Protein AF-0000000086079107 (afdb_homodimer)

Structure (mmCIF, N/CA/C/O backbone):
data_AF-0000000086079107-model_v1
#
loop_
_entity.id
_entity.type
_entity.pdbx_description
1 polymer 'Cyclic nucleotide-binding domain-containing protein'
#
loop_
_atom_site.group_PDB
_atom_site.id
_atom_site.type_symbol
_atom_site.label_atom_id
_atom_site.label_alt_id
_atom_site.label_comp_id
_atom_site.label_asym_id
_atom_site.label_entity_id
_atom_site.label_seq_id
_atom_site.pdbx_PDB_ins_code
_atom_site.Cartn_x
_atom_site.Cartn_y
_atom_site.Cartn_z
_atom_site.occupancy
_atom_site.B_iso_or_equiv
_atom_site.auth_seq_id
_atom_site.auth_comp_id
_atom_site.auth_asym_id
_atom_site.auth_atom_id
_atom_site.pdbx_PDB_model_num
ATOM 1 N N . MET A 1 1 ? 65.625 58.688 29.031 1 16.91 1 MET A N 1
ATOM 2 C CA . MET A 1 1 ? 65.25 59.844 29.875 1 16.91 1 MET A CA 1
ATOM 3 C C . MET A 1 1 ? 63.781 60.094 29.875 1 16.91 1 MET A C 1
ATOM 5 O O . MET A 1 1 ? 63.062 59.656 28.969 1 16.91 1 MET A O 1
ATOM 9 N N . ALA A 1 2 ? 63.281 60.969 30.875 1 18.03 2 ALA A N 1
ATOM 10 C CA . ALA A 1 2 ? 62.219 61.25 31.812 1 18.03 2 ALA A CA 1
ATOM 11 C C . ALA A 1 2 ? 61.031 61.938 31.109 1 18.03 2 ALA A C 1
ATOM 13 O O . ALA A 1 2 ? 60.031 62.25 31.719 1 18.03 2 ALA A O 1
ATOM 14 N N . PRO A 1 3 ? 61.062 62.156 29.766 1 20.7 3 PRO A N 1
ATOM 15 C CA . PRO A 1 3 ? 60.344 63.375 29.484 1 20.7 3 PRO A CA 1
ATOM 16 C C . PRO A 1 3 ? 58.875 63.312 29.922 1 20.7 3 PRO A C 1
ATOM 18 O O . PRO A 1 3 ? 58.312 62.219 30 1 20.7 3 PRO A O 1
ATOM 21 N N . GLN A 1 4 ? 58.344 64.375 30.531 1 19.42 4 GLN A N 1
ATOM 22 C CA . GLN A 1 4 ? 57.281 64.938 31.375 1 19.42 4 GLN A CA 1
ATOM 23 C C . GLN A 1 4 ? 55.938 64.812 30.672 1 19.42 4 GLN A C 1
ATOM 25 O O . GLN A 1 4 ? 55.844 64.938 29.453 1 19.42 4 GLN A O 1
ATOM 30 N N . ALA A 1 5 ? 54.812 64.375 31.438 1 21.44 5 ALA A N 1
ATOM 31 C CA . ALA A 1 5 ? 53.5 63.75 31.594 1 21.44 5 ALA A CA 1
ATOM 32 C C . ALA A 1 5 ? 52.375 64.75 31.391 1 21.44 5 ALA A C 1
ATOM 34 O O . ALA A 1 5 ? 51.969 65.438 32.344 1 21.44 5 ALA A O 1
ATOM 35 N N . ALA A 1 6 ? 52.625 65.688 30.359 1 20.59 6 ALA A N 1
ATOM 36 C CA . ALA A 1 6 ? 51.781 66.938 30.359 1 20.59 6 ALA A CA 1
ATOM 37 C C . ALA A 1 6 ? 50.312 66.562 30.391 1 20.59 6 ALA A C 1
ATOM 39 O O . ALA A 1 6 ? 49.906 65.5 29.844 1 20.59 6 ALA A O 1
ATOM 40 N N . THR A 1 7 ? 49.531 67.188 31.281 1 20.58 7 THR A N 1
ATOM 41 C CA . THR A 1 7 ? 48.312 67.25 32.062 1 20.58 7 THR A CA 1
ATOM 42 C C . THR A 1 7 ? 47.125 67.625 31.188 1 20.58 7 THR A C 1
ATOM 44 O O . THR A 1 7 ? 46 67.875 31.688 1 20.58 7 THR A O 1
ATOM 47 N N . SER A 1 8 ? 47.25 67.5 29.797 1 19.86 8 SER A N 1
ATOM 48 C CA . SER A 1 8 ? 46.281 68.25 29.031 1 19.86 8 SER A CA 1
ATOM 49 C C . SER A 1 8 ? 44.844 67.812 29.328 1 19.86 8 SER A C 1
ATOM 51 O O . SER A 1 8 ? 44.5 66.688 29.094 1 19.86 8 SER A O 1
ATOM 53 N N . GLY A 1 9 ? 44.125 68.312 30.469 1 21.33 9 GLY A N 1
ATOM 54 C CA . GLY A 1 9 ? 42.875 68.125 31.203 1 21.33 9 GLY A CA 1
ATOM 55 C C . GLY A 1 9 ? 41.625 68.375 30.375 1 21.33 9 GLY A C 1
ATOM 56 O O . GLY A 1 9 ? 40.531 68.062 30.797 1 21.33 9 GLY A O 1
ATOM 57 N N . GLY A 1 10 ? 41.688 69.438 29.516 1 21.12 10 GLY A N 1
ATOM 58 C CA . GLY A 1 10 ? 40.5 70.25 29.484 1 21.12 10 GLY A CA 1
ATOM 59 C C . GLY A 1 10 ? 39.281 69.562 28.922 1 21.12 10 GLY A C 1
ATOM 60 O O . GLY A 1 10 ? 38.219 69.625 29.531 1 21.12 10 GLY A O 1
ATOM 61 N N . GLN A 1 11 ? 39.156 69.438 27.625 1 21.77 11 GLN A N 1
ATOM 62 C CA . GLN A 1 11 ? 38 69.812 26.812 1 21.77 11 GLN A CA 1
ATOM 63 C C . GLN A 1 11 ? 36.938 68.688 26.812 1 21.77 11 GLN A C 1
ATOM 65 O O . GLN A 1 11 ? 36.781 68 25.812 1 21.77 11 GLN A O 1
ATOM 70 N N . THR A 1 12 ? 36.875 67.75 27.844 1 22.64 12 THR A N 1
ATOM 71 C CA . THR A 1 12 ? 36.125 66.562 27.641 1 22.64 12 THR A CA 1
ATOM 72 C C . THR A 1 12 ? 34.625 66.812 27.719 1 22.64 12 THR A C 1
ATOM 74 O O . THR A 1 12 ? 33.812 65.875 27.656 1 22.64 12 THR A O 1
ATOM 77 N N . LYS A 1 13 ? 34.25 68.125 28.188 1 28.02 13 LYS A N 1
ATOM 78 C CA . LYS A 1 13 ? 32.875 68.188 28.703 1 28.02 13 LYS A CA 1
ATOM 79 C C . LYS A 1 13 ? 31.859 68.062 27.594 1 28.02 13 LYS A C 1
ATOM 81 O O . LYS A 1 13 ? 30.766 67.562 27.797 1 28.02 13 LYS A O 1
ATOM 86 N N . THR A 1 14 ? 32.188 68.812 26.562 1 26.09 14 THR A N 1
ATOM 87 C CA . THR A 1 14 ? 31.031 69.188 25.797 1 26.09 14 THR A CA 1
ATOM 88 C C . THR A 1 14 ? 30.422 68 25.062 1 26.09 14 THR A C 1
ATOM 90 O O . THR A 1 14 ? 29.328 68.125 24.5 1 26.09 14 THR A O 1
ATOM 93 N N . THR A 1 15 ? 31.234 67 24.922 1 24.45 15 THR A N 1
ATOM 94 C CA . THR A 1 15 ? 30.75 66.062 23.922 1 24.45 15 THR A CA 1
ATOM 95 C C . THR A 1 15 ? 29.562 65.25 24.438 1 24.45 15 THR A C 1
ATOM 97 O O . THR A 1 15 ? 29 64.438 23.719 1 24.45 15 THR A O 1
ATOM 100 N N . VAL A 1 16 ? 29.359 65.438 25.844 1 26.11 16 VAL A N 1
ATOM 101 C CA . VAL A 1 16 ? 28.422 64.438 26.375 1 26.11 16 VAL A CA 1
ATOM 102 C C . VAL A 1 16 ? 26.984 64.875 26 1 26.11 16 VAL A C 1
ATOM 104 O O . VAL A 1 16 ? 26.078 64.062 26.016 1 26.11 16 VAL A O 1
ATOM 107 N N . GLN A 1 17 ? 26.797 66.25 25.844 1 27.05 17 GLN A N 1
ATOM 108 C CA . GLN A 1 17 ? 25.406 66.688 25.75 1 27.05 17 GLN A CA 1
ATOM 109 C C . GLN A 1 17 ? 24.766 66.125 24.469 1 27.05 17 GLN A C 1
ATOM 111 O O . GLN A 1 17 ? 23.578 65.812 24.438 1 27.05 17 GLN A O 1
ATOM 116 N N . HIS A 1 18 ? 25.625 66.312 23.391 1 28.19 18 HIS A N 1
ATOM 117 C CA . HIS A 1 18 ? 25 66 22.109 1 28.19 18 HIS A CA 1
ATOM 118 C C . HIS A 1 18 ? 24.516 64.562 22.062 1 28.19 18 HIS A C 1
ATOM 120 O O . HIS A 1 18 ? 23.75 64.188 21.172 1 28.19 18 HIS A O 1
ATOM 126 N N . VAL A 1 19 ? 25.219 63.75 22.953 1 28.98 19 VAL A N 1
ATOM 127 C CA . VAL A 1 19 ? 24.844 62.344 22.828 1 28.98 19 VAL A CA 1
ATOM 128 C C . VAL A 1 19 ? 23.453 62.125 23.391 1 28.98 19 VAL A C 1
ATOM 130 O O . VAL A 1 19 ? 22.734 61.219 22.969 1 28.98 19 VAL A O 1
ATOM 133 N N . HIS A 1 20 ? 23.078 63.094 24.391 1 29.45 20 HIS A N 1
ATOM 134 C CA . HIS A 1 20 ? 21.766 62.812 24.984 1 29.45 20 HIS A CA 1
ATOM 135 C C . HIS A 1 20 ? 20.641 63.125 23.984 1 29.45 20 HIS A C 1
ATOM 137 O O . HIS A 1 20 ? 19.609 62.438 23.984 1 29.45 20 HIS A O 1
ATOM 143 N N . GLU A 1 21 ? 20.828 64.312 23.297 1 31.66 21 GLU A N 1
ATOM 144 C CA . GLU A 1 21 ? 19.75 64.688 22.391 1 31.66 21 GLU A CA 1
ATOM 145 C C . GLU A 1 21 ? 19.562 63.625 21.281 1 31.66 21 GLU A C 1
ATOM 147 O O . GLU A 1 21 ? 18.453 63.375 20.844 1 31.66 21 GLU A O 1
ATOM 152 N N . LEU A 1 22 ? 20.797 63.156 20.828 1 28.53 22 LEU A N 1
ATOM 153 C CA . LEU A 1 22 ? 20.625 62.125 19.812 1 28.53 22 LEU A CA 1
ATOM 154 C C . LEU A 1 22 ? 19.875 60.906 20.375 1 28.53 22 LEU A C 1
ATOM 156 O O . LEU A 1 22 ? 19.109 60.25 19.656 1 28.53 22 LEU A O 1
ATOM 160 N N . HIS A 1 23 ? 20.062 60.719 21.719 1 28.72 23 HIS A N 1
ATOM 161 C CA . HIS A 1 23 ? 19.328 59.562 22.297 1 28.72 23 HIS A CA 1
ATOM 162 C C . HIS A 1 23 ? 17.844 59.875 22.359 1 28.72 23 HIS A C 1
ATOM 164 O O . HIS A 1 23 ? 17.016 58.938 22.234 1 28.72 23 HIS A O 1
ATOM 170 N N . ASP A 1 24 ? 17.484 61.156 22.703 1 29.17 24 ASP A N 1
ATOM 171 C CA . ASP A 1 24 ? 16.062 61.438 22.828 1 29.17 24 ASP A CA 1
ATOM 172 C C . ASP A 1 24 ? 15.367 61.406 21.469 1 29.17 24 ASP A C 1
ATOM 174 O O . ASP A 1 24 ? 14.227 60.938 21.344 1 29.17 24 ASP A O 1
ATOM 178 N N . ARG A 1 25 ? 15.953 62.062 20.438 1 30.88 25 ARG A N 1
ATOM 179 C CA . ARG A 1 25 ? 15.32 62.031 19.125 1 30.88 25 ARG A CA 1
ATOM 180 C C . ARG A 1 25 ? 15.25 60.594 18.594 1 30.88 25 ARG A C 1
ATOM 182 O O . ARG A 1 25 ? 14.383 60.25 17.781 1 30.88 25 ARG A O 1
ATOM 189 N N . ALA A 1 26 ? 16.344 59.844 18.906 1 28.33 26 ALA A N 1
ATOM 190 C CA . ALA A 1 26 ? 16.266 58.469 18.5 1 28.33 26 ALA A CA 1
ATOM 191 C C . ALA A 1 26 ? 15.156 57.719 19.25 1 28.33 26 ALA A C 1
ATOM 193 O O . ALA A 1 26 ? 14.711 56.656 18.812 1 28.33 26 ALA A O 1
ATOM 194 N N . ARG A 1 27 ? 14.781 58.25 20.469 1 29.09 27 ARG A N 1
ATOM 195 C CA . ARG A 1 27 ? 13.672 57.625 21.188 1 29.09 27 ARG A CA 1
ATOM 196 C C . ARG A 1 27 ? 12.344 57.906 20.484 1 29.09 27 ARG A C 1
ATOM 198 O O . ARG A 1 27 ? 11.43 57.062 20.547 1 29.09 27 ARG A O 1
ATOM 205 N N . ARG A 1 28 ? 12.102 59.188 20.141 1 30.47 28 ARG A N 1
ATOM 206 C CA . ARG A 1 28 ? 10.766 59.5 19.656 1 30.47 28 ARG A CA 1
ATOM 207 C C . ARG A 1 28 ? 10.461 58.812 18.344 1 30.47 28 ARG A C 1
ATOM 209 O O . ARG A 1 28 ? 9.297 58.625 17.984 1 30.47 28 ARG A O 1
ATOM 216 N N . ARG A 1 29 ? 11.406 59 17.406 1 28.02 29 ARG A N 1
ATOM 217 C CA . ARG A 1 29 ? 11.039 58.406 16.125 1 28.02 29 ARG A CA 1
ATOM 218 C C . ARG A 1 29 ? 10.953 56.875 16.25 1 28.02 29 ARG A C 1
ATOM 220 O O . ARG A 1 29 ? 11.922 56.156 15.969 1 28.02 29 ARG A O 1
ATOM 227 N N . SER A 1 30 ? 10.609 56.531 17.484 1 23.98 30 SER A N 1
ATOM 228 C CA . SER A 1 30 ? 10.305 55.125 17.688 1 23.98 30 SER A CA 1
ATOM 229 C C . SER A 1 30 ? 9.344 54.625 16.625 1 23.98 30 SER A C 1
ATOM 231 O O . SER A 1 30 ? 8.203 55.062 16.531 1 23.98 30 SER A O 1
ATOM 233 N N . LEU A 1 31 ? 10.031 54.406 15.508 1 24.61 31 LEU A N 1
ATOM 234 C CA . LEU A 1 31 ? 9.453 53.719 14.352 1 24.61 31 LEU A CA 1
ATOM 235 C C . LEU A 1 31 ? 8.523 52.594 14.797 1 24.61 31 LEU A C 1
ATOM 237 O O . LEU A 1 31 ? 8.008 51.844 13.961 1 24.61 31 LEU A O 1
ATOM 241 N N . LEU A 1 32 ? 8.359 52.531 16.109 1 24.52 32 LEU A N 1
ATOM 242 C CA . LEU A 1 32 ? 7.484 51.531 16.672 1 24.52 32 LEU A CA 1
ATOM 243 C C . LEU A 1 32 ? 6.027 51.812 16.312 1 24.52 32 LEU A C 1
ATOM 245 O O . LEU A 1 32 ? 5.133 51.062 16.719 1 24.52 32 LEU A O 1
ATOM 249 N N . PRO A 1 33 ? 5.746 53.125 15.977 1 26.92 33 PRO A N 1
ATOM 250 C CA . PRO A 1 33 ? 4.309 53.25 15.734 1 26.92 33 PRO A CA 1
ATOM 251 C C . PRO A 1 33 ? 3.828 52.406 14.555 1 26.92 33 PRO A C 1
ATOM 253 O O . PRO A 1 33 ? 2.668 51.969 14.523 1 26.92 33 PRO A O 1
ATOM 256 N N . SER A 1 34 ? 4.719 52.469 13.445 1 26.45 34 SER A N 1
ATOM 257 C CA . SER A 1 34 ? 4.203 51.812 12.258 1 26.45 34 SER A CA 1
ATOM 258 C C . S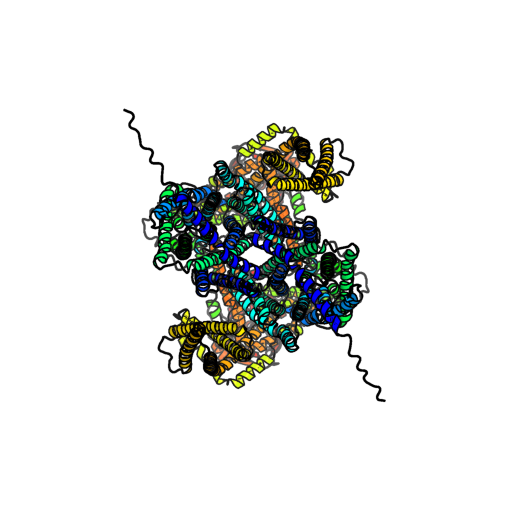ER A 1 34 ? 4.102 50.312 12.469 1 26.45 34 SER A C 1
ATOM 260 O O . SER A 1 34 ? 3.395 49.594 11.734 1 26.45 34 SER A O 1
ATOM 262 N N . LEU A 1 35 ? 4.992 49.844 13.305 1 25.86 35 LEU A N 1
ATOM 263 C CA . LEU A 1 35 ? 4.875 48.438 13.602 1 25.86 35 LEU A CA 1
ATOM 264 C C . LEU A 1 35 ? 3.623 48.156 14.43 1 25.86 35 LEU A C 1
ATOM 266 O O . LEU A 1 35 ? 3.238 47 14.609 1 25.86 35 LEU A O 1
ATOM 270 N N . TRP A 1 36 ? 3.053 49.219 15.117 1 27.94 36 TRP A N 1
ATOM 271 C CA . TRP A 1 36 ? 1.792 49.188 15.852 1 27.94 36 TRP A CA 1
ATOM 272 C C . TRP A 1 36 ? 0.616 49 14.898 1 27.94 36 TRP A C 1
ATOM 274 O O . TRP A 1 36 ? -0.413 48.438 15.289 1 27.94 36 TRP A O 1
ATOM 284 N N . SER A 1 37 ? 0.757 49.688 13.766 1 29.2 37 SER A N 1
ATOM 285 C CA . SER A 1 37 ? -0.314 49.562 12.781 1 29.2 37 SER A CA 1
ATOM 286 C C . SER A 1 37 ? -0.412 48.125 12.273 1 29.2 37 SER A C 1
ATOM 288 O O . SER A 1 37 ? -1.48 47.688 11.844 1 29.2 37 SER A O 1
ATOM 290 N N . SER A 1 38 ? 0.783 47.531 12.203 1 27.25 38 SER A N 1
ATOM 291 C CA . SER A 1 38 ? 0.753 46.188 11.656 1 27.25 38 SER A CA 1
ATOM 292 C C . SER A 1 38 ? 0.208 45.188 12.672 1 27.25 38 SER A C 1
ATOM 294 O O . SER A 1 38 ? -0.118 44.031 12.32 1 27.25 38 SER A O 1
ATOM 296 N N . GLN A 1 39 ? 0.284 45.438 14.008 1 27.5 39 GLN A N 1
ATOM 297 C CA . GLN A 1 39 ? -0.268 44.594 15.07 1 27.5 39 GLN A CA 1
ATOM 298 C C . GLN A 1 39 ? -1.793 44.625 15.039 1 27.5 39 GLN A C 1
ATOM 300 O O . GLN A 1 39 ? -2.434 43.656 15.492 1 27.5 39 GLN A O 1
ATOM 305 N N . SER A 1 40 ? -2.422 45.688 14.773 1 30.62 40 SER A N 1
ATOM 306 C CA . SER A 1 40 ? -3.869 45.812 14.633 1 30.62 40 SER A CA 1
ATOM 307 C C . SER A 1 40 ? -4.41 44.844 13.602 1 30.62 40 SER A C 1
ATOM 309 O O . SER A 1 40 ? -5.609 44.562 13.578 1 30.62 40 SER A O 1
ATOM 311 N N . LYS A 1 41 ? -3.584 44.469 12.758 1 33.44 41 LYS A N 1
ATOM 312 C CA . LYS A 1 41 ? -3.967 43.719 11.555 1 33.44 41 LYS A CA 1
ATOM 313 C C . LYS A 1 41 ? -4.078 42.219 11.844 1 33.44 41 LYS A C 1
ATOM 315 O O . LYS A 1 41 ? -4.801 41.5 11.141 1 33.44 41 LYS A O 1
ATOM 320 N N . MET A 1 42 ? -3.371 41.781 12.719 1 26.86 42 MET A N 1
ATOM 321 C CA . MET A 1 42 ? -3.434 40.375 12.992 1 26.86 42 MET A CA 1
ATOM 322 C C . MET A 1 42 ? -4.691 40 13.781 1 26.86 42 MET A C 1
ATOM 324 O O . MET A 1 42 ? -5.086 38.844 13.844 1 26.86 42 MET A O 1
ATOM 328 N N . ASN A 1 43 ? -5.32 40.938 14.547 1 26.53 43 ASN A N 1
ATOM 329 C CA . ASN A 1 43 ? -6.543 40.688 15.305 1 26.53 43 ASN A CA 1
ATOM 330 C C . ASN A 1 43 ? -7.742 40.469 14.391 1 26.53 43 ASN A C 1
ATOM 332 O O . ASN A 1 43 ? -8.82 40.094 14.852 1 26.53 43 ASN A O 1
ATOM 336 N N . SER A 1 44 ? -7.672 40.938 13.164 1 28.89 44 SER A N 1
ATOM 337 C CA . SER A 1 44 ? -8.781 40.844 12.219 1 28.89 44 SER A CA 1
ATOM 338 C C . SER A 1 44 ? -9.023 39.406 11.766 1 28.89 44 SER A C 1
ATOM 340 O O . SER A 1 44 ? -9.883 39.156 10.93 1 28.89 44 SER A O 1
ATOM 342 N N . LEU A 1 45 ? -8.156 38.562 12.062 1 27.62 45 LEU A N 1
ATOM 343 C CA . LEU A 1 45 ? -8.492 37.25 11.594 1 27.62 45 LEU A CA 1
ATOM 344 C C . LEU A 1 45 ? -9.781 36.75 12.242 1 27.62 45 LEU A C 1
ATOM 346 O O . LEU A 1 45 ? -10.422 35.812 11.742 1 27.62 45 LEU A O 1
ATOM 350 N N . ILE A 1 46 ? -10.125 36.938 13.57 1 27.59 46 ILE A N 1
ATOM 351 C CA . ILE A 1 46 ? -11.297 36.469 14.32 1 27.59 46 ILE A CA 1
ATOM 352 C C . ILE A 1 46 ? -12.398 37.531 14.242 1 27.59 46 ILE A C 1
ATOM 354 O O . ILE A 1 46 ? -12.562 38.344 15.164 1 27.59 46 ILE A O 1
ATOM 358 N N . GLY A 1 47 ? -12.984 37.938 13.031 1 28.98 47 GLY A N 1
ATOM 359 C CA . GLY A 1 47 ? -14.109 38.719 12.516 1 28.98 47 GLY A CA 1
ATOM 360 C C . GLY A 1 47 ? -14.305 40.031 13.227 1 28.98 47 GLY A C 1
ATOM 361 O O . GLY A 1 47 ? -15.352 40.656 13.094 1 28.98 47 GLY A O 1
ATOM 362 N N . GLN A 1 48 ? -13.727 40.312 14.383 1 29.42 48 GLN A N 1
ATOM 363 C CA . GLN A 1 48 ? -14.203 41.562 14.914 1 29.42 48 GLN A CA 1
ATOM 364 C C . GLN A 1 48 ? -13.57 42.75 14.172 1 29.42 48 GLN A C 1
ATOM 366 O O . GLN A 1 48 ? -12.375 42.719 13.867 1 29.42 48 GLN A O 1
ATOM 371 N N . ASP A 1 49 ? -14.445 43.688 13.461 1 30.7 49 ASP A N 1
ATOM 372 C CA . ASP A 1 49 ? -14.242 44.969 12.812 1 30.7 49 ASP A CA 1
ATOM 373 C C . ASP A 1 49 ? -13.406 45.906 13.695 1 30.7 49 ASP A C 1
ATOM 375 O O . ASP A 1 49 ? -13.867 46.375 14.742 1 30.7 49 ASP A O 1
ATOM 379 N N . VAL A 1 50 ? -12.172 45.656 14.039 1 32.44 50 VAL A N 1
ATOM 380 C CA . VAL A 1 50 ? -11.594 46.844 14.664 1 32.44 50 VAL A CA 1
ATOM 381 C C . VAL A 1 50 ? -11.617 48 13.68 1 32.44 50 VAL A C 1
ATOM 383 O O . VAL A 1 50 ? -11.422 47.812 12.477 1 32.44 50 VAL A O 1
ATOM 386 N N . GLU A 1 51 ? -12.172 49.156 13.891 1 32.53 51 GLU A N 1
ATOM 387 C CA . GLU A 1 51 ? -12.352 50.344 13.055 1 32.53 51 GLU A CA 1
ATOM 388 C C . GLU A 1 51 ? -11.211 50.5 12.055 1 32.53 51 GLU A C 1
ATOM 390 O O . GLU A 1 51 ? -11.43 50.844 10.898 1 32.53 51 GLU A O 1
ATOM 395 N N . GLY A 1 52 ? -9.953 50.844 12.422 1 34.31 52 GLY A N 1
ATOM 396 C CA . GLY A 1 52 ? -8.906 51.25 11.508 1 34.31 52 GLY A CA 1
ATOM 397 C C . GLY A 1 52 ? -8.188 50.094 10.852 1 34.31 52 GLY A C 1
ATOM 398 O O . GLY A 1 52 ? -7.355 50.281 9.961 1 34.31 52 GLY A O 1
ATOM 399 N N . GLU A 1 53 ? -7.598 49.062 11.727 1 37.81 53 GLU A N 1
ATOM 400 C CA . GLU A 1 53 ? -6.684 48 11.258 1 37.81 53 GLU A CA 1
ATOM 401 C C . GLU A 1 53 ? -7.406 47 10.359 1 37.81 53 GLU A C 1
ATOM 403 O O . GLU A 1 53 ? -8.562 46.656 10.602 1 37.81 53 GLU A O 1
ATOM 408 N N . VAL A 1 54 ? -7 46.75 9.195 1 36.97 54 VAL A N 1
ATOM 409 C CA . VAL A 1 54 ? -7.508 45.906 8.117 1 36.97 54 VAL A CA 1
ATOM 410 C C . VAL A 1 54 ? -7.863 44.531 8.664 1 36.97 54 VAL A C 1
ATOM 412 O O . VAL A 1 54 ? -6.984 43.781 9.078 1 36.97 54 VAL A O 1
ATOM 415 N N . THR A 1 55 ? -8.75 44.25 9.586 1 39.53 55 THR A N 1
ATOM 416 C CA . THR A 1 55 ? -9.414 43.031 10.031 1 39.53 55 THR A CA 1
ATOM 417 C C . THR A 1 55 ? -9.422 42 8.922 1 39.53 55 THR A C 1
ATOM 419 O O . THR A 1 55 ? -10.008 42.219 7.859 1 39.53 55 THR A O 1
ATOM 422 N N . LEU A 1 56 ? -8.25 41.281 8.82 1 41.53 56 LEU A N 1
ATOM 423 C CA . LEU A 1 56 ? -8.289 40.219 7.812 1 41.53 56 LEU A CA 1
ATOM 424 C C . LEU A 1 56 ? -9.57 39.406 7.945 1 41.53 56 LEU A C 1
ATOM 426 O O . LEU A 1 56 ? -9.867 38.875 9.023 1 41.53 56 LEU A O 1
ATOM 430 N N . THR A 1 57 ? -10.508 39.625 7.316 1 44.69 57 THR A N 1
ATOM 431 C CA . THR A 1 57 ? -11.789 38.938 7.25 1 44.69 57 THR A CA 1
ATOM 432 C C . THR A 1 57 ? -11.594 37.469 6.953 1 44.69 57 THR A C 1
ATOM 434 O O . THR A 1 57 ? -10.531 37.062 6.477 1 44.69 57 THR A O 1
ATOM 437 N N . LEU A 1 58 ? -12.312 36.656 7.652 1 46.56 58 LEU A N 1
ATOM 438 C CA . LEU A 1 58 ? -12.406 35.219 7.34 1 46.56 58 LEU A CA 1
ATOM 439 C C . LEU A 1 58 ? -12.172 34.969 5.852 1 46.56 58 LEU A C 1
ATOM 441 O O . LEU A 1 58 ? -11.594 33.969 5.473 1 46.56 58 LEU A O 1
ATOM 445 N N . ARG A 1 59 ? -12.492 36.125 5.227 1 46.19 59 ARG A N 1
ATOM 446 C CA . ARG A 1 59 ? -12.367 36 3.779 1 46.19 59 ARG A CA 1
ATOM 447 C C . ARG A 1 59 ? -10.906 36.062 3.348 1 46.19 59 ARG A C 1
ATOM 449 O O . ARG A 1 59 ? -10.492 35.344 2.438 1 46.19 59 ARG A O 1
ATOM 456 N N . ASP A 1 60 ? -10.148 36.781 4.141 1 50.72 60 ASP A N 1
ATOM 457 C CA . ASP A 1 60 ? -8.75 36.938 3.744 1 50.72 60 ASP A CA 1
ATOM 458 C C . ASP A 1 60 ? -7.949 35.688 4.07 1 50.72 60 ASP A C 1
ATOM 460 O O . ASP A 1 60 ? -7.086 35.25 3.293 1 50.72 60 ASP A O 1
ATOM 464 N N . ARG A 1 61 ? -8.375 35.156 5.047 1 56.84 61 ARG A N 1
ATOM 465 C CA . ARG A 1 61 ? -7.688 33.906 5.43 1 56.84 61 ARG A CA 1
ATOM 466 C C . ARG A 1 61 ? -8.047 32.781 4.488 1 56.84 61 ARG A C 1
ATOM 468 O O . ARG A 1 61 ? -7.219 31.891 4.219 1 56.84 61 ARG A O 1
ATOM 475 N N . GLN A 1 62 ? -9.211 33 4.031 1 58.12 62 GLN A N 1
ATOM 476 C CA . GLN A 1 62 ? -9.617 31.969 3.086 1 58.12 62 GLN A CA 1
ATOM 477 C C . GLN A 1 62 ? -8.836 32.062 1.78 1 58.12 62 GLN A C 1
ATOM 479 O O . GLN A 1 62 ? -8.477 31.047 1.178 1 58.12 62 GLN A O 1
ATOM 484 N N . TYR A 1 63 ? -8.344 33.344 1.586 1 57.53 63 TYR A N 1
ATOM 485 C CA . TYR A 1 63 ? -7.574 33.5 0.358 1 57.53 63 TYR A CA 1
ATOM 486 C C . TYR A 1 63 ? -6.168 32.938 0.518 1 57.53 63 TYR A C 1
ATOM 488 O O . TYR A 1 63 ? -5.609 32.375 -0.427 1 57.53 63 TYR A O 1
ATOM 496 N N . SER A 1 64 ? -5.691 33.062 1.747 1 64.06 64 SER A N 1
ATOM 497 C CA . SER A 1 64 ? -4.352 32.531 1.963 1 64.06 64 SER A CA 1
ATOM 498 C C . SER A 1 64 ? -4.336 31 1.828 1 64.06 64 SER A C 1
ATOM 500 O O . SER A 1 64 ? -3.406 30.438 1.25 1 64.06 64 SER A O 1
ATOM 502 N N . VAL A 1 65 ? -5.355 30.469 2.213 1 62.94 65 VAL A N 1
ATOM 503 C CA . VAL A 1 65 ? -5.406 29.016 2.148 1 62.94 65 VAL A CA 1
ATOM 504 C C . VAL A 1 65 ? -5.617 28.578 0.704 1 62.94 65 VAL A C 1
ATOM 506 O O . VAL A 1 65 ? -5.016 27.594 0.257 1 62.94 65 VAL A O 1
ATOM 509 N N . ILE A 1 66 ? -6.332 29.422 -0.031 1 59.97 66 ILE A N 1
ATOM 510 C CA . ILE A 1 66 ? -6.574 29.078 -1.428 1 59.97 66 ILE A CA 1
ATOM 511 C C . ILE A 1 66 ? -5.285 29.234 -2.229 1 59.97 66 ILE A C 1
ATOM 513 O O . ILE A 1 66 ? -4.992 28.406 -3.104 1 59.97 66 ILE A O 1
ATOM 517 N N . LEU A 1 67 ? -4.566 30.203 -1.811 1 65.25 67 LEU A N 1
ATOM 518 C CA . LEU A 1 67 ? -3.307 30.406 -2.52 1 65.25 67 LEU A CA 1
ATOM 519 C C . LEU A 1 67 ? -2.346 29.25 -2.24 1 65.25 67 LEU A C 1
ATOM 521 O O . LEU A 1 67 ? -1.678 28.766 -3.154 1 65.25 67 LEU A O 1
ATOM 525 N N . LEU A 1 68 ? -2.371 28.859 -1.021 1 71.56 68 LEU A N 1
ATOM 526 C CA . LEU A 1 68 ? -1.464 27.766 -0.674 1 71.56 68 LEU A CA 1
ATOM 527 C C . LEU A 1 68 ? -1.904 26.453 -1.329 1 71.56 68 LEU A C 1
ATOM 529 O O . LEU A 1 68 ? -1.066 25.656 -1.743 1 71.56 68 LEU A O 1
ATOM 533 N N . LEU A 1 69 ? -3.154 26.359 -1.501 1 65.12 69 LEU A N 1
ATOM 534 C CA . LEU A 1 69 ? -3.65 25.156 -2.156 1 65.12 69 LEU A CA 1
ATOM 535 C C . LEU A 1 69 ? -3.377 25.203 -3.656 1 65.12 69 LEU A C 1
ATOM 537 O O . LEU A 1 69 ? -3.053 24.188 -4.262 1 65.12 69 LEU A O 1
ATOM 541 N N . LEU A 1 70 ? -3.389 26.391 -4.203 1 66.69 70 LEU A N 1
ATOM 542 C CA . LEU A 1 70 ? -3.074 26.531 -5.621 1 66.69 70 LEU A CA 1
ATOM 543 C C . LEU A 1 70 ? -1.601 26.234 -5.883 1 66.69 70 LEU A C 1
ATOM 545 O O . LEU A 1 70 ? -1.258 25.609 -6.891 1 66.69 70 LEU A O 1
ATOM 549 N N . VAL A 1 71 ? -0.836 26.594 -4.922 1 77.75 71 VAL A N 1
ATOM 550 C CA . VAL A 1 71 ? 0.595 26.344 -5.074 1 77.75 71 VAL A CA 1
ATOM 551 C C . VAL A 1 71 ? 0.882 24.859 -4.957 1 77.75 71 VAL A C 1
ATOM 553 O O . VAL A 1 71 ? 1.729 24.328 -5.676 1 77.75 71 VAL A O 1
ATOM 556 N N . ALA A 1 72 ? 0.146 24.25 -4.125 1 71.19 72 ALA A N 1
ATOM 557 C CA . ALA A 1 72 ? 0.338 22.812 -3.975 1 71.19 72 ALA A CA 1
ATOM 558 C C . ALA A 1 72 ? -0.106 22.078 -5.23 1 71.19 72 ALA A C 1
ATOM 560 O O . ALA A 1 72 ? 0.518 21.078 -5.629 1 71.19 72 ALA A O 1
ATOM 561 N N . VAL A 1 73 ? -1.074 22.641 -5.961 1 68.12 73 VAL A N 1
ATOM 562 C CA . VAL A 1 73 ? -1.542 22.016 -7.195 1 68.12 73 VAL A CA 1
ATOM 563 C C . VAL A 1 73 ? -0.516 22.234 -8.305 1 68.12 73 VAL A C 1
ATOM 565 O O . VAL A 1 73 ? -0.221 21.312 -9.078 1 68.12 73 VAL A O 1
ATOM 568 N N . VAL A 1 74 ? 0.026 23.422 -8.273 1 73.81 74 VAL A N 1
ATOM 569 C CA . VAL A 1 74 ? 1.025 23.703 -9.289 1 73.81 74 VAL A CA 1
ATOM 570 C C . VAL A 1 74 ? 2.264 22.844 -9.062 1 73.81 74 VAL A C 1
ATOM 572 O O . VAL A 1 74 ? 2.857 22.328 -10.016 1 73.81 74 VAL A O 1
ATOM 575 N N . GLY A 1 75 ? 2.598 22.719 -7.793 1 74.12 75 GLY A N 1
ATOM 576 C CA . GLY A 1 75 ? 3.715 21.844 -7.492 1 74.12 75 GLY A CA 1
ATOM 577 C C . GLY A 1 75 ? 3.465 20.391 -7.895 1 74.12 75 GLY A C 1
ATOM 578 O O . GLY A 1 75 ? 4.355 19.734 -8.43 1 74.12 75 GLY A O 1
ATOM 579 N N . GLY A 1 76 ? 2.289 19.922 -7.691 1 69.69 76 GLY A N 1
ATOM 580 C CA . GLY A 1 76 ? 1.945 18.562 -8.086 1 69.69 76 GLY A CA 1
ATOM 581 C C . GLY A 1 76 ? 1.925 18.375 -9.594 1 69.69 76 GLY A C 1
ATOM 582 O O . GLY A 1 76 ? 2.402 17.359 -10.102 1 69.69 76 GLY A O 1
ATOM 583 N N . VAL A 1 77 ? 1.511 19.375 -10.352 1 67.56 77 VAL A N 1
ATOM 584 C CA . VAL A 1 77 ? 1.446 19.297 -11.805 1 67.56 77 VAL A CA 1
ATOM 585 C C . VAL A 1 77 ? 2.857 19.328 -12.391 1 67.56 77 VAL A C 1
ATOM 587 O O . VAL A 1 77 ? 3.164 18.609 -13.336 1 67.56 77 VAL A O 1
ATOM 590 N N . CYS A 1 78 ? 3.658 20.125 -11.758 1 73.94 78 CYS A N 1
ATOM 591 C CA . CYS A 1 78 ? 5.035 20.188 -12.227 1 73.94 78 CYS A CA 1
ATOM 592 C C . CYS A 1 78 ? 5.742 18.859 -12.023 1 73.94 78 CYS A C 1
ATOM 594 O O . CYS A 1 78 ? 6.535 18.438 -12.867 1 73.94 78 CYS A O 1
ATOM 596 N N . ARG A 1 79 ? 5.395 18.203 -10.969 1 74.69 79 ARG A N 1
ATOM 597 C CA . ARG A 1 79 ? 6.012 16.906 -10.711 1 74.69 79 ARG A CA 1
ATOM 598 C C . ARG A 1 79 ? 5.512 15.859 -11.695 1 74.69 79 ARG A C 1
ATOM 600 O O . ARG A 1 79 ? 6.277 14.992 -12.133 1 74.69 79 ARG A O 1
ATOM 607 N N . ALA A 1 80 ? 4.266 16.031 -12.102 1 66.75 80 ALA A N 1
ATOM 608 C CA . ALA A 1 80 ? 3.697 15.078 -13.047 1 66.75 80 ALA A CA 1
ATOM 609 C C . ALA A 1 80 ? 4.25 15.305 -14.453 1 66.75 80 ALA A C 1
ATOM 611 O O . ALA A 1 80 ? 4.418 14.359 -15.219 1 66.75 80 ALA A O 1
ATOM 612 N N . LEU A 1 81 ? 4.586 16.594 -14.734 1 63.94 81 LEU A N 1
ATOM 613 C CA . LEU A 1 81 ? 5.074 16.938 -16.062 1 63.94 81 LEU A CA 1
ATOM 614 C C . LEU A 1 81 ? 6.566 16.656 -16.188 1 63.94 81 LEU A C 1
ATOM 616 O O . LEU A 1 81 ? 7.133 16.75 -17.281 1 63.94 81 LEU A O 1
ATOM 620 N N . ARG A 1 82 ? 7.164 16.266 -15.117 1 68.25 82 ARG A N 1
ATOM 621 C CA . ARG A 1 82 ? 8.602 16 -15.141 1 68.25 82 ARG A CA 1
ATOM 622 C C . ARG A 1 82 ? 8.938 14.898 -16.125 1 68.25 82 ARG A C 1
ATOM 624 O O . ARG A 1 82 ? 10.055 14.844 -16.656 1 68.25 82 ARG A O 1
ATOM 631 N N . ARG A 1 83 ? 7.934 14.047 -16.391 1 61.84 83 ARG A N 1
ATOM 632 C CA . ARG A 1 83 ? 8.188 12.953 -17.328 1 61.84 83 ARG A CA 1
ATOM 633 C C . ARG A 1 83 ? 8.375 13.477 -18.75 1 61.84 83 ARG A C 1
ATOM 635 O O . ARG A 1 83 ? 9.094 12.875 -19.547 1 61.84 83 ARG A O 1
ATOM 642 N N . ILE A 1 84 ? 7.746 14.695 -18.984 1 60.44 84 ILE A N 1
ATOM 643 C CA . ILE A 1 84 ? 7.836 15.266 -20.328 1 60.44 84 ILE A CA 1
ATOM 644 C C . ILE A 1 84 ? 8.938 16.328 -20.359 1 60.44 84 ILE A C 1
ATOM 646 O O . ILE A 1 84 ? 9.805 16.297 -21.234 1 60.44 84 ILE A O 1
ATOM 650 N N . VAL A 1 85 ? 8.836 17.297 -19.344 1 65.19 85 VAL A N 1
ATOM 651 C CA . VAL A 1 85 ? 9.852 18.344 -19.234 1 65.19 85 VAL A CA 1
ATOM 652 C C . VAL A 1 85 ? 10.578 18.219 -17.891 1 65.19 85 VAL A C 1
ATOM 654 O O . VAL A 1 85 ? 9.945 18.203 -16.844 1 65.19 85 VAL A O 1
ATOM 657 N N . ASN A 1 86 ? 11.758 17.797 -17.891 1 71.38 86 ASN A N 1
ATOM 658 C CA . ASN A 1 86 ? 12.523 17.594 -16.672 1 71.38 86 ASN A CA 1
ATOM 659 C C . ASN A 1 86 ? 12.805 18.906 -15.953 1 71.38 86 ASN A C 1
ATOM 661 O O . ASN A 1 86 ? 13.961 19.328 -15.867 1 71.38 86 ASN A O 1
ATOM 665 N N . ILE A 1 87 ? 11.82 19.609 -15.523 1 74.44 87 ILE A N 1
ATOM 666 C CA . ILE A 1 87 ? 12.016 20.812 -14.727 1 74.44 87 ILE A CA 1
ATOM 667 C C . ILE A 1 87 ? 11.805 20.5 -13.25 1 74.44 87 ILE A C 1
ATOM 669 O O . ILE A 1 87 ? 10.789 19.906 -12.875 1 74.44 87 ILE A O 1
ATOM 673 N N . PRO A 1 88 ? 12.883 20.828 -12.414 1 80.12 88 PRO A N 1
ATOM 674 C CA . PRO A 1 88 ? 12.727 20.547 -10.984 1 80.12 88 PRO A CA 1
ATOM 675 C C . PRO A 1 88 ? 11.594 21.344 -10.352 1 80.12 88 PRO A C 1
ATOM 677 O O . PRO A 1 88 ? 11.422 22.516 -10.648 1 80.12 88 PRO A O 1
ATOM 680 N N . VAL A 1 89 ? 10.836 20.812 -9.531 1 81.44 89 VAL A N 1
ATOM 681 C CA . VAL A 1 89 ? 9.648 21.391 -8.906 1 81.44 89 VAL A CA 1
ATOM 682 C C . VAL A 1 89 ? 10.055 22.547 -8 1 81.44 89 VAL A C 1
ATOM 684 O O . VAL A 1 89 ? 9.375 23.578 -7.961 1 81.44 89 VAL A O 1
ATOM 687 N N . VAL A 1 90 ? 11.18 22.469 -7.316 1 84.88 90 VAL A N 1
ATOM 688 C CA . VAL A 1 90 ? 11.586 23.484 -6.355 1 84.88 90 VAL A CA 1
ATOM 689 C C . VAL A 1 90 ? 11.945 24.766 -7.086 1 84.88 90 VAL A C 1
ATOM 691 O O . VAL A 1 90 ? 11.656 25.875 -6.602 1 84.88 90 VAL A O 1
ATOM 694 N N . ALA A 1 91 ? 12.531 24.656 -8.289 1 87.19 91 ALA A N 1
ATOM 695 C CA . ALA A 1 91 ? 12.867 25.844 -9.062 1 87.19 91 ALA A CA 1
ATOM 696 C C . ALA A 1 91 ? 11.609 26.578 -9.531 1 87.19 91 ALA A C 1
ATOM 698 O O . ALA A 1 91 ? 11.547 27.812 -9.5 1 87.19 91 ALA A O 1
ATOM 699 N N . VAL A 1 92 ? 10.625 25.859 -9.891 1 87.62 92 VAL A N 1
ATOM 700 C CA . VAL A 1 92 ? 9.383 26.469 -10.352 1 87.62 92 VAL A CA 1
ATOM 701 C C . VAL A 1 92 ? 8.672 27.141 -9.18 1 87.62 92 VAL A C 1
ATOM 703 O O . VAL A 1 92 ? 8.148 28.25 -9.312 1 87.62 92 VAL A O 1
ATOM 706 N N . ILE A 1 93 ? 8.766 26.547 -8.047 1 88.88 93 ILE A N 1
ATOM 707 C CA . ILE A 1 93 ? 8.07 27.094 -6.887 1 88.88 93 ILE A CA 1
ATOM 708 C C . ILE A 1 93 ? 8.805 28.328 -6.383 1 88.88 93 ILE A C 1
ATOM 710 O O . ILE A 1 93 ? 8.172 29.297 -5.93 1 88.88 93 ILE A O 1
ATOM 714 N N . VAL A 1 94 ? 10.125 28.328 -6.473 1 91.31 94 VAL A N 1
ATOM 715 C CA . VAL A 1 94 ? 10.883 29.5 -6.078 1 91.31 94 VAL A CA 1
ATOM 716 C C . VAL A 1 94 ? 10.555 30.672 -7.008 1 91.31 94 VAL A C 1
ATOM 718 O O . VAL A 1 94 ? 10.336 31.797 -6.551 1 91.31 94 VAL A O 1
ATOM 721 N N . ALA A 1 95 ? 10.438 30.359 -8.289 1 89 95 ALA A N 1
ATOM 722 C CA . ALA A 1 95 ? 10.117 31.406 -9.258 1 89 95 ALA A CA 1
ATOM 723 C C . ALA A 1 95 ? 8.688 31.922 -9.062 1 89 95 ALA A C 1
ATOM 725 O O . ALA A 1 95 ? 8.438 33.125 -9.117 1 89 95 ALA A O 1
ATOM 726 N N . LEU A 1 96 ? 7.852 31.016 -8.742 1 87.75 96 LEU A N 1
ATOM 727 C CA . LEU A 1 96 ? 6.461 31.406 -8.516 1 87.75 96 LEU A CA 1
ATOM 728 C C . LEU A 1 96 ? 6.32 32.188 -7.215 1 87.75 96 LEU A C 1
ATOM 730 O O . LEU A 1 96 ? 5.555 33.156 -7.152 1 87.75 96 LEU A O 1
ATOM 734 N N . GLY A 1 97 ? 7.008 31.734 -6.199 1 88.56 97 GLY A N 1
ATOM 735 C CA . GLY A 1 97 ? 6.957 32.469 -4.938 1 88.56 97 GLY A CA 1
ATOM 736 C C . GLY A 1 97 ? 7.535 33.844 -5.031 1 88.56 97 GLY A C 1
ATOM 737 O O . GLY A 1 97 ? 6.934 34.812 -4.551 1 88.56 97 GLY A O 1
ATOM 738 N N . PHE A 1 98 ? 8.672 33.969 -5.719 1 88.88 98 PHE A N 1
ATOM 739 C CA . PHE A 1 98 ? 9.312 35.25 -5.898 1 88.88 98 PHE A CA 1
ATOM 740 C C . PHE A 1 98 ? 8.438 36.188 -6.746 1 88.88 98 PHE A C 1
ATOM 742 O O . PHE A 1 98 ? 8.273 37.344 -6.422 1 88.88 98 PHE A O 1
ATOM 749 N N . GLY A 1 99 ? 7.832 35.625 -7.84 1 84.56 99 GLY A N 1
ATOM 750 C CA . GLY A 1 99 ? 6.953 36.406 -8.688 1 84.56 99 GLY A CA 1
ATOM 751 C C . GLY A 1 99 ? 5.684 36.844 -7.988 1 84.56 99 GLY A C 1
ATOM 752 O O . GLY A 1 99 ? 5.262 38 -8.117 1 84.56 99 GLY A O 1
ATOM 753 N N . ALA A 1 100 ? 5.148 36 -7.152 1 82.81 100 ALA A N 1
ATOM 754 C CA . ALA A 1 100 ? 3.936 36.312 -6.41 1 82.81 100 ALA A CA 1
ATOM 755 C C . ALA A 1 100 ? 4.219 37.375 -5.336 1 82.81 100 ALA A C 1
ATOM 757 O O . ALA A 1 100 ? 3.391 38.25 -5.078 1 82.81 100 ALA A O 1
ATOM 758 N N . GLY A 1 101 ? 5.375 37.281 -4.691 1 84.19 101 GLY A N 1
ATOM 759 C CA . GLY A 1 101 ? 5.746 38.281 -3.701 1 84.19 101 GLY A CA 1
ATOM 760 C C . GLY A 1 101 ? 5.961 39.656 -4.297 1 84.19 101 GLY A C 1
ATOM 761 O O . GLY A 1 101 ? 5.523 40.656 -3.727 1 84.19 101 GLY A O 1
ATOM 762 N N . ARG A 1 102 ? 6.523 39.719 -5.449 1 83.06 102 ARG A N 1
ATOM 763 C CA . ARG A 1 102 ? 6.77 41 -6.125 1 83.06 102 ARG A CA 1
ATOM 764 C C . ARG A 1 102 ? 5.465 41.625 -6.602 1 83.06 102 ARG A C 1
ATOM 766 O O . ARG A 1 102 ? 5.277 42.844 -6.484 1 83.06 102 ARG A O 1
ATOM 773 N N . LEU A 1 103 ? 4.59 40.75 -7.086 1 77.56 103 LEU A N 1
ATOM 774 C CA . LEU A 1 103 ? 3.299 41.25 -7.555 1 77.56 103 LEU A CA 1
ATOM 775 C C . LEU A 1 103 ? 2.455 41.781 -6.391 1 77.56 103 LEU A C 1
ATOM 777 O O . LEU A 1 103 ? 1.739 42.75 -6.531 1 77.56 103 LEU A O 1
ATOM 781 N N . ALA A 1 104 ? 2.594 41.094 -5.258 1 77.88 104 ALA A N 1
ATOM 782 C CA . ALA A 1 104 ? 1.833 41.5 -4.078 1 77.88 104 ALA A CA 1
ATOM 783 C C . ALA A 1 104 ? 2.326 42.844 -3.545 1 77.88 104 ALA A C 1
ATOM 785 O O . ALA A 1 104 ? 1.534 43.625 -3.053 1 77.88 104 ALA A O 1
ATOM 786 N N . SER A 1 105 ? 3.605 43.062 -3.561 1 77.75 105 SER A N 1
ATOM 787 C CA . SER A 1 105 ? 4.168 44.312 -3.062 1 77.75 105 SER A CA 1
ATOM 788 C C . SER A 1 105 ? 3.891 45.469 -4.023 1 77.75 105 SER A C 1
ATOM 790 O O . SER A 1 105 ? 3.576 46.594 -3.594 1 77.75 105 SER A O 1
ATOM 792 N N . THR A 1 106 ? 3.943 45.188 -5.277 1 72 106 THR A N 1
ATOM 793 C CA . THR A 1 106 ? 3.727 46.219 -6.258 1 72 106 THR A CA 1
ATOM 794 C C . THR A 1 106 ? 2.273 46.688 -6.238 1 72 106 THR A C 1
ATOM 796 O O . THR A 1 106 ? 1.999 47.906 -6.375 1 72 106 THR A O 1
ATOM 799 N N . HIS A 1 107 ? 1.339 45.75 -5.992 1 64.44 107 HIS A N 1
ATOM 800 C CA . HIS A 1 107 ? -0.071 46.125 -5.996 1 64.44 107 HIS A CA 1
ATOM 801 C C . HIS A 1 107 ? -0.602 46.281 -4.578 1 64.44 107 HIS A C 1
ATOM 803 O O . HIS A 1 107 ? -1.813 46.375 -4.371 1 64.44 107 HIS A O 1
ATOM 809 N N . ASN A 1 108 ? 0.168 46.531 -3.52 1 58.03 108 ASN A N 1
ATOM 810 C CA . ASN A 1 108 ? -0.149 46.781 -2.117 1 58.03 108 ASN A CA 1
ATOM 811 C C . ASN A 1 108 ? -1.137 45.75 -1.57 1 58.03 108 ASN A C 1
ATOM 813 O O . ASN A 1 108 ? -2.1 46.125 -0.889 1 58.03 108 ASN A O 1
ATOM 817 N N . LEU A 1 109 ? -1.133 44.562 -2.107 1 59.56 109 LEU A N 1
ATOM 818 C CA . LEU A 1 109 ? -1.973 43.469 -1.623 1 59.56 109 LEU A CA 1
ATOM 819 C C . LEU A 1 109 ? -1.265 42.688 -0.524 1 59.56 109 LEU A C 1
ATOM 821 O O . LEU A 1 109 ? -1.631 41.531 -0.237 1 59.56 109 LEU A O 1
ATOM 825 N N . LYS A 1 110 ? -0.254 43.312 0.075 1 57.22 110 LYS A N 1
ATOM 826 C CA . LYS A 1 110 ? 0.657 42.625 0.99 1 57.22 110 LYS A CA 1
ATOM 827 C C . LYS A 1 110 ? -0.111 41.906 2.104 1 57.22 110 LYS A C 1
ATOM 829 O O . LYS A 1 110 ? 0.17 40.75 2.422 1 57.22 110 LYS A O 1
ATOM 834 N N . GLU A 1 111 ? -1.004 42.562 2.73 1 54.72 111 GLU A N 1
ATOM 835 C CA . GLU A 1 111 ? -1.58 42.062 3.975 1 54.72 111 GLU A CA 1
ATOM 836 C C . GLU A 1 111 ? -2.74 41.094 3.701 1 54.72 111 GLU A C 1
ATOM 838 O O . GLU A 1 111 ? -3.041 40.25 4.52 1 54.72 111 GLU A O 1
ATOM 843 N N . ARG A 1 112 ? -3.27 41.219 2.473 1 55.5 112 ARG A N 1
ATOM 844 C CA . ARG A 1 112 ? -4.516 40.5 2.223 1 55.5 112 ARG A CA 1
ATOM 845 C C . ARG A 1 112 ? -4.246 39.094 1.685 1 55.5 112 ARG A C 1
ATOM 847 O O . ARG A 1 112 ? -4.996 38.156 1.972 1 55.5 112 ARG A O 1
ATOM 854 N N . LEU A 1 113 ? -3.123 38.938 0.962 1 61 113 LEU A N 1
ATOM 855 C CA . LEU A 1 113 ? -2.984 37.656 0.306 1 61 113 LEU A CA 1
ATOM 856 C C . LEU A 1 113 ? -2.326 36.656 1.238 1 61 113 LEU A C 1
ATOM 858 O O . LEU A 1 113 ? -2.883 35.562 1.491 1 61 113 LEU A O 1
ATOM 862 N N . LEU A 1 114 ? -1.007 36.844 1.64 1 66.31 114 LEU A N 1
ATOM 863 C CA . LEU A 1 114 ? -0.308 35.906 2.512 1 66.31 114 LEU A CA 1
ATOM 864 C C . LEU A 1 114 ? 0.542 36.656 3.537 1 66.31 114 LEU A C 1
ATOM 866 O O . LEU A 1 114 ? 1.645 37.125 3.223 1 66.31 114 LEU A O 1
ATOM 870 N N . PRO A 1 115 ? -0.173 36.844 4.703 1 63.38 115 PRO A N 1
ATOM 871 C CA . PRO A 1 115 ? 0.656 37.531 5.711 1 63.38 115 PRO A CA 1
ATOM 872 C C . PRO A 1 115 ? 1.756 36.625 6.262 1 63.38 115 PRO A C 1
ATOM 874 O O . PRO A 1 115 ? 1.512 35.844 7.18 1 63.38 115 PRO A O 1
ATOM 877 N N . VAL A 1 116 ? 2.973 36.562 5.516 1 75.12 116 VAL A N 1
ATOM 878 C CA . VAL A 1 116 ? 4.082 35.719 5.961 1 75.12 116 VAL A CA 1
ATOM 879 C C . VAL A 1 116 ? 5.008 36.531 6.867 1 75.12 116 VAL A C 1
ATOM 881 O O . VAL A 1 116 ? 5.414 37.625 6.516 1 75.12 116 VAL A O 1
ATOM 884 N N . THR A 1 117 ? 4.98 36.156 8.203 1 64.38 117 THR A N 1
ATOM 885 C CA . THR A 1 117 ? 5.891 36.781 9.141 1 64.38 117 THR A CA 1
ATOM 886 C C . THR A 1 117 ? 7.133 35.938 9.359 1 64.38 117 THR A C 1
ATOM 888 O O . THR A 1 117 ? 7.152 34.75 9 1 64.38 117 THR A O 1
ATOM 891 N N . ASP A 1 118 ? 8.32 36.5 9.797 1 68.19 118 ASP A N 1
ATOM 892 C CA . ASP A 1 118 ? 9.562 35.812 10.102 1 68.19 118 ASP A CA 1
ATOM 893 C C . ASP A 1 118 ? 9.336 34.719 11.148 1 68.19 118 ASP A C 1
ATOM 895 O O . ASP A 1 118 ? 9.945 33.656 11.078 1 68.19 118 ASP A O 1
ATOM 899 N N . ALA A 1 119 ? 8.367 35.031 12.008 1 65.56 119 ALA A N 1
ATOM 900 C CA . ALA A 1 119 ? 8.102 34.031 13.047 1 65.56 119 ALA A CA 1
ATOM 901 C C . ALA A 1 119 ? 7.465 32.781 12.461 1 65.56 119 ALA A C 1
ATOM 903 O O . ALA A 1 119 ? 7.773 31.656 12.891 1 65.56 119 ALA A O 1
ATOM 904 N N . GLN A 1 120 ? 6.684 33 11.445 1 72.31 120 GLN A N 1
ATOM 905 C CA . GLN A 1 120 ? 6.035 31.859 10.828 1 72.31 120 GLN A CA 1
ATOM 906 C C . GLN A 1 120 ? 7.047 31 10.07 1 72.31 120 GLN A C 1
ATOM 908 O O . GLN A 1 120 ? 6.949 29.766 10.07 1 72.31 120 GLN A O 1
ATOM 913 N N . ILE A 1 121 ? 8.047 31.641 9.539 1 77.44 121 ILE A N 1
ATOM 914 C CA . ILE A 1 121 ? 9.062 30.906 8.797 1 77.44 121 ILE A CA 1
ATOM 915 C C . ILE A 1 121 ? 9.953 30.125 9.758 1 77.44 121 ILE A C 1
ATOM 917 O O . ILE A 1 121 ? 10.352 29 9.477 1 77.44 121 ILE A O 1
ATOM 921 N N . ARG A 1 122 ? 10.164 30.75 10.914 1 75.25 122 ARG A N 1
ATOM 922 C CA . ARG A 1 122 ? 10.977 30.078 11.922 1 75.25 122 ARG A CA 1
ATOM 923 C C . ARG A 1 122 ? 10.266 28.844 12.469 1 75.25 122 ARG A C 1
ATOM 925 O O . ARG A 1 122 ? 10.875 27.781 12.641 1 75.25 122 ARG A O 1
ATOM 932 N N . GLU A 1 123 ? 8.984 29.016 12.617 1 72.81 123 GLU A N 1
ATOM 933 C CA . GLU A 1 123 ? 8.203 27.906 13.133 1 72.81 123 GLU A CA 1
ATOM 934 C C . GLU A 1 123 ? 8.078 26.797 12.094 1 72.81 123 GLU A C 1
ATOM 936 O O . GLU A 1 123 ? 8.156 25.609 12.43 1 72.81 123 GLU A O 1
ATOM 941 N N . LEU A 1 124 ? 7.957 27.172 10.898 1 78.69 124 LEU A N 1
ATOM 942 C CA . LEU A 1 124 ? 7.832 26.188 9.844 1 78.69 124 LEU A CA 1
ATOM 943 C C . LEU A 1 124 ? 9.141 25.438 9.641 1 78.69 124 LEU A C 1
ATOM 945 O O . LEU A 1 124 ? 9.141 24.234 9.336 1 78.69 124 LEU A O 1
ATOM 949 N N . LEU A 1 125 ? 10.219 26.109 9.852 1 82.12 125 LEU A N 1
ATOM 950 C CA . LEU A 1 125 ? 11.516 25.453 9.727 1 82.12 125 LEU A CA 1
ATOM 951 C C . LEU A 1 125 ? 11.727 24.453 10.844 1 82.12 125 LEU A C 1
ATOM 953 O O . LEU A 1 125 ? 12.242 23.359 10.609 1 82.12 125 LEU A O 1
ATOM 957 N N . PHE A 1 126 ? 11.195 24.844 11.984 1 77.12 126 PHE A N 1
ATOM 958 C CA . PHE A 1 126 ? 11.367 23.953 13.133 1 77.12 126 PHE A CA 1
ATOM 959 C C . PHE A 1 126 ? 10.539 22.688 12.961 1 77.12 126 PHE A C 1
ATOM 961 O O . PHE A 1 126 ? 10.93 21.625 13.438 1 77.12 126 PHE A O 1
ATOM 968 N N . MET A 1 127 ? 9.484 22.844 12.25 1 78.25 127 MET A N 1
ATOM 969 C CA . MET A 1 127 ? 8.633 21.672 12.039 1 78.25 127 MET A CA 1
ATOM 970 C C . MET A 1 127 ? 9.086 20.891 10.82 1 78.25 127 MET A C 1
ATOM 972 O O . MET A 1 127 ? 8.844 19.688 10.719 1 78.25 127 MET A O 1
ATOM 976 N N . TYR A 1 128 ? 9.805 21.469 9.984 1 86.81 128 TYR A N 1
ATOM 977 C CA . TYR A 1 128 ? 10.195 20.828 8.734 1 86.81 128 TYR A CA 1
ATOM 978 C C . TYR A 1 128 ? 11.508 20.078 8.891 1 86.81 128 TYR A C 1
ATOM 980 O O . TYR A 1 128 ? 11.727 19.062 8.25 1 86.81 128 TYR A O 1
ATOM 988 N N . LEU A 1 129 ? 12.367 20.531 9.742 1 88.62 129 LEU A N 1
ATOM 989 C CA . LEU A 1 129 ? 13.711 19.969 9.859 1 88.62 129 LEU A CA 1
ATOM 990 C C . LEU A 1 129 ? 13.664 18.516 10.312 1 88.62 129 LEU A C 1
ATOM 992 O O . LEU A 1 129 ? 14.336 17.656 9.734 1 88.62 129 LEU A O 1
ATOM 996 N N . PRO A 1 130 ? 12.82 18.219 11.312 1 89.31 130 PRO A N 1
ATOM 997 C CA . PRO A 1 130 ? 12.781 16.812 11.695 1 89.31 130 PRO A CA 1
ATOM 998 C C . PRO A 1 130 ? 12.242 15.898 10.594 1 89.31 130 PRO A C 1
ATOM 1000 O O . PRO A 1 130 ? 12.695 14.766 10.438 1 89.31 130 PRO A O 1
ATOM 1003 N N . VAL A 1 131 ? 11.344 16.438 9.828 1 89.31 131 VAL A N 1
ATOM 1004 C CA . VAL A 1 131 ? 10.766 15.641 8.758 1 89.31 131 VAL A CA 1
ATOM 1005 C C . VAL A 1 131 ? 11.805 15.422 7.656 1 89.31 131 VAL A C 1
ATOM 1007 O O . VAL A 1 131 ? 11.922 14.32 7.125 1 89.31 131 VAL A O 1
ATOM 1010 N N . LEU A 1 132 ? 12.539 16.375 7.402 1 90.44 132 LEU A N 1
ATOM 1011 C CA . LEU A 1 132 ? 13.539 16.312 6.34 1 90.44 132 LEU A CA 1
ATOM 1012 C C . LEU A 1 132 ? 14.672 15.367 6.723 1 90.44 132 LEU A C 1
ATOM 1014 O O . LEU A 1 132 ? 15.039 14.477 5.945 1 90.44 132 LEU A O 1
ATOM 1018 N N . VAL A 1 133 ? 15.125 15.477 7.941 1 92.31 133 VAL A N 1
ATOM 1019 C CA . VAL A 1 133 ? 16.281 14.711 8.375 1 92.31 133 VAL A CA 1
ATOM 1020 C C . VAL A 1 133 ? 15.891 13.25 8.602 1 92.31 133 VAL A C 1
ATOM 1022 O O . VAL A 1 133 ? 16.609 12.336 8.195 1 92.31 133 VAL A O 1
ATOM 1025 N N . PHE A 1 134 ? 14.734 13.094 9.141 1 91.62 134 PHE A N 1
ATOM 1026 C CA . PHE A 1 134 ? 14.297 11.727 9.383 1 91.62 134 PHE A CA 1
ATOM 1027 C C . PHE A 1 134 ? 14.047 10.992 8.07 1 91.62 134 PHE A C 1
ATOM 1029 O O . PHE A 1 134 ? 14.445 9.844 7.906 1 91.62 134 PHE A O 1
ATOM 1036 N N . THR A 1 135 ? 13.453 11.664 7.133 1 89 135 THR A N 1
ATOM 1037 C CA . THR A 1 135 ? 13.141 11.023 5.859 1 89 135 THR A CA 1
ATOM 1038 C C . THR A 1 135 ? 14.414 10.703 5.09 1 89 135 THR A C 1
ATOM 1040 O O . THR A 1 135 ? 14.523 9.641 4.477 1 89 135 THR A O 1
ATOM 1043 N N . ALA A 1 136 ? 15.359 11.562 5.125 1 89.56 136 ALA A N 1
ATOM 1044 C CA . ALA A 1 136 ? 16.609 11.344 4.406 1 89.56 136 ALA A CA 1
ATOM 1045 C C . ALA A 1 136 ? 17.391 10.172 5.008 1 89.56 136 ALA A C 1
ATOM 1047 O O . ALA A 1 136 ? 17.938 9.336 4.281 1 89.56 136 ALA A O 1
ATOM 1048 N N . ALA A 1 137 ? 17.344 10.094 6.305 1 90.94 137 ALA A N 1
ATOM 1049 C CA . ALA A 1 137 ? 18.078 9.023 6.965 1 90.94 137 ALA A CA 1
ATOM 1050 C C . ALA A 1 137 ? 17.344 7.691 6.863 1 90.94 137 ALA A C 1
ATOM 1052 O O . ALA A 1 137 ? 17.953 6.633 6.734 1 90.94 137 ALA A O 1
ATOM 1053 N N . PHE A 1 138 ? 16.016 7.797 6.863 1 86.69 138 PHE A N 1
ATOM 1054 C CA . PHE A 1 138 ? 15.195 6.594 6.82 1 86.69 138 PHE A CA 1
ATOM 1055 C C . PHE A 1 138 ? 15.305 5.906 5.465 1 86.69 138 PHE A C 1
ATOM 1057 O O . PHE A 1 138 ? 15.148 4.688 5.363 1 86.69 138 PHE A O 1
ATOM 1064 N N . ASN A 1 139 ? 15.664 6.625 4.434 1 80.38 139 ASN A N 1
ATOM 1065 C CA . ASN A 1 139 ? 15.727 6.059 3.09 1 80.38 139 ASN A CA 1
ATOM 1066 C C . ASN A 1 139 ? 17.141 5.625 2.732 1 80.38 139 ASN A C 1
ATOM 1068 O O . ASN A 1 139 ? 17.375 5.055 1.664 1 80.38 139 ASN A O 1
ATOM 1072 N N . LEU A 1 140 ? 18.047 5.836 3.67 1 83.69 140 LEU A N 1
ATOM 1073 C CA . LEU A 1 140 ? 19.422 5.387 3.447 1 83.69 140 LEU A CA 1
ATOM 1074 C C . LEU A 1 140 ? 19.578 3.912 3.805 1 83.69 140 LEU A C 1
ATOM 1076 O O . LEU A 1 140 ? 18.906 3.418 4.719 1 83.69 140 LEU A O 1
ATOM 1080 N N . ARG A 1 141 ? 20.406 3.252 3.078 1 78.12 141 ARG A N 1
ATOM 1081 C CA . ARG A 1 141 ? 20.734 1.869 3.398 1 78.12 141 ARG A CA 1
ATOM 1082 C C . ARG A 1 141 ? 21.734 1.8 4.559 1 78.12 141 ARG A C 1
ATOM 1084 O O . ARG A 1 141 ? 22.891 2.201 4.422 1 78.12 141 ARG A O 1
ATOM 1091 N N . HIS A 1 142 ? 21.281 1.277 5.641 1 79.62 142 HIS A N 1
ATOM 1092 C CA . HIS A 1 142 ? 22.016 1.339 6.898 1 79.62 142 HIS A CA 1
ATOM 1093 C C . HIS A 1 142 ? 23.375 0.646 6.773 1 79.62 142 HIS A C 1
ATOM 1095 O O . HIS A 1 142 ? 24.391 1.186 7.207 1 79.62 142 HIS A O 1
ATOM 1101 N N . GLN A 1 143 ? 23.469 -0.465 6.121 1 76.94 143 GLN A N 1
ATOM 1102 C CA . GLN A 1 143 ? 24.719 -1.223 6.066 1 76.94 143 GLN A CA 1
ATOM 1103 C C . GLN A 1 143 ? 25.719 -0.567 5.121 1 76.94 143 GLN A C 1
ATOM 1105 O O . GLN A 1 143 ? 26.922 -0.515 5.418 1 76.94 143 GLN A O 1
ATOM 1110 N N . LEU A 1 144 ? 25.297 -0.019 4.082 1 81.12 144 LEU A N 1
ATOM 1111 C CA . LEU A 1 144 ? 26.203 0.665 3.16 1 81.12 144 LEU A CA 1
ATOM 1112 C C . LEU A 1 144 ? 26.688 1.979 3.756 1 81.12 144 LEU A C 1
ATOM 1114 O O . LEU A 1 144 ? 27.844 2.36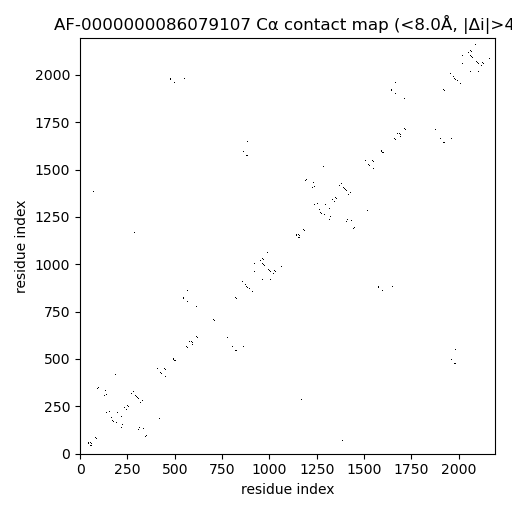5 3.555 1 81.12 144 LEU A O 1
ATOM 1118 N N . PHE A 1 145 ? 25.812 2.58 4.484 1 87 145 PHE A N 1
ATOM 1119 C CA . PHE A 1 145 ? 26.203 3.838 5.113 1 87 145 PHE A CA 1
ATOM 1120 C C . PHE A 1 145 ? 27.281 3.604 6.168 1 87 145 PHE A C 1
ATOM 1122 O O . PHE A 1 145 ? 28.203 4.41 6.309 1 87 145 PHE A O 1
ATOM 1129 N N . ARG A 1 146 ? 27.172 2.492 6.832 1 82 146 ARG A N 1
ATOM 1130 C CA . ARG A 1 146 ? 28.172 2.18 7.844 1 82 146 ARG A CA 1
ATOM 1131 C C . ARG A 1 146 ? 29.531 1.932 7.199 1 82 146 ARG A C 1
ATOM 1133 O O . ARG A 1 146 ? 30.562 2.309 7.758 1 82 146 ARG A O 1
ATOM 1140 N N . GLN A 1 147 ? 29.484 1.464 6.004 1 79.75 147 GLN A N 1
ATOM 1141 C CA . GLN A 1 147 ? 30.734 1.198 5.312 1 79.75 147 GLN A CA 1
ATOM 1142 C C . GLN A 1 147 ? 31.328 2.479 4.719 1 79.75 147 GLN A C 1
ATOM 1144 O O . GLN A 1 147 ? 32.531 2.643 4.664 1 79.75 147 GLN A O 1
ATOM 1149 N N . CYS A 1 148 ? 30.453 3.369 4.328 1 88.12 148 CYS A N 1
ATOM 1150 C CA . CYS A 1 148 ? 30.906 4.625 3.738 1 88.12 148 CYS A CA 1
ATOM 1151 C C . CYS A 1 148 ? 30.891 5.75 4.766 1 88.12 148 CYS A C 1
ATOM 1153 O O . CYS A 1 148 ? 30.891 6.926 4.406 1 88.12 148 CYS A O 1
ATOM 1155 N N . PHE A 1 149 ? 30.906 5.426 6.031 1 89.62 149 PHE A N 1
ATOM 1156 C CA . PHE A 1 149 ? 30.719 6.43 7.074 1 89.62 149 PHE A CA 1
ATOM 1157 C C . PHE A 1 149 ? 31.875 7.426 7.074 1 89.62 149 PHE A C 1
ATOM 1159 O O . PHE A 1 149 ? 31.641 8.641 7.125 1 89.62 149 PHE A O 1
ATOM 1166 N N . TRP A 1 150 ? 33.125 6.992 6.824 1 89.38 150 TRP A N 1
ATOM 1167 C CA . TRP A 1 150 ? 34.281 7.879 6.918 1 89.38 150 TRP A CA 1
ATOM 1168 C C . TRP A 1 150 ? 34.375 8.75 5.676 1 89.38 150 TRP A C 1
ATOM 1170 O O . TRP A 1 150 ? 34.875 9.891 5.75 1 89.38 150 TRP A O 1
ATOM 1180 N N . GLN A 1 151 ? 33.938 8.297 4.59 1 92.44 151 GLN A N 1
ATOM 1181 C CA . GLN A 1 151 ? 33.906 9.141 3.4 1 92.44 151 GLN A CA 1
ATOM 1182 C C . GLN A 1 151 ? 32.875 10.25 3.529 1 92.44 151 GLN A C 1
ATOM 1184 O O . GLN A 1 151 ? 33.094 11.383 3.117 1 92.44 151 GLN A O 1
ATOM 1189 N N . CYS A 1 152 ? 31.766 9.93 4.152 1 91.81 152 CYS A N 1
ATOM 1190 C CA . CYS A 1 152 ? 30.734 10.93 4.355 1 91.81 152 CYS A CA 1
ATOM 1191 C C . CYS A 1 152 ? 31.172 11.969 5.383 1 91.81 152 CYS A C 1
ATOM 1193 O O . CYS A 1 152 ? 30.875 13.156 5.23 1 91.81 152 CYS A O 1
ATOM 1195 N N . VAL A 1 153 ? 31.953 11.492 6.414 1 92.25 153 VAL A N 1
ATOM 1196 C CA . VAL A 1 153 ? 32.438 12.414 7.441 1 92.25 153 VAL A CA 1
ATOM 1197 C C . VAL A 1 153 ? 33.531 13.305 6.863 1 92.25 153 VAL A C 1
ATOM 1199 O O . VAL A 1 153 ? 33.594 14.508 7.156 1 92.25 153 VAL A O 1
ATOM 1202 N N . LEU A 1 154 ? 34.312 12.75 5.996 1 92.88 154 LEU A N 1
ATOM 1203 C CA . LEU A 1 154 ? 35.375 13.539 5.387 1 92.88 154 LEU A CA 1
ATOM 1204 C C . LEU A 1 154 ? 34.781 14.625 4.48 1 92.88 154 LEU A C 1
ATOM 1206 O O . LEU A 1 154 ? 35.25 15.773 4.516 1 92.88 154 LEU A O 1
ATOM 1210 N N . LEU A 1 155 ? 33.812 14.297 3.762 1 93.06 155 LEU A N 1
ATOM 1211 C CA . LEU A 1 155 ? 33.219 15.273 2.865 1 93.06 155 LEU A CA 1
ATOM 1212 C C . LEU A 1 155 ? 32.312 16.234 3.637 1 93.06 155 LEU A C 1
ATOM 1214 O O . LEU A 1 155 ? 32.312 17.438 3.379 1 93.06 155 LEU A O 1
ATOM 1218 N N . GLY A 1 156 ? 31.562 15.734 4.652 1 91.56 156 GLY A N 1
ATOM 1219 C CA . GLY A 1 156 ? 30.562 16.531 5.359 1 91.56 156 GLY A CA 1
ATOM 1220 C C . GLY A 1 156 ? 31.172 17.422 6.422 1 91.56 156 GLY A C 1
ATOM 1221 O O . GLY A 1 156 ? 30.578 18.438 6.797 1 91.56 156 GLY A O 1
ATOM 1222 N N . CYS A 1 157 ? 32.281 17.016 6.934 1 91.12 157 CYS A N 1
ATOM 1223 C CA . CYS A 1 157 ? 32.938 17.844 7.941 1 91.12 157 CYS A CA 1
ATOM 1224 C C . CYS A 1 157 ? 34.219 18.453 7.402 1 91.12 157 CYS A C 1
ATOM 1226 O O . CYS A 1 157 ? 34.312 19.672 7.215 1 91.12 157 CYS A O 1
ATOM 1228 N N . GLY A 1 158 ? 35.219 17.609 7.012 1 89.94 158 GLY A N 1
ATOM 1229 C CA . GLY A 1 158 ? 36.5 18.109 6.496 1 89.94 158 GLY A CA 1
ATOM 1230 C C . GLY A 1 158 ? 36.344 18.844 5.176 1 89.94 158 GLY A C 1
ATOM 1231 O O . GLY A 1 158 ? 36.844 19.969 5.02 1 89.94 158 GLY A O 1
ATOM 1232 N N . GLY A 1 159 ? 35.656 18.312 4.25 1 93 159 GLY A N 1
ATOM 1233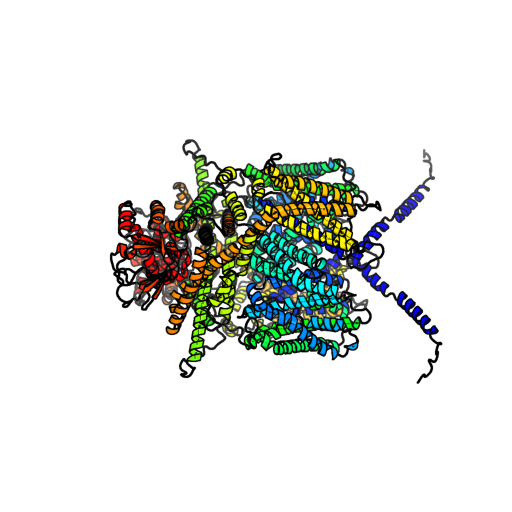 C CA . GLY A 1 159 ? 35.438 18.969 2.971 1 93 159 GLY A CA 1
ATOM 1234 C C . GLY A 1 159 ? 34.594 20.219 3.08 1 93 159 GLY A C 1
ATOM 1235 O O . GLY A 1 159 ? 34.844 21.203 2.393 1 93 159 GLY A O 1
ATOM 1236 N N . LEU A 1 160 ? 33.594 20.219 3.963 1 94.88 160 LEU A N 1
ATOM 1237 C CA . LEU A 1 160 ? 32.75 21.391 4.16 1 94.88 160 LEU A CA 1
ATOM 1238 C C . LEU A 1 160 ? 33.531 22.531 4.789 1 94.88 160 LEU A C 1
ATOM 1240 O O . LEU A 1 160 ? 33.375 23.688 4.391 1 94.88 160 LEU A O 1
ATOM 1244 N N . ALA A 1 161 ? 34.438 22.234 5.762 1 93.31 161 ALA A N 1
ATOM 1245 C CA . ALA A 1 161 ? 35.281 23.266 6.371 1 93.31 161 ALA A CA 1
ATOM 1246 C C . ALA A 1 161 ? 36.219 23.891 5.348 1 93.31 161 ALA A C 1
ATOM 1248 O O . ALA A 1 161 ? 36.375 25.109 5.316 1 93.31 161 ALA A O 1
ATOM 1249 N N . PHE A 1 162 ? 36.719 23.047 4.504 1 93.62 162 PHE A N 1
ATOM 1250 C CA . PHE A 1 162 ? 37.625 23.547 3.473 1 93.62 162 PHE A CA 1
ATOM 1251 C C . PHE A 1 162 ? 36.844 24.375 2.439 1 93.62 162 PHE A C 1
ATOM 1253 O O . PHE A 1 162 ? 37.344 25.438 2.012 1 93.62 162 PHE A O 1
ATOM 1260 N N . SER A 1 163 ? 35.719 23.922 1.986 1 94.88 163 SER A N 1
ATOM 1261 C CA . SER A 1 163 ? 34.906 24.672 1.027 1 94.88 163 SER A CA 1
ATOM 1262 C C . SER A 1 163 ? 34.438 26 1.62 1 94.88 163 SER A C 1
ATOM 1264 O O . SER A 1 163 ? 34.344 27 0.912 1 94.88 163 SER A O 1
ATOM 1266 N N . THR A 1 164 ? 34.125 25.984 2.896 1 94.25 164 THR A N 1
ATOM 1267 C CA . THR A 1 164 ? 33.719 27.219 3.562 1 94.25 164 THR A CA 1
ATOM 1268 C C . THR A 1 164 ? 34.875 28.219 3.613 1 94.25 164 THR A C 1
ATOM 1270 O O . THR A 1 164 ? 34.656 29.406 3.406 1 94.25 164 THR A O 1
ATOM 1273 N N . MET A 1 165 ? 36.125 27.766 3.812 1 92.38 165 MET A N 1
ATOM 1274 C CA . MET A 1 165 ? 37.281 28.641 3.838 1 92.38 165 MET A CA 1
ATOM 1275 C C . MET A 1 165 ? 37.531 29.25 2.465 1 92.38 165 MET A C 1
ATOM 1277 O O . MET A 1 165 ? 37.812 30.453 2.361 1 92.38 165 MET A O 1
ATOM 1281 N N . LEU A 1 166 ? 37.312 28.484 1.442 1 91.94 166 LEU A N 1
ATOM 1282 C CA . LEU A 1 166 ? 37.5 28.984 0.088 1 91.94 166 LEU A CA 1
ATOM 1283 C C . LEU A 1 166 ? 36.438 30 -0.264 1 91.94 166 LEU A C 1
ATOM 1285 O O . LEU A 1 166 ? 36.688 31.016 -0.923 1 91.94 166 LEU A O 1
ATOM 1289 N N . PHE A 1 167 ? 35.25 29.766 0.164 1 93.25 167 PHE A N 1
ATOM 1290 C CA . PHE A 1 167 ? 34.156 30.672 -0.146 1 93.25 167 PHE A CA 1
ATOM 1291 C C . PHE A 1 167 ? 34.281 31.969 0.66 1 93.25 167 PHE A C 1
ATOM 1293 O O . PHE A 1 167 ? 33.875 33.031 0.193 1 93.25 167 PHE A O 1
ATOM 1300 N N . MET A 1 168 ? 34.875 31.828 1.883 1 89.88 168 MET A N 1
ATOM 1301 C CA . MET A 1 168 ? 35.125 33.031 2.676 1 89.88 168 MET A CA 1
ATOM 1302 C C . MET A 1 168 ? 36.125 33.938 1.967 1 89.88 168 MET A C 1
ATOM 1304 O O . MET A 1 168 ? 36 35.156 2.008 1 89.88 168 MET A O 1
ATOM 1308 N N . MET A 1 169 ? 37.062 33.281 1.295 1 87.25 169 MET A N 1
ATOM 1309 C CA . MET A 1 169 ? 38.031 34.062 0.532 1 87.25 169 MET A CA 1
ATOM 1310 C C . MET A 1 169 ? 37.375 34.781 -0.632 1 87.25 169 MET A C 1
ATOM 1312 O O . MET A 1 169 ? 37.719 35.938 -0.946 1 87.25 169 MET A O 1
ATOM 1316 N N . TYR A 1 170 ? 36.375 34.156 -1.194 1 88.5 170 TYR A N 1
ATOM 1317 C CA . TYR A 1 170 ? 35.594 34.781 -2.256 1 88.5 170 TYR A CA 1
ATOM 1318 C C . TYR A 1 170 ? 34.781 35.938 -1.711 1 88.5 170 TYR A C 1
ATOM 1320 O O . TYR A 1 170 ? 34.75 37.031 -2.309 1 88.5 170 TYR A O 1
ATOM 1328 N N . MET A 1 171 ? 34.156 35.75 -0.541 1 86.25 171 MET A N 1
ATOM 1329 C CA . MET A 1 171 ? 33.312 36.812 0.026 1 86.25 171 MET A CA 1
ATOM 1330 C C . MET A 1 171 ? 34.156 38 0.467 1 86.25 171 MET A C 1
ATOM 1332 O O . MET A 1 171 ? 33.656 39.125 0.438 1 86.25 171 MET A O 1
ATOM 1336 N N . SER A 1 172 ? 35.406 37.75 0.854 1 81 172 SER A N 1
ATOM 1337 C CA . SER A 1 172 ? 36.281 38.844 1.267 1 81 172 SER A CA 1
ATOM 1338 C C . SER A 1 172 ? 36.688 39.719 0.079 1 81 172 SER A C 1
ATOM 1340 O O . SER A 1 172 ? 37.031 40.875 0.251 1 81 172 SER A O 1
ATOM 1342 N N . GLY A 1 173 ? 36.438 39.156 -1.123 1 76.44 173 GLY A N 1
ATOM 1343 C CA . GLY A 1 173 ? 36.781 39.906 -2.32 1 76.44 173 GLY A CA 1
ATOM 1344 C C . GLY A 1 173 ? 35.594 40.688 -2.887 1 76.44 173 GLY A C 1
ATOM 1345 O O . GLY A 1 173 ? 35.781 41.469 -3.811 1 76.44 173 GLY A O 1
ATOM 1346 N N . THR A 1 174 ? 34.375 40.5 -2.199 1 76.12 174 THR A N 1
ATOM 1347 C CA . THR A 1 174 ? 33.219 41.219 -2.717 1 76.12 174 THR A CA 1
ATOM 1348 C C . THR A 1 174 ? 33.156 42.625 -2.139 1 76.12 174 THR A C 1
ATOM 1350 O O . THR A 1 174 ? 33.812 42.938 -1.147 1 76.12 174 THR A O 1
ATOM 1353 N N . LYS A 1 175 ? 32.531 43.562 -2.803 1 62.06 175 LYS A N 1
ATOM 1354 C CA . LYS A 1 175 ? 32.469 45 -2.496 1 62.06 175 LYS A CA 1
ATOM 1355 C C . LYS A 1 175 ? 31.875 45.25 -1.108 1 62.06 175 LYS A C 1
ATOM 1357 O O . LYS A 1 175 ? 32.25 46.188 -0.422 1 62.06 175 LYS A O 1
ATOM 1362 N N . ASP A 1 176 ? 30.969 44.375 -0.695 1 66.62 176 ASP A N 1
ATOM 1363 C CA . ASP A 1 176 ? 30.281 44.625 0.568 1 66.62 176 ASP A CA 1
ATOM 1364 C C . ASP A 1 176 ? 30.938 43.844 1.704 1 66.62 176 ASP A C 1
ATOM 1366 O O . ASP A 1 176 ? 30.281 43.5 2.697 1 66.62 176 ASP A O 1
ATOM 1370 N N . ALA A 1 177 ? 32.156 43.469 1.644 1 67.06 177 ALA A N 1
ATOM 1371 C CA . ALA A 1 177 ? 32.875 42.688 2.633 1 67.06 177 ALA A CA 1
ATOM 1372 C C . ALA A 1 177 ? 33 43.438 3.955 1 67.06 177 ALA A C 1
ATOM 1374 O O . ALA A 1 177 ? 32.969 42.812 5.027 1 67.06 177 ALA A O 1
ATOM 1375 N N . ASP A 1 178 ? 33.094 44.781 3.928 1 62.59 178 ASP A N 1
ATOM 1376 C CA . ASP A 1 178 ? 33.344 45.562 5.125 1 62.59 178 ASP A CA 1
ATOM 1377 C C . ASP A 1 178 ? 32.094 45.688 5.992 1 62.59 178 ASP A C 1
ATOM 1379 O O . ASP A 1 178 ? 32.188 45.938 7.195 1 62.59 178 ASP A O 1
ATOM 1383 N N . LYS A 1 179 ? 30.953 45.406 5.559 1 67.69 179 LYS A N 1
ATOM 1384 C CA . LYS A 1 179 ? 29.719 45.594 6.297 1 67.69 179 LYS A CA 1
ATOM 1385 C C . LYS A 1 179 ? 29.328 44.344 7.059 1 67.69 179 LYS A C 1
ATOM 1387 O O . LYS A 1 179 ? 28.359 44.344 7.816 1 67.69 179 LYS A O 1
ATOM 1392 N N . ARG A 1 180 ? 30.297 43.344 6.879 1 72.75 180 ARG A N 1
ATOM 1393 C CA . ARG A 1 180 ? 29.922 42.062 7.48 1 72.75 180 ARG A CA 1
ATOM 1394 C C . ARG A 1 180 ? 30.859 41.719 8.641 1 72.75 180 ARG A C 1
ATOM 1396 O O . ARG A 1 180 ? 32.062 41.938 8.562 1 72.75 180 ARG A O 1
ATOM 1403 N N . GLY A 1 181 ? 30.234 41.281 9.719 1 73.44 181 GLY A N 1
ATOM 1404 C CA . GLY A 1 181 ? 31.031 40.719 10.789 1 73.44 181 GLY A CA 1
ATOM 1405 C C . GLY A 1 181 ? 31.641 39.375 10.43 1 73.44 181 GLY A C 1
ATOM 1406 O O . GLY A 1 181 ? 31.203 38.719 9.469 1 73.44 181 GLY A O 1
ATOM 1407 N N . TRP A 1 182 ? 32.688 39 10.961 1 74.88 182 TRP A N 1
ATOM 1408 C CA . TRP A 1 182 ? 33.375 37.75 10.703 1 74.88 182 TRP A CA 1
ATOM 1409 C C . TRP A 1 182 ? 32.469 36.562 10.984 1 74.88 182 TRP A C 1
ATOM 1411 O O . TRP A 1 182 ? 32.469 35.594 10.227 1 74.88 182 TRP A O 1
ATOM 1421 N N . ALA A 1 183 ? 31.703 36.562 12.016 1 76.19 183 ALA A N 1
ATOM 1422 C CA . ALA A 1 183 ? 30.828 35.438 12.367 1 76.19 183 ALA A CA 1
ATOM 1423 C C . ALA A 1 183 ? 29.719 35.281 11.336 1 76.19 183 ALA A C 1
ATOM 1425 O O . ALA A 1 183 ? 29.344 34.156 10.984 1 76.19 183 ALA A O 1
ATOM 1426 N N . ASP A 1 184 ? 29.359 36.344 10.75 1 78.69 184 ASP A N 1
ATOM 1427 C CA . ASP A 1 184 ? 28.297 36.281 9.75 1 78.69 184 ASP A CA 1
ATOM 1428 C C . ASP A 1 184 ? 28.828 35.75 8.414 1 78.69 184 ASP A C 1
ATOM 1430 O O . ASP A 1 184 ? 28.125 35.062 7.691 1 78.69 184 ASP A O 1
ATOM 1434 N N . THR A 1 185 ? 30.125 36.094 8.195 1 83.38 185 THR A N 1
ATOM 1435 C CA . THR A 1 185 ? 30.703 35.625 6.953 1 83.38 185 THR A CA 1
ATOM 1436 C C . THR A 1 185 ? 30.906 34.125 7 1 83.38 185 THR A C 1
ATOM 1438 O O . THR A 1 185 ? 30.719 33.438 6 1 83.38 185 THR A O 1
ATOM 1441 N N . VAL A 1 186 ? 31.234 33.625 8.164 1 85.12 186 VAL A N 1
ATOM 1442 C CA . VAL A 1 186 ? 31.406 32.188 8.312 1 85.12 186 VAL A CA 1
ATOM 1443 C C . VAL A 1 186 ? 30.062 31.469 8.18 1 85.12 186 VAL A C 1
ATOM 1445 O O . VAL A 1 186 ? 29.953 30.453 7.484 1 85.12 186 VAL A O 1
ATOM 1448 N N . LEU A 1 187 ? 29.062 32.031 8.727 1 84.88 187 LEU A N 1
ATOM 1449 C CA . LEU A 1 187 ? 27.766 31.391 8.711 1 84.88 187 LEU A CA 1
ATOM 1450 C C . LEU A 1 187 ? 27.156 31.422 7.309 1 84.88 187 LEU A C 1
ATOM 1452 O O . LEU A 1 187 ? 26.578 30.438 6.852 1 84.88 187 LEU A O 1
ATOM 1456 N N . ILE A 1 188 ? 27.344 32.469 6.609 1 86.69 188 ILE A N 1
ATOM 1457 C CA . ILE A 1 188 ? 26.781 32.594 5.27 1 86.69 188 ILE A CA 1
ATOM 1458 C C . ILE A 1 188 ? 27.516 31.672 4.309 1 86.69 188 ILE A C 1
ATOM 1460 O O . ILE A 1 188 ? 26.906 31.031 3.453 1 86.69 188 ILE A O 1
ATOM 1464 N N . SER A 1 189 ? 28.812 31.641 4.504 1 89.5 189 SER A N 1
ATOM 1465 C CA . SER A 1 189 ? 29.594 30.75 3.658 1 89.5 189 SER A CA 1
ATOM 1466 C C . SER A 1 189 ? 29.25 29.297 3.936 1 89.5 189 SER A C 1
ATOM 1468 O O . SER A 1 189 ? 29.188 28.484 3.012 1 89.5 189 SER A O 1
ATOM 1470 N N . LEU A 1 190 ? 29.016 29.016 5.156 1 91.5 190 LEU A N 1
ATOM 1471 C CA . LEU A 1 190 ? 28.641 27.656 5.52 1 91.5 190 LEU A CA 1
ATOM 1472 C C . LEU A 1 190 ? 27.25 27.312 4.98 1 91.5 190 LEU A C 1
ATOM 1474 O O . LEU A 1 190 ? 27 26.203 4.531 1 91.5 190 LEU A O 1
ATOM 1478 N N . LEU A 1 191 ? 26.375 28.25 4.969 1 91 191 LEU A N 1
ATOM 1479 C CA . LEU A 1 191 ? 25.016 28.047 4.469 1 91 191 LEU A CA 1
ATOM 1480 C C . LEU A 1 191 ? 25.031 27.781 2.967 1 91 191 LEU A C 1
ATOM 1482 O O . LEU A 1 191 ? 24.266 26.938 2.479 1 91 191 LEU A O 1
ATOM 1486 N N . ILE A 1 192 ? 25.891 28.344 2.324 1 92.38 192 ILE A N 1
ATOM 1487 C CA . ILE A 1 192 ? 25.922 28.219 0.872 1 92.38 192 ILE A CA 1
ATOM 1488 C C . ILE A 1 192 ? 26.656 26.922 0.481 1 92.38 192 ILE A C 1
ATOM 1490 O O . ILE A 1 192 ? 26.25 26.234 -0.459 1 92.38 192 ILE A O 1
ATOM 1494 N N . CYS A 1 193 ? 27.625 26.531 1.229 1 93.31 193 CYS A N 1
ATOM 1495 C CA . CYS A 1 193 ? 28.453 25.406 0.829 1 93.31 193 CYS A CA 1
ATOM 1496 C C . CYS A 1 193 ? 27.891 24.094 1.354 1 93.31 193 CYS A C 1
ATOM 1498 O O . CYS A 1 193 ? 28.203 23.016 0.837 1 93.31 193 CYS A O 1
ATOM 1500 N N . CYS A 1 194 ? 27.109 24.125 2.334 1 92.81 194 CYS A N 1
ATOM 1501 C CA . CYS A 1 194 ? 26.609 22.891 2.914 1 92.81 194 CYS A CA 1
ATOM 1502 C C . CYS A 1 194 ? 25.562 22.25 2.002 1 92.81 194 CYS A C 1
ATOM 1504 O O . CYS A 1 194 ? 24.562 22.875 1.646 1 92.81 194 CYS A O 1
ATOM 1506 N N . PRO A 1 195 ? 25.859 21 1.594 1 90.56 195 PRO A N 1
ATOM 1507 C CA . PRO A 1 195 ? 24.844 20.297 0.793 1 90.56 195 PRO A CA 1
ATOM 1508 C C . PRO A 1 195 ? 23.609 19.922 1.599 1 90.56 195 PRO A C 1
ATOM 1510 O O . PRO A 1 195 ? 23.688 19.703 2.809 1 90.56 195 PRO A O 1
ATOM 1513 N N . GLU A 1 196 ? 22.484 19.953 1.029 1 90.31 196 GLU A N 1
ATOM 1514 C CA . GLU A 1 196 ? 21.219 19.594 1.66 1 90.31 196 GLU A CA 1
ATOM 1515 C C . GLU A 1 196 ? 20.688 18.266 1.121 1 90.31 196 GLU A C 1
ATOM 1517 O O . GLU A 1 196 ? 21 17.891 -0.009 1 90.31 196 GLU A O 1
ATOM 1522 N N . PRO A 1 197 ? 19.953 17.562 1.975 1 86.12 197 PRO A N 1
ATOM 1523 C CA . PRO A 1 197 ? 19.438 16.25 1.568 1 86.12 197 PRO A CA 1
ATOM 1524 C C . PRO A 1 197 ? 18.359 16.344 0.5 1 86.12 197 PRO A C 1
ATOM 1526 O O . PRO A 1 197 ? 17.422 17.156 0.63 1 86.12 197 PRO A O 1
ATOM 1529 N N . MET A 1 198 ? 18.641 15.734 -0.647 1 76.31 198 MET A N 1
ATOM 1530 C CA . MET A 1 198 ? 17.656 15.594 -1.716 1 76.31 198 MET A CA 1
ATOM 1531 C C . MET A 1 198 ? 17.344 14.117 -1.984 1 76.31 198 MET A C 1
ATOM 1533 O O . MET A 1 198 ? 18.172 13.25 -1.688 1 76.31 198 MET A O 1
ATOM 1537 N N . PHE A 1 199 ? 16.141 13.844 -2.346 1 65.38 199 PHE A N 1
ATOM 1538 C CA . PHE A 1 199 ? 15.789 12.438 -2.494 1 65.38 199 PHE A CA 1
ATOM 1539 C C . PHE A 1 199 ? 15.898 12.008 -3.951 1 65.38 199 PHE A C 1
ATOM 1541 O O . PHE A 1 199 ? 15.711 12.812 -4.863 1 65.38 199 PHE A O 1
ATOM 1548 N N . THR A 1 200 ? 16.297 10.75 -3.994 1 57.5 200 THR A N 1
ATOM 1549 C CA . THR A 1 200 ? 16.578 10.117 -5.273 1 57.5 200 THR A CA 1
ATOM 1550 C C . THR A 1 200 ? 15.352 10.156 -6.18 1 57.5 200 THR A C 1
ATOM 1552 O O . THR A 1 200 ? 15.477 10.289 -7.398 1 57.5 200 THR A O 1
ATOM 1555 N N . MET A 1 201 ? 14.25 9.977 -5.527 1 57.69 201 MET A N 1
ATOM 1556 C CA . MET A 1 201 ? 13.047 9.922 -6.359 1 57.69 201 MET A CA 1
ATOM 1557 C C . MET A 1 201 ? 12.805 11.25 -7.059 1 57.69 201 MET A C 1
ATOM 1559 O O . MET A 1 201 ? 12.18 11.297 -8.117 1 57.69 201 MET A O 1
ATOM 1563 N N . ASP A 1 202 ? 13.406 12.258 -6.363 1 59.31 202 ASP A N 1
ATOM 1564 C CA . ASP A 1 202 ? 13.281 13.578 -6.977 1 59.31 202 ASP A CA 1
ATOM 1565 C C . ASP A 1 202 ? 14.281 13.758 -8.117 1 59.31 202 ASP A C 1
ATOM 1567 O O . ASP A 1 202 ? 14.055 14.547 -9.031 1 59.31 202 ASP A O 1
ATOM 1571 N N . LEU A 1 203 ? 15.352 12.758 -7.812 1 57.38 203 LEU A N 1
ATOM 1572 C CA . LEU A 1 203 ? 16.406 12.836 -8.82 1 57.38 203 LEU A CA 1
ATOM 1573 C C . LEU A 1 203 ? 16.344 11.641 -9.766 1 57.38 203 LEU A C 1
ATOM 1575 O O . LEU A 1 203 ? 16.891 10.578 -9.484 1 57.38 203 LEU A O 1
ATOM 1579 N N . SER A 1 204 ? 15.359 11.492 -10.664 1 55.28 204 SER A N 1
ATOM 1580 C CA . SER A 1 204 ? 15.18 10.367 -11.578 1 55.28 204 SER A CA 1
ATOM 1581 C C . SER A 1 204 ? 16.531 9.766 -11.984 1 55.28 204 SER A C 1
ATOM 1583 O O . SER A 1 204 ? 16.641 8.547 -12.148 1 55.28 204 SER A O 1
ATOM 1585 N N . ALA A 1 205 ? 17.578 10.617 -12 1 54.69 205 ALA A N 1
ATOM 1586 C CA . ALA A 1 205 ? 18.844 10.156 -12.555 1 54.69 205 ALA A CA 1
ATOM 1587 C C . ALA A 1 205 ? 19.578 9.242 -11.57 1 54.69 205 ALA A C 1
ATOM 1589 O O . ALA A 1 205 ? 20.156 8.234 -11.977 1 54.69 205 ALA A O 1
ATOM 1590 N N . LEU A 1 206 ? 19.438 9.625 -10.297 1 55.31 206 LEU A N 1
ATOM 1591 C CA . LEU A 1 206 ? 20.203 8.852 -9.32 1 55.31 206 LEU A CA 1
ATOM 1592 C C . LEU A 1 206 ? 19.531 7.508 -9.047 1 55.31 206 LEU A C 1
ATOM 1594 O O . LEU A 1 206 ? 20.203 6.535 -8.695 1 55.31 206 LEU A O 1
ATOM 1598 N N . SER A 1 207 ? 18.234 7.535 -9.273 1 60.59 207 SER A N 1
ATOM 1599 C CA . SER A 1 207 ? 17.562 6.258 -9.055 1 60.59 207 SER A CA 1
ATOM 1600 C C . SER A 1 207 ? 17.906 5.258 -10.156 1 60.59 207 SER A C 1
ATOM 1602 O O . SER A 1 207 ? 17.828 4.043 -9.938 1 60.59 207 SER A O 1
ATOM 1604 N N . CYS A 1 208 ? 18.406 5.879 -11.25 1 59.16 208 CYS A N 1
ATOM 1605 C CA . CYS A 1 208 ? 18.75 5.02 -12.375 1 59.16 208 CYS A CA 1
ATOM 1606 C C . CYS A 1 208 ? 20.25 4.688 -12.359 1 59.16 208 CYS A C 1
ATOM 1608 O O . CYS A 1 208 ? 20.719 3.91 -13.188 1 59.16 208 CYS A O 1
ATOM 1610 N N . ALA A 1 209 ? 20.875 5.312 -11.258 1 60.25 209 ALA A N 1
ATOM 1611 C CA . ALA A 1 209 ? 22.328 5.062 -11.219 1 60.25 209 ALA A CA 1
ATOM 1612 C C . ALA A 1 209 ? 22.609 3.598 -10.906 1 60.25 209 ALA A C 1
ATOM 1614 O O . ALA A 1 209 ? 21.906 2.969 -10.117 1 60.25 209 ALA A O 1
ATOM 1615 N N . ARG A 1 210 ? 23.531 3.197 -11.609 1 64.69 210 ARG A N 1
ATOM 1616 C CA . ARG A 1 210 ? 23.969 1.812 -11.469 1 64.69 210 ARG A CA 1
ATOM 1617 C C . ARG A 1 210 ? 24.531 1.559 -10.078 1 64.69 210 ARG A C 1
ATOM 1619 O O . ARG A 1 210 ? 24.25 0.526 -9.461 1 64.69 210 ARG A O 1
ATOM 1626 N N . SER A 1 211 ? 25.203 2.627 -9.547 1 74.94 211 SER A N 1
ATOM 1627 C CA . SER A 1 211 ? 25.938 2.385 -8.312 1 74.94 211 SER A CA 1
ATOM 1628 C C . SER A 1 211 ? 25.125 2.803 -7.09 1 74.94 211 SER A C 1
ATOM 1630 O O . SER A 1 211 ? 24.766 3.971 -6.953 1 74.94 211 SER A O 1
ATOM 1632 N N . GLN A 1 212 ? 24.922 1.942 -6.223 1 78.75 212 GLN A N 1
ATOM 1633 C CA . GLN A 1 212 ? 24.234 2.234 -4.969 1 78.75 212 GLN A CA 1
ATOM 1634 C C . GLN A 1 212 ? 25.172 2.908 -3.969 1 78.75 212 GLN A C 1
ATOM 1636 O O . GLN A 1 212 ? 24.719 3.609 -3.062 1 78.75 212 GLN A O 1
ATOM 1641 N N . ILE A 1 213 ? 26.469 2.74 -4.137 1 81.62 213 ILE A N 1
ATOM 1642 C CA . ILE A 1 213 ? 27.453 3.361 -3.256 1 81.62 213 ILE A CA 1
ATOM 1643 C C . ILE A 1 213 ? 27.5 4.867 -3.502 1 81.62 213 ILE A C 1
ATOM 1645 O O . ILE A 1 213 ? 27.516 5.66 -2.557 1 81.62 213 ILE A O 1
ATOM 1649 N N . LEU A 1 214 ? 27.453 5.164 -4.805 1 82.56 214 LEU A N 1
ATOM 1650 C CA . LEU A 1 214 ? 27.453 6.582 -5.148 1 82.56 214 LEU A CA 1
ATOM 1651 C C . LEU A 1 214 ? 26.203 7.266 -4.609 1 82.56 214 LEU A C 1
ATOM 1653 O O . LEU A 1 214 ? 26.281 8.383 -4.082 1 82.56 214 LEU A O 1
ATOM 1657 N N . GLU A 1 215 ? 25.125 6.562 -4.676 1 82.5 215 GLU A N 1
ATOM 1658 C CA . GLU A 1 215 ? 23.875 7.113 -4.16 1 82.5 215 GLU A CA 1
ATOM 1659 C C . GLU A 1 215 ? 23.938 7.305 -2.646 1 82.5 215 GLU A C 1
ATOM 1661 O O . GLU A 1 215 ? 23.469 8.312 -2.123 1 82.5 215 GLU A O 1
ATOM 1666 N N . THR A 1 216 ? 24.547 6.41 -1.947 1 85.81 216 THR A N 1
ATOM 1667 C CA . THR A 1 216 ? 24.641 6.477 -0.492 1 85.81 216 THR A CA 1
ATOM 1668 C C . THR A 1 216 ? 25.562 7.602 -0.055 1 85.81 216 THR A C 1
ATOM 1670 O O . THR A 1 216 ? 25.312 8.273 0.949 1 85.81 216 THR A O 1
ATOM 1673 N N . ILE A 1 217 ? 26.578 7.875 -0.81 1 88.19 217 ILE A N 1
ATOM 1674 C CA . ILE A 1 217 ? 27.516 8.938 -0.447 1 88.19 217 ILE A CA 1
ATOM 1675 C C . ILE A 1 217 ? 26.859 10.297 -0.705 1 88.19 217 ILE A C 1
ATOM 1677 O O . ILE A 1 217 ? 26.969 11.211 0.116 1 88.19 217 ILE A O 1
ATOM 1681 N N . ILE A 1 218 ? 26.172 10.375 -1.782 1 87.44 218 ILE A N 1
ATOM 1682 C CA . ILE A 1 218 ? 25.531 11.641 -2.137 1 87.44 218 ILE A CA 1
ATOM 1683 C C . ILE A 1 218 ? 24.406 11.953 -1.143 1 87.44 218 ILE A C 1
ATOM 1685 O O . ILE A 1 218 ? 24.188 13.109 -0.786 1 87.44 218 ILE A O 1
ATOM 1689 N N . MET A 1 219 ? 23.797 10.938 -0.672 1 88 219 MET A N 1
ATOM 1690 C CA . MET A 1 219 ? 22.688 11.148 0.263 1 88 219 MET A CA 1
ATOM 1691 C C . MET A 1 219 ? 23.203 11.234 1.697 1 88 219 MET A C 1
ATOM 1693 O O . MET A 1 219 ? 22.578 11.859 2.553 1 88 219 MET A O 1
ATOM 1697 N N . GLY A 1 220 ? 24.297 10.633 2 1 90.25 220 GLY A N 1
ATOM 1698 C CA . GLY A 1 220 ? 24.828 10.602 3.355 1 90.25 220 GLY A CA 1
ATOM 1699 C C . GLY A 1 220 ? 25.625 11.844 3.711 1 90.25 220 GLY A C 1
ATOM 1700 O O . GLY A 1 220 ? 25.625 12.273 4.867 1 90.25 220 GLY A O 1
ATOM 1701 N N . GLU A 1 221 ? 26.281 12.5 2.773 1 92.44 221 GLU A N 1
ATOM 1702 C CA . GLU A 1 221 ? 27.094 13.688 3.014 1 92.44 221 GLU A CA 1
ATOM 1703 C C . GLU A 1 221 ? 26.25 14.828 3.582 1 92.44 221 GLU A C 1
ATOM 1705 O O . GLU A 1 221 ? 26.625 15.445 4.582 1 92.44 221 GLU A O 1
ATOM 1710 N N . PRO A 1 222 ? 25.109 15.055 3.006 1 92.81 222 PRO A N 1
ATOM 1711 C CA . PRO A 1 222 ? 24.328 16.172 3.516 1 92.81 222 PRO A CA 1
ATOM 1712 C C . PRO A 1 222 ? 23.828 15.961 4.945 1 92.81 222 PRO A C 1
ATOM 1714 O O . PRO A 1 222 ? 23.641 16.922 5.688 1 92.81 222 PRO A O 1
ATOM 1717 N N . LEU A 1 223 ? 23.672 14.742 5.375 1 92.62 223 LEU A N 1
ATOM 1718 C CA . LEU A 1 223 ? 23.219 14.484 6.738 1 92.62 223 LEU A CA 1
ATOM 1719 C C . LEU A 1 223 ? 24.297 14.875 7.75 1 92.62 223 LEU A C 1
ATOM 1721 O O . LEU A 1 223 ? 23.984 15.469 8.789 1 92.62 223 LEU A O 1
ATOM 1725 N N . ILE A 1 224 ? 25.5 14.641 7.402 1 92.75 224 ILE A N 1
ATOM 1726 C CA . ILE A 1 224 ? 26.609 15.031 8.266 1 92.75 224 ILE A CA 1
ATOM 1727 C C . ILE A 1 224 ? 26.828 16.531 8.164 1 92.75 224 ILE A C 1
ATOM 1729 O O . ILE A 1 224 ? 27.094 17.203 9.164 1 92.75 224 ILE A O 1
ATOM 1733 N N . GLY A 1 225 ? 26.719 17.016 7 1 92.69 225 GLY A N 1
ATOM 1734 C CA . GLY A 1 225 ? 26.891 18.453 6.809 1 92.69 225 GLY A CA 1
ATOM 1735 C C . GLY A 1 225 ? 25.859 19.281 7.551 1 92.69 225 GLY A C 1
ATOM 1736 O O . GLY A 1 225 ? 26.188 20.297 8.164 1 92.69 225 GLY A O 1
ATOM 1737 N N . VAL A 1 226 ? 24.641 18.875 7.562 1 92.5 226 VAL A N 1
ATOM 1738 C CA . VAL A 1 226 ? 23.562 19.609 8.234 1 92.5 226 VAL A CA 1
ATOM 1739 C C . VAL A 1 226 ? 23.781 19.562 9.742 1 92.5 226 VAL A C 1
ATOM 1741 O O . VAL A 1 226 ? 23.438 20.5 10.453 1 92.5 226 VAL A O 1
ATOM 1744 N N . THR A 1 227 ? 24.391 18.453 10.211 1 90.81 227 THR A N 1
ATOM 1745 C CA . THR A 1 227 ? 24.719 18.391 11.633 1 90.81 227 THR A CA 1
ATOM 1746 C C . THR A 1 227 ? 25.734 19.469 12 1 90.81 227 THR A C 1
ATOM 1748 O O . THR A 1 227 ? 25.562 20.156 13.008 1 90.81 227 THR A O 1
ATOM 1751 N N . CYS A 1 228 ? 26.688 19.672 11.148 1 90 228 CYS A N 1
ATOM 1752 C CA . CYS A 1 228 ? 27.688 20.703 11.391 1 90 228 CYS A CA 1
ATOM 1753 C C . CYS A 1 228 ? 27.078 22.094 11.234 1 90 228 CYS A C 1
ATOM 1755 O O . CYS A 1 228 ? 27.391 23 12.023 1 90 228 CYS A O 1
ATOM 1757 N N . LEU A 1 229 ? 26.266 22.219 10.258 1 90.44 229 LEU A N 1
ATOM 1758 C CA . LEU A 1 229 ? 25.625 23.5 10.031 1 90.44 229 LEU A CA 1
ATOM 1759 C C . LEU A 1 229 ? 24.703 23.859 11.195 1 90.44 229 LEU A C 1
ATOM 1761 O O . LEU A 1 229 ? 24.719 25 11.672 1 90.44 229 LEU A O 1
ATOM 1765 N N . TRP A 1 230 ? 23.953 22.922 11.648 1 87.56 230 TRP A N 1
ATOM 1766 C CA . TRP A 1 230 ? 23 23.156 12.742 1 87.56 230 TRP A CA 1
ATOM 1767 C C . TRP A 1 230 ? 23.75 23.5 14.031 1 87.56 230 TRP A C 1
ATOM 1769 O O . TRP A 1 230 ? 23.328 24.375 14.789 1 87.56 230 TRP A O 1
ATOM 1779 N N . MET A 1 231 ? 24.875 22.891 14.281 1 85.44 231 MET A N 1
ATOM 1780 C CA . MET A 1 231 ? 25.688 23.188 15.461 1 85.44 231 MET A CA 1
ATOM 1781 C C . MET A 1 231 ? 26.266 24.609 15.383 1 85.44 231 MET A C 1
ATOM 1783 O O . MET A 1 231 ? 26.234 25.344 16.359 1 85.44 231 MET A O 1
ATOM 1787 N N . THR A 1 232 ? 26.719 24.953 14.219 1 83.5 232 THR A N 1
ATOM 1788 C CA . THR A 1 232 ? 27.297 26.281 14.047 1 83.5 232 THR A CA 1
ATOM 1789 C C . THR A 1 232 ? 26.219 27.359 14.172 1 83.5 232 THR A C 1
ATOM 1791 O O . THR A 1 232 ? 26.469 28.438 14.727 1 83.5 232 THR A O 1
ATOM 1794 N N . TYR A 1 233 ? 25.078 27.078 13.602 1 82.19 233 TYR A N 1
ATOM 1795 C CA . TYR A 1 233 ? 23.969 28.016 13.703 1 82.19 233 TYR A CA 1
ATOM 1796 C C . TYR A 1 233 ? 23.562 28.234 15.156 1 82.19 233 TYR A C 1
ATOM 1798 O O . TYR A 1 233 ? 23.312 29.375 15.57 1 82.19 233 TYR A O 1
ATOM 1806 N N . ARG A 1 234 ? 23.578 27.281 15.953 1 77.94 234 ARG A N 1
ATOM 1807 C CA . ARG A 1 234 ? 23.188 27.391 17.359 1 77.94 234 ARG A CA 1
ATOM 1808 C C . ARG A 1 234 ? 24.234 28.172 18.141 1 77.94 234 ARG A C 1
ATOM 1810 O O . ARG A 1 234 ? 23.891 28.906 19.078 1 77.94 234 ARG A O 1
ATOM 1817 N N . PHE A 1 235 ? 25.516 28.062 17.688 1 77.81 235 PHE A N 1
ATOM 1818 C CA . PHE A 1 235 ? 26.578 28.812 18.359 1 77.81 235 PHE A CA 1
ATOM 1819 C C . PHE A 1 235 ? 26.484 30.297 18.016 1 77.81 235 PHE A C 1
ATOM 1821 O O . PHE A 1 235 ? 26.797 31.156 18.844 1 77.81 235 PHE A O 1
ATOM 1828 N N . SER A 1 236 ? 25.969 30.531 16.844 1 73.31 236 SER A N 1
ATOM 1829 C CA . SER A 1 236 ? 25.906 31.922 16.406 1 73.31 236 SER A CA 1
ATOM 1830 C C . SER A 1 236 ? 24.766 32.656 17.094 1 73.31 236 SER A C 1
ATOM 1832 O O . SER A 1 236 ? 24.828 33.875 17.266 1 73.31 236 SER A O 1
ATOM 1834 N N . THR A 1 237 ? 23.703 32 17.5 1 66.56 237 THR A N 1
ATOM 1835 C CA . THR A 1 237 ? 22.547 32.656 18.109 1 66.56 237 THR A CA 1
ATOM 1836 C C . THR A 1 237 ? 22.781 32.906 19.594 1 66.56 237 THR A C 1
ATOM 1838 O O . THR A 1 237 ? 22.078 33.688 20.203 1 66.56 237 THR A O 1
ATOM 1841 N N . ARG A 1 238 ? 23.922 32.312 20.188 1 61.81 238 ARG A N 1
ATOM 1842 C CA . ARG A 1 238 ? 24.203 32.5 21.609 1 61.81 238 ARG A CA 1
ATOM 1843 C C . ARG A 1 238 ? 25.047 33.75 21.844 1 61.81 238 ARG A C 1
ATOM 1845 O O . ARG A 1 238 ? 25.953 34.031 21.047 1 61.81 238 ARG A O 1
ATOM 1852 N N . GLU A 1 239 ? 24.531 34.656 22.531 1 57.28 239 GLU A N 1
ATOM 1853 C CA . GLU A 1 239 ? 25.25 35.906 22.828 1 57.28 239 GLU A CA 1
ATOM 1854 C C . GLU A 1 239 ? 26.594 35.625 23.469 1 57.28 239 GLU A C 1
ATOM 1856 O O . GLU A 1 239 ? 27.594 36.25 23.109 1 57.28 239 GLU A O 1
ATOM 1861 N N . THR A 1 240 ? 26.656 34.688 24.453 1 61.78 240 THR A N 1
ATOM 1862 C CA . THR A 1 240 ? 27.922 34.406 25.109 1 61.78 240 THR A CA 1
ATOM 1863 C C . THR A 1 240 ? 28.328 32.938 24.938 1 61.78 240 THR A C 1
ATOM 1865 O O . THR A 1 240 ? 27.547 32.031 25.234 1 61.78 240 THR A O 1
ATOM 1868 N N . LEU A 1 241 ? 29.328 32.75 24.016 1 68.06 241 LEU A N 1
ATOM 1869 C CA . LEU A 1 241 ? 29.844 31.391 23.812 1 68.06 241 LEU A CA 1
ATOM 1870 C C . LEU A 1 241 ? 30.906 31.047 24.859 1 68.06 241 LEU A C 1
ATOM 1872 O O . LEU A 1 241 ? 31.938 31.719 24.953 1 68.06 241 LEU A O 1
ATOM 1876 N N . THR A 1 242 ? 30.516 30.312 25.938 1 69.31 242 THR A N 1
ATOM 1877 C CA . THR A 1 242 ? 31.484 29.812 26.906 1 69.31 242 THR A CA 1
ATOM 1878 C C . THR A 1 242 ? 32.062 28.484 26.438 1 69.31 242 THR A C 1
ATOM 1880 O O . THR A 1 242 ? 31.484 27.797 25.609 1 69.31 242 THR A O 1
ATOM 1883 N N . ILE A 1 243 ? 33.281 28.203 26.625 1 75.88 243 ILE A N 1
ATOM 1884 C CA . ILE A 1 243 ? 34 26.984 26.25 1 75.88 243 ILE A CA 1
ATOM 1885 C C . ILE A 1 243 ? 33.219 25.781 26.781 1 75.88 243 ILE A C 1
ATOM 1887 O O . ILE A 1 243 ? 33.125 24.75 26.109 1 75.88 243 ILE A O 1
ATOM 1891 N N . ALA A 1 244 ? 32.688 25.984 27.969 1 71.56 244 ALA A N 1
ATOM 1892 C CA . ALA A 1 244 ? 31.922 24.875 28.531 1 71.56 244 ALA A CA 1
ATOM 1893 C C . ALA A 1 244 ? 30.672 24.578 27.703 1 71.56 244 ALA A C 1
ATOM 1895 O O . ALA A 1 244 ? 30.344 23.422 27.469 1 71.56 244 ALA A O 1
ATOM 1896 N N . SER A 1 245 ? 30.078 25.703 27.266 1 75.25 245 SER A N 1
ATOM 1897 C CA . SER A 1 245 ? 28.891 25.5 26.453 1 75.25 245 SER A CA 1
ATOM 1898 C C . SER A 1 245 ? 29.234 24.891 25.094 1 75.25 245 SER A C 1
ATOM 1900 O O . SER A 1 245 ? 28.469 24.094 24.547 1 75.25 245 SER A O 1
ATOM 1902 N N . PHE A 1 246 ? 30.438 25.188 24.672 1 79.94 246 PHE A N 1
ATOM 1903 C CA . PHE A 1 246 ? 30.875 24.625 23.391 1 79.94 246 PHE A CA 1
ATOM 1904 C C . PHE A 1 246 ? 31.141 23.141 23.516 1 79.94 246 PHE A C 1
ATOM 1906 O O . PHE A 1 246 ? 30.656 22.344 22.703 1 79.94 246 PHE A O 1
ATOM 1913 N N . VAL A 1 247 ? 31.828 22.719 24.562 1 79.94 247 VAL A N 1
ATOM 1914 C CA . VAL A 1 247 ? 32.188 21.312 24.734 1 79.94 247 VAL A CA 1
ATOM 1915 C C . VAL A 1 247 ? 30.906 20.5 25.031 1 79.94 247 VAL A C 1
ATOM 1917 O O . VAL A 1 247 ? 30.766 19.375 24.547 1 79.94 247 VAL A O 1
ATOM 1920 N N . GLN A 1 248 ? 30.047 21.125 25.719 1 78.38 248 GLN A N 1
ATOM 1921 C CA . GLN A 1 248 ? 28.812 20.422 26.031 1 78.38 248 GLN A CA 1
ATOM 1922 C C . GLN A 1 248 ? 27.969 20.219 24.766 1 78.38 248 GLN A C 1
ATOM 1924 O O . GLN A 1 248 ? 27.375 19.156 24.594 1 78.38 248 GLN A O 1
ATOM 1929 N N . THR A 1 249 ? 27.938 21.188 23.922 1 80.81 249 THR A N 1
ATOM 1930 C CA . THR A 1 249 ? 27.141 21.062 22.703 1 80.81 249 THR A CA 1
ATOM 1931 C C . THR A 1 249 ? 27.766 20.047 21.75 1 80.81 249 THR A C 1
ATOM 1933 O O . THR A 1 249 ? 27.062 19.25 21.141 1 80.81 249 THR A O 1
ATOM 1936 N N . VAL A 1 250 ? 29.078 20.047 21.75 1 84.31 250 VAL A N 1
ATOM 1937 C CA . VAL A 1 250 ? 29.766 19.141 20.844 1 84.31 250 VAL A CA 1
ATOM 1938 C C . VAL A 1 250 ? 29.672 17.703 21.375 1 84.31 250 VAL A C 1
ATOM 1940 O O . VAL A 1 250 ? 29.406 16.766 20.609 1 84.31 250 VAL A O 1
ATOM 1943 N N . ALA A 1 251 ? 29.797 17.516 22.656 1 83.62 251 ALA A N 1
ATOM 1944 C CA . ALA A 1 251 ? 29.703 16.188 23.25 1 83.62 251 ALA A CA 1
ATOM 1945 C C . ALA A 1 251 ? 28.281 15.641 23.172 1 83.62 251 ALA A C 1
ATOM 1947 O O . ALA A 1 251 ? 28.078 14.445 22.906 1 83.62 251 ALA A O 1
ATOM 1948 N N . SER A 1 252 ? 27.375 16.516 23.328 1 86.06 252 SER A N 1
ATOM 1949 C CA . SER A 1 252 ? 26 16.078 23.25 1 86.06 252 SER A CA 1
ATOM 1950 C C . SER A 1 252 ? 25.609 15.742 21.812 1 86.06 252 SER A C 1
ATOM 1952 O O . SER A 1 252 ? 24.859 14.789 21.578 1 86.06 252 SER A O 1
ATOM 1954 N N . SER A 1 253 ? 26.109 16.453 20.859 1 87.25 253 SER A N 1
ATOM 1955 C CA . SER A 1 253 ? 25.734 16.234 19.469 1 87.25 253 SER A CA 1
ATOM 1956 C C . SER A 1 253 ? 26.453 15.016 18.891 1 87.25 253 SER A C 1
ATOM 1958 O O . SER A 1 253 ? 25.891 14.281 18.078 1 87.25 253 SER A O 1
ATOM 1960 N N . LEU A 1 254 ? 27.656 14.688 19.359 1 87.19 254 LEU A N 1
ATOM 1961 C CA . LEU A 1 254 ? 28.422 13.625 18.703 1 87.19 254 LEU A CA 1
ATOM 1962 C C . LEU A 1 254 ? 28.297 12.312 19.469 1 87.19 254 LEU A C 1
ATOM 1964 O O . LEU A 1 254 ? 28.422 11.234 18.891 1 87.19 254 LEU A O 1
ATOM 1968 N N . LEU A 1 255 ? 28.016 12.414 20.797 1 87.75 255 LEU A N 1
ATOM 1969 C CA . LEU A 1 255 ? 28 11.172 21.547 1 87.75 255 LEU A CA 1
ATOM 1970 C C . LEU A 1 255 ? 26.609 10.898 22.125 1 87.75 255 LEU A C 1
ATOM 1972 O O . LEU A 1 255 ? 25.969 9.914 21.766 1 87.75 255 LEU A O 1
ATOM 1976 N N . VAL A 1 256 ? 26.062 11.875 22.875 1 85.75 256 VAL A N 1
ATOM 1977 C CA . VAL A 1 256 ? 24.812 11.617 23.594 1 85.75 256 VAL A CA 1
ATOM 1978 C C . VAL A 1 256 ? 23.656 11.539 22.594 1 85.75 256 VAL A C 1
ATOM 1980 O O . VAL A 1 256 ? 22.781 10.68 22.719 1 85.75 256 VAL A O 1
ATOM 1983 N N . GLY A 1 257 ? 23.688 12.383 21.656 1 88.19 257 GLY A N 1
ATOM 1984 C CA . GLY A 1 257 ? 22.609 12.391 20.672 1 88.19 257 GLY A CA 1
ATOM 1985 C C . GLY A 1 257 ? 22.5 11.086 19.906 1 88.19 257 GLY A C 1
ATOM 1986 O O . GLY A 1 257 ? 21.438 10.453 19.922 1 88.19 257 GLY A O 1
ATOM 1987 N N . PRO A 1 258 ? 23.547 10.594 19.359 1 90.88 258 PRO A N 1
ATOM 1988 C CA . PRO A 1 258 ? 23.469 9.352 18.594 1 90.88 258 PRO A CA 1
ATOM 1989 C C . PRO A 1 258 ? 23.141 8.141 19.469 1 90.88 258 PRO A C 1
ATOM 1991 O O . PRO A 1 258 ? 22.438 7.227 19.031 1 90.88 258 PRO A O 1
ATOM 1994 N N . LEU A 1 259 ? 23.531 8.117 20.719 1 89.94 259 LEU A N 1
ATOM 1995 C CA . LEU A 1 259 ? 23.203 7.004 21.609 1 89.94 259 LEU A CA 1
ATOM 1996 C C . LEU A 1 259 ? 21.734 7.004 21.984 1 89.94 259 LEU A C 1
ATOM 1998 O O . LEU A 1 259 ? 21.078 5.953 21.984 1 89.94 259 LEU A O 1
ATOM 2002 N N . LEU A 1 260 ? 21.281 8.227 22.25 1 88.5 260 LEU A N 1
ATOM 2003 C CA . LEU A 1 260 ? 19.844 8.32 22.516 1 88.5 260 LEU A CA 1
ATOM 2004 C C . LEU A 1 260 ? 19.047 7.996 21.266 1 88.5 260 LEU A C 1
ATOM 2006 O O . LEU A 1 260 ? 18 7.355 21.344 1 88.5 260 LEU A O 1
ATOM 2010 N N . GLY A 1 261 ? 19.516 8.453 20.172 1 91.81 261 GLY A N 1
ATOM 2011 C CA . GLY A 1 261 ? 18.844 8.133 18.922 1 91.81 261 GLY A CA 1
ATOM 2012 C C . GLY A 1 261 ? 18.797 6.641 18.641 1 91.81 261 GLY A C 1
ATOM 2013 O O . GLY A 1 261 ? 17.781 6.133 18.156 1 91.81 261 GLY A O 1
ATOM 2014 N N . LYS A 1 262 ? 19.812 5.969 18.984 1 91.38 262 LYS A N 1
ATOM 2015 C CA . LYS A 1 262 ? 19.844 4.523 18.781 1 91.38 262 LYS A CA 1
ATOM 2016 C C . LYS A 1 262 ? 18.844 3.82 19.703 1 91.38 262 LYS A C 1
ATOM 2018 O O . LYS A 1 262 ? 18.141 2.916 19.266 1 91.38 262 LYS A O 1
ATOM 2023 N N . LEU A 1 263 ? 18.688 4.273 20.906 1 85.88 263 LEU A N 1
ATOM 2024 C CA . LEU A 1 263 ? 17.766 3.672 21.844 1 85.88 263 LEU A CA 1
ATOM 2025 C C . LEU A 1 263 ? 16.312 3.932 21.422 1 85.88 263 LEU A C 1
ATOM 2027 O O . LEU A 1 263 ? 15.492 3.016 21.422 1 85.88 263 LEU A O 1
ATOM 2031 N N . LEU A 1 264 ? 16.141 5.184 21.078 1 87.69 264 LEU A N 1
ATOM 2032 C CA . LEU A 1 264 ? 14.781 5.52 20.656 1 87.69 264 LEU A CA 1
ATOM 2033 C C . LEU A 1 264 ? 14.469 4.898 19.297 1 87.69 264 LEU A C 1
ATOM 2035 O O . LEU A 1 264 ? 13.297 4.648 18.984 1 87.69 264 LEU A O 1
ATOM 2039 N N . GLY A 1 265 ? 15.477 4.688 18.5 1 88.88 265 GLY A N 1
ATOM 2040 C CA . GLY A 1 265 ? 15.273 4.012 17.219 1 88.88 265 GLY A CA 1
ATOM 2041 C C . GLY A 1 265 ? 14.852 2.562 17.391 1 88.88 265 GLY A C 1
ATOM 2042 O O . GLY A 1 265 ? 13.961 2.09 16.672 1 88.88 265 GLY A O 1
ATOM 2043 N N . HIS A 1 266 ? 15.398 1.865 18.406 1 86.25 266 HIS A N 1
ATOM 2044 C CA . HIS A 1 266 ? 14.992 0.492 18.672 1 86.25 266 HIS A CA 1
ATOM 2045 C C . HIS A 1 266 ? 13.578 0.439 19.234 1 86.25 266 HIS A C 1
ATOM 2047 O O . HIS A 1 266 ? 12.805 -0.462 18.906 1 86.25 266 HIS A O 1
ATOM 2053 N N . ALA A 1 267 ? 13.289 1.433 19.984 1 80.31 267 ALA A N 1
ATOM 2054 C CA . ALA A 1 267 ? 11.945 1.504 20.547 1 80.31 267 ALA A CA 1
ATOM 2055 C C . ALA A 1 267 ? 10.914 1.771 19.453 1 80.31 267 ALA A C 1
ATOM 2057 O O . ALA A 1 267 ? 9.828 1.178 19.469 1 80.31 267 ALA A O 1
ATOM 2058 N N . LEU A 1 268 ? 11.25 2.629 18.594 1 84.19 268 LEU A N 1
ATOM 2059 C CA . LEU A 1 268 ? 10.336 2.93 17.5 1 84.19 268 LEU A CA 1
ATOM 2060 C C . LEU A 1 268 ? 10.156 1.719 16.594 1 84.19 268 LEU A C 1
ATOM 2062 O O . LEU A 1 268 ? 9.047 1.449 16.125 1 84.19 268 LEU A O 1
ATOM 2066 N N . ALA A 1 269 ? 11.258 0.981 16.297 1 81.5 269 ALA A N 1
ATOM 2067 C CA . ALA A 1 269 ? 11.164 -0.218 15.477 1 81.5 269 ALA A CA 1
ATOM 2068 C C . ALA A 1 269 ? 10.289 -1.277 16.141 1 81.5 269 ALA A C 1
ATOM 2070 O O . ALA A 1 269 ? 9.461 -1.906 15.484 1 81.5 269 ALA A O 1
ATOM 2071 N N . ALA A 1 270 ? 10.422 -1.409 17.453 1 75.75 270 ALA A N 1
ATOM 2072 C CA . ALA A 1 270 ? 9.617 -2.377 18.203 1 75.75 270 ALA A CA 1
ATOM 2073 C C . ALA A 1 270 ? 8.148 -1.979 18.188 1 75.75 270 ALA A C 1
ATOM 2075 O O . ALA A 1 270 ? 7.266 -2.832 18.047 1 75.75 270 ALA A O 1
ATOM 2076 N N . ALA A 1 271 ? 7.918 -0.711 18.297 1 75.38 271 ALA A N 1
ATOM 2077 C CA . ALA A 1 271 ? 6.543 -0.219 18.266 1 75.38 271 ALA A CA 1
ATOM 2078 C C . ALA A 1 271 ? 5.918 -0.392 16.891 1 75.38 271 ALA A C 1
ATOM 2080 O O . ALA A 1 271 ? 4.742 -0.748 16.781 1 75.38 271 ALA A O 1
ATOM 2081 N N . THR A 1 272 ? 6.652 -0.128 15.852 1 76.81 272 THR A N 1
ATOM 2082 C CA . THR A 1 272 ? 6.133 -0.247 14.5 1 76.81 272 THR A CA 1
ATOM 2083 C C . THR A 1 272 ? 5.836 -1.705 14.156 1 76.81 272 THR A C 1
ATOM 2085 O O . THR A 1 272 ? 4.867 -2 13.453 1 76.81 272 THR A O 1
ATOM 2088 N N . ILE A 1 273 ? 6.699 -2.65 14.68 1 72 273 ILE A N 1
ATOM 2089 C CA . ILE A 1 273 ? 6.48 -4.07 14.43 1 72 273 ILE A CA 1
ATOM 2090 C C . ILE A 1 273 ? 5.242 -4.543 15.188 1 72 273 ILE A C 1
ATOM 2092 O O . ILE A 1 273 ? 4.422 -5.285 14.641 1 72 273 ILE A O 1
ATOM 2096 N N . ALA A 1 274 ? 5.086 -3.99 16.344 1 69.75 274 ALA A N 1
ATOM 2097 C CA . ALA A 1 274 ? 3.953 -4.391 17.172 1 69.75 274 ALA A CA 1
ATOM 2098 C C . ALA A 1 274 ? 2.643 -3.85 16.609 1 69.75 274 ALA A C 1
ATOM 2100 O O . ALA A 1 274 ? 1.597 -4.492 16.734 1 69.75 274 ALA A O 1
ATOM 2101 N N . LEU A 1 275 ? 2.699 -2.699 15.922 1 69.69 275 LEU A N 1
ATOM 2102 C CA . LEU A 1 275 ? 1.493 -2.045 15.422 1 69.69 275 LEU A CA 1
ATOM 2103 C C . LEU A 1 275 ? 1.342 -2.254 13.922 1 69.69 275 LEU A C 1
ATOM 2105 O O . LEU A 1 275 ? 0.667 -1.473 13.25 1 69.69 275 LEU A O 1
ATOM 2109 N N . SER A 1 276 ? 1.946 -3.213 13.32 1 67.12 276 SER A N 1
ATOM 2110 C CA . SER A 1 276 ? 1.985 -3.406 11.875 1 67.12 276 SER A CA 1
ATOM 2111 C C . SER A 1 276 ? 0.595 -3.697 11.312 1 67.12 276 SER A C 1
ATOM 2113 O O . SER A 1 276 ? 0.323 -3.438 10.141 1 67.12 276 SER A O 1
ATOM 2115 N N . GLN A 1 277 ? -0.385 -4.102 12.172 1 62.91 277 GLN A N 1
ATOM 2116 C CA . GLN A 1 277 ? -1.706 -4.461 11.664 1 62.91 277 GLN A CA 1
ATOM 2117 C C . GLN A 1 277 ? -2.602 -3.23 11.539 1 62.91 277 GLN A C 1
ATOM 2119 O O . GLN A 1 277 ? -3.553 -3.225 10.758 1 62.91 277 GLN A O 1
ATOM 2124 N N . ASP A 1 278 ? -2.301 -2.199 12.289 1 67 278 ASP A N 1
ATOM 2125 C CA . ASP A 1 278 ? -3.061 -0.955 12.219 1 67 278 ASP A CA 1
ATOM 2126 C C . ASP A 1 278 ? -2.207 0.18 11.656 1 67 278 ASP A C 1
ATOM 2128 O O . ASP A 1 278 ? -1.525 0.881 12.406 1 67 278 ASP A O 1
ATOM 2132 N N . LEU A 1 279 ? -2.359 0.422 10.359 1 69.12 279 LEU A N 1
ATOM 2133 C CA . LEU A 1 279 ? -1.49 1.348 9.641 1 69.12 279 LEU A CA 1
ATOM 2134 C C . LEU A 1 279 ? -1.715 2.781 10.109 1 69.12 279 LEU A C 1
ATOM 2136 O O . LEU A 1 279 ? -0.755 3.516 10.352 1 69.12 279 LEU A O 1
ATOM 2140 N N . PRO A 1 280 ? -2.941 3.225 10.406 1 67.81 280 PRO A N 1
ATOM 2141 C CA . PRO A 1 280 ? -3.09 4.625 10.805 1 67.81 280 PRO A CA 1
ATOM 2142 C C . PRO A 1 280 ? -2.461 4.918 12.164 1 67.81 280 PRO A C 1
ATOM 2144 O O . PRO A 1 280 ? -1.86 5.977 12.359 1 67.81 280 PRO A O 1
ATOM 2147 N N . VAL A 1 281 ? -2.547 3.914 13.055 1 70.62 281 VAL A N 1
ATOM 2148 C CA . VAL A 1 281 ? -1.948 4.133 14.367 1 70.62 281 VAL A CA 1
ATOM 2149 C C . VAL A 1 281 ? -0.425 4.105 14.258 1 70.62 281 VAL A C 1
ATOM 2151 O O . VAL A 1 281 ? 0.267 4.875 14.93 1 70.62 281 VAL A O 1
ATOM 2154 N N . SER A 1 282 ? -0.036 3.287 13.391 1 77.5 282 SER A N 1
ATOM 2155 C CA . SER A 1 282 ? 1.41 3.234 13.203 1 77.5 282 SER A CA 1
ATOM 2156 C C . SER A 1 282 ? 1.941 4.547 12.641 1 77.5 282 SER A C 1
ATOM 2158 O O . SER A 1 282 ? 3.018 5.008 13.023 1 77.5 282 SER A O 1
ATOM 2160 N N . PHE A 1 283 ? 1.214 5.281 11.766 1 76.94 283 PHE A N 1
ATOM 2161 C CA . PHE A 1 283 ? 1.643 6.559 11.203 1 76.94 283 PHE A CA 1
ATOM 2162 C C . PHE A 1 283 ? 1.662 7.645 12.273 1 76.94 283 PHE A C 1
ATOM 2164 O O . PHE A 1 283 ? 2.604 8.438 12.344 1 76.94 283 PHE A O 1
ATOM 2171 N N . VAL A 1 284 ? 0.686 7.594 13.133 1 71.81 284 VAL A N 1
ATOM 2172 C CA . VAL A 1 284 ? 0.596 8.625 14.164 1 71.81 284 VAL A CA 1
ATOM 2173 C C . VAL A 1 284 ? 1.711 8.43 15.188 1 71.81 284 VAL A C 1
ATOM 2175 O O . VAL A 1 284 ? 2.355 9.398 15.609 1 71.81 284 VAL A O 1
ATOM 2178 N N . VAL A 1 285 ? 2.021 7.156 15.469 1 75.69 285 VAL A N 1
ATOM 2179 C CA . VAL A 1 285 ? 3.072 6.891 16.438 1 75.69 285 VAL A CA 1
ATOM 2180 C C . VAL A 1 285 ? 4.434 7.262 15.852 1 75.69 285 VAL A C 1
ATOM 2182 O O . VAL A 1 285 ? 5.297 7.793 16.547 1 75.69 285 VAL A O 1
ATOM 2185 N N . ASN A 1 286 ? 4.562 7.105 14.641 1 81.81 286 ASN A N 1
ATOM 2186 C CA . ASN A 1 286 ? 5.824 7.461 14.008 1 81.81 286 ASN A CA 1
ATOM 2187 C C . ASN A 1 286 ? 6.02 8.977 13.953 1 81.81 286 ASN A C 1
ATOM 2189 O O . ASN A 1 286 ? 7.094 9.477 14.289 1 81.81 286 ASN A O 1
ATOM 2193 N N . VAL A 1 287 ? 5.012 9.688 13.609 1 80.19 287 VAL A N 1
ATOM 2194 C CA . VAL A 1 287 ? 5.133 11.133 13.492 1 80.19 287 VAL A CA 1
ATOM 2195 C C . VAL A 1 287 ? 5.332 11.75 14.875 1 80.19 287 VAL A C 1
ATOM 2197 O O . VAL A 1 287 ? 6.184 12.625 15.055 1 80.19 287 VAL A O 1
ATOM 2200 N N . ILE A 1 288 ? 4.691 11.172 15.844 1 76.25 288 ILE A N 1
ATOM 2201 C CA . ILE A 1 288 ? 4.793 11.727 17.188 1 76.25 288 ILE A CA 1
ATOM 2202 C C . ILE A 1 288 ? 6.16 11.391 17.781 1 76.25 288 ILE A C 1
ATOM 2204 O O . ILE A 1 288 ? 6.773 12.227 18.453 1 76.25 288 ILE A O 1
ATOM 2208 N N . SER A 1 289 ? 6.582 10.211 17.5 1 82.81 289 SER A N 1
ATOM 2209 C CA . SER A 1 289 ? 7.891 9.836 18.047 1 82.81 289 SER A CA 1
ATOM 2210 C C . SER A 1 289 ? 9 10.695 17.438 1 82.81 289 SER A C 1
ATOM 2212 O O . SER A 1 289 ? 9.93 11.094 18.141 1 82.81 289 SER A O 1
ATOM 2214 N N . VAL A 1 290 ? 8.883 11.086 16.203 1 87.88 290 VAL A N 1
ATOM 2215 C CA . VAL A 1 290 ? 9.914 11.875 15.547 1 87.88 290 VAL A CA 1
ATOM 2216 C C . VAL A 1 290 ? 9.867 13.32 16.047 1 87.88 290 VAL A C 1
ATOM 2218 O O . VAL A 1 290 ? 10.898 13.898 16.391 1 87.88 290 VAL A O 1
ATOM 2221 N N . VAL A 1 291 ? 8.68 13.875 16.219 1 81.25 291 VAL A N 1
ATOM 2222 C CA . VAL A 1 291 ? 8.555 15.258 16.672 1 81.25 291 VAL A CA 1
ATOM 2223 C C . VAL A 1 291 ? 8.891 15.352 18.156 1 81.25 291 VAL A C 1
ATOM 2225 O O . VAL A 1 291 ? 9.562 16.297 18.594 1 81.25 291 VAL A O 1
ATOM 2228 N N . ALA A 1 292 ? 8.523 14.297 18.922 1 74.88 292 ALA A N 1
ATOM 2229 C CA . ALA A 1 292 ? 8.828 14.297 20.359 1 74.88 292 ALA A CA 1
ATOM 2230 C C . ALA A 1 292 ? 10.328 14.164 20.594 1 74.88 292 ALA A C 1
ATOM 2232 O O . ALA A 1 292 ? 10.883 14.828 21.469 1 74.88 292 ALA A O 1
ATOM 2233 N N . THR A 1 293 ? 10.977 13.359 19.812 1 85.38 293 THR A N 1
ATOM 2234 C CA . THR A 1 293 ? 12.422 13.211 19.969 1 85.38 293 THR A CA 1
ATOM 2235 C C . THR A 1 293 ? 13.141 14.5 19.562 1 85.38 293 THR A C 1
ATOM 2237 O O . THR A 1 293 ? 14.117 14.891 20.203 1 85.38 293 THR A O 1
ATOM 2240 N N . TRP A 1 294 ? 12.641 15.156 18.547 1 87.31 294 TRP A N 1
ATOM 2241 C CA . TRP A 1 294 ? 13.227 16.422 18.094 1 87.31 294 TRP A CA 1
ATOM 2242 C C . TRP A 1 294 ? 13.102 17.484 19.172 1 87.31 294 TRP A C 1
ATOM 2244 O O . TRP A 1 294 ? 14.086 18.141 19.531 1 87.31 294 TRP A O 1
ATOM 2254 N N . VAL A 1 295 ? 11.93 17.641 19.812 1 75.88 295 VAL A N 1
ATOM 2255 C CA . VAL A 1 295 ? 11.703 18.688 20.812 1 75.88 295 VAL A CA 1
ATOM 2256 C C . VAL A 1 295 ? 12.484 18.359 22.078 1 75.88 295 VAL A C 1
ATOM 2258 O O . VAL A 1 295 ? 13.078 19.25 22.688 1 75.88 295 VAL A O 1
ATOM 2261 N N . PHE A 1 296 ? 12.602 17.062 22.328 1 74.62 296 PHE A N 1
ATOM 2262 C CA . PHE A 1 296 ? 13.352 16.656 23.516 1 74.62 296 PHE A CA 1
ATOM 2263 C C . PHE A 1 296 ? 14.844 16.891 23.328 1 74.62 296 PHE A C 1
ATOM 2265 O O . PHE A 1 296 ? 15.508 17.438 24.203 1 74.62 296 PHE A O 1
ATOM 2272 N N . ALA A 1 297 ? 15.336 16.547 22.203 1 85.12 297 ALA A N 1
ATOM 2273 C CA . ALA A 1 297 ? 16.766 16.672 21.953 1 85.12 297 ALA A CA 1
ATOM 2274 C C . ALA A 1 297 ? 17.172 18.141 21.828 1 85.12 297 ALA A C 1
ATOM 2276 O O . ALA A 1 297 ? 18.25 18.547 22.266 1 85.12 297 ALA A O 1
ATOM 2277 N N . GLU A 1 298 ? 16.312 18.969 21.266 1 79.75 298 GLU A N 1
ATOM 2278 C CA . GLU A 1 298 ? 16.641 20.375 21.062 1 79.75 298 GLU A CA 1
ATOM 2279 C C . GLU A 1 298 ? 16.547 21.156 22.375 1 79.75 298 GLU A C 1
ATOM 2281 O O . GLU A 1 298 ? 17.328 22.062 22.609 1 79.75 298 GLU A O 1
ATOM 2286 N N . THR A 1 299 ? 15.586 20.703 23.172 1 70.25 299 THR A N 1
ATOM 2287 C CA . THR A 1 299 ? 15.375 21.484 24.391 1 70.25 299 THR A CA 1
ATOM 2288 C C . THR A 1 299 ? 16.234 20.953 25.531 1 70.25 299 THR A C 1
ATOM 2290 O O . THR A 1 299 ? 16.812 21.719 26.297 1 70.25 299 THR A O 1
ATOM 2293 N N . VAL A 1 300 ? 16.375 19.594 25.578 1 67.31 300 VAL A N 1
ATOM 2294 C CA . VAL A 1 300 ? 17.031 19 26.734 1 67.31 300 VAL A CA 1
ATOM 2295 C C . VAL A 1 300 ? 18.5 18.703 26.422 1 67.31 300 VAL A C 1
ATOM 2297 O O . VAL A 1 300 ? 19.359 18.844 27.297 1 67.31 300 VAL A O 1
ATOM 2300 N N . LEU A 1 301 ? 18.828 18.344 25.156 1 76.25 301 LEU A N 1
ATOM 2301 C CA . LEU A 1 301 ? 20.203 17.984 24.812 1 76.25 301 LEU A CA 1
ATOM 2302 C C . LEU A 1 301 ? 20.906 19.141 24.094 1 76.25 301 LEU A C 1
ATOM 2304 O O . LEU A 1 301 ? 21.734 18.906 23.219 1 76.25 301 LEU A O 1
ATOM 2308 N N . TYR A 1 302 ? 20.641 20.25 24.484 1 67.19 302 TYR A N 1
ATOM 2309 C CA . TYR A 1 302 ? 21.359 21.438 24.047 1 67.19 302 TYR A CA 1
ATOM 2310 C C . TYR A 1 302 ? 21.516 21.438 22.516 1 67.19 302 TYR A C 1
ATOM 2312 O O . TYR A 1 302 ? 22.609 21.672 22 1 67.19 302 TYR A O 1
ATOM 2320 N N . GLY A 1 303 ? 20.562 20.969 21.766 1 71.19 303 GLY A N 1
ATOM 2321 C CA . GLY A 1 303 ? 20.578 21.172 20.328 1 71.19 303 GLY A CA 1
ATOM 2322 C C . GLY A 1 303 ? 21.047 19.953 19.547 1 71.19 303 GLY A C 1
ATOM 2323 O O . GLY A 1 303 ? 21.5 20.062 18.406 1 71.19 303 GLY A O 1
ATOM 2324 N N . ALA A 1 304 ? 21.078 18.812 20.141 1 85.44 304 ALA A N 1
ATOM 2325 C CA . ALA A 1 304 ? 21.5 17.625 19.406 1 85.44 304 ALA A CA 1
ATOM 2326 C C . ALA A 1 304 ? 20.312 16.984 18.688 1 85.44 304 ALA A C 1
ATOM 2328 O O . ALA A 1 304 ? 20.234 15.758 18.578 1 85.44 304 ALA A O 1
ATOM 2329 N N . GLY A 1 305 ? 19.469 17.828 18.141 1 87.19 305 GLY A N 1
ATOM 2330 C CA . GLY A 1 305 ? 18.266 17.297 17.516 1 87.19 305 GLY A CA 1
ATOM 2331 C C . GLY A 1 305 ? 18.547 16.578 16.219 1 87.19 305 GLY A C 1
ATOM 2332 O O . GLY A 1 305 ? 18.016 15.484 15.984 1 87.19 305 GLY A O 1
ATOM 2333 N N . VAL A 1 306 ? 19.516 16.953 15.367 1 91.31 306 VAL A N 1
ATOM 2334 C CA . VAL A 1 306 ? 19.734 16.391 14.039 1 91.31 306 VAL A CA 1
ATOM 2335 C C . VAL A 1 306 ? 20.422 15.039 14.164 1 91.31 306 VAL A C 1
ATOM 2337 O O . VAL A 1 306 ? 19.984 14.055 13.57 1 91.31 306 VAL A O 1
ATOM 2340 N N . THR A 1 307 ? 21.406 14.93 15.008 1 92.31 307 THR A N 1
ATOM 2341 C CA . THR A 1 307 ? 22.141 13.68 15.133 1 92.31 307 THR A CA 1
ATOM 2342 C C . THR A 1 307 ? 21.281 12.609 15.812 1 92.31 307 THR A C 1
ATOM 2344 O O . THR A 1 307 ? 21.359 11.43 15.461 1 92.31 307 THR A O 1
ATOM 2347 N N . THR A 1 308 ? 20.484 13.086 16.734 1 93.31 308 THR A N 1
ATOM 2348 C CA . THR A 1 308 ? 19.609 12.133 17.391 1 93.31 308 THR A CA 1
ATOM 2349 C C . THR A 1 308 ? 18.594 11.547 16.406 1 93.31 308 THR A C 1
ATOM 2351 O O . THR A 1 308 ? 18.359 10.344 16.391 1 93.31 308 THR A O 1
ATOM 2354 N N . LEU A 1 309 ? 18.109 12.375 15.578 1 94.06 309 LEU A N 1
ATOM 2355 C CA . LEU A 1 309 ? 17.109 11.914 14.625 1 94.06 309 LEU A CA 1
ATOM 2356 C C . LEU A 1 309 ? 17.75 11.062 13.531 1 94.06 309 LEU A C 1
ATOM 2358 O O . LEU A 1 309 ? 17.141 10.117 13.039 1 94.06 309 LEU A O 1
ATOM 2362 N N . VAL A 1 310 ? 18.969 11.398 13.125 1 93.44 310 VAL A N 1
ATOM 2363 C CA . VAL A 1 310 ? 19.656 10.609 12.109 1 93.44 310 VAL A CA 1
ATOM 2364 C C . VAL A 1 310 ? 19.938 9.203 12.641 1 93.44 310 VAL A C 1
ATOM 2366 O O . VAL A 1 310 ? 19.672 8.211 11.953 1 93.44 310 VAL A O 1
ATOM 2369 N N . SER A 1 311 ? 20.328 9.172 13.836 1 93 311 SER A N 1
ATOM 2370 C CA . SER A 1 311 ? 20.609 7.867 14.422 1 93 311 SER A CA 1
ATOM 2371 C C . SER A 1 311 ? 19.312 7.086 14.664 1 93 311 SER A C 1
ATOM 2373 O O . SER A 1 311 ? 19.281 5.867 14.477 1 93 311 SER A O 1
ATOM 2375 N N . MET A 1 312 ? 18.344 7.805 15.047 1 93 312 MET A N 1
ATOM 2376 C CA . MET A 1 312 ? 17.047 7.152 15.25 1 93 312 MET A CA 1
ATOM 2377 C C . MET A 1 312 ? 16.516 6.582 13.938 1 93 312 MET A C 1
ATOM 2379 O O . MET A 1 312 ? 16.062 5.438 13.898 1 93 312 MET A O 1
ATOM 2383 N N . ALA A 1 313 ? 16.578 7.336 12.906 1 91.38 313 ALA A N 1
ATOM 2384 C CA . ALA A 1 313 ? 16.062 6.922 11.609 1 91.38 313 ALA A CA 1
ATOM 2385 C C . ALA A 1 313 ? 16.859 5.758 11.031 1 91.38 313 ALA A C 1
ATOM 2387 O O . ALA A 1 313 ? 16.297 4.812 10.484 1 91.38 313 ALA A O 1
ATOM 2388 N N . LEU A 1 314 ? 18.156 5.742 11.172 1 90.31 314 LEU A N 1
ATOM 2389 C CA . LEU A 1 314 ? 19 4.68 10.648 1 90.31 314 LEU A CA 1
ATOM 2390 C C . LEU A 1 314 ? 18.734 3.365 11.383 1 90.31 314 LEU A C 1
ATOM 2392 O O . LEU A 1 314 ? 18.625 2.311 10.75 1 90.31 314 LEU A O 1
ATOM 2396 N N . THR A 1 315 ? 18.5 3.484 12.641 1 88.81 315 THR A N 1
ATOM 2397 C CA . THR A 1 315 ? 18.266 2.277 13.422 1 88.81 315 THR A CA 1
ATOM 2398 C C . THR A 1 315 ? 16.859 1.738 13.164 1 88.81 315 THR A C 1
ATOM 2400 O O . THR A 1 315 ? 16.656 0.526 13.055 1 88.81 315 THR A O 1
ATOM 2403 N N . ALA A 1 316 ? 15.984 2.662 13.094 1 85.56 316 ALA A N 1
ATOM 2404 C CA . ALA A 1 316 ? 14.617 2.236 12.828 1 85.56 316 ALA A CA 1
ATOM 2405 C C . ALA A 1 316 ? 14.5 1.591 11.445 1 85.56 316 ALA A C 1
ATOM 2407 O O . ALA A 1 316 ? 13.75 0.629 11.266 1 85.56 316 ALA A O 1
ATOM 2408 N N . SER A 1 317 ? 15.203 2.104 10.453 1 81 317 SER A N 1
ATOM 2409 C CA . SER A 1 317 ? 15.148 1.549 9.109 1 81 317 SER A CA 1
ATOM 2410 C C . SER A 1 317 ? 15.797 0.171 9.047 1 81 317 SER A C 1
ATOM 2412 O O . SER A 1 317 ? 15.344 -0.704 8.305 1 81 317 SER A O 1
ATOM 2414 N N . ALA A 1 318 ? 16.797 -0.011 9.812 1 76.44 318 ALA A N 1
ATOM 2415 C CA . ALA A 1 318 ? 17.5 -1.289 9.82 1 76.44 318 ALA A CA 1
ATOM 2416 C C . ALA A 1 318 ? 16.656 -2.383 10.461 1 76.44 318 ALA A C 1
ATOM 2418 O O . ALA A 1 318 ? 16.594 -3.508 9.961 1 76.44 318 ALA A O 1
ATOM 2419 N N . ASP A 1 319 ? 15.875 -1.987 11.477 1 69.69 319 ASP A N 1
ATOM 2420 C CA . ASP A 1 319 ? 15.109 -2.988 12.211 1 69.69 319 ASP A CA 1
ATOM 2421 C C . ASP A 1 319 ? 13.719 -3.178 11.602 1 69.69 319 ASP A C 1
ATOM 2423 O O . ASP A 1 319 ? 13.156 -4.27 11.664 1 69.69 319 ASP A O 1
ATOM 2427 N N . SER A 1 320 ? 13.133 -2.066 11.078 1 60.5 320 SER A N 1
ATOM 2428 C CA . SER A 1 320 ? 11.781 -2.176 10.539 1 60.5 320 SER A CA 1
ATOM 2429 C C . SER A 1 320 ? 11.781 -2.943 9.219 1 60.5 320 SER A C 1
ATOM 2431 O O . SER A 1 320 ? 10.742 -3.455 8.797 1 60.5 320 SER A O 1
ATOM 2433 N N . ALA A 1 321 ? 12.883 -2.803 8.391 1 55.03 321 ALA A N 1
ATOM 2434 C CA . ALA A 1 321 ? 12.953 -3.568 7.148 1 55.03 321 ALA A CA 1
ATOM 2435 C C . ALA A 1 321 ? 12.703 -5.051 7.402 1 55.03 321 ALA A C 1
ATOM 2437 O O . ALA A 1 321 ? 12.383 -5.801 6.477 1 55.03 321 ALA A O 1
ATOM 2438 N N . ILE A 1 322 ? 12.758 -5.371 8.711 1 50.41 322 ILE A N 1
ATOM 2439 C CA . ILE A 1 322 ? 12.609 -6.77 9.102 1 50.41 322 ILE A CA 1
ATOM 2440 C C . ILE A 1 322 ? 11.133 -7.172 9.023 1 50.41 322 ILE A C 1
ATOM 2442 O O . ILE A 1 322 ? 10.812 -8.336 8.789 1 50.41 322 ILE A O 1
ATOM 2446 N N . SER A 1 323 ? 10.172 -6.09 9.055 1 50.75 323 SER A N 1
ATOM 2447 C CA . SER A 1 323 ? 8.789 -6.559 9.109 1 50.75 323 SER A CA 1
ATOM 2448 C C . SER A 1 323 ? 8.133 -6.488 7.734 1 50.75 323 SER A C 1
ATOM 2450 O O . SER A 1 323 ? 8.461 -5.621 6.922 1 50.75 323 SER A O 1
ATOM 2452 N N . VAL A 1 324 ? 7.711 -7.512 7.137 1 49.03 324 VAL A N 1
ATOM 2453 C CA . VAL A 1 324 ? 7.246 -7.902 5.809 1 49.03 324 VAL A CA 1
ATOM 2454 C C . VAL A 1 324 ? 6.469 -6.75 5.176 1 49.03 324 VAL A C 1
ATOM 2456 O O . VAL A 1 324 ? 6.715 -6.391 4.02 1 49.03 324 VAL A O 1
ATOM 2459 N N . HIS A 1 325 ? 5.273 -6.391 5.535 1 50.84 325 HIS A N 1
ATOM 2460 C CA . HIS A 1 325 ? 4.289 -5.785 4.648 1 50.84 325 HIS A CA 1
ATOM 2461 C C . HIS A 1 325 ? 4.379 -4.262 4.684 1 50.84 325 HIS A C 1
ATOM 2463 O O . HIS A 1 325 ? 4.117 -3.598 3.678 1 50.84 325 HIS A O 1
ATOM 2469 N N . ASN A 1 326 ? 5.141 -3.592 5.652 1 58 326 ASN A N 1
ATOM 2470 C CA . ASN A 1 326 ? 4.754 -2.219 5.965 1 58 326 ASN A CA 1
ATOM 2471 C C . ASN A 1 326 ? 5.895 -1.241 5.691 1 58 326 ASN A C 1
ATOM 2473 O O . ASN A 1 326 ? 5.73 -0.03 5.852 1 58 326 ASN A O 1
ATOM 2477 N N . PRO A 1 327 ? 7.141 -1.753 5.129 1 62.03 327 PRO A N 1
ATOM 2478 C CA . PRO A 1 327 ? 8.117 -0.662 5.105 1 62.03 327 PRO A CA 1
ATOM 2479 C C . PRO A 1 327 ? 7.953 0.253 3.895 1 62.03 327 PRO A C 1
ATOM 2481 O O . PRO A 1 327 ? 8.25 1.449 3.975 1 62.03 327 PRO A O 1
ATOM 2484 N N . VAL A 1 328 ? 7.402 -0.224 2.863 1 66.31 328 VAL A N 1
ATOM 2485 C CA . VAL A 1 328 ? 7.266 0.604 1.669 1 66.31 328 VAL A CA 1
ATOM 2486 C C . VAL A 1 328 ? 6.195 1.67 1.899 1 66.31 328 VAL A C 1
ATOM 2488 O O . VAL A 1 328 ? 6.352 2.816 1.474 1 66.31 328 VAL A O 1
ATOM 2491 N N . VAL A 1 329 ? 5.312 1.286 2.777 1 68.38 329 VAL A N 1
ATOM 2492 C CA . VAL A 1 329 ? 4.223 2.229 3.021 1 68.38 329 VAL A CA 1
ATOM 2493 C C . VAL A 1 329 ? 4.711 3.355 3.93 1 68.38 329 VAL A C 1
ATOM 2495 O O . VAL A 1 329 ? 4.367 4.52 3.725 1 68.38 329 VAL A O 1
ATOM 2498 N N . MET A 1 330 ? 5.582 3 4.824 1 75.88 330 MET A N 1
ATOM 2499 C CA . MET A 1 330 ? 6.113 4.02 5.727 1 75.88 330 MET A CA 1
ATOM 2500 C C . MET A 1 330 ? 7.051 4.965 4.988 1 75.88 330 MET A C 1
ATOM 2502 O O . MET A 1 330 ? 7.051 6.172 5.242 1 75.88 330 MET A O 1
ATOM 2506 N N . ARG A 1 331 ? 7.801 4.488 4.059 1 77.12 331 ARG A N 1
ATOM 2507 C CA . ARG A 1 331 ? 8.711 5.328 3.283 1 77.12 331 ARG A CA 1
ATOM 2508 C C . ARG A 1 331 ? 7.934 6.293 2.391 1 77.12 331 ARG A C 1
ATOM 2510 O O . ARG A 1 331 ? 8.266 7.477 2.311 1 77.12 331 ARG A O 1
ATOM 2517 N N . LYS A 1 332 ? 6.914 5.824 1.796 1 73.44 332 LYS A N 1
ATOM 2518 C CA . LYS A 1 332 ? 6.109 6.672 0.919 1 73.44 332 LYS A CA 1
ATOM 2519 C C . LYS A 1 332 ? 5.352 7.727 1.72 1 73.44 332 LYS A C 1
ATOM 2521 O O . LYS A 1 332 ? 5.145 8.844 1.244 1 73.44 332 LYS A O 1
ATOM 2526 N N . PHE A 1 333 ? 4.953 7.277 2.977 1 77.56 333 PHE A N 1
ATOM 2527 C CA . PHE A 1 333 ? 4.27 8.219 3.848 1 77.56 333 PHE A CA 1
ATOM 2528 C C . PHE A 1 333 ? 5.184 9.383 4.215 1 77.56 333 PHE A C 1
ATOM 2530 O O . PHE A 1 333 ? 4.777 10.547 4.145 1 77.56 333 PHE A O 1
ATOM 2537 N N . TRP A 1 334 ? 6.398 9.18 4.559 1 81.75 334 TRP A N 1
ATOM 2538 C CA . TRP A 1 334 ? 7.336 10.234 4.926 1 81.75 334 TRP A CA 1
ATOM 2539 C C . TRP A 1 334 ? 7.723 11.07 3.707 1 81.75 334 TRP A C 1
ATOM 2541 O O . TRP A 1 334 ? 7.949 12.273 3.818 1 81.75 334 TRP A O 1
ATOM 2551 N N . MET A 1 335 ? 7.785 10.516 2.539 1 79.75 335 MET A N 1
ATOM 2552 C CA . MET A 1 335 ? 8.086 11.266 1.324 1 79.75 335 MET A CA 1
ATOM 2553 C C . MET A 1 335 ? 6.945 12.219 0.977 1 79.75 335 MET A C 1
ATOM 2555 O O . MET A 1 335 ? 7.184 13.328 0.496 1 79.75 335 MET A O 1
ATOM 2559 N N . LEU A 1 336 ? 5.738 11.781 1.31 1 76.81 336 LEU A N 1
ATOM 2560 C CA . LEU A 1 336 ? 4.578 12.633 1.078 1 76.81 336 LEU A CA 1
ATOM 2561 C C . LEU A 1 336 ? 4.59 13.828 2.025 1 76.81 336 LEU A C 1
ATOM 2563 O O . LEU A 1 336 ? 4.332 14.961 1.606 1 76.81 336 LEU A O 1
ATOM 2567 N N . LEU A 1 337 ? 4.879 13.5 3.244 1 79.12 337 LEU A N 1
ATOM 2568 C CA . LEU A 1 337 ? 4.926 14.57 4.234 1 79.12 337 LEU A CA 1
ATOM 2569 C C . LEU A 1 337 ? 6.027 15.57 3.9 1 79.12 337 LEU A C 1
ATOM 2571 O O . LEU A 1 337 ? 5.832 16.781 4.016 1 79.12 337 LEU A O 1
ATOM 2575 N N . ARG A 1 338 ? 7.113 15.086 3.455 1 84.12 338 ARG A N 1
ATOM 2576 C CA . ARG A 1 338 ? 8.227 15.953 3.096 1 84.12 338 ARG A CA 1
ATOM 2577 C C . ARG A 1 338 ? 7.887 16.812 1.88 1 84.12 338 ARG A C 1
ATOM 2579 O O . ARG A 1 338 ? 8.195 18 1.848 1 84.12 338 ARG A O 1
ATOM 2586 N N . PHE A 1 339 ? 7.316 16.188 0.931 1 80.69 339 PHE A N 1
ATOM 2587 C CA . PHE A 1 339 ? 6.965 16.906 -0.284 1 80.69 339 PHE A CA 1
ATOM 2588 C C . PHE A 1 339 ? 5.996 18.047 0.027 1 80.69 339 PHE A C 1
ATOM 2590 O O . PHE A 1 339 ? 6.191 19.172 -0.43 1 80.69 339 PHE A O 1
ATOM 2597 N N . GLY A 1 340 ? 5.008 17.781 0.8 1 76.81 340 GLY A N 1
ATOM 2598 C CA . GLY A 1 340 ? 4.039 18.812 1.158 1 76.81 340 GLY A CA 1
ATOM 2599 C C . GLY A 1 340 ? 4.645 19.969 1.936 1 76.81 340 GLY A C 1
ATOM 2600 O O . GLY A 1 340 ? 4.422 21.125 1.604 1 76.81 340 GLY A O 1
ATOM 2601 N N . TYR A 1 341 ? 5.492 19.656 2.877 1 80.56 341 TYR A N 1
ATOM 2602 C CA . TYR A 1 341 ? 6.125 20.703 3.686 1 80.56 341 TYR A CA 1
ATOM 2603 C C . TYR A 1 341 ? 7.121 21.5 2.859 1 80.56 341 TYR A C 1
ATOM 2605 O O . TYR A 1 341 ? 7.227 22.719 3.018 1 80.56 341 TYR A O 1
ATOM 2613 N N . ASN A 1 342 ? 7.805 20.828 1.945 1 85.19 342 ASN A N 1
ATOM 2614 C CA . ASN A 1 342 ? 8.828 21.5 1.151 1 85.19 342 ASN A CA 1
ATOM 2615 C C . ASN A 1 342 ? 8.211 22.531 0.208 1 85.19 342 ASN A C 1
ATOM 2617 O O . ASN A 1 342 ? 8.719 23.641 0.08 1 85.19 342 ASN A O 1
ATOM 2621 N N . ILE A 1 343 ? 7.141 22.25 -0.372 1 82.75 343 ILE A N 1
ATOM 2622 C CA . ILE A 1 343 ? 6.504 23.156 -1.32 1 82.75 343 ILE A CA 1
ATOM 2623 C C . ILE A 1 343 ? 5.973 24.391 -0.585 1 82.75 343 ILE A C 1
ATOM 2625 O O . ILE A 1 343 ? 6.176 25.516 -1.027 1 82.75 343 ILE A O 1
ATOM 2629 N N . VAL A 1 344 ? 5.41 24.156 0.589 1 81.81 344 VAL A N 1
ATOM 2630 C CA . VAL A 1 344 ? 4.824 25.281 1.329 1 81.81 344 VAL A CA 1
ATOM 2631 C C . VAL A 1 344 ? 5.934 26.141 1.916 1 81.81 344 VAL A C 1
ATOM 2633 O O . VAL A 1 344 ? 5.859 27.375 1.869 1 81.81 344 VAL A O 1
ATOM 2636 N N . PHE A 1 345 ? 6.957 25.453 2.316 1 86.44 345 PHE A N 1
ATOM 2637 C CA . PHE A 1 345 ? 8.047 26.188 2.945 1 86.44 345 PHE A CA 1
ATOM 2638 C C . PHE A 1 345 ? 8.805 27.016 1.92 1 86.44 345 PHE A C 1
ATOM 2640 O O . PHE A 1 345 ? 9.07 28.203 2.15 1 86.44 345 PHE A O 1
ATOM 2647 N N . VAL A 1 346 ? 9.156 26.484 0.801 1 88.38 346 VAL A N 1
ATOM 2648 C CA . VAL A 1 346 ? 9.938 27.188 -0.213 1 88.38 346 VAL A CA 1
ATOM 2649 C C . VAL A 1 346 ? 9.086 28.297 -0.832 1 88.38 346 VAL A C 1
ATOM 2651 O O . VAL A 1 346 ? 9.594 29.391 -1.127 1 88.38 346 VAL A O 1
ATOM 2654 N N . PHE A 1 347 ? 7.875 28.094 -0.947 1 88.5 347 PHE A N 1
ATOM 2655 C CA . PHE A 1 347 ? 7.004 29.125 -1.489 1 88.5 347 PHE A CA 1
ATOM 2656 C C . PHE A 1 347 ? 6.895 30.312 -0.528 1 88.5 347 PHE A C 1
ATOM 2658 O O . PHE A 1 347 ? 7.039 31.469 -0.935 1 88.5 347 PHE A O 1
ATOM 2665 N N . MET A 1 348 ? 6.68 30.031 0.789 1 87 348 MET A N 1
ATOM 2666 C CA . MET A 1 348 ? 6.512 31.109 1.77 1 87 348 MET A CA 1
ATOM 2667 C C . MET A 1 348 ? 7.809 31.891 1.938 1 87 348 MET A C 1
ATOM 2669 O O . MET A 1 348 ? 7.777 33.125 2.072 1 87 348 MET A O 1
ATOM 2673 N N . ALA A 1 349 ? 8.914 31.203 1.926 1 88.62 349 ALA A N 1
ATOM 2674 C CA . ALA A 1 349 ? 10.195 31.875 2.074 1 88.62 349 ALA A CA 1
ATOM 2675 C C . ALA A 1 349 ? 10.5 32.75 0.858 1 88.62 349 ALA A C 1
ATOM 2677 O O . ALA A 1 349 ? 10.945 33.906 1 1 88.62 349 ALA A O 1
ATOM 2678 N N . SER A 1 350 ? 10.242 32.281 -0.353 1 89.69 350 SER A N 1
ATOM 2679 C CA . SER A 1 350 ? 10.492 33.062 -1.564 1 89.69 350 SER A CA 1
ATOM 2680 C C . SER A 1 350 ? 9.492 34.188 -1.712 1 89.69 350 SER A C 1
ATOM 2682 O O . SER A 1 350 ? 9.836 35.25 -2.225 1 89.69 350 SER A O 1
ATOM 2684 N N . TYR A 1 351 ? 8.344 33.906 -1.254 1 87.94 351 TYR A N 1
ATOM 2685 C CA . TYR A 1 351 ? 7.324 34.938 -1.261 1 87.94 351 TYR A CA 1
ATOM 2686 C C . TYR A 1 351 ? 7.738 36.125 -0.383 1 87.94 351 TYR A C 1
ATOM 2688 O O . TYR A 1 351 ? 7.59 37.281 -0.775 1 87.94 351 TYR A O 1
ATOM 2696 N N . GLN A 1 352 ? 8.289 35.875 0.773 1 85.5 352 GLN A N 1
ATOM 2697 C CA . GLN A 1 352 ? 8.719 36.938 1.69 1 85.5 352 GLN A CA 1
ATOM 2698 C C . GLN A 1 352 ? 9.883 37.719 1.11 1 85.5 352 GLN A C 1
ATOM 2700 O O . GLN A 1 352 ? 9.922 38.938 1.205 1 85.5 352 GLN A O 1
ATOM 2705 N N . ILE A 1 353 ? 10.805 37.031 0.489 1 87.31 353 ILE A N 1
ATOM 2706 C CA . ILE A 1 353 ? 11.969 37.688 -0.078 1 87.31 353 ILE A CA 1
ATOM 2707 C C . ILE A 1 353 ? 11.547 38.562 -1.261 1 87.31 353 ILE A C 1
ATOM 2709 O O . ILE A 1 353 ? 12.039 39.688 -1.427 1 87.31 353 ILE A O 1
ATOM 2713 N N . GLY A 1 354 ? 10.648 38.062 -2.059 1 86.31 354 GLY A N 1
ATOM 2714 C CA . GLY A 1 354 ? 10.156 38.844 -3.184 1 86.31 354 GLY A CA 1
ATOM 2715 C C . GLY A 1 354 ? 9.383 40.094 -2.762 1 86.31 354 GLY A C 1
ATOM 2716 O O . GLY A 1 354 ? 9.516 41.156 -3.375 1 86.31 354 GLY A O 1
ATOM 2717 N N . ARG A 1 355 ? 8.688 39.969 -1.7 1 83.94 355 ARG A N 1
ATOM 2718 C CA . ARG A 1 355 ? 7.887 41.062 -1.188 1 83.94 355 ARG A CA 1
ATOM 2719 C C . ARG A 1 355 ? 8.773 42.156 -0.567 1 83.94 355 ARG A C 1
ATOM 2721 O O . ARG A 1 355 ? 8.578 43.344 -0.823 1 83.94 355 ARG A O 1
ATOM 2728 N N . ASP A 1 356 ? 9.789 41.75 0.166 1 81.38 356 ASP A N 1
ATOM 2729 C CA . ASP A 1 356 ? 10.586 42.688 0.948 1 81.38 356 ASP A CA 1
ATOM 2730 C C . ASP A 1 356 ? 11.68 43.344 0.098 1 81.38 356 ASP A C 1
ATOM 2732 O O . ASP A 1 356 ? 12.188 44.406 0.423 1 81.38 356 ASP A O 1
ATOM 2736 N N . THR A 1 357 ? 12.062 42.719 -0.995 1 83.5 357 THR A N 1
ATOM 2737 C CA . THR A 1 357 ? 13.18 43.219 -1.786 1 83.5 357 THR A CA 1
ATOM 2738 C C . THR A 1 357 ? 12.68 44.062 -2.943 1 83.5 357 THR A C 1
ATOM 2740 O O . THR A 1 357 ? 13.469 44.625 -3.713 1 83.5 357 THR A O 1
ATOM 2743 N N . CYS A 1 358 ? 11.461 44.219 -3.113 1 77.81 358 CYS A N 1
ATOM 2744 C CA . CYS A 1 358 ? 10.914 44.875 -4.285 1 77.81 358 CYS A CA 1
ATOM 2745 C C . CYS A 1 358 ? 11.5 46.281 -4.43 1 77.81 358 CYS A C 1
ATOM 2747 O O . CYS A 1 358 ? 11.828 46.719 -5.539 1 77.81 358 CYS A O 1
ATOM 2749 N N . ASP A 1 359 ? 11.82 47 -3.314 1 74.94 359 ASP A N 1
ATOM 2750 C CA . ASP A 1 359 ? 12.25 48.406 -3.398 1 74.94 359 ASP A CA 1
ATOM 2751 C C . ASP A 1 359 ? 13.766 48.5 -3.488 1 74.94 359 ASP A C 1
ATOM 2753 O O . ASP A 1 359 ? 14.305 49.562 -3.818 1 74.94 359 ASP A O 1
ATOM 2757 N N . TYR A 1 360 ? 14.445 47.375 -3.305 1 76.56 360 TYR A N 1
ATOM 2758 C CA . TYR A 1 360 ? 15.891 47.5 -3.15 1 76.56 360 TYR A CA 1
ATOM 2759 C C . TYR A 1 360 ? 16.625 46.781 -4.285 1 76.56 360 TYR A C 1
ATOM 2761 O O . TYR A 1 360 ? 17.844 46.844 -4.375 1 76.56 360 TYR A O 1
ATOM 2769 N N . LEU A 1 361 ? 15.977 46.094 -5.234 1 79.25 361 LEU A N 1
ATOM 2770 C CA . LEU A 1 361 ? 16.672 45.281 -6.223 1 79.25 361 LEU A CA 1
ATOM 2771 C C . LEU A 1 361 ? 16.906 46.062 -7.508 1 79.25 361 LEU A C 1
ATOM 2773 O O . LEU A 1 361 ? 15.969 46.625 -8.078 1 79.25 361 LEU A O 1
ATOM 2777 N N . THR A 1 362 ? 18.203 46.469 -7.789 1 70.25 362 THR A N 1
ATOM 2778 C CA . THR A 1 362 ? 18.609 47.094 -9.055 1 70.25 362 THR A CA 1
ATOM 2779 C C . THR A 1 362 ? 19.156 46 -10.008 1 70.25 362 THR A C 1
ATOM 2781 O O . THR A 1 362 ? 19.281 44.844 -9.633 1 70.25 362 THR A O 1
ATOM 2784 N N . TRP A 1 363 ? 19.406 46.25 -11.32 1 63.75 363 TRP A N 1
ATOM 2785 C CA . TRP A 1 363 ? 19.891 45.344 -12.352 1 63.75 363 TRP A CA 1
ATOM 2786 C C . TRP A 1 363 ? 21.234 44.75 -11.977 1 63.75 363 TRP A C 1
ATOM 2788 O O . TRP A 1 363 ? 21.547 43.625 -12.32 1 63.75 363 TRP A O 1
ATOM 2798 N N . ARG A 1 364 ? 22.125 45.438 -11.289 1 64.44 364 ARG A N 1
ATOM 2799 C CA . ARG A 1 364 ? 23.438 44.938 -10.914 1 64.44 364 ARG A CA 1
ATOM 2800 C C . ARG A 1 364 ? 23.344 43.812 -9.883 1 64.44 364 ARG A C 1
ATOM 2802 O O . ARG A 1 364 ? 24.141 42.875 -9.891 1 64.44 364 ARG A O 1
ATOM 2809 N N . GLU A 1 365 ? 22.266 43.812 -9.117 1 75.88 365 GLU A N 1
ATOM 2810 C CA . GLU A 1 365 ? 22.109 42.781 -8.086 1 75.88 365 GLU A CA 1
ATOM 2811 C C . GLU A 1 365 ? 21.562 41.5 -8.68 1 75.88 365 GLU A C 1
ATOM 2813 O O . GLU A 1 365 ? 21.75 40.406 -8.109 1 75.88 365 GLU A O 1
ATOM 2818 N N . LEU A 1 366 ? 21.125 41.562 -9.938 1 75.88 366 LEU A N 1
ATOM 2819 C CA . LEU A 1 366 ? 20.594 40.375 -10.57 1 75.88 366 LEU A CA 1
ATOM 2820 C C . LEU A 1 366 ? 21.734 39.438 -11.016 1 75.88 366 LEU A C 1
ATOM 2822 O O . LEU A 1 366 ? 21.547 38.25 -11.156 1 75.88 366 LEU A O 1
ATOM 2826 N N . MET A 1 367 ? 23.047 39.969 -11.125 1 80.81 367 MET A N 1
ATOM 2827 C CA . MET A 1 367 ? 24.172 39.156 -11.547 1 80.81 367 MET A CA 1
ATOM 2828 C C . MET A 1 367 ? 24.891 38.562 -10.344 1 80.81 367 MET A C 1
ATOM 2830 O O . MET A 1 367 ? 25.672 37.594 -10.484 1 80.81 367 MET A O 1
ATOM 2834 N N . SER A 1 368 ? 24.531 39 -9.195 1 84.12 368 SER A N 1
ATOM 2835 C CA . SER A 1 368 ? 25.219 38.531 -7.996 1 84.12 368 SER A CA 1
ATOM 2836 C C . SER A 1 368 ? 24.891 37.062 -7.699 1 84.12 368 SER A C 1
ATOM 2838 O O . SER A 1 368 ? 25.781 36.281 -7.332 1 84.12 368 SER A O 1
ATOM 2840 N N . PRO A 1 369 ? 23.609 36.625 -7.938 1 89.44 369 PRO A N 1
ATOM 2841 C CA . PRO A 1 369 ? 23.344 35.219 -7.691 1 89.44 369 PRO A CA 1
ATOM 2842 C C . PRO A 1 369 ? 24.109 34.312 -8.656 1 89.44 369 PRO A C 1
ATOM 2844 O O . PRO A 1 369 ? 24.5 33.188 -8.273 1 89.44 369 PRO A O 1
ATOM 2847 N N . ILE A 1 370 ? 24.469 34.719 -9.82 1 88.69 370 ILE A N 1
ATOM 2848 C CA . ILE A 1 370 ? 25.203 33.906 -10.789 1 88.69 370 ILE A CA 1
ATOM 2849 C C . ILE A 1 370 ? 26.656 33.781 -10.344 1 88.69 370 ILE A C 1
ATOM 2851 O O . ILE A 1 370 ? 27.234 32.688 -10.422 1 88.69 370 ILE A O 1
ATOM 2855 N N . ASN A 1 371 ? 27.203 34.875 -9.789 1 86.69 371 ASN A N 1
ATOM 2856 C CA . ASN A 1 371 ? 28.578 34.844 -9.305 1 86.69 371 ASN A CA 1
ATOM 2857 C C . ASN A 1 371 ? 28.703 33.938 -8.07 1 86.69 371 ASN A C 1
ATOM 2859 O O . ASN A 1 371 ? 29.688 33.219 -7.918 1 86.69 371 ASN A O 1
ATOM 2863 N N . SER A 1 372 ? 27.719 34.094 -7.242 1 89.69 372 SER A N 1
ATOM 2864 C CA . SER A 1 372 ? 27.75 33.219 -6.066 1 89.69 372 SER A CA 1
ATOM 2865 C C . SER A 1 372 ? 27.609 31.75 -6.453 1 89.69 372 SER A C 1
ATOM 2867 O O . SER A 1 372 ? 28.234 30.875 -5.859 1 89.69 372 SER A O 1
ATOM 2869 N N . TYR A 1 373 ? 26.859 31.484 -7.492 1 92.88 373 TYR A N 1
ATOM 2870 C CA . TYR A 1 373 ? 26.672 30.125 -7.973 1 92.88 373 TYR A CA 1
ATOM 2871 C C . TYR A 1 373 ? 27.969 29.578 -8.547 1 92.88 373 TYR A C 1
ATOM 2873 O O . TYR A 1 373 ? 28.359 28.438 -8.242 1 92.88 373 TYR A O 1
ATOM 2881 N N . VAL A 1 374 ? 28.703 30.375 -9.305 1 91.38 374 VAL A N 1
ATOM 2882 C CA . VAL A 1 374 ? 29.953 29.938 -9.922 1 91.38 374 VAL A CA 1
ATOM 2883 C C . VAL A 1 374 ? 31.016 29.734 -8.844 1 91.38 374 VAL A C 1
ATOM 2885 O O . VAL A 1 374 ? 31.797 28.781 -8.906 1 91.38 374 VAL A O 1
ATOM 2888 N N . ALA A 1 375 ? 30.969 30.547 -7.855 1 90.62 375 ALA A N 1
ATOM 2889 C CA . ALA A 1 375 ? 31.938 30.406 -6.762 1 90.62 375 ALA A CA 1
ATOM 2890 C C . ALA A 1 375 ? 31.656 29.156 -5.941 1 90.62 375 ALA A C 1
ATOM 2892 O O . ALA A 1 375 ? 32.594 28.469 -5.504 1 90.62 375 ALA A O 1
ATOM 2893 N N . LYS A 1 376 ? 30.375 28.828 -5.695 1 93.31 376 LYS A N 1
ATOM 2894 C CA . LYS A 1 376 ? 30.031 27.641 -4.93 1 93.31 376 LYS A CA 1
ATOM 2895 C C . LYS A 1 376 ? 30.469 26.375 -5.652 1 93.31 376 LYS A C 1
ATOM 2897 O O . LYS A 1 376 ? 31.078 25.484 -5.047 1 93.31 376 LYS A O 1
ATOM 2902 N N . ILE A 1 377 ? 30.219 26.328 -6.977 1 93 377 ILE A N 1
ATOM 2903 C CA . ILE A 1 377 ? 30.578 25.156 -7.758 1 93 377 ILE A CA 1
ATOM 2904 C C . ILE A 1 377 ? 32.094 25.062 -7.887 1 93 377 ILE A C 1
ATOM 2906 O O . ILE A 1 377 ? 32.656 23.969 -7.824 1 93 377 ILE A O 1
ATOM 2910 N N . GLY A 1 378 ? 32.75 26.266 -8.031 1 91 378 GLY A N 1
ATOM 2911 C CA . GLY A 1 378 ? 34.188 26.266 -8.094 1 91 378 GLY A CA 1
ATOM 2912 C C . GLY A 1 378 ? 34.844 25.812 -6.801 1 91 378 GLY A C 1
ATOM 2913 O O . GLY A 1 378 ? 35.812 25.047 -6.824 1 91 378 GLY A O 1
ATOM 2914 N N . ALA A 1 379 ? 34.312 26.203 -5.684 1 93.31 379 ALA A N 1
ATOM 2915 C CA . ALA A 1 379 ? 34.844 25.781 -4.387 1 93.31 379 ALA A CA 1
ATOM 2916 C C . ALA A 1 379 ? 34.656 24.281 -4.18 1 93.31 379 ALA A C 1
ATOM 2918 O O . ALA A 1 379 ? 35.531 23.594 -3.641 1 93.31 379 ALA A O 1
ATOM 2919 N N . ARG A 1 380 ? 33.531 23.703 -4.582 1 93.69 380 ARG A N 1
ATOM 2920 C CA . ARG A 1 380 ? 33.25 22.281 -4.422 1 93.69 380 ARG A CA 1
ATOM 2921 C C . ARG A 1 380 ? 34.188 21.438 -5.301 1 93.69 380 ARG A C 1
ATOM 2923 O O . ARG A 1 380 ? 34.656 20.391 -4.875 1 93.69 380 ARG A O 1
ATOM 2930 N N . PHE A 1 381 ? 34.531 21.969 -6.504 1 93.19 381 PHE A N 1
ATOM 2931 C CA . PHE A 1 381 ? 35.438 21.25 -7.398 1 93.19 381 PHE A CA 1
ATOM 2932 C C . PHE A 1 381 ? 36.844 21.234 -6.848 1 93.19 381 PHE A C 1
ATOM 2934 O O . PHE A 1 381 ? 37.5 20.188 -6.855 1 93.19 381 PHE A O 1
ATOM 2941 N N . VAL A 1 382 ? 37.25 22.297 -6.27 1 92.5 382 VAL A N 1
ATOM 2942 C CA . VAL A 1 382 ? 38.594 22.375 -5.711 1 92.5 382 VAL A CA 1
ATOM 2943 C C . VAL A 1 382 ? 38.688 21.484 -4.473 1 92.5 382 VAL A C 1
ATOM 2945 O O . VAL A 1 382 ? 39.656 20.766 -4.285 1 92.5 382 VAL A O 1
ATOM 2948 N N . THR A 1 383 ? 37.656 21.484 -3.691 1 93.56 383 THR A N 1
ATOM 2949 C CA . THR A 1 383 ? 37.656 20.672 -2.482 1 93.56 383 THR A CA 1
ATOM 2950 C C . THR A 1 383 ? 37.656 19.188 -2.83 1 93.56 383 THR A C 1
ATOM 2952 O O . THR A 1 383 ? 38.375 18.406 -2.211 1 93.56 383 THR A O 1
ATOM 2955 N N . THR A 1 384 ? 36.875 18.781 -3.807 1 91.81 384 THR A N 1
ATOM 2956 C CA . THR A 1 384 ? 36.812 17.375 -4.156 1 91.81 384 THR A CA 1
ATOM 2957 C C . THR A 1 384 ? 38.125 16.906 -4.801 1 91.81 384 THR A C 1
ATOM 2959 O O . THR A 1 384 ? 38.562 15.773 -4.582 1 91.81 384 THR A O 1
ATOM 2962 N N . ILE A 1 385 ? 38.875 17.828 -5.531 1 89.62 385 ILE A N 1
ATOM 2963 C CA . ILE A 1 385 ? 40.125 17.469 -6.164 1 89.62 385 ILE A CA 1
ATOM 2964 C C . ILE A 1 385 ? 41.219 17.328 -5.102 1 89.62 385 ILE A C 1
ATOM 2966 O O . ILE A 1 385 ? 42.031 16.391 -5.148 1 89.62 385 ILE A O 1
ATOM 2970 N N . VAL A 1 386 ? 41.156 18.156 -4.086 1 91.31 386 VAL A N 1
ATOM 2971 C CA . VAL A 1 386 ? 42.156 18.125 -3.027 1 91.31 386 VAL A CA 1
ATOM 2972 C C . VAL A 1 386 ? 41.938 16.891 -2.141 1 91.31 386 VAL A C 1
ATOM 2974 O O . VAL A 1 386 ? 42.906 16.25 -1.712 1 91.31 386 VAL A O 1
ATOM 2977 N N . LEU A 1 387 ? 40.75 16.5 -1.938 1 92.56 387 LEU A N 1
ATOM 2978 C CA . LEU A 1 387 ? 40.469 15.398 -1.033 1 92.56 387 LEU A CA 1
ATOM 2979 C C . LEU A 1 387 ? 40.406 14.078 -1.794 1 92.56 387 LEU A C 1
ATOM 2981 O O . LEU A 1 387 ? 40.219 13.016 -1.19 1 92.56 387 LEU A O 1
ATOM 2985 N N . TYR A 1 388 ? 40.594 14.055 -3.111 1 90.94 388 TYR A N 1
ATOM 2986 C CA . TYR A 1 388 ? 40.406 12.867 -3.936 1 90.94 388 TYR A CA 1
ATOM 2987 C C . TYR A 1 388 ? 41.344 11.734 -3.504 1 90.94 388 TYR A C 1
ATOM 2989 O O . TYR A 1 388 ? 40.906 10.594 -3.354 1 90.94 388 TYR A O 1
ATOM 2997 N N . PRO A 1 389 ? 42.531 11.977 -3.117 1 88.12 389 PRO A N 1
ATOM 2998 C CA . PRO A 1 389 ? 43.406 10.859 -2.742 1 88.12 389 PRO A CA 1
ATOM 2999 C C . PRO A 1 389 ? 42.969 10.188 -1.44 1 88.12 389 PRO A C 1
ATOM 3001 O O . PRO A 1 389 ? 43.094 8.969 -1.298 1 88.12 389 PRO A O 1
ATOM 3004 N N . ILE A 1 390 ? 42.344 10.883 -0.586 1 89.38 390 ILE A N 1
ATOM 3005 C CA . ILE A 1 390 ? 41.875 10.305 0.672 1 89.38 390 ILE A CA 1
ATOM 3006 C C . ILE A 1 390 ? 40.531 9.594 0.455 1 89.38 390 ILE A C 1
ATOM 3008 O O . ILE A 1 390 ? 40.312 8.523 1.015 1 89.38 390 ILE A O 1
ATOM 3012 N N . LEU A 1 391 ? 39.781 10.211 -0.406 1 89.19 391 LEU A N 1
ATOM 3013 C CA . LEU A 1 391 ? 38.469 9.633 -0.672 1 89.19 391 LEU A CA 1
ATOM 3014 C C . LEU A 1 391 ? 38.594 8.305 -1.415 1 89.19 391 LEU A C 1
ATOM 3016 O O . LEU A 1 391 ? 37.75 7.414 -1.249 1 89.19 391 LEU A O 1
ATOM 3020 N N . ALA A 1 392 ? 39.562 8.156 -2.201 1 86.25 392 ALA A N 1
ATOM 3021 C CA . ALA A 1 392 ? 39.781 6.926 -2.969 1 86.25 392 ALA A CA 1
ATOM 3022 C C . ALA A 1 392 ? 40.344 5.82 -2.09 1 86.25 392 ALA A C 1
ATOM 3024 O O . ALA A 1 392 ? 40.156 4.633 -2.371 1 86.25 392 ALA A O 1
ATOM 3025 N N . SER A 1 393 ? 40.969 6.215 -0.97 1 82.81 393 SER A N 1
ATOM 3026 C CA . SER A 1 393 ? 41.656 5.211 -0.154 1 82.81 393 SER A CA 1
ATOM 3027 C C . SER A 1 393 ? 40.781 4.77 1.017 1 82.81 393 SER A C 1
ATOM 3029 O O . SER A 1 393 ? 40.906 3.648 1.507 1 82.81 393 SER A O 1
ATOM 3031 N N . VAL A 1 394 ? 39.969 5.637 1.462 1 80.25 394 VAL A N 1
ATOM 3032 C CA . VAL A 1 394 ? 39.156 5.332 2.643 1 80.25 394 VAL A CA 1
ATOM 3033 C C . VAL A 1 394 ? 37.812 4.781 2.219 1 80.25 394 VAL A C 1
ATOM 3035 O O . VAL A 1 394 ? 37.156 5.332 1.327 1 80.25 394 VAL A O 1
ATOM 3038 N N . GLY A 1 395 ? 37.406 3.691 2.832 1 71.25 395 GLY A N 1
ATOM 3039 C CA . GLY A 1 395 ? 36.094 3.109 2.578 1 71.25 395 GLY A CA 1
ATOM 3040 C C . GLY A 1 395 ? 36 2.387 1.248 1 71.25 395 GLY A C 1
ATOM 3041 O O . GLY A 1 395 ? 36.812 1.494 0.968 1 71.25 395 GLY A O 1
ATOM 3042 N N . TYR A 1 396 ? 35.062 2.951 0.385 1 75 396 TYR A N 1
ATOM 3043 C CA . TYR A 1 396 ? 34.875 2.346 -0.927 1 75 396 TYR A CA 1
ATOM 3044 C C . TYR A 1 396 ? 35.656 3.09 -1.996 1 75 396 TYR A C 1
ATOM 3046 O O . TYR A 1 396 ? 35.844 4.309 -1.909 1 75 396 TYR A O 1
ATOM 3054 N N . ASP A 1 397 ? 36.312 2.365 -2.768 1 74.25 397 ASP A N 1
ATOM 3055 C CA . ASP A 1 397 ? 37.094 2.977 -3.828 1 74.25 397 ASP A CA 1
ATOM 3056 C C . ASP A 1 397 ? 36.219 3.744 -4.805 1 74.25 397 ASP A C 1
ATOM 3058 O O . ASP A 1 397 ? 35.312 3.166 -5.426 1 74.25 397 ASP A O 1
ATOM 3062 N N . LEU A 1 398 ? 36.312 5.078 -4.809 1 82.31 398 LEU A N 1
ATOM 3063 C CA . LEU A 1 398 ? 35.562 5.941 -5.715 1 82.31 398 LEU A CA 1
ATOM 3064 C C . LEU A 1 398 ? 36.375 6.238 -6.977 1 82.31 398 LEU A C 1
ATOM 3066 O O . LEU A 1 398 ? 37.562 6.617 -6.891 1 82.31 398 LEU A O 1
ATOM 3070 N N . SER A 1 399 ? 35.875 6 -8.133 1 83.88 399 SER A N 1
ATOM 3071 C CA . SER A 1 399 ? 36.5 6.352 -9.406 1 83.88 399 SER A CA 1
ATOM 3072 C C . SER A 1 399 ? 36.5 7.859 -9.633 1 83.88 399 SER A C 1
ATOM 3074 O O . SER A 1 399 ? 35.781 8.586 -8.93 1 83.88 399 SER A O 1
ATOM 3076 N N . TRP A 1 400 ? 37.344 8.359 -10.508 1 86.75 400 TRP A N 1
ATOM 3077 C CA . TRP A 1 400 ? 37.406 9.789 -10.789 1 86.75 400 TRP A CA 1
ATOM 3078 C C . TRP A 1 400 ? 36.094 10.281 -11.391 1 86.75 400 TRP A C 1
ATOM 3080 O O . TRP A 1 400 ? 35.688 11.422 -11.172 1 86.75 400 TRP A O 1
ATOM 3090 N N . GLN A 1 401 ? 35.375 9.422 -12.094 1 87.75 401 GLN A N 1
ATOM 3091 C CA . GLN A 1 401 ? 34.062 9.789 -12.648 1 87.75 401 GLN A CA 1
ATOM 3092 C C . GLN A 1 401 ? 33.031 9.992 -11.555 1 87.75 401 GLN A C 1
ATOM 3094 O O . GLN A 1 401 ? 32.25 10.938 -11.602 1 87.75 401 GLN A O 1
ATOM 3099 N N . GLN A 1 402 ? 33.156 9.156 -10.547 1 88.06 402 GLN A N 1
ATOM 3100 C CA . GLN A 1 402 ? 32.188 9.266 -9.453 1 88.06 402 GLN A CA 1
ATOM 3101 C C . GLN A 1 402 ? 32.5 10.492 -8.594 1 88.06 402 GLN A C 1
ATOM 3103 O O . GLN A 1 402 ? 31.562 11.117 -8.07 1 88.06 402 GLN A O 1
ATOM 3108 N N . CYS A 1 403 ? 33.688 10.781 -8.562 1 88.81 403 CYS A N 1
ATOM 3109 C CA . CYS A 1 403 ? 34.062 11.953 -7.781 1 88.81 403 CYS A CA 1
ATOM 3110 C C . CYS A 1 403 ? 33.594 13.227 -8.453 1 88.81 403 CYS A C 1
ATOM 3112 O O . CYS A 1 403 ? 33.219 14.195 -7.77 1 88.81 403 CYS A O 1
ATOM 3114 N N . LEU A 1 404 ? 33.562 13.227 -9.742 1 89.25 404 LEU A N 1
ATOM 3115 C CA . LEU A 1 404 ? 33.062 14.383 -10.461 1 89.25 404 LEU A CA 1
ATOM 3116 C C . LEU A 1 404 ? 31.562 14.539 -10.234 1 89.25 404 LEU A C 1
ATOM 3118 O O . LEU A 1 404 ? 31.047 15.664 -10.148 1 89.25 404 LEU A O 1
ATOM 3122 N N . ILE A 1 405 ? 30.906 13.438 -10.07 1 89.06 405 ILE A N 1
ATOM 3123 C CA . ILE A 1 405 ? 29.469 13.492 -9.82 1 89.06 405 ILE A CA 1
ATOM 3124 C C . ILE A 1 405 ? 29.203 13.953 -8.391 1 89.06 405 ILE A C 1
ATOM 3126 O O . ILE A 1 405 ? 28.266 14.703 -8.133 1 89.06 405 ILE A O 1
ATOM 3130 N N . VAL A 1 406 ? 30.078 13.547 -7.516 1 89.38 406 VAL A N 1
ATOM 3131 C CA . VAL A 1 406 ? 29.938 13.984 -6.133 1 89.38 406 VAL A CA 1
ATOM 3132 C C . VAL A 1 406 ? 30.156 15.492 -6.035 1 89.38 406 VAL A C 1
ATOM 3134 O O . VAL A 1 406 ? 29.469 16.172 -5.262 1 89.38 406 VAL A O 1
ATOM 3137 N N . ALA A 1 407 ? 31.031 16 -6.852 1 90.75 407 ALA A N 1
ATOM 3138 C CA . ALA A 1 407 ? 31.297 17.438 -6.863 1 90.75 407 ALA A CA 1
ATOM 3139 C C . ALA A 1 407 ? 30.125 18.203 -7.473 1 90.75 407 ALA A C 1
ATOM 3141 O O . ALA A 1 407 ? 29.766 19.281 -6.996 1 90.75 407 ALA A O 1
ATOM 3142 N N . TRP A 1 408 ? 29.469 17.594 -8.422 1 89.25 408 TRP A N 1
ATOM 3143 C CA . TRP A 1 408 ? 28.375 18.266 -9.117 1 89.25 408 TRP A CA 1
ATOM 3144 C C . TRP A 1 408 ? 27.078 18.156 -8.312 1 89.25 408 TRP A C 1
ATOM 3146 O O . TRP A 1 408 ? 26.219 19.031 -8.414 1 89.25 408 TRP A O 1
ATOM 3156 N N . ALA A 1 409 ? 27 17.094 -7.516 1 87.12 409 ALA A N 1
ATOM 3157 C CA . ALA A 1 409 ? 25.75 16.828 -6.793 1 87.12 409 ALA A CA 1
ATOM 3158 C C . ALA A 1 409 ? 25.719 17.578 -5.461 1 87.12 409 ALA A C 1
ATOM 3160 O O . ALA A 1 409 ? 25.484 16.969 -4.41 1 87.12 409 ALA A O 1
ATOM 3161 N N . ASN A 1 410 ? 26.062 18.812 -5.395 1 86.62 410 ASN A N 1
ATOM 3162 C CA . ASN A 1 410 ? 25.922 19.641 -4.211 1 86.62 410 ASN A CA 1
ATOM 3163 C C . ASN A 1 410 ? 24.625 20.438 -4.234 1 86.62 410 ASN A C 1
ATOM 3165 O O . ASN A 1 410 ? 24.641 21.656 -4.441 1 86.62 410 ASN A O 1
ATOM 3169 N N . PHE A 1 411 ? 23.578 19.781 -3.832 1 86.56 411 PHE A N 1
ATOM 3170 C CA . PHE A 1 411 ? 22.234 20.328 -3.973 1 86.56 411 PHE A CA 1
ATOM 3171 C C . PHE A 1 411 ? 21.891 21.234 -2.793 1 86.56 411 PHE A C 1
ATOM 3173 O O . PHE A 1 411 ? 22.516 21.141 -1.733 1 86.56 411 PHE A O 1
ATOM 3180 N N . LYS A 1 412 ? 20.969 22.125 -3.127 1 88.06 412 LYS A N 1
ATOM 3181 C CA . LYS A 1 412 ? 20.469 23.062 -2.119 1 88.06 412 LYS A CA 1
ATOM 3182 C C . LYS A 1 412 ? 18.938 23 -2.035 1 88.06 412 LYS A C 1
ATOM 3184 O O . LYS A 1 412 ? 18.281 22.625 -3.004 1 88.06 412 LYS A O 1
ATOM 3189 N N . GLY A 1 413 ? 18.484 23.234 -0.816 1 82.94 413 GLY A N 1
ATOM 3190 C CA . GLY A 1 413 ? 17.047 23.172 -0.607 1 82.94 413 GLY A CA 1
ATOM 3191 C C . GLY A 1 413 ? 16.547 24.219 0.374 1 82.94 413 GLY A C 1
ATOM 3192 O O . GLY A 1 413 ? 17.031 25.344 0.395 1 82.94 413 GLY A O 1
ATOM 3193 N N . ALA A 1 414 ? 15.602 23.875 1.205 1 86 414 ALA A N 1
ATOM 3194 C CA . ALA A 1 414 ? 14.82 24.766 2.059 1 86 414 ALA A CA 1
ATOM 3195 C C . ALA A 1 414 ? 15.625 25.203 3.277 1 86 414 ALA A C 1
ATOM 3197 O O . ALA A 1 414 ? 15.375 26.266 3.844 1 86 414 ALA A O 1
ATOM 3198 N N . ILE A 1 415 ? 16.703 24.516 3.664 1 88.31 415 ILE A N 1
ATOM 3199 C CA . ILE A 1 415 ? 17.422 24.812 4.898 1 88.31 415 ILE A CA 1
ATOM 3200 C C . ILE A 1 415 ? 18.203 26.109 4.738 1 88.31 415 ILE A C 1
ATOM 3202 O O . ILE A 1 415 ? 18.234 26.953 5.648 1 88.31 415 ILE A O 1
ATOM 3206 N N . MET A 1 416 ? 18.766 26.344 3.617 1 87.38 416 MET A N 1
ATOM 3207 C CA . MET A 1 416 ? 19.578 27.531 3.395 1 87.38 416 MET A CA 1
ATOM 3208 C C . MET A 1 416 ? 18.734 28.797 3.508 1 87.38 416 MET A C 1
ATOM 3210 O O . MET A 1 416 ? 19.078 29.719 4.242 1 87.38 416 MET A O 1
ATOM 3214 N N . ILE A 1 417 ? 17.594 28.719 2.873 1 85.75 417 ILE A N 1
ATOM 3215 C CA . ILE A 1 417 ? 16.75 29.906 2.865 1 85.75 417 ILE A CA 1
ATOM 3216 C C . ILE A 1 417 ? 16.062 30.078 4.223 1 85.75 417 ILE A C 1
ATOM 3218 O O . ILE A 1 417 ? 15.945 31.188 4.734 1 85.75 417 ILE A O 1
ATOM 3222 N N . GLY A 1 418 ? 15.727 29 4.84 1 85.31 418 GLY A N 1
ATOM 3223 C CA . GLY A 1 418 ? 15.055 29.078 6.129 1 85.31 418 GLY A CA 1
ATOM 3224 C C . GLY A 1 418 ? 15.945 29.594 7.238 1 85.31 418 GLY A C 1
ATOM 3225 O O . GLY A 1 418 ? 15.555 30.484 7.996 1 85.31 418 GLY A O 1
ATOM 3226 N N . LEU A 1 419 ? 17.172 29.094 7.301 1 85.56 419 LEU A N 1
ATOM 3227 C CA . LEU A 1 419 ? 18.078 29.516 8.352 1 85.56 419 LEU A CA 1
ATOM 3228 C C . LEU A 1 419 ? 18.562 30.953 8.117 1 85.56 419 LEU A C 1
ATOM 3230 O O . LEU A 1 419 ? 18.797 31.688 9.07 1 85.56 419 LEU A O 1
ATOM 3234 N N . ASP A 1 420 ? 18.609 31.328 6.891 1 81.56 420 ASP A N 1
ATOM 3235 C CA . ASP A 1 420 ? 19.031 32.688 6.578 1 81.56 420 ASP A CA 1
ATOM 3236 C C . ASP A 1 420 ? 17.969 33.719 7.027 1 81.56 420 ASP A C 1
ATOM 3238 O O . ASP A 1 420 ? 18.312 34.75 7.574 1 81.56 420 ASP A O 1
ATOM 3242 N N . LEU A 1 421 ? 16.734 33.375 6.809 1 79.56 421 LEU A N 1
ATOM 3243 C CA . LEU A 1 421 ? 15.664 34.281 7.148 1 79.56 421 LEU A CA 1
ATOM 3244 C C . LEU A 1 421 ? 15.5 34.406 8.664 1 79.56 421 LEU A C 1
ATOM 3246 O O . LEU A 1 421 ? 14.984 35.406 9.164 1 79.56 421 LEU A O 1
ATOM 3250 N N . THR A 1 422 ? 15.922 33.375 9.422 1 74.5 422 THR A N 1
ATOM 3251 C CA . THR A 1 422 ? 15.742 33.406 10.867 1 74.5 422 THR A CA 1
ATOM 3252 C C . THR A 1 422 ? 16.875 34.188 11.547 1 74.5 422 THR A C 1
ATOM 3254 O O . THR A 1 422 ? 16.766 34.531 12.719 1 74.5 422 THR A O 1
ATOM 3257 N N . ARG A 1 423 ? 17.906 34.5 10.844 1 65.12 423 ARG A N 1
ATOM 3258 C CA . ARG A 1 423 ? 19.016 35.219 11.414 1 65.12 423 ARG A CA 1
ATOM 3259 C C . ARG A 1 423 ? 18.625 36.688 11.68 1 65.12 423 ARG A C 1
ATOM 3261 O O . ARG A 1 423 ? 17.938 37.312 10.867 1 65.12 423 ARG A O 1
ATOM 3268 N N . ALA A 1 424 ? 18.312 37.062 13.086 1 52.09 424 ALA A N 1
ATOM 3269 C CA . ALA A 1 424 ? 18.047 38.438 13.461 1 52.09 424 ALA A CA 1
ATOM 3270 C C . ALA A 1 424 ? 19.109 39.375 12.898 1 52.09 424 ALA A C 1
ATOM 3272 O O . ALA A 1 424 ? 20.297 39.188 13.133 1 52.09 424 ALA A O 1
ATOM 3273 N N . PHE A 1 425 ? 18.969 39.938 11.625 1 46.31 425 PHE A N 1
ATOM 3274 C CA . PHE A 1 425 ? 19.938 40.906 11.109 1 46.31 425 PHE A CA 1
ATOM 3275 C C . PHE A 1 425 ? 19.875 42.188 11.898 1 46.31 425 PHE A C 1
ATOM 3277 O O . PHE A 1 425 ? 18.797 42.625 12.312 1 46.31 425 PHE A O 1
ATOM 3284 N N . PRO A 1 426 ? 21 42.625 12.484 1 44.09 426 PRO A N 1
ATOM 3285 C CA . PRO A 1 426 ? 20.969 43.969 13.078 1 44.09 426 PRO A CA 1
ATOM 3286 C C . PRO A 1 426 ? 20.328 45 12.156 1 44.09 426 PRO A C 1
ATOM 3288 O O . PRO A 1 426 ? 20.422 44.875 10.93 1 44.09 426 PRO A O 1
ATOM 3291 N N . THR A 1 427 ? 19.25 45.75 12.609 1 46.53 427 THR A N 1
ATOM 3292 C CA . THR A 1 427 ? 18.453 46.844 12.031 1 46.53 427 THR A CA 1
ATOM 3293 C C . THR A 1 427 ? 19.328 47.781 11.211 1 46.53 427 THR A C 1
ATOM 3295 O O . THR A 1 427 ? 18.828 48.5 10.352 1 46.53 427 THR A O 1
ATOM 3298 N N . VAL A 1 428 ? 20.594 47.906 11.508 1 48.91 428 VAL A N 1
ATOM 3299 C CA . VAL A 1 428 ? 21.344 49.031 10.914 1 48.91 428 VAL A CA 1
ATOM 3300 C C . VAL A 1 428 ? 21.484 48.781 9.406 1 48.91 428 VAL A C 1
ATOM 3302 O O . VAL A 1 428 ? 21.406 49.75 8.625 1 48.91 428 VAL A O 1
ATOM 3305 N N . ASN A 1 429 ? 21.547 47.594 8.883 1 63.06 429 ASN A N 1
ATOM 3306 C CA . ASN A 1 429 ? 21.797 47.406 7.457 1 63.06 429 ASN A CA 1
ATOM 3307 C C . ASN A 1 429 ? 20.766 46.5 6.812 1 63.06 429 ASN A C 1
ATOM 3309 O O . ASN A 1 429 ? 21.125 45.438 6.266 1 63.06 429 ASN A O 1
ATOM 3313 N N . LEU A 1 430 ? 19.453 46.875 6.949 1 69.56 430 LEU A N 1
ATOM 3314 C CA . LEU A 1 430 ? 18.344 46.062 6.438 1 69.56 430 LEU A CA 1
ATOM 3315 C C . LEU A 1 430 ? 18.438 45.906 4.926 1 69.56 430 LEU A C 1
ATOM 3317 O O . LEU A 1 430 ? 18.156 44.812 4.398 1 69.56 430 LEU A O 1
ATOM 3321 N N . GLU A 1 431 ? 18.938 47.031 4.281 1 75 431 GLU A N 1
ATOM 3322 C CA . GLU A 1 431 ? 19.062 46.938 2.828 1 75 431 GLU A CA 1
ATOM 3323 C C . GLU A 1 431 ? 20.078 45.875 2.416 1 75 431 GLU A C 1
ATOM 3325 O O . GLU A 1 431 ? 19.812 45.094 1.508 1 75 431 GLU A O 1
ATOM 3330 N N . TYR A 1 432 ? 21.109 45.875 3.184 1 74.25 432 TYR A N 1
ATOM 3331 C CA . TYR A 1 432 ? 22.141 44.906 2.869 1 74.25 432 TYR A CA 1
ATOM 3332 C C . TYR A 1 432 ? 21.672 43.469 3.156 1 74.25 432 TYR A C 1
ATOM 3334 O O . TYR A 1 432 ? 21.922 42.562 2.371 1 74.25 432 TYR A O 1
ATOM 3342 N N . ALA A 1 433 ? 20.953 43.312 4.16 1 77.38 433 ALA A N 1
ATOM 3343 C CA . ALA A 1 433 ? 20.484 41.969 4.535 1 77.38 433 ALA A CA 1
ATOM 3344 C C . ALA A 1 433 ? 19.484 41.438 3.502 1 77.38 433 ALA A C 1
ATOM 3346 O O . ALA A 1 433 ? 19.516 40.25 3.166 1 77.38 433 ALA A O 1
ATOM 3347 N N . LEU A 1 434 ? 18.719 42.312 2.949 1 80.81 434 LEU A N 1
ATOM 3348 C CA . LEU A 1 434 ? 17.719 41.906 1.979 1 80.81 434 LEU A CA 1
ATOM 3349 C C . LEU A 1 434 ? 18.359 41.562 0.64 1 80.81 434 LEU A C 1
ATOM 3351 O O . LEU A 1 434 ? 17.953 40.594 -0.029 1 80.81 434 LEU A O 1
ATOM 3355 N N . LYS A 1 435 ? 19.359 42.25 0.314 1 80.56 435 LYS A N 1
ATOM 3356 C CA . LYS A 1 435 ? 20.078 41.938 -0.926 1 80.56 435 LYS A CA 1
ATOM 3357 C C . LYS A 1 435 ? 20.812 40.625 -0.829 1 80.56 435 LYS A C 1
ATOM 3359 O O . LYS A 1 435 ? 20.859 39.844 -1.792 1 80.56 435 LYS A O 1
ATOM 3364 N N . GLU A 1 436 ? 21.297 40.375 0.326 1 80.69 436 GLU A N 1
ATOM 3365 C CA . GLU A 1 436 ? 22.016 39.125 0.534 1 80.69 436 GLU A CA 1
ATOM 3366 C C . GLU A 1 436 ? 21.062 37.938 0.52 1 80.69 436 GLU A C 1
ATOM 3368 O O . GLU A 1 436 ? 21.406 36.844 0.053 1 80.69 436 GLU A O 1
ATOM 3373 N N . GLN A 1 437 ? 19.922 38.188 1.024 1 86.06 437 GLN A N 1
ATOM 3374 C CA . GLN A 1 437 ? 18.922 37.094 0.993 1 86.06 437 GLN A CA 1
ATOM 3375 C C . GLN A 1 437 ? 18.5 36.812 -0.439 1 86.06 437 GLN A C 1
ATOM 3377 O O . GLN A 1 437 ? 18.234 35.656 -0.777 1 86.06 437 GLN A O 1
ATOM 3382 N N . PHE A 1 438 ? 18.469 37.781 -1.212 1 88.75 438 PHE A N 1
ATOM 3383 C CA . PHE A 1 438 ? 18.156 37.594 -2.621 1 88.75 438 PHE A CA 1
ATOM 3384 C C . PHE A 1 438 ? 19.25 36.781 -3.314 1 88.75 438 PHE A C 1
ATOM 3386 O O . PHE A 1 438 ? 18.953 35.938 -4.156 1 88.75 438 PHE A O 1
ATOM 3393 N N . VAL A 1 439 ? 20.453 37 -2.941 1 86.69 439 VAL A N 1
ATOM 3394 C CA . VAL A 1 439 ? 21.578 36.25 -3.543 1 86.69 439 VAL A CA 1
ATOM 3395 C C . VAL A 1 439 ? 21.5 34.781 -3.152 1 86.69 439 VAL A C 1
ATOM 3397 O O . VAL A 1 439 ? 21.719 33.906 -3.984 1 86.69 439 VAL A O 1
ATOM 3400 N N . ARG A 1 440 ? 21.125 34.531 -2 1 89.62 440 ARG A N 1
ATOM 3401 C CA . ARG A 1 440 ? 21.031 33.156 -1.547 1 89.62 440 ARG A CA 1
ATOM 3402 C C . ARG A 1 440 ? 19.859 32.438 -2.209 1 89.62 440 ARG A C 1
ATOM 3404 O O . ARG A 1 440 ? 19.984 31.281 -2.604 1 89.62 440 ARG A O 1
ATOM 3411 N N . MET A 1 441 ? 18.75 33.125 -2.311 1 90.69 441 MET A N 1
ATOM 3412 C CA . MET A 1 441 ? 17.609 32.531 -2.998 1 90.69 441 MET A CA 1
ATOM 3413 C C . MET A 1 441 ? 17.922 32.281 -4.473 1 90.69 441 MET A C 1
ATOM 3415 O O . MET A 1 441 ? 17.547 31.25 -5.035 1 90.69 441 MET A O 1
ATOM 3419 N N . GLY A 1 442 ? 18.609 33.25 -5.062 1 90.06 442 GLY A N 1
ATOM 3420 C CA . GLY A 1 442 ? 19 33.062 -6.449 1 90.06 442 GLY A CA 1
ATOM 3421 C C . GLY A 1 442 ? 19.984 31.938 -6.656 1 90.06 442 GLY A C 1
ATOM 3422 O O . GLY A 1 442 ? 19.891 31.203 -7.648 1 90.06 442 GLY A O 1
ATOM 3423 N N . THR A 1 443 ? 20.891 31.766 -5.691 1 90.62 443 THR A N 1
ATOM 3424 C CA . THR A 1 443 ? 21.828 30.641 -5.777 1 90.62 443 THR A CA 1
ATOM 3425 C C . THR A 1 443 ? 21.078 29.312 -5.703 1 90.62 443 THR A C 1
ATOM 3427 O O . THR A 1 443 ? 21.406 28.375 -6.434 1 90.62 443 THR A O 1
ATOM 3430 N N . LEU A 1 444 ? 20.125 29.266 -4.824 1 91.56 444 LEU A N 1
ATOM 3431 C CA . LEU A 1 444 ? 19.297 28.062 -4.727 1 91.56 444 LEU A CA 1
ATOM 3432 C C . LEU A 1 444 ? 18.562 27.797 -6.035 1 91.56 444 LEU A C 1
ATOM 3434 O O . LEU A 1 444 ? 18.469 26.656 -6.48 1 91.56 444 LEU A O 1
ATOM 3438 N N . PHE A 1 445 ? 18.109 28.844 -6.672 1 91 445 PHE A N 1
ATOM 3439 C CA . PHE A 1 445 ? 17.375 28.719 -7.93 1 91 445 PHE A CA 1
ATOM 3440 C C . PHE A 1 445 ? 18.266 28.172 -9.031 1 91 445 PHE A C 1
ATOM 3442 O O . PHE A 1 445 ? 17.891 27.234 -9.742 1 91 445 PHE A O 1
ATOM 3449 N N . PHE A 1 446 ? 19.484 28.625 -9.094 1 90.25 446 PHE A N 1
ATOM 3450 C CA . PHE A 1 446 ? 20.375 28.188 -10.164 1 90.25 446 PHE A CA 1
ATOM 3451 C C . PHE A 1 446 ? 20.906 26.781 -9.898 1 90.25 446 PHE A C 1
ATOM 3453 O O . PHE A 1 446 ? 21.125 26.016 -10.828 1 90.25 446 PHE A O 1
ATOM 3460 N N . VAL A 1 447 ? 21.094 26.453 -8.672 1 90.56 447 VAL A N 1
ATOM 3461 C CA . VAL A 1 447 ? 21.531 25.109 -8.352 1 90.56 447 VAL A CA 1
ATOM 3462 C C . VAL A 1 447 ? 20.453 24.094 -8.742 1 90.56 447 VAL A C 1
ATOM 3464 O O . VAL A 1 447 ? 20.75 23.062 -9.344 1 90.56 447 VAL A O 1
ATOM 3467 N N . GLN A 1 448 ? 19.219 24.422 -8.414 1 87.94 448 GLN A N 1
ATOM 3468 C CA . GLN A 1 448 ? 18.125 23.5 -8.711 1 87.94 448 GLN A CA 1
ATOM 3469 C C . GLN A 1 448 ? 17.844 23.453 -10.211 1 87.94 448 GLN A C 1
ATOM 3471 O O . GLN A 1 448 ? 17.531 22.391 -10.758 1 87.94 448 GLN A O 1
ATOM 3476 N N . LEU A 1 449 ? 18.047 24.547 -10.922 1 87.44 449 LEU A N 1
ATOM 3477 C CA . LEU A 1 449 ? 17.75 24.594 -12.352 1 87.44 449 LEU A CA 1
ATOM 3478 C C . LEU A 1 449 ? 18.859 23.938 -13.164 1 87.44 449 LEU A C 1
ATOM 3480 O O . LEU A 1 449 ? 18.578 23.141 -14.055 1 87.44 449 LEU A O 1
ATOM 3484 N N . LEU A 1 450 ? 20.109 24.188 -12.758 1 87.81 450 LEU A N 1
ATOM 3485 C CA . LEU A 1 450 ? 21.219 23.734 -13.602 1 87.81 450 LEU A CA 1
ATOM 3486 C C . LEU A 1 450 ? 21.75 22.391 -13.117 1 87.81 450 LEU A C 1
ATOM 3488 O O . LEU A 1 450 ? 21.938 21.469 -13.914 1 87.81 450 LEU A O 1
ATOM 3492 N N . ASN A 1 451 ? 21.969 22.219 -11.875 1 87.25 451 ASN A N 1
ATOM 3493 C CA . ASN A 1 451 ? 22.594 21 -11.391 1 87.25 451 ASN A CA 1
ATOM 3494 C C . ASN A 1 451 ? 21.625 19.812 -11.438 1 87.25 451 ASN A C 1
ATOM 3496 O O . ASN A 1 451 ? 22.016 18.703 -11.789 1 87.25 451 ASN A O 1
ATOM 3500 N N . THR A 1 452 ? 20.391 20 -11.086 1 80 452 THR A N 1
ATOM 3501 C CA . THR A 1 452 ? 19.438 18.891 -11.047 1 80 452 THR A CA 1
ATOM 3502 C C . THR A 1 452 ? 19.062 18.453 -12.461 1 80 452 THR A C 1
ATOM 3504 O O . THR A 1 452 ? 18.859 17.266 -12.727 1 80 452 THR A O 1
ATOM 3507 N N . THR A 1 453 ? 19.031 19.406 -13.438 1 79.62 453 THR A N 1
ATOM 3508 C CA . THR A 1 453 ? 18.609 19.078 -14.797 1 79.62 453 THR A CA 1
ATOM 3509 C C . THR A 1 453 ? 19.766 18.484 -15.586 1 79.62 453 THR A C 1
ATOM 3511 O O . THR A 1 453 ? 19.562 17.609 -16.438 1 79.62 453 THR A O 1
ATOM 3514 N N . THR A 1 454 ? 21.016 18.812 -15.242 1 83.94 454 THR A N 1
ATOM 3515 C CA . THR A 1 454 ? 22.156 18.375 -16.047 1 83.94 454 THR A CA 1
ATOM 3516 C C . THR A 1 454 ? 22.797 17.125 -15.453 1 83.94 454 THR A C 1
ATOM 3518 O O . THR A 1 454 ? 23.609 16.469 -16.109 1 83.94 454 THR A O 1
ATOM 3521 N N . LEU A 1 455 ? 22.391 16.766 -14.297 1 84.06 455 LEU A N 1
ATOM 3522 C CA . LEU A 1 455 ? 23.047 15.641 -13.633 1 84.06 455 LEU A CA 1
ATOM 3523 C C . LEU A 1 455 ? 22.844 14.344 -14.414 1 84.06 455 LEU A C 1
ATOM 3525 O O . LEU A 1 455 ? 23.797 13.609 -14.664 1 84.06 455 LEU A O 1
ATOM 3529 N N . PRO A 1 456 ? 21.625 14.031 -14.883 1 78.12 456 PRO A N 1
ATOM 3530 C CA . PRO A 1 456 ? 21.469 12.773 -15.617 1 78.12 456 PRO A CA 1
ATOM 3531 C C . PRO A 1 456 ? 22.25 12.758 -16.938 1 78.12 456 PRO A C 1
ATOM 3533 O O . PRO A 1 456 ? 22.781 11.711 -17.328 1 78.12 456 PRO A O 1
ATOM 3536 N N . LYS A 1 457 ? 22.406 13.914 -17.609 1 80.12 457 LYS A N 1
ATOM 3537 C CA . LYS A 1 457 ? 23.172 14 -18.844 1 80.12 457 LYS A CA 1
ATOM 3538 C C . LYS A 1 457 ? 24.672 13.875 -18.578 1 80.12 457 LYS A C 1
ATOM 3540 O O . LYS A 1 457 ? 25.391 13.234 -19.344 1 80.12 457 LYS A O 1
ATOM 3545 N N . LEU A 1 458 ? 25.062 14.43 -17.469 1 85.81 458 LEU A N 1
ATOM 3546 C CA . LEU A 1 458 ? 26.469 14.305 -17.094 1 85.81 458 LEU A CA 1
ATOM 3547 C C . LEU A 1 458 ? 26.812 12.867 -16.734 1 85.81 458 LEU A C 1
ATOM 3549 O O . LEU A 1 458 ? 27.891 12.375 -17.078 1 85.81 458 LEU A O 1
ATOM 3553 N N . MET A 1 459 ? 25.938 12.203 -16.109 1 84.69 459 MET A N 1
ATOM 3554 C CA . MET A 1 459 ? 26.172 10.812 -15.742 1 84.69 459 MET A CA 1
ATOM 3555 C C . MET A 1 459 ? 26.203 9.922 -16.984 1 84.69 459 MET A C 1
ATOM 3557 O O . MET A 1 459 ? 26.984 8.984 -17.062 1 84.69 459 MET A O 1
ATOM 3561 N N . SER A 1 460 ? 25.344 10.273 -17.922 1 79.06 460 SER A N 1
ATOM 3562 C CA . SER A 1 460 ? 25.328 9.5 -19.156 1 79.06 460 SER A CA 1
ATOM 3563 C C . SER A 1 460 ? 26.594 9.727 -19.969 1 79.06 460 SER A C 1
ATOM 3565 O O . SER A 1 460 ? 27.125 8.797 -20.562 1 79.06 460 SER A O 1
ATOM 3567 N N . MET A 1 461 ? 27.141 11.031 -19.938 1 82.81 461 MET A N 1
ATOM 3568 C CA . MET A 1 461 ? 28.359 11.375 -20.672 1 82.81 461 MET A CA 1
ATOM 3569 C C . MET A 1 461 ? 29.562 10.688 -20.047 1 82.81 461 MET A C 1
ATOM 3571 O O . MET A 1 461 ? 30.516 10.328 -20.766 1 82.81 461 MET A O 1
ATOM 3575 N N . LEU A 1 462 ? 29.406 10.391 -18.75 1 85.5 462 LEU A N 1
ATOM 3576 C CA . LEU A 1 462 ? 30.531 9.766 -18.047 1 85.5 462 LEU A CA 1
ATOM 3577 C C . LEU A 1 462 ? 30.375 8.25 -18.031 1 85.5 462 LEU A C 1
ATOM 3579 O O . LEU A 1 462 ? 31.234 7.539 -17.484 1 85.5 462 LEU A O 1
ATOM 3583 N N . GLY A 1 463 ? 29.297 7.641 -18.594 1 74.69 463 GLY A N 1
ATOM 3584 C CA . GLY A 1 463 ? 29.109 6.203 -18.719 1 74.69 463 GLY A CA 1
ATOM 3585 C C . GLY A 1 463 ? 28.641 5.547 -17.438 1 74.69 463 GLY A C 1
ATOM 3586 O O . GLY A 1 463 ? 28.875 4.352 -17.219 1 74.69 463 GLY A O 1
ATOM 3587 N N . LEU A 1 464 ? 28.078 6.289 -16.531 1 77.5 464 LEU A N 1
ATOM 3588 C CA . LEU A 1 464 ? 27.672 5.715 -15.242 1 77.5 464 LEU A CA 1
ATOM 3589 C C . LEU A 1 464 ? 26.25 5.172 -15.305 1 77.5 464 LEU A C 1
ATOM 3591 O O . LEU A 1 464 ? 25.812 4.488 -14.375 1 77.5 464 LEU A O 1
ATOM 3595 N N . LEU A 1 465 ? 25.453 5.457 -16.359 1 72.56 465 LEU A N 1
ATOM 3596 C CA . LEU A 1 465 ? 24.094 4.953 -16.5 1 72.56 465 LEU A CA 1
ATOM 3597 C C . LEU A 1 465 ? 24.078 3.701 -17.375 1 72.56 465 LEU A C 1
ATOM 3599 O O . LEU A 1 465 ? 23.062 2.99 -17.422 1 72.56 465 LEU A O 1
ATOM 3603 N N . ASN A 1 466 ? 25.203 3.365 -18.016 1 67.88 466 ASN A N 1
ATOM 3604 C CA . ASN A 1 466 ? 25.219 2.242 -18.938 1 67.88 466 ASN A CA 1
ATOM 3605 C C . ASN A 1 466 ? 25.172 0.905 -18.203 1 67.88 466 ASN A C 1
ATOM 3607 O O . ASN A 1 466 ? 25.734 0.771 -17.125 1 67.88 466 ASN A O 1
ATOM 3611 N N . MET A 1 467 ? 24.359 0.102 -18.734 1 71 467 MET A N 1
ATOM 3612 C CA . MET A 1 467 ? 24.25 -1.249 -18.203 1 71 467 MET A CA 1
ATOM 3613 C C . MET A 1 467 ? 25.5 -2.057 -18.484 1 71 467 MET A C 1
ATOM 3615 O O . MET A 1 467 ? 26.188 -1.818 -19.469 1 71 467 MET A O 1
ATOM 3619 N N . SER A 1 468 ? 25.812 -2.879 -17.594 1 70.62 468 SER A N 1
ATOM 3620 C CA . SER A 1 468 ? 26.906 -3.814 -17.828 1 70.62 468 SER A CA 1
ATOM 3621 C C . SER A 1 468 ? 26.594 -4.766 -18.984 1 70.62 468 SER A C 1
ATOM 3623 O O . SER A 1 468 ? 25.438 -4.871 -19.406 1 70.62 468 SER A O 1
ATOM 3625 N N . ASP A 1 469 ? 27.531 -5.32 -19.562 1 67.19 469 ASP A N 1
ATOM 3626 C CA . ASP A 1 469 ? 27.328 -6.25 -20.672 1 67.19 469 ASP A CA 1
ATOM 3627 C C . ASP A 1 469 ? 26.453 -7.422 -20.25 1 67.19 469 ASP A C 1
ATOM 3629 O O . ASP A 1 469 ? 25.625 -7.891 -21.031 1 67.19 469 ASP A O 1
ATOM 3633 N N . VAL A 1 470 ? 26.609 -7.719 -18.984 1 70.5 470 VAL A N 1
ATOM 3634 C CA . VAL A 1 470 ? 25.797 -8.844 -18.516 1 70.5 470 VAL A CA 1
ATOM 3635 C C . VAL A 1 470 ? 24.344 -8.406 -18.375 1 70.5 470 VAL A C 1
ATOM 3637 O O . VAL A 1 470 ? 23.422 -9.156 -18.719 1 70.5 470 VAL A O 1
ATOM 3640 N N . GLU A 1 471 ? 24.203 -7.258 -17.891 1 75.62 471 GLU A N 1
ATOM 3641 C CA . GLU A 1 471 ? 22.844 -6.758 -17.734 1 75.62 471 GLU A CA 1
ATOM 3642 C C . GLU A 1 471 ? 22.156 -6.566 -19.094 1 75.62 471 GLU A C 1
ATOM 3644 O O . GLU A 1 471 ? 20.969 -6.805 -19.234 1 75.62 471 GLU A O 1
ATOM 3649 N N . ARG A 1 472 ? 22.891 -6.191 -20.109 1 75.69 472 ARG A N 1
ATOM 3650 C CA . ARG A 1 472 ? 22.344 -6.008 -21.453 1 75.69 472 ARG A CA 1
ATOM 3651 C C . ARG A 1 472 ? 21.969 -7.348 -22.078 1 75.69 472 ARG A C 1
ATOM 3653 O O . ARG A 1 472 ? 20.922 -7.465 -22.719 1 75.69 472 ARG A O 1
ATOM 3660 N N . ALA A 1 473 ? 22.812 -8.305 -21.812 1 71.88 473 ALA A N 1
ATOM 3661 C CA . ALA A 1 473 ? 22.516 -9.633 -22.328 1 71.88 473 ALA A CA 1
ATOM 3662 C C . ALA A 1 473 ? 21.281 -10.219 -21.656 1 71.88 473 ALA A C 1
ATOM 3664 O O . ALA A 1 473 ? 20.422 -10.828 -22.312 1 71.88 473 ALA A O 1
ATOM 3665 N N . ASN A 1 474 ? 21.188 -9.953 -20.453 1 73.56 474 ASN A N 1
ATOM 3666 C CA . ASN A 1 474 ? 20.031 -10.445 -19.734 1 73.56 474 ASN A CA 1
ATOM 3667 C C . ASN A 1 474 ? 18.75 -9.727 -20.172 1 73.56 474 ASN A C 1
ATOM 3669 O O . ASN A 1 474 ? 17.688 -10.344 -20.281 1 73.56 474 ASN A O 1
ATOM 3673 N N . MET A 1 475 ? 18.875 -8.508 -20.453 1 80.38 475 MET A N 1
ATOM 3674 C CA . MET A 1 475 ? 17.719 -7.746 -20.906 1 80.38 475 MET A CA 1
ATOM 3675 C C . MET A 1 475 ? 17.25 -8.234 -22.266 1 80.38 475 MET A C 1
ATOM 3677 O O . MET A 1 475 ? 16.047 -8.359 -22.5 1 80.38 475 MET A O 1
ATOM 3681 N N . ASN A 1 476 ? 18.172 -8.562 -23.109 1 78.25 476 ASN A N 1
ATOM 3682 C CA . ASN A 1 476 ? 17.781 -9.078 -24.422 1 78.25 476 ASN A CA 1
ATOM 3683 C C . ASN A 1 476 ? 17.125 -10.453 -24.328 1 78.25 476 ASN A C 1
ATOM 3685 O O . ASN A 1 476 ? 16.172 -10.734 -25.031 1 78.25 476 ASN A O 1
ATOM 3689 N N . LEU A 1 477 ? 17.609 -11.156 -23.375 1 77 477 LEU A N 1
ATOM 3690 C CA . LEU A 1 477 ? 17 -12.469 -23.172 1 77 477 LEU A CA 1
ATOM 3691 C C . LEU A 1 477 ? 15.594 -12.336 -22.594 1 77 477 LEU A C 1
ATOM 3693 O O . LEU A 1 477 ? 14.695 -13.086 -22.984 1 77 477 LEU A O 1
ATOM 3697 N N . VAL A 1 478 ? 15.469 -11.461 -21.766 1 84.19 478 VAL A N 1
ATOM 3698 C CA . VAL A 1 478 ? 14.156 -11.266 -21.156 1 84.19 478 VAL A CA 1
ATOM 3699 C C . VAL A 1 478 ? 13.164 -10.758 -22.203 1 84.19 478 VAL A C 1
ATOM 3701 O O . VAL A 1 478 ? 12.031 -11.227 -22.266 1 84.19 478 VAL A O 1
ATOM 3704 N N . ILE A 1 479 ? 13.602 -9.844 -23.062 1 87.06 479 ILE A N 1
ATOM 3705 C CA . ILE A 1 479 ? 12.719 -9.289 -24.078 1 87.06 479 ILE A CA 1
ATOM 3706 C C . ILE A 1 479 ? 12.359 -10.375 -25.094 1 87.06 479 ILE A C 1
ATOM 3708 O O . ILE A 1 479 ? 11.211 -10.461 -25.531 1 87.06 479 ILE A O 1
ATOM 3712 N N . MET A 1 480 ? 13.305 -11.18 -25.359 1 82.75 480 MET A N 1
ATOM 3713 C CA . MET A 1 480 ? 13.023 -12.281 -26.266 1 82.75 480 MET A CA 1
ATOM 3714 C C . MET A 1 480 ? 12.031 -13.266 -25.641 1 82.75 480 MET A C 1
ATOM 3716 O O . MET A 1 480 ? 11.125 -13.75 -26.328 1 82.75 480 MET A O 1
ATOM 3720 N N . ALA A 1 481 ? 12.203 -13.492 -24.406 1 83.12 481 ALA A N 1
ATOM 3721 C CA . ALA A 1 481 ? 11.273 -14.391 -23.719 1 83.12 481 ALA A CA 1
ATOM 3722 C C . ALA A 1 481 ? 9.875 -13.789 -23.656 1 83.12 481 ALA A C 1
ATOM 3724 O O . ALA A 1 481 ? 8.883 -14.5 -23.828 1 83.12 481 ALA A O 1
ATOM 3725 N N . LEU A 1 482 ? 9.805 -12.555 -23.453 1 88.12 482 LEU A N 1
ATOM 3726 C CA . LEU A 1 482 ? 8.508 -11.898 -23.391 1 88.12 482 LEU A CA 1
ATOM 3727 C C . LEU A 1 482 ? 7.844 -11.859 -24.766 1 88.12 482 LEU A C 1
ATOM 3729 O O . LEU A 1 482 ? 6.629 -12.055 -24.875 1 88.12 482 LEU A O 1
ATOM 3733 N N . ARG A 1 483 ? 8.648 -11.586 -25.75 1 88.12 483 ARG A N 1
ATOM 3734 C CA . ARG A 1 483 ? 8.117 -11.578 -27.109 1 88.12 483 ARG A CA 1
ATOM 3735 C C . ARG A 1 483 ? 7.633 -12.969 -27.516 1 88.12 483 ARG A C 1
ATOM 3737 O O . ARG A 1 483 ? 6.598 -13.102 -28.172 1 88.12 483 ARG A O 1
ATOM 3744 N N . ASN A 1 484 ? 8.328 -13.945 -27.016 1 79.62 484 ASN A N 1
ATOM 3745 C CA . ASN A 1 484 ? 7.906 -15.312 -27.297 1 79.62 484 ASN A CA 1
ATOM 3746 C C . ASN A 1 484 ? 6.629 -15.672 -26.547 1 79.62 484 ASN A C 1
ATOM 3748 O O . ASN A 1 484 ? 5.758 -16.359 -27.094 1 79.62 484 ASN A O 1
ATOM 3752 N N . THR A 1 485 ? 6.559 -15.266 -25.406 1 84.75 485 THR A N 1
ATOM 3753 C CA . THR A 1 485 ? 5.332 -15.508 -24.656 1 84.75 485 THR A CA 1
ATOM 3754 C C . THR A 1 485 ? 4.152 -14.789 -25.297 1 84.75 485 THR A C 1
ATOM 3756 O O . THR A 1 485 ? 3.057 -15.344 -25.391 1 84.75 485 THR A O 1
ATOM 3759 N N . ALA A 1 486 ? 4.391 -13.562 -25.688 1 88.19 486 ALA A N 1
ATOM 3760 C CA . ALA A 1 486 ? 3.326 -12.812 -26.344 1 88.19 486 ALA A CA 1
ATOM 3761 C C . ALA A 1 486 ? 2.939 -13.453 -27.688 1 88.19 486 ALA A C 1
ATOM 3763 O O . ALA A 1 486 ? 1.756 -13.539 -28.016 1 88.19 486 ALA A O 1
ATOM 3764 N N . ARG A 1 487 ? 3.926 -13.984 -28.422 1 83.38 487 ARG A N 1
ATOM 3765 C CA . ARG A 1 487 ? 3.666 -14.617 -29.703 1 83.38 487 ARG A CA 1
ATOM 3766 C C . ARG A 1 487 ? 2.941 -15.945 -29.516 1 83.38 487 ARG A C 1
ATOM 3768 O O . ARG A 1 487 ? 2 -16.25 -30.25 1 83.38 487 ARG A O 1
ATOM 3775 N N . THR A 1 488 ? 3.363 -16.656 -28.5 1 79.25 488 THR A N 1
ATOM 3776 C CA . THR A 1 488 ? 2.695 -17.922 -28.234 1 79.25 488 THR A CA 1
ATOM 3777 C C . THR A 1 488 ? 1.265 -17.688 -27.766 1 79.25 488 THR A C 1
ATOM 3779 O O . THR A 1 488 ? 0.346 -18.406 -28.172 1 79.25 488 THR A O 1
ATOM 3782 N N . SER A 1 489 ? 1.101 -16.734 -26.984 1 85 489 SER A N 1
ATOM 3783 C CA . SER A 1 489 ? -0.25 -16.422 -26.531 1 85 489 SER A CA 1
ATOM 3784 C C . SER A 1 489 ? -1.122 -15.914 -27.656 1 85 489 SER A C 1
ATOM 3786 O O . SER A 1 489 ? -2.312 -16.219 -27.734 1 85 489 SER A O 1
ATOM 3788 N N . THR A 1 490 ? -0.539 -15.133 -28.578 1 84.69 490 THR A N 1
ATOM 3789 C CA . THR A 1 490 ? -1.283 -14.656 -29.734 1 84.69 490 THR A CA 1
ATOM 3790 C C . THR A 1 490 ? -1.699 -15.82 -30.625 1 84.69 490 THR A C 1
ATOM 3792 O O . THR A 1 490 ? -2.838 -15.875 -31.094 1 84.69 490 THR A O 1
ATOM 3795 N N . GLY A 1 491 ? -0.768 -16.75 -30.766 1 73.62 491 GLY A N 1
ATOM 3796 C CA . GLY A 1 491 ? -1.103 -17.906 -31.562 1 73.62 491 GLY A CA 1
ATOM 3797 C C . GLY A 1 491 ? -2.203 -18.766 -30.953 1 73.62 491 GLY A C 1
ATOM 3798 O O . GLY A 1 491 ? -3.092 -19.234 -31.672 1 73.62 491 GLY A O 1
ATOM 3799 N N . TYR A 1 492 ? -2.27 -18.75 -29.688 1 72.75 492 TYR A N 1
ATOM 3800 C CA . TYR A 1 492 ? -3.285 -19.516 -28.969 1 72.75 492 TYR A CA 1
ATOM 3801 C C . TYR A 1 492 ? -4.633 -18.812 -29.016 1 72.75 492 TYR A C 1
ATOM 3803 O O . TYR A 1 492 ? -5.668 -19.438 -29.25 1 72.75 492 TYR A O 1
ATOM 3811 N N . GLN A 1 493 ? -4.688 -17.562 -28.859 1 79.56 493 GLN A N 1
ATOM 3812 C CA . GLN A 1 493 ? -5.938 -16.812 -28.781 1 79.56 493 GLN A CA 1
ATOM 3813 C C . GLN A 1 493 ? -6.582 -16.656 -30.156 1 79.56 493 GLN A C 1
ATOM 3815 O O . GLN A 1 493 ? -7.805 -16.547 -30.266 1 79.56 493 GLN A O 1
ATOM 3820 N N . ARG A 1 494 ? -5.738 -16.625 -31.109 1 74.31 494 ARG A N 1
ATOM 3821 C CA . ARG A 1 494 ? -6.27 -16.547 -32.469 1 74.31 494 ARG A CA 1
ATOM 3822 C C . ARG A 1 494 ? -7.113 -17.766 -32.812 1 74.31 494 ARG A C 1
ATOM 3824 O O . ARG A 1 494 ? -8.047 -17.688 -33.594 1 74.31 494 ARG A O 1
ATOM 3831 N N . ARG A 1 495 ? -6.867 -18.844 -32.031 1 65.38 495 ARG A N 1
ATOM 3832 C CA . ARG A 1 495 ? -7.566 -20.094 -32.312 1 65.38 495 ARG A CA 1
ATOM 3833 C C . ARG A 1 495 ? -8.75 -20.281 -31.391 1 65.38 495 ARG A C 1
ATOM 3835 O O . ARG A 1 495 ? -9.57 -21.172 -31.594 1 65.38 495 ARG A O 1
ATOM 3842 N N . ASP A 1 496 ? -8.883 -19.375 -30.406 1 70.38 496 ASP A N 1
ATOM 3843 C CA . ASP A 1 496 ? -9.977 -19.484 -29.453 1 70.38 496 ASP A CA 1
ATOM 3844 C C . ASP A 1 496 ? -11.266 -18.922 -30.016 1 70.38 496 ASP A C 1
ATOM 3846 O O . ASP A 1 496 ? -11.273 -17.828 -30.594 1 70.38 496 ASP A O 1
ATOM 3850 N N . LYS A 1 497 ? -12.422 -19.625 -29.859 1 68.88 497 LYS A N 1
ATOM 3851 C CA . LYS A 1 497 ? -13.742 -19.281 -30.375 1 68.88 497 LYS A CA 1
ATOM 3852 C C . LYS A 1 497 ? -14.234 -17.953 -29.781 1 68.88 497 LYS A C 1
ATOM 3854 O O . LYS A 1 497 ? -14.953 -17.203 -30.438 1 68.88 497 LYS A O 1
ATOM 3859 N N . LYS A 1 498 ? -13.766 -17.672 -28.656 1 75 498 LYS A N 1
ATOM 3860 C CA . LYS A 1 498 ? -14.273 -16.484 -27.953 1 75 498 LYS A CA 1
ATOM 3861 C C . LYS A 1 498 ? -13.781 -15.203 -28.625 1 75 498 LYS A C 1
ATOM 3863 O O . LYS A 1 498 ? -14.438 -14.164 -28.531 1 75 498 LYS A O 1
ATOM 3868 N N . PHE A 1 499 ? -12.656 -15.375 -29.312 1 81.25 499 PHE A N 1
ATOM 3869 C CA . PHE A 1 499 ? -12.086 -14.172 -29.906 1 81.25 499 PHE A CA 1
ATOM 3870 C C . PHE A 1 499 ? -12.203 -14.211 -31.438 1 81.25 499 PHE A C 1
ATOM 3872 O O . PHE A 1 499 ? -11.453 -13.531 -32.125 1 81.25 499 PHE A O 1
ATOM 3879 N N . SER A 1 500 ? -13.234 -14.898 -31.797 1 75.06 500 SER A N 1
ATOM 3880 C CA . SER A 1 500 ? -13.461 -14.969 -33.25 1 75.06 500 SER A CA 1
ATOM 3881 C C . SER A 1 500 ? -13.938 -13.625 -33.781 1 75.06 500 SER A C 1
ATOM 3883 O O . SER A 1 500 ? -14.828 -12.992 -33.219 1 75.06 500 SER A O 1
ATOM 3885 N N . GLY A 1 501 ? -13.195 -13 -34.688 1 74.62 501 GLY A N 1
ATOM 3886 C CA . GLY A 1 501 ? -13.617 -11.75 -35.312 1 74.62 501 GLY A CA 1
ATOM 3887 C C . GLY A 1 501 ? -12.836 -10.547 -34.812 1 74.62 501 GLY A C 1
ATOM 3888 O O . GLY A 1 501 ? -13.156 -9.406 -35.156 1 74.62 501 GLY A O 1
ATOM 3889 N N . ALA A 1 502 ? -11.875 -10.844 -33.969 1 79.69 502 ALA A N 1
ATOM 3890 C CA . ALA A 1 502 ? -11.07 -9.742 -33.469 1 79.69 502 ALA A CA 1
ATOM 3891 C C . ALA A 1 502 ? -10.125 -9.211 -34.531 1 79.69 502 ALA A C 1
ATOM 3893 O O . ALA A 1 502 ? -9.844 -9.898 -35.531 1 79.69 502 ALA A O 1
ATOM 3894 N N . ASP A 1 503 ? -9.789 -7.91 -34.5 1 78.75 503 ASP A N 1
ATOM 3895 C CA . ASP A 1 503 ? -8.789 -7.301 -35.375 1 78.75 503 ASP A CA 1
ATOM 3896 C C . ASP A 1 503 ? -7.375 -7.629 -34.875 1 78.75 503 ASP A C 1
ATOM 3898 O O . ASP A 1 503 ? -6.84 -6.957 -34 1 78.75 503 ASP A O 1
ATOM 3902 N N . TRP A 1 504 ? -6.75 -8.531 -35.531 1 78.88 504 TRP A N 1
ATOM 3903 C CA . TRP A 1 504 ? -5.469 -9.055 -35.062 1 78.88 504 TRP A CA 1
ATOM 3904 C C . TRP A 1 504 ? -4.32 -8.141 -35.469 1 78.88 504 TRP A C 1
ATOM 3906 O O . TRP A 1 504 ? -3.229 -8.203 -34.906 1 78.88 504 TRP A O 1
ATOM 3916 N N . LYS A 1 505 ? -4.574 -7.266 -36.5 1 76.25 505 LYS A N 1
ATOM 3917 C CA . LYS A 1 505 ? -3.547 -6.285 -36.844 1 76.25 505 LYS A CA 1
ATOM 3918 C C . LYS A 1 505 ? -3.389 -5.242 -35.719 1 76.25 505 LYS A C 1
ATOM 3920 O O . LYS A 1 505 ? -2.268 -4.879 -35.375 1 76.25 505 LYS A O 1
ATOM 3925 N N . TRP A 1 506 ? -4.516 -4.98 -35.25 1 78.44 506 TRP A N 1
ATOM 3926 C CA . TRP A 1 506 ? -4.488 -4.031 -34.156 1 78.44 506 TRP A CA 1
ATOM 3927 C C . TRP A 1 506 ? -3.875 -4.66 -32.906 1 78.44 506 TRP A C 1
ATOM 3929 O O . TRP A 1 506 ? -3.123 -4.008 -32.188 1 78.44 506 TRP A O 1
ATOM 3939 N N . VAL A 1 507 ? -4.176 -5.895 -32.656 1 86.56 507 VAL A N 1
ATOM 3940 C CA . VAL A 1 507 ? -3.658 -6.598 -31.5 1 86.56 507 VAL A CA 1
ATOM 3941 C C . VAL A 1 507 ? -2.137 -6.691 -31.594 1 86.56 507 VAL A C 1
ATOM 3943 O O . VAL A 1 507 ? -1.437 -6.438 -30.609 1 86.56 507 VAL A O 1
ATOM 3946 N N . GLN A 1 508 ? -1.65 -6.934 -32.781 1 83.44 508 GLN A N 1
ATOM 3947 C CA . GLN A 1 508 ? -0.208 -7.09 -32.938 1 83.44 508 GLN A CA 1
ATOM 3948 C C . GLN A 1 508 ? 0.511 -5.754 -32.781 1 83.44 508 GLN A C 1
ATOM 3950 O O . GLN A 1 508 ? 1.597 -5.691 -32.219 1 83.44 508 GLN A O 1
ATOM 3955 N N . MET A 1 509 ? -0.135 -4.758 -33.156 1 80.62 509 MET A N 1
ATOM 3956 C CA . MET A 1 509 ? 0.476 -3.434 -33.062 1 80.62 509 MET A CA 1
ATOM 3957 C C . MET A 1 509 ? 0.542 -2.957 -31.625 1 80.62 509 MET A C 1
ATOM 3959 O O . MET A 1 509 ? 1.508 -2.305 -31.219 1 80.62 509 MET A O 1
ATOM 3963 N N . HIS A 1 510 ? -0.33 -3.404 -30.875 1 81.62 510 HIS A N 1
ATOM 3964 C CA . HIS A 1 510 ? -0.388 -2.867 -29.516 1 81.62 510 HIS A CA 1
ATOM 3965 C C . HIS A 1 510 ? 0.184 -3.855 -28.516 1 81.62 510 HIS A C 1
ATOM 3967 O O . HIS A 1 510 ? 0.214 -3.574 -27.312 1 81.62 510 HIS A O 1
ATOM 3973 N N . THR A 1 511 ? 0.644 -5 -28.906 1 86.94 511 THR A N 1
ATOM 3974 C CA . THR A 1 511 ? 1.231 -5.965 -27.984 1 86.94 511 THR A CA 1
ATOM 3975 C C . THR A 1 511 ? 2.73 -6.105 -28.234 1 86.94 511 THR A C 1
ATOM 3977 O O . THR A 1 511 ? 3.406 -6.891 -27.562 1 86.94 511 THR A O 1
ATOM 3980 N N . TYR A 1 512 ? 3.217 -5.184 -29.078 1 83.38 512 TYR A N 1
ATOM 3981 C CA . TYR A 1 512 ? 4.648 -5.266 -29.344 1 83.38 512 TYR A CA 1
ATOM 3982 C C . TYR A 1 512 ? 5.453 -4.621 -28.234 1 83.38 512 TYR A C 1
ATOM 3984 O O . TYR A 1 512 ? 5.227 -3.459 -27.875 1 83.38 512 TYR A O 1
ATOM 3992 N N . ILE A 1 513 ? 6.355 -5.449 -27.672 1 87.56 513 ILE A N 1
ATOM 3993 C CA . ILE A 1 513 ? 7.18 -4.988 -26.562 1 87.56 513 ILE A CA 1
ATOM 3994 C C . ILE A 1 513 ? 8.531 -4.5 -27.078 1 87.56 513 ILE A C 1
ATOM 3996 O O . ILE A 1 513 ? 9.32 -5.289 -27.609 1 87.56 513 ILE A O 1
ATOM 4000 N N . ALA A 1 514 ? 8.758 -3.273 -26.969 1 80.25 514 ALA A N 1
ATOM 4001 C CA . ALA A 1 514 ? 10.008 -2.674 -27.422 1 80.25 514 ALA A CA 1
ATOM 4002 C C . ALA A 1 514 ? 11.078 -2.75 -26.344 1 80.25 514 ALA A C 1
ATOM 4004 O O . ALA A 1 514 ? 10.766 -2.795 -25.141 1 80.25 514 ALA A O 1
ATOM 4005 N N . ASN A 1 515 ? 12.336 -2.951 -26.75 1 77.81 515 ASN A N 1
ATOM 4006 C CA . ASN A 1 515 ? 13.469 -2.885 -25.828 1 77.81 515 ASN A CA 1
ATOM 4007 C C . ASN A 1 515 ? 13.797 -1.444 -25.438 1 77.81 515 ASN A C 1
ATOM 4009 O O . ASN A 1 515 ? 14.156 -0.635 -26.297 1 77.81 515 ASN A O 1
ATOM 4013 N N . PRO A 1 516 ? 13.625 -1.16 -24.25 1 72.56 516 PRO A N 1
ATOM 4014 C CA . PRO A 1 516 ? 13.883 0.219 -23.828 1 72.56 516 PRO A CA 1
ATOM 4015 C C . PRO A 1 516 ? 15.336 0.629 -24 1 72.56 516 PRO A C 1
ATOM 4017 O O . PRO A 1 516 ? 15.641 1.823 -24.078 1 72.56 516 PRO A O 1
ATOM 4020 N N . TYR A 1 517 ? 16.328 -0.321 -24 1 67.75 517 TYR A N 1
ATOM 4021 C CA . TYR A 1 517 ? 17.75 0.015 -24.094 1 67.75 517 TYR A CA 1
ATOM 4022 C C . TYR A 1 517 ? 18.266 -0.204 -25.5 1 67.75 517 TYR A C 1
ATOM 4024 O O . TYR A 1 517 ? 19.484 -0.181 -25.734 1 67.75 517 TYR A O 1
ATOM 4032 N N . ALA A 1 518 ? 17.484 -0.483 -26.594 1 63.12 518 ALA A N 1
ATOM 4033 C CA . ALA A 1 518 ? 17.953 -0.789 -27.938 1 63.12 518 ALA A CA 1
ATOM 4034 C C . ALA A 1 518 ? 18.797 0.353 -28.5 1 63.12 518 ALA A C 1
ATOM 4036 O O . ALA A 1 518 ? 19.703 0.126 -29.312 1 63.12 518 ALA A O 1
ATOM 4037 N N . GLY A 1 519 ? 18.609 1.668 -28.359 1 52.56 519 GLY A N 1
ATOM 4038 C CA . GLY A 1 519 ? 19.359 2.688 -29.062 1 52.56 519 GLY A CA 1
ATOM 4039 C C . GLY A 1 519 ? 20.844 2.672 -28.734 1 52.56 519 GLY A C 1
ATOM 4040 O O . GLY A 1 519 ? 21.625 3.424 -29.328 1 52.56 519 GLY A O 1
ATOM 4041 N N . SER A 1 520 ? 21.203 2.373 -27.562 1 46.12 520 SER A N 1
ATOM 4042 C CA . SER A 1 520 ? 22.594 2.725 -27.281 1 46.12 520 SER A CA 1
ATOM 4043 C C . SER A 1 520 ? 23.562 1.906 -28.141 1 46.12 520 SER A C 1
ATOM 4045 O O . SER A 1 520 ? 24.438 2.465 -28.797 1 46.12 520 SER A O 1
ATOM 4047 N N . ALA A 1 521 ? 24.547 0.911 -27.562 1 43.19 521 ALA A N 1
ATOM 4048 C CA . ALA A 1 521 ? 25.766 0.458 -28.219 1 43.19 521 ALA A CA 1
ATOM 4049 C C . ALA A 1 521 ? 25.453 -0.414 -29.422 1 43.19 521 ALA A C 1
ATOM 4051 O O . ALA A 1 521 ? 24.531 -1.234 -29.391 1 43.19 521 ALA A O 1
ATOM 4052 N N . VAL A 1 522 ? 25.453 0.164 -30.516 1 41.44 522 VAL A N 1
ATOM 4053 C CA . VAL A 1 522 ? 25.875 -0.55 -31.719 1 41.44 522 VAL A CA 1
ATOM 4054 C C . VAL A 1 522 ? 26.688 -1.786 -31.328 1 41.44 522 VAL A C 1
ATOM 4056 O O . VAL A 1 522 ? 27.719 -1.679 -30.656 1 41.44 522 VAL A O 1
ATOM 4059 N N . GLU A 1 523 ? 26.062 -2.805 -31.047 1 40.03 523 GLU A N 1
ATOM 4060 C CA . GLU A 1 523 ? 26.859 -4.031 -31.047 1 40.03 523 GLU A CA 1
ATOM 4061 C C . GLU A 1 523 ? 27.969 -3.963 -32.094 1 40.03 523 GLU A C 1
ATOM 4063 O O . GLU A 1 523 ? 27.703 -3.92 -33.281 1 40.03 523 GLU A O 1
ATOM 4068 N N . GLU A 1 524 ? 28.875 -3.107 -32 1 36.72 524 GLU A N 1
ATOM 4069 C CA . GLU A 1 524 ? 29.938 -3.531 -32.906 1 36.72 524 GLU A CA 1
ATOM 4070 C C . GLU A 1 524 ? 30.109 -5.047 -32.875 1 36.72 524 GLU A C 1
ATOM 4072 O O . GLU A 1 524 ? 30.234 -5.645 -31.797 1 36.72 524 GLU A O 1
ATOM 4077 N N . PRO A 1 525 ? 29.375 -5.703 -33.688 1 35.06 525 PRO A N 1
ATOM 4078 C CA . PRO A 1 525 ? 29.828 -7.094 -33.75 1 35.06 525 PRO A CA 1
ATOM 4079 C C . PRO A 1 525 ? 31.281 -7.25 -33.312 1 35.06 525 PRO A C 1
ATOM 4081 O O . PRO A 1 525 ? 32.188 -6.609 -33.875 1 35.06 525 PRO A O 1
ATOM 4084 N N . VAL A 1 526 ? 31.547 -7.211 -32.125 1 36.03 526 VAL A N 1
ATOM 4085 C CA . VAL A 1 526 ? 32.938 -7.629 -31.891 1 36.03 526 VAL A CA 1
ATOM 4086 C C . VAL A 1 526 ? 33.281 -8.758 -32.844 1 36.03 526 VAL A C 1
ATOM 4088 O O . VAL A 1 526 ? 32.719 -9.859 -32.75 1 36.03 526 VAL A O 1
ATOM 4091 N N . GLU A 1 527 ? 33.188 -8.508 -34.094 1 32.94 527 GLU A N 1
ATOM 4092 C CA . GLU A 1 527 ? 34.094 -9.398 -34.844 1 32.94 527 GLU A CA 1
ATOM 4093 C C . GLU A 1 527 ? 35.281 -9.828 -33.969 1 32.94 527 GLU A C 1
ATOM 4095 O O . GLU A 1 527 ? 36.062 -8.992 -33.531 1 32.94 527 GLU A O 1
ATOM 4100 N N . LEU A 1 528 ? 35.031 -10.773 -33.062 1 35.62 528 LEU A N 1
ATOM 4101 C CA . LEU A 1 528 ? 36.125 -11.578 -32.531 1 35.62 528 LEU A CA 1
ATOM 4102 C C . LEU A 1 528 ? 37.281 -11.648 -33.562 1 35.62 528 LEU A C 1
ATOM 4104 O O . LEU A 1 528 ? 38.062 -12.594 -33.562 1 35.62 528 LEU A O 1
ATOM 4108 N N . THR A 1 529 ? 37.094 -11.086 -34.656 1 32.84 529 THR A N 1
ATOM 4109 C CA . THR A 1 529 ? 38.281 -11.289 -35.5 1 32.84 529 THR A CA 1
ATOM 4110 C C . THR A 1 529 ? 39.531 -10.766 -34.844 1 32.84 529 THR A C 1
ATOM 4112 O O . THR A 1 529 ? 40.625 -10.961 -35.344 1 32.84 529 THR A O 1
ATOM 4115 N N . ASP A 1 530 ? 39.5 -9.477 -34.344 1 34.91 530 ASP A N 1
ATOM 4116 C CA . ASP A 1 530 ? 40.875 -9 -34.156 1 34.91 530 ASP A CA 1
ATOM 4117 C C . ASP A 1 530 ? 41.625 -9.828 -33.125 1 34.91 530 ASP A C 1
ATOM 4119 O O . ASP A 1 530 ? 41.062 -10.117 -32.031 1 34.91 530 ASP A O 1
ATOM 4123 N N . SER A 1 531 ? 42.594 -10.555 -33.438 1 36.88 531 SER A N 1
ATOM 4124 C CA . SER A 1 531 ? 43.688 -11.375 -32.938 1 36.88 531 SER A CA 1
ATOM 4125 C C . SER A 1 531 ? 44.188 -10.852 -31.578 1 36.88 531 SER A C 1
ATOM 4127 O O . SER A 1 531 ? 44.688 -11.625 -30.75 1 36.88 531 SER A O 1
ATOM 4129 N N . TYR A 1 532 ? 44.594 -9.422 -31.391 1 37.28 532 TYR A N 1
ATOM 4130 C CA . TYR A 1 532 ? 45.562 -8.977 -30.391 1 37.28 532 TYR A CA 1
ATOM 4131 C C . TYR A 1 532 ? 44.844 -8.57 -29.094 1 37.28 532 TYR A C 1
ATOM 4133 O O . TYR A 1 532 ? 45.344 -7.727 -28.359 1 37.28 532 TYR A O 1
ATOM 4141 N N . VAL A 1 533 ? 43.562 -8.578 -28.984 1 46.91 533 VAL A N 1
ATOM 4142 C CA . VAL A 1 533 ? 43.25 -8.234 -27.609 1 46.91 533 VAL A CA 1
ATOM 4143 C C . VAL A 1 533 ? 44 -9.148 -26.656 1 46.91 533 VAL A C 1
ATOM 4145 O O . VAL A 1 533 ? 43.938 -10.375 -26.781 1 46.91 533 VAL A O 1
ATOM 4148 N N . PRO A 1 534 ? 45.031 -8.516 -25.922 1 53.06 534 PRO A N 1
ATOM 4149 C CA . PRO A 1 534 ? 45.844 -9.359 -25.031 1 53.06 534 PRO A CA 1
ATOM 4150 C C . PRO A 1 534 ? 44.969 -10.289 -24.172 1 53.06 534 PRO A C 1
ATOM 4152 O O . PRO A 1 534 ? 43.844 -9.938 -23.812 1 53.06 534 PRO A O 1
ATOM 4155 N N . ALA A 1 535 ? 45.344 -11.57 -24.266 1 55.81 535 ALA A N 1
ATOM 4156 C CA . ALA A 1 535 ? 44.719 -12.703 -23.578 1 55.81 535 ALA A CA 1
ATOM 4157 C C . ALA A 1 535 ? 44.312 -12.32 -22.156 1 55.81 535 ALA A C 1
ATOM 4159 O O . ALA A 1 535 ? 43.281 -12.781 -21.656 1 55.81 535 ALA A O 1
ATOM 4160 N N . ARG A 1 536 ? 45.062 -11.211 -21.766 1 63.72 536 ARG A N 1
ATOM 4161 C CA . ARG A 1 536 ? 44.781 -10.875 -20.375 1 63.72 536 ARG A CA 1
ATOM 4162 C C . ARG A 1 536 ? 43.5 -10.07 -20.234 1 63.72 536 ARG A C 1
ATOM 4164 O O . ARG A 1 536 ? 42.719 -10.289 -19.297 1 63.72 536 ARG A O 1
ATOM 4171 N N . VAL A 1 537 ? 43.25 -9.172 -21.078 1 66.62 537 VAL A N 1
ATOM 4172 C CA . VAL A 1 537 ? 42.062 -8.328 -20.984 1 66.62 537 VAL A CA 1
ATOM 4173 C C . VAL A 1 537 ? 40.812 -9.156 -21.234 1 66.62 537 VAL A C 1
ATOM 4175 O O . VAL A 1 537 ? 39.781 -8.977 -20.562 1 66.62 537 VAL A O 1
ATOM 4178 N N . TYR A 1 538 ? 41.062 -10.031 -22.156 1 64.25 538 TYR A N 1
ATOM 4179 C CA . TYR A 1 538 ? 39.938 -10.914 -22.422 1 64.25 538 TYR A CA 1
ATOM 4180 C C . TYR A 1 538 ? 39.656 -11.805 -21.219 1 64.25 538 TYR A C 1
ATOM 4182 O O . TYR A 1 538 ? 38.5 -12.031 -20.875 1 64.25 538 TYR A O 1
ATOM 4190 N N . ARG A 1 539 ? 40.781 -12.195 -20.688 1 72.62 539 ARG A N 1
ATOM 4191 C CA . ARG A 1 539 ? 40.594 -13.062 -19.531 1 72.62 539 ARG A CA 1
ATOM 4192 C C . ARG A 1 539 ? 39.969 -12.297 -18.375 1 72.62 539 ARG A C 1
ATOM 4194 O O . ARG A 1 539 ? 39.094 -12.836 -17.656 1 72.62 539 ARG A O 1
ATOM 4201 N N . ASN A 1 540 ? 40.281 -11.109 -18.297 1 75.94 540 ASN A N 1
ATOM 4202 C CA . ASN A 1 540 ? 39.719 -10.32 -17.203 1 75.94 540 ASN A CA 1
ATOM 4203 C C . ASN A 1 540 ? 38.25 -9.984 -17.453 1 75.94 540 ASN A C 1
ATOM 4205 O O . ASN A 1 540 ? 37.469 -10 -16.516 1 75.94 540 ASN A O 1
ATOM 4209 N N . ALA A 1 541 ? 38.031 -9.727 -18.656 1 74.62 541 ALA A N 1
ATOM 4210 C CA . ALA A 1 541 ? 36.625 -9.422 -18.984 1 74.62 541 ALA A CA 1
ATOM 4211 C C . ALA A 1 541 ? 35.75 -10.648 -18.797 1 74.62 541 ALA A C 1
ATOM 4213 O O . ALA A 1 541 ? 34.594 -10.531 -18.328 1 74.62 541 ALA A O 1
ATOM 4214 N N . ALA A 1 542 ? 36.281 -11.68 -19.172 1 76.12 542 ALA A N 1
ATOM 4215 C CA . ALA A 1 542 ? 35.531 -12.922 -19 1 76.12 542 ALA A CA 1
ATOM 4216 C C . ALA A 1 542 ? 35.344 -13.266 -17.531 1 76.12 542 ALA A C 1
ATOM 4218 O O . ALA A 1 542 ? 34.281 -13.758 -17.125 1 76.12 542 ALA A O 1
ATOM 4219 N N . SER A 1 543 ? 36.375 -12.992 -16.812 1 81.56 543 SER A N 1
ATOM 4220 C CA . SER A 1 543 ? 36.281 -13.25 -15.375 1 81.56 543 SER A CA 1
ATOM 4221 C C . SER A 1 543 ? 35.25 -12.336 -14.711 1 81.56 543 SER A C 1
ATOM 4223 O O . SER A 1 543 ? 34.5 -12.758 -13.828 1 81.56 543 SER A O 1
ATOM 4225 N N . LYS A 1 544 ? 35.219 -11.203 -15.211 1 80.94 544 LYS A N 1
ATOM 4226 C CA . LYS A 1 544 ? 34.25 -10.258 -14.656 1 80.94 544 LYS A CA 1
ATOM 4227 C C . LYS A 1 544 ? 32.812 -10.648 -15.023 1 80.94 544 LYS A C 1
ATOM 4229 O O . LYS A 1 544 ? 31.906 -10.57 -14.195 1 80.94 544 LYS A O 1
ATOM 4234 N N . LYS A 1 545 ? 32.688 -11.086 -16.188 1 77 545 LYS A N 1
ATOM 4235 C CA . LYS A 1 545 ? 31.375 -11.539 -16.625 1 77 545 LYS A CA 1
ATOM 4236 C C . LYS A 1 545 ? 30.938 -12.773 -15.844 1 77 545 LYS A C 1
ATOM 4238 O O . LYS A 1 545 ? 29.766 -12.891 -15.461 1 77 545 LYS A O 1
ATOM 4243 N N . ALA A 1 546 ? 31.812 -13.547 -15.617 1 82.75 546 ALA A N 1
ATOM 4244 C CA . ALA A 1 546 ? 31.5 -14.766 -14.875 1 82.75 546 ALA A CA 1
ATOM 4245 C C . ALA A 1 546 ? 31.172 -14.445 -13.422 1 82.75 546 ALA A C 1
ATOM 4247 O O . ALA A 1 546 ? 30.219 -15 -12.867 1 82.75 546 ALA A O 1
ATOM 4248 N N . SER A 1 547 ? 31.938 -13.617 -12.914 1 84.81 547 SER A N 1
ATOM 4249 C CA . SER A 1 547 ? 31.688 -13.266 -11.523 1 84.81 547 SER A CA 1
ATOM 4250 C C . SER A 1 547 ? 30.328 -12.617 -11.352 1 84.81 547 SER A C 1
ATOM 4252 O O . SER A 1 547 ? 29.609 -12.883 -10.383 1 84.81 547 SER A O 1
ATOM 4254 N N . CYS A 1 548 ? 29.969 -11.883 -12.266 1 79.75 548 CYS A N 1
ATOM 4255 C CA . CYS A 1 548 ? 28.688 -11.195 -12.18 1 79.75 548 CYS A CA 1
ATOM 4256 C C . CYS A 1 548 ? 27.531 -12.18 -12.336 1 79.75 548 CYS A C 1
ATOM 4258 O O . CYS A 1 548 ? 26.516 -12.062 -11.656 1 79.75 548 CYS A O 1
ATOM 4260 N N . SER A 1 549 ? 27.734 -13.086 -13.148 1 79.19 549 SER A N 1
ATOM 4261 C CA . SER A 1 549 ? 26.688 -14.078 -13.352 1 79.19 549 SER A CA 1
ATOM 4262 C C . SER A 1 549 ? 26.5 -14.938 -12.102 1 79.19 549 SER A C 1
ATOM 4264 O O . SER A 1 549 ? 25.375 -15.273 -11.742 1 79.19 549 SER A O 1
ATOM 4266 N N . ILE A 1 550 ? 27.516 -15.188 -11.445 1 85.81 550 ILE A N 1
ATOM 4267 C CA . ILE A 1 550 ? 27.438 -16.031 -10.258 1 85.81 550 ILE A CA 1
ATOM 4268 C C . ILE A 1 550 ? 26.812 -15.234 -9.109 1 85.81 550 ILE A C 1
ATOM 4270 O O . ILE A 1 550 ? 26.031 -15.773 -8.328 1 85.81 550 ILE A O 1
ATOM 4274 N N . LEU A 1 551 ? 27.172 -14.062 -9.023 1 86.5 551 LEU A N 1
ATOM 4275 C CA . LEU A 1 551 ? 26.609 -13.242 -7.957 1 86.5 551 LEU A CA 1
ATOM 4276 C C . LEU A 1 551 ? 25.109 -13.047 -8.148 1 86.5 551 LEU A C 1
ATOM 4278 O O . LEU A 1 551 ? 24.359 -13.008 -7.172 1 86.5 551 LEU A O 1
ATOM 4282 N N . ARG A 1 552 ? 24.734 -12.969 -9.281 1 80.31 552 ARG A N 1
ATOM 4283 C CA . ARG A 1 552 ? 23.312 -12.844 -9.555 1 80.31 552 ARG A CA 1
ATOM 4284 C C . ARG A 1 552 ? 22.562 -14.133 -9.219 1 80.31 552 ARG A C 1
ATOM 4286 O O . ARG A 1 552 ? 21.453 -14.086 -8.695 1 80.31 552 ARG A O 1
ATOM 4293 N N . LEU A 1 553 ? 23.188 -15.148 -9.539 1 81.31 553 LEU A N 1
ATOM 4294 C CA . LEU A 1 553 ? 22.625 -16.438 -9.172 1 81.31 553 LEU A CA 1
ATOM 4295 C C . LEU A 1 553 ? 22.5 -16.562 -7.656 1 81.31 553 LEU A C 1
ATOM 4297 O O . LEU A 1 553 ? 21.484 -17.062 -7.152 1 81.31 553 LEU A O 1
ATOM 4301 N N . GLN A 1 554 ? 23.453 -16.141 -7.027 1 88.62 554 GLN A N 1
ATOM 4302 C CA . GLN A 1 554 ? 23.422 -16.219 -5.57 1 88.62 554 GLN A CA 1
ATOM 4303 C C . GLN A 1 554 ? 22.344 -15.297 -4.996 1 88.62 554 GLN A C 1
ATOM 4305 O O . GLN A 1 554 ? 21.688 -15.648 -4.02 1 88.62 554 GLN A O 1
ATOM 4310 N N . LYS A 1 555 ? 22.188 -14.219 -5.539 1 84.06 555 LYS A N 1
ATOM 4311 C CA . LYS A 1 555 ? 21.141 -13.297 -5.082 1 84.06 555 LYS A CA 1
ATOM 4312 C C . LYS A 1 555 ? 19.75 -13.906 -5.227 1 84.06 555 LYS A C 1
ATOM 4314 O O . LYS A 1 555 ? 18.922 -13.781 -4.332 1 84.06 555 LYS A O 1
ATOM 4319 N N . VAL A 1 556 ? 19.531 -14.594 -6.309 1 80.31 556 VAL A N 1
ATOM 4320 C CA . VAL A 1 556 ? 18.25 -15.258 -6.539 1 80.31 556 VAL A CA 1
ATOM 4321 C C . VAL A 1 556 ? 18.047 -16.359 -5.508 1 80.31 556 VAL A C 1
ATOM 4323 O O . VAL A 1 556 ? 16.938 -16.562 -5 1 80.31 556 VAL A O 1
ATOM 4326 N N . CYS A 1 557 ? 19.078 -16.969 -5.176 1 86.5 557 CYS A N 1
ATOM 4327 C CA . CYS A 1 557 ? 19 -18.047 -4.199 1 86.5 557 CYS A CA 1
ATOM 4328 C C . CYS A 1 557 ? 18.656 -17.5 -2.814 1 86.5 557 CYS A C 1
ATOM 4330 O O . CYS A 1 557 ? 17.844 -18.094 -2.102 1 86.5 557 CYS A O 1
ATOM 4332 N N . TYR A 1 558 ? 19.25 -16.422 -2.479 1 88.56 558 TYR A N 1
ATOM 4333 C CA . TYR A 1 558 ? 18.953 -15.836 -1.177 1 88.56 558 TYR A CA 1
ATOM 4334 C C . TYR A 1 558 ? 17.484 -15.422 -1.085 1 88.56 558 TYR A C 1
ATOM 4336 O O . TYR A 1 558 ? 16.844 -15.633 -0.059 1 88.56 558 TYR A O 1
ATOM 4344 N N . ASN A 1 559 ? 16.938 -14.914 -2.082 1 80.44 559 ASN A N 1
ATOM 4345 C CA . ASN A 1 559 ? 15.531 -14.508 -2.086 1 80.44 559 ASN A CA 1
ATOM 4346 C C . ASN A 1 559 ? 14.594 -15.703 -2.037 1 80.44 559 ASN A C 1
ATOM 4348 O O . ASN A 1 559 ? 13.547 -15.656 -1.385 1 80.44 559 ASN A O 1
ATOM 4352 N N . LYS A 1 560 ? 15.016 -16.719 -2.662 1 81.88 560 LYS A N 1
ATOM 4353 C CA . LYS A 1 560 ? 14.203 -17.922 -2.633 1 81.88 560 LYS A CA 1
ATOM 4354 C C . LYS A 1 560 ? 14.211 -18.562 -1.244 1 81.88 560 LYS A C 1
ATOM 4356 O O . LYS A 1 560 ? 13.18 -19.047 -0.775 1 81.88 560 LYS A O 1
ATOM 4361 N N . GLN A 1 561 ? 15.328 -18.484 -0.602 1 87.88 561 GLN A N 1
ATOM 4362 C CA . GLN A 1 561 ? 15.422 -19.016 0.752 1 87.88 561 GLN A CA 1
ATOM 4363 C C . GLN A 1 561 ? 14.531 -18.234 1.716 1 87.88 561 GLN A C 1
ATOM 4365 O O . GLN A 1 561 ? 13.93 -18.828 2.619 1 87.88 561 GLN A O 1
ATOM 4370 N N . TYR A 1 562 ? 14.422 -17.031 1.433 1 84.19 562 TYR A N 1
ATOM 4371 C CA . TYR A 1 562 ? 13.578 -16.203 2.295 1 84.19 562 TYR A CA 1
ATOM 4372 C C . TYR A 1 562 ? 12.102 -16.5 2.053 1 84.19 562 TYR A C 1
ATOM 4374 O O . TYR A 1 562 ? 11.32 -16.594 3 1 84.19 562 TYR A O 1
ATOM 4382 N N . GLU A 1 563 ? 11.75 -16.672 0.852 1 78.25 563 GLU A N 1
ATOM 4383 C CA . GLU A 1 563 ? 10.352 -16.938 0.521 1 78.25 563 GLU A CA 1
ATOM 4384 C C . GLU A 1 563 ? 9.914 -18.312 1.048 1 78.25 563 GLU A C 1
ATOM 4386 O O . GLU A 1 563 ? 8.758 -18.484 1.442 1 78.25 563 GLU A O 1
ATOM 4391 N N . ASP A 1 564 ? 10.906 -19.172 1.183 1 82 564 ASP A N 1
ATOM 4392 C CA . ASP A 1 564 ? 10.617 -20.5 1.697 1 82 564 ASP A CA 1
ATOM 4393 C C . ASP A 1 564 ? 10.633 -20.516 3.225 1 82 564 ASP A C 1
ATOM 4395 O O . ASP A 1 564 ? 10.164 -21.469 3.846 1 82 564 ASP A O 1
ATOM 4399 N N . GLY A 1 565 ? 11.07 -19.5 3.793 1 80.56 565 GLY A N 1
ATOM 4400 C CA . GLY A 1 565 ? 11.086 -19.406 5.242 1 80.56 565 GLY A CA 1
ATOM 4401 C C . GLY A 1 565 ? 12.328 -20.016 5.867 1 80.56 565 GLY A C 1
ATOM 4402 O O . GLY A 1 565 ? 12.336 -20.328 7.059 1 80.56 565 GLY A O 1
ATOM 4403 N N . MET A 1 566 ? 13.383 -20.109 5.094 1 86.31 566 MET A N 1
ATOM 4404 C CA . MET A 1 566 ? 14.586 -20.766 5.602 1 86.31 566 MET A CA 1
ATOM 4405 C C . MET A 1 566 ? 15.5 -19.75 6.297 1 86.31 566 MET A C 1
ATOM 4407 O O . MET A 1 566 ? 16.391 -20.141 7.043 1 86.31 566 MET A O 1
ATOM 4411 N N . ILE A 1 567 ? 15.305 -18.516 5.934 1 87.25 567 ILE A N 1
ATOM 4412 C CA . ILE A 1 567 ? 16.156 -17.516 6.566 1 87.25 567 ILE A CA 1
ATOM 4413 C C . ILE A 1 567 ? 15.297 -16.391 7.137 1 87.25 567 ILE A C 1
ATOM 4415 O O . ILE A 1 567 ? 14.172 -16.156 6.676 1 87.25 567 ILE A O 1
ATOM 4419 N N . HIS A 1 568 ? 15.875 -15.789 8.141 1 79.38 568 HIS A N 1
ATOM 4420 C CA . HIS A 1 568 ? 15.227 -14.648 8.773 1 79.38 568 HIS A CA 1
ATOM 4421 C C . HIS A 1 568 ? 15.391 -13.383 7.93 1 79.38 568 HIS A C 1
ATOM 4423 O O . HIS A 1 568 ? 16.297 -13.312 7.094 1 79.38 568 HIS A O 1
ATOM 4429 N N . ASN A 1 569 ? 14.516 -12.453 8.086 1 75.75 569 ASN A N 1
ATOM 4430 C CA . ASN A 1 569 ? 14.57 -11.211 7.324 1 75.75 569 ASN A CA 1
ATOM 4431 C C . ASN A 1 569 ? 15.852 -10.438 7.598 1 75.75 569 ASN A C 1
ATOM 4433 O O . ASN A 1 569 ? 16.422 -9.828 6.688 1 75.75 569 ASN A O 1
ATOM 4437 N N . LYS A 1 570 ? 16.328 -10.484 8.836 1 77.06 570 LYS A N 1
ATOM 4438 C CA . LYS A 1 570 ? 17.578 -9.797 9.164 1 77.06 570 LYS A CA 1
ATOM 4439 C C . LYS A 1 570 ? 18.766 -10.43 8.438 1 77.06 570 LYS A C 1
ATOM 4441 O O . LYS A 1 570 ? 19.656 -9.727 7.969 1 77.06 570 LYS A O 1
ATOM 4446 N N . THR A 1 571 ? 18.703 -11.695 8.32 1 84.56 571 THR A N 1
ATOM 4447 C CA . THR A 1 571 ? 19.781 -12.398 7.617 1 84.56 571 THR A CA 1
ATOM 4448 C C . THR A 1 571 ? 19.75 -12.07 6.129 1 84.56 571 THR A C 1
ATOM 4450 O O . THR A 1 571 ? 20.797 -11.859 5.516 1 84.56 571 THR A O 1
ATOM 4453 N N . ARG A 1 572 ? 18.625 -11.992 5.578 1 83.19 572 ARG A N 1
ATOM 4454 C CA . ARG A 1 572 ? 18.516 -11.656 4.164 1 83.19 572 ARG A CA 1
ATOM 4455 C C . ARG A 1 572 ? 19.047 -10.258 3.885 1 83.19 572 ARG A C 1
ATOM 4457 O O . ARG A 1 572 ? 19.812 -10.062 2.936 1 83.19 572 ARG A O 1
ATOM 4464 N N . THR A 1 573 ? 18.703 -9.336 4.77 1 77.88 573 THR A N 1
ATOM 4465 C CA . THR A 1 573 ? 19.141 -7.957 4.559 1 77.88 573 THR A CA 1
ATOM 4466 C C . THR A 1 573 ? 20.641 -7.824 4.746 1 77.88 573 THR A C 1
ATOM 4468 O O . THR A 1 573 ? 21.312 -7.09 4.008 1 77.88 573 THR A O 1
ATOM 4471 N N . THR A 1 574 ? 21.203 -8.578 5.641 1 82 574 THR A N 1
ATOM 4472 C CA . THR A 1 574 ? 22.641 -8.508 5.902 1 82 574 THR A CA 1
ATOM 4473 C C . THR A 1 574 ? 23.438 -9.125 4.75 1 82 574 THR A C 1
ATOM 4475 O O . THR A 1 574 ? 24.469 -8.586 4.344 1 82 574 THR A O 1
ATOM 4478 N N . ILE A 1 575 ? 22.953 -10.18 4.246 1 88.62 575 ILE A N 1
ATOM 4479 C CA . ILE A 1 575 ? 23.703 -10.844 3.186 1 88.62 575 ILE A CA 1
ATOM 4480 C C . ILE A 1 575 ? 23.594 -10.031 1.895 1 88.62 575 ILE A C 1
ATOM 4482 O O . ILE A 1 575 ? 24.547 -9.953 1.117 1 88.62 575 ILE A O 1
ATOM 4486 N N . LEU A 1 576 ? 22.484 -9.43 1.626 1 81.88 576 LEU A N 1
ATOM 4487 C CA . LEU A 1 576 ? 22.328 -8.602 0.434 1 81.88 576 LEU A CA 1
ATOM 4488 C C . LEU A 1 576 ? 23.188 -7.352 0.532 1 81.88 576 LEU A C 1
ATOM 4490 O O . LEU A 1 576 ? 23.719 -6.875 -0.476 1 81.88 576 LEU A O 1
ATOM 4494 N N . ALA A 1 577 ? 23.344 -6.91 1.737 1 78.5 577 ALA A N 1
ATOM 4495 C CA . ALA A 1 577 ? 24.234 -5.77 1.938 1 78.5 577 ALA A CA 1
ATOM 4496 C C . ALA A 1 577 ? 25.688 -6.164 1.727 1 78.5 577 ALA A C 1
ATOM 4498 O O . ALA A 1 577 ? 26.469 -5.391 1.169 1 78.5 577 ALA A O 1
ATOM 4499 N N . ALA A 1 578 ? 26 -7.336 2.111 1 82.88 578 ALA A N 1
ATOM 4500 C CA . ALA A 1 578 ? 27.375 -7.82 1.933 1 82.88 578 ALA A CA 1
ATOM 4501 C C . ALA A 1 578 ? 27.672 -8.055 0.457 1 82.88 578 ALA A C 1
ATOM 4503 O O . ALA A 1 578 ? 28.828 -7.938 0.033 1 82.88 578 ALA A O 1
ATOM 4504 N N . MET A 1 579 ? 26.656 -8.266 -0.326 1 87.06 579 MET A N 1
ATOM 4505 C CA . MET A 1 579 ? 26.844 -8.578 -1.74 1 87.06 579 MET A CA 1
ATOM 4506 C C . MET A 1 579 ? 26.984 -7.305 -2.564 1 87.06 579 MET A C 1
ATOM 4508 O O . MET A 1 579 ? 27.453 -7.344 -3.701 1 87.06 579 MET A O 1
ATOM 4512 N N . GLN A 1 580 ? 26.703 -6.215 -2.039 1 79.06 580 GLN A N 1
ATOM 4513 C CA . GLN A 1 580 ? 26.672 -4.992 -2.836 1 79.06 580 GLN A CA 1
ATOM 4514 C C . GLN A 1 580 ? 28.078 -4.598 -3.297 1 79.06 580 GLN A C 1
ATOM 4516 O O . GLN A 1 580 ? 28.266 -4.199 -4.449 1 79.06 580 GLN A O 1
ATOM 4521 N N . TYR A 1 581 ? 29.094 -4.832 -2.41 1 78.19 581 TYR A N 1
ATOM 4522 C CA . TYR A 1 581 ? 30.453 -4.477 -2.779 1 78.19 581 TYR A CA 1
ATOM 4523 C C . TYR A 1 581 ? 30.969 -5.387 -3.885 1 78.19 581 TYR A C 1
ATOM 4525 O O . TYR A 1 581 ? 31.453 -4.91 -4.914 1 78.19 581 TYR A O 1
ATOM 4533 N N . PRO A 1 582 ? 30.719 -6.586 -3.773 1 83.56 582 PRO A N 1
ATOM 4534 C CA . PRO A 1 582 ? 31.203 -7.465 -4.844 1 83.56 582 PRO A CA 1
ATOM 4535 C C . PRO A 1 582 ? 30.438 -7.285 -6.145 1 83.56 582 PRO A C 1
ATOM 4537 O O . PRO A 1 582 ? 30.984 -7.473 -7.23 1 83.56 582 PRO A O 1
ATOM 4540 N N . MET A 1 583 ? 29.281 -6.891 -6.113 1 80.88 583 MET A N 1
ATOM 4541 C CA . MET A 1 583 ? 28.484 -6.699 -7.32 1 80.88 583 MET A CA 1
ATOM 4542 C C . MET A 1 583 ? 28.922 -5.449 -8.07 1 80.88 583 MET A C 1
ATOM 4544 O O . MET A 1 583 ? 28.953 -5.438 -9.305 1 80.88 583 MET A O 1
ATOM 4548 N N . GLU A 1 584 ? 29.312 -4.48 -7.371 1 76.69 584 GLU A N 1
ATOM 4549 C CA . GLU A 1 584 ? 29.75 -3.246 -8.008 1 76.69 584 GLU A CA 1
ATOM 4550 C C . GLU A 1 584 ? 31.156 -3.389 -8.578 1 76.69 584 GLU A C 1
ATOM 4552 O O . GLU A 1 584 ? 31.453 -2.879 -9.656 1 76.69 584 GLU A O 1
ATOM 4557 N N . LYS A 1 585 ? 32.094 -4.086 -7.781 1 76 585 LYS A N 1
ATOM 4558 C CA . LYS A 1 585 ? 33.469 -4.281 -8.25 1 76 585 LYS A CA 1
ATOM 4559 C C . LYS A 1 585 ? 33.562 -5.512 -9.141 1 76 585 LYS A C 1
ATOM 4561 O O . LYS A 1 585 ? 34.625 -5.77 -9.727 1 76 585 LYS A O 1
ATOM 4566 N N . GLU A 1 586 ? 32.438 -6.195 -9.305 1 78.75 586 GLU A N 1
ATOM 4567 C CA . GLU A 1 586 ? 32.375 -7.387 -10.148 1 78.75 586 GLU A CA 1
ATOM 4568 C C . GLU A 1 586 ? 33.406 -8.43 -9.703 1 78.75 586 GLU A C 1
ATOM 4570 O O . GLU A 1 586 ? 34.156 -8.945 -10.516 1 78.75 586 GLU A O 1
ATOM 4575 N N . THR A 1 587 ? 33.438 -8.578 -8.336 1 82.19 587 THR A N 1
ATOM 4576 C CA . THR A 1 587 ? 34.25 -9.625 -7.738 1 82.19 587 THR A CA 1
ATOM 4577 C C . THR A 1 587 ? 33.375 -10.695 -7.098 1 82.19 587 THR A C 1
ATOM 4579 O O . THR A 1 587 ? 32.156 -10.688 -7.262 1 82.19 587 THR A O 1
ATOM 4582 N N . TYR A 1 588 ? 34.031 -11.703 -6.52 1 86 588 TYR A N 1
ATOM 4583 C CA . TYR A 1 588 ? 33.312 -12.797 -5.871 1 86 588 TYR A CA 1
ATOM 4584 C C . TYR A 1 588 ? 33.125 -12.523 -4.383 1 86 588 TYR A C 1
ATOM 4586 O O . TYR A 1 588 ? 33.844 -11.703 -3.805 1 86 588 TYR A O 1
ATOM 4594 N N . LEU A 1 589 ? 32.062 -13.055 -3.85 1 89.31 589 LEU A N 1
ATOM 4595 C CA . LEU A 1 589 ? 31.844 -12.992 -2.41 1 89.31 589 LEU A CA 1
ATOM 4596 C C . LEU A 1 589 ? 32.594 -14.102 -1.691 1 89.31 589 LEU A C 1
ATOM 4598 O O . LEU A 1 589 ? 32.094 -15.219 -1.571 1 89.31 589 LEU A O 1
ATOM 4602 N N . ASP A 1 590 ? 33.75 -13.742 -1.165 1 88.25 590 ASP A N 1
ATOM 4603 C CA . ASP A 1 590 ? 34.625 -14.734 -0.539 1 88.25 590 ASP A CA 1
ATOM 4604 C C . ASP A 1 590 ? 34.344 -14.82 0.964 1 88.25 590 ASP A C 1
ATOM 4606 O O . ASP A 1 590 ? 33.688 -13.961 1.532 1 88.25 590 ASP A O 1
ATOM 4610 N N . PHE A 1 591 ? 34.938 -15.938 1.521 1 88.94 591 PHE A N 1
ATOM 4611 C CA . PHE A 1 591 ? 34.812 -16.203 2.945 1 88.94 591 PHE A CA 1
ATOM 4612 C C . PHE A 1 591 ? 35.438 -15.094 3.775 1 88.94 591 PHE A C 1
ATOM 4614 O O . PHE A 1 591 ? 34.906 -14.742 4.84 1 88.94 591 PHE A O 1
ATOM 4621 N N . SER A 1 592 ? 36.438 -14.469 3.32 1 85.5 592 SER A N 1
ATOM 4622 C CA . SER A 1 592 ? 37.094 -13.422 4.074 1 85.5 592 SER A CA 1
ATOM 4623 C C . SER A 1 592 ? 36.188 -12.203 4.258 1 85.5 592 SER A C 1
ATOM 4625 O O . SER A 1 592 ? 36.219 -11.555 5.305 1 85.5 592 SER A O 1
ATOM 4627 N N . MET A 1 593 ? 35.375 -12.062 3.281 1 85.69 593 MET A N 1
ATOM 4628 C CA . MET A 1 593 ? 34.438 -10.953 3.373 1 85.69 593 MET A CA 1
ATOM 4629 C C . MET A 1 593 ? 33.25 -11.305 4.281 1 85.69 593 MET A C 1
ATOM 4631 O O . MET A 1 593 ? 32.719 -10.438 4.977 1 85.69 593 MET A O 1
ATOM 4635 N N . MET A 1 594 ? 32.906 -12.578 4.289 1 88.19 594 MET A N 1
ATOM 4636 C CA . MET A 1 594 ? 31.766 -13.039 5.078 1 88.19 594 MET A CA 1
ATOM 4637 C C . MET A 1 594 ? 32.156 -13.25 6.535 1 88.19 594 MET A C 1
ATOM 4639 O O . MET A 1 594 ? 31.312 -13.242 7.426 1 88.19 594 MET A O 1
ATOM 4643 N N . LYS A 1 595 ? 33.438 -13.352 6.82 1 86.81 595 LYS A N 1
ATOM 4644 C CA . LYS A 1 595 ? 33.938 -13.672 8.156 1 86.81 595 LYS A CA 1
ATOM 4645 C C . LYS A 1 595 ? 33.5 -12.617 9.172 1 86.81 595 LYS A C 1
ATOM 4647 O O . LYS A 1 595 ? 33.125 -12.945 10.305 1 86.81 595 LYS A O 1
ATOM 4652 N N . ARG A 1 596 ? 33.344 -11.445 8.688 1 82 596 ARG A N 1
ATOM 4653 C CA . ARG A 1 596 ? 33 -10.367 9.602 1 82 596 ARG A CA 1
ATOM 4654 C C . ARG A 1 596 ? 31.547 -10.484 10.047 1 82 596 ARG A C 1
ATOM 4656 O O . ARG A 1 596 ? 31.188 -10.008 11.125 1 82 596 ARG A O 1
ATOM 4663 N N . PHE A 1 597 ? 30.734 -11.164 9.32 1 84.12 597 PHE A N 1
ATOM 4664 C CA . PHE A 1 597 ? 29.328 -11.258 9.633 1 84.12 597 PHE A CA 1
ATOM 4665 C C . PHE A 1 597 ? 29.016 -12.57 10.344 1 84.12 597 PHE A C 1
ATOM 4667 O O . PHE A 1 597 ? 28.016 -12.672 11.07 1 84.12 597 PHE A O 1
ATOM 4674 N N . ILE A 1 598 ? 29.859 -13.555 10.211 1 87.75 598 ILE A N 1
ATOM 4675 C CA . ILE A 1 598 ? 29.531 -14.891 10.703 1 87.75 598 ILE A CA 1
ATOM 4676 C C . ILE A 1 598 ? 30.234 -15.133 12.039 1 87.75 598 ILE A C 1
ATOM 4678 O O . ILE A 1 598 ? 29.828 -16 12.812 1 87.75 598 ILE A O 1
ATOM 4682 N N . THR A 1 599 ? 31.203 -14.352 12.352 1 86.19 599 THR A N 1
ATOM 4683 C CA . THR A 1 599 ? 31.906 -14.586 13.609 1 86.19 599 THR A CA 1
ATOM 4684 C C . THR A 1 599 ? 31.5 -13.539 14.648 1 86.19 599 THR A C 1
ATOM 4686 O O . THR A 1 599 ? 31.125 -12.422 14.297 1 86.19 599 THR A O 1
ATOM 4689 N N . VAL A 1 600 ? 31.422 -14.039 15.859 1 87.88 600 VAL A N 1
ATOM 4690 C CA . VAL A 1 600 ? 31.141 -13.156 16.984 1 87.88 600 VAL A CA 1
ATOM 4691 C C . VAL A 1 600 ? 32.438 -12.562 17.516 1 87.88 600 VAL A C 1
ATOM 4693 O O . VAL A 1 600 ? 33.438 -13.266 17.641 1 87.88 600 VAL A O 1
ATOM 4696 N N . PRO A 1 601 ? 32.438 -11.367 17.734 1 83.31 601 PRO A N 1
ATOM 4697 C CA . PRO A 1 601 ? 33.656 -10.75 18.25 1 83.31 601 PRO A CA 1
ATOM 4698 C C . PRO A 1 601 ? 34.094 -11.336 19.594 1 83.31 601 PRO A C 1
ATOM 4700 O O . PRO A 1 601 ? 33.25 -11.625 20.453 1 83.31 601 PRO A O 1
ATOM 4703 N N . ASP A 1 602 ? 35.375 -11.539 19.891 1 83.62 602 ASP A N 1
ATOM 4704 C CA . ASP A 1 602 ? 35.969 -12.219 21.047 1 83.62 602 ASP A CA 1
ATOM 4705 C C . ASP A 1 602 ? 35.719 -11.438 22.328 1 83.62 602 ASP A C 1
ATOM 4707 O O . ASP A 1 602 ? 35.656 -12.016 23.406 1 83.62 602 ASP A O 1
ATOM 4711 N N . TRP A 1 603 ? 35.438 -10.25 22.141 1 83.25 603 TRP A N 1
ATOM 4712 C CA . TRP A 1 603 ? 35.281 -9.453 23.359 1 83.25 603 TRP A CA 1
ATOM 4713 C C . TRP A 1 603 ? 34 -9.828 24.094 1 83.25 603 TRP A C 1
ATOM 4715 O O . TRP A 1 603 ? 33.906 -9.711 25.312 1 83.25 603 TRP A O 1
ATOM 4725 N N . ILE A 1 604 ? 33.062 -10.281 23.391 1 86.62 604 ILE A N 1
ATOM 4726 C CA . ILE A 1 604 ? 31.812 -10.672 24.047 1 86.62 604 ILE A CA 1
ATOM 4727 C C . ILE A 1 604 ? 32.031 -11.93 24.875 1 86.62 604 ILE A C 1
ATOM 4729 O O . ILE A 1 604 ? 31.531 -12.039 26 1 86.62 604 ILE A O 1
ATOM 4733 N N . TYR A 1 605 ? 32.844 -12.883 24.312 1 85.75 605 TYR A N 1
ATOM 4734 C CA . TYR A 1 605 ? 33.156 -14.094 25.062 1 85.75 605 TYR A CA 1
ATOM 4735 C C . TYR A 1 605 ? 33.969 -13.773 26.328 1 85.75 605 TYR A C 1
ATOM 4737 O O . TYR A 1 605 ? 33.656 -14.289 27.406 1 85.75 605 TYR A O 1
ATOM 4745 N N . ARG A 1 606 ? 34.875 -12.875 26.25 1 85.62 606 ARG A N 1
ATOM 4746 C CA . ARG A 1 606 ? 35.719 -12.508 27.391 1 85.62 606 ARG A CA 1
ATOM 4747 C C . ARG A 1 606 ? 34.938 -11.766 28.453 1 85.62 606 ARG A C 1
ATOM 4749 O O . ARG A 1 606 ? 35.094 -12.008 29.656 1 85.62 606 ARG A O 1
ATOM 4756 N N . LEU A 1 607 ? 34.062 -11.016 27.875 1 86.12 607 LEU A N 1
ATOM 4757 C CA . LEU A 1 607 ? 33.25 -10.266 28.828 1 86.12 607 LEU A CA 1
ATOM 4758 C C . LEU A 1 607 ? 32.312 -11.188 29.578 1 86.12 607 LEU A C 1
ATOM 4760 O O . LEU A 1 607 ? 32.094 -11.008 30.781 1 86.12 607 LEU A O 1
ATOM 4764 N N . LYS A 1 608 ? 31.75 -12.102 28.953 1 86.19 608 LYS A N 1
ATOM 4765 C CA . LYS A 1 608 ? 30.859 -13.062 29.594 1 86.19 608 LYS A CA 1
ATOM 4766 C C . LYS A 1 608 ? 31.609 -13.906 30.625 1 86.19 608 LYS A C 1
ATOM 4768 O O . LYS A 1 608 ? 31.125 -14.125 31.734 1 86.19 608 LYS A O 1
ATOM 4773 N N . ASP A 1 609 ? 32.844 -14.289 30.219 1 82.31 609 ASP A N 1
ATOM 4774 C CA . ASP A 1 609 ? 33.656 -15.086 31.141 1 82.31 609 ASP A CA 1
ATOM 4775 C C . ASP A 1 609 ? 34.094 -14.258 32.344 1 82.31 609 ASP A C 1
ATOM 4777 O O . ASP A 1 609 ? 34.125 -14.766 33.469 1 82.31 609 ASP A O 1
ATOM 4781 N N . PHE A 1 610 ? 34.281 -13.062 32.031 1 82.5 610 PHE A N 1
ATOM 4782 C CA . PHE A 1 610 ? 34.656 -12.156 33.125 1 82.5 610 PHE A CA 1
ATOM 4783 C C . PHE A 1 610 ? 33.531 -11.961 34.125 1 82.5 610 PHE A C 1
ATOM 4785 O O . PHE A 1 610 ? 33.75 -12.008 35.312 1 82.5 610 PHE A O 1
ATOM 4792 N N . VAL A 1 611 ? 32.344 -11.836 33.625 1 81.81 611 VAL A N 1
ATOM 4793 C CA . VAL A 1 611 ? 31.188 -11.648 34.469 1 81.81 611 VAL A CA 1
ATOM 4794 C C . VAL A 1 611 ? 30.859 -12.945 35.219 1 81.81 611 VAL A C 1
ATOM 4796 O O . VAL A 1 611 ? 30.453 -12.922 36.375 1 81.81 611 VAL A O 1
ATOM 4799 N N . GLN A 1 612 ? 31.094 -14.062 34.562 1 81.12 612 GLN A N 1
ATOM 4800 C CA . GLN A 1 612 ? 30.859 -15.367 35.188 1 81.12 612 GLN A CA 1
ATOM 4801 C C . GLN A 1 612 ? 31.812 -15.609 36.344 1 81.12 612 GLN A C 1
ATOM 4803 O O . GLN A 1 612 ? 31.453 -16.234 37.344 1 81.12 612 GLN A O 1
ATOM 4808 N N . MET A 1 613 ? 32.969 -15.102 36.219 1 76.5 613 MET A N 1
ATOM 4809 C CA . MET A 1 613 ? 33.969 -15.25 37.281 1 76.5 613 MET A CA 1
ATOM 4810 C C . MET A 1 613 ? 33.531 -14.484 38.531 1 76.5 613 MET A C 1
ATOM 4812 O O . MET A 1 613 ? 33.75 -14.945 39.656 1 76.5 613 MET A O 1
ATOM 4816 N N . PHE A 1 614 ? 32.812 -13.422 38.125 1 71.56 614 PHE A N 1
ATOM 4817 C CA . PHE A 1 614 ? 32.375 -12.594 39.25 1 71.56 614 PHE A CA 1
ATOM 4818 C C . PHE A 1 614 ? 31.109 -13.156 39.875 1 71.56 614 PHE A C 1
ATOM 4820 O O . PHE A 1 614 ? 30.922 -13.094 41.094 1 71.56 614 PHE A O 1
ATOM 4827 N N . ALA A 1 615 ? 30.125 -13.602 39.094 1 70.12 615 ALA A N 1
ATOM 4828 C CA . ALA A 1 615 ? 28.844 -14.102 39.594 1 70.12 615 ALA A CA 1
ATOM 4829 C C . ALA A 1 615 ? 29 -15.5 40.188 1 70.12 615 ALA A C 1
ATOM 4831 O O . ALA A 1 615 ? 28.297 -15.852 41.156 1 70.12 615 ALA A O 1
ATOM 4832 N N . GLY A 1 616 ? 29.891 -16.328 40.031 1 65.19 616 GLY A N 1
ATOM 4833 C CA . GLY A 1 616 ? 30.062 -17.703 40.469 1 65.19 616 GLY A CA 1
ATOM 4834 C C . GLY A 1 616 ? 29.234 -18.688 39.688 1 65.19 616 GLY A C 1
ATOM 4835 O O . GLY A 1 616 ? 28.094 -18.391 39.312 1 65.19 616 GLY A O 1
ATOM 4836 N N . LYS A 1 617 ? 29.688 -19.734 39.125 1 67.88 617 LYS A N 1
ATOM 4837 C CA . LYS A 1 617 ? 29.047 -20.781 38.344 1 67.88 617 LYS A CA 1
ATOM 4838 C C . LYS A 1 617 ? 27.812 -21.328 39.094 1 67.88 617 LYS A C 1
ATOM 4840 O O . LYS A 1 617 ? 26.797 -21.625 38.469 1 67.88 617 LYS A O 1
ATOM 4845 N N . GLU A 1 618 ? 27.875 -21.344 40.375 1 61.84 618 GLU A N 1
ATOM 4846 C CA . GLU A 1 618 ? 26.766 -21.906 41.125 1 61.84 618 GLU A CA 1
ATOM 4847 C C . GLU A 1 618 ? 25.562 -20.969 41.125 1 61.84 618 GLU A C 1
ATOM 4849 O O . GLU A 1 618 ? 24.422 -21.438 41.031 1 61.84 618 GLU A O 1
ATOM 4854 N N . ALA A 1 619 ? 25.797 -19.797 41.031 1 62.06 619 ALA A N 1
ATOM 4855 C CA . ALA A 1 619 ? 24.703 -18.828 41.062 1 62.06 619 ALA A CA 1
ATOM 4856 C C . ALA A 1 619 ? 23.953 -18.844 39.719 1 62.06 619 ALA A C 1
ATOM 4858 O O . ALA A 1 619 ? 22.719 -18.75 39.688 1 62.06 619 ALA A O 1
ATOM 4859 N N . ILE A 1 620 ? 24.641 -19.047 38.625 1 69.12 620 ILE A N 1
ATOM 4860 C CA . ILE A 1 620 ? 24.047 -19.078 37.312 1 69.12 620 ILE A CA 1
ATOM 4861 C C . ILE A 1 620 ? 23.234 -20.359 37.125 1 69.12 620 ILE A C 1
ATOM 4863 O O . ILE A 1 620 ? 22.125 -20.344 36.594 1 69.12 620 ILE A O 1
ATOM 4867 N N . GLU A 1 621 ? 23.797 -21.5 37.594 1 62.72 621 GLU A N 1
ATOM 4868 C CA . GLU A 1 621 ? 23.094 -22.781 37.5 1 62.72 621 GLU A CA 1
ATOM 4869 C C . GLU A 1 621 ? 21.828 -22.797 38.312 1 62.72 621 GLU A C 1
ATOM 4871 O O . GLU A 1 621 ? 20.797 -23.328 37.906 1 62.72 621 GLU A O 1
ATOM 4876 N N . LYS A 1 622 ? 21.891 -22.219 39.375 1 56.5 622 LYS A N 1
ATOM 4877 C CA . LYS A 1 622 ? 20.719 -22.172 40.25 1 56.5 622 LYS A CA 1
ATOM 4878 C C . LYS A 1 622 ? 19.609 -21.344 39.625 1 56.5 622 LYS A C 1
ATOM 4880 O O . LYS A 1 622 ? 18.422 -21.656 39.781 1 56.5 622 LYS A O 1
ATOM 4885 N N . HIS A 1 623 ? 20.031 -20.359 38.875 1 55.03 623 HIS A N 1
ATOM 4886 C CA . HIS A 1 623 ? 19.047 -19.484 38.25 1 55.03 623 HIS A CA 1
ATOM 4887 C C . HIS A 1 623 ? 18.344 -20.188 37.062 1 55.03 623 HIS A C 1
ATOM 4889 O O . HIS A 1 623 ? 17.141 -19.984 36.844 1 55.03 623 HIS A O 1
ATOM 4895 N N . HIS A 1 624 ? 19.062 -20.953 36.281 1 54.38 624 HIS A N 1
ATOM 4896 C CA . HIS A 1 624 ? 18.484 -21.609 35.094 1 54.38 624 HIS A CA 1
ATOM 4897 C C . HIS A 1 624 ? 17.781 -22.922 35.5 1 54.38 624 HIS A C 1
ATOM 4899 O O . HIS A 1 624 ? 16.844 -23.344 34.844 1 54.38 624 HIS A O 1
ATOM 4905 N N . THR A 1 625 ? 18.203 -23.625 36.562 1 46 625 THR A N 1
ATOM 4906 C CA . THR A 1 625 ? 17.516 -24.844 37 1 46 625 THR A CA 1
ATOM 4907 C C . THR A 1 625 ? 16.203 -24.5 37.688 1 46 625 THR A C 1
ATOM 4909 O O . THR A 1 625 ? 15.305 -25.328 37.781 1 46 625 THR A O 1
ATOM 4912 N N . ARG A 1 626 ? 16.094 -23.359 38.344 1 43.16 626 ARG A N 1
ATOM 4913 C CA . ARG A 1 626 ? 14.828 -23.062 39 1 43.16 626 ARG A CA 1
ATOM 4914 C C . ARG A 1 626 ? 13.703 -22.938 37.969 1 43.16 626 ARG A C 1
ATOM 4916 O O . ARG A 1 626 ? 12.531 -23.156 38.312 1 43.16 626 ARG A O 1
ATOM 4923 N N . SER A 1 627 ? 13.906 -22.562 36.781 1 39.72 627 SER A N 1
ATOM 4924 C CA . SER A 1 627 ? 12.805 -22.266 35.875 1 39.72 627 SER A CA 1
ATOM 4925 C C . SER A 1 627 ? 12.164 -23.547 35.344 1 39.72 627 SER A C 1
ATOM 4927 O O . SER A 1 627 ? 11.055 -23.5 34.812 1 39.72 627 SER A O 1
ATOM 4929 N N . ARG A 1 628 ? 12.805 -24.688 35.094 1 38.25 628 ARG A N 1
ATOM 4930 C CA . ARG A 1 628 ? 12.18 -25.828 34.469 1 38.25 628 ARG A CA 1
ATOM 4931 C C . ARG A 1 628 ? 11.539 -26.75 35.5 1 38.25 628 ARG A C 1
ATOM 4933 O O . ARG A 1 628 ? 11.344 -27.938 35.25 1 38.25 628 ARG A O 1
ATOM 4940 N N . SER A 1 629 ? 11.469 -26.5 36.719 1 33.94 629 SER A N 1
ATOM 4941 C CA . SER A 1 629 ? 10.844 -27.578 37.469 1 33.94 629 SER A CA 1
ATOM 4942 C C . SER A 1 629 ? 9.492 -27.969 36.875 1 33.94 629 SER A C 1
ATOM 4944 O O . SER A 1 629 ? 8.758 -27.094 36.375 1 33.94 629 SER A O 1
ATOM 4946 N N . GLU A 1 630 ? 9.281 -29.266 36.625 1 35.28 630 GLU A N 1
ATOM 4947 C CA . GLU A 1 630 ? 8.125 -30.031 36.188 1 35.28 630 GLU A CA 1
ATOM 4948 C C . GLU A 1 630 ? 6.832 -29.453 36.781 1 35.28 630 GLU A C 1
ATOM 4950 O O . GLU A 1 630 ? 5.77 -29.547 36.156 1 35.28 630 GLU A O 1
ATOM 4955 N N . ASP A 1 631 ? 6.828 -29.141 38.062 1 34.31 631 ASP A N 1
ATOM 4956 C CA . ASP A 1 631 ? 5.613 -28.797 38.812 1 34.31 631 ASP A CA 1
ATOM 4957 C C . ASP A 1 631 ? 4.98 -27.516 38.281 1 34.31 631 ASP A C 1
ATOM 4959 O O . ASP A 1 631 ? 3.797 -27.266 38.5 1 34.31 631 ASP A O 1
ATOM 4963 N N . ASP A 1 632 ? 5.742 -26.641 37.656 1 35.38 632 ASP A N 1
ATOM 4964 C CA . ASP A 1 632 ? 5.125 -25.391 37.25 1 35.38 632 ASP A CA 1
ATOM 4965 C C . ASP A 1 632 ? 4.348 -25.578 35.938 1 35.38 632 ASP A C 1
ATOM 4967 O O . ASP A 1 632 ? 3.656 -24.672 35.469 1 35.38 632 ASP A O 1
ATOM 4971 N N . GLU A 1 633 ? 4.59 -26.594 35.125 1 36.19 633 GLU A N 1
ATOM 4972 C CA . GLU A 1 633 ? 3.76 -26.922 33.969 1 36.19 633 GLU A CA 1
ATOM 4973 C C . GLU A 1 633 ? 2.301 -27.109 34.375 1 36.19 633 GLU A C 1
ATOM 4975 O O . GLU A 1 633 ? 1.393 -26.781 33.594 1 36.19 633 GLU A O 1
ATOM 4980 N N . GLU A 1 634 ? 2.076 -27.891 35.438 1 36.5 634 GLU A N 1
ATOM 4981 C CA . GLU A 1 634 ? 0.675 -28.141 35.781 1 36.5 634 GLU A CA 1
ATOM 4982 C C . GLU A 1 634 ? -0.054 -26.844 36.094 1 36.5 634 GLU A C 1
ATOM 4984 O O . GLU A 1 634 ? -1.245 -26.703 35.812 1 36.5 634 GLU A O 1
ATOM 4989 N N . GLY A 1 635 ? 0.584 -26.016 36.969 1 34.22 635 GLY A N 1
ATOM 4990 C CA . GLY A 1 635 ? -0.133 -24.844 37.406 1 34.22 635 GLY A CA 1
ATOM 4991 C C . GLY A 1 635 ? -0.279 -23.781 36.344 1 34.22 635 GLY A C 1
ATOM 4992 O O . GLY A 1 635 ? -0.694 -22.656 36.625 1 34.22 635 GLY A O 1
ATOM 4993 N N . LEU A 1 636 ? 0.407 -23.891 35.281 1 35.31 636 LEU A N 1
ATOM 4994 C CA . LEU A 1 636 ? 0.346 -22.906 34.188 1 35.31 636 LEU A CA 1
ATOM 4995 C C . LEU A 1 636 ? -1.058 -22.844 33.594 1 35.31 636 LEU A C 1
ATOM 4997 O O . LEU A 1 636 ? -1.303 -22.078 32.656 1 35.31 636 LEU A O 1
ATOM 5001 N N . GLU A 1 637 ? -1.842 -23.812 33.906 1 36.84 637 GLU A N 1
ATOM 5002 C CA . GLU A 1 637 ? -3.15 -23.672 33.281 1 36.84 637 GLU A CA 1
ATOM 5003 C C . GLU A 1 637 ? -3.736 -22.281 33.5 1 36.84 637 GLU A C 1
ATOM 5005 O O . GLU A 1 637 ? -4.305 -21.672 32.594 1 36.84 637 GLU A O 1
ATOM 5010 N N . ASN A 1 638 ? -4.25 -22.047 34.875 1 36.22 638 ASN A N 1
ATOM 5011 C CA . ASN A 1 638 ? -5.102 -20.906 35.188 1 36.22 638 ASN A CA 1
ATOM 5012 C C . ASN A 1 638 ? -4.281 -19.625 35.375 1 36.22 638 ASN A C 1
ATOM 5014 O O . ASN A 1 638 ? -4.242 -19.078 36.469 1 36.22 638 ASN A O 1
ATOM 5018 N N . VAL A 1 639 ? -3.035 -19.609 35.031 1 41.78 639 VAL A N 1
ATOM 5019 C CA . VAL A 1 639 ? -2.297 -18.375 35.312 1 41.78 639 VAL A CA 1
ATOM 5020 C C . VAL A 1 639 ? -3.031 -17.188 34.688 1 41.78 639 VAL A C 1
ATOM 5022 O O . VAL A 1 639 ? -3.246 -17.156 33.469 1 41.78 639 VAL A O 1
ATOM 5025 N N . SER A 1 640 ? -3.9 -16.609 35.5 1 44.03 640 SER A N 1
ATOM 5026 C CA . SER A 1 640 ? -4.594 -15.391 35.094 1 44.03 640 SER A CA 1
ATOM 5027 C C . SER A 1 640 ? -3.635 -14.406 34.469 1 44.03 640 SER A C 1
ATOM 5029 O O . SER A 1 640 ? -2.416 -14.508 34.625 1 44.03 640 SER A O 1
ATOM 5031 N N . MET A 1 641 ? -4.102 -13.68 33.469 1 45.19 641 MET A N 1
ATOM 5032 C CA . MET A 1 641 ? -3.359 -12.68 32.719 1 45.19 641 MET A CA 1
ATOM 5033 C C . MET A 1 641 ? -2.377 -11.93 33.594 1 45.19 641 MET A C 1
ATOM 5035 O O . MET A 1 641 ? -1.235 -11.688 33.219 1 45.19 641 MET A O 1
ATOM 5039 N N . LEU A 1 642 ? -2.836 -11.758 34.812 1 46 642 LEU A N 1
ATOM 5040 C CA . LEU A 1 642 ? -2.004 -10.938 35.688 1 46 642 LEU A CA 1
ATOM 5041 C C . LEU A 1 642 ? -0.856 -11.766 36.25 1 46 642 LEU A C 1
ATOM 5043 O O . LEU A 1 642 ? 0.252 -11.25 36.438 1 46 642 LEU A O 1
ATOM 5047 N N . SER A 1 643 ? -1.139 -12.984 36.5 1 47.81 643 SER A N 1
ATOM 5048 C CA . SER A 1 643 ? -0.066 -13.828 37.031 1 47.81 643 SER A CA 1
ATOM 5049 C C . SER A 1 643 ? 0.987 -14.102 35.969 1 47.81 643 SER A C 1
ATOM 5051 O O . SER A 1 643 ? 2.18 -14.188 36.281 1 47.81 643 SER A O 1
ATOM 5053 N N . ALA A 1 644 ? 0.556 -14.266 34.75 1 50.12 644 ALA A N 1
ATOM 5054 C CA . ALA A 1 644 ? 1.495 -14.453 33.656 1 50.12 644 ALA A CA 1
ATOM 5055 C C . ALA A 1 644 ? 2.334 -13.203 33.406 1 50.12 644 ALA A C 1
ATOM 5057 O O . ALA A 1 644 ? 3.518 -13.289 33.094 1 50.12 644 ALA A O 1
ATOM 5058 N N . MET A 1 645 ? 1.698 -12.07 33.688 1 48.25 645 MET A N 1
ATOM 5059 C CA . MET A 1 645 ? 2.443 -10.828 33.531 1 48.25 645 MET A CA 1
ATOM 5060 C C . MET A 1 645 ? 3.57 -10.734 34.562 1 48.25 645 MET A C 1
ATOM 5062 O O . MET A 1 645 ? 4.648 -10.219 34.281 1 48.25 645 MET A O 1
ATOM 5066 N N . SER A 1 646 ? 3.273 -11.289 35.719 1 49.12 646 SER A N 1
ATOM 5067 C CA . SER A 1 646 ? 4.27 -11.188 36.781 1 49.12 646 SER A CA 1
ATOM 5068 C C . SER A 1 646 ? 5.426 -12.156 36.562 1 49.12 646 SER A C 1
ATOM 5070 O O . SER A 1 646 ? 6.543 -11.914 37.031 1 49.12 646 SER A O 1
ATOM 5072 N N . LYS A 1 647 ? 5.066 -13.211 35.969 1 49.84 647 LYS A N 1
ATOM 5073 C CA . LYS A 1 647 ? 6.102 -14.219 35.719 1 49.84 647 LYS A CA 1
ATOM 5074 C C . LYS A 1 647 ? 6.859 -13.93 34.438 1 49.84 647 LYS A C 1
ATOM 5076 O O . LYS A 1 647 ? 7.945 -14.469 34.219 1 49.84 647 LYS A O 1
ATOM 5081 N N . GLU A 1 648 ? 6.23 -13.055 33.531 1 47.5 648 GLU A N 1
ATOM 5082 C CA . GLU A 1 648 ? 6.852 -12.844 32.25 1 47.5 648 GLU A CA 1
ATOM 5083 C C . GLU A 1 648 ? 7.992 -11.836 32.344 1 47.5 648 GLU A C 1
ATOM 5085 O O . GLU A 1 648 ? 7.992 -10.961 33.188 1 47.5 648 GLU A O 1
ATOM 5090 N N . GLY A 1 649 ? 9.141 -12.117 31.562 1 47.81 649 GLY A N 1
ATOM 5091 C CA . GLY A 1 649 ? 10.367 -11.359 31.391 1 47.81 649 GLY A CA 1
ATOM 5092 C C . GLY A 1 649 ? 10.133 -9.875 31.219 1 47.81 649 GLY A C 1
ATOM 5093 O O . GLY A 1 649 ? 10.906 -9.055 31.719 1 47.81 649 GLY A O 1
ATOM 5094 N N . TRP A 1 650 ? 9.047 -9.523 30.719 1 49.56 650 TRP A N 1
ATOM 5095 C CA . TRP A 1 650 ? 8.867 -8.102 30.469 1 49.56 650 TRP A CA 1
ATOM 5096 C C . TRP A 1 650 ? 8.641 -7.348 31.781 1 49.56 650 TRP A C 1
ATOM 5098 O O . TRP A 1 650 ? 9.062 -6.195 31.922 1 49.56 650 TRP A O 1
ATOM 5108 N N . TYR A 1 651 ? 8.008 -7.965 32.75 1 51.66 651 TYR A N 1
ATOM 5109 C CA . TYR A 1 651 ? 7.809 -7.273 34 1 51.66 651 TYR A CA 1
ATOM 5110 C C . TYR A 1 651 ? 9.141 -7.023 34.719 1 51.66 651 TYR A C 1
ATOM 5112 O O . TYR A 1 651 ? 9.375 -5.938 35.25 1 51.66 651 TYR A O 1
ATOM 5120 N N . HIS A 1 652 ? 9.906 -8.016 34.562 1 49.84 652 HIS A N 1
ATOM 5121 C CA . HIS A 1 652 ? 11.227 -7.797 35.156 1 49.84 652 HIS A CA 1
ATOM 5122 C C . HIS A 1 652 ? 12 -6.73 34.375 1 49.84 652 HIS A C 1
ATOM 5124 O O . HIS A 1 652 ? 12.734 -5.938 34.969 1 49.84 652 HIS A O 1
ATOM 5130 N N . VAL A 1 653 ? 11.734 -6.676 33.125 1 52.75 653 VAL A N 1
ATOM 5131 C CA . VAL A 1 653 ? 12.383 -5.645 32.344 1 52.75 653 VAL A CA 1
ATOM 5132 C C . VAL A 1 653 ? 11.781 -4.281 32.656 1 52.75 653 VAL A C 1
ATOM 5134 O O . VAL A 1 653 ? 12.5 -3.289 32.781 1 52.75 653 VAL A O 1
ATOM 5137 N N . LEU A 1 654 ? 10.578 -4.238 32.875 1 53.78 654 LEU A N 1
ATOM 5138 C CA . LEU A 1 654 ? 9.945 -2.973 33.25 1 53.78 654 LEU A CA 1
ATOM 5139 C C . LEU A 1 654 ? 10.414 -2.504 34.625 1 53.78 654 LEU A C 1
ATOM 5141 O O . LEU A 1 654 ? 10.727 -1.324 34.812 1 53.78 654 LEU A O 1
ATOM 5145 N N . VAL A 1 655 ? 10.547 -3.479 35.469 1 53.78 655 VAL A N 1
ATOM 5146 C CA . VAL A 1 655 ? 11.031 -3.115 36.812 1 53.78 655 VAL A CA 1
ATOM 5147 C C . VAL A 1 655 ? 12.492 -2.686 36.719 1 53.78 655 VAL A C 1
ATOM 5149 O O . VAL A 1 655 ? 12.906 -1.744 37.406 1 53.78 655 VAL A O 1
ATOM 5152 N N . GLY A 1 656 ? 13.156 -3.338 35.844 1 53.84 656 GLY A N 1
ATOM 5153 C CA . GLY A 1 656 ? 14.523 -2.908 35.625 1 53.84 656 GLY A CA 1
ATOM 5154 C C . GLY A 1 656 ? 14.625 -1.52 35.031 1 53.84 656 GLY A C 1
ATOM 5155 O O . GLY A 1 656 ? 15.43 -0.701 35.469 1 53.84 656 GLY A O 1
ATOM 5156 N N . PHE A 1 657 ? 13.836 -1.248 34.094 1 55.38 657 PHE A N 1
ATOM 5157 C CA . PHE A 1 657 ? 13.844 0.073 33.469 1 55.38 657 PHE A CA 1
ATOM 5158 C C . PHE A 1 657 ? 13.367 1.133 34.469 1 55.38 657 PHE A C 1
ATOM 5160 O O . PHE A 1 657 ? 13.891 2.246 34.5 1 55.38 657 PHE A O 1
ATOM 5167 N N . VAL A 1 658 ? 12.516 0.77 35.25 1 55.34 658 VAL A N 1
ATOM 5168 C CA . VAL A 1 658 ? 12.055 1.703 36.281 1 55.34 658 VAL A CA 1
ATOM 5169 C C . VAL A 1 658 ? 13.172 1.956 37.281 1 55.34 658 VAL A C 1
ATOM 5171 O O . VAL A 1 658 ? 13.383 3.094 37.719 1 55.34 658 VAL A O 1
ATOM 5174 N N . ALA A 1 659 ? 13.891 0.872 37.406 1 54.16 659 ALA A N 1
ATOM 5175 C CA . ALA A 1 659 ? 15.023 1.05 38.312 1 54.16 659 ALA A CA 1
ATOM 5176 C C . ALA A 1 659 ? 16.094 1.935 37.688 1 54.16 659 ALA A C 1
ATOM 5178 O O . ALA A 1 659 ? 16.656 2.807 38.344 1 54.16 659 ALA A O 1
ATOM 5179 N N . LEU A 1 660 ? 16.281 1.713 36.438 1 54.84 660 LEU A N 1
ATOM 5180 C CA . LEU A 1 660 ? 17.25 2.561 35.75 1 54.84 660 LEU A CA 1
ATOM 5181 C C . LEU A 1 660 ? 16.75 3.992 35.656 1 54.84 660 LEU A C 1
ATOM 5183 O O . LEU A 1 660 ? 17.5 4.945 35.812 1 54.84 660 LEU A O 1
ATOM 5187 N N . GLY A 1 661 ? 15.523 4.176 35.344 1 54.28 661 GLY A N 1
ATOM 5188 C CA . GLY A 1 661 ? 14.945 5.512 35.312 1 54.28 661 GLY A CA 1
ATOM 5189 C C . GLY A 1 661 ? 15 6.207 36.656 1 54.28 661 GLY A C 1
ATOM 5190 O O . GLY A 1 661 ? 15.273 7.41 36.75 1 54.28 661 GLY A O 1
ATOM 5191 N N . PHE A 1 662 ? 14.938 5.363 37.562 1 53.62 662 PHE A N 1
ATOM 5192 C CA . PHE A 1 662 ? 15.039 5.926 38.906 1 53.62 662 PHE A CA 1
ATOM 5193 C C . PHE A 1 662 ? 16.469 6.375 39.219 1 53.62 662 PHE A C 1
ATOM 5195 O O . PHE A 1 662 ? 16.672 7.43 39.812 1 53.62 662 PHE A O 1
ATOM 5202 N N . VAL A 1 663 ? 17.359 5.59 38.656 1 53.78 663 VAL A N 1
ATOM 5203 C CA . VAL A 1 663 ? 18.75 6.02 38.844 1 53.78 663 VAL A CA 1
ATOM 5204 C C . VAL A 1 663 ? 18.984 7.316 38.062 1 53.78 663 VAL A C 1
ATOM 5206 O O . VAL A 1 663 ? 19.641 8.234 38.562 1 53.78 663 VAL A O 1
ATOM 5209 N N . LEU A 1 664 ? 18.391 7.348 36.938 1 53.5 664 LEU A N 1
ATOM 5210 C CA . LEU A 1 664 ? 18.562 8.562 36.125 1 53.5 664 LEU A CA 1
ATOM 5211 C C . LEU A 1 664 ? 17.828 9.742 36.781 1 53.5 664 LEU A C 1
ATOM 5213 O O . LEU A 1 664 ? 18.344 10.859 36.781 1 53.5 664 LEU A O 1
ATOM 5217 N N . LEU A 1 665 ? 16.766 9.484 37.281 1 55.03 665 LEU A N 1
ATOM 5218 C CA . LEU A 1 665 ? 16.047 10.539 38 1 55.03 665 LEU A CA 1
ATOM 5219 C C . LEU A 1 665 ? 16.797 10.969 39.25 1 55.03 665 LEU A C 1
ATOM 5221 O O . LEU A 1 665 ? 16.875 12.164 39.562 1 55.03 665 LEU A O 1
ATOM 5225 N N . LEU A 1 666 ? 17.453 9.953 39.75 1 53.25 666 LEU A N 1
ATOM 5226 C CA . LEU A 1 666 ? 18.266 10.258 40.906 1 53.25 666 LEU A CA 1
ATOM 5227 C C . LEU A 1 666 ? 19.469 11.109 40.531 1 53.25 666 LEU A C 1
ATOM 5229 O O . LEU A 1 666 ? 19.828 12.047 41.25 1 53.25 666 LEU A O 1
ATOM 5233 N N . SER A 1 667 ? 19.984 10.703 39.5 1 52.72 667 SER A N 1
ATOM 5234 C CA . SER A 1 667 ? 21.125 11.508 39.031 1 52.72 667 SER A CA 1
ATOM 5235 C C . SER A 1 667 ? 20.672 12.914 38.625 1 52.72 667 SER A C 1
ATOM 5237 O O . SER A 1 667 ? 21.391 13.891 38.906 1 52.72 667 SER A O 1
ATOM 5239 N N . GLY A 1 668 ? 19.547 13.008 38.188 1 52.81 668 GLY A N 1
ATOM 5240 C CA . GLY A 1 668 ? 19.031 14.328 37.844 1 52.81 668 GLY A CA 1
ATOM 5241 C C . GLY A 1 668 ? 18.672 15.156 39.062 1 52.81 668 GLY A C 1
ATOM 5242 O O . GLY A 1 668 ? 18.953 16.359 39.125 1 52.81 668 GLY A O 1
ATOM 5243 N N . LEU A 1 669 ? 18.109 14.414 40 1 54.28 669 LEU A N 1
ATOM 5244 C CA . LEU A 1 669 ? 17.812 15.117 41.25 1 54.28 669 LEU A CA 1
ATOM 5245 C C . LEU A 1 669 ? 19.094 15.555 41.969 1 54.28 669 LEU A C 1
ATOM 5247 O O . LEU A 1 669 ? 19.156 16.641 42.531 1 54.28 669 LEU A O 1
ATOM 5251 N N . ALA A 1 670 ? 20.094 14.695 41.844 1 53.47 670 ALA A N 1
ATOM 5252 C CA . ALA A 1 670 ? 21.375 15.109 42.406 1 53.47 670 ALA A CA 1
ATOM 5253 C C . ALA A 1 670 ? 21.938 16.312 41.625 1 53.47 670 ALA A C 1
ATOM 5255 O O . ALA A 1 670 ? 22.484 17.234 42.25 1 53.47 670 ALA A O 1
ATOM 5256 N N . LEU A 1 671 ? 21.719 16.266 40.375 1 51.56 671 LEU A N 1
ATOM 5257 C CA . LEU A 1 671 ? 22.203 17.406 39.625 1 51.56 671 LEU A CA 1
ATOM 5258 C C . LEU A 1 671 ? 21.359 18.641 39.875 1 51.56 671 LEU A C 1
ATOM 5260 O O . LEU A 1 671 ? 21.875 19.75 39.938 1 51.56 671 LEU A O 1
ATOM 5264 N N . PHE A 1 672 ? 20.094 18.375 40.125 1 52.09 672 PHE A N 1
ATOM 5265 C CA . PHE A 1 672 ? 19.234 19.484 40.469 1 52.09 672 PHE A CA 1
ATOM 5266 C C . PHE A 1 672 ? 19.641 20.094 41.812 1 52.09 672 PHE A C 1
ATOM 5268 O O . PHE A 1 672 ? 19.672 21.312 41.969 1 52.09 672 PHE A O 1
ATOM 5275 N N . ARG A 1 673 ? 20.016 19.203 42.656 1 52.72 673 ARG A N 1
ATOM 5276 C CA . ARG A 1 673 ? 20.484 19.703 43.938 1 52.72 673 ARG A CA 1
ATOM 5277 C C . ARG A 1 673 ? 21.75 20.547 43.781 1 52.72 673 ARG A C 1
ATOM 5279 O O . ARG A 1 673 ? 21.906 21.578 44.438 1 52.72 673 ARG A O 1
ATOM 5286 N N . HIS A 1 674 ? 22.406 20.031 42.875 1 49.41 674 HIS A N 1
ATOM 5287 C CA . HIS A 1 674 ? 23.609 20.844 42.656 1 49.41 674 HIS A CA 1
ATOM 5288 C C . HIS A 1 674 ? 23.266 22.156 41.969 1 49.41 674 HIS A C 1
ATOM 5290 O O . HIS A 1 674 ? 23.859 23.188 42.25 1 49.41 674 HIS A O 1
ATOM 5296 N N . ALA A 1 675 ? 22.266 22.125 41.094 1 49.06 675 ALA A N 1
ATOM 5297 C CA . ALA A 1 675 ? 21.906 23.344 40.375 1 49.06 675 ALA A CA 1
ATOM 5298 C C . ALA A 1 675 ? 21.016 24.25 41.219 1 49.06 675 ALA A C 1
ATOM 5300 O O . ALA A 1 675 ? 21.031 25.469 41.031 1 49.06 675 ALA A O 1
ATOM 5301 N N . LYS A 1 676 ? 20.141 23.688 41.906 1 51.66 676 LYS A N 1
ATOM 5302 C CA . LYS A 1 676 ? 19.312 24.547 42.75 1 51.66 676 LYS A CA 1
ATOM 5303 C C . LYS A 1 676 ? 20.188 25.547 43.531 1 51.66 676 LYS A C 1
ATOM 5305 O O . LYS A 1 676 ? 19.719 26.625 43.844 1 51.66 676 LYS A O 1
ATOM 5310 N N . GLY A 1 677 ? 21.359 25.094 43.938 1 45.44 677 GLY A N 1
ATOM 5311 C CA . GLY A 1 677 ? 22.094 26.219 44.5 1 45.44 677 GLY A CA 1
ATOM 5312 C C . GLY A 1 677 ? 22.156 27.406 43.531 1 45.44 677 GLY A C 1
ATOM 5313 O O . GLY A 1 677 ? 22.562 28.5 43.938 1 45.44 677 GLY A O 1
ATOM 5314 N N . SER A 1 678 ? 22.172 27.016 42.25 1 43.03 678 SER A N 1
ATOM 5315 C CA . SER A 1 678 ? 22.281 28.156 41.344 1 43.03 678 SER A CA 1
ATOM 5316 C C . SER A 1 678 ? 20.906 28.75 41.031 1 43.03 678 SER A C 1
ATOM 5318 O O . SER A 1 678 ? 19.891 28.047 41.125 1 43.03 678 SER A O 1
ATOM 5320 N N . GLU A 1 679 ? 20.422 30.016 41.219 1 45.09 679 GLU A N 1
ATOM 5321 C CA . GLU A 1 679 ? 19.25 30.859 41.062 1 45.09 679 GLU A CA 1
ATOM 5322 C C . GLU A 1 679 ? 18.438 30.438 39.844 1 45.09 679 GLU A C 1
ATOM 5324 O O . GLU A 1 679 ? 17.594 31.188 39.344 1 45.09 679 GLU A O 1
ATOM 5329 N N . SER A 1 680 ? 18.609 29.25 39.188 1 46.03 680 SER A N 1
ATOM 5330 C CA . SER A 1 680 ? 17.984 29.094 37.875 1 46.03 680 SER A CA 1
ATOM 5331 C C . SER A 1 680 ? 16.531 28.672 38 1 46.03 680 SER A C 1
ATOM 5333 O O . SER A 1 680 ? 16.188 27.875 38.875 1 46.03 680 SER A O 1
ATOM 5335 N N . PRO A 1 681 ? 15.516 29.469 37.5 1 46.75 681 PRO A N 1
ATOM 5336 C CA . PRO A 1 681 ? 14.055 29.344 37.438 1 46.75 681 PRO A CA 1
ATOM 5337 C C . PRO A 1 681 ? 13.602 27.938 37.062 1 46.75 681 PRO A C 1
ATOM 5339 O O . PRO A 1 681 ? 12.438 27.578 37.281 1 46.75 681 PRO A O 1
ATOM 5342 N N . HIS A 1 682 ? 14.453 27.203 36.5 1 48.62 682 HIS A N 1
ATOM 5343 C CA . HIS A 1 682 ? 14.016 25.922 35.969 1 48.62 682 HIS A CA 1
ATOM 5344 C C . HIS A 1 682 ? 13.844 24.875 37.062 1 48.62 682 HIS A C 1
ATOM 5346 O O . HIS A 1 682 ? 13.5 23.734 36.812 1 48.62 682 HIS A O 1
ATOM 5352 N N . SER A 1 683 ? 14.039 25.297 38.312 1 50.81 683 SER A N 1
ATOM 5353 C CA . SER A 1 683 ? 14.008 24.359 39.438 1 50.81 683 SER A CA 1
ATOM 5354 C C . SER A 1 683 ? 12.594 23.844 39.688 1 50.81 683 SER A C 1
ATOM 5356 O O . SER A 1 683 ? 12.406 22.672 40 1 50.81 683 SER A O 1
ATOM 5358 N N . ASP A 1 684 ? 11.711 24.75 39.406 1 51.59 684 ASP A N 1
ATOM 5359 C CA . ASP A 1 684 ? 10.344 24.328 39.719 1 51.59 684 ASP A CA 1
ATOM 5360 C C . ASP A 1 684 ? 9.859 23.297 38.688 1 51.59 684 ASP A C 1
ATOM 5362 O O . ASP A 1 684 ? 9.156 22.344 39.062 1 51.59 684 ASP A O 1
ATOM 5366 N N . VAL A 1 685 ? 10.266 23.5 37.5 1 53.38 685 VAL A N 1
ATOM 5367 C CA . VAL A 1 685 ? 9.844 22.562 36.469 1 53.38 685 VAL A CA 1
ATOM 5368 C C . VAL A 1 685 ? 10.484 21.203 36.719 1 53.38 685 VAL A C 1
ATOM 5370 O O . VAL A 1 685 ? 9.836 20.156 36.562 1 53.38 685 VAL A O 1
ATOM 5373 N N . MET A 1 686 ? 11.641 21.281 37.219 1 53.28 686 MET A N 1
ATOM 5374 C CA . MET A 1 686 ? 12.336 20.016 37.5 1 53.28 686 MET A CA 1
ATOM 5375 C C . MET A 1 686 ? 11.711 19.297 38.656 1 53.28 686 MET A C 1
ATOM 5377 O O . MET A 1 686 ? 11.578 18.062 38.656 1 53.28 686 MET A O 1
ATOM 5381 N N . LEU A 1 687 ? 11.273 20.094 39.531 1 55.03 687 LEU A N 1
ATOM 5382 C CA . LEU A 1 687 ? 10.594 19.484 40.688 1 55.03 687 LEU A CA 1
ATOM 5383 C C . LEU A 1 687 ? 9.273 18.859 40.25 1 55.03 687 LEU A C 1
ATOM 5385 O O . LEU A 1 687 ? 8.914 17.781 40.719 1 55.03 687 LEU A O 1
ATOM 5389 N N . SER A 1 688 ? 8.75 19.594 39.406 1 55.62 688 SER A N 1
ATOM 5390 C CA . SER A 1 688 ? 7.477 19.062 38.938 1 55.62 688 SER A CA 1
ATOM 5391 C C . SER A 1 688 ? 7.68 17.797 38.094 1 55.62 688 SER A C 1
ATOM 5393 O O . SER A 1 688 ? 6.891 16.844 38.188 1 55.62 688 SER A O 1
ATOM 5395 N N . LEU A 1 689 ? 8.688 17.703 37.469 1 55.75 689 LEU A N 1
ATOM 5396 C CA . LEU A 1 689 ? 8.984 16.531 36.656 1 55.75 689 LEU A CA 1
ATOM 5397 C C . LEU A 1 689 ? 9.375 15.352 37.531 1 55.75 689 LEU A C 1
ATOM 5399 O O . LEU A 1 689 ? 8.938 14.219 37.312 1 55.75 689 LEU A O 1
ATOM 5403 N N . VAL A 1 690 ? 10.07 15.742 38.531 1 57.03 690 VAL A N 1
ATOM 5404 C CA . VAL A 1 690 ? 10.5 14.688 39.438 1 57.03 690 VAL A CA 1
ATOM 5405 C C . VAL A 1 690 ? 9.289 14.125 40.188 1 57.03 690 VAL A C 1
ATOM 5407 O O . VAL A 1 690 ? 9.172 12.914 40.375 1 57.03 690 VAL A O 1
ATOM 5410 N N . THR A 1 691 ? 8.422 15.031 40.375 1 57.34 691 THR A N 1
ATOM 5411 C CA . THR A 1 691 ? 7.227 14.578 41.094 1 57.34 691 THR A CA 1
ATOM 5412 C C . THR A 1 691 ? 6.355 13.719 40.156 1 57.34 691 THR A C 1
ATOM 5414 O O . THR A 1 691 ? 5.773 12.727 40.625 1 57.34 691 THR A O 1
ATOM 5417 N N . SER A 1 692 ? 6.301 14.117 39.062 1 58.34 692 SER A N 1
ATOM 5418 C CA . SER A 1 692 ? 5.465 13.352 38.125 1 58.34 692 SER A CA 1
ATOM 5419 C C . SER A 1 692 ? 6.07 11.977 37.844 1 58.34 692 SER A C 1
ATOM 5421 O O . SER A 1 692 ? 5.352 10.984 37.781 1 58.34 692 SER A O 1
ATOM 5423 N N . VAL A 1 693 ? 7.32 11.898 37.781 1 60.31 693 VAL A N 1
ATOM 5424 C CA . VAL A 1 693 ? 7.988 10.625 37.562 1 60.31 693 VAL A CA 1
ATOM 5425 C C . VAL A 1 693 ? 7.848 9.727 38.781 1 60.31 693 VAL A C 1
ATOM 5427 O O . VAL A 1 693 ? 7.629 8.523 38.656 1 60.31 693 VAL A O 1
ATOM 5430 N N . GLN A 1 694 ? 7.871 10.391 39.875 1 58.5 694 GLN A N 1
ATOM 5431 C CA . GLN A 1 694 ? 7.645 9.633 41.094 1 58.5 694 GLN A CA 1
ATOM 5432 C C . GLN A 1 694 ? 6.219 9.086 41.156 1 58.5 694 GLN A C 1
ATOM 5434 O O . GLN A 1 694 ? 5.996 7.973 41.656 1 58.5 694 GLN A O 1
ATOM 5439 N N . GLY A 1 695 ? 5.422 9.938 40.625 1 59.31 695 GLY A N 1
ATOM 5440 C CA . GLY A 1 695 ? 4.051 9.461 40.594 1 59.31 695 GLY A CA 1
ATOM 5441 C C . GLY A 1 695 ? 3.885 8.242 39.688 1 59.31 695 GLY A C 1
ATOM 5442 O O . GLY A 1 695 ? 3.178 7.297 40.062 1 59.31 695 GLY A O 1
ATOM 5443 N N . VAL A 1 696 ? 4.527 8.18 38.656 1 61.47 696 VAL A N 1
ATOM 5444 C CA . VAL A 1 696 ? 4.457 7.043 37.75 1 61.47 696 VAL A CA 1
ATOM 5445 C C . VAL A 1 696 ? 5.113 5.82 38.406 1 61.47 696 VAL A C 1
ATOM 5447 O O . VAL A 1 696 ? 4.621 4.699 38.25 1 61.47 696 VAL A O 1
ATOM 5450 N N . TYR A 1 697 ? 6.105 6.148 39.156 1 59.78 697 TYR A N 1
ATOM 5451 C CA . TYR A 1 697 ? 6.762 5.051 39.844 1 59.78 697 TYR A CA 1
ATOM 5452 C C . TYR A 1 697 ? 5.844 4.441 40.906 1 59.78 697 TYR A C 1
ATOM 5454 O O . TYR A 1 697 ? 5.789 3.221 41.062 1 59.78 697 TYR A O 1
ATOM 5462 N N . VAL A 1 698 ? 5.176 5.316 41.5 1 60.97 698 VAL A N 1
ATOM 5463 C CA . VAL A 1 698 ? 4.238 4.824 42.5 1 60.97 698 VAL A CA 1
ATOM 5464 C C . VAL A 1 698 ? 3.152 3.984 41.844 1 60.97 698 VAL A C 1
ATOM 5466 O O . VAL A 1 698 ? 2.76 2.938 42.344 1 60.97 698 VAL A O 1
ATOM 5469 N N . LEU A 1 699 ? 2.838 4.41 40.719 1 62.03 699 LEU A N 1
ATOM 5470 C CA . LEU A 1 699 ? 1.798 3.67 40 1 62.03 699 LEU A CA 1
ATOM 5471 C C . LEU A 1 699 ? 2.316 2.311 39.562 1 62.03 699 LEU A C 1
ATOM 5473 O O . LEU A 1 699 ? 1.615 1.302 39.688 1 62.03 699 LEU A O 1
ATOM 5477 N N . LEU A 1 700 ? 3.488 2.295 39.125 1 62.44 700 LEU A N 1
ATOM 5478 C CA . LEU A 1 700 ? 4.039 1.041 38.625 1 62.44 700 LEU A CA 1
ATOM 5479 C C . LEU A 1 700 ? 4.297 0.065 39.781 1 62.44 700 LEU A C 1
ATOM 5481 O O . LEU A 1 700 ? 4.02 -1.13 39.656 1 62.44 700 LEU A O 1
ATOM 5485 N N . TYR A 1 701 ? 4.797 0.664 40.844 1 60.34 701 TYR A N 1
ATOM 5486 C CA . TYR A 1 701 ? 5.035 -0.208 41.969 1 60.34 701 TYR A CA 1
ATOM 5487 C C . TYR A 1 701 ? 3.719 -0.685 42.594 1 60.34 701 TYR A C 1
ATOM 5489 O O . TYR A 1 701 ? 3.627 -1.812 43.062 1 60.34 701 TYR A O 1
ATOM 5497 N N . SER A 1 702 ? 2.797 0.206 42.469 1 61.34 702 SER A N 1
ATOM 5498 C CA . SER A 1 702 ? 1.484 -0.227 42.938 1 61.34 702 SER A CA 1
ATOM 5499 C C . SER A 1 702 ? 0.922 -1.34 42.031 1 61.34 702 SER A C 1
ATOM 5501 O O . SER A 1 702 ? 0.344 -2.305 42.562 1 61.34 702 SER A O 1
ATOM 5503 N N . LEU A 1 703 ? 1.146 -1.24 40.844 1 61.81 703 LEU A N 1
ATOM 5504 C CA . LEU A 1 703 ? 0.689 -2.289 39.938 1 61.81 703 LEU A CA 1
ATOM 5505 C C . LEU A 1 703 ? 1.451 -3.588 40.156 1 61.81 703 LEU A C 1
ATOM 5507 O O . LEU A 1 703 ? 0.862 -4.672 40.125 1 61.81 703 LEU A O 1
ATOM 5511 N N . GLU A 1 704 ? 2.723 -3.418 40.406 1 61.44 704 GLU A N 1
ATOM 5512 C CA . GLU A 1 704 ? 3.512 -4.602 40.75 1 61.44 704 GLU A CA 1
ATOM 5513 C C . GLU A 1 704 ? 3 -5.277 42 1 61.44 704 GLU A C 1
ATOM 5515 O O . GLU A 1 704 ? 2.906 -6.504 42.062 1 61.44 704 GLU A O 1
ATOM 5520 N N . MET A 1 705 ? 2.648 -4.402 42.906 1 60.84 705 MET A N 1
ATOM 5521 C CA . MET A 1 705 ? 2.15 -4.953 44.188 1 60.84 705 MET A CA 1
ATOM 5522 C C . MET A 1 705 ? 0.797 -5.629 43.969 1 60.84 705 MET A C 1
ATOM 5524 O O . MET A 1 705 ? 0.535 -6.688 44.531 1 60.84 705 MET A O 1
ATOM 5528 N N . VAL A 1 706 ? 0.082 -5.047 43.125 1 61.25 706 VAL A N 1
ATOM 5529 C CA . VAL A 1 706 ? -1.229 -5.641 42.875 1 61.25 706 VAL A CA 1
ATOM 5530 C C . VAL A 1 706 ? -1.065 -6.973 42.156 1 61.25 706 VAL A C 1
ATOM 5532 O O . VAL A 1 706 ? -1.735 -7.953 42.5 1 61.25 706 VAL A O 1
ATOM 5535 N N . LEU A 1 707 ? -0.162 -6.965 41.281 1 62.25 707 LEU A N 1
ATOM 5536 C CA . LEU A 1 707 ? 0.061 -8.203 40.531 1 62.25 707 LEU A CA 1
ATOM 5537 C C . LEU A 1 707 ? 0.652 -9.273 41.438 1 62.25 707 LEU A C 1
ATOM 5539 O O . LEU A 1 707 ? 0.295 -10.453 41.344 1 62.25 707 LEU A O 1
ATOM 5543 N N . TYR A 1 708 ? 1.52 -8.742 42.312 1 58.62 708 TYR A N 1
ATOM 5544 C CA . TYR A 1 708 ? 2.105 -9.68 43.25 1 58.62 708 TYR A CA 1
ATOM 5545 C C . TYR A 1 708 ? 1.048 -10.211 44.219 1 58.62 708 TYR A C 1
ATOM 5547 O O . TYR A 1 708 ? 1.006 -11.414 44.5 1 58.62 708 TYR A O 1
ATOM 5555 N N . VAL A 1 709 ? 0.251 -9.289 44.656 1 58.84 709 VAL A N 1
ATOM 5556 C CA . VAL A 1 709 ? -0.776 -9.703 45.594 1 58.84 709 VAL A CA 1
ATOM 5557 C C . VAL A 1 709 ? -1.787 -10.609 44.906 1 58.84 709 VAL A C 1
ATOM 5559 O O . VAL A 1 709 ? -2.25 -11.594 45.469 1 58.84 709 VAL A O 1
ATOM 5562 N N . TYR A 1 710 ? -1.938 -10.203 43.719 1 56.25 710 TYR A N 1
ATOM 5563 C CA . TYR A 1 710 ? -2.92 -11 42.969 1 56.25 710 TYR A CA 1
ATOM 5564 C C . TYR A 1 710 ? -2.357 -12.375 42.625 1 56.25 710 TYR A C 1
ATOM 5566 O O . TYR A 1 710 ? -3.066 -13.383 42.688 1 56.25 710 TYR A O 1
ATOM 5574 N N . SER A 1 711 ? -1.117 -12.375 42.156 1 54.22 711 SER A N 1
ATOM 5575 C CA . SER A 1 711 ? -0.533 -13.656 41.781 1 54.22 711 SER A CA 1
ATOM 5576 C C . SER A 1 711 ? -0.154 -14.492 43 1 54.22 711 SER A C 1
ATOM 5578 O O . SER A 1 711 ? -0.365 -15.703 43 1 54.22 711 SER A O 1
ATOM 5580 N N . ALA A 1 712 ? 0.598 -13.812 43.906 1 54.19 712 ALA A N 1
ATOM 5581 C CA . ALA A 1 712 ? 1.092 -14.594 45.031 1 54.19 712 ALA A CA 1
ATOM 5582 C C . ALA A 1 712 ? 0.097 -14.578 46.188 1 54.19 712 ALA A C 1
ATOM 5584 O O . ALA A 1 712 ? 0.176 -15.414 47.094 1 54.19 712 ALA A O 1
ATOM 5585 N N . GLY A 1 713 ? -1.106 -13.984 46.062 1 49.72 713 GLY A N 1
ATOM 5586 C CA . GLY A 1 713 ? -2.033 -13.82 47.156 1 49.72 713 GLY A CA 1
ATOM 5587 C C . GLY A 1 713 ? -1.573 -12.797 48.188 1 49.72 713 GLY A C 1
ATOM 5588 O O . GLY A 1 713 ? -0.384 -12.477 48.25 1 49.72 713 GLY A O 1
ATOM 5589 N N . MET A 1 714 ? -2.395 -11.828 48.812 1 47.97 714 MET A N 1
ATOM 5590 C CA . MET A 1 714 ? -2.115 -10.758 49.781 1 47.97 714 MET A CA 1
ATOM 5591 C C . MET A 1 714 ? -1.016 -11.164 50.75 1 47.97 714 MET A C 1
ATOM 5593 O O . MET A 1 714 ? -0.187 -10.344 51.125 1 47.97 714 MET A O 1
ATOM 5597 N N . LEU A 1 715 ? -1.24 -12.141 51.594 1 45.25 715 LEU A N 1
ATOM 5598 C CA . LEU A 1 715 ? -0.594 -12.469 52.875 1 45.25 715 LEU A CA 1
ATOM 5599 C C . LEU A 1 715 ? 0.684 -13.266 52.625 1 45.25 715 LEU A C 1
ATOM 5601 O O . LEU A 1 715 ? 1.36 -13.656 53.594 1 45.25 715 LEU A O 1
ATOM 5605 N N . ARG A 1 716 ? 0.926 -13.852 51.5 1 46 716 ARG A N 1
ATOM 5606 C CA . ARG A 1 716 ? 1.987 -14.836 51.656 1 46 716 ARG A CA 1
ATOM 5607 C C . ARG A 1 716 ? 3.328 -14.281 51.188 1 46 716 ARG A C 1
ATOM 5609 O O . ARG A 1 716 ? 3.854 -14.688 50.156 1 46 716 ARG A O 1
ATOM 5616 N N . PRO A 1 717 ? 3.619 -13.008 51.469 1 47.91 717 PRO A N 1
ATOM 5617 C CA . PRO A 1 717 ? 5.023 -12.688 51.219 1 47.91 717 PRO A CA 1
ATOM 5618 C C . PRO A 1 717 ? 5.992 -13.664 51.875 1 47.91 717 PRO A C 1
ATOM 5620 O O . PRO A 1 717 ? 5.914 -13.898 53.094 1 47.91 717 PRO A O 1
ATOM 5623 N N . GLY A 1 718 ? 5.762 -14.938 51.781 1 48.06 718 GLY A N 1
ATOM 5624 C CA . GLY A 1 718 ? 6.566 -15.953 52.438 1 48.06 718 GLY A CA 1
ATOM 5625 C C . GLY A 1 718 ? 7.766 -15.383 53.188 1 48.06 718 GLY A C 1
ATOM 5626 O O . GLY A 1 718 ? 7.812 -14.188 53.469 1 48.06 718 GLY A O 1
ATOM 5627 N N . HIS A 1 719 ? 8.781 -16.281 53.688 1 49.72 719 HIS A N 1
ATOM 5628 C CA . HIS A 1 719 ? 10 -15.992 54.438 1 49.72 719 HIS A CA 1
ATOM 5629 C C . HIS A 1 719 ? 11.039 -15.32 53.562 1 49.72 719 HIS A C 1
ATOM 5631 O O . HIS A 1 719 ? 12.18 -15.094 53.969 1 49.72 719 HIS A O 1
ATOM 5637 N N . ASP A 1 720 ? 10.688 -15.016 52.312 1 48.53 720 ASP A N 1
ATOM 5638 C CA . ASP A 1 720 ? 11.758 -14.453 51.5 1 48.53 720 ASP A CA 1
ATOM 5639 C C . ASP A 1 720 ? 11.914 -12.953 51.75 1 48.53 720 ASP A C 1
ATOM 5641 O O . ASP A 1 720 ? 10.953 -12.195 51.594 1 48.53 720 ASP A O 1
ATOM 5645 N N . VAL A 1 721 ? 12.922 -12.578 52.375 1 55.75 721 VAL A N 1
ATOM 5646 C CA . VAL A 1 721 ? 13.281 -11.25 52.844 1 55.75 721 VAL A CA 1
ATOM 5647 C C . VAL A 1 721 ? 13.195 -10.234 51.719 1 55.75 721 VAL A C 1
ATOM 5649 O O . VAL A 1 721 ? 12.773 -9.094 51.938 1 55.75 721 VAL A O 1
ATOM 5652 N N . TRP A 1 722 ? 13.438 -10.758 50.562 1 55.53 722 TRP A N 1
ATOM 5653 C CA . TRP A 1 722 ? 13.453 -9.797 49.469 1 55.53 722 TRP A CA 1
ATOM 5654 C C . TRP A 1 722 ? 12.031 -9.422 49.062 1 55.53 722 TRP A C 1
ATOM 5656 O O . TRP A 1 722 ? 11.758 -8.258 48.75 1 55.53 722 TRP A O 1
ATOM 5666 N N . LYS A 1 723 ? 11.18 -10.367 49.188 1 60.84 723 LYS A N 1
ATOM 5667 C CA . LYS A 1 723 ? 9.789 -10.055 48.875 1 60.84 723 LYS A CA 1
ATOM 5668 C C . LYS A 1 723 ? 9.195 -9.141 49.938 1 60.84 723 LYS A C 1
ATOM 5670 O O . LYS A 1 723 ? 8.375 -8.266 49.656 1 60.84 723 LYS A O 1
ATOM 5675 N N . GLN A 1 724 ? 9.688 -9.445 51.156 1 61.12 724 GLN A N 1
ATOM 5676 C CA . GLN A 1 724 ? 9.242 -8.578 52.25 1 61.12 724 GLN A CA 1
ATOM 5677 C C . GLN A 1 724 ? 9.781 -7.16 52.094 1 61.12 724 GLN A C 1
ATOM 5679 O O . GLN A 1 724 ? 9.062 -6.188 52.344 1 61.12 724 GLN A O 1
ATOM 5684 N N . LEU A 1 725 ? 10.961 -7.102 51.594 1 59.34 725 LEU A N 1
ATOM 5685 C CA . LEU A 1 725 ? 11.555 -5.785 51.344 1 59.34 725 LEU A CA 1
ATOM 5686 C C . LEU A 1 725 ? 10.859 -5.082 50.188 1 59.34 725 LEU A C 1
ATOM 5688 O O . LEU A 1 725 ? 10.672 -3.863 50.219 1 59.34 725 LEU A O 1
ATOM 5692 N N . ASP A 1 726 ? 10.391 -5.871 49.25 1 60.47 726 ASP A N 1
ATOM 5693 C CA . ASP A 1 726 ? 9.672 -5.27 48.156 1 60.47 726 ASP A CA 1
ATOM 5694 C C . ASP A 1 726 ? 8.336 -4.695 48.594 1 60.47 726 ASP A C 1
ATOM 5696 O O . ASP A 1 726 ? 7.926 -3.625 48.156 1 60.47 726 ASP A O 1
ATOM 5700 N N . ILE A 1 727 ? 7.754 -5.414 49.562 1 63.34 727 ILE A N 1
ATOM 5701 C CA . ILE A 1 727 ? 6.488 -4.926 50.094 1 63.34 727 ILE A CA 1
ATOM 5702 C C . ILE A 1 727 ? 6.727 -3.66 50.906 1 63.34 727 ILE A C 1
ATOM 5704 O O . ILE A 1 727 ? 5.965 -2.695 50.812 1 63.34 727 ILE A O 1
ATOM 5708 N N . ILE A 1 728 ? 7.848 -3.666 51.625 1 62.91 728 ILE A N 1
ATOM 5709 C CA . ILE A 1 728 ? 8.172 -2.5 52.438 1 62.91 728 ILE A CA 1
ATOM 5710 C C . ILE A 1 728 ? 8.539 -1.327 51.531 1 62.91 728 ILE A C 1
ATOM 5712 O O . ILE A 1 728 ? 8.117 -0.193 51.75 1 62.91 728 ILE A O 1
ATOM 5716 N N . LEU A 1 729 ? 9.195 -1.69 50.469 1 60.88 729 LEU A N 1
ATOM 5717 C CA . LEU A 1 729 ? 9.609 -0.631 49.531 1 60.88 729 LEU A CA 1
ATOM 5718 C C . LEU A 1 729 ? 8.398 -0.044 48.812 1 60.88 729 LEU A C 1
ATOM 5720 O O . LEU A 1 729 ? 8.352 1.161 48.562 1 60.88 729 LEU A O 1
ATOM 5724 N N . TYR A 1 730 ? 7.449 -0.85 48.656 1 63.69 730 TYR A N 1
ATOM 5725 C CA . TYR A 1 730 ? 6.219 -0.354 48.062 1 63.69 730 TYR A CA 1
ATOM 5726 C C . TYR A 1 730 ? 5.539 0.665 48.969 1 63.69 730 TYR A C 1
ATOM 5728 O O . TYR A 1 730 ? 5.141 1.74 48.5 1 63.69 730 TYR A O 1
ATOM 5736 N N . PHE A 1 731 ? 5.426 0.349 50.219 1 65.19 731 PHE A N 1
ATOM 5737 C CA . PHE A 1 731 ? 4.762 1.27 51.156 1 65.19 731 PHE A CA 1
ATOM 5738 C C . PHE A 1 731 ? 5.605 2.521 51.344 1 65.19 731 PHE A C 1
ATOM 5740 O O . PHE A 1 731 ? 5.07 3.619 51.5 1 65.19 731 PHE A O 1
ATOM 5747 N N . LEU A 1 732 ? 6.859 2.344 51.125 1 62.06 732 LEU A N 1
ATOM 5748 C CA . LEU A 1 732 ? 7.723 3.51 51.281 1 62.06 732 LEU A CA 1
ATOM 5749 C C . LEU A 1 732 ? 7.605 4.43 50.062 1 62.06 732 LEU A C 1
ATOM 5751 O O . LEU A 1 732 ? 7.617 5.656 50.219 1 62.06 732 LEU A O 1
ATOM 5755 N N . VAL A 1 733 ? 7.379 3.822 48.906 1 61.88 733 VAL A N 1
ATOM 5756 C CA . VAL A 1 733 ? 7.242 4.637 47.719 1 61.88 733 VAL A CA 1
ATOM 5757 C C . VAL A 1 733 ? 5.898 5.363 47.719 1 61.88 733 VAL A C 1
ATOM 5759 O O . VAL A 1 733 ? 5.812 6.527 47.344 1 61.88 733 VAL A O 1
ATOM 5762 N N . ILE A 1 734 ? 4.93 4.711 48.25 1 64 734 ILE A N 1
ATOM 5763 C CA . ILE A 1 734 ? 3.635 5.367 48.375 1 64 734 ILE A CA 1
ATOM 5764 C C . ILE A 1 734 ? 3.736 6.508 49.406 1 64 734 ILE A C 1
ATOM 5766 O O . ILE A 1 734 ? 3.209 7.602 49.156 1 64 734 ILE A O 1
ATOM 5770 N N . MET A 1 735 ? 4.422 6.246 50.5 1 62.41 735 MET A N 1
ATOM 5771 C CA . MET A 1 735 ? 4.59 7.289 51.5 1 62.41 735 MET A CA 1
ATOM 5772 C C . MET A 1 735 ? 5.402 8.453 50.938 1 62.41 735 MET A C 1
ATOM 5774 O O . MET A 1 735 ? 5.09 9.617 51.219 1 62.41 735 MET A O 1
ATOM 5778 N N . GLU A 1 736 ? 6.227 8.078 50.062 1 58.59 736 GLU A N 1
ATOM 5779 C CA . GLU A 1 736 ? 7.027 9.125 49.438 1 58.59 736 GLU A CA 1
ATOM 5780 C C . GLU A 1 736 ? 6.184 9.969 48.5 1 58.59 736 GLU A C 1
ATOM 5782 O O . GLU A 1 736 ? 6.289 11.195 48.469 1 58.59 736 GLU A O 1
ATOM 5787 N N . PHE A 1 737 ? 5.438 9.312 47.812 1 60.59 737 PHE A N 1
ATOM 5788 C CA . PHE A 1 737 ? 4.57 10.031 46.875 1 60.59 737 PHE A CA 1
ATOM 5789 C C . PHE A 1 737 ? 3.615 10.953 47.625 1 60.59 737 PHE A C 1
ATOM 5791 O O . PHE A 1 737 ? 3.398 12.094 47.219 1 60.59 737 PHE A O 1
ATOM 5798 N N . VAL A 1 738 ? 3.102 10.508 48.656 1 61.09 738 VAL A N 1
ATOM 5799 C CA . VAL A 1 738 ? 2.172 11.312 49.438 1 61.09 738 VAL A CA 1
ATOM 5800 C C . VAL A 1 738 ? 2.908 12.5 50.031 1 61.09 738 VAL A C 1
ATOM 5802 O O . VAL A 1 738 ? 2.395 13.625 50.062 1 61.09 738 VAL A O 1
ATOM 5805 N N . LEU A 1 739 ? 4.055 12.273 50.312 1 58.22 739 LEU A N 1
ATOM 5806 C CA . LEU A 1 739 ? 4.801 13.352 50.938 1 58.22 739 LEU A CA 1
ATOM 5807 C C . LEU A 1 739 ? 5.211 14.406 49.906 1 58.22 739 LEU A C 1
ATOM 5809 O O . LEU A 1 739 ? 5.141 15.609 50.188 1 58.22 739 LEU A O 1
ATOM 5813 N N . ILE A 1 740 ? 5.477 13.898 48.75 1 57.47 740 ILE A N 1
ATOM 5814 C CA . ILE A 1 740 ? 5.855 14.852 47.688 1 57.47 740 ILE A CA 1
ATOM 5815 C C . ILE A 1 740 ? 4.625 15.625 47.219 1 57.47 740 ILE A C 1
ATOM 5817 O O . ILE A 1 740 ? 4.695 16.844 47 1 57.47 740 ILE A O 1
ATOM 5821 N N . SER A 1 741 ? 3.527 14.945 47.062 1 56.38 741 SER A N 1
ATOM 5822 C CA . SER A 1 741 ? 2.295 15.609 46.656 1 56.38 741 SER A CA 1
ATOM 5823 C C . SER A 1 741 ? 1.824 16.609 47.688 1 56.38 741 SER A C 1
ATOM 5825 O O . SER A 1 741 ? 1.297 17.672 47.344 1 56.38 741 SER A O 1
ATOM 5827 N N . LEU A 1 742 ? 2.033 16.328 48.844 1 54.75 742 LEU A N 1
ATOM 5828 C CA . LEU A 1 742 ? 1.653 17.25 49.938 1 54.75 742 LEU A CA 1
ATOM 5829 C C . LEU A 1 742 ? 2.582 18.469 49.938 1 54.75 742 LEU A C 1
ATOM 5831 O O . LEU A 1 742 ? 2.146 19.578 50.25 1 54.75 742 LEU A O 1
ATOM 5835 N N . ALA A 1 743 ? 3.732 18.156 49.531 1 51.78 743 ALA A N 1
ATOM 5836 C CA . ALA A 1 743 ? 4.668 19.281 49.531 1 51.78 743 ALA A CA 1
ATOM 5837 C C . ALA A 1 743 ? 4.379 20.219 48.344 1 51.78 743 ALA A C 1
ATOM 5839 O O . ALA A 1 743 ? 4.59 21.438 48.469 1 51.78 743 ALA A O 1
ATOM 5840 N N . SER A 1 744 ? 4.031 19.609 47.188 1 48.69 744 SER A N 1
ATOM 5841 C CA . SER A 1 744 ? 3.74 20.453 46.031 1 48.69 744 SER A CA 1
ATOM 5842 C C . SER A 1 744 ? 2.504 21.312 46.281 1 48.69 744 SER A C 1
ATOM 5844 O O . SER A 1 744 ? 2.4 22.422 45.75 1 48.69 744 SER A O 1
ATOM 5846 N N . VAL A 1 745 ? 1.459 20.891 46.906 1 45.5 745 VAL A N 1
ATOM 5847 C CA . VAL A 1 745 ? 0.259 21.672 47.188 1 45.5 745 VAL A CA 1
ATOM 5848 C C . VAL A 1 745 ? 0.564 22.719 48.281 1 45.5 745 VAL A C 1
ATOM 5850 O O . VAL A 1 745 ? -0.037 23.797 48.281 1 45.5 745 VAL A O 1
ATOM 5853 N N . GLN A 1 746 ? 1.345 22.438 49.219 1 42.25 746 GLN A N 1
ATOM 5854 C CA . GLN A 1 746 ? 1.55 23.453 50.25 1 42.25 746 GLN A CA 1
ATOM 5855 C C . GLN A 1 746 ? 2.48 24.562 49.781 1 42.25 746 GLN A C 1
ATOM 5857 O O . GLN A 1 746 ? 3.65 24.297 49.469 1 42.25 746 GLN A O 1
ATOM 5862 N N . GLY A 1 747 ? 1.935 25.531 48.906 1 38.66 747 GLY A N 1
ATOM 5863 C CA . GLY A 1 747 ? 2.457 26.797 48.438 1 38.66 747 GLY A CA 1
ATOM 5864 C C . GLY A 1 747 ? 3.605 27.328 49.281 1 38.66 747 GLY A C 1
ATOM 5865 O O . GLY A 1 747 ? 4.773 27.109 48.969 1 38.66 747 GLY A O 1
ATOM 5866 N N . SER A 1 748 ? 3.301 28.547 50.094 1 38.78 748 SER A N 1
ATOM 5867 C CA . SER A 1 748 ? 3.914 29.797 50.531 1 38.78 748 SER A CA 1
ATOM 5868 C C . SER A 1 748 ? 4.852 29.578 51.688 1 38.78 748 SER A C 1
ATOM 5870 O O . SER A 1 748 ? 5.391 30.531 52.25 1 38.78 748 SER A O 1
ATOM 5872 N N . LYS A 1 749 ? 4.598 28.719 52.656 1 43.19 749 LYS A N 1
ATOM 5873 C CA . LYS A 1 749 ? 5.34 29.109 53.875 1 43.19 749 LYS A CA 1
ATOM 5874 C C . LYS A 1 749 ? 6.844 28.953 53.656 1 43.19 749 LYS A C 1
ATOM 5876 O O . LYS A 1 749 ? 7.289 28.016 52.969 1 43.19 749 LYS A O 1
ATOM 5881 N N . PRO A 1 750 ? 7.586 30.156 54.094 1 37.91 750 PRO A N 1
ATOM 5882 C CA . PRO A 1 750 ? 8.984 30.531 53.906 1 37.91 750 PRO A CA 1
ATOM 5883 C C . PRO A 1 750 ? 9.953 29.375 54.094 1 37.91 750 PRO A C 1
ATOM 5885 O O . PRO A 1 750 ? 10.906 29.219 53.312 1 37.91 750 PRO A O 1
ATOM 5888 N N . ASN A 1 751 ? 10.219 29.094 55.469 1 35.53 751 ASN A N 1
ATOM 5889 C CA . ASN A 1 751 ? 11.516 28.641 55.969 1 35.53 751 ASN A CA 1
ATOM 5890 C C . ASN A 1 751 ? 11.812 27.203 55.562 1 35.53 751 ASN A C 1
ATOM 5892 O O . ASN A 1 751 ? 12.977 26.844 55.375 1 35.53 751 ASN A O 1
ATOM 5896 N N . LEU A 1 752 ? 11.234 26.312 56.469 1 37.19 752 LEU A N 1
ATOM 5897 C CA . LEU A 1 752 ? 11.789 24.969 56.625 1 37.19 752 LEU A CA 1
ATOM 5898 C C . LEU A 1 752 ? 11.867 24.25 55.281 1 37.19 752 LEU A C 1
ATOM 5900 O O . LEU A 1 752 ? 11 24.438 54.438 1 37.19 752 LEU A O 1
ATOM 5904 N N . SER A 1 753 ? 13.109 23.719 55.125 1 42.06 753 SER A N 1
ATOM 5905 C CA . SER A 1 753 ? 14 22.844 54.375 1 42.06 753 SER A CA 1
ATOM 5906 C C . SER A 1 753 ? 13.266 21.594 53.906 1 42.06 753 SER A C 1
ATOM 5908 O O . SER A 1 753 ? 13.57 20.484 54.312 1 42.06 753 SER A O 1
ATOM 5910 N N . TYR A 1 754 ? 11.992 21.578 54.031 1 41.31 754 TYR A N 1
ATOM 5911 C CA . TYR A 1 754 ? 11.25 20.391 53.625 1 41.31 754 TYR A CA 1
ATOM 5912 C C . TYR A 1 754 ? 11.711 19.922 52.25 1 41.31 754 TYR A C 1
ATOM 5914 O O . TYR A 1 754 ? 11.805 18.703 52 1 41.31 754 TYR A O 1
ATOM 5922 N N . THR A 1 755 ? 12.07 20.891 51.469 1 45.41 755 THR A N 1
ATOM 5923 C CA . THR A 1 755 ? 12.711 20.438 50.219 1 45.41 755 THR A CA 1
ATOM 5924 C C . THR A 1 755 ? 13.977 19.656 50.531 1 45.41 755 THR A C 1
ATOM 5926 O O . THR A 1 755 ? 14.297 18.688 49.844 1 45.41 755 THR A O 1
ATOM 5929 N N . ASP A 1 756 ? 14.688 20.109 51.688 1 48 756 ASP A N 1
ATOM 5930 C CA . ASP A 1 756 ? 15.891 19.375 52.062 1 48 756 ASP A CA 1
ATOM 5931 C C . ASP A 1 756 ? 15.539 18 52.625 1 48 756 ASP A C 1
ATOM 5933 O O . ASP A 1 756 ? 16.234 17.016 52.375 1 48 756 ASP A O 1
ATOM 5937 N N . PHE A 1 757 ? 14.516 18 53.531 1 47.31 757 PHE A N 1
ATOM 5938 C CA . PHE A 1 757 ? 14.148 16.703 54.094 1 47.31 757 PHE A CA 1
ATOM 5939 C C . PHE A 1 757 ? 13.641 15.766 53 1 47.31 757 PHE A C 1
ATOM 5941 O O . PHE A 1 757 ? 13.969 14.578 53 1 47.31 757 PHE A O 1
ATOM 5948 N N . LEU A 1 758 ? 12.914 16.328 52.125 1 47.34 758 LEU A N 1
ATOM 5949 C CA . LEU A 1 758 ? 12.406 15.523 51 1 47.34 758 LEU A CA 1
ATOM 5950 C C . LEU A 1 758 ? 13.539 15.047 50.125 1 47.34 758 LEU A C 1
ATOM 5952 O O . LEU A 1 758 ? 13.531 13.906 49.656 1 47.34 758 LEU A O 1
ATOM 5956 N N . GLN A 1 759 ? 14.562 15.945 50.125 1 48.88 759 GLN A N 1
ATOM 5957 C CA . GLN A 1 759 ? 15.766 15.539 49.406 1 48.88 759 GLN A CA 1
ATOM 5958 C C . GLN A 1 759 ? 16.5 14.43 50.156 1 48.88 759 GLN A C 1
ATOM 5960 O O . GLN A 1 759 ? 16.969 13.469 49.531 1 48.88 759 GLN A O 1
ATOM 5965 N N . GLY A 1 760 ? 16.719 14.641 51.531 1 49.44 760 GLY A N 1
ATOM 5966 C CA . GLY A 1 760 ? 17.406 13.617 52.312 1 49.44 760 GLY A CA 1
ATOM 5967 C C . GLY A 1 760 ? 16.656 12.297 52.344 1 49.44 760 GLY A C 1
ATOM 5968 O O . GLY A 1 760 ? 17.266 11.234 52.188 1 49.44 760 GLY A O 1
ATOM 5969 N N . SER A 1 761 ? 15.398 12.359 52.656 1 47.88 761 SER A N 1
ATOM 5970 C CA . SER A 1 761 ? 14.648 11.109 52.688 1 47.88 761 SER A CA 1
ATOM 5971 C C . SER A 1 761 ? 14.594 10.445 51.312 1 47.88 761 SER A C 1
ATOM 5973 O O . SER A 1 761 ? 14.648 9.219 51.219 1 47.88 761 SER A O 1
ATOM 5975 N N . PHE A 1 762 ? 14.633 11.273 50.281 1 48.62 762 PHE A N 1
ATOM 5976 C CA . PHE A 1 762 ? 14.641 10.773 48.906 1 48.62 762 PHE A CA 1
ATOM 5977 C C . PHE A 1 762 ? 15.945 10.039 48.594 1 48.62 762 PHE A C 1
ATOM 5979 O O . PHE A 1 762 ? 15.938 8.953 48.031 1 48.62 762 PHE A O 1
ATOM 5986 N N . ILE A 1 763 ? 17.109 10.703 49.094 1 48.38 763 ILE A N 1
ATOM 5987 C CA . ILE A 1 763 ? 18.391 10.039 48.875 1 48.38 763 ILE A CA 1
ATOM 5988 C C . ILE A 1 763 ? 18.438 8.742 49.688 1 48.38 763 ILE A C 1
ATOM 5990 O O . ILE A 1 763 ? 18.922 7.715 49.188 1 48.38 763 ILE A O 1
ATOM 5994 N N . THR A 1 764 ? 18.016 8.812 50.969 1 45.78 764 THR A N 1
ATOM 5995 C CA . THR A 1 764 ? 18.172 7.609 51.781 1 45.78 764 THR A CA 1
ATOM 5996 C C . THR A 1 764 ? 17.281 6.484 51.25 1 45.78 764 THR A C 1
ATOM 5998 O O . THR A 1 764 ? 17.719 5.328 51.188 1 45.78 764 THR A O 1
ATOM 6001 N N . LEU A 1 765 ? 16.078 6.801 50.906 1 48.97 765 LEU A N 1
ATOM 6002 C CA . LEU A 1 765 ? 15.188 5.727 50.5 1 48.97 765 LEU A CA 1
ATOM 6003 C C . LEU A 1 765 ? 15.547 5.246 49.094 1 48.97 765 LEU A C 1
ATOM 6005 O O . LEU A 1 765 ? 15.461 4.051 48.781 1 48.97 765 LEU A O 1
ATOM 6009 N N . VAL A 1 766 ? 16.109 6.16 48.281 1 49 766 VAL A N 1
ATOM 6010 C CA . VAL A 1 766 ? 16.656 5.754 47 1 49 766 VAL A CA 1
ATOM 6011 C C . VAL A 1 766 ? 17.859 4.84 47.188 1 49 766 VAL A C 1
ATOM 6013 O O . VAL A 1 766 ? 18.016 3.842 46.5 1 49 766 VAL A O 1
ATOM 6016 N N . SER A 1 767 ? 18.719 5.227 48.281 1 46.94 767 SER A N 1
ATOM 6017 C CA . SER A 1 767 ? 19.844 4.352 48.594 1 46.94 767 SER A CA 1
ATOM 6018 C C . SER A 1 767 ? 19.375 2.967 49.031 1 46.94 767 SER A C 1
ATOM 6020 O O . SER A 1 767 ? 20 1.96 48.688 1 46.94 767 SER A O 1
ATOM 6022 N N . CYS A 1 768 ? 18.312 2.871 49.719 1 48.66 768 CYS A N 1
ATOM 6023 C CA . CYS A 1 768 ? 17.844 1.548 50.094 1 48.66 768 CYS A CA 1
ATOM 6024 C C . CYS A 1 768 ? 17.312 0.784 48.906 1 48.66 768 CYS A C 1
ATOM 6026 O O . CYS A 1 768 ? 17.422 -0.442 48.844 1 48.66 768 CYS A O 1
ATOM 6028 N N . ARG A 1 769 ? 16.75 1.514 47.906 1 49.12 769 ARG A N 1
ATOM 6029 C CA . ARG A 1 769 ? 16.297 0.843 46.688 1 49.12 769 ARG A CA 1
ATOM 6030 C C . ARG A 1 769 ? 17.484 0.366 45.875 1 49.12 769 ARG A C 1
ATOM 6032 O O . ARG A 1 769 ? 17.391 -0.645 45.156 1 49.12 769 ARG A O 1
ATOM 6039 N N . ILE A 1 770 ? 18.656 1.075 46 1 49.31 770 ILE A N 1
ATOM 6040 C CA . ILE A 1 770 ? 19.906 0.533 45.469 1 49.31 770 ILE A CA 1
ATOM 6041 C C . ILE A 1 770 ? 20.188 -0.825 46.094 1 49.31 770 ILE A C 1
ATOM 6043 O O . ILE A 1 770 ? 20.703 -1.731 45.438 1 49.31 770 ILE A O 1
ATOM 6047 N N . VAL A 1 771 ? 19.922 -0.935 47.375 1 47.72 771 VAL A N 1
ATOM 6048 C CA . VAL A 1 771 ? 20.188 -2.209 48.031 1 47.72 771 VAL A CA 1
ATOM 6049 C C . VAL A 1 771 ? 19.297 -3.297 47.438 1 47.72 771 VAL A C 1
ATOM 6051 O O . VAL A 1 771 ? 19.734 -4.441 47.281 1 47.72 771 VAL A O 1
ATOM 6054 N N . LYS A 1 772 ? 18.062 -2.887 47.031 1 49.5 772 LYS A N 1
ATOM 6055 C CA . LYS A 1 772 ? 17.281 -3.881 46.312 1 49.5 772 LYS A CA 1
ATOM 6056 C C . LYS A 1 772 ? 17.938 -4.203 44.969 1 49.5 772 LYS A C 1
ATOM 6058 O O . LYS A 1 772 ? 17.906 -5.348 44.5 1 49.5 772 LYS A O 1
ATOM 6063 N N . THR A 1 773 ? 18.625 -3.164 44.469 1 48.94 773 THR A N 1
ATOM 6064 C CA . THR A 1 773 ? 19.406 -3.443 43.281 1 48.94 773 THR A CA 1
ATOM 6065 C C . THR A 1 773 ? 20.609 -4.312 43.625 1 48.94 773 THR A C 1
ATOM 6067 O O . THR A 1 773 ? 21.062 -5.094 42.781 1 48.94 773 THR A O 1
ATOM 6070 N N . LEU A 1 774 ? 21.203 -4.156 44.875 1 48.69 774 LEU A N 1
ATOM 6071 C CA . LEU A 1 774 ? 22.328 -5.016 45.25 1 48.69 774 LEU A CA 1
ATOM 6072 C C . LEU A 1 774 ? 21.859 -6.465 45.375 1 48.69 774 LEU A C 1
ATOM 6074 O O . LEU A 1 774 ? 22.625 -7.391 45.094 1 48.69 774 LEU A O 1
ATOM 6078 N N . GLN A 1 775 ? 20.844 -6.613 46.125 1 47.88 775 GLN A N 1
ATOM 6079 C CA . GLN A 1 775 ? 20.281 -7.961 46.094 1 47.88 775 GLN A CA 1
ATOM 6080 C C . GLN A 1 775 ? 20.047 -8.43 44.656 1 47.88 775 GLN A C 1
ATOM 6082 O O . GLN A 1 775 ? 20.281 -9.594 44.344 1 47.88 775 GLN A O 1
ATOM 6087 N N . GLN A 1 776 ? 19.734 -7.461 43.938 1 46.56 776 GLN A N 1
ATOM 6088 C CA . GLN A 1 776 ? 19.422 -7.598 42.5 1 46.56 776 GLN A CA 1
ATOM 6089 C C . GLN A 1 776 ? 20.688 -7.547 41.656 1 46.56 776 GLN A C 1
ATOM 6091 O O . GLN A 1 776 ? 20.703 -8.016 40.531 1 46.56 776 GLN A O 1
ATOM 6096 N N . ARG A 1 777 ? 21.797 -7.16 42.375 1 50.69 777 ARG A N 1
ATOM 6097 C CA . ARG A 1 777 ? 23.094 -7.188 41.688 1 50.69 777 ARG A CA 1
ATOM 6098 C C . ARG A 1 777 ? 23.469 -8.609 41.281 1 50.69 777 ARG A C 1
ATOM 6100 O O . ARG A 1 777 ? 23.969 -8.836 40.156 1 50.69 777 ARG A O 1
ATOM 6107 N N . VAL A 1 778 ? 23.484 -9.445 42.469 1 51.31 778 VAL A N 1
ATOM 6108 C CA . VAL A 1 778 ? 23.656 -10.82 42 1 51.31 778 VAL A CA 1
ATOM 6109 C C . VAL A 1 778 ? 22.641 -11.133 40.906 1 51.31 778 VAL A C 1
ATOM 6111 O O . VAL A 1 778 ? 22.969 -11.758 39.906 1 51.31 778 VAL A O 1
ATOM 6114 N N . VAL A 1 779 ? 21.562 -10.516 41.25 1 52.84 779 VAL A N 1
ATOM 6115 C CA . VAL A 1 779 ? 20.531 -10.703 40.25 1 52.84 779 VAL A CA 1
ATOM 6116 C C . VAL A 1 779 ? 20.844 -9.852 39.031 1 52.84 779 VAL A C 1
ATOM 6118 O O . VAL A 1 779 ? 20.656 -10.297 37.875 1 52.84 779 VAL A O 1
ATOM 6121 N N . LEU A 1 780 ? 21.531 -8.766 39.438 1 56.28 780 LEU A N 1
ATOM 6122 C CA . LEU A 1 780 ? 21.891 -7.914 38.312 1 56.28 780 LEU A CA 1
ATOM 6123 C C . LEU A 1 780 ? 23.016 -8.547 37.5 1 56.28 780 LEU A C 1
ATOM 6125 O O . LEU A 1 780 ? 22.984 -8.492 36.25 1 56.28 780 LEU A O 1
ATOM 6129 N N . ILE A 1 781 ? 24.062 -9.008 38.406 1 63.5 781 ILE A N 1
ATOM 6130 C CA . ILE A 1 781 ? 25.141 -9.641 37.656 1 63.5 781 ILE A CA 1
ATOM 6131 C C . ILE A 1 781 ? 24.594 -10.836 36.875 1 63.5 781 ILE A C 1
ATOM 6133 O O . ILE A 1 781 ? 25.016 -11.102 35.75 1 63.5 781 ILE A O 1
ATOM 6137 N N . VAL A 1 782 ? 23.734 -11.469 37.562 1 65.81 782 VAL A N 1
ATOM 6138 C CA . VAL A 1 782 ? 23.125 -12.586 36.844 1 65.81 782 VAL A CA 1
ATOM 6139 C C . VAL A 1 782 ? 22.281 -12.047 35.688 1 65.81 782 VAL A C 1
ATOM 6141 O O . VAL A 1 782 ? 22.25 -12.648 34.625 1 65.81 782 VAL A O 1
ATOM 6144 N N . TRP A 1 783 ? 21.75 -10.883 35.969 1 64.62 783 TRP A N 1
ATOM 6145 C CA . TRP A 1 783 ? 20.984 -10.289 34.875 1 64.62 783 TRP A CA 1
ATOM 6146 C C . TRP A 1 783 ? 21.891 -9.844 33.719 1 64.62 783 TRP A C 1
ATOM 6148 O O . TRP A 1 783 ? 21.547 -9.992 32.562 1 64.62 783 TRP A O 1
ATOM 6158 N N . ILE A 1 784 ? 23.031 -9.281 34.156 1 70.75 784 ILE A N 1
ATOM 6159 C CA . ILE A 1 784 ? 23.969 -8.875 33.094 1 70.75 784 ILE A CA 1
ATOM 6160 C C . ILE A 1 784 ? 24.484 -10.109 32.344 1 70.75 784 ILE A C 1
ATOM 6162 O O . ILE A 1 784 ? 24.625 -10.078 31.141 1 70.75 784 ILE A O 1
ATOM 6166 N N . TRP A 1 785 ? 24.641 -11.086 33.25 1 75.94 785 TRP A N 1
ATOM 6167 C CA . TRP A 1 785 ? 25.078 -12.32 32.625 1 75.94 785 TRP A CA 1
ATOM 6168 C C . TRP A 1 785 ? 23.984 -12.844 31.672 1 75.94 785 TRP A C 1
ATOM 6170 O O . TRP A 1 785 ? 24.281 -13.281 30.562 1 75.94 785 TRP A O 1
ATOM 6180 N N . ASP A 1 786 ? 22.828 -12.727 32.062 1 74.06 786 ASP A N 1
ATOM 6181 C CA . ASP A 1 786 ? 21.734 -13.195 31.219 1 74.06 786 ASP A CA 1
ATOM 6182 C C . ASP A 1 786 ? 21.594 -12.32 29.969 1 74.06 786 ASP A C 1
ATOM 6184 O O . ASP A 1 786 ? 21.312 -12.828 28.875 1 74.06 786 ASP A O 1
ATOM 6188 N N . ALA A 1 787 ? 21.812 -11.133 30.219 1 75.94 787 ALA A N 1
ATOM 6189 C CA . ALA A 1 787 ? 21.703 -10.227 29.078 1 75.94 787 ALA A CA 1
ATOM 6190 C C . ALA A 1 787 ? 22.828 -10.5 28.062 1 75.94 787 ALA A C 1
ATOM 6192 O O . ALA A 1 787 ? 22.594 -10.461 26.859 1 75.94 787 ALA A O 1
ATOM 6193 N N . LEU A 1 788 ? 24 -10.773 28.656 1 81.38 788 LEU A N 1
ATOM 6194 C CA . LEU A 1 788 ? 25.109 -11.07 27.766 1 81.38 788 LEU A CA 1
ATOM 6195 C C . LEU A 1 788 ? 24.922 -12.422 27.078 1 81.38 788 LEU A C 1
ATOM 6197 O O . LEU A 1 788 ? 25.281 -12.586 25.906 1 81.38 788 LEU A O 1
ATOM 6201 N N . ASP A 1 789 ? 24.297 -13.258 27.812 1 81.25 789 ASP A N 1
ATOM 6202 C CA . ASP A 1 789 ? 24.016 -14.555 27.203 1 81.25 789 ASP A CA 1
ATOM 6203 C C . ASP A 1 789 ? 22.953 -14.422 26.109 1 81.25 789 ASP A C 1
ATOM 6205 O O . ASP A 1 789 ? 23.047 -15.062 25.062 1 81.25 789 ASP A O 1
ATOM 6209 N N . ARG A 1 790 ? 22.062 -13.609 26.391 1 81.56 790 ARG A N 1
ATOM 6210 C CA . ARG A 1 790 ? 21.031 -13.391 25.375 1 81.56 790 ARG A CA 1
ATOM 6211 C C . ARG A 1 790 ? 21.609 -12.711 24.141 1 81.56 790 ARG A C 1
ATOM 6213 O O . ARG A 1 790 ? 21.25 -13.031 23.016 1 81.56 790 ARG A O 1
ATOM 6220 N N . LEU A 1 791 ? 22.5 -11.836 24.422 1 84.69 791 LEU A N 1
ATOM 6221 C CA . LEU A 1 791 ? 23.156 -11.148 23.297 1 84.69 791 LEU A CA 1
ATOM 6222 C C . LEU A 1 791 ? 24.031 -12.109 22.5 1 84.69 791 LEU A C 1
ATOM 6224 O O . LEU A 1 791 ? 24.016 -12.086 21.266 1 84.69 791 LEU A O 1
ATOM 6228 N N . LEU A 1 792 ? 24.766 -12.922 23.25 1 86.31 792 LEU A N 1
ATOM 6229 C CA . LEU A 1 792 ? 25.609 -13.906 22.578 1 86.31 792 LEU A CA 1
ATOM 6230 C C . LEU A 1 792 ? 24.75 -14.898 21.797 1 86.31 792 LEU A C 1
ATOM 6232 O O . LEU A 1 792 ? 25.047 -15.18 20.625 1 86.31 792 LEU A O 1
ATOM 6236 N N . ASN A 1 793 ? 23.703 -15.344 22.375 1 87 793 ASN A N 1
ATOM 6237 C CA . ASN A 1 793 ? 22.844 -16.297 21.688 1 87 793 ASN A CA 1
ATOM 6238 C C . ASN A 1 793 ? 22.188 -15.688 20.469 1 87 793 ASN A C 1
ATOM 6240 O O . ASN A 1 793 ? 22.031 -16.359 19.438 1 87 793 ASN A O 1
ATOM 6244 N N . ARG A 1 794 ? 21.891 -14.492 20.562 1 86.44 794 ARG A N 1
ATOM 6245 C CA . ARG A 1 794 ? 21.266 -13.828 19.422 1 86.44 794 ARG A CA 1
ATOM 6246 C C . ARG A 1 794 ? 22.266 -13.672 18.266 1 86.44 794 ARG A C 1
ATOM 6248 O O . ARG A 1 794 ? 21.922 -13.914 17.109 1 86.44 794 ARG A O 1
ATOM 6255 N N . LYS A 1 795 ? 23.469 -13.312 18.609 1 87.75 795 LYS A N 1
ATOM 6256 C CA . LYS A 1 795 ? 24.484 -13.148 17.562 1 87.75 795 LYS A CA 1
ATOM 6257 C C . LYS A 1 795 ? 24.859 -14.5 16.953 1 87.75 795 LYS A C 1
ATOM 6259 O O . LYS A 1 795 ? 25.094 -14.602 15.75 1 87.75 795 LYS A O 1
ATOM 6264 N N . LEU A 1 796 ? 24.906 -15.469 17.844 1 89.81 796 LEU A N 1
ATOM 6265 C CA . LEU A 1 796 ? 25.234 -16.812 17.344 1 89.81 796 LEU A CA 1
ATOM 6266 C C . LEU A 1 796 ? 24.109 -17.344 16.484 1 89.81 796 LEU A C 1
ATOM 6268 O O . LEU A 1 796 ? 24.359 -18.031 15.484 1 89.81 796 LEU A O 1
ATOM 6272 N N . PHE A 1 797 ? 22.984 -17.031 16.844 1 89.5 797 PHE A N 1
ATOM 6273 C CA . PHE A 1 797 ? 21.844 -17.469 16.062 1 89.5 797 PHE A CA 1
ATOM 6274 C C . PHE A 1 797 ? 21.891 -16.891 14.656 1 89.5 797 PHE A C 1
ATOM 6276 O O . PHE A 1 797 ? 21.75 -17.625 13.672 1 89.5 797 PHE A O 1
ATOM 6283 N N . TYR A 1 798 ? 22.109 -15.648 14.477 1 88.31 798 TYR A N 1
ATOM 6284 C CA . TYR A 1 798 ? 22.156 -15.031 13.156 1 88.31 798 TYR A CA 1
ATOM 6285 C C . TYR A 1 798 ? 23.391 -15.453 12.391 1 88.31 798 TYR A C 1
ATOM 6287 O O . TYR A 1 798 ? 23.359 -15.57 11.164 1 88.31 798 TYR A O 1
ATOM 6295 N N . ALA A 1 799 ? 24.469 -15.68 13.133 1 90.62 799 ALA A N 1
ATOM 6296 C CA . ALA A 1 799 ? 25.672 -16.172 12.469 1 90.62 799 ALA A CA 1
ATOM 6297 C C . ALA A 1 799 ? 25.453 -17.562 11.891 1 90.62 799 ALA A C 1
ATOM 6299 O O . ALA A 1 799 ? 25.891 -17.859 10.773 1 90.62 799 ALA A O 1
ATOM 6300 N N . TYR A 1 800 ? 24.75 -18.328 12.672 1 90.12 800 TYR A N 1
ATOM 6301 C CA . TYR A 1 800 ? 24.453 -19.688 12.211 1 90.12 800 TYR A CA 1
ATOM 6302 C C . TYR A 1 800 ? 23.5 -19.656 11.016 1 90.12 800 TYR A C 1
ATOM 6304 O O . TYR A 1 800 ? 23.719 -20.359 10.023 1 90.12 800 TYR A O 1
ATOM 6312 N N . ASP A 1 801 ? 22.516 -18.859 11.07 1 90.69 801 ASP A N 1
ATOM 6313 C CA . ASP A 1 801 ? 21.547 -18.734 9.984 1 90.69 801 ASP A CA 1
ATOM 6314 C C . ASP A 1 801 ? 22.203 -18.188 8.719 1 90.69 801 ASP A C 1
ATOM 6316 O O . ASP A 1 801 ? 21.953 -18.672 7.617 1 90.69 801 ASP A O 1
ATOM 6320 N N . LEU A 1 802 ? 23.078 -17.266 8.898 1 92.25 802 LEU A N 1
ATOM 6321 C CA . LEU A 1 802 ? 23.781 -16.656 7.777 1 92.25 802 LEU A CA 1
ATOM 6322 C C . LEU A 1 802 ? 24.75 -17.656 7.141 1 92.25 802 LEU A C 1
ATOM 6324 O O . LEU A 1 802 ? 24.875 -17.688 5.918 1 92.25 802 LEU A O 1
ATOM 6328 N N . SER A 1 803 ? 25.391 -18.438 7.953 1 91.94 803 SER A N 1
ATOM 6329 C CA . SER A 1 803 ? 26.344 -19.406 7.441 1 91.94 803 SER A CA 1
ATOM 6330 C C . SER A 1 803 ? 25.641 -20.469 6.59 1 91.94 803 SER A C 1
ATOM 6332 O O . SER A 1 803 ? 26.109 -20.812 5.504 1 91.94 803 SER A O 1
ATOM 6334 N N . TRP A 1 804 ? 24.562 -20.859 7.051 1 89.75 804 TRP A N 1
ATOM 6335 C CA . TRP A 1 804 ? 23.844 -21.875 6.285 1 89.75 804 TRP A CA 1
ATOM 6336 C C . TRP A 1 804 ? 23.281 -21.281 5 1 89.75 804 TRP A C 1
ATOM 6338 O O . TRP A 1 804 ? 23.219 -21.969 3.973 1 89.75 804 TRP A O 1
ATOM 6348 N N . SER A 1 805 ? 22.797 -20.125 5.043 1 91.62 805 SER A N 1
ATOM 6349 C CA . SER A 1 805 ? 22.328 -19.469 3.828 1 91.62 805 SER A CA 1
ATOM 6350 C C . SER A 1 805 ? 23.453 -19.328 2.805 1 91.62 805 SER A C 1
ATOM 6352 O O . SER A 1 805 ? 23.25 -19.547 1.609 1 91.62 805 SER A O 1
ATOM 6354 N N . TYR A 1 806 ? 24.625 -18.969 3.311 1 93.06 806 TYR A N 1
ATOM 6355 C CA . TYR A 1 806 ? 25.797 -18.812 2.439 1 93.06 806 TYR A CA 1
ATOM 6356 C C . TYR A 1 806 ? 26.219 -20.156 1.859 1 93.06 806 TYR A C 1
ATOM 6358 O O . TYR A 1 806 ? 26.562 -20.25 0.679 1 93.06 806 TYR A O 1
ATOM 6366 N N . ILE A 1 807 ? 26.125 -21.234 2.59 1 90.88 807 ILE A N 1
ATOM 6367 C CA . ILE A 1 807 ? 26.516 -22.562 2.145 1 90.88 807 ILE A CA 1
ATOM 6368 C C . ILE A 1 807 ? 25.547 -23.047 1.062 1 90.88 807 ILE A C 1
ATOM 6370 O O . ILE A 1 807 ? 25.969 -23.578 0.034 1 90.88 807 ILE A O 1
ATOM 6374 N N . THR A 1 808 ? 24.281 -22.812 1.271 1 88.81 808 THR A N 1
ATOM 6375 C CA . THR A 1 808 ? 23.281 -23.25 0.301 1 88.81 808 THR A CA 1
ATOM 6376 C C . THR A 1 808 ? 23.453 -22.5 -1.021 1 88.81 808 THR A C 1
ATOM 6378 O O . THR A 1 808 ? 23.266 -23.094 -2.094 1 88.81 808 THR A O 1
ATOM 6381 N N . ALA A 1 809 ? 23.766 -21.266 -0.946 1 91.25 809 ALA A N 1
ATOM 6382 C CA . ALA A 1 809 ? 23.984 -20.484 -2.166 1 91.25 809 ALA A CA 1
ATOM 6383 C C . ALA A 1 809 ? 25.234 -20.938 -2.9 1 91.25 809 ALA A C 1
ATOM 6385 O O . ALA A 1 809 ? 25.25 -21 -4.133 1 91.25 809 ALA A O 1
ATOM 6386 N N . GLU A 1 810 ? 26.328 -21.266 -2.133 1 89.25 810 GLU A N 1
ATOM 6387 C CA . GLU A 1 810 ? 27.547 -21.766 -2.748 1 89.25 810 GLU A CA 1
ATOM 6388 C C . GLU A 1 810 ? 27.328 -23.125 -3.391 1 89.25 810 GLU A C 1
ATOM 6390 O O . GLU A 1 810 ? 27.891 -23.422 -4.453 1 89.25 810 GLU A O 1
ATOM 6395 N N . ASP A 1 811 ? 26.453 -23.891 -2.828 1 83.5 811 ASP A N 1
ATOM 6396 C CA . ASP A 1 811 ? 26.125 -25.203 -3.393 1 83.5 811 ASP A CA 1
ATOM 6397 C C . ASP A 1 811 ? 25.359 -25.047 -4.711 1 83.5 811 ASP A C 1
ATOM 6399 O O . ASP A 1 811 ? 25.641 -25.766 -5.672 1 83.5 811 ASP A O 1
ATOM 6403 N N . GLU A 1 812 ? 24.484 -24.188 -4.711 1 82.88 812 GLU A N 1
ATOM 6404 C CA . GLU A 1 812 ? 23.719 -23.953 -5.93 1 82.88 812 GLU A CA 1
ATOM 6405 C C . GLU A 1 812 ? 24.609 -23.391 -7.035 1 82.88 812 GLU A C 1
ATOM 6407 O O . GLU A 1 812 ? 24.438 -23.719 -8.211 1 82.88 812 GLU A O 1
ATOM 6412 N N . ALA A 1 813 ? 25.547 -22.562 -6.641 1 86.31 813 ALA A N 1
ATOM 6413 C CA . ALA A 1 813 ? 26.484 -22 -7.617 1 86.31 813 ALA A CA 1
ATOM 6414 C C . ALA A 1 813 ? 27.406 -23.078 -8.172 1 86.31 813 ALA A C 1
ATOM 6416 O O . ALA A 1 813 ? 27.719 -23.062 -9.367 1 86.31 813 ALA A O 1
ATOM 6417 N N . MET A 1 814 ? 27.812 -24.016 -7.367 1 81.56 814 MET A N 1
ATOM 6418 C CA . MET A 1 814 ? 28.719 -25.094 -7.793 1 81.56 814 MET A CA 1
ATOM 6419 C C . MET A 1 814 ? 28.031 -26 -8.812 1 81.56 814 MET A C 1
ATOM 6421 O O . MET A 1 814 ? 28.656 -26.422 -9.781 1 81.56 814 MET A O 1
ATOM 6425 N N . VAL A 1 815 ? 26.766 -26.125 -8.625 1 72.44 815 VAL A N 1
ATOM 6426 C CA . VAL A 1 815 ? 26.031 -27.047 -9.492 1 72.44 815 VAL A CA 1
ATOM 6427 C C . VAL A 1 815 ? 25.703 -26.344 -10.805 1 72.44 815 VAL A C 1
ATOM 6429 O O . VAL A 1 815 ? 25.781 -26.969 -11.875 1 72.44 815 VAL A O 1
ATOM 6432 N N . LYS A 1 816 ? 25.453 -25.078 -10.844 1 75.81 816 LYS A N 1
ATOM 6433 C CA . LYS A 1 816 ? 24.938 -24.391 -12.031 1 75.81 816 LYS A CA 1
ATOM 6434 C C . LYS A 1 816 ? 26.031 -23.562 -12.703 1 75.81 816 LYS A C 1
ATOM 6436 O O . LYS A 1 816 ? 25.766 -22.875 -13.688 1 75.81 816 LYS A O 1
ATOM 6441 N N . VAL A 1 817 ? 27.266 -23.625 -12.234 1 81.06 817 VAL A N 1
ATOM 6442 C CA . VAL A 1 817 ? 28.344 -22.766 -12.719 1 81.06 817 VAL A CA 1
ATOM 6443 C C . VAL A 1 817 ? 28.562 -23.016 -14.211 1 81.06 817 VAL A C 1
ATOM 6445 O O . VAL A 1 817 ? 28.797 -22.078 -14.977 1 81.06 817 VAL A O 1
ATOM 6448 N N . PHE A 1 818 ? 28.391 -24.203 -14.695 1 70.31 818 PHE A N 1
ATOM 6449 C CA . PHE A 1 818 ? 28.703 -24.531 -16.078 1 70.31 818 PHE A CA 1
ATOM 6450 C C . PHE A 1 818 ? 27.609 -24.031 -17.016 1 70.31 818 PHE A C 1
ATOM 6452 O O . PHE A 1 818 ? 27.844 -23.875 -18.219 1 70.31 818 PHE A O 1
ATOM 6459 N N . ARG A 1 819 ? 26.531 -23.703 -16.5 1 67 819 ARG A N 1
ATOM 6460 C CA . ARG A 1 819 ? 25.438 -23.188 -17.312 1 67 819 ARG A CA 1
ATOM 6461 C C . ARG A 1 819 ? 25.609 -21.703 -17.578 1 67 819 ARG A C 1
ATOM 6463 O O . ARG A 1 819 ? 25.141 -21.188 -18.594 1 67 819 ARG A O 1
ATOM 6470 N N . PHE A 1 820 ? 26.344 -21.078 -16.734 1 72.69 820 PHE A N 1
ATOM 6471 C CA . PHE A 1 820 ? 26.406 -19.625 -16.828 1 72.69 820 PHE A CA 1
ATOM 6472 C C . PHE A 1 820 ? 27.766 -19.172 -17.359 1 72.69 820 PHE A C 1
ATOM 6474 O O . PHE A 1 820 ? 27.875 -18.078 -17.922 1 72.69 820 PHE A O 1
ATOM 6481 N N . VAL A 1 821 ? 28.781 -20.047 -17.109 1 78.75 821 VAL A N 1
ATOM 6482 C CA . VAL A 1 821 ? 30.125 -19.688 -17.547 1 78.75 821 VAL A CA 1
ATOM 6483 C C . VAL A 1 821 ? 30.531 -20.547 -18.734 1 78.75 821 VAL A C 1
ATOM 6485 O O . VAL A 1 821 ? 30.609 -21.766 -18.641 1 78.75 821 VAL A O 1
ATOM 6488 N N . GLN A 1 822 ? 30.781 -19.859 -19.875 1 72.5 822 GLN A N 1
ATOM 6489 C CA . GLN A 1 822 ? 31.078 -20.562 -21.125 1 72.5 822 GLN A CA 1
ATOM 6490 C C . GLN A 1 822 ? 32.531 -21.047 -21.156 1 72.5 822 GLN A C 1
ATOM 6492 O O . GLN A 1 822 ? 32.812 -22.078 -21.75 1 72.5 822 GLN A O 1
ATOM 6497 N N . THR A 1 823 ? 33.5 -20.344 -20.375 1 77.19 823 THR A N 1
ATOM 6498 C CA . THR A 1 823 ? 34.906 -20.734 -20.359 1 77.19 823 THR A CA 1
ATOM 6499 C C . THR A 1 823 ? 35.125 -21.828 -19.328 1 77.19 823 THR A C 1
ATOM 6501 O O . THR A 1 823 ? 34.969 -21.594 -18.125 1 77.19 823 THR A O 1
ATOM 6504 N N . PRO A 1 824 ? 35.5 -22.922 -19.75 1 77.75 824 PRO A N 1
ATOM 6505 C CA . PRO A 1 824 ? 35.594 -24.047 -18.828 1 77.75 824 PRO A CA 1
ATOM 6506 C C . PRO A 1 824 ? 36.656 -23.859 -17.75 1 77.75 824 PRO A C 1
ATOM 6508 O O . PRO A 1 824 ? 36.469 -24.25 -16.609 1 77.75 824 PRO A O 1
ATOM 6511 N N . HIS A 1 825 ? 37.812 -23.234 -18.109 1 80.5 825 HIS A N 1
ATOM 6512 C CA . HIS A 1 825 ? 38.844 -23.078 -17.094 1 80.5 825 HIS A CA 1
ATOM 6513 C C . HIS A 1 825 ? 38.375 -22.141 -15.984 1 80.5 825 HIS A C 1
ATOM 6515 O O . HIS A 1 825 ? 38.688 -22.359 -14.812 1 80.5 825 HIS A O 1
ATOM 6521 N N . LEU A 1 826 ? 37.688 -21.266 -16.406 1 85.19 826 LEU A N 1
ATOM 6522 C CA . LEU A 1 826 ? 37.156 -20.328 -15.414 1 85.19 826 LEU A CA 1
ATOM 6523 C C . LEU A 1 826 ? 36.062 -20.984 -14.586 1 85.19 826 LEU A C 1
ATOM 6525 O O . LEU A 1 826 ? 35.938 -20.734 -13.391 1 85.19 826 LEU A O 1
ATOM 6529 N N . ALA A 1 827 ? 35.344 -21.844 -15.172 1 86 827 ALA A N 1
ATOM 6530 C CA . ALA A 1 827 ? 34.281 -22.531 -14.461 1 86 827 ALA A CA 1
ATOM 6531 C C . ALA A 1 827 ? 34.844 -23.469 -13.398 1 86 827 ALA A C 1
ATOM 6533 O O . ALA A 1 827 ? 34.312 -23.562 -12.289 1 86 827 ALA A O 1
ATOM 6534 N N . ILE A 1 828 ? 35.969 -24.047 -13.734 1 82 828 ILE A N 1
ATOM 6535 C CA . ILE A 1 828 ? 36.594 -24.969 -12.789 1 82 828 ILE A CA 1
ATOM 6536 C C . ILE A 1 828 ? 37.188 -24.188 -11.633 1 82 828 ILE A C 1
ATOM 6538 O O . ILE A 1 828 ? 37.094 -24.578 -10.469 1 82 828 ILE A O 1
ATOM 6542 N N . ALA A 1 829 ? 37.719 -23.094 -11.961 1 85.62 829 ALA A N 1
ATOM 6543 C CA . ALA A 1 829 ? 38.312 -22.266 -10.914 1 85.62 829 ALA A CA 1
ATOM 6544 C C . ALA A 1 829 ? 37.25 -21.734 -9.961 1 85.62 829 ALA A C 1
ATOM 6546 O O . ALA A 1 829 ? 37.469 -21.688 -8.742 1 85.62 829 ALA A O 1
ATOM 6547 N N . ILE A 1 830 ? 36.219 -21.391 -10.5 1 88.88 830 ILE A N 1
ATOM 6548 C CA . ILE A 1 830 ? 35.125 -20.859 -9.672 1 88.88 830 ILE A CA 1
ATOM 6549 C C . ILE A 1 830 ? 34.562 -21.984 -8.805 1 88.88 830 ILE A C 1
ATOM 6551 O O . ILE A 1 830 ? 34.25 -21.766 -7.637 1 88.88 830 ILE A O 1
ATOM 6555 N N . ARG A 1 831 ? 34.438 -23.078 -9.375 1 85.44 831 ARG A N 1
ATOM 6556 C CA . ARG A 1 831 ? 33.938 -24.219 -8.617 1 85.44 831 ARG A CA 1
ATOM 6557 C C . ARG A 1 831 ? 34.875 -24.562 -7.453 1 85.44 831 ARG A C 1
ATOM 6559 O O . ARG A 1 831 ? 34.406 -24.859 -6.348 1 85.44 831 ARG A O 1
ATOM 6566 N N . GLU A 1 832 ? 36.094 -24.453 -7.68 1 82.88 832 GLU A N 1
ATOM 6567 C CA . GLU A 1 832 ? 37.062 -24.734 -6.621 1 82.88 832 GLU A CA 1
ATOM 6568 C C . GLU A 1 832 ? 37.031 -23.656 -5.539 1 82.88 832 GLU A C 1
ATOM 6570 O O . GLU A 1 832 ? 37.125 -23.969 -4.348 1 82.88 832 GLU A O 1
ATOM 6575 N N . ASN A 1 833 ? 36.875 -22.562 -5.973 1 88 833 ASN A N 1
ATOM 6576 C CA . ASN A 1 833 ? 36.781 -21.484 -4.992 1 88 833 ASN A CA 1
ATOM 6577 C C . ASN A 1 833 ? 35.5 -21.594 -4.164 1 88 833 ASN A C 1
ATOM 6579 O O . ASN A 1 833 ? 35.5 -21.328 -2.965 1 88 833 ASN A O 1
ATOM 6583 N N . CYS A 1 834 ? 34.469 -21.938 -4.801 1 89.25 834 CYS A N 1
ATOM 6584 C CA . CYS A 1 834 ? 33.219 -22.141 -4.082 1 89.25 834 CYS A CA 1
ATOM 6585 C C . CYS A 1 834 ? 33.312 -23.297 -3.092 1 89.25 834 CYS A C 1
ATOM 6587 O O . CYS A 1 834 ? 32.781 -23.219 -1.983 1 89.25 834 CYS A O 1
ATOM 6589 N N . GLY A 1 835 ? 34.062 -24.281 -3.486 1 83.81 835 GLY A N 1
ATOM 6590 C CA . GLY A 1 835 ? 34.281 -25.406 -2.588 1 83.81 835 GLY A CA 1
ATOM 6591 C C . GLY A 1 835 ? 35.125 -25.047 -1.376 1 83.81 835 GLY A C 1
ATOM 6592 O O . GLY A 1 835 ? 34.844 -25.469 -0.259 1 83.81 835 GLY A O 1
ATOM 6593 N N . HIS A 1 836 ? 36.031 -24.219 -1.636 1 86.88 836 HIS A N 1
ATOM 6594 C CA . HIS A 1 836 ? 36.875 -23.766 -0.53 1 86.88 836 HIS A CA 1
ATOM 6595 C C . HIS A 1 836 ? 36.062 -22.875 0.427 1 86.88 836 HIS A C 1
ATOM 6597 O O . HIS A 1 836 ? 36.188 -23.016 1.646 1 86.88 836 HIS A O 1
ATOM 6603 N N . ASN A 1 837 ? 35.312 -21.984 -0.113 1 90.56 837 ASN A N 1
ATOM 6604 C CA . ASN A 1 837 ? 34.469 -21.125 0.722 1 90.56 837 ASN A CA 1
ATOM 6605 C C . ASN A 1 837 ? 33.469 -21.938 1.524 1 90.56 837 ASN A C 1
ATOM 6607 O O . ASN A 1 837 ? 33.219 -21.641 2.693 1 90.56 837 ASN A O 1
ATOM 6611 N N . LYS A 1 838 ? 32.906 -22.906 0.915 1 89.62 838 LYS A N 1
ATOM 6612 C CA . LYS A 1 838 ? 31.938 -23.781 1.589 1 89.62 838 LYS A CA 1
ATOM 6613 C C . LYS A 1 838 ? 32.594 -24.531 2.748 1 89.62 838 LYS A C 1
ATOM 6615 O O . LYS A 1 838 ? 32.031 -24.578 3.848 1 89.62 838 LYS A O 1
ATOM 6620 N N . LEU A 1 839 ? 33.844 -24.984 2.559 1 86.88 839 LEU A N 1
ATOM 6621 C CA . LEU A 1 839 ? 34.531 -25.766 3.582 1 86.88 839 LEU A CA 1
ATOM 6622 C C . LEU A 1 839 ? 34.906 -24.875 4.777 1 86.88 839 LEU A C 1
ATOM 6624 O O . LEU A 1 839 ? 34.688 -25.281 5.926 1 86.88 839 LEU A O 1
ATOM 6628 N N . GLN A 1 840 ? 35.312 -23.766 4.461 1 89.81 840 GLN A N 1
ATOM 6629 C CA . GLN A 1 840 ? 35.688 -22.875 5.555 1 89.81 840 GLN A CA 1
ATOM 6630 C C . GLN A 1 840 ? 34.469 -22.438 6.359 1 89.81 840 GLN A C 1
ATOM 6632 O O . GLN A 1 840 ? 34.531 -22.328 7.586 1 89.81 840 GLN A O 1
ATOM 6637 N N . THR A 1 841 ? 33.344 -22.188 5.703 1 91.81 841 THR A N 1
ATOM 6638 C CA . THR A 1 841 ? 32.125 -21.797 6.398 1 91.81 841 THR A CA 1
ATOM 6639 C C . THR A 1 841 ? 31.562 -22.969 7.188 1 91.81 841 THR A C 1
ATOM 6641 O O . THR A 1 841 ? 31.031 -22.797 8.281 1 91.81 841 THR A O 1
ATOM 6644 N N . LEU A 1 842 ? 31.719 -24.172 6.672 1 89.5 842 LEU A N 1
ATOM 6645 C CA . LEU A 1 842 ? 31.234 -25.359 7.359 1 89.5 842 LEU A CA 1
ATOM 6646 C C . LEU A 1 842 ? 32.031 -25.609 8.633 1 89.5 842 LEU A C 1
ATOM 6648 O O . LEU A 1 842 ? 31.469 -26.062 9.641 1 89.5 842 LEU A O 1
ATOM 6652 N N . LYS A 1 843 ? 33.281 -25.359 8.586 1 87.5 843 LYS A N 1
ATOM 6653 C CA . LYS A 1 843 ? 34.094 -25.5 9.789 1 87.5 843 LYS A CA 1
ATOM 6654 C C . LYS A 1 843 ? 33.625 -24.562 10.891 1 87.5 843 LYS A C 1
ATOM 6656 O O . LYS A 1 843 ? 33.562 -24.953 12.062 1 87.5 843 LYS A O 1
ATOM 6661 N N . ASN A 1 844 ? 33.219 -23.453 10.445 1 87.88 844 ASN A N 1
ATOM 6662 C CA . ASN A 1 844 ? 32.688 -22.516 11.422 1 87.88 844 ASN A CA 1
ATOM 6663 C C . ASN A 1 844 ? 31.359 -22.969 11.977 1 87.88 844 ASN A C 1
ATOM 6665 O O . ASN A 1 844 ? 31.078 -22.797 13.172 1 87.88 844 ASN A O 1
ATOM 6669 N N . VAL A 1 845 ? 30.484 -23.5 11.18 1 89.44 845 VAL A N 1
ATOM 6670 C CA . VAL A 1 845 ? 29.172 -23.984 11.594 1 89.44 845 VAL A CA 1
ATOM 6671 C C . VAL A 1 845 ? 29.344 -25.141 12.586 1 89.44 845 VAL A C 1
ATOM 6673 O O . VAL A 1 845 ? 28.641 -25.203 13.594 1 89.44 845 VAL A O 1
ATOM 6676 N N . VAL A 1 846 ? 30.328 -26 12.375 1 85.62 846 VAL A N 1
ATOM 6677 C CA . VAL A 1 846 ? 30.547 -27.156 13.234 1 85.62 846 VAL A CA 1
ATOM 6678 C C . VAL A 1 846 ? 31.094 -26.688 14.586 1 85.62 846 VAL A C 1
ATOM 6680 O O . VAL A 1 846 ? 30.75 -27.25 15.625 1 85.62 846 VAL A O 1
ATOM 6683 N N . ASP A 1 847 ? 31.844 -25.688 14.477 1 84.25 847 ASP A N 1
ATOM 6684 C CA . ASP A 1 847 ? 32.344 -25.125 15.727 1 84.25 847 ASP A CA 1
ATOM 6685 C C . ASP A 1 847 ? 31.203 -24.594 16.594 1 84.25 847 ASP A C 1
ATOM 6687 O O . ASP A 1 847 ? 31.188 -24.797 17.797 1 84.25 847 ASP A O 1
ATOM 6691 N N . ILE A 1 848 ? 30.266 -24 15.977 1 86.88 848 ILE A N 1
ATOM 6692 C CA . ILE A 1 848 ? 29.125 -23.469 16.719 1 86.88 848 ILE A CA 1
ATOM 6693 C C . ILE A 1 848 ? 28.25 -24.609 17.219 1 86.88 848 ILE A C 1
ATOM 6695 O O . ILE A 1 848 ? 27.734 -24.562 18.344 1 86.88 848 ILE A O 1
ATOM 6699 N N . GLN A 1 849 ? 28.109 -25.625 16.469 1 83.69 849 GLN A N 1
ATOM 6700 C CA . GLN A 1 849 ? 27.266 -26.766 16.844 1 83.69 849 GLN A CA 1
ATOM 6701 C C . GLN A 1 849 ? 27.844 -27.516 18.031 1 83.69 849 GLN A C 1
ATOM 6703 O O . GLN A 1 849 ? 27.109 -27.969 18.906 1 83.69 849 GLN A O 1
ATOM 6708 N N . GLN A 1 850 ? 29.109 -27.578 18.109 1 80.06 850 GLN A N 1
ATOM 6709 C CA . GLN A 1 850 ? 29.75 -28.344 19.172 1 80.06 850 GLN A CA 1
ATOM 6710 C C . GLN A 1 850 ? 29.812 -27.531 20.469 1 80.06 850 GLN A C 1
ATOM 6712 O O . GLN A 1 850 ? 29.547 -28.078 21.547 1 80.06 850 GLN A O 1
ATOM 6717 N N . ARG A 1 851 ? 30.078 -26.234 20.422 1 81.56 851 ARG A N 1
ATOM 6718 C CA . ARG A 1 851 ? 30.203 -25.391 21.609 1 81.56 851 ARG A CA 1
ATOM 6719 C C . ARG A 1 851 ? 28.828 -24.984 22.141 1 81.56 851 ARG A C 1
ATOM 6721 O O . ARG A 1 851 ? 28.625 -24.891 23.359 1 81.56 851 ARG A O 1
ATOM 6728 N N . TYR A 1 852 ? 27.875 -24.812 21.078 1 84.56 852 TYR A N 1
ATOM 6729 C CA . TYR A 1 852 ? 26.547 -24.359 21.453 1 84.56 852 TYR A CA 1
ATOM 6730 C C . TYR A 1 852 ? 25.469 -25.141 20.703 1 84.56 852 TYR A C 1
ATOM 6732 O O . TYR A 1 852 ? 24.797 -24.578 19.828 1 84.56 852 TYR A O 1
ATOM 6740 N N . PRO A 1 853 ? 25.109 -26.312 21.047 1 79.81 853 PRO A N 1
ATOM 6741 C CA . PRO A 1 853 ? 24.156 -27.141 20.312 1 79.81 853 PRO A CA 1
ATOM 6742 C C . PRO A 1 853 ? 22.719 -26.594 20.406 1 79.81 853 PRO A C 1
ATOM 6744 O O . PRO A 1 853 ? 21.891 -26.875 19.531 1 79.81 853 PRO A O 1
ATOM 6747 N N . ASN A 1 854 ? 22.422 -25.781 21.391 1 83.25 854 ASN A N 1
ATOM 6748 C CA . ASN A 1 854 ? 21.078 -25.234 21.547 1 83.25 854 ASN A CA 1
ATOM 6749 C C . ASN A 1 854 ? 20.719 -24.281 20.406 1 83.25 854 ASN A C 1
ATOM 6751 O O . ASN A 1 854 ? 19.547 -24.109 20.078 1 83.25 854 ASN A O 1
ATOM 6755 N N . ILE A 1 855 ? 21.734 -23.75 19.812 1 87.5 855 ILE A N 1
ATOM 6756 C CA . ILE A 1 855 ? 21.5 -22.781 18.75 1 87.5 855 ILE A CA 1
ATOM 6757 C C . ILE A 1 855 ? 21.062 -23.516 17.469 1 87.5 855 ILE A C 1
ATOM 6759 O O . ILE A 1 855 ? 20.203 -23.031 16.734 1 87.5 855 ILE A O 1
ATOM 6763 N N . GLU A 1 856 ? 21.609 -24.609 17.266 1 84.06 856 GLU A N 1
ATOM 6764 C CA . GLU A 1 856 ? 21.234 -25.391 16.078 1 84.06 856 GLU A CA 1
ATOM 6765 C C . GLU A 1 856 ? 19.781 -25.859 16.172 1 84.06 856 GLU A C 1
ATOM 6767 O O . GLU A 1 856 ? 19.031 -25.719 15.195 1 84.06 856 GLU A O 1
ATOM 6772 N N . VAL A 1 857 ? 19.438 -26.328 17.328 1 82.81 857 VAL A N 1
ATOM 6773 C CA . VAL A 1 857 ? 18.078 -26.844 17.5 1 82.81 857 VAL A CA 1
ATOM 6774 C C . VAL A 1 857 ? 17.062 -25.719 17.375 1 82.81 857 VAL A C 1
ATOM 6776 O O . VAL A 1 857 ? 16.031 -25.859 16.734 1 82.81 857 VAL A O 1
ATOM 6779 N N . ALA A 1 858 ? 17.438 -24.672 17.922 1 85.06 858 ALA A N 1
ATOM 6780 C CA . ALA A 1 858 ? 16.531 -23.531 17.875 1 85.06 858 ALA A CA 1
ATOM 6781 C C . ALA A 1 858 ? 16.375 -23.016 16.438 1 85.06 858 ALA A C 1
ATOM 6783 O O . ALA A 1 858 ? 15.258 -22.703 16.016 1 85.06 858 ALA A O 1
ATOM 6784 N N . THR A 1 859 ? 17.438 -22.906 15.719 1 86.88 859 THR A N 1
ATOM 6785 C CA . THR A 1 859 ? 17.391 -22.375 14.359 1 86.88 859 THR A CA 1
ATOM 6786 C C . THR A 1 859 ? 16.609 -23.312 13.438 1 86.88 859 THR A C 1
ATOM 6788 O O . THR A 1 859 ? 15.742 -22.875 12.688 1 86.88 859 THR A O 1
ATOM 6791 N N . LYS A 1 860 ? 16.844 -24.578 13.547 1 85.62 860 LYS A N 1
ATOM 6792 C CA . LYS A 1 860 ? 16.156 -25.547 12.695 1 85.62 860 LYS A CA 1
ATOM 6793 C C . LYS A 1 860 ? 14.672 -25.641 13.039 1 85.62 860 LYS A C 1
ATOM 6795 O O . LYS A 1 860 ? 13.836 -25.844 12.164 1 85.62 860 LYS A O 1
ATOM 6800 N N . THR A 1 861 ? 14.383 -25.531 14.312 1 85 861 THR A N 1
ATOM 6801 C CA . THR A 1 861 ? 12.984 -25.562 14.727 1 85 861 THR A CA 1
ATOM 6802 C C . THR A 1 861 ? 12.242 -24.344 14.195 1 85 861 THR A C 1
ATOM 6804 O O . THR A 1 861 ? 11.117 -24.469 13.703 1 85 861 THR A O 1
ATOM 6807 N N . ARG A 1 862 ? 12.859 -23.281 14.266 1 87.62 862 ARG A N 1
ATOM 6808 C CA . ARG A 1 862 ? 12.234 -22.062 13.766 1 87.62 862 ARG A CA 1
ATOM 6809 C C . ARG A 1 862 ? 12.055 -22.109 12.25 1 87.62 862 ARG A C 1
ATOM 6811 O O . ARG A 1 862 ? 11.023 -21.688 11.734 1 87.62 862 ARG A O 1
ATOM 6818 N N . GLN A 1 863 ? 13.031 -22.594 11.57 1 88.06 863 GLN A N 1
ATOM 6819 C CA . GLN A 1 863 ? 12.969 -22.672 10.109 1 88.06 863 GLN A CA 1
ATOM 6820 C C . GLN A 1 863 ? 11.891 -23.656 9.664 1 88.06 863 GLN A C 1
ATOM 6822 O O . GLN A 1 863 ? 11.156 -23.391 8.711 1 88.06 863 GLN A O 1
ATOM 6827 N N . ALA A 1 864 ? 11.797 -24.719 10.328 1 87.94 864 ALA A N 1
ATOM 6828 C CA . ALA A 1 864 ? 10.773 -25.703 9.984 1 87.94 864 ALA A CA 1
ATOM 6829 C C . ALA A 1 864 ? 9.375 -25.141 10.219 1 87.94 864 ALA A C 1
ATOM 6831 O O . ALA A 1 864 ? 8.477 -25.312 9.391 1 87.94 864 ALA A O 1
ATOM 6832 N N . THR A 1 865 ? 9.258 -24.516 11.344 1 88.88 865 THR A N 1
ATOM 6833 C CA . THR A 1 865 ? 7.957 -23.922 11.656 1 88.88 865 THR A CA 1
ATOM 6834 C C . THR A 1 865 ? 7.574 -22.875 10.617 1 88.88 865 THR A C 1
ATOM 6836 O O . THR A 1 865 ? 6.438 -22.844 10.141 1 88.88 865 THR A O 1
ATOM 6839 N N . ARG A 1 866 ? 8.5 -22.031 10.234 1 88.44 866 ARG A N 1
ATOM 6840 C CA . ARG A 1 866 ? 8.234 -20.969 9.273 1 88.44 866 ARG A CA 1
ATOM 6841 C C . ARG A 1 866 ? 7.918 -21.547 7.895 1 88.44 866 ARG A C 1
ATOM 6843 O O . ARG A 1 866 ? 7.043 -21.047 7.188 1 88.44 866 ARG A O 1
ATOM 6850 N N . LYS A 1 867 ? 8.625 -22.531 7.535 1 88.06 867 LYS A N 1
ATOM 6851 C CA . LYS A 1 867 ? 8.391 -23.156 6.23 1 88.06 867 LYS A CA 1
ATOM 6852 C C . LYS A 1 867 ? 6.996 -23.766 6.164 1 88.06 867 LYS A C 1
ATOM 6854 O O . LYS A 1 867 ? 6.289 -23.625 5.164 1 88.06 867 LYS A O 1
ATOM 6859 N N . ILE A 1 868 ? 6.574 -24.422 7.207 1 90 868 ILE A N 1
ATOM 6860 C CA . ILE A 1 868 ? 5.258 -25.047 7.254 1 90 868 ILE A CA 1
ATOM 6861 C C . ILE A 1 868 ? 4.176 -23.969 7.223 1 90 868 ILE A C 1
ATOM 6863 O O . ILE A 1 868 ? 3.186 -24.078 6.5 1 90 868 ILE A O 1
ATOM 6867 N N . LEU A 1 869 ? 4.398 -22.969 7.953 1 89.44 869 LEU A N 1
ATOM 6868 C CA . LEU A 1 869 ? 3.406 -21.906 8.016 1 89.44 869 LEU A CA 1
ATOM 6869 C C . LEU A 1 869 ? 3.346 -21.141 6.699 1 89.44 869 LEU A C 1
ATOM 6871 O O . LEU A 1 869 ? 2.273 -20.688 6.285 1 89.44 869 LEU A O 1
ATOM 6875 N N . ASN A 1 870 ? 4.488 -20.922 6.016 1 87.75 870 ASN A N 1
ATOM 6876 C CA . ASN A 1 870 ? 4.473 -20.281 4.711 1 87.75 870 ASN A CA 1
ATOM 6877 C C . ASN A 1 870 ? 3.717 -21.109 3.678 1 87.75 870 ASN A C 1
ATOM 6879 O O . ASN A 1 870 ? 3.012 -20.562 2.828 1 87.75 870 ASN A O 1
ATOM 6883 N N . LYS A 1 871 ? 3.863 -22.391 3.789 1 86.81 871 LYS A N 1
ATOM 6884 C CA . LYS A 1 871 ? 3.113 -23.266 2.887 1 86.81 871 LYS A CA 1
ATOM 6885 C C . LYS A 1 871 ? 1.617 -23.203 3.178 1 86.81 871 LYS A C 1
ATOM 6887 O O . LYS A 1 871 ? 0.797 -23.25 2.26 1 86.81 871 LYS A O 1
ATOM 6892 N N . ALA A 1 872 ? 1.321 -23.109 4.418 1 89 872 ALA A N 1
ATOM 6893 C CA . ALA A 1 872 ? -0.082 -22.938 4.789 1 89 872 ALA A CA 1
ATOM 6894 C C . ALA A 1 872 ? -0.634 -21.609 4.289 1 89 872 ALA A C 1
ATOM 6896 O O . ALA A 1 872 ? -1.786 -21.531 3.855 1 89 872 ALA A O 1
ATOM 6897 N N . LEU A 1 873 ? 0.156 -20.641 4.363 1 88.12 873 LEU A N 1
ATOM 6898 C CA . LEU A 1 873 ? -0.268 -19.344 3.867 1 88.12 873 LEU A CA 1
ATOM 6899 C C . LEU A 1 873 ? -0.468 -19.375 2.355 1 88.12 873 LEU A C 1
ATOM 6901 O O . LEU A 1 873 ? -1.409 -18.766 1.836 1 88.12 873 LEU A O 1
ATOM 6905 N N . GLU A 1 874 ? 0.436 -20.062 1.68 1 82.25 874 GLU A N 1
ATOM 6906 C CA . GLU A 1 874 ? 0.269 -20.234 0.24 1 82.25 874 GLU A CA 1
ATOM 6907 C C . GLU A 1 874 ? -1.002 -21.016 -0.076 1 82.25 874 GLU A C 1
ATOM 6909 O O . GLU A 1 874 ? -1.724 -20.688 -1.019 1 82.25 874 GLU A O 1
ATOM 6914 N N . GLY A 1 875 ? -1.29 -22.016 0.723 1 81.25 875 GLY A N 1
ATOM 6915 C CA . GLY A 1 875 ? -2.521 -22.766 0.562 1 81.25 875 GLY A CA 1
ATOM 6916 C C . GLY A 1 875 ? -3.768 -21.938 0.799 1 81.25 875 GLY A C 1
ATOM 6917 O O . GLY A 1 875 ? -4.762 -22.078 0.085 1 81.25 875 GLY A O 1
ATOM 6918 N N . LEU A 1 876 ? -3.695 -21.062 1.711 1 87.56 876 LEU A N 1
ATOM 6919 C CA . LEU A 1 876 ? -4.824 -20.188 2.01 1 87.56 876 LEU A CA 1
ATOM 6920 C C . LEU A 1 876 ? -5.094 -19.234 0.85 1 87.56 876 LEU A C 1
ATOM 6922 O O . LEU A 1 876 ? -6.25 -19 0.488 1 87.56 876 LEU A O 1
ATOM 6926 N N . THR A 1 877 ? -4.031 -18.688 0.306 1 81.94 877 THR A N 1
ATOM 6927 C CA . THR A 1 877 ? -4.195 -17.781 -0.819 1 81.94 877 THR A CA 1
ATOM 6928 C C . THR A 1 877 ? -4.742 -18.516 -2.037 1 81.94 877 THR A C 1
ATOM 6930 O O . THR A 1 877 ? -5.562 -17.969 -2.781 1 81.94 877 THR A O 1
ATOM 6933 N N . ASP A 1 878 ? -4.348 -19.781 -2.158 1 75.44 878 ASP A N 1
ATOM 6934 C CA . ASP A 1 878 ? -4.855 -20.594 -3.26 1 75.44 878 ASP A CA 1
ATOM 6935 C C . ASP A 1 878 ? -6.344 -20.891 -3.082 1 75.44 878 ASP A C 1
ATOM 6937 O O . ASP A 1 878 ? -7.105 -20.859 -4.051 1 75.44 878 ASP A O 1
ATOM 6941 N N . LEU A 1 879 ? -6.738 -21.125 -1.896 1 78.38 879 LEU A N 1
ATOM 6942 C CA . LEU A 1 879 ? -8.133 -21.422 -1.614 1 78.38 879 LEU A CA 1
ATOM 6943 C C . LEU A 1 879 ? -9 -20.188 -1.759 1 78.38 879 LEU A C 1
ATOM 6945 O O . LEU A 1 879 ? -10.172 -20.266 -2.148 1 78.38 879 LEU A O 1
ATOM 6949 N N . HIS A 1 880 ? -8.492 -19.047 -1.417 1 79.31 880 HIS A N 1
ATOM 6950 C CA . HIS A 1 880 ? -9.227 -17.797 -1.596 1 79.31 880 HIS A CA 1
ATOM 6951 C C . HIS A 1 880 ? -9.422 -17.484 -3.074 1 79.31 880 HIS A C 1
ATOM 6953 O O . HIS A 1 880 ? -10.508 -17.078 -3.488 1 79.31 880 HIS A O 1
ATOM 6959 N N . ASP A 1 881 ? -8.266 -17.812 -3.812 1 68.44 881 ASP A N 1
ATOM 6960 C CA . ASP A 1 881 ? -8.344 -17.547 -5.246 1 68.44 881 ASP A CA 1
ATOM 6961 C C . ASP A 1 881 ? -9.273 -18.547 -5.934 1 68.44 881 ASP A C 1
ATOM 6963 O O . ASP A 1 881 ? -9.859 -18.234 -6.973 1 68.44 881 ASP A O 1
ATOM 6967 N N . GLY A 1 882 ? -9.477 -19.734 -5.191 1 62.38 882 GLY A N 1
ATOM 6968 C CA . GLY A 1 882 ? -10.398 -20.734 -5.699 1 62.38 882 GLY A CA 1
ATOM 6969 C C . GLY A 1 882 ? -11.852 -20.438 -5.375 1 62.38 882 GLY A C 1
ATOM 6970 O O . GLY A 1 882 ? -12.758 -21.094 -5.887 1 62.38 882 GLY A O 1
ATOM 6971 N N . GLY A 1 883 ? -12.234 -19.359 -4.535 1 65.56 883 GLY A N 1
ATOM 6972 C CA . GLY A 1 883 ? -13.586 -18.906 -4.281 1 65.56 883 GLY A CA 1
ATOM 6973 C C . GLY A 1 883 ? -14.234 -19.594 -3.098 1 65.56 883 GLY A C 1
ATOM 6974 O O . GLY A 1 883 ? -15.43 -19.422 -2.85 1 65.56 883 GLY A O 1
ATOM 6975 N N . LEU A 1 884 ? -13.453 -20.359 -2.451 1 67.56 884 LEU A N 1
ATOM 6976 C CA . LEU A 1 884 ? -14.055 -21.078 -1.338 1 67.56 884 LEU A CA 1
ATOM 6977 C C . LEU A 1 884 ? -14.258 -20.156 -0.139 1 67.56 884 LEU A C 1
ATOM 6979 O O . LEU A 1 884 ? -15.102 -20.438 0.722 1 67.56 884 LEU A O 1
ATOM 6983 N N . LEU A 1 885 ? -13.391 -19.125 -0.118 1 74.88 885 LEU A N 1
ATOM 6984 C CA . LEU A 1 885 ? -13.461 -18.219 1.033 1 74.88 885 LEU A CA 1
ATOM 6985 C C . LEU A 1 885 ? -13.852 -16.812 0.604 1 74.88 885 LEU A C 1
ATOM 6987 O O . LEU A 1 885 ? -13.422 -16.344 -0.452 1 74.88 885 LEU A O 1
ATOM 6991 N N . ASP A 1 886 ? -14.688 -16.234 1.447 1 70.56 886 ASP A N 1
ATOM 6992 C CA . ASP A 1 886 ? -15.008 -14.828 1.25 1 70.56 886 ASP A CA 1
ATOM 6993 C C . ASP A 1 886 ? -13.898 -13.93 1.783 1 70.56 886 ASP A C 1
ATOM 6995 O O . ASP A 1 886 ? -13.008 -14.398 2.506 1 70.56 886 ASP A O 1
ATOM 6999 N N . ASP A 1 887 ? -13.891 -12.68 1.479 1 68.62 887 ASP A N 1
ATOM 7000 C CA . ASP A 1 887 ? -12.844 -11.742 1.85 1 68.62 887 ASP A CA 1
ATOM 7001 C C . ASP A 1 887 ? -12.766 -11.57 3.365 1 68.62 887 ASP A C 1
ATOM 7003 O O . ASP A 1 887 ? -11.672 -11.453 3.928 1 68.62 887 ASP A O 1
ATOM 7007 N N . LYS A 1 888 ? -13.984 -11.68 4.008 1 71.25 888 LYS A N 1
ATOM 7008 C CA . LYS A 1 888 ? -13.969 -11.508 5.461 1 71.25 888 LYS A CA 1
ATOM 7009 C C . LYS A 1 888 ? -13.367 -12.727 6.156 1 71.25 888 LYS A C 1
ATOM 7011 O O . LYS A 1 888 ? -12.578 -12.586 7.086 1 71.25 888 LYS A O 1
ATOM 7016 N N . GLN A 1 889 ? -13.797 -13.852 5.645 1 77.19 889 GLN A N 1
ATOM 7017 C CA . GLN A 1 889 ? -13.242 -15.07 6.219 1 77.19 889 GLN A CA 1
ATOM 7018 C C . GLN A 1 889 ? -11.758 -15.195 5.906 1 77.19 889 GLN A C 1
ATOM 7020 O O . GLN A 1 889 ? -10.977 -15.664 6.742 1 77.19 889 GLN A O 1
ATOM 7025 N N . PHE A 1 890 ? -11.406 -14.68 4.77 1 82.75 890 PHE A N 1
ATOM 7026 C CA . PHE A 1 890 ? -10 -14.711 4.402 1 82.75 890 PHE A CA 1
ATOM 7027 C C . PHE A 1 890 ? -9.18 -13.789 5.305 1 82.75 890 PHE A C 1
ATOM 7029 O O . PHE A 1 890 ? -8.109 -14.172 5.777 1 82.75 890 PHE A O 1
ATOM 7036 N N . SER A 1 891 ? -9.719 -12.633 5.535 1 73.81 891 SER A N 1
ATOM 7037 C CA . SER A 1 891 ? -8.969 -11.68 6.344 1 73.81 891 SER A CA 1
ATOM 7038 C C . SER A 1 891 ? -8.789 -12.18 7.77 1 73.81 891 SER A C 1
ATOM 7040 O O . SER A 1 891 ? -7.746 -11.961 8.391 1 73.81 891 SER A O 1
ATOM 7042 N N . LEU A 1 892 ? -9.734 -12.922 8.242 1 77.19 892 LEU A N 1
ATOM 7043 C CA . LEU A 1 892 ? -9.656 -13.453 9.594 1 77.19 892 LEU A CA 1
ATOM 7044 C C . LEU A 1 892 ? -8.633 -14.578 9.68 1 77.19 892 LEU A C 1
ATOM 7046 O O . LEU A 1 892 ? -7.785 -14.594 10.578 1 77.19 892 LEU A O 1
ATOM 7050 N N . LEU A 1 893 ? -8.734 -15.484 8.719 1 83.25 893 LEU A N 1
ATOM 7051 C CA . LEU A 1 893 ? -7.789 -16.594 8.734 1 83.25 893 LEU A CA 1
ATOM 7052 C C . LEU A 1 893 ? -6.379 -16.109 8.406 1 83.25 893 LEU A C 1
ATOM 7054 O O . LEU A 1 893 ? -5.402 -16.609 8.961 1 83.25 893 LEU A O 1
ATOM 7058 N N . PHE A 1 894 ? -6.223 -15.141 7.566 1 82.56 894 PHE A N 1
ATOM 7059 C CA . PHE A 1 894 ? -4.926 -14.562 7.23 1 82.56 894 PHE A CA 1
ATOM 7060 C C . PHE A 1 894 ? -4.309 -13.875 8.438 1 82.56 894 PHE A C 1
ATOM 7062 O O . PHE A 1 894 ? -3.107 -14 8.688 1 82.56 894 PHE A O 1
ATOM 7069 N N . ALA A 1 895 ? -5.156 -13.172 9.188 1 74.38 895 ALA A N 1
ATOM 7070 C CA . ALA A 1 895 ? -4.656 -12.5 10.383 1 74.38 895 ALA A CA 1
ATOM 7071 C C . ALA A 1 895 ? -4.168 -13.508 11.414 1 74.38 895 ALA A C 1
ATOM 7073 O O . ALA A 1 895 ? -3.135 -13.305 12.055 1 74.38 895 ALA A O 1
ATOM 7074 N N . ASN A 1 896 ? -4.867 -14.578 11.547 1 80.06 896 ASN A N 1
ATOM 7075 C CA . ASN A 1 896 ? -4.461 -15.609 12.5 1 80.06 896 ASN A CA 1
ATOM 7076 C C . ASN A 1 896 ? -3.158 -16.281 12.07 1 80.06 896 ASN A C 1
ATOM 7078 O O . ASN A 1 896 ? -2.258 -16.469 12.891 1 80.06 896 ASN A O 1
ATOM 7082 N N . LEU A 1 897 ? -3.104 -16.594 10.82 1 86 897 LEU A N 1
ATOM 7083 C CA . LEU A 1 897 ? -1.891 -17.266 10.344 1 86 897 LEU A CA 1
ATOM 7084 C C . LEU A 1 897 ? -0.704 -16.297 10.375 1 86 897 LEU A C 1
ATOM 7086 O O . LEU A 1 897 ? 0.417 -16.703 10.695 1 86 897 LEU A O 1
ATOM 7090 N N . SER A 1 898 ? -0.943 -15.047 10.117 1 78.38 898 SER A N 1
ATOM 7091 C CA . SER A 1 898 ? 0.134 -14.062 10.172 1 78.38 898 SER A CA 1
ATOM 7092 C C . SER A 1 898 ? 0.634 -13.875 11.594 1 78.38 898 SER A C 1
ATOM 7094 O O . SER A 1 898 ? 1.83 -13.672 11.82 1 78.38 898 SER A O 1
ATOM 7096 N N . ARG A 1 899 ? -0.221 -14.023 12.586 1 75.62 899 ARG A N 1
ATOM 7097 C CA . ARG A 1 899 ? 0.176 -13.945 13.992 1 75.62 899 ARG A CA 1
ATOM 7098 C C . ARG A 1 899 ? 1.01 -15.164 14.391 1 75.62 899 ARG A C 1
ATOM 7100 O O . ARG A 1 899 ? 1.946 -15.047 15.18 1 75.62 899 ARG A O 1
ATOM 7107 N N . MET A 1 900 ? 0.621 -16.172 13.805 1 83.19 900 MET A N 1
ATOM 7108 C CA . MET A 1 900 ? 1.398 -17.375 14.094 1 83.19 900 MET A CA 1
ATOM 7109 C C . MET A 1 900 ? 2.801 -17.266 13.508 1 83.19 900 MET A C 1
ATOM 7111 O O . MET A 1 900 ? 3.771 -17.719 14.125 1 83.19 900 MET A O 1
ATOM 7115 N N . VAL A 1 901 ? 2.916 -16.703 12.359 1 81.62 901 VAL A N 1
ATOM 7116 C CA . VAL A 1 901 ? 4.223 -16.516 11.742 1 81.62 901 VAL A CA 1
ATOM 7117 C C . VAL A 1 901 ? 5.055 -15.539 12.57 1 81.62 901 VAL A C 1
ATOM 7119 O O . VAL A 1 901 ? 6.254 -15.75 12.773 1 81.62 901 VAL A O 1
ATOM 7122 N N . GLN A 1 902 ? 4.395 -14.492 13.102 1 73.94 902 GLN A N 1
ATOM 7123 C CA . GLN A 1 902 ? 5.113 -13.531 13.93 1 73.94 902 GLN A CA 1
ATOM 7124 C C . GLN A 1 902 ? 5.566 -14.172 15.242 1 73.94 902 GLN A C 1
ATOM 7126 O O . GLN A 1 902 ? 6.656 -13.867 15.734 1 73.94 902 GLN A O 1
ATOM 7131 N N . ARG A 1 903 ? 4.762 -15.039 15.727 1 73.88 903 ARG A N 1
ATOM 7132 C CA . ARG A 1 903 ? 5.129 -15.742 16.953 1 73.88 903 ARG A CA 1
ATOM 7133 C C . ARG A 1 903 ? 6.289 -16.703 16.703 1 73.88 903 ARG A C 1
ATOM 7135 O O . ARG A 1 903 ? 7.156 -16.875 17.547 1 73.88 903 ARG A O 1
ATOM 7142 N N . ALA A 1 904 ? 6.262 -17.219 15.523 1 78.38 904 ALA A N 1
ATOM 7143 C CA . ALA A 1 904 ? 7.359 -18.109 15.172 1 78.38 904 ALA A CA 1
ATOM 7144 C C . ALA A 1 904 ? 8.664 -17.344 15.008 1 78.38 904 ALA A C 1
ATOM 7146 O O . ALA A 1 904 ? 9.734 -17.828 15.383 1 78.38 904 ALA A O 1
ATOM 7147 N N . ASP A 1 905 ? 8.578 -16.141 14.586 1 73 905 ASP A N 1
ATOM 7148 C CA . ASP A 1 905 ? 9.773 -15.32 14.406 1 73 905 ASP A CA 1
ATOM 7149 C C . ASP A 1 905 ? 10.297 -14.82 15.75 1 73 905 ASP A C 1
ATOM 7151 O O . ASP A 1 905 ? 11.484 -14.523 15.891 1 73 905 ASP A O 1
ATOM 7155 N N . GLY A 1 906 ? 9.406 -14.75 16.75 1 70 906 GLY A N 1
ATOM 7156 C CA . GLY A 1 906 ? 9.812 -14.289 18.078 1 70 906 GLY A CA 1
ATOM 7157 C C . GLY A 1 906 ? 10.211 -15.422 19 1 70 906 GLY A C 1
ATOM 7158 O O . GLY A 1 906 ? 10.359 -15.219 20.203 1 70 906 GLY A O 1
ATOM 7159 N N . MET A 1 907 ? 10.43 -16.594 18.391 1 74.5 907 MET A N 1
ATOM 7160 C CA . MET A 1 907 ? 10.867 -17.734 19.188 1 74.5 907 MET A CA 1
ATOM 7161 C C . MET A 1 907 ? 12.25 -17.484 19.781 1 74.5 907 MET A C 1
ATOM 7163 O O . MET A 1 907 ? 13.078 -16.812 19.156 1 74.5 907 MET A O 1
ATOM 7167 N N . PRO A 1 908 ? 12.367 -18.078 20.844 1 72.69 908 PRO A N 1
ATOM 7168 C CA . PRO A 1 908 ? 13.68 -17.875 21.469 1 72.69 908 PRO A CA 1
ATOM 7169 C C . PRO A 1 908 ? 14.82 -18.469 20.641 1 72.69 908 PRO A C 1
ATOM 7171 O O . PRO A 1 908 ? 14.617 -19.438 19.906 1 72.69 908 PRO A O 1
ATOM 7174 N N . THR A 1 909 ? 15.914 -17.828 20.797 1 77.44 909 THR A N 1
ATOM 7175 C CA . THR A 1 909 ? 17.094 -18.203 20.016 1 77.44 909 THR A CA 1
ATOM 7176 C C . THR A 1 909 ? 17.812 -19.391 20.641 1 77.44 909 THR A C 1
ATOM 7178 O O . THR A 1 909 ? 18.656 -20.016 20 1 77.44 909 THR A O 1
ATOM 7181 N N . ASP A 1 910 ? 17.422 -19.781 21.922 1 75.88 910 ASP A N 1
ATOM 7182 C CA . ASP A 1 910 ? 18.078 -20.906 22.578 1 75.88 910 ASP A CA 1
ATOM 7183 C C . ASP A 1 910 ? 17.047 -21.891 23.125 1 75.88 910 ASP A C 1
ATOM 7185 O O . ASP A 1 910 ? 16.141 -21.484 23.859 1 75.88 910 ASP A O 1
ATOM 7189 N N . LEU A 1 911 ? 16.828 -22.984 22.5 1 69.75 911 LEU A N 1
ATOM 7190 C CA . LEU A 1 911 ? 15.922 -24.016 23 1 69.75 911 LEU A CA 1
ATOM 7191 C C . LEU A 1 911 ? 16.703 -25.172 23.625 1 69.75 911 LEU A C 1
ATOM 7193 O O . LEU A 1 911 ? 17.594 -25.734 23 1 69.75 911 LEU A O 1
ATOM 7197 N N . ALA A 1 912 ? 16.469 -25.281 24.938 1 62.59 912 ALA A N 1
ATOM 7198 C CA . ALA A 1 912 ? 17.188 -26.344 25.641 1 62.59 912 ALA A CA 1
ATOM 7199 C C . ALA A 1 912 ? 16.656 -27.719 25.266 1 62.59 912 ALA A C 1
ATOM 7201 O O . ALA A 1 912 ? 15.453 -27.969 25.312 1 62.59 912 ALA A O 1
ATOM 7202 N N . VAL A 1 913 ? 17.312 -28.281 24.266 1 64.88 913 VAL A N 1
ATOM 7203 C CA . VAL A 1 913 ? 16.875 -29.656 24.062 1 64.88 913 VAL A CA 1
ATOM 7204 C C . VAL A 1 913 ? 17.859 -30.609 24.719 1 64.88 913 VAL A C 1
ATOM 7206 O O . VAL A 1 913 ? 19.047 -30.297 24.875 1 64.88 913 VAL A O 1
ATOM 7209 N N . GLY A 1 914 ? 17.469 -31.562 25.422 1 59.81 914 GLY A N 1
ATOM 7210 C CA . GLY A 1 914 ? 18.281 -32.562 26.094 1 59.81 914 GLY A CA 1
ATOM 7211 C C . GLY A 1 914 ? 19.516 -32.969 25.297 1 59.81 914 GLY A C 1
ATOM 7212 O O . GLY A 1 914 ? 20.328 -32.125 24.953 1 59.81 914 GLY A O 1
ATOM 7213 N N . ASN A 1 915 ? 19.578 -34.219 24.734 1 66.19 915 ASN A N 1
ATOM 7214 C CA . ASN A 1 915 ? 20.703 -34.844 24.016 1 66.19 915 ASN A CA 1
ATOM 7215 C C . ASN A 1 915 ? 20.609 -34.562 22.516 1 66.19 915 ASN A C 1
ATOM 7217 O O . ASN A 1 915 ? 19.734 -35.094 21.844 1 66.19 915 ASN A O 1
ATOM 7221 N N . ALA A 1 916 ? 21.469 -33.656 21.984 1 73.31 916 ALA A N 1
ATOM 7222 C CA . ALA A 1 916 ? 21.5 -33.281 20.562 1 73.31 916 ALA A CA 1
ATOM 7223 C C . ALA A 1 916 ? 21.719 -34.531 19.688 1 73.31 916 ALA A C 1
ATOM 7225 O O . ALA A 1 916 ? 21.141 -34.625 18.609 1 73.31 916 ALA A O 1
ATOM 7226 N N . ALA A 1 917 ? 22.5 -35.438 20.172 1 77.5 917 ALA A N 1
ATOM 7227 C CA . ALA A 1 917 ? 22.781 -36.625 19.391 1 77.5 917 ALA A CA 1
ATOM 7228 C C . ALA A 1 917 ? 21.516 -37.469 19.234 1 77.5 917 ALA A C 1
ATOM 7230 O O . ALA A 1 917 ? 21.281 -38.062 18.172 1 77.5 917 ALA A O 1
ATOM 7231 N N . LEU A 1 918 ? 20.734 -37.406 20.234 1 77.88 918 LEU A N 1
ATOM 7232 C CA . LEU A 1 918 ? 19.5 -38.188 20.172 1 77.88 918 LEU A CA 1
ATOM 7233 C C . LEU A 1 918 ? 18.547 -37.594 19.125 1 77.88 918 LEU A C 1
ATOM 7235 O O . LEU A 1 918 ? 17.938 -38.344 18.344 1 77.88 918 LEU A O 1
ATOM 7239 N N . CYS A 1 919 ? 18.562 -36.344 19.031 1 75.81 919 CYS A N 1
ATOM 7240 C CA . CYS A 1 919 ? 17.656 -35.688 18.094 1 75.81 919 CYS A CA 1
ATOM 7241 C C . CYS A 1 919 ? 18.109 -35.906 16.656 1 75.81 919 CYS A C 1
ATOM 7243 O O . CYS A 1 919 ? 17.297 -36.094 15.758 1 75.81 919 CYS A O 1
ATOM 7245 N N . THR A 1 920 ? 19.344 -35.906 16.453 1 78.81 920 THR A N 1
ATOM 7246 C CA . THR A 1 920 ? 19.891 -36.125 15.109 1 78.81 920 THR A CA 1
ATOM 7247 C C . THR A 1 920 ? 19.625 -37.562 14.656 1 78.81 920 THR A C 1
ATOM 7249 O O . THR A 1 920 ? 19.297 -37.812 13.492 1 78.81 920 THR A O 1
ATOM 7252 N N . MET A 1 921 ? 19.719 -38.438 15.602 1 82.19 921 MET A N 1
ATOM 7253 C CA . MET A 1 921 ? 19.547 -39.844 15.25 1 82.19 921 MET A CA 1
ATOM 7254 C C . MET A 1 921 ? 18.078 -40.156 14.984 1 82.19 921 MET A C 1
ATOM 7256 O O . MET A 1 921 ? 17.75 -41.031 14.164 1 82.19 921 MET A O 1
ATOM 7260 N N . LEU A 1 922 ? 17.25 -39.438 15.578 1 77.31 922 LEU A N 1
ATOM 7261 C CA . LEU A 1 922 ? 15.82 -39.625 15.375 1 77.31 922 LEU A CA 1
ATOM 7262 C C . LEU A 1 922 ? 15.391 -39.125 14 1 77.31 922 LEU A C 1
ATOM 7264 O O . LEU A 1 922 ? 14.352 -39.531 13.484 1 77.31 922 LEU A O 1
ATOM 7268 N N . SER A 1 923 ? 16.203 -38.312 13.414 1 77.56 923 SER A N 1
ATOM 7269 C CA . SER A 1 923 ? 15.844 -37.75 12.117 1 77.56 923 SER A CA 1
ATOM 7270 C C . SER A 1 923 ? 16.297 -38.656 10.977 1 77.56 923 SER A C 1
ATOM 7272 O O . SER A 1 923 ? 15.945 -38.406 9.82 1 77.56 923 SER A O 1
ATOM 7274 N N . VAL A 1 924 ? 17.016 -39.656 11.273 1 81.19 924 VAL A N 1
ATOM 7275 C CA . VAL A 1 924 ? 17.406 -40.625 10.242 1 81.19 924 VAL A CA 1
ATOM 7276 C C . VAL A 1 924 ? 16.188 -41.438 9.805 1 81.19 924 VAL A C 1
ATOM 7278 O O . VAL A 1 924 ? 15.539 -42.094 10.633 1 81.19 924 VAL A O 1
ATOM 7281 N N . PRO A 1 925 ? 15.828 -41.375 8.602 1 76.06 925 PRO A N 1
ATOM 7282 C CA . PRO A 1 925 ? 14.547 -41.906 8.125 1 76.06 925 PRO A CA 1
ATOM 7283 C C . PRO A 1 925 ? 14.422 -43.406 8.352 1 76.06 925 PRO A C 1
ATOM 7285 O O . PRO A 1 925 ? 13.312 -43.938 8.531 1 76.06 925 PRO A O 1
ATOM 7288 N N . TRP A 1 926 ? 15.578 -44.219 8.305 1 80.44 926 TRP A N 1
ATOM 7289 C CA . TRP A 1 926 ? 15.461 -45.656 8.352 1 80.44 926 TRP A CA 1
ATOM 7290 C C . TRP A 1 926 ? 15.57 -46.156 9.789 1 80.44 926 TRP A C 1
ATOM 7292 O O . TRP A 1 926 ? 15.312 -47.344 10.062 1 80.44 926 TRP A O 1
ATOM 7302 N N . LEU A 1 927 ? 15.852 -45.312 10.711 1 82.69 927 LEU A N 1
ATOM 7303 C CA . LEU A 1 927 ? 15.969 -45.719 12.109 1 82.69 927 LEU A CA 1
ATOM 7304 C C . LEU A 1 927 ? 14.648 -45.531 12.844 1 82.69 927 LEU A C 1
ATOM 7306 O O . LEU A 1 927 ? 13.961 -44.531 12.633 1 82.69 927 LEU A O 1
ATOM 7310 N N . THR A 1 928 ? 14.289 -46.562 13.547 1 78.5 928 THR A N 1
ATOM 7311 C CA . THR A 1 928 ? 13.078 -46.469 14.344 1 78.5 928 THR A CA 1
ATOM 7312 C C . THR A 1 928 ? 13.359 -45.781 15.68 1 78.5 928 THR A C 1
ATOM 7314 O O . THR A 1 928 ? 14.477 -45.875 16.203 1 78.5 928 THR A O 1
ATOM 7317 N N . ALA A 1 929 ? 12.43 -45.094 16.281 1 77.5 929 ALA A N 1
ATOM 7318 C CA . ALA A 1 929 ? 12.555 -44.312 17.5 1 77.5 929 ALA A CA 1
ATOM 7319 C C . ALA A 1 929 ? 12.938 -45.188 18.688 1 77.5 929 ALA A C 1
ATOM 7321 O O . ALA A 1 929 ? 13.617 -44.719 19.625 1 77.5 929 ALA A O 1
ATOM 7322 N N . ASP A 1 930 ? 12.633 -46.438 18.625 1 79 930 ASP A N 1
ATOM 7323 C CA . ASP A 1 930 ? 12.867 -47.312 19.766 1 79 930 ASP A CA 1
ATOM 7324 C C . ASP A 1 930 ? 14.312 -47.812 19.797 1 79 930 ASP A C 1
ATOM 7326 O O . ASP A 1 930 ? 14.859 -48.062 20.875 1 79 930 ASP A O 1
ATOM 7330 N N . ALA A 1 931 ? 14.938 -47.875 18.672 1 84.94 931 ALA A N 1
ATOM 7331 C CA . ALA A 1 931 ? 16.281 -48.438 18.594 1 84.94 931 ALA A CA 1
ATOM 7332 C C . ALA A 1 931 ? 17.344 -47.375 18.891 1 84.94 931 ALA A C 1
ATOM 7334 O O . ALA A 1 931 ? 18.469 -47.719 19.281 1 84.94 931 ALA A O 1
ATOM 7335 N N . VAL A 1 932 ? 17 -46.125 18.828 1 86.38 932 VAL A N 1
ATOM 7336 C CA . VAL A 1 932 ? 17.969 -45.031 18.812 1 86.38 932 VAL A CA 1
ATOM 7337 C C . VAL A 1 932 ? 18.656 -44.906 20.172 1 86.38 932 VAL A C 1
ATOM 7339 O O . VAL A 1 932 ? 19.875 -44.844 20.266 1 86.38 932 VAL A O 1
ATOM 7342 N N . PRO A 1 933 ? 17.859 -45.031 21.266 1 84.94 933 PRO A N 1
ATOM 7343 C CA . PRO A 1 933 ? 18.547 -44.875 22.547 1 84.94 933 PRO A CA 1
ATOM 7344 C C . PRO A 1 933 ? 19.531 -46 22.844 1 84.94 933 PRO A C 1
ATOM 7346 O O . PRO A 1 933 ? 20.594 -45.781 23.406 1 84.94 933 PRO A O 1
ATOM 7349 N N . ARG A 1 934 ? 19.266 -47.188 22.422 1 86.69 934 ARG A N 1
ATOM 7350 C CA . ARG A 1 934 ? 20.125 -48.344 22.625 1 86.69 934 ARG A CA 1
ATOM 7351 C C . ARG A 1 934 ? 21.406 -48.219 21.797 1 86.69 934 ARG A C 1
ATOM 7353 O O . ARG A 1 934 ? 22.5 -48.5 22.297 1 86.69 934 ARG A O 1
ATOM 7360 N N . LEU A 1 935 ? 21.234 -47.781 20.625 1 89.25 935 LEU A N 1
ATOM 7361 C CA . LEU A 1 935 ? 22.391 -47.656 19.734 1 89.25 935 LEU A CA 1
ATOM 7362 C C . LEU A 1 935 ? 23.328 -46.562 20.219 1 89.25 935 LEU A C 1
ATOM 7364 O O . LEU A 1 935 ? 24.562 -46.719 20.141 1 89.25 935 LEU A O 1
ATOM 7368 N N . LEU A 1 936 ? 22.766 -45.5 20.672 1 88.31 936 LEU A N 1
ATOM 7369 C CA . LEU A 1 936 ? 23.578 -44.375 21.125 1 88.31 936 LEU A CA 1
ATOM 7370 C C . LEU A 1 936 ? 24.359 -44.75 22.391 1 88.31 936 LEU A C 1
ATOM 7372 O O . LEU A 1 936 ? 25.516 -44.312 22.547 1 88.31 936 LEU A O 1
ATOM 7376 N N . LYS A 1 937 ? 23.719 -45.469 23.234 1 85.06 937 LYS A N 1
ATOM 7377 C CA . LYS A 1 937 ? 24.359 -45.875 24.469 1 85.06 937 LYS A CA 1
ATOM 7378 C C . LYS A 1 937 ? 25.5 -46.844 24.219 1 85.06 937 LYS A C 1
ATOM 7380 O O . LYS A 1 937 ? 26.547 -46.812 24.875 1 85.06 937 LYS A O 1
ATOM 7385 N N . THR A 1 938 ? 25.391 -47.688 23.156 1 88 938 THR A N 1
ATOM 7386 C CA . THR A 1 938 ? 26.328 -48.781 22.953 1 88 938 THR A CA 1
ATOM 7387 C C . THR A 1 938 ? 27.406 -48.375 21.953 1 88 938 THR A C 1
ATOM 7389 O O . THR A 1 938 ? 28.578 -48.781 22.094 1 88 938 THR A O 1
ATOM 7392 N N . PHE A 1 939 ? 27.094 -47.594 20.984 1 89.62 939 PHE A N 1
ATOM 7393 C CA . PHE A 1 939 ? 28 -47.5 19.859 1 89.62 939 PHE A CA 1
ATOM 7394 C C . PHE A 1 939 ? 28.422 -46.031 19.641 1 89.62 939 PHE A C 1
ATOM 7396 O O . PHE A 1 939 ? 28.969 -45.688 18.594 1 89.62 939 PHE A O 1
ATOM 7403 N N . TYR A 1 940 ? 28.172 -45.219 20.562 1 90.62 940 TYR A N 1
ATOM 7404 C CA . TYR A 1 940 ? 28.594 -43.812 20.438 1 90.62 940 TYR A CA 1
ATOM 7405 C C . TYR A 1 940 ? 30.094 -43.688 20.547 1 90.62 940 TYR A C 1
ATOM 7407 O O . TYR A 1 940 ? 30.719 -44.188 21.484 1 90.62 940 TYR A O 1
ATOM 7415 N N . ALA A 1 941 ? 30.797 -43.125 19.516 1 87.94 941 ALA A N 1
ATOM 7416 C CA . ALA A 1 941 ? 32.25 -43.031 19.484 1 87.94 941 ALA A CA 1
ATOM 7417 C C . ALA A 1 941 ? 32.719 -41.625 19.094 1 87.94 941 ALA A C 1
ATOM 7419 O O . ALA A 1 941 ? 31.969 -40.906 18.438 1 87.94 941 ALA A O 1
ATOM 7420 N N . TYR A 1 942 ? 33.844 -41.25 19.594 1 90.25 942 TYR A N 1
ATOM 7421 C CA . TYR A 1 942 ? 34.531 -39.969 19.25 1 90.25 942 TYR A CA 1
ATOM 7422 C C . TYR A 1 942 ? 35.75 -40.219 18.406 1 90.25 942 TYR A C 1
ATOM 7424 O O . TYR A 1 942 ? 36.656 -41 18.797 1 90.25 942 TYR A O 1
ATOM 7432 N N . VAL A 1 943 ? 35.719 -39.656 17.172 1 90.88 943 VAL A N 1
ATOM 7433 C CA . VAL A 1 943 ? 36.844 -39.812 16.25 1 90.88 943 VAL A CA 1
ATOM 7434 C C . VAL A 1 943 ? 37.531 -38.469 16.047 1 90.88 943 VAL A C 1
ATOM 7436 O O . VAL A 1 943 ? 36.875 -37.438 15.836 1 90.88 943 VAL A O 1
ATOM 7439 N N . LYS A 1 944 ? 38.812 -38.438 16.078 1 88.75 944 LYS A N 1
ATOM 7440 C CA . LYS A 1 944 ? 39.594 -37.188 15.992 1 88.75 944 LYS A CA 1
ATOM 7441 C C . LYS A 1 944 ? 39.812 -36.781 14.539 1 88.75 944 LYS A C 1
ATOM 7443 O O . LYS A 1 944 ? 39.656 -37.594 13.625 1 88.75 944 LYS A O 1
ATOM 7448 N N . GLU A 1 945 ? 40.25 -35.594 14.406 1 90.06 945 GLU A N 1
ATOM 7449 C CA . GLU A 1 945 ? 40.531 -35 13.102 1 90.06 945 GLU A CA 1
ATOM 7450 C C . GLU A 1 945 ? 41.625 -35.75 12.375 1 90.06 945 GLU A C 1
ATOM 7452 O O . GLU A 1 945 ? 42.656 -36.094 12.984 1 90.06 945 GLU A O 1
ATOM 7457 N N . GLY A 1 946 ? 41.406 -36 11.086 1 86.81 946 GLY A N 1
ATOM 7458 C CA . GLY A 1 946 ? 42.438 -36.594 10.258 1 86.81 946 GLY A CA 1
ATOM 7459 C C . GLY A 1 946 ? 42.375 -38.094 10.203 1 86.81 946 GLY A C 1
ATOM 7460 O O . GLY A 1 946 ? 43.062 -38.719 9.383 1 86.81 946 GLY A O 1
ATOM 7461 N N . GLU A 1 947 ? 41.594 -38.75 11.023 1 89.31 947 GLU A N 1
ATOM 7462 C CA . GLU A 1 947 ? 41.5 -40.188 11.055 1 89.31 947 GLU A CA 1
ATOM 7463 C C . GLU A 1 947 ? 40.719 -40.719 9.852 1 89.31 947 GLU A C 1
ATOM 7465 O O . GLU A 1 947 ? 39.75 -40.125 9.422 1 89.31 947 GLU A O 1
ATOM 7470 N N . LEU A 1 948 ? 41.25 -41.812 9.32 1 90 948 LEU A N 1
ATOM 7471 C CA . LEU A 1 948 ? 40.625 -42.469 8.164 1 90 948 LEU A CA 1
ATOM 7472 C C . LEU A 1 948 ? 39.531 -43.406 8.602 1 90 948 LEU A C 1
ATOM 7474 O O . LEU A 1 948 ? 39.75 -44.312 9.414 1 90 948 LEU A O 1
ATOM 7478 N N . LEU A 1 949 ? 38.312 -43.219 8.211 1 87.88 949 LEU A N 1
ATOM 7479 C CA . LEU A 1 949 ? 37.188 -44.062 8.57 1 87.88 949 LEU A CA 1
ATOM 7480 C C . LEU A 1 949 ? 37.062 -45.25 7.605 1 87.88 949 LEU A C 1
ATOM 7482 O O . LEU A 1 949 ? 36.844 -46.375 8.031 1 87.88 949 LEU A O 1
ATOM 7486 N N . VAL A 1 950 ? 37.094 -44.844 6.246 1 87.38 950 VAL A N 1
ATOM 7487 C CA . VAL A 1 950 ? 36.938 -45.875 5.203 1 87.38 950 VAL A CA 1
ATOM 7488 C C . VAL A 1 950 ? 38.062 -45.688 4.168 1 87.38 950 VAL A C 1
ATOM 7490 O O . VAL A 1 950 ? 38.281 -44.594 3.684 1 87.38 950 VAL A O 1
ATOM 7493 N N . ARG A 1 951 ? 38.781 -46.719 3.83 1 86.06 951 ARG A N 1
ATOM 7494 C CA . ARG A 1 951 ? 39.812 -46.719 2.789 1 86.06 951 ARG A CA 1
ATOM 7495 C C . ARG A 1 951 ? 39.219 -47.125 1.439 1 86.06 951 ARG A C 1
ATOM 7497 O O . ARG A 1 951 ? 38.281 -47.938 1.374 1 86.06 951 ARG A O 1
ATOM 7504 N N . ARG A 1 952 ? 39.719 -46.562 0.507 1 86.06 952 ARG A N 1
ATOM 7505 C CA . ARG A 1 952 ? 39.25 -46.844 -0.841 1 86.06 952 ARG A CA 1
ATOM 7506 C C . ARG A 1 952 ? 39.375 -48.344 -1.138 1 86.06 952 ARG A C 1
ATOM 7508 O O . ARG A 1 952 ? 40.344 -49 -0.745 1 86.06 952 ARG A O 1
ATOM 7515 N N . SER A 1 953 ? 38.344 -49.031 -1.719 1 79.94 953 SER A N 1
ATOM 7516 C CA . SER A 1 953 ? 38.312 -50.375 -2.205 1 79.94 953 SER A CA 1
ATOM 7517 C C . SER A 1 953 ? 38.219 -51.375 -1.052 1 79.94 953 SER A C 1
ATOM 7519 O O . SER A 1 953 ? 38.5 -52.562 -1.224 1 79.94 953 SER A O 1
ATOM 7521 N N . SER A 1 954 ? 37.906 -50.875 0.162 1 81.38 954 SER A N 1
ATOM 7522 C CA . SER A 1 954 ? 37.719 -51.75 1.315 1 81.38 954 SER A CA 1
ATOM 7523 C C . SER A 1 954 ? 36.25 -51.938 1.626 1 81.38 954 SER A C 1
ATOM 7525 O O . SER A 1 954 ? 35.406 -51.125 1.21 1 81.38 954 SER A O 1
ATOM 7527 N N . GLU A 1 955 ? 35.969 -53.094 2.225 1 82.19 955 GLU A N 1
ATOM 7528 C CA . GLU A 1 955 ? 34.594 -53.344 2.648 1 82.19 955 GLU A CA 1
ATOM 7529 C C . GLU A 1 955 ? 34.281 -52.594 3.936 1 82.19 955 GLU A C 1
ATOM 7531 O O . GLU A 1 955 ? 35.156 -52.375 4.777 1 82.19 955 GLU A O 1
ATOM 7536 N N . HIS A 1 956 ? 33.062 -52.094 4.035 1 83.69 956 HIS A N 1
ATOM 7537 C CA . HIS A 1 956 ? 32.625 -51.375 5.223 1 83.69 956 HIS A CA 1
ATOM 7538 C C . HIS A 1 956 ? 32.469 -52.312 6.414 1 83.69 956 HIS A C 1
ATOM 7540 O O . HIS A 1 956 ? 31.875 -53.375 6.277 1 83.69 956 HIS A O 1
ATOM 7546 N N . GLU A 1 957 ? 32.969 -52 7.508 1 81.62 957 GLU A N 1
ATOM 7547 C CA . GLU A 1 957 ? 32.812 -52.781 8.734 1 81.62 957 GLU A CA 1
ATOM 7548 C C . GLU A 1 957 ? 31.641 -52.281 9.547 1 81.62 957 GLU A C 1
ATOM 7550 O O . GLU A 1 957 ? 31.078 -53.031 10.359 1 81.62 957 GLU A O 1
ATOM 7555 N N . CYS A 1 958 ? 31.375 -51.094 9.383 1 88.38 958 CYS A N 1
ATOM 7556 C CA . CYS A 1 958 ? 30.312 -50.469 10.172 1 88.38 958 CYS A CA 1
ATOM 7557 C C . CYS A 1 958 ? 29.516 -49.469 9.32 1 88.38 958 CYS A C 1
ATOM 7559 O O . CYS A 1 958 ? 29.969 -49.031 8.266 1 88.38 958 CYS A O 1
ATOM 7561 N N . VAL A 1 959 ? 28.281 -49.344 9.68 1 89.44 959 VAL A N 1
ATOM 7562 C CA . VAL A 1 959 ? 27.5 -48.219 9.188 1 89.44 959 VAL A CA 1
ATOM 7563 C C . VAL A 1 959 ? 27.625 -47.031 10.156 1 89.44 959 VAL A C 1
ATOM 7565 O O . VAL A 1 959 ? 27.359 -47.156 11.352 1 89.44 959 VAL A O 1
ATOM 7568 N N . PHE A 1 960 ? 28.109 -46 9.656 1 90.56 960 PHE A N 1
ATOM 7569 C CA . PHE A 1 960 ? 28.359 -44.812 10.484 1 90.56 960 PHE A CA 1
ATOM 7570 C C . PHE A 1 960 ? 27.219 -43.812 10.352 1 90.56 960 PHE A C 1
ATOM 7572 O O . PHE A 1 960 ? 26.734 -43.562 9.242 1 90.56 960 PHE A O 1
ATOM 7579 N N . VAL A 1 961 ? 26.703 -43.281 11.445 1 89.25 961 VAL A N 1
ATOM 7580 C CA . VAL A 1 961 ? 25.766 -42.188 11.469 1 89.25 961 VAL A CA 1
ATOM 7581 C C . VAL A 1 961 ? 26.438 -40.969 12.094 1 89.25 961 VAL A C 1
ATOM 7583 O O . VAL A 1 961 ? 26.828 -40.969 13.266 1 89.25 961 VAL A O 1
ATOM 7586 N N . ILE A 1 962 ? 26.562 -39.875 11.344 1 87.56 962 ILE A N 1
ATOM 7587 C CA . ILE A 1 962 ? 27.25 -38.688 11.812 1 87.56 962 ILE A CA 1
ATOM 7588 C C . ILE A 1 962 ? 26.328 -37.844 12.703 1 87.56 962 ILE A C 1
ATOM 7590 O O . ILE A 1 962 ? 25.219 -37.469 12.281 1 87.56 962 ILE A O 1
ATOM 7594 N N . CYS A 1 963 ? 26.703 -37.625 13.898 1 83.25 963 CYS A N 1
ATOM 7595 C CA . CYS A 1 963 ? 25.922 -36.812 14.812 1 83.25 963 CYS A CA 1
ATOM 7596 C C . CYS A 1 963 ? 26.438 -35.375 14.852 1 83.25 963 CYS A C 1
ATOM 7598 O O . CYS A 1 963 ? 25.656 -34.438 15.008 1 83.25 963 CYS A O 1
ATOM 7600 N N . SER A 1 964 ? 27.766 -35.281 14.812 1 83.62 964 SER A N 1
ATOM 7601 C CA . SER A 1 964 ? 28.406 -33.969 14.789 1 83.62 964 SER A CA 1
ATOM 7602 C C . SER A 1 964 ? 29.75 -34 14.078 1 83.62 964 SER A C 1
ATOM 7604 O O . SER A 1 964 ? 30.469 -35 14.164 1 83.62 964 SER A O 1
ATOM 7606 N N . GLY A 1 965 ? 29.984 -33 13.328 1 84.94 965 GLY A N 1
ATOM 7607 C CA . GLY A 1 965 ? 31.266 -32.906 12.633 1 84.94 965 GLY A CA 1
ATOM 7608 C C . GLY A 1 965 ? 31.125 -33.031 11.125 1 84.94 965 GLY A C 1
ATOM 7609 O O . GLY A 1 965 ? 30.016 -33.062 10.594 1 84.94 965 GLY A O 1
ATOM 7610 N N . ILE A 1 966 ? 32.406 -32.969 10.461 1 89.19 966 ILE A N 1
ATOM 7611 C CA . ILE A 1 966 ? 32.438 -33.031 9 1 89.19 966 ILE A CA 1
ATOM 7612 C C . ILE A 1 966 ? 33.344 -34.156 8.547 1 89.19 966 ILE A C 1
ATOM 7614 O O . ILE A 1 966 ? 34.469 -34.344 9.062 1 89.19 966 ILE A O 1
ATOM 7618 N N . VAL A 1 967 ? 32.844 -34.938 7.637 1 89.12 967 VAL A N 1
ATOM 7619 C CA . VAL A 1 967 ? 33.625 -36 7.031 1 89.12 967 VAL A CA 1
ATOM 7620 C C . VAL A 1 967 ? 33.812 -35.719 5.547 1 89.12 967 VAL A C 1
ATOM 7622 O O . VAL A 1 967 ? 32.875 -35.375 4.832 1 89.12 967 VAL A O 1
ATOM 7625 N N . ARG A 1 968 ? 35.031 -35.75 5.129 1 89.31 968 ARG A N 1
ATOM 7626 C CA . ARG A 1 968 ? 35.344 -35.531 3.725 1 89.31 968 ARG A CA 1
ATOM 7627 C C . ARG A 1 968 ? 35.375 -36.844 2.941 1 89.31 968 ARG A C 1
ATOM 7629 O O . ARG A 1 968 ? 35.969 -37.812 3.371 1 89.31 968 ARG A O 1
ATOM 7636 N N . VAL A 1 969 ? 34.625 -36.844 1.901 1 87.75 969 VAL A N 1
ATOM 7637 C CA . VAL A 1 969 ? 34.594 -38 1 1 87.75 969 VAL A CA 1
ATOM 7638 C C . VAL A 1 969 ? 35.281 -37.656 -0.309 1 87.75 969 VAL A C 1
ATOM 7640 O O . VAL A 1 969 ? 34.938 -36.656 -0.954 1 87.75 969 VAL A O 1
ATOM 7643 N N . SER A 1 970 ? 36.312 -38.312 -0.627 1 85.88 970 SER A N 1
ATOM 7644 C CA . SER A 1 970 ? 37.062 -38.062 -1.859 1 85.88 970 SER A CA 1
ATOM 7645 C C . SER A 1 970 ? 37.031 -39.312 -2.76 1 85.88 970 SER A C 1
ATOM 7647 O O . SER A 1 970 ? 37.094 -40.438 -2.275 1 85.88 970 SER A O 1
ATOM 7649 N N . GLY A 1 971 ? 36.656 -39.125 -3.934 1 79.25 971 GLY A N 1
ATOM 7650 C CA . GLY A 1 971 ? 36.656 -40.219 -4.887 1 79.25 971 GLY A CA 1
ATOM 7651 C C . GLY A 1 971 ? 36.906 -39.781 -6.312 1 79.25 971 GLY A C 1
ATOM 7652 O O . GLY A 1 971 ? 37.062 -38.594 -6.578 1 79.25 971 GLY A O 1
ATOM 7653 N N . CYS A 1 972 ? 37.281 -40.562 -7.234 1 70.88 972 CYS A N 1
ATOM 7654 C CA . CYS A 1 972 ? 37.531 -40.312 -8.648 1 70.88 972 CYS A CA 1
ATOM 7655 C C . CYS A 1 972 ? 36.719 -41.25 -9.531 1 70.88 972 CYS A C 1
ATOM 7657 O O . CYS A 1 972 ? 36.75 -42.469 -9.312 1 70.88 972 CYS A O 1
ATOM 7659 N N . ASN A 1 973 ? 35.719 -40.625 -10.219 1 66.31 973 ASN A N 1
ATOM 7660 C CA . ASN A 1 973 ? 35 -41.469 -11.188 1 66.31 973 ASN A CA 1
ATOM 7661 C C . ASN A 1 973 ? 35.781 -41.625 -12.477 1 66.31 973 ASN A C 1
ATOM 7663 O O . ASN A 1 973 ? 36.031 -40.656 -13.195 1 66.31 973 ASN A O 1
ATOM 7667 N N . GLU A 1 974 ? 36.625 -42.562 -12.844 1 59.25 974 GLU A N 1
ATOM 7668 C CA . GLU A 1 974 ? 37.438 -42.781 -14.031 1 59.25 974 GLU A CA 1
ATOM 7669 C C . GLU A 1 974 ? 36.562 -42.906 -15.281 1 59.25 974 GLU A C 1
ATOM 7671 O O . GLU A 1 974 ? 37 -42.625 -16.391 1 59.25 974 GLU A O 1
ATOM 7676 N N . ASP A 1 975 ? 35.281 -43.438 -15.398 1 52.28 975 ASP A N 1
ATOM 7677 C CA . ASP A 1 975 ? 34.5 -43.594 -16.609 1 52.28 975 ASP A CA 1
ATOM 7678 C C . ASP A 1 975 ? 33.094 -43.031 -16.438 1 52.28 975 ASP A C 1
ATOM 7680 O O . ASP A 1 975 ? 32.156 -43.781 -16.172 1 52.28 975 ASP A O 1
ATOM 7684 N N . PRO A 1 976 ? 32.938 -41.688 -16.438 1 53.69 976 PRO A N 1
ATOM 7685 C CA . PRO A 1 976 ? 31.656 -41.062 -16.172 1 53.69 976 PRO A CA 1
ATOM 7686 C C . PRO A 1 976 ? 30.562 -41.5 -17.156 1 53.69 976 PRO A C 1
ATOM 7688 O O . PRO A 1 976 ? 29.375 -41.312 -16.891 1 53.69 976 PRO A O 1
ATOM 7691 N N . GLY A 1 977 ? 30.797 -41.5 -18.562 1 45.91 977 GLY A N 1
ATOM 7692 C CA . GLY A 1 977 ? 29.859 -41.812 -19.625 1 45.91 977 GLY A CA 1
ATOM 7693 C C . GLY A 1 977 ? 29.172 -43.156 -19.438 1 45.91 977 GLY A C 1
ATOM 7694 O O . GLY A 1 977 ? 28.297 -43.531 -20.219 1 45.91 977 GLY A O 1
ATOM 7695 N N . VAL A 1 978 ? 29.875 -44.125 -18.969 1 43.41 978 VAL A N 1
ATOM 7696 C CA . VAL A 1 978 ? 29.328 -45.469 -19.031 1 43.41 978 VAL A CA 1
ATOM 7697 C C . VAL A 1 978 ? 28.016 -45.531 -18.25 1 43.41 978 VAL A C 1
ATOM 7699 O O . VAL A 1 978 ? 27.828 -44.812 -17.281 1 43.41 978 VAL A O 1
ATOM 7702 N N . ASN A 1 979 ? 26.938 -46.219 -18.797 1 43.53 979 ASN A N 1
ATOM 7703 C CA . ASN A 1 979 ? 25.562 -46.531 -18.438 1 43.53 979 ASN A CA 1
ATOM 7704 C C . ASN A 1 979 ? 25.391 -46.719 -16.938 1 43.53 979 ASN A C 1
ATOM 7706 O O . ASN A 1 979 ? 25.938 -47.688 -16.391 1 43.53 979 ASN A O 1
ATOM 7710 N N . PRO A 1 980 ? 25.266 -45.812 -16.094 1 47.91 980 PRO A N 1
ATOM 7711 C CA . PRO A 1 980 ? 25.125 -45.906 -14.641 1 47.91 980 PRO A CA 1
ATOM 7712 C C . PRO A 1 980 ? 24.234 -47.062 -14.203 1 47.91 980 PRO A C 1
ATOM 7714 O O . PRO A 1 980 ? 23.188 -46.844 -13.586 1 47.91 980 PRO A O 1
ATOM 7717 N N . VAL A 1 981 ? 24.109 -48.094 -14.938 1 47.84 981 VAL A N 1
ATOM 7718 C CA . VAL A 1 981 ? 23.172 -49.156 -14.531 1 47.84 981 VAL A CA 1
ATOM 7719 C C . VAL A 1 981 ? 23.453 -49.562 -13.094 1 47.84 981 VAL A C 1
ATOM 7721 O O . VAL A 1 981 ? 22.531 -49.781 -12.312 1 47.84 981 VAL A O 1
ATOM 7724 N N . ASN A 1 982 ? 24.766 -49.844 -12.648 1 58.22 982 ASN A N 1
ATOM 7725 C CA . ASN A 1 982 ? 24.984 -50.438 -11.328 1 58.22 982 ASN A CA 1
ATOM 7726 C C . ASN A 1 982 ? 25.25 -49.344 -10.281 1 58.22 982 ASN A C 1
ATOM 7728 O O . ASN A 1 982 ? 26.031 -48.406 -10.516 1 58.22 982 ASN A O 1
ATOM 7732 N N . LEU A 1 983 ? 24.5 -49.25 -9.25 1 71.62 983 LEU A N 1
ATOM 7733 C CA . LEU A 1 983 ? 24.656 -48.344 -8.117 1 71.62 983 LEU A CA 1
ATOM 7734 C C . LEU A 1 983 ? 26.031 -48.5 -7.48 1 71.62 983 LEU A C 1
ATOM 7736 O O . LEU A 1 983 ? 26.375 -49.594 -7.016 1 71.62 983 LEU A O 1
ATOM 7740 N N . ALA A 1 984 ? 26.969 -47.594 -7.742 1 74.56 984 ALA A N 1
ATOM 7741 C CA . ALA A 1 984 ? 28.281 -47.625 -7.086 1 74.56 984 ALA A CA 1
ATOM 7742 C C . ALA A 1 984 ? 28.141 -47.375 -5.586 1 74.56 984 ALA A C 1
ATOM 7744 O O . ALA A 1 984 ? 27.234 -46.656 -5.145 1 74.56 984 ALA A O 1
ATOM 7745 N N . ASN A 1 985 ? 28.938 -48.188 -4.812 1 81 985 ASN A N 1
ATOM 7746 C CA . ASN A 1 985 ? 28.953 -47.969 -3.367 1 81 985 ASN A CA 1
ATOM 7747 C C . ASN A 1 985 ? 29.641 -46.656 -3.002 1 81 985 ASN A C 1
ATOM 7749 O O . ASN A 1 985 ? 30.797 -46.656 -2.57 1 81 985 ASN A O 1
ATOM 7753 N N . SER A 1 986 ? 29.031 -45.562 -3.361 1 76.94 986 SER A N 1
ATOM 7754 C CA . SER A 1 986 ? 29.516 -44.25 -3.012 1 76.94 986 SER A CA 1
ATOM 7755 C C . SER A 1 986 ? 28.578 -43.562 -2.012 1 76.94 986 SER A C 1
ATOM 7757 O O . SER A 1 986 ? 27.359 -43.656 -2.115 1 76.94 986 SER A O 1
ATOM 7759 N N . ASP A 1 987 ? 29.219 -42.938 -1.073 1 75.5 987 ASP A N 1
ATOM 7760 C CA . ASP A 1 987 ? 28.438 -42.219 -0.071 1 75.5 987 ASP A CA 1
ATOM 7761 C C . ASP A 1 987 ? 28.125 -40.781 -0.524 1 75.5 987 ASP A C 1
ATOM 7763 O O . ASP A 1 987 ? 27.391 -40.062 0.147 1 75.5 987 ASP A O 1
ATOM 7767 N N . SER A 1 988 ? 28.734 -40.312 -1.57 1 77.44 988 SER A N 1
ATOM 7768 C CA . SER A 1 988 ? 28.5 -38.969 -2.098 1 77.44 988 SER A CA 1
ATOM 7769 C C . SER A 1 988 ? 27.734 -39.031 -3.414 1 77.44 988 SER A C 1
ATOM 7771 O O . SER A 1 988 ? 27.938 -39.938 -4.23 1 77.44 988 SER A O 1
ATOM 7773 N N . THR A 1 989 ? 26.844 -38.125 -3.586 1 72.44 989 THR A N 1
ATOM 7774 C CA . THR A 1 989 ? 26.078 -38.062 -4.82 1 72.44 989 THR A CA 1
ATOM 7775 C C . THR A 1 989 ? 26.891 -37.406 -5.938 1 72.44 989 THR A C 1
ATOM 7777 O O . THR A 1 989 ? 26.547 -37.531 -7.113 1 72.44 989 THR A O 1
ATOM 7780 N N . LEU A 1 990 ? 28 -36.812 -5.637 1 72.75 990 LEU A N 1
ATOM 7781 C CA . LEU A 1 990 ? 28.812 -36.125 -6.629 1 72.75 990 LEU A CA 1
ATOM 7782 C C . LEU A 1 990 ? 29.562 -37.125 -7.512 1 72.75 990 LEU A C 1
ATOM 7784 O O . LEU A 1 990 ? 30.031 -36.781 -8.594 1 72.75 990 LEU A O 1
ATOM 7788 N N . TYR A 1 991 ? 29.656 -38.281 -7.027 1 72.31 991 TYR A N 1
ATOM 7789 C CA . TYR A 1 991 ? 30.328 -39.344 -7.773 1 72.31 991 TYR A CA 1
ATOM 7790 C C . TYR A 1 991 ? 29.672 -39.531 -9.141 1 72.31 991 TYR A C 1
ATOM 7792 O O . TYR A 1 991 ? 30.359 -39.844 -10.125 1 72.31 991 TYR A O 1
ATOM 7800 N N . TYR A 1 992 ? 28.438 -39.25 -9.18 1 66.94 992 TYR A N 1
ATOM 7801 C CA . TYR A 1 992 ? 27.688 -39.562 -10.398 1 66.94 992 TYR A CA 1
ATOM 7802 C C . TYR A 1 992 ? 27.859 -38.438 -11.438 1 66.94 992 TYR A C 1
ATOM 7804 O O . TYR A 1 992 ? 27.562 -38.656 -12.617 1 66.94 992 TYR A O 1
ATOM 7812 N N . PHE A 1 993 ? 28.359 -37.312 -11.055 1 64.56 993 PHE A N 1
ATOM 7813 C CA . PHE A 1 993 ? 28.391 -36.188 -11.992 1 64.56 993 PHE A CA 1
ATOM 7814 C C . PHE A 1 993 ? 29.828 -35.75 -12.242 1 64.56 993 PHE A C 1
ATOM 7816 O O . PHE A 1 993 ? 30.078 -34.938 -13.141 1 64.56 993 PHE A O 1
ATOM 7823 N N . SER A 1 994 ? 30.672 -36.062 -11.383 1 61.06 994 SER A N 1
ATOM 7824 C CA . SER A 1 994 ? 32 -35.469 -11.508 1 61.06 994 SER A CA 1
ATOM 7825 C C . SER A 1 994 ? 32.938 -36.344 -12.32 1 61.06 994 SER A C 1
ATOM 7827 O O . SER A 1 994 ? 33 -37.562 -12.078 1 61.06 994 SER A O 1
ATOM 7829 N N . GLU A 1 995 ? 33.281 -35.938 -13.523 1 59.56 995 GLU A N 1
ATOM 7830 C CA . GLU A 1 995 ? 34.219 -36.656 -14.375 1 59.56 995 GLU A CA 1
ATOM 7831 C C . GLU A 1 995 ? 35.594 -36.781 -13.727 1 59.56 995 GLU A C 1
ATOM 7833 O O . GLU A 1 995 ? 36.375 -37.688 -14.031 1 59.56 995 GLU A O 1
ATOM 7838 N N . SER A 1 996 ? 35.938 -35.812 -12.836 1 63.16 996 SER A N 1
ATOM 7839 C CA . SER A 1 996 ? 37.281 -35.844 -12.242 1 63.16 996 SER A CA 1
ATOM 7840 C C . SER A 1 996 ? 37.219 -36.062 -10.734 1 63.16 996 SER A C 1
ATOM 7842 O O . SER A 1 996 ? 36.156 -36.469 -10.211 1 63.16 996 SER A O 1
ATOM 7844 N N . SER A 1 997 ? 38.312 -35.875 -10.102 1 70.06 997 SER A N 1
ATOM 7845 C CA . SER A 1 997 ? 38.406 -36 -8.648 1 70.06 997 SER A CA 1
ATOM 7846 C C . SER A 1 997 ? 37.5 -35.031 -7.945 1 70.06 997 SER A C 1
ATOM 7848 O O . SER A 1 997 ? 37.344 -33.875 -8.383 1 70.06 997 SER A O 1
ATOM 7850 N N . PHE A 1 998 ? 36.594 -35.656 -7.09 1 74.81 998 PHE A N 1
ATOM 7851 C CA . PHE A 1 998 ? 35.656 -34.781 -6.387 1 74.81 998 PHE A CA 1
ATOM 7852 C C . PHE A 1 998 ? 35.875 -34.844 -4.879 1 74.81 998 PHE A C 1
ATOM 7854 O O . PHE A 1 998 ? 36.438 -35.844 -4.375 1 74.81 998 PHE A O 1
ATOM 7861 N N . HIS A 1 999 ? 35.656 -33.781 -4.219 1 77.44 999 HIS A N 1
ATOM 7862 C CA . HIS A 1 999 ? 35.625 -33.719 -2.764 1 77.44 999 HIS A CA 1
ATOM 7863 C C . HIS A 1 999 ? 34.25 -33.281 -2.277 1 77.44 999 HIS A C 1
ATOM 7865 O O . HIS A 1 999 ? 33.688 -32.312 -2.789 1 77.44 999 HIS A O 1
ATOM 7871 N N . ASP A 1 1000 ? 33.625 -34.188 -1.486 1 81 1000 ASP A N 1
ATOM 7872 C CA . ASP A 1 1000 ? 32.312 -33.844 -0.879 1 81 1000 ASP A CA 1
ATOM 7873 C C . ASP A 1 1000 ? 32.438 -33.844 0.645 1 81 1000 ASP A C 1
ATOM 7875 O O . ASP A 1 1000 ? 33.312 -34.469 1.22 1 81 1000 ASP A O 1
ATOM 7879 N N . HIS A 1 1001 ? 31.688 -33.062 1.211 1 84.38 1001 HIS A N 1
ATOM 7880 C CA . HIS A 1 1001 ? 31.656 -32.969 2.666 1 84.38 1001 HIS A CA 1
ATOM 7881 C C . HIS A 1 1001 ? 30.281 -33.375 3.211 1 84.38 1001 HIS A C 1
ATOM 7883 O O . HIS A 1 1001 ? 29.266 -32.781 2.861 1 84.38 1001 HIS A O 1
ATOM 7889 N N . LEU A 1 1002 ? 30.281 -34.406 4.027 1 85 1002 LEU A N 1
ATOM 7890 C CA . LEU A 1 1002 ? 29.047 -34.875 4.645 1 85 1002 LEU A CA 1
ATOM 7891 C C . LEU A 1 1002 ? 28.859 -34.281 6.027 1 85 1002 LEU A C 1
ATOM 7893 O O . LEU A 1 1002 ? 29.828 -34.094 6.773 1 85 1002 LEU A O 1
ATOM 7897 N N . VAL A 1 1003 ? 27.641 -33.906 6.246 1 81.12 1003 VAL A N 1
ATOM 7898 C CA . VAL A 1 1003 ? 27.25 -33.281 7.512 1 81.12 1003 VAL A CA 1
ATOM 7899 C C . VAL A 1 1003 ? 26.109 -34.062 8.141 1 81.12 1003 VAL A C 1
ATOM 7901 O O . VAL A 1 1003 ? 25.469 -34.875 7.477 1 81.12 1003 VAL A O 1
ATOM 7904 N N . PRO A 1 1004 ? 25.891 -34 9.453 1 81.12 1004 PRO A N 1
ATOM 7905 C CA . PRO A 1 1004 ? 24.734 -34.688 10.07 1 81.12 1004 PRO A CA 1
ATOM 7906 C C . PRO A 1 1004 ? 23.422 -34.375 9.359 1 81.12 1004 PRO A C 1
ATOM 7908 O O . PRO A 1 1004 ? 23.219 -33.25 8.875 1 81.12 1004 PRO A O 1
ATOM 7911 N N . PRO A 1 1005 ? 22.625 -35.312 9.18 1 81.38 1005 PRO A N 1
ATOM 7912 C CA . PRO A 1 1005 ? 22.609 -36.688 9.648 1 81.38 1005 PRO A CA 1
ATOM 7913 C C . PRO A 1 1005 ? 22.984 -37.688 8.547 1 81.38 1005 PRO A C 1
ATOM 7915 O O . PRO A 1 1005 ? 22.312 -38.719 8.391 1 81.38 1005 PRO A O 1
ATOM 7918 N N . ASP A 1 1006 ? 23.906 -37.344 7.863 1 83.25 1006 ASP A N 1
ATOM 7919 C CA . ASP A 1 1006 ? 24.312 -38.219 6.781 1 83.25 1006 ASP A CA 1
ATOM 7920 C C . ASP A 1 1006 ? 24.906 -39.531 7.328 1 83.25 1006 ASP A C 1
ATOM 7922 O O . ASP A 1 1006 ? 25.5 -39.531 8.406 1 83.25 1006 ASP A O 1
ATOM 7926 N N . THR A 1 1007 ? 24.594 -40.656 6.586 1 87.06 1007 THR A N 1
ATOM 7927 C CA . THR A 1 1007 ? 25.109 -41.938 6.965 1 87.06 1007 THR A CA 1
ATOM 7928 C C . THR A 1 1007 ? 26.188 -42.406 5.98 1 87.06 1007 THR A C 1
ATOM 7930 O O . THR A 1 1007 ? 26.141 -42.062 4.797 1 87.06 1007 THR A O 1
ATOM 7933 N N . LEU A 1 1008 ? 27.141 -43.125 6.539 1 89.06 1008 LEU A N 1
ATOM 7934 C CA . LEU A 1 1008 ? 28.219 -43.719 5.738 1 89.06 1008 LEU A CA 1
ATOM 7935 C C . LEU A 1 1008 ? 28.172 -45.219 5.805 1 89.06 1008 LEU A C 1
ATOM 7937 O O . LEU A 1 1008 ? 27.922 -45.812 6.871 1 89.06 1008 LEU A O 1
ATOM 7941 N N . GLY A 1 1009 ? 28.25 -45.844 4.691 1 88.31 1009 GLY A N 1
ATOM 7942 C CA . GLY A 1 1009 ? 28.359 -47.281 4.656 1 88.31 1009 GLY A CA 1
ATOM 7943 C C . GLY A 1 1009 ? 27.016 -47.969 4.453 1 88.31 1009 GLY A C 1
ATOM 7944 O O . GLY A 1 1009 ? 26.953 -49.219 4.445 1 88.31 1009 GLY A O 1
ATOM 7945 N N . LEU A 1 1010 ? 25.984 -47.188 4.285 1 88.75 1010 LEU A N 1
ATOM 7946 C CA . LEU A 1 1010 ? 24.656 -47.781 4.102 1 88.75 1010 LEU A CA 1
ATOM 7947 C C . LEU A 1 1010 ? 24.578 -48.531 2.783 1 88.75 1010 LEU A C 1
ATOM 7949 O O . LEU A 1 1010 ? 24.031 -49.656 2.729 1 88.75 1010 LEU A O 1
ATOM 7953 N N . VAL A 1 1011 ? 25.125 -47.875 1.779 1 87.25 1011 VAL A N 1
ATOM 7954 C CA . VAL A 1 1011 ? 25.141 -48.5 0.466 1 87.25 1011 VAL A CA 1
ATOM 7955 C C . VAL A 1 1011 ? 26.016 -49.75 0.501 1 87.25 1011 VAL A C 1
ATOM 7957 O O . VAL A 1 1011 ? 25.719 -50.75 -0.15 1 87.25 1011 VAL A O 1
ATOM 7960 N N . GLY A 1 1012 ? 27.078 -49.781 1.223 1 85.62 1012 GLY A N 1
ATOM 7961 C CA . GLY A 1 1012 ? 27.938 -50.938 1.4 1 85.62 1012 GLY A CA 1
ATOM 7962 C C . GLY A 1 1012 ? 27.234 -52.094 2.088 1 85.62 1012 GLY A C 1
ATOM 7963 O O . GLY A 1 1012 ? 27.438 -53.281 1.726 1 85.62 1012 GLY A O 1
ATOM 7964 N N . PHE A 1 1013 ? 26.422 -51.781 2.969 1 88.62 1013 PHE A N 1
ATOM 7965 C CA . PHE A 1 1013 ? 25.656 -52.781 3.674 1 88.62 1013 PHE A CA 1
ATOM 7966 C C . PHE A 1 1013 ? 24.641 -53.438 2.74 1 88.62 1013 PHE A C 1
ATOM 7968 O O . PHE A 1 1013 ? 24.469 -54.656 2.758 1 88.62 1013 PHE A O 1
ATOM 7975 N N . LEU A 1 1014 ? 24.031 -52.594 1.918 1 87.56 1014 LEU A N 1
ATOM 7976 C CA . LEU A 1 1014 ? 22.953 -53.094 1.064 1 87.56 1014 LEU A CA 1
ATOM 7977 C C . LEU A 1 1014 ? 23.5 -53.844 -0.137 1 87.56 1014 LEU A C 1
ATOM 7979 O O . LEU A 1 1014 ? 22.891 -54.812 -0.598 1 87.56 1014 LEU A O 1
ATOM 7983 N N . THR A 1 1015 ? 24.625 -53.406 -0.681 1 85.44 1015 THR A N 1
ATOM 7984 C CA . THR A 1 1015 ? 25.172 -54 -1.895 1 85.44 1015 THR A CA 1
ATOM 7985 C C . THR A 1 1015 ? 26.328 -54.938 -1.563 1 85.44 1015 THR A C 1
ATOM 7987 O O . THR A 1 1015 ? 26.734 -55.75 -2.398 1 85.44 1015 THR A O 1
ATOM 7990 N N . SER A 1 1016 ? 26.859 -55.094 -0.454 1 79.69 1016 SER A N 1
ATOM 7991 C CA . SER A 1 1016 ? 28 -55.906 -0.028 1 79.69 1016 SER A CA 1
ATOM 7992 C C . SER A 1 1016 ? 29.188 -55.688 -0.961 1 79.69 1016 SER A C 1
ATOM 7994 O O . SER A 1 1016 ? 29.953 -56.625 -1.227 1 79.69 1016 SER A O 1
ATOM 7996 N N . GLY A 1 1017 ? 29.281 -54.5 -1.604 1 81.12 1017 GLY A N 1
ATOM 7997 C CA . GLY A 1 1017 ? 30.391 -54.156 -2.479 1 81.12 1017 GLY A CA 1
ATOM 7998 C C . GLY A 1 1017 ? 31.438 -53.281 -1.809 1 81.12 1017 GLY A C 1
ATOM 7999 O O . GLY A 1 1017 ? 31.188 -52.688 -0.748 1 81.12 1017 GLY A O 1
ATOM 8000 N N . PRO A 1 1018 ? 32.656 -53.188 -2.359 1 83.75 1018 PRO A N 1
ATOM 8001 C CA . PRO A 1 1018 ? 33.688 -52.344 -1.797 1 83.75 1018 PRO A CA 1
ATOM 8002 C C . PRO A 1 1018 ? 33.438 -50.844 -2.055 1 83.75 1018 PRO A C 1
ATOM 8004 O O . PRO A 1 1018 ? 32.75 -50.5 -3.023 1 83.75 1018 PRO A O 1
ATOM 8007 N N . SER A 1 1019 ? 33.969 -50.062 -1.141 1 85.88 1019 SER A N 1
ATOM 8008 C CA . SER A 1 1019 ? 33.781 -48.625 -1.25 1 85.88 1019 SER A CA 1
ATOM 8009 C C . SER A 1 1019 ? 34.625 -48.062 -2.385 1 85.88 1019 SER A C 1
ATOM 8011 O O . SER A 1 1019 ? 35.75 -48.469 -2.59 1 85.88 1019 SER A O 1
ATOM 8013 N N . VAL A 1 1020 ? 34.031 -47.156 -3.158 1 81.56 1020 VAL A N 1
ATOM 8014 C CA . VAL A 1 1020 ? 34.75 -46.5 -4.262 1 81.56 1020 VAL A CA 1
ATOM 8015 C C . VAL A 1 1020 ? 35.312 -45.156 -3.791 1 81.56 1020 VAL A C 1
ATOM 8017 O O . VAL A 1 1020 ? 36.125 -44.562 -4.5 1 81.56 1020 VAL A O 1
ATOM 8020 N N . CYS A 1 1021 ? 35.031 -44.781 -2.584 1 85.44 1021 CYS A N 1
ATOM 8021 C CA . CYS A 1 1021 ? 35.469 -43.5 -2.076 1 85.44 1021 CYS A CA 1
ATOM 8022 C C . CYS A 1 1021 ? 36.25 -43.656 -0.786 1 85.44 1021 CYS A C 1
ATOM 8024 O O . CYS A 1 1021 ? 36.219 -44.719 -0.155 1 85.44 1021 CYS A O 1
ATOM 8026 N N . GLU A 1 1022 ? 37.094 -42.688 -0.486 1 88.25 1022 GLU A N 1
ATOM 8027 C CA . GLU A 1 1022 ? 37.781 -42.562 0.785 1 88.25 1022 GLU A CA 1
ATOM 8028 C C . GLU A 1 1022 ? 37.125 -41.562 1.695 1 88.25 1022 GLU A C 1
ATOM 8030 O O . GLU A 1 1022 ? 36.656 -40.5 1.23 1 88.25 1022 GLU A O 1
ATOM 8035 N N . CYS A 1 1023 ? 36.969 -41.906 2.926 1 90.44 1023 CYS A N 1
ATOM 8036 C CA . CYS A 1 1023 ? 36.344 -41.031 3.891 1 90.44 1023 CYS A CA 1
ATOM 8037 C C . CYS A 1 1023 ? 37.312 -40.656 5.004 1 90.44 1023 CYS A C 1
ATOM 8039 O O . CYS A 1 1023 ? 37.844 -41.531 5.68 1 90.44 1023 CYS A O 1
ATOM 8041 N N . VAL A 1 1024 ? 37.594 -39.344 5.141 1 90.88 1024 VAL A N 1
ATOM 8042 C CA . VAL A 1 1024 ? 38.5 -38.812 6.16 1 90.88 1024 VAL A CA 1
ATOM 8043 C C . VAL A 1 1024 ? 37.75 -37.781 7.012 1 90.88 1024 VAL A C 1
ATOM 8045 O O . VAL A 1 1024 ? 36.938 -37.031 6.504 1 90.88 1024 VAL A O 1
ATOM 8048 N N . CYS A 1 1025 ? 38 -37.844 8.289 1 91.25 1025 CYS A N 1
ATOM 8049 C CA . CYS A 1 1025 ? 37.406 -36.844 9.18 1 91.25 1025 CYS A CA 1
ATOM 8050 C C . CYS A 1 1025 ? 38.125 -35.5 9.047 1 91.25 1025 CYS A C 1
ATOM 8052 O O . CYS A 1 1025 ? 39.312 -35.406 9.281 1 91.25 1025 CYS A O 1
ATOM 8054 N N . GLU A 1 1026 ? 37.438 -34.5 8.648 1 87.88 1026 GLU A N 1
ATOM 8055 C CA . GLU A 1 1026 ? 37.969 -33.156 8.508 1 87.88 1026 GLU A CA 1
ATOM 8056 C C . GLU A 1 1026 ? 38.031 -32.438 9.852 1 87.88 1026 GLU A C 1
ATOM 8058 O O . GLU A 1 1026 ? 38.906 -31.578 10.062 1 87.88 1026 GLU A O 1
ATOM 8063 N N . THR A 1 1027 ? 37.031 -32.719 10.672 1 89.31 1027 THR A N 1
ATOM 8064 C CA . THR A 1 1027 ? 37 -32.188 12.023 1 89.31 1027 THR A CA 1
ATOM 8065 C C . THR A 1 1027 ? 36.812 -33.312 13.039 1 89.31 1027 THR A C 1
ATOM 8067 O O . THR A 1 1027 ? 36.812 -34.469 12.68 1 89.31 1027 THR A O 1
ATOM 8070 N N . ASP A 1 1028 ? 36.719 -32.906 14.391 1 86.44 1028 ASP A N 1
ATOM 8071 C CA . ASP A 1 1028 ? 36.344 -33.875 15.398 1 86.44 1028 ASP A CA 1
ATOM 8072 C C . ASP A 1 1028 ? 34.875 -34.312 15.188 1 86.44 1028 ASP A C 1
ATOM 8074 O O . ASP A 1 1028 ? 34 -33.5 15.062 1 86.44 1028 ASP A O 1
ATOM 8078 N N . VAL A 1 1029 ? 34.844 -35.594 14.961 1 91.06 1029 VAL A N 1
ATOM 8079 C CA . VAL A 1 1029 ? 33.5 -36.094 14.594 1 91.06 1029 VAL A CA 1
ATOM 8080 C C . VAL A 1 1029 ? 32.969 -37 15.703 1 91.06 1029 VAL A C 1
ATOM 8082 O O . VAL A 1 1029 ? 33.719 -37.781 16.297 1 91.06 1029 VAL A O 1
ATOM 8085 N N . GLU A 1 1030 ? 31.781 -36.75 16.141 1 88.25 1030 GLU A N 1
ATOM 8086 C CA . GLU A 1 1030 ? 31.016 -37.688 16.969 1 88.25 1030 GLU A CA 1
ATOM 8087 C C . GLU A 1 1030 ? 30.031 -38.5 16.141 1 88.25 1030 GLU A C 1
ATOM 8089 O O . GLU A 1 1030 ? 29.234 -37.938 15.375 1 88.25 1030 GLU A O 1
ATOM 8094 N N . MET A 1 1031 ? 30.156 -39.75 16.156 1 90.19 1031 MET A N 1
ATOM 8095 C CA . MET A 1 1031 ? 29.297 -40.562 15.32 1 90.19 1031 MET A CA 1
ATOM 8096 C C . MET A 1 1031 ? 28.906 -41.844 16.031 1 90.19 1031 MET A C 1
ATOM 8098 O O . MET A 1 1031 ? 29.5 -42.188 17.047 1 90.19 1031 MET A O 1
ATOM 8102 N N . CYS A 1 1032 ? 27.875 -42.438 15.57 1 90.56 1032 CYS A N 1
ATOM 8103 C CA . CYS A 1 1032 ? 27.438 -43.75 16 1 90.56 1032 CYS A CA 1
ATOM 8104 C C . CYS A 1 1032 ? 27.906 -44.844 15.039 1 90.56 1032 CYS A C 1
ATOM 8106 O O . CYS A 1 1032 ? 27.484 -44.844 13.875 1 90.56 1032 CYS A O 1
ATOM 8108 N N . CYS A 1 1033 ? 28.797 -45.656 15.469 1 92.06 1033 CYS A N 1
ATOM 8109 C CA . CYS A 1 1033 ? 29.359 -46.75 14.648 1 92.06 1033 CYS A CA 1
ATOM 8110 C C . CYS A 1 1033 ? 28.609 -48.062 14.891 1 92.06 1033 CYS A C 1
ATOM 8112 O O . CYS A 1 1033 ? 28.953 -48.812 15.797 1 92.06 1033 CYS A O 1
ATOM 8114 N N . ILE A 1 1034 ? 27.734 -48.344 14 1 91.81 1034 ILE A N 1
ATOM 8115 C CA . ILE A 1 1034 ? 26.953 -49.562 14.141 1 91.81 1034 ILE A CA 1
ATOM 8116 C C . ILE A 1 1034 ? 27.594 -50.688 13.344 1 91.81 1034 ILE A C 1
ATOM 8118 O O . ILE A 1 1034 ? 27.641 -50.656 12.109 1 91.81 1034 ILE A O 1
ATOM 8122 N N . PRO A 1 1035 ? 28.016 -51.719 13.945 1 91.31 1035 PRO A N 1
ATOM 8123 C CA . PRO A 1 1035 ? 28.609 -52.844 13.219 1 91.31 1035 PRO A CA 1
ATOM 8124 C C . PRO A 1 1035 ? 27.609 -53.562 12.305 1 91.31 1035 PRO A C 1
ATOM 8126 O O . PRO A 1 1035 ? 26.406 -53.562 12.594 1 91.31 1035 PRO A O 1
ATOM 8129 N N . MET A 1 1036 ? 28.141 -54.156 11.273 1 90.25 1036 MET A N 1
ATOM 8130 C CA . MET A 1 1036 ? 27.297 -54.781 10.266 1 90.25 1036 MET A CA 1
ATOM 8131 C C . MET A 1 1036 ? 26.453 -55.875 10.891 1 90.25 1036 MET A C 1
ATOM 8133 O O . MET A 1 1036 ? 25.297 -56.094 10.492 1 90.25 1036 MET A O 1
ATOM 8137 N N . GLU A 1 1037 ? 26.969 -56.594 11.875 1 88.06 1037 GLU A N 1
ATOM 8138 C CA . GLU A 1 1037 ? 26.234 -57.656 12.547 1 88.06 1037 GLU A CA 1
ATOM 8139 C C . GLU A 1 1037 ? 25.031 -57.125 13.312 1 88.06 1037 GLU A C 1
ATOM 8141 O O . GLU A 1 1037 ? 23.969 -57.719 13.32 1 88.06 1037 GLU A O 1
ATOM 8146 N N . GLU A 1 1038 ? 25.328 -55.938 13.812 1 89.56 1038 GLU A N 1
ATOM 8147 C CA . GLU A 1 1038 ? 24.25 -55.312 14.578 1 89.56 1038 GLU A CA 1
ATOM 8148 C C . GLU A 1 1038 ? 23.156 -54.812 13.656 1 89.56 1038 GLU A C 1
ATOM 8150 O O . GLU A 1 1038 ? 21.969 -54.844 14.008 1 89.56 1038 GLU A O 1
ATOM 8155 N N . VAL A 1 1039 ? 23.516 -54.312 12.594 1 90.06 1039 VAL A N 1
ATOM 8156 C CA . VAL A 1 1039 ? 22.531 -53.812 11.641 1 90.06 1039 VAL A CA 1
ATOM 8157 C C . VAL A 1 1039 ? 21.672 -54.969 11.141 1 90.06 1039 VAL A C 1
ATOM 8159 O O . VAL A 1 1039 ? 20.453 -54.812 10.977 1 90.06 1039 VAL A O 1
ATOM 8162 N N . THR A 1 1040 ? 22.297 -56.062 10.891 1 88.56 1040 THR A N 1
ATOM 8163 C CA . THR A 1 1040 ? 21.562 -57.25 10.461 1 88.56 1040 THR A CA 1
ATOM 8164 C C . THR A 1 1040 ? 20.578 -57.688 11.539 1 88.56 1040 THR A C 1
ATOM 8166 O O . THR A 1 1040 ? 19.453 -58.094 11.227 1 88.56 1040 THR A O 1
ATOM 8169 N N . LEU A 1 1041 ? 21.031 -57.562 12.758 1 87.56 1041 LEU A N 1
ATOM 8170 C CA . LEU A 1 1041 ? 20.156 -57.906 13.875 1 87.56 1041 LEU A CA 1
ATOM 8171 C C . LEU A 1 1041 ? 18.969 -56.969 13.938 1 87.56 1041 LEU A C 1
ATOM 8173 O O . LEU A 1 1041 ? 17.844 -57.406 14.234 1 87.56 1041 LEU A O 1
ATOM 8177 N N . LEU A 1 1042 ? 19.266 -55.719 13.711 1 88.31 1042 LEU A N 1
ATOM 8178 C CA . LEU A 1 1042 ? 18.203 -54.719 13.742 1 88.31 1042 LEU A CA 1
ATOM 8179 C C . LEU A 1 1042 ? 17.172 -54.969 12.648 1 88.31 1042 LEU A C 1
ATOM 8181 O O . LEU A 1 1042 ? 15.969 -54.781 12.859 1 88.31 1042 LEU A O 1
ATOM 8185 N N . VAL A 1 1043 ? 17.609 -55.312 11.469 1 87.75 1043 VAL A N 1
ATOM 8186 C CA . VAL A 1 1043 ? 16.75 -55.625 10.328 1 87.75 1043 VAL A CA 1
ATOM 8187 C C . VAL A 1 1043 ? 15.859 -56.812 10.648 1 87.75 1043 VAL A C 1
ATOM 8189 O O . VAL A 1 1043 ? 14.68 -56.844 10.297 1 87.75 1043 VAL A O 1
ATOM 8192 N N . GLU A 1 1044 ? 16.406 -57.812 11.352 1 83.81 1044 GLU A N 1
ATOM 8193 C CA . GLU A 1 1044 ? 15.664 -59 11.695 1 83.81 1044 GLU A CA 1
ATOM 8194 C C . GLU A 1 1044 ? 14.625 -58.75 12.781 1 83.81 1044 GLU A C 1
ATOM 8196 O O . GLU A 1 1044 ? 13.578 -59.375 12.812 1 83.81 1044 GLU A O 1
ATOM 8201 N N . GLN A 1 1045 ? 14.898 -57.75 13.562 1 82.69 1045 GLN A N 1
ATOM 8202 C CA . GLN A 1 1045 ? 14 -57.406 14.664 1 82.69 1045 GLN A CA 1
ATOM 8203 C C . GLN A 1 1045 ? 12.797 -56.625 14.172 1 82.69 1045 GLN A C 1
ATOM 8205 O O . GLN A 1 1045 ? 11.75 -56.594 14.828 1 82.69 1045 GLN A O 1
ATOM 8210 N N . HIS A 1 1046 ? 12.914 -55.938 13.125 1 79.94 1046 HIS A N 1
ATOM 8211 C CA . HIS A 1 1046 ? 11.82 -55.094 12.617 1 79.94 1046 HIS A CA 1
ATOM 8212 C C . HIS A 1 1046 ? 11.344 -55.594 11.258 1 79.94 1046 HIS A C 1
ATOM 8214 O O . HIS A 1 1046 ? 11.461 -54.906 10.258 1 79.94 1046 HIS A O 1
ATOM 8220 N N . PRO A 1 1047 ? 10.742 -56.812 11.188 1 73.19 1047 PRO A N 1
ATOM 8221 C CA . PRO A 1 1047 ? 10.32 -57.375 9.914 1 73.19 1047 PRO A CA 1
ATOM 8222 C C . PRO A 1 1047 ? 9.023 -56.781 9.383 1 73.19 1047 PRO A C 1
ATOM 8224 O O . PRO A 1 1047 ? 8.648 -57 8.234 1 73.19 1047 PRO A O 1
ATOM 8227 N N . GLU A 1 1048 ? 8.352 -55.938 10.156 1 72.62 1048 GLU A N 1
ATOM 8228 C CA . GLU A 1 1048 ? 7.031 -55.469 9.766 1 72.62 1048 GLU A CA 1
ATOM 8229 C C . GLU A 1 1048 ? 7.133 -54.5 8.578 1 72.62 1048 GLU A C 1
ATOM 8231 O O . GLU A 1 1048 ? 8.109 -53.75 8.461 1 72.62 1048 GLU A O 1
ATOM 8236 N N . PRO A 1 1049 ? 6.195 -54.531 7.512 1 70.81 1049 PRO A N 1
ATOM 8237 C CA . PRO A 1 1049 ? 6.168 -53.562 6.414 1 70.81 1049 PRO A CA 1
ATOM 8238 C C . PRO A 1 1049 ? 5.758 -52.188 6.871 1 70.81 1049 PRO A C 1
ATOM 8240 O O . PRO A 1 1049 ? 4.879 -52.031 7.727 1 70.81 1049 PRO A O 1
ATOM 8243 N N . PRO A 1 1050 ? 6.344 -51.312 6.387 1 76.44 1050 PRO A N 1
ATOM 8244 C CA . PRO A 1 1050 ? 7.547 -51.25 5.551 1 76.44 1050 PRO A CA 1
ATOM 8245 C C . PRO A 1 1050 ? 8.812 -51.625 6.312 1 76.44 1050 PRO A C 1
ATOM 8247 O O . PRO A 1 1050 ? 9.125 -51.031 7.348 1 76.44 1050 PRO A O 1
ATOM 8250 N N . ASN A 1 1051 ? 9.516 -52.688 5.867 1 81.38 1051 ASN A N 1
ATOM 8251 C CA . ASN A 1 1051 ? 10.703 -53.25 6.492 1 81.38 1051 ASN A CA 1
ATOM 8252 C C . ASN A 1 1051 ? 11.852 -52.25 6.527 1 81.38 1051 ASN A C 1
ATOM 8254 O O . ASN A 1 1051 ? 11.828 -51.25 5.805 1 81.38 1051 ASN A O 1
ATOM 8258 N N . MET A 1 1052 ? 12.703 -52.406 7.484 1 86.5 1052 MET A N 1
ATOM 8259 C CA . MET A 1 1052 ? 13.844 -51.5 7.629 1 86.5 1052 MET A CA 1
ATOM 8260 C C . MET A 1 1052 ? 14.688 -51.469 6.359 1 86.5 1052 MET A C 1
ATOM 8262 O O . MET A 1 1052 ? 15.195 -50.406 5.965 1 86.5 1052 MET A O 1
ATOM 8266 N N . VAL A 1 1053 ? 14.805 -52.625 5.719 1 86.62 1053 VAL A N 1
ATOM 8267 C CA . VAL A 1 1053 ? 15.586 -52.688 4.492 1 86.62 1053 VAL A CA 1
ATOM 8268 C C . VAL A 1 1053 ? 14.922 -51.844 3.404 1 86.62 1053 VAL A C 1
ATOM 8270 O O . VAL A 1 1053 ? 15.602 -51.156 2.627 1 86.62 1053 VAL A O 1
ATOM 8273 N N . TYR A 1 1054 ? 13.688 -51.938 3.422 1 85.69 1054 TYR A N 1
ATOM 8274 C CA . TYR A 1 1054 ? 12.961 -51.094 2.467 1 85.69 1054 TYR A CA 1
ATOM 8275 C C . TYR A 1 1054 ? 13.188 -49.625 2.746 1 85.69 1054 TYR A C 1
ATOM 8277 O O . TYR A 1 1054 ? 13.391 -48.812 1.82 1 85.69 1054 TYR A O 1
ATOM 8285 N N . ARG A 1 1055 ? 13.195 -49.219 3.947 1 83.25 1055 ARG A N 1
ATOM 8286 C CA . ARG A 1 1055 ? 13.406 -47.844 4.312 1 83.25 1055 ARG A CA 1
ATOM 8287 C C . ARG A 1 1055 ? 14.812 -47.375 3.938 1 83.25 1055 ARG A C 1
ATOM 8289 O O . ARG A 1 1055 ? 15.016 -46.25 3.529 1 83.25 1055 ARG A O 1
ATOM 8296 N N . MET A 1 1056 ? 15.68 -48.312 4.078 1 86.81 1056 MET A N 1
ATOM 8297 C CA . MET A 1 1056 ? 17.047 -48 3.721 1 86.81 1056 MET A CA 1
ATOM 8298 C C . MET A 1 1056 ? 17.188 -47.781 2.215 1 86.81 1056 MET A C 1
ATOM 8300 O O . MET A 1 1056 ? 17.797 -46.812 1.771 1 86.81 1056 MET A O 1
ATOM 8304 N N . TRP A 1 1057 ? 16.562 -48.594 1.485 1 84.06 1057 TRP A N 1
ATOM 8305 C CA . TRP A 1 1057 ? 16.609 -48.469 0.034 1 84.06 1057 TRP A CA 1
ATOM 8306 C C . TRP A 1 1057 ? 15.891 -47.188 -0.417 1 84.06 1057 TRP A C 1
ATOM 8308 O O . TRP A 1 1057 ? 16.344 -46.5 -1.345 1 84.06 1057 TRP A O 1
ATOM 8318 N N . LEU A 1 1058 ? 14.859 -46.969 0.223 1 79.88 1058 LEU A N 1
ATOM 8319 C CA . LEU A 1 1058 ? 14.109 -45.75 -0.117 1 79.88 1058 LEU A CA 1
ATOM 8320 C C . LEU A 1 1058 ? 14.945 -44.5 0.151 1 79.88 1058 LEU A C 1
ATOM 8322 O O . LEU A 1 1058 ? 14.922 -43.562 -0.638 1 79.88 1058 LEU A O 1
ATOM 8326 N N . SER A 1 1059 ? 15.594 -44.469 1.231 1 79.56 1059 SER A N 1
ATOM 8327 C CA . SER A 1 1059 ? 16.438 -43.312 1.565 1 79.56 1059 SER A CA 1
ATOM 8328 C C . SER A 1 1059 ? 17.547 -43.125 0.534 1 79.56 1059 SER A C 1
ATOM 8330 O O . SER A 1 1059 ? 17.828 -42 0.125 1 79.56 1059 SER A O 1
ATOM 8332 N N . VAL A 1 1060 ? 18.125 -44.219 0.088 1 80.38 1060 VAL A N 1
ATOM 8333 C CA . VAL A 1 1060 ? 19.188 -44.156 -0.903 1 80.38 1060 VAL A CA 1
ATOM 8334 C C . VAL A 1 1060 ? 18.625 -43.719 -2.256 1 80.38 1060 VAL A C 1
ATOM 8336 O O . VAL A 1 1060 ? 19.219 -42.938 -2.971 1 80.38 1060 VAL A O 1
ATOM 8339 N N . ALA A 1 1061 ? 17.469 -44.219 -2.557 1 75.56 1061 ALA A N 1
ATOM 8340 C CA . ALA A 1 1061 ? 16.844 -43.906 -3.832 1 75.56 1061 ALA A CA 1
ATOM 8341 C C . ALA A 1 1061 ? 16.5 -42.406 -3.918 1 75.56 1061 ALA A C 1
ATOM 8343 O O . ALA A 1 1061 ? 16.688 -41.781 -4.965 1 75.56 1061 ALA A O 1
ATOM 8344 N N . ILE A 1 1062 ? 16.062 -41.875 -2.906 1 71.19 1062 ILE A N 1
ATOM 8345 C CA . ILE A 1 1062 ? 15.703 -40.469 -2.893 1 71.19 1062 ILE A CA 1
ATOM 8346 C C . ILE A 1 1062 ? 16.953 -39.594 -3.029 1 71.19 1062 ILE A C 1
ATOM 8348 O O . ILE A 1 1062 ? 16.969 -38.625 -3.793 1 71.19 1062 ILE A O 1
ATOM 8352 N N . ARG A 1 1063 ? 17.922 -39.969 -2.387 1 73 1063 ARG A N 1
ATOM 8353 C CA . ARG A 1 1063 ? 19.172 -39.188 -2.412 1 73 1063 ARG A CA 1
ATOM 8354 C C . ARG A 1 1063 ? 19.797 -39.219 -3.801 1 73 1063 ARG A C 1
ATOM 8356 O O . ARG A 1 1063 ? 20.188 -38.188 -4.328 1 73 1063 ARG A O 1
ATOM 8363 N N . VAL A 1 1064 ? 19.891 -40.344 -4.375 1 73.31 1064 VAL A N 1
ATOM 8364 C CA . VAL A 1 1064 ? 20.516 -40.469 -5.684 1 73.31 1064 VAL A CA 1
ATOM 8365 C C . VAL A 1 1064 ? 19.578 -39.938 -6.766 1 73.31 1064 VAL A C 1
ATOM 8367 O O . VAL A 1 1064 ? 20.016 -39.312 -7.715 1 73.31 1064 VAL A O 1
ATOM 8370 N N . GLY A 1 1065 ? 18.297 -40.188 -6.613 1 68.44 1065 GLY A N 1
ATOM 8371 C CA . GLY A 1 1065 ? 17.312 -39.75 -7.582 1 68.44 1065 GLY A CA 1
ATOM 8372 C C . GLY A 1 1065 ? 17.266 -38.219 -7.703 1 68.44 1065 GLY A C 1
ATOM 8373 O O . GLY A 1 1065 ? 17.219 -37.688 -8.812 1 68.44 1065 GLY A O 1
ATOM 8374 N N . LEU A 1 1066 ? 17.344 -37.562 -6.633 1 65.69 1066 LEU A N 1
ATOM 8375 C CA . LEU A 1 1066 ? 17.297 -36.125 -6.645 1 65.69 1066 LEU A CA 1
ATOM 8376 C C . LEU A 1 1066 ? 18.531 -35.531 -7.344 1 65.69 1066 LEU A C 1
ATOM 8378 O O . LEU A 1 1066 ? 18.422 -34.531 -8.047 1 65.69 1066 LEU A O 1
ATOM 8382 N N . ALA A 1 1067 ? 19.641 -36.156 -7.191 1 65.25 1067 ALA A N 1
ATOM 8383 C CA . ALA A 1 1067 ? 20.875 -35.656 -7.797 1 65.25 1067 ALA A CA 1
ATOM 8384 C C . ALA A 1 1067 ? 20.891 -35.906 -9.305 1 65.25 1067 ALA A C 1
ATOM 8386 O O . ALA A 1 1067 ? 21.297 -35.062 -10.086 1 65.25 1067 ALA A O 1
ATOM 8387 N N . VAL A 1 1068 ? 20.375 -37.062 -9.758 1 65.94 1068 VAL A N 1
ATOM 8388 C CA . VAL A 1 1068 ? 20.453 -37.469 -11.156 1 65.94 1068 VAL A CA 1
ATOM 8389 C C . VAL A 1 1068 ? 19.328 -36.781 -11.945 1 65.94 1068 VAL A C 1
ATOM 8391 O O . VAL A 1 1068 ? 19.562 -36.312 -13.062 1 65.94 1068 VAL A O 1
ATOM 8394 N N . LEU A 1 1069 ? 18.188 -36.688 -11.336 1 60.5 1069 LEU A N 1
ATOM 8395 C CA . LEU A 1 1069 ? 17.047 -36.125 -12.055 1 60.5 1069 LEU A CA 1
ATOM 8396 C C . LEU A 1 1069 ? 17.172 -34.625 -12.203 1 60.5 1069 LEU A C 1
ATOM 8398 O O . LEU A 1 1069 ? 16.672 -34.031 -13.172 1 60.5 1069 LEU A O 1
ATOM 8402 N N . ALA A 1 1070 ? 17.766 -33.969 -11.297 1 59.12 1070 ALA A N 1
ATOM 8403 C CA . ALA A 1 1070 ? 17.938 -32.531 -11.367 1 59.12 1070 ALA A CA 1
ATOM 8404 C C . ALA A 1 1070 ? 18.797 -32.125 -12.562 1 59.12 1070 ALA A C 1
ATOM 8406 O O . ALA A 1 1070 ? 18.688 -31.031 -13.086 1 59.12 1070 ALA A O 1
ATOM 8407 N N . ASN A 1 1071 ? 19.641 -33 -13.039 1 56.97 1071 ASN A N 1
ATOM 8408 C CA . ASN A 1 1071 ? 20.547 -32.688 -14.133 1 56.97 1071 ASN A CA 1
ATOM 8409 C C . ASN A 1 1071 ? 19.938 -33.031 -15.484 1 56.97 1071 ASN A C 1
ATOM 8411 O O . ASN A 1 1071 ? 20.5 -32.719 -16.531 1 56.97 1071 ASN A O 1
ATOM 8415 N N . GLN A 1 1072 ? 18.797 -33.656 -15.414 1 54.16 1072 GLN A N 1
ATOM 8416 C CA . GLN A 1 1072 ? 18.156 -33.969 -16.688 1 54.16 1072 GLN A CA 1
ATOM 8417 C C . GLN A 1 1072 ? 17.328 -32.781 -17.203 1 54.16 1072 GLN A C 1
ATOM 8419 O O . GLN A 1 1072 ? 16.703 -32.094 -16.406 1 54.16 1072 GLN A O 1
ATOM 8424 N N . LYS A 1 1073 ? 17.609 -32.312 -18.469 1 49.12 1073 LYS A N 1
ATOM 8425 C CA . LYS A 1 1073 ? 17.016 -31.156 -19.141 1 49.12 1073 LYS A CA 1
ATOM 8426 C C . LYS A 1 1073 ? 15.5 -31.109 -18.938 1 49.12 1073 LYS A C 1
ATOM 8428 O O . LYS A 1 1073 ? 14.922 -30.031 -18.781 1 49.12 1073 LYS A O 1
ATOM 8433 N N . ARG A 1 1074 ? 14.906 -32.312 -19.156 1 45.69 1074 ARG A N 1
ATOM 8434 C CA . ARG A 1 1074 ? 13.453 -32.406 -19.094 1 45.69 1074 ARG A CA 1
ATOM 8435 C C . ARG A 1 1074 ? 12.93 -31.844 -17.766 1 45.69 1074 ARG A C 1
ATOM 8437 O O . ARG A 1 1074 ? 11.859 -31.234 -17.719 1 45.69 1074 ARG A O 1
ATOM 8444 N N . TYR A 1 1075 ? 13.758 -32.094 -16.859 1 46 1075 TYR A N 1
ATOM 8445 C CA . TYR A 1 1075 ? 13.297 -31.719 -15.531 1 46 1075 TYR A CA 1
ATOM 8446 C C . TYR A 1 1075 ? 13.836 -30.344 -15.125 1 46 1075 TYR A C 1
ATOM 8448 O O . TYR A 1 1075 ? 13.391 -29.766 -14.133 1 46 1075 TYR A O 1
ATOM 8456 N N . GLN A 1 1076 ? 14.703 -29.938 -15.945 1 46.97 1076 GLN A N 1
ATOM 8457 C CA . GLN A 1 1076 ? 15.297 -28.625 -15.672 1 46.97 1076 GLN A CA 1
ATOM 8458 C C . GLN A 1 1076 ? 14.258 -27.516 -15.789 1 46.97 1076 GLN A C 1
ATOM 8460 O O . GLN A 1 1076 ? 14.289 -26.547 -15.039 1 46.97 1076 GLN A O 1
ATOM 8465 N N . VAL A 1 1077 ? 13.594 -27.531 -16.969 1 39.41 1077 VAL A N 1
ATOM 8466 C CA . VAL A 1 1077 ? 12.617 -26.469 -17.188 1 39.41 1077 VAL A CA 1
ATOM 8467 C C . VAL A 1 1077 ? 11.625 -26.438 -16.016 1 39.41 1077 VAL A C 1
ATOM 8469 O O . VAL A 1 1077 ? 11.195 -25.359 -15.594 1 39.41 1077 VAL A O 1
ATOM 8472 N N . LEU A 1 1078 ? 11.188 -27.594 -15.766 1 36.09 1078 LEU A N 1
ATOM 8473 C CA . LEU A 1 1078 ? 10.219 -27.703 -14.68 1 36.09 1078 LEU A CA 1
ATOM 8474 C C . LEU A 1 1078 ? 10.812 -27.172 -13.375 1 36.09 1078 LEU A C 1
ATOM 8476 O O . LEU A 1 1078 ? 10.094 -26.609 -12.547 1 36.09 1078 LEU A O 1
ATOM 8480 N N . VAL A 1 1079 ? 12.086 -27.391 -13.234 1 39.28 1079 VAL A N 1
ATOM 8481 C CA . VAL A 1 1079 ? 12.828 -27.016 -12.039 1 39.28 1079 VAL A CA 1
ATOM 8482 C C . VAL A 1 1079 ? 12.961 -25.484 -11.969 1 39.28 1079 VAL A C 1
ATOM 8484 O O . VAL A 1 1079 ? 12.891 -24.906 -10.891 1 39.28 1079 VAL A O 1
ATOM 8487 N N . TRP A 1 1080 ? 13.391 -24.906 -13.086 1 36.31 1080 TRP A N 1
ATOM 8488 C CA . TRP A 1 1080 ? 13.633 -23.469 -13.062 1 36.31 1080 TRP A CA 1
ATOM 8489 C C . TRP A 1 1080 ? 12.336 -22.719 -12.773 1 36.31 1080 TRP A C 1
ATOM 8491 O O . TRP A 1 1080 ? 12.336 -21.734 -12.016 1 36.31 1080 TRP A O 1
ATOM 8501 N N . ALA A 1 1081 ? 11.367 -22.75 -13.789 1 33.88 1081 ALA A N 1
ATOM 8502 C CA . ALA A 1 1081 ? 10.156 -21.938 -13.672 1 33.88 1081 ALA A CA 1
ATOM 8503 C C . ALA A 1 1081 ? 9.43 -22.234 -12.359 1 33.88 1081 ALA A C 1
ATOM 8505 O O . ALA A 1 1081 ? 8.898 -21.328 -11.719 1 33.88 1081 ALA A O 1
ATOM 8506 N N . ARG A 1 1082 ? 8.953 -23.578 -12.164 1 40.16 1082 ARG A N 1
ATOM 8507 C CA . ARG A 1 1082 ? 8.117 -24.125 -11.102 1 40.16 1082 ARG A CA 1
ATOM 8508 C C . ARG A 1 1082 ? 8.953 -24.5 -9.883 1 40.16 1082 ARG A C 1
ATOM 8510 O O . ARG A 1 1082 ? 8.75 -25.547 -9.281 1 40.16 1082 ARG A O 1
ATOM 8517 N N . ASN A 1 1083 ? 10.133 -24.234 -9.648 1 33.84 1083 ASN A N 1
ATOM 8518 C CA . ASN A 1 1083 ? 10.875 -24.766 -8.508 1 33.84 1083 ASN A CA 1
ATOM 8519 C C . ASN A 1 1083 ? 10.031 -24.766 -7.234 1 33.84 1083 ASN A C 1
ATOM 8521 O O . ASN A 1 1083 ? 10.383 -25.406 -6.25 1 33.84 1083 ASN A O 1
ATOM 8525 N N . PHE A 1 1084 ? 9.297 -23.797 -6.824 1 30.27 1084 PHE A N 1
ATOM 8526 C CA . PHE A 1 1084 ? 8.797 -23.891 -5.457 1 30.27 1084 PHE A CA 1
ATOM 8527 C C . PHE A 1 1084 ? 7.781 -25.016 -5.328 1 30.27 1084 PHE A C 1
ATOM 8529 O O . PHE A 1 1084 ? 7.742 -25.703 -4.309 1 30.27 1084 PHE A O 1
ATOM 8536 N N . SER A 1 1085 ? 6.75 -25.094 -6.066 1 31.06 1085 SER A N 1
ATOM 8537 C CA . SER A 1 1085 ? 5.785 -26.156 -5.797 1 31.06 1085 SER A CA 1
ATOM 8538 C C . SER A 1 1085 ? 6.344 -27.516 -6.176 1 31.06 1085 SER A C 1
ATOM 8540 O O . SER A 1 1085 ? 5.609 -28.516 -6.203 1 31.06 1085 SER A O 1
ATOM 8542 N N . THR A 1 1086 ? 7.426 -27.656 -6.578 1 34.16 1086 THR A N 1
ATOM 8543 C CA . THR A 1 1086 ? 8.008 -28.812 -7.227 1 34.16 1086 THR A CA 1
ATOM 8544 C C . THR A 1 1086 ? 8.289 -29.922 -6.207 1 34.16 1086 THR A C 1
ATOM 8546 O O . THR A 1 1086 ? 8.531 -31.078 -6.578 1 34.16 1086 THR A O 1
ATOM 8549 N N . GLN A 1 1087 ? 8.695 -29.516 -5.094 1 32.62 1087 GLN A N 1
ATOM 8550 C CA . GLN A 1 1087 ? 9.016 -30.688 -4.301 1 32.62 1087 GLN A CA 1
ATOM 8551 C C . GLN A 1 1087 ? 7.812 -31.625 -4.195 1 32.62 1087 GLN A C 1
ATOM 8553 O O . GLN A 1 1087 ? 7.969 -32.844 -4.152 1 32.62 1087 GLN A O 1
ATOM 8558 N N . THR A 1 1088 ? 6.738 -31.062 -4.109 1 31.78 1088 THR A N 1
ATOM 8559 C CA . THR A 1 1088 ? 5.613 -31.984 -4.016 1 31.78 1088 THR A CA 1
ATOM 8560 C C . THR A 1 1088 ? 5.383 -32.688 -5.348 1 31.78 1088 THR A C 1
ATOM 8562 O O . THR A 1 1088 ? 4.973 -33.844 -5.379 1 31.78 1088 THR A O 1
ATOM 8565 N N . GLU A 1 1089 ? 5.621 -32.031 -6.414 1 34.66 1089 GLU A N 1
ATOM 8566 C CA . GLU A 1 1089 ? 5.457 -32.75 -7.668 1 34.66 1089 GLU A CA 1
ATOM 8567 C C . GLU A 1 1089 ? 6.633 -33.688 -7.93 1 34.66 1089 GLU A C 1
ATOM 8569 O O . GLU A 1 1089 ? 6.453 -34.812 -8.445 1 34.66 1089 GLU A O 1
ATOM 8574 N N . VAL A 1 1090 ? 7.789 -33.375 -7.539 1 36.22 1090 VAL A N 1
ATOM 8575 C CA . VAL A 1 1090 ? 8.828 -34.406 -7.594 1 36.22 1090 VAL A CA 1
ATOM 8576 C C . VAL A 1 1090 ? 8.477 -35.531 -6.652 1 36.22 1090 VAL A C 1
ATOM 8578 O O . VAL A 1 1090 ? 8.727 -36.719 -6.969 1 36.22 1090 VAL A O 1
ATOM 8581 N N . ARG A 1 1091 ? 7.996 -35.344 -5.566 1 36 1091 ARG A N 1
ATOM 8582 C CA . ARG A 1 1091 ? 7.559 -36.469 -4.734 1 36 1091 ARG A CA 1
ATOM 8583 C C . ARG A 1 1091 ? 6.402 -37.219 -5.387 1 36 1091 ARG A C 1
ATOM 8585 O O . ARG A 1 1091 ? 6.316 -38.438 -5.289 1 36 1091 ARG A O 1
ATOM 8592 N N . SER A 1 1092 ? 5.57 -36.5 -5.957 1 33.59 1092 SER A N 1
ATOM 8593 C CA . SER A 1 1092 ? 4.586 -37.281 -6.684 1 33.59 1092 SER A CA 1
ATOM 8594 C C . SER A 1 1092 ? 5.23 -38.062 -7.832 1 33.59 1092 SER A C 1
ATOM 8596 O O . SER A 1 1092 ? 4.801 -39.156 -8.164 1 33.59 1092 SER A O 1
ATOM 8598 N N . PHE A 1 1093 ? 6.121 -37.5 -8.5 1 34.22 1093 PHE A N 1
ATOM 8599 C CA . PHE A 1 1093 ? 6.875 -38.312 -9.453 1 34.22 1093 PHE A CA 1
ATOM 8600 C C . PHE A 1 1093 ? 7.742 -39.312 -8.734 1 34.22 1093 PHE A C 1
ATOM 8602 O O . PHE A 1 1093 ? 7.984 -40.406 -9.25 1 34.22 1093 PHE A O 1
ATOM 8609 N N . SER A 1 1094 ? 8.328 -39.031 -7.621 1 33.75 1094 SER A N 1
ATOM 8610 C CA . SER A 1 1094 ? 9.102 -40.094 -6.969 1 33.75 1094 SER A CA 1
ATOM 8611 C C . SER A 1 1094 ? 8.242 -41.312 -6.691 1 33.75 1094 SER A C 1
ATOM 8613 O O . SER A 1 1094 ? 8.75 -42.438 -6.633 1 33.75 1094 SER A O 1
ATOM 8615 N N . VAL A 1 1095 ? 7.086 -41.062 -6.246 1 32.72 1095 VAL A N 1
ATOM 8616 C CA . VAL A 1 1095 ? 6.324 -42.312 -6.098 1 32.72 1095 VAL A CA 1
ATOM 8617 C C . VAL A 1 1095 ? 6.219 -43 -7.445 1 32.72 1095 VAL A C 1
ATOM 8619 O O . VAL A 1 1095 ? 6.223 -44.25 -7.508 1 32.72 1095 VAL A O 1
ATOM 8622 N N . GLU A 1 1096 ? 6.016 -42.406 -8.594 1 33 1096 GLU A N 1
ATOM 8623 C CA . GLU A 1 1096 ? 6.035 -43.156 -9.844 1 33 1096 GLU A CA 1
ATOM 8624 C C . GLU A 1 1096 ? 7.422 -43.719 -10.125 1 33 1096 GLU A C 1
ATOM 8626 O O . GLU A 1 1096 ? 7.547 -44.844 -10.656 1 33 1096 GLU A O 1
ATOM 8631 N N . MET A 1 1097 ? 8.523 -43.219 -9.719 1 32.44 1097 MET A N 1
ATOM 8632 C CA . MET A 1 1097 ? 9.805 -43.906 -9.812 1 32.44 1097 MET A CA 1
ATOM 8633 C C . MET A 1 1097 ? 9.875 -45.062 -8.82 1 32.44 1097 MET A C 1
ATOM 8635 O O . MET A 1 1097 ? 10.57 -46.031 -9.055 1 32.44 1097 MET A O 1
ATOM 8639 N N . MET B 1 1 ? -75.875 63.906 26.578 1 17.77 1 MET B N 1
ATOM 8640 C CA . MET B 1 1 ? -75 64.625 27.516 1 17.77 1 MET B CA 1
ATOM 8641 C C . MET B 1 1 ? -73.688 64 27.656 1 17.77 1 MET B C 1
ATOM 8643 O O . MET B 1 1 ? -73.562 62.781 27.781 1 17.77 1 MET B O 1
ATOM 8647 N N . ALA B 1 2 ? -72.562 64.812 27.109 1 19.91 2 ALA B N 1
ATOM 8648 C CA . ALA B 1 2 ? -71.25 65.062 26.609 1 19.91 2 ALA B CA 1
ATOM 8649 C C . ALA B 1 2 ? -70.188 65 27.734 1 19.91 2 ALA B C 1
ATOM 8651 O O . ALA B 1 2 ? -69.75 66 28.266 1 19.91 2 ALA B O 1
ATOM 8652 N N . PRO B 1 3 ? -70.5 63.969 28.656 1 20.97 3 PRO B N 1
ATOM 8653 C CA . PRO B 1 3 ? -69.75 64.125 29.875 1 20.97 3 PRO B CA 1
ATOM 8654 C C . PRO B 1 3 ? -68.25 64.188 29.609 1 20.97 3 PRO B C 1
ATOM 8656 O O . PRO B 1 3 ? -67.75 63.625 28.594 1 20.97 3 PRO B O 1
ATOM 8659 N N . GLN B 1 4 ? -67.5 65.188 30.141 1 20.02 4 GLN B N 1
ATOM 8660 C CA . GLN B 1 4 ? -66.312 65.938 30.078 1 20.02 4 GLN B CA 1
ATOM 8661 C C . GLN B 1 4 ? -65.062 65.188 30.562 1 20.02 4 GLN B C 1
ATOM 8663 O O . GLN B 1 4 ? -65 64.812 31.734 1 20.02 4 GLN B O 1
ATOM 8668 N N . ALA B 1 5 ? -64.75 64 29.812 1 22.86 5 ALA B N 1
ATOM 8669 C CA . ALA B 1 5 ? -63.75 62.969 30.109 1 22.86 5 ALA B CA 1
ATOM 8670 C C . ALA B 1 5 ? -62.375 63.594 30.328 1 22.86 5 ALA B C 1
ATOM 8672 O O . ALA B 1 5 ? -61.875 64.312 29.469 1 22.86 5 ALA B O 1
ATOM 8673 N N . ALA B 1 6 ? -62.031 63.875 31.625 1 21.17 6 ALA B N 1
ATOM 8674 C CA . ALA B 1 6 ? -61.031 64.688 32.344 1 21.17 6 ALA B CA 1
ATOM 8675 C C . ALA B 1 6 ? -59.625 64.312 31.891 1 21.17 6 ALA B C 1
ATOM 8677 O O . ALA B 1 6 ? -59.375 63.188 31.422 1 21.17 6 ALA B O 1
ATOM 8678 N N . THR B 1 7 ? -58.719 65.312 31.766 1 20.38 7 THR B N 1
ATOM 8679 C CA . THR B 1 7 ? -57.5 65.875 31.203 1 20.38 7 THR B CA 1
ATOM 8680 C C . THR B 1 7 ? -56.25 65.375 31.875 1 20.38 7 THR B C 1
ATOM 8682 O O . THR B 1 7 ? -55.156 65.875 31.656 1 20.38 7 THR B O 1
ATOM 8685 N N . SER B 1 8 ? -56.406 64.188 32.688 1 20.22 8 SER B N 1
ATOM 8686 C CA . SER B 1 8 ? -55.312 64.062 33.656 1 20.22 8 SER B CA 1
ATOM 8687 C C . SER B 1 8 ? -53.969 63.938 32.969 1 20.22 8 SER B C 1
ATOM 8689 O O . SER B 1 8 ? -53.75 63.031 32.188 1 20.22 8 SER B O 1
ATOM 8691 N N . GLY B 1 9 ? -53.156 65.062 32.562 1 20.91 9 GLY B N 1
ATOM 8692 C CA . GLY B 1 9 ? -51.938 65.5 31.875 1 20.91 9 GLY B CA 1
ATOM 8693 C C . GLY B 1 9 ? -50.656 64.938 32.5 1 20.91 9 GLY B C 1
ATOM 8694 O O . GLY B 1 9 ? -49.594 65 31.859 1 20.91 9 GLY B O 1
ATOM 8695 N N . GLY B 1 10 ? -50.562 64.875 33.812 1 20.7 10 GLY B N 1
ATOM 8696 C CA . GLY B 1 10 ? -49.312 65.375 34.375 1 20.7 10 GLY B CA 1
ATOM 8697 C C . GLY B 1 10 ? -48.125 64.5 34.094 1 20.7 10 GLY B C 1
ATOM 8698 O O . GLY B 1 10 ? -47.062 64.938 33.625 1 20.7 10 GLY B O 1
ATOM 8699 N N . GLN B 1 11 ? -47.906 63.344 34.812 1 22.03 11 GLN B N 1
ATOM 8700 C CA . GLN B 1 11 ? -46.688 62.969 35.531 1 22.03 11 GLN B CA 1
ATOM 8701 C C . GLN B 1 11 ? -45.719 62.219 34.594 1 22.03 11 GLN B C 1
ATOM 8703 O O . GLN B 1 11 ? -45.594 61 34.688 1 22.03 11 GLN B O 1
ATOM 8708 N N . THR B 1 12 ? -45.75 62.375 33.25 1 22.67 12 THR B N 1
ATOM 8709 C CA . THR B 1 12 ? -45.062 61.438 32.375 1 22.67 12 THR B CA 1
ATOM 8710 C C . THR B 1 12 ? -43.531 61.656 32.438 1 22.67 12 THR B C 1
ATOM 8712 O O . THR B 1 12 ? -42.781 61.031 31.656 1 22.67 12 THR B O 1
ATOM 8715 N N . LYS B 1 13 ? -43.094 62.812 33.125 1 28.75 13 LYS B N 1
ATOM 8716 C CA . LYS B 1 13 ? -41.719 63.25 32.781 1 28.75 13 LYS B CA 1
ATOM 8717 C C . LYS B 1 13 ? -40.688 62.281 33.312 1 28.75 13 LYS B C 1
ATOM 8719 O O . LYS B 1 13 ? -39.594 62.156 32.75 1 28.75 13 LYS B O 1
ATOM 8724 N N . THR B 1 14 ? -41 61.875 34.531 1 25.81 14 THR B N 1
ATOM 8725 C CA . THR B 1 14 ? -39.812 61.531 35.281 1 25.81 14 THR B CA 1
ATOM 8726 C C . THR B 1 14 ? -39.188 60.25 34.75 1 25.81 14 THR B C 1
ATOM 8728 O O . THR B 1 14 ? -38.062 59.875 35.125 1 25.81 14 THR B O 1
ATOM 8731 N N . THR B 1 15 ? -40 59.5 34.031 1 24.81 15 THR B N 1
ATOM 8732 C CA . THR B 1 15 ? -39.531 58.125 33.875 1 24.81 15 THR B CA 1
ATOM 8733 C C . THR B 1 15 ? -38.375 58.062 32.875 1 24.81 15 THR B C 1
ATOM 8735 O O . THR B 1 15 ? -37.781 57.031 32.656 1 24.81 15 THR B O 1
ATOM 8738 N N . VAL B 1 16 ? -38.281 59.25 32.094 1 26.38 16 VAL B N 1
ATOM 8739 C CA . VAL B 1 16 ? -37.375 59.094 30.969 1 26.38 16 VAL B CA 1
ATOM 8740 C C . VAL B 1 16 ? -35.938 59.125 31.453 1 26.38 16 VAL B C 1
ATOM 8742 O O . VAL B 1 16 ? -35.031 58.719 30.734 1 26.38 16 VAL B O 1
ATOM 8745 N N . GLN B 1 17 ? -35.75 59.906 32.625 1 27 17 GLN B N 1
ATOM 8746 C CA . GLN B 1 17 ? -34.344 60.156 32.969 1 27 17 GLN B CA 1
ATOM 8747 C C . GLN B 1 17 ? -33.656 58.844 33.344 1 27 17 GLN B C 1
ATOM 8749 O O . GLN B 1 17 ? -32.469 58.688 33.094 1 27 17 GLN B O 1
ATOM 8754 N N . HIS B 1 18 ? -34.469 58.062 34.094 1 28.06 18 HIS B N 1
ATOM 8755 C CA . HIS B 1 18 ? -33.781 56.906 34.625 1 28.06 18 HIS B CA 1
ATOM 8756 C C . HIS B 1 18 ? -33.25 55.969 33.531 1 28.06 18 HIS B C 1
ATOM 8758 O O . HIS B 1 18 ? -32.438 55.125 33.781 1 28.06 18 HIS B O 1
ATOM 8764 N N . VAL B 1 19 ? -34 56.094 32.375 1 29.2 19 VAL B N 1
ATOM 8765 C CA . VAL B 1 19 ? -33.594 55.156 31.344 1 29.2 19 VAL B CA 1
ATOM 8766 C C . VAL B 1 19 ? -32.25 55.531 30.781 1 29.2 19 VAL B C 1
ATOM 8768 O O . VAL B 1 19 ? -31.453 54.688 30.375 1 29.2 19 VAL B O 1
ATOM 8771 N N . HIS B 1 20 ? -31.984 56.969 30.828 1 29.25 20 HIS B N 1
ATOM 8772 C CA . HIS B 1 20 ? -30.719 57.344 30.219 1 29.25 20 HIS B CA 1
ATOM 8773 C C . HIS B 1 20 ? -29.547 56.875 31.078 1 29.25 20 HIS B C 1
ATOM 8775 O O . HIS B 1 20 ? -28.469 56.594 30.562 1 29.25 20 HIS B O 1
ATOM 8781 N N . GLU B 1 21 ? -29.75 57.094 32.438 1 31.06 21 GLU B N 1
ATOM 8782 C CA . GLU B 1 21 ? -28.609 56.719 33.312 1 31.06 21 GLU B CA 1
ATOM 8783 C C . GLU B 1 21 ? -28.328 55.219 33.219 1 31.06 21 GLU B C 1
ATOM 8785 O O . GLU B 1 21 ? -27.156 54.812 33.281 1 31.06 21 GLU B O 1
ATOM 8790 N N . LEU B 1 22 ? -29.469 54.469 33.125 1 28.66 22 LEU B N 1
ATOM 8791 C CA . LEU B 1 22 ? -29.188 53.031 33 1 28.66 22 LEU B CA 1
ATOM 8792 C C . LEU B 1 22 ? -28.438 52.75 31.719 1 28.66 22 LEU B C 1
ATOM 8794 O O . LEU B 1 22 ? -27.594 51.844 31.672 1 28.66 22 LEU B O 1
ATOM 8798 N N . HIS B 1 23 ? -28.734 53.594 30.656 1 28.58 23 HIS B N 1
ATOM 8799 C CA . HIS B 1 23 ? -27.984 53.344 29.422 1 28.58 23 HIS B CA 1
ATOM 8800 C C . HIS B 1 23 ? -26.516 53.75 29.594 1 28.58 23 HIS B C 1
ATOM 8802 O O . HIS B 1 23 ? -25.641 53.156 28.969 1 28.58 23 HIS B O 1
ATOM 8808 N N . ASP B 1 24 ? -26.281 54.906 30.359 1 28.92 24 ASP B N 1
ATOM 8809 C CA . ASP B 1 24 ? -24.891 55.281 30.5 1 28.92 24 ASP B CA 1
ATOM 8810 C C . ASP B 1 24 ? -24.109 54.312 31.375 1 28.92 24 ASP B C 1
ATOM 8812 O O . ASP B 1 24 ? -22.938 54.031 31.109 1 28.92 24 ASP B O 1
ATOM 8816 N N . ARG B 1 25 ? -24.672 53.906 32.531 1 30.5 25 ARG B N 1
ATOM 8817 C CA . ARG B 1 25 ? -23.953 52.938 33.344 1 30.5 25 ARG B CA 1
ATOM 8818 C C . ARG B 1 25 ? -23.766 51.625 32.625 1 30.5 25 ARG B C 1
ATOM 8820 O O . ARG B 1 25 ? -22.812 50.875 32.906 1 30.5 25 ARG B O 1
ATOM 8827 N N . ALA B 1 26 ? -24.828 51.25 31.875 1 28.22 26 ALA B N 1
ATOM 8828 C CA . ALA B 1 26 ? -24.641 50.062 31.078 1 28.22 26 ALA B CA 1
ATOM 8829 C C . ALA B 1 26 ? -23.547 50.25 30.047 1 28.22 26 ALA B C 1
ATOM 8831 O O . ALA B 1 26 ? -23.016 49.25 29.516 1 28.22 26 ALA B O 1
ATOM 8832 N N . ARG B 1 27 ? -23.328 51.5 29.578 1 28.8 27 ARG B N 1
ATOM 8833 C CA . ARG B 1 27 ? -22.234 51.781 28.641 1 28.8 27 ARG B CA 1
ATOM 8834 C C . ARG B 1 27 ? -20.891 51.594 29.328 1 28.8 27 ARG B C 1
ATOM 8836 O O . ARG B 1 27 ? -19.906 51.25 28.672 1 28.8 27 ARG B O 1
ATOM 8843 N N . ARG B 1 28 ? -20.734 52.188 30.531 1 29.91 28 ARG B N 1
ATOM 8844 C CA . ARG B 1 28 ? -19.391 52.188 31.109 1 29.91 28 ARG B CA 1
ATOM 8845 C C . ARG B 1 28 ? -18.938 50.781 31.422 1 29.91 28 ARG B C 1
ATOM 8847 O O . ARG B 1 28 ? -17.734 50.531 31.547 1 29.91 28 ARG B O 1
ATOM 8854 N N . ARG B 1 29 ? -19.828 50.062 32.156 1 27.66 29 ARG B N 1
ATOM 8855 C CA . ARG B 1 29 ? -19.297 48.75 32.531 1 27.66 29 ARG B CA 1
ATOM 8856 C C . ARG B 1 29 ? -19.078 47.875 31.297 1 27.66 29 ARG B C 1
ATOM 8858 O O . ARG B 1 29 ? -19.953 47.094 30.922 1 27.66 29 ARG B O 1
ATOM 8865 N N . SER B 1 30 ? -18.828 48.625 30.234 1 23.7 30 SER B N 1
ATOM 8866 C CA . SER B 1 30 ? -18.391 47.906 29.031 1 23.7 30 SER B CA 1
ATOM 8867 C C . SER B 1 30 ? -17.312 46.906 29.344 1 23.7 30 SER B C 1
ATOM 8869 O O . SER B 1 30 ? -16.219 47.25 29.812 1 23.7 30 SER B O 1
ATOM 8871 N N . LEU B 1 31 ? -17.875 45.781 29.812 1 24.55 31 LEU B N 1
ATOM 8872 C CA . LEU B 1 31 ? -17.141 44.562 30.047 1 24.55 31 LEU B CA 1
ATOM 8873 C C . LEU B 1 31 ? -16.094 44.312 28.969 1 24.55 31 LEU B C 1
ATOM 8875 O O . LEU B 1 31 ? -15.438 43.281 28.953 1 24.55 31 LEU B O 1
ATOM 8879 N N . LEU B 1 32 ? -15.992 45.312 28.125 1 24.38 32 LEU B N 1
ATOM 8880 C CA . LEU B 1 32 ? -15.016 45.25 27.047 1 24.38 32 LEU B CA 1
ATOM 8881 C C . LEU B 1 32 ? -13.594 45.312 27.594 1 24.38 32 LEU B C 1
ATOM 8883 O O . LEU B 1 32 ? -12.633 45.281 26.828 1 24.38 32 LEU B O 1
ATOM 8887 N N . PRO B 1 33 ? -13.484 45.906 28.844 1 27 33 PRO B N 1
ATOM 8888 C CA . PRO B 1 33 ? -12.07 46 29.219 1 27 33 PRO B CA 1
ATOM 8889 C C . PRO B 1 33 ? -11.43 44.594 29.344 1 27 33 PRO B C 1
ATOM 8891 O O . PRO B 1 33 ? -10.219 44.469 29.141 1 27 33 PRO B O 1
ATOM 8894 N N . SER B 1 34 ? -12.266 43.688 30.047 1 26.34 34 SER B N 1
ATOM 8895 C CA . SER B 1 34 ? -11.609 42.438 30.344 1 26.34 34 SER B CA 1
ATOM 8896 C C . SER B 1 34 ? -11.312 41.656 29.062 1 26.34 34 SER B C 1
ATOM 8898 O O . SER B 1 34 ? -10.484 40.75 29.062 1 26.34 34 SER B O 1
ATOM 8900 N N . LEU B 1 35 ? -12.172 41.906 28.125 1 25.92 35 LEU B N 1
ATOM 8901 C CA . LEU B 1 35 ? -11.891 41.25 26.844 1 25.92 35 LEU B CA 1
ATOM 8902 C C . LEU B 1 35 ? -10.648 41.844 26.188 1 25.92 35 LEU B C 1
ATOM 8904 O O . LEU B 1 35 ? -10.125 41.281 25.234 1 25.92 35 LEU B O 1
ATOM 8908 N N . TRP B 1 36 ? -10.258 43.125 26.609 1 27.8 36 TRP B N 1
ATOM 8909 C CA . TRP B 1 36 ? -9.039 43.812 26.188 1 27.8 36 TRP B CA 1
ATOM 8910 C C . TRP B 1 36 ? -7.805 43.094 26.734 1 27.8 36 TRP B C 1
ATOM 8912 O O . TRP B 1 36 ? -6.73 43.156 26.141 1 27.8 36 TRP B O 1
ATOM 8922 N N . SER B 1 37 ? -7.988 42.656 28 1 28.98 37 SER B N 1
ATOM 8923 C CA . SER B 1 37 ? -6.863 41.969 28.609 1 28.98 37 SER B CA 1
ATOM 8924 C C . SER B 1 37 ? -6.547 40.688 27.875 1 28.98 37 SER B C 1
ATOM 8926 O O . SER B 1 37 ? -5.41 40.188 27.891 1 28.98 37 SER B O 1
ATOM 8928 N N . SER B 1 38 ? -7.66 40.094 27.391 1 27.36 38 SER B N 1
ATOM 8929 C CA . SER B 1 38 ? -7.434 38.812 26.734 1 27.36 38 SER B CA 1
ATOM 8930 C C . SER B 1 38 ? -6.805 39.031 25.359 1 27.36 38 SER B C 1
ATOM 8932 O O . SER B 1 38 ? -6.344 38.062 24.734 1 27.36 38 SER B O 1
ATOM 8934 N N . GLN B 1 39 ? -6.961 40.188 24.672 1 27.58 39 GLN B N 1
ATOM 8935 C CA . GLN B 1 39 ? -6.348 40.562 23.391 1 27.58 39 GLN B CA 1
ATOM 8936 C C . GLN B 1 39 ? -4.832 40.688 23.516 1 27.58 39 GLN B C 1
ATOM 8938 O O . GLN B 1 39 ? -4.102 40.469 22.547 1 27.58 39 GLN B O 1
ATOM 8943 N N . SER B 1 40 ? -4.332 41.219 24.578 1 30.72 40 SER B N 1
ATOM 8944 C CA . SER B 1 40 ? -2.904 41.344 24.859 1 30.72 40 SER B CA 1
ATOM 8945 C C . SER B 1 40 ? -2.219 39.969 24.812 1 30.72 40 SER B C 1
ATOM 8947 O O . SER B 1 40 ? -0.993 39.875 24.719 1 30.72 40 SER B O 1
ATOM 8949 N N . LYS B 1 41 ? -2.975 39 25.016 1 33.84 41 LYS B N 1
ATOM 8950 C CA . LYS B 1 41 ? -2.467 37.656 25.266 1 33.84 41 LYS B CA 1
ATOM 8951 C C . LYS B 1 41 ? -2.184 36.906 23.969 1 33.84 41 LYS B C 1
ATOM 8953 O O . LYS B 1 41 ? -1.366 36 23.938 1 33.84 41 LYS B O 1
ATOM 8958 N N . MET B 1 42 ? -2.855 37.219 23.016 1 26.81 42 MET B N 1
ATOM 8959 C CA . MET B 1 42 ? -2.633 36.531 21.75 1 26.81 42 MET B CA 1
ATOM 8960 C C . MET B 1 42 ? -1.355 37.031 21.078 1 26.81 42 MET B C 1
ATOM 8962 O O . MET B 1 42 ? -0.844 36.375 20.156 1 26.81 42 MET B O 1
ATOM 8966 N N . ASN B 1 43 ? -0.848 38.219 21.344 1 26.62 43 ASN B N 1
ATOM 8967 C CA . ASN B 1 43 ? 0.379 38.781 20.781 1 26.62 43 ASN B CA 1
ATOM 8968 C C . ASN B 1 43 ? 1.611 38.031 21.281 1 26.62 43 ASN B C 1
ATOM 8970 O O . ASN B 1 43 ? 2.723 38.25 20.812 1 26.62 43 ASN B O 1
ATOM 8974 N N . SER B 1 44 ? 1.498 37.375 22.422 1 28.84 44 SER B N 1
ATOM 8975 C CA . SER B 1 44 ? 2.623 36.688 23.047 1 28.84 44 SER B CA 1
ATOM 8976 C C . SER B 1 44 ? 3.057 35.469 22.25 1 28.84 44 SER B C 1
ATOM 8978 O O . SER B 1 44 ? 3.979 34.75 22.656 1 28.84 44 SER B O 1
ATOM 8980 N N . LEU B 1 45 ? 2.283 35.062 21.375 1 27.5 45 LEU B N 1
ATOM 8981 C CA . LEU B 1 45 ? 2.795 33.875 20.672 1 27.5 45 LEU B CA 1
ATOM 8982 C C . LEU B 1 45 ? 4.094 34.219 19.953 1 27.5 45 LEU B C 1
ATOM 8984 O O . LEU B 1 45 ? 4.855 33.312 19.594 1 27.5 45 LEU B O 1
ATOM 8988 N N . ILE B 1 46 ? 4.344 35.375 19.25 1 27.64 46 ILE B N 1
ATOM 8989 C CA . ILE B 1 46 ? 5.516 35.781 18.469 1 27.64 46 ILE B CA 1
ATOM 8990 C C . ILE B 1 46 ? 6.508 36.5 19.375 1 27.64 46 ILE B C 1
ATOM 8992 O O . ILE B 1 46 ? 6.57 37.719 19.391 1 27.64 46 ILE B O 1
ATOM 8996 N N . GLY B 1 47 ? 7.098 35.906 20.516 1 28.94 47 GLY B N 1
ATOM 8997 C CA . GLY B 1 47 ? 8.172 36.094 21.484 1 28.94 47 GLY B CA 1
ATOM 8998 C C . GLY B 1 47 ? 8.188 37.5 22.062 1 28.94 47 GLY B C 1
ATOM 8999 O O . GLY B 1 47 ? 9.172 37.906 22.688 1 28.94 47 GLY B O 1
ATOM 9000 N N . GLN B 1 48 ? 7.559 38.5 21.484 1 29.56 48 GLN B N 1
ATOM 9001 C CA . GLN B 1 48 ? 7.859 39.781 22.156 1 29.56 48 GLN B CA 1
ATOM 9002 C C . GLN B 1 48 ? 7.121 39.875 23.484 1 29.56 48 GLN B C 1
ATOM 9004 O O . GLN B 1 48 ? 5.953 39.5 23.578 1 29.56 48 GLN B O 1
ATOM 9009 N N . ASP B 1 49 ? 7.918 40.062 24.703 1 30.7 49 ASP B N 1
ATOM 9010 C CA . ASP B 1 49 ? 7.59 40.375 26.078 1 30.7 49 ASP B CA 1
ATOM 9011 C C . ASP B 1 49 ? 6.613 41.531 26.172 1 30.7 49 ASP B C 1
ATOM 9013 O O . ASP B 1 49 ? 6.969 42.688 25.844 1 30.7 49 ASP B O 1
ATOM 9017 N N . VAL B 1 50 ? 5.406 41.5 25.688 1 32.72 50 VAL B N 1
ATOM 9018 C CA . VAL B 1 50 ? 4.668 42.688 26.125 1 32.72 50 VAL B CA 1
ATOM 9019 C C . VAL B 1 50 ? 4.637 42.719 27.656 1 32.72 50 VAL B C 1
ATOM 9021 O O . VAL B 1 50 ? 4.547 41.688 28.312 1 32.72 50 VAL B O 1
ATOM 9024 N N . GLU B 1 51 ? 5.039 43.719 28.406 1 32.56 51 GLU B N 1
ATOM 9025 C CA . GLU B 1 51 ? 5.121 43.906 29.844 1 32.56 51 GLU B CA 1
ATOM 9026 C C . GLU B 1 51 ? 4.023 43.125 30.562 1 32.56 51 GLU B C 1
ATOM 9028 O O . GLU B 1 51 ? 4.266 42.5 31.609 1 32.56 51 GLU B O 1
ATOM 9033 N N . GLY B 1 52 ? 2.727 43.531 30.562 1 33.97 52 GLY B N 1
ATOM 9034 C CA . GLY B 1 52 ? 1.707 43 31.453 1 33.97 52 GLY B CA 1
ATOM 9035 C C . GLY B 1 52 ? 1.176 41.656 31.016 1 33.97 52 GLY B C 1
ATOM 9036 O O . GLY B 1 52 ? 0.425 41 31.75 1 33.97 52 GLY B O 1
ATOM 9037 N N . GLU B 1 53 ? 0.594 41.531 29.656 1 37.97 53 GLU B N 1
ATOM 9038 C CA . GLU B 1 53 ? -0.158 40.344 29.203 1 37.97 53 GLU B CA 1
ATOM 9039 C C . GLU B 1 53 ? 0.747 39.125 29.062 1 37.97 53 GLU B C 1
ATOM 9041 O O . GLU B 1 53 ? 1.915 39.25 28.688 1 37.97 53 GLU B O 1
ATOM 9046 N N . VAL B 1 54 ? 0.435 38.031 29.578 1 37.25 54 VAL B N 1
ATOM 9047 C CA . VAL B 1 54 ? 1.117 36.75 29.688 1 37.25 54 VAL B CA 1
ATOM 9048 C C . VAL B 1 54 ? 1.645 36.312 28.312 1 37.25 54 VAL B C 1
ATOM 9050 O O . VAL B 1 54 ? 0.865 36.031 27.406 1 37.25 54 VAL B O 1
ATOM 9053 N N . THR B 1 55 ? 2.52 36.969 27.578 1 39.56 55 THR B N 1
ATOM 9054 C CA . THR B 1 55 ? 3.332 36.625 26.422 1 39.56 55 THR B CA 1
ATOM 9055 C C . THR B 1 55 ? 3.533 35.125 26.344 1 39.56 55 THR B C 1
ATOM 9057 O O . THR B 1 55 ? 4.137 34.5 27.234 1 39.56 55 THR B O 1
ATOM 9060 N N . LEU B 1 56 ? 2.473 34.438 25.797 1 41.19 56 LEU B N 1
ATOM 9061 C CA . LEU B 1 56 ? 2.711 33 25.656 1 41.19 56 LEU B CA 1
ATOM 9062 C C . LEU B 1 56 ? 4.078 32.75 25.031 1 41.19 56 LEU B C 1
ATOM 9064 O O . LEU B 1 56 ? 4.379 33.25 23.953 1 41.19 56 LEU B O 1
ATOM 9068 N N . THR B 1 57 ? 5.016 32.562 25.688 1 44.5 57 THR B N 1
ATOM 9069 C CA . THR B 1 57 ? 6.379 32.219 25.281 1 44.5 57 THR B CA 1
ATOM 9070 C C . THR B 1 57 ? 6.395 31.031 24.344 1 44.5 57 THR B C 1
ATOM 9072 O O . THR B 1 57 ? 5.422 30.281 24.281 1 44.5 57 THR B O 1
ATOM 9075 N N . LEU B 1 58 ? 7.18 31.141 23.312 1 46.34 58 LEU B N 1
ATOM 9076 C CA . LEU B 1 58 ? 7.469 30.016 22.438 1 46.34 58 LEU B CA 1
ATOM 9077 C C . LEU B 1 58 ? 7.359 28.688 23.203 1 46.34 58 LEU B C 1
ATOM 9079 O O . LEU B 1 58 ? 6.941 27.672 22.641 1 46.34 58 LEU B O 1
ATOM 9083 N N . ARG B 1 59 ? 7.578 29.031 24.5 1 46.28 59 ARG B N 1
ATOM 9084 C CA . ARG B 1 59 ? 7.555 27.828 25.344 1 46.28 59 ARG B CA 1
ATOM 9085 C C . ARG B 1 59 ? 6.125 27.359 25.594 1 46.28 59 ARG B C 1
ATOM 9087 O O . ARG B 1 59 ? 5.859 26.156 25.609 1 46.28 59 ARG B O 1
ATOM 9094 N N . ASP B 1 60 ? 5.227 28.297 25.547 1 50.31 60 ASP B N 1
ATOM 9095 C CA . ASP B 1 60 ? 3.846 27.906 25.828 1 50.31 60 ASP B CA 1
ATOM 9096 C C . ASP B 1 60 ? 3.195 27.25 24.609 1 50.31 60 ASP B C 1
ATOM 9098 O O . ASP B 1 60 ? 2.445 26.281 24.766 1 50.31 60 ASP B O 1
ATOM 9102 N N . ARG B 1 61 ? 3.605 27.688 23.594 1 56.75 61 ARG B N 1
ATOM 9103 C CA . ARG B 1 61 ? 3.066 27.109 22.359 1 56.75 61 ARG B CA 1
ATOM 9104 C C . ARG B 1 61 ? 3.631 25.703 22.141 1 56.75 61 ARG B C 1
ATOM 9106 O O . ARG B 1 61 ? 2.943 24.828 21.594 1 56.75 61 ARG B O 1
ATOM 9113 N N . GLN B 1 62 ? 4.777 25.656 22.672 1 57.66 62 GLN B N 1
ATOM 9114 C CA . GLN B 1 62 ? 5.375 24.344 22.531 1 57.66 62 GLN B CA 1
ATOM 9115 C C . GLN B 1 62 ? 4.664 23.312 23.406 1 57.66 62 GLN B C 1
ATOM 9117 O O . GLN B 1 62 ? 4.484 22.156 23.016 1 57.66 62 GLN B O 1
ATOM 9122 N N . TYR B 1 63 ? 4.031 23.938 24.484 1 57.12 63 TYR B N 1
ATOM 9123 C CA . TYR B 1 63 ? 3.322 23.016 25.359 1 57.12 63 TYR B CA 1
ATOM 9124 C C . TYR B 1 63 ? 1.999 22.578 24.734 1 57.12 63 TYR B C 1
ATOM 9126 O O . TYR B 1 63 ? 1.573 21.438 24.906 1 57.12 63 TYR B O 1
ATOM 9134 N N . SER B 1 64 ? 1.436 23.516 23.984 1 63.91 64 SER B N 1
ATOM 9135 C CA . SER B 1 64 ? 0.171 23.141 23.359 1 63.91 64 SER B CA 1
ATOM 9136 C C . SER B 1 64 ? 0.372 22.062 22.297 1 63.91 64 SER B C 1
ATOM 9138 O O . SER B 1 64 ? -0.434 21.141 22.188 1 63.91 64 SER B O 1
ATOM 9140 N N . VAL B 1 65 ? 1.415 22.156 21.703 1 62.84 65 VAL B N 1
ATOM 9141 C CA . VAL B 1 65 ? 1.67 21.172 20.656 1 62.84 65 VAL B CA 1
ATOM 9142 C C . VAL B 1 65 ? 2.023 19.828 21.266 1 62.84 65 VAL B C 1
ATOM 9144 O O . VAL B 1 65 ? 1.589 18.781 20.781 1 62.84 65 VAL B O 1
ATOM 9147 N N . ILE B 1 66 ? 2.66 19.922 22.453 1 59.56 66 ILE B N 1
ATOM 9148 C CA . ILE B 1 66 ? 3.031 18.688 23.109 1 59.56 66 ILE B CA 1
ATOM 9149 C C . ILE B 1 66 ? 1.781 18 23.672 1 59.56 66 ILE B C 1
ATOM 9151 O O . ILE B 1 66 ? 1.655 16.781 23.609 1 59.56 66 ILE B O 1
ATOM 9155 N N . LEU B 1 67 ? 0.926 18.844 24.078 1 64.75 67 LEU B N 1
ATOM 9156 C CA . LEU B 1 67 ? -0.306 18.266 24.609 1 64.75 67 LEU B CA 1
ATOM 9157 C C . LEU B 1 67 ? -1.115 17.609 23.5 1 64.75 67 LEU B C 1
ATOM 9159 O O . LEU B 1 67 ? -1.652 16.516 23.688 1 64.75 67 LEU B O 1
ATOM 9163 N N . LEU B 1 68 ? -1.108 18.266 22.406 1 71.25 68 LEU B N 1
ATOM 9164 C CA . LEU B 1 68 ? -1.88 17.703 21.297 1 71.25 68 LEU B CA 1
ATOM 9165 C C . LEU B 1 68 ? -1.229 16.438 20.766 1 71.25 68 LEU B C 1
ATOM 9167 O O . LEU B 1 68 ? -1.923 15.492 20.375 1 71.25 68 LEU B O 1
ATOM 9171 N N . LEU B 1 69 ? 0.028 16.422 20.891 1 64.88 69 LEU B N 1
ATOM 9172 C CA . LEU B 1 69 ? 0.719 15.211 20.453 1 64.88 69 LEU B CA 1
ATOM 9173 C C . LEU B 1 69 ? 0.53 14.078 21.453 1 64.88 69 LEU B C 1
ATOM 9175 O O . LEU B 1 69 ? 0.378 12.914 21.062 1 64.88 69 LEU B O 1
ATOM 9179 N N . LEU B 1 70 ? 0.424 14.422 22.703 1 66.12 70 LEU B N 1
ATOM 9180 C CA . LEU B 1 70 ? 0.176 13.414 23.719 1 66.12 70 LEU B CA 1
ATOM 9181 C C . LEU B 1 70 ? -1.227 12.828 23.578 1 66.12 70 LEU B C 1
ATOM 9183 O O . LEU B 1 70 ? -1.424 11.625 23.766 1 66.12 70 LEU B O 1
ATOM 9187 N N . VAL B 1 71 ? -2.096 13.672 23.172 1 77.38 71 VAL B N 1
ATOM 9188 C CA . VAL B 1 71 ? -3.469 13.211 23 1 77.38 71 VAL B CA 1
ATOM 9189 C C . VAL B 1 71 ? -3.557 12.289 21.781 1 77.38 71 VAL B C 1
ATOM 9191 O O . VAL B 1 71 ? -4.281 11.289 21.797 1 77.38 71 VAL B O 1
ATOM 9194 N N . ALA B 1 72 ? -2.803 12.633 20.828 1 70.75 72 ALA B N 1
ATOM 9195 C CA . ALA B 1 72 ? -2.805 11.781 19.641 1 70.75 72 ALA B CA 1
ATOM 9196 C C . ALA B 1 72 ? -2.197 10.414 19.938 1 70.75 72 ALA B C 1
ATOM 9198 O O . ALA B 1 72 ? -2.658 9.398 19.406 1 70.75 72 ALA B O 1
ATOM 9199 N N . VAL B 1 73 ? -1.281 10.359 20.906 1 67.5 73 VAL B N 1
ATOM 9200 C CA . VAL B 1 73 ? -0.664 9.094 21.281 1 67.5 73 VAL B CA 1
ATOM 9201 C C . VAL B 1 73 ? -1.646 8.266 22.109 1 67.5 73 VAL B C 1
ATOM 9203 O O . VAL B 1 73 ? -1.771 7.055 21.891 1 67.5 73 VAL B O 1
ATOM 9206 N N . VAL B 1 74 ? -2.332 8.977 22.938 1 73.25 74 VAL B N 1
ATOM 9207 C CA . VAL B 1 74 ? -3.299 8.266 23.766 1 73.25 74 VAL B CA 1
ATOM 9208 C C . VAL B 1 74 ? -4.422 7.719 22.891 1 73.25 74 VAL B C 1
ATOM 9210 O O . VAL B 1 74 ? -4.887 6.594 23.094 1 73.25 74 VAL B O 1
ATOM 9213 N N . GLY B 1 75 ? -4.816 8.547 21.938 1 74 75 GLY B N 1
ATOM 9214 C CA . GLY B 1 75 ? -5.82 8.055 21.016 1 74 75 GLY B CA 1
ATOM 9215 C C . GLY B 1 75 ? -5.355 6.852 20.203 1 74 75 GLY B C 1
ATOM 9216 O O . GLY B 1 75 ? -6.117 5.902 20.016 1 74 75 GLY B O 1
ATOM 9217 N N . GLY B 1 76 ? -4.141 6.863 19.781 1 69.62 76 GLY B N 1
ATOM 9218 C CA . GLY B 1 76 ? -3.594 5.734 19.047 1 69.62 76 GLY B CA 1
ATOM 9219 C C . GLY B 1 76 ? -3.451 4.484 19.891 1 69.62 76 GLY B C 1
ATOM 9220 O O . GLY B 1 76 ? -3.756 3.381 19.438 1 69.62 76 GLY B O 1
ATOM 9221 N N . VAL B 1 77 ? -3.146 4.621 21.172 1 67.25 77 VAL B N 1
ATOM 9222 C CA . VAL B 1 77 ? -2.982 3.482 22.078 1 67.25 77 VAL B CA 1
ATOM 9223 C C . VAL B 1 77 ? -4.348 2.881 22.391 1 67.25 77 VAL B C 1
ATOM 9225 O O . VAL B 1 77 ? -4.496 1.658 22.453 1 67.25 77 VAL B O 1
ATOM 9228 N N . CYS B 1 78 ? -5.281 3.754 22.547 1 74 78 CYS B N 1
ATOM 9229 C CA . CYS B 1 78 ? -6.625 3.256 22.812 1 74 78 CYS B CA 1
ATOM 9230 C C . CYS B 1 78 ? -7.16 2.449 21.641 1 74 78 CYS B C 1
ATOM 9232 O O . CYS B 1 78 ? -7.832 1.435 21.828 1 74 78 CYS B O 1
ATOM 9234 N N . ARG B 1 79 ? -6.793 2.865 20.469 1 74.81 79 ARG B N 1
ATOM 9235 C CA . ARG B 1 79 ? -7.242 2.137 19.281 1 74.81 79 ARG B CA 1
ATOM 9236 C C . ARG B 1 79 ? -6.543 0.786 19.172 1 74.81 79 ARG B C 1
ATOM 9238 O O . ARG B 1 79 ? -7.156 -0.204 18.766 1 74.81 79 ARG B O 1
ATOM 9245 N N . ALA B 1 80 ? -5.309 0.772 19.641 1 66.56 80 ALA B N 1
ATOM 9246 C CA . ALA B 1 80 ? -4.559 -0.479 19.594 1 66.56 80 ALA B CA 1
ATOM 9247 C C . ALA B 1 80 ? -5.051 -1.462 20.641 1 66.56 80 ALA B C 1
ATOM 9249 O O . ALA B 1 80 ? -5.035 -2.676 20.438 1 66.56 80 ALA B O 1
ATOM 9250 N N . LEU B 1 81 ? -5.543 -0.892 21.766 1 63.84 81 LEU B N 1
ATOM 9251 C CA . LEU B 1 81 ? -5.984 -1.732 22.875 1 63.84 81 LEU B CA 1
ATOM 9252 C C . LEU B 1 81 ? -7.422 -2.201 22.672 1 63.84 81 LEU B C 1
ATOM 9254 O O . LEU B 1 81 ? -7.93 -3.027 23.422 1 63.84 81 LEU B O 1
ATOM 9258 N N . ARG B 1 82 ? -8.016 -1.741 21.625 1 68.62 82 ARG B N 1
ATOM 9259 C CA . ARG B 1 82 ? -9.398 -2.119 21.359 1 68.62 82 ARG B CA 1
ATOM 9260 C C . ARG B 1 82 ? -9.523 -3.627 21.156 1 68.62 82 ARG B C 1
ATOM 9262 O O . ARG B 1 82 ? -10.586 -4.203 21.375 1 68.62 82 ARG B O 1
ATOM 9269 N N . ARG B 1 83 ? -8.406 -4.238 20.734 1 62.09 83 ARG B N 1
ATOM 9270 C CA . ARG B 1 83 ? -8.453 -5.68 20.516 1 62.09 83 ARG B CA 1
ATOM 9271 C C . ARG B 1 83 ? -8.625 -6.434 21.828 1 62.09 83 ARG B C 1
ATOM 9273 O O . ARG B 1 83 ? -9.203 -7.52 21.859 1 62.09 83 ARG B O 1
ATOM 9280 N N . ILE B 1 84 ? -8.164 -5.746 22.953 1 60.69 84 ILE B N 1
ATOM 9281 C CA . ILE B 1 84 ? -8.258 -6.387 24.25 1 60.69 84 ILE B CA 1
ATOM 9282 C C . ILE B 1 84 ? -9.492 -5.875 25 1 60.69 84 ILE B C 1
ATOM 9284 O O . ILE B 1 84 ? -10.297 -6.66 25.5 1 60.69 84 ILE B O 1
ATOM 9288 N N . VAL B 1 85 ? -9.594 -4.473 25.062 1 65.19 85 VAL B N 1
ATOM 9289 C CA . VAL B 1 85 ? -10.742 -3.84 25.703 1 65.19 85 VAL B CA 1
ATOM 9290 C C . VAL B 1 85 ? -11.516 -3.01 24.672 1 65.19 85 VAL B C 1
ATOM 9292 O O . VAL B 1 85 ? -10.945 -2.127 24.031 1 65.19 85 VAL B O 1
ATOM 9295 N N . ASN B 1 86 ? -12.633 -3.428 24.312 1 71.75 86 ASN B N 1
ATOM 9296 C CA . ASN B 1 86 ? -13.43 -2.746 23.297 1 71.75 86 ASN B CA 1
ATOM 9297 C C . ASN B 1 86 ? -13.93 -1.394 23.781 1 71.75 86 ASN B C 1
ATOM 9299 O O . ASN B 1 86 ? -15.133 -1.207 23.984 1 71.75 86 ASN B O 1
ATOM 9303 N N . ILE B 1 87 ? -13.078 -0.483 24.094 1 74.75 87 ILE B N 1
ATOM 9304 C CA . ILE B 1 87 ? -13.484 0.871 24.453 1 74.75 87 ILE B CA 1
ATOM 9305 C C . ILE B 1 87 ? -13.312 1.802 23.25 1 74.75 87 ILE B C 1
ATOM 9307 O O . ILE B 1 87 ? -12.242 1.841 22.641 1 74.75 87 ILE B O 1
ATOM 9311 N N . PRO B 1 88 ? -14.469 2.479 22.891 1 80.12 88 PRO B N 1
ATOM 9312 C CA . PRO B 1 88 ? -14.359 3.395 21.75 1 80.12 88 PRO B CA 1
ATOM 9313 C C . PRO B 1 88 ? -13.383 4.539 22 1 80.12 88 PRO B C 1
ATOM 9315 O O . PRO B 1 88 ? -13.352 5.098 23.094 1 80.12 88 PRO B O 1
ATOM 9318 N N . VAL B 1 89 ? -12.609 4.91 21.125 1 81.38 89 VAL B N 1
ATOM 9319 C CA . VAL B 1 89 ? -11.547 5.91 21.219 1 81.38 89 VAL B CA 1
ATOM 9320 C C . VAL B 1 89 ? -12.156 7.285 21.484 1 81.38 89 VAL B C 1
ATOM 9322 O O . VAL B 1 89 ? -11.625 8.07 22.266 1 81.38 89 VAL B O 1
ATOM 9325 N N . VAL B 1 90 ? -13.297 7.582 20.891 1 85 90 VAL B N 1
ATOM 9326 C CA . VAL B 1 90 ? -13.891 8.906 21.016 1 85 90 VAL B CA 1
ATOM 9327 C C . VAL B 1 90 ? -14.375 9.141 22.438 1 85 90 VAL B C 1
ATOM 9329 O O . VAL B 1 90 ? -14.266 10.25 22.969 1 85 90 VAL B O 1
ATOM 9332 N N . ALA B 1 91 ? -14.867 8.094 23.109 1 87.31 91 ALA B N 1
ATOM 9333 C CA . ALA B 1 91 ? -15.312 8.227 24.5 1 87.31 91 ALA B CA 1
ATOM 9334 C C . ALA B 1 91 ? -14.141 8.508 25.422 1 87.31 91 ALA B C 1
ATOM 9336 O O . ALA B 1 91 ? -14.242 9.336 26.344 1 87.31 91 ALA B O 1
ATOM 9337 N N . VAL B 1 92 ? -13.039 7.902 25.172 1 87.62 92 VAL B N 1
ATOM 9338 C CA . VAL B 1 92 ? -11.867 8.117 26.016 1 87.62 92 VAL B CA 1
ATOM 9339 C C . VAL B 1 92 ? -11.328 9.531 25.797 1 87.62 92 VAL B C 1
ATOM 9341 O O . VAL B 1 92 ? -10.945 10.211 26.75 1 87.62 92 VAL B O 1
ATOM 9344 N N . ILE B 1 93 ? -11.414 9.984 24.609 1 88.81 93 ILE B N 1
ATOM 9345 C CA . ILE B 1 93 ? -10.875 11.305 24.297 1 88.81 93 ILE B CA 1
ATOM 9346 C C . ILE B 1 93 ? -11.789 12.383 24.859 1 88.81 93 ILE B C 1
ATOM 9348 O O . ILE B 1 93 ? -11.32 13.43 25.328 1 88.81 93 ILE B O 1
ATOM 9352 N N . VAL B 1 94 ? -13.078 12.133 24.844 1 91.31 94 VAL B N 1
ATOM 9353 C CA . VAL B 1 94 ? -14.016 13.086 25.422 1 91.31 94 VAL B CA 1
ATOM 9354 C C . VAL B 1 94 ? -13.789 13.18 26.922 1 91.31 94 VAL B C 1
ATOM 9356 O O . VAL B 1 94 ? -13.75 14.273 27.484 1 91.31 94 VAL B O 1
ATOM 9359 N N . ALA B 1 95 ? -13.555 12.039 27.547 1 89.12 95 ALA B N 1
ATOM 9360 C CA . ALA B 1 95 ? -13.312 12.023 28.984 1 89.12 95 ALA B CA 1
ATOM 9361 C C . ALA B 1 95 ? -11.984 12.688 29.328 1 89.12 95 ALA B C 1
ATOM 9363 O O . ALA B 1 95 ? -11.891 13.453 30.281 1 89.12 95 ALA B O 1
ATOM 9364 N N . LEU B 1 96 ? -11.047 12.461 28.484 1 87.5 96 LEU B N 1
ATOM 9365 C CA . LEU B 1 96 ? -9.742 13.07 28.703 1 87.5 96 LEU B CA 1
ATOM 9366 C C . LEU B 1 96 ? -9.789 14.57 28.469 1 87.5 96 LEU B C 1
ATOM 9368 O O . LEU B 1 96 ? -9.164 15.344 29.203 1 87.5 96 LEU B O 1
ATOM 9372 N N . GLY B 1 97 ? -10.469 14.953 27.406 1 88.5 97 GLY B N 1
ATOM 9373 C CA . GLY B 1 97 ? -10.594 16.375 27.141 1 88.5 97 GLY B CA 1
ATOM 9374 C C . GLY B 1 97 ? -11.344 17.125 28.219 1 88.5 97 GLY B C 1
ATOM 9375 O O . GLY B 1 97 ? -10.906 18.188 28.656 1 88.5 97 GLY B O 1
ATOM 9376 N N . PHE B 1 98 ? -12.438 16.531 28.688 1 89 98 PHE B N 1
ATOM 9377 C CA . PHE B 1 98 ? -13.234 17.141 29.75 1 89 98 PHE B CA 1
ATOM 9378 C C . PHE B 1 98 ? -12.438 17.203 31.047 1 89 98 PHE B C 1
ATOM 9380 O O . PHE B 1 98 ? -12.445 18.234 31.734 1 89 98 PHE B O 1
ATOM 9387 N N . GLY B 1 99 ? -11.688 16.109 31.359 1 84.62 99 GLY B N 1
ATOM 9388 C CA . GLY B 1 99 ? -10.875 16.078 32.562 1 84.62 99 GLY B CA 1
ATOM 9389 C C . GLY B 1 99 ? -9.719 17.062 32.531 1 84.62 99 GLY B C 1
ATOM 9390 O O . GLY B 1 99 ? -9.453 17.766 33.5 1 84.62 99 GLY B O 1
ATOM 9391 N N . ALA B 1 100 ? -9.125 17.219 31.359 1 82.81 100 ALA B N 1
ATOM 9392 C CA . ALA B 1 100 ? -8.016 18.141 31.203 1 82.81 100 ALA B CA 1
ATOM 9393 C C . ALA B 1 100 ? -8.5 19.594 31.266 1 82.81 100 ALA B C 1
ATOM 9395 O O . ALA B 1 100 ? -7.816 20.453 31.812 1 82.81 100 ALA B O 1
ATOM 9396 N N . GLY B 1 101 ? -9.672 19.859 30.703 1 84.44 101 GLY B N 1
ATOM 9397 C CA . GLY B 1 101 ? -10.227 21.203 30.781 1 84.44 101 GLY B CA 1
ATOM 9398 C C . GLY B 1 101 ? -10.586 21.609 32.188 1 84.44 101 GLY B C 1
ATOM 9399 O O . GLY B 1 101 ? -10.328 22.734 32.625 1 84.44 101 GLY B O 1
ATOM 9400 N N . ARG B 1 102 ? -11.086 20.719 32.969 1 83.31 102 ARG B N 1
ATOM 9401 C CA . ARG B 1 102 ? -11.453 20.984 34.375 1 83.31 102 ARG B CA 1
ATOM 9402 C C . ARG B 1 102 ? -10.219 21.203 35.219 1 83.31 102 ARG B C 1
ATOM 9404 O O . ARG B 1 102 ? -10.203 22.094 36.062 1 83.31 102 ARG B O 1
ATOM 9411 N N . LEU B 1 103 ? -9.211 20.391 34.969 1 77.62 103 LEU B N 1
ATOM 9412 C CA . LEU B 1 103 ? -7.973 20.531 35.719 1 77.62 103 LEU B CA 1
ATOM 9413 C C . LEU B 1 103 ? -7.277 21.844 35.406 1 77.62 103 LEU B C 1
ATOM 9415 O O . LEU B 1 103 ? -6.691 22.469 36.281 1 77.62 103 LEU B O 1
ATOM 9419 N N . ALA B 1 104 ? -7.391 22.25 34.125 1 78 104 ALA B N 1
ATOM 9420 C CA . ALA B 1 104 ? -6.766 23.5 33.719 1 78 104 ALA B CA 1
ATOM 9421 C C . ALA B 1 104 ? -7.461 24.703 34.344 1 78 104 ALA B C 1
ATOM 9423 O O . ALA B 1 104 ? -6.816 25.688 34.688 1 78 104 ALA B O 1
ATOM 9424 N N . SER B 1 105 ? -8.75 24.672 34.438 1 78 105 SER B N 1
ATOM 9425 C CA . SER B 1 105 ? -9.508 25.766 35.031 1 78 105 SER B CA 1
ATOM 9426 C C . SER B 1 105 ? -9.32 25.828 36.531 1 78 105 SER B C 1
ATOM 9428 O O . SER B 1 105 ? -9.188 26.906 37.125 1 78 105 SER B O 1
ATOM 9430 N N . THR B 1 106 ? -9.258 24.688 37.156 1 72.69 106 THR B N 1
ATOM 9431 C CA . THR B 1 106 ? -9.125 24.641 38.594 1 72.69 106 THR B CA 1
ATOM 9432 C C . THR B 1 106 ? -7.75 25.156 39.031 1 72.69 106 THR B C 1
ATOM 9434 O O . THR B 1 106 ? -7.629 25.859 40.031 1 72.69 106 THR B O 1
ATOM 9437 N N . HIS B 1 107 ? -6.711 24.844 38.188 1 64.62 107 HIS B N 1
ATOM 9438 C CA . HIS B 1 107 ? -5.363 25.266 38.562 1 64.62 107 HIS B CA 1
ATOM 9439 C C . HIS B 1 107 ? -4.949 26.516 37.812 1 64.62 107 HIS B C 1
ATOM 9441 O O . HIS B 1 107 ? -3.773 26.891 37.812 1 64.62 107 HIS B O 1
ATOM 9447 N N . ASN B 1 108 ? -5.801 27.359 37.25 1 58.38 108 ASN B N 1
ATOM 9448 C CA . ASN B 1 108 ? -5.605 28.625 36.531 1 58.38 108 ASN B CA 1
ATOM 9449 C C . ASN B 1 108 ? -4.523 28.5 35.469 1 58.38 108 ASN B C 1
ATOM 9451 O O . ASN B 1 108 ? -3.66 29.375 35.344 1 58.38 108 ASN B O 1
ATOM 9455 N N . LEU B 1 109 ? -4.332 27.328 34.906 1 59.91 109 LEU B N 1
ATOM 9456 C CA . LEU B 1 109 ? -3.391 27.109 33.812 1 59.91 109 LEU B CA 1
ATOM 9457 C C . LEU B 1 109 ? -4.055 27.344 32.469 1 59.91 109 LEU B C 1
ATOM 9459 O O . LEU B 1 109 ? -3.557 26.875 31.438 1 59.91 109 LEU B O 1
ATOM 9463 N N . LYS B 1 110 ? -5.18 28.078 32.5 1 57.47 110 LYS B N 1
ATOM 9464 C CA . LYS B 1 110 ? -6.051 28.203 31.328 1 57.47 110 LYS B CA 1
ATOM 9465 C C . LYS B 1 110 ? -5.266 28.688 30.109 1 57.47 110 LYS B C 1
ATOM 9467 O O . LYS B 1 110 ? -5.418 28.141 29.016 1 57.47 110 LYS B O 1
ATOM 9472 N N . GLU B 1 111 ? -4.504 29.703 30.234 1 55 111 GLU B N 1
ATOM 9473 C CA . GLU B 1 111 ? -3.951 30.391 29.062 1 55 111 GLU B CA 1
ATOM 9474 C C . GLU B 1 111 ? -2.658 29.719 28.594 1 55 111 GLU B C 1
ATOM 9476 O O . GLU B 1 111 ? -2.299 29.812 27.422 1 55 111 GLU B O 1
ATOM 9481 N N . ARG B 1 112 ? -2.082 28.953 29.531 1 55.72 112 ARG B N 1
ATOM 9482 C CA . ARG B 1 112 ? -0.737 28.469 29.219 1 55.72 112 ARG B CA 1
ATOM 9483 C C . ARG B 1 112 ? -0.784 27.125 28.5 1 55.72 112 ARG B C 1
ATOM 9485 O O . ARG B 1 112 ? 0.064 26.844 27.656 1 55.72 112 ARG B O 1
ATOM 9492 N N . LEU B 1 113 ? -1.84 26.328 28.781 1 60.88 113 LEU B N 1
ATOM 9493 C CA . LEU B 1 113 ? -1.771 24.984 28.219 1 60.88 113 LEU B CA 1
ATOM 9494 C C . LEU B 1 113 ? -2.342 24.953 26.812 1 60.88 113 LEU B C 1
ATOM 9496 O O . LEU B 1 113 ? -1.663 24.531 25.875 1 60.88 113 LEU B O 1
ATOM 9500 N N . LEU B 1 114 ? -3.689 25.203 26.625 1 66.31 114 LEU B N 1
ATOM 9501 C CA . LEU B 1 114 ? -4.312 25.172 25.312 1 66.31 114 LEU B CA 1
ATOM 9502 C C . LEU B 1 114 ? -5.312 26.312 25.141 1 66.31 114 LEU B C 1
ATOM 9504 O O . LEU B 1 114 ? -6.445 26.219 25.625 1 66.31 114 LEU B O 1
ATOM 9508 N N . PRO B 1 115 ? -4.684 27.406 24.578 1 63.41 115 PRO B N 1
ATOM 9509 C CA . PRO B 1 115 ? -5.652 28.5 24.375 1 63.41 115 PRO B CA 1
ATOM 9510 C C . PRO B 1 115 ? -6.66 28.188 23.266 1 63.41 115 PRO B C 1
ATOM 9512 O O . PRO B 1 115 ? -6.371 28.391 22.094 1 63.41 115 PRO B O 1
ATOM 9515 N N . VAL B 1 116 ? -7.824 27.438 23.641 1 75.31 116 VAL B N 1
ATOM 9516 C CA . VAL B 1 116 ? -8.844 27.094 22.656 1 75.31 116 VAL B CA 1
ATOM 9517 C C . VAL B 1 116 ? -9.914 28.172 22.625 1 75.31 116 VAL B C 1
ATOM 9519 O O . VAL B 1 116 ? -10.438 28.578 23.656 1 75.31 116 VAL B O 1
ATOM 9522 N N . THR B 1 117 ? -9.906 28.922 21.453 1 64.25 117 THR B N 1
ATOM 9523 C CA . THR B 1 117 ? -10.945 29.938 21.25 1 64.25 117 THR B CA 1
ATOM 9524 C C . THR B 1 117 ? -12.07 29.391 20.391 1 64.25 117 THR B C 1
ATOM 9526 O O . THR B 1 117 ? -11.914 28.344 19.734 1 64.25 117 THR B O 1
ATOM 9529 N N . ASP B 1 118 ? -13.352 29.938 20.453 1 68.12 118 ASP B N 1
ATOM 9530 C CA . ASP B 1 118 ? -14.508 29.547 19.656 1 68.12 118 ASP B CA 1
ATOM 9531 C C . ASP B 1 118 ? -14.188 29.672 18.156 1 68.12 118 ASP B C 1
ATOM 9533 O O . ASP B 1 118 ? -14.648 28.844 17.359 1 68.12 118 ASP B O 1
ATOM 9537 N N . ALA B 1 119 ? -13.32 30.641 17.891 1 65.56 119 ALA B N 1
ATOM 9538 C CA . ALA B 1 119 ? -12.984 30.812 16.484 1 65.56 119 ALA B CA 1
ATOM 9539 C C . ALA B 1 119 ? -12.148 29.656 15.969 1 65.56 119 ALA B C 1
ATOM 9541 O O . ALA B 1 119 ? -12.328 29.219 14.828 1 65.56 119 ALA B O 1
ATOM 9542 N N . GLN B 1 120 ? -11.359 29.141 16.875 1 72 120 GLN B N 1
ATOM 9543 C CA . GLN B 1 120 ? -10.523 28.016 16.453 1 72 120 GLN B CA 1
ATOM 9544 C C . GLN B 1 120 ? -11.359 26.75 16.234 1 72 120 GLN B C 1
ATOM 9546 O O . GLN B 1 120 ? -11.102 25.984 15.312 1 72 120 GLN B O 1
ATOM 9551 N N . ILE B 1 121 ? -12.406 26.641 16.984 1 77.44 121 ILE B N 1
ATOM 9552 C CA . ILE B 1 121 ? -13.266 25.469 16.859 1 77.44 121 ILE B CA 1
ATOM 9553 C C . ILE B 1 121 ? -14.102 25.578 15.586 1 77.44 121 ILE B C 1
ATOM 9555 O O . ILE B 1 121 ? -14.328 24.578 14.898 1 77.44 121 ILE B O 1
ATOM 9559 N N . ARG B 1 122 ? -14.461 26.812 15.289 1 75.44 122 ARG B N 1
ATOM 9560 C CA . ARG B 1 122 ? -15.234 27.031 14.062 1 75.44 122 ARG B CA 1
ATOM 9561 C C . ARG B 1 122 ? -14.391 26.75 12.828 1 75.44 122 ARG B C 1
ATOM 9563 O O . ARG B 1 122 ? -14.859 26.109 11.883 1 75.44 122 ARG B O 1
ATOM 9570 N N . GLU B 1 123 ? -13.156 27.141 12.945 1 72.56 123 GLU B N 1
ATOM 9571 C CA . GLU B 1 123 ? -12.258 26.906 11.812 1 72.56 123 GLU B CA 1
ATOM 9572 C C . GLU B 1 123 ? -11.93 25.422 11.672 1 72.56 123 GLU B C 1
ATOM 9574 O O . GLU B 1 123 ? -11.867 24.906 10.555 1 72.56 123 GLU B O 1
ATOM 9579 N N . LEU B 1 124 ? -11.789 24.797 12.758 1 78.12 124 LEU B N 1
ATOM 9580 C CA . LEU B 1 124 ? -11.469 23.375 12.719 1 78.12 124 LEU B CA 1
ATOM 9581 C C . LEU B 1 124 ? -12.656 22.562 12.195 1 78.12 124 LEU B C 1
ATOM 9583 O O . LEU B 1 124 ? -12.469 21.562 11.492 1 78.12 124 LEU B O 1
ATOM 9587 N N . LEU B 1 125 ? -13.828 23.016 12.492 1 81.75 125 LEU B N 1
ATOM 9588 C CA . LEU B 1 125 ? -15.016 22.328 12 1 81.75 125 LEU B CA 1
ATOM 9589 C C . LEU B 1 125 ? -15.156 22.5 10.492 1 81.75 125 LEU B C 1
ATOM 9591 O O . LEU B 1 125 ? -15.5 21.547 9.789 1 81.75 125 LEU B O 1
ATOM 9595 N N . PHE B 1 126 ? -14.75 23.672 10.07 1 76.75 126 PHE B N 1
ATOM 9596 C CA . PHE B 1 126 ? -14.859 23.938 8.641 1 76.75 126 PHE B CA 1
ATOM 9597 C C . PHE B 1 126 ? -13.859 23.109 7.852 1 76.75 126 PHE B C 1
ATOM 9599 O O . PHE B 1 126 ? -14.133 22.719 6.711 1 76.75 126 PHE B O 1
ATOM 9606 N N . MET B 1 127 ? -12.805 22.812 8.508 1 77.94 127 MET B N 1
ATOM 9607 C CA . MET B 1 127 ? -11.789 22.016 7.82 1 77.94 127 MET B CA 1
ATOM 9608 C C . MET B 1 127 ? -12.07 20.531 7.992 1 77.94 127 MET B C 1
ATOM 9610 O O . MET B 1 127 ? -11.664 19.719 7.16 1 77.94 127 MET B O 1
ATOM 9614 N N . TYR B 1 128 ? -12.812 20.172 8.93 1 86.69 128 TYR B N 1
ATOM 9615 C CA . TYR B 1 128 ? -13.047 18.781 9.242 1 86.69 128 TYR B CA 1
ATOM 9616 C C . TYR B 1 128 ? -14.258 18.234 8.492 1 86.69 128 TYR B C 1
ATOM 9618 O O . TYR B 1 128 ? -14.305 17.062 8.125 1 86.69 128 TYR B O 1
ATOM 9626 N N . LEU B 1 129 ? -15.203 19.062 8.211 1 88.38 129 LEU B N 1
ATOM 9627 C CA . LEU B 1 129 ? -16.469 18.609 7.641 1 88.38 129 LEU B CA 1
ATOM 9628 C C . LEU B 1 129 ? -16.266 18.016 6.254 1 88.38 129 LEU B C 1
ATOM 9630 O O . LEU B 1 129 ? -16.781 16.953 5.945 1 88.38 129 LEU B O 1
ATOM 9634 N N . PRO B 1 130 ? -15.43 18.688 5.418 1 89.19 130 PRO B N 1
ATOM 9635 C CA . PRO B 1 130 ? -15.242 18.062 4.102 1 89.19 130 PRO B CA 1
ATOM 9636 C C . PRO B 1 130 ? -14.523 16.719 4.18 1 89.19 130 PRO B C 1
ATOM 9638 O O . PRO B 1 130 ? -14.812 15.82 3.398 1 89.19 130 PRO B O 1
ATOM 9641 N N . VAL B 1 131 ? -13.672 16.609 5.141 1 89.19 131 VAL B N 1
ATOM 9642 C CA . VAL B 1 131 ? -12.93 15.367 5.277 1 89.19 131 VAL B CA 1
ATOM 9643 C C . VAL B 1 131 ? -13.867 14.258 5.77 1 89.19 131 VAL B C 1
ATOM 9645 O O . VAL B 1 131 ? -13.812 13.133 5.281 1 89.19 131 VAL B O 1
ATOM 9648 N N . LEU B 1 132 ? -14.703 14.594 6.609 1 90.31 132 LEU B N 1
ATOM 9649 C CA . LEU B 1 132 ? -15.617 13.617 7.195 1 90.31 132 LEU B CA 1
ATOM 9650 C C . LEU B 1 132 ? -16.641 13.148 6.168 1 90.31 132 LEU B C 1
ATOM 9652 O O . LEU B 1 132 ? -16.844 11.945 5.988 1 90.31 132 LEU B O 1
ATOM 9656 N N . VAL B 1 133 ? -17.172 14.078 5.43 1 92.31 133 VAL B N 1
ATOM 9657 C CA . VAL B 1 133 ? -18.234 13.758 4.492 1 92.31 133 VAL B CA 1
ATOM 9658 C C . VAL B 1 133 ? -17.672 13.031 3.277 1 92.31 133 VAL B C 1
ATOM 9660 O O . VAL B 1 133 ? -18.234 12.047 2.811 1 92.31 133 VAL B O 1
ATOM 9663 N N . PHE B 1 134 ? -16.547 13.484 2.863 1 91.56 134 PHE B N 1
ATOM 9664 C CA . PHE B 1 134 ? -15.945 12.844 1.702 1 91.56 134 PHE B CA 1
ATOM 9665 C C . PHE B 1 134 ? -15.523 11.414 2.031 1 91.56 134 PHE B C 1
ATOM 9667 O O . PHE B 1 134 ? -15.766 10.492 1.247 1 91.56 134 PHE B O 1
ATOM 9674 N N . THR B 1 135 ? -14.969 11.227 3.188 1 88.81 135 THR B N 1
ATOM 9675 C CA . THR B 1 135 ? -14.5 9.898 3.557 1 88.81 135 THR B CA 1
ATOM 9676 C C . THR B 1 135 ? -15.672 8.938 3.744 1 88.81 135 THR B C 1
ATOM 9678 O O . THR B 1 135 ? -15.609 7.781 3.338 1 88.81 135 THR B O 1
ATOM 9681 N N . ALA B 1 136 ? -16.734 9.391 4.301 1 89.62 136 ALA B N 1
ATOM 9682 C CA . ALA B 1 136 ? -17.891 8.547 4.531 1 89.62 136 ALA B CA 1
ATOM 9683 C C . ALA B 1 136 ? -18.547 8.148 3.211 1 89.62 136 ALA B C 1
ATOM 9685 O O . ALA B 1 136 ? -18.938 6.988 3.023 1 89.62 136 ALA B O 1
ATOM 9686 N N . ALA B 1 137 ? -18.562 9.078 2.303 1 90.94 137 ALA B N 1
ATOM 9687 C CA . ALA B 1 137 ? -19.203 8.789 1.021 1 90.94 137 ALA B CA 1
ATOM 9688 C C . ALA B 1 137 ? -18.281 7.957 0.129 1 90.94 137 ALA B C 1
ATOM 9690 O O . ALA B 1 137 ? -18.75 7.102 -0.625 1 90.94 137 ALA B O 1
ATOM 9691 N N . PHE B 1 138 ? -16.984 8.188 0.298 1 86.62 138 PHE B N 1
ATOM 9692 C CA . PHE B 1 138 ? -16.016 7.488 -0.532 1 86.62 138 PHE B CA 1
ATOM 9693 C C . PHE B 1 138 ? -15.953 6.012 -0.166 1 86.62 138 PHE B C 1
ATOM 9695 O O . PHE B 1 138 ? -15.633 5.172 -1.009 1 86.62 138 PHE B O 1
ATOM 9702 N N . ASN B 1 139 ? -16.344 5.656 1.026 1 80.19 139 ASN B N 1
ATOM 9703 C CA . ASN B 1 139 ? -16.25 4.273 1.477 1 80.19 139 ASN B CA 1
ATOM 9704 C C . ASN B 1 139 ? -17.578 3.535 1.3 1 80.19 139 ASN B C 1
ATOM 9706 O O . ASN B 1 139 ? -17.656 2.334 1.556 1 80.19 139 ASN B O 1
ATOM 9710 N N . LEU B 1 140 ? -18.547 4.273 0.788 1 83.81 140 LEU B N 1
ATOM 9711 C CA . LEU B 1 140 ? -19.828 3.637 0.516 1 83.81 140 LEU B CA 1
ATOM 9712 C C . LEU B 1 140 ? -19.797 2.922 -0.831 1 83.81 140 LEU B C 1
ATOM 9714 O O . LEU B 1 140 ? -19.125 3.367 -1.763 1 83.81 140 LEU B O 1
ATOM 9718 N N . ARG B 1 141 ? -20.5 1.849 -0.904 1 78.19 141 ARG B N 1
ATOM 9719 C CA . ARG B 1 141 ? -20.672 1.142 -2.17 1 78.19 141 ARG B CA 1
ATOM 9720 C C . ARG B 1 141 ? -21.703 1.837 -3.051 1 78.19 141 ARG B C 1
ATOM 9722 O O . ARG B 1 141 ? -22.891 1.844 -2.732 1 78.19 141 ARG B O 1
ATOM 9729 N N . HIS B 1 142 ? -21.25 2.375 -4.125 1 79.62 142 HIS B N 1
ATOM 9730 C CA . HIS B 1 142 ? -22.062 3.262 -4.949 1 79.62 142 HIS B CA 1
ATOM 9731 C C . HIS B 1 142 ? -23.297 2.543 -5.48 1 79.62 142 HIS B C 1
ATOM 9733 O O . HIS B 1 142 ? -24.406 3.086 -5.438 1 79.62 142 HIS B O 1
ATOM 9739 N N . GLN B 1 143 ? -23.203 1.32 -5.895 1 76.94 143 GLN B N 1
ATOM 9740 C CA . GLN B 1 143 ? -24.328 0.626 -6.512 1 76.94 143 GLN B CA 1
ATOM 9741 C C . GLN B 1 143 ? -25.359 0.21 -5.465 1 76.94 143 GLN B C 1
ATOM 9743 O O . GLN B 1 143 ? -26.578 0.311 -5.699 1 76.94 143 GLN B O 1
ATOM 9748 N N . LEU B 1 144 ? -24.969 -0.171 -4.344 1 81.25 144 LEU B N 1
ATOM 9749 C CA . LEU B 1 144 ? -25.906 -0.538 -3.283 1 81.25 144 LEU B CA 1
ATOM 9750 C C . LEU B 1 144 ? -26.594 0.698 -2.717 1 81.25 144 LEU B C 1
ATOM 9752 O O . LEU B 1 144 ? -27.781 0.648 -2.371 1 81.25 144 LEU B O 1
ATOM 9756 N N . PHE B 1 145 ? -25.844 1.741 -2.686 1 87.19 145 PHE B N 1
ATOM 9757 C CA . PHE B 1 145 ? -26.422 2.979 -2.178 1 87.19 145 PHE B CA 1
ATOM 9758 C C . PHE B 1 145 ? -27.516 3.486 -3.113 1 87.19 145 PHE B C 1
ATOM 9760 O O . PHE B 1 145 ? -28.547 3.992 -2.658 1 87.19 145 PHE B O 1
ATOM 9767 N N . ARG B 1 146 ? -27.297 3.293 -4.383 1 82.06 146 ARG B N 1
ATOM 9768 C CA . ARG B 1 146 ? -28.297 3.727 -5.344 1 82.06 146 ARG B CA 1
ATOM 9769 C C . ARG B 1 146 ? -29.578 2.912 -5.195 1 82.06 146 ARG B C 1
ATOM 9771 O O . ARG B 1 146 ? -30.688 3.447 -5.34 1 82.06 146 ARG B O 1
ATOM 9778 N N . GLN B 1 147 ? -29.422 1.719 -4.758 1 80 147 GLN B N 1
ATOM 9779 C CA . GLN B 1 147 ? -30.594 0.869 -4.586 1 80 147 GLN B CA 1
ATOM 9780 C C . GLN B 1 147 ? -31.297 1.17 -3.268 1 80 147 GLN B C 1
ATOM 9782 O O . GLN B 1 147 ? -32.531 1.075 -3.18 1 80 147 GLN B O 1
ATOM 9787 N N . CYS B 1 148 ? -30.531 1.543 -2.291 1 88.25 148 CYS B N 1
ATOM 9788 C CA . CYS B 1 148 ? -31.109 1.846 -0.986 1 88.25 148 CYS B CA 1
ATOM 9789 C C . CYS B 1 148 ? -31.297 3.348 -0.808 1 88.25 148 CYS B C 1
ATOM 9791 O O . CYS B 1 148 ? -31.438 3.83 0.316 1 88.25 148 CYS B O 1
ATOM 9793 N N . PHE B 1 149 ? -31.312 4.094 -1.877 1 89.62 149 PHE B N 1
ATOM 9794 C CA . PHE B 1 149 ? -31.328 5.551 -1.791 1 89.62 149 PHE B CA 1
ATOM 9795 C C . PHE B 1 149 ? -32.594 6.043 -1.115 1 89.62 149 PHE B C 1
ATOM 9797 O O . PHE B 1 149 ? -32.562 6.895 -0.223 1 89.62 149 PHE B O 1
ATOM 9804 N N . TRP B 1 150 ? -33.75 5.418 -1.361 1 89.31 150 TRP B N 1
ATOM 9805 C CA . TRP B 1 150 ? -35.031 5.906 -0.829 1 89.31 150 TRP B CA 1
ATOM 9806 C C . TRP B 1 150 ? -35.188 5.512 0.635 1 89.31 150 TRP B C 1
ATOM 9808 O O . TRP B 1 150 ? -35.812 6.234 1.412 1 89.31 150 TRP B O 1
ATOM 9818 N N . GLN B 1 151 ? -34.625 4.453 1.027 1 92.31 151 GLN B N 1
ATOM 9819 C CA . GLN B 1 151 ? -34.656 4.098 2.443 1 92.31 151 GLN B CA 1
ATOM 9820 C C . GLN B 1 151 ? -33.781 5.043 3.258 1 92.31 151 GLN B C 1
ATOM 9822 O O . GLN B 1 151 ? -34.125 5.43 4.371 1 92.31 151 GLN B O 1
ATOM 9827 N N . CYS B 1 152 ? -32.688 5.461 2.68 1 91.75 152 CYS B N 1
ATOM 9828 C CA . CYS B 1 152 ? -31.797 6.391 3.371 1 91.75 152 CYS B CA 1
ATOM 9829 C C . CYS B 1 152 ? -32.406 7.777 3.455 1 91.75 152 CYS B C 1
ATOM 9831 O O . CYS B 1 152 ? -32.281 8.461 4.469 1 91.75 152 CYS B O 1
ATOM 9833 N N . VAL B 1 153 ? -33.188 8.141 2.367 1 92.06 153 VAL B N 1
ATOM 9834 C CA . VAL B 1 153 ? -33.844 9.445 2.361 1 92.06 153 VAL B CA 1
ATOM 9835 C C . VAL B 1 153 ? -35.031 9.445 3.344 1 92.06 153 VAL B C 1
ATOM 9837 O O . VAL B 1 153 ? -35.25 10.422 4.055 1 92.06 153 VAL B O 1
ATOM 9840 N N . LEU B 1 154 ? -35.656 8.336 3.449 1 92.75 154 LEU B N 1
ATOM 9841 C CA . LEU B 1 154 ? -36.781 8.242 4.379 1 92.75 154 LEU B CA 1
ATOM 9842 C C . LEU B 1 154 ? -36.312 8.328 5.82 1 92.75 154 LEU B C 1
ATOM 9844 O O . LEU B 1 154 ? -36.906 9.039 6.637 1 92.75 154 LEU B O 1
ATOM 9848 N N . LEU B 1 155 ? -35.25 7.707 6.113 1 93.06 155 LEU B N 1
ATOM 9849 C CA . LEU B 1 155 ? -34.719 7.742 7.473 1 93.06 155 LEU B CA 1
ATOM 9850 C C . LEU B 1 155 ? -34 9.055 7.742 1 93.06 155 LEU B C 1
ATOM 9852 O O . LEU B 1 155 ? -34.156 9.641 8.82 1 93.06 155 LEU B O 1
ATOM 9856 N N . GLY B 1 156 ? -33.25 9.594 6.75 1 91.44 156 GLY B N 1
ATOM 9857 C CA . GLY B 1 156 ? -32.406 10.773 6.949 1 91.44 156 GLY B CA 1
ATOM 9858 C C . GLY B 1 156 ? -33.188 12.07 6.891 1 91.44 156 GLY B C 1
ATOM 9859 O O . GLY B 1 156 ? -32.781 13.086 7.453 1 91.44 156 GLY B O 1
ATOM 9860 N N . CYS B 1 157 ? -34.281 12.047 6.168 1 91 157 CYS B N 1
ATOM 9861 C CA . CYS B 1 157 ? -35.094 13.258 6.094 1 91 157 CYS B CA 1
ATOM 9862 C C . CYS B 1 157 ? -36.406 13.078 6.824 1 91 157 CYS B C 1
ATOM 9864 O O . CYS B 1 157 ? -36.656 13.703 7.859 1 91 157 CYS B O 1
ATOM 9866 N N . GLY B 1 158 ? -37.25 12.109 6.379 1 89.81 158 GLY B N 1
ATOM 9867 C CA . GLY B 1 158 ? -38.562 11.883 7.012 1 89.81 158 GLY B CA 1
ATOM 9868 C C . GLY B 1 158 ? -38.438 11.375 8.438 1 89.81 158 GLY B C 1
ATOM 9869 O O . GLY B 1 158 ? -39.062 11.922 9.352 1 89.81 158 GLY B O 1
ATOM 9870 N N . GLY B 1 159 ? -37.625 10.422 8.695 1 92.94 159 GLY B N 1
ATOM 9871 C CA . GLY B 1 159 ? -37.438 9.906 10.039 1 92.94 159 GLY B CA 1
ATOM 9872 C C . GLY B 1 159 ? -36.75 10.906 10.969 1 92.94 159 GLY B C 1
ATOM 9873 O O . GLY B 1 159 ? -37.125 10.992 12.148 1 92.94 159 GLY B O 1
ATOM 9874 N N . LEU B 1 160 ? -35.844 11.703 10.453 1 94.88 160 LEU B N 1
ATOM 9875 C CA . LEU B 1 160 ? -35.156 12.719 11.258 1 94.88 160 LEU B CA 1
ATOM 9876 C C . LEU B 1 160 ? -36.125 13.828 11.664 1 94.88 160 LEU B C 1
ATOM 9878 O O . LEU B 1 160 ? -36.094 14.297 12.805 1 94.88 160 LEU B O 1
ATOM 9882 N N . ALA B 1 161 ? -37.031 14.234 10.734 1 93.31 161 ALA B N 1
ATOM 9883 C CA . ALA B 1 161 ? -38.031 15.25 11.055 1 93.31 161 ALA B CA 1
ATOM 9884 C C . ALA B 1 161 ? -39 14.758 12.133 1 93.31 161 ALA B C 1
ATOM 9886 O O . ALA B 1 161 ? -39.344 15.492 13.062 1 93.31 161 ALA B O 1
ATOM 9887 N N . PHE B 1 162 ? -39.312 13.516 12.023 1 93.69 162 PHE B N 1
ATOM 9888 C CA . PHE B 1 162 ? -40.219 12.945 13.016 1 93.69 162 PHE B CA 1
ATOM 9889 C C . PHE B 1 162 ? -39.531 12.797 14.367 1 93.69 162 PHE B C 1
ATOM 9891 O O . PHE B 1 162 ? -40.125 13.094 15.406 1 93.69 162 PHE B O 1
ATOM 9898 N N . SER B 1 163 ? -38.312 12.312 14.398 1 94.94 163 SER B N 1
ATOM 9899 C CA . SER B 1 163 ? -37.562 12.18 15.641 1 94.94 163 SER B CA 1
ATOM 9900 C C . SER B 1 163 ? -37.312 13.539 16.281 1 94.94 163 SER B C 1
ATOM 9902 O O . SER B 1 163 ? -37.312 13.664 17.5 1 94.94 163 SER B O 1
ATOM 9904 N N . THR B 1 164 ? -37.062 14.539 15.445 1 94.25 164 THR B N 1
ATOM 9905 C CA . THR B 1 164 ? -36.875 15.891 15.961 1 94.25 164 THR B CA 1
ATOM 9906 C C . THR B 1 164 ? -38.156 16.422 16.609 1 94.25 164 THR B C 1
ATOM 9908 O O . THR B 1 164 ? -38.094 17.062 17.656 1 94.25 164 THR B O 1
ATOM 9911 N N . MET B 1 165 ? -39.344 16.109 16.062 1 92.44 165 MET B N 1
ATOM 9912 C CA . MET B 1 165 ? -40.625 16.531 16.625 1 92.44 165 MET B CA 1
ATOM 9913 C C . MET B 1 165 ? -40.875 15.867 17.984 1 92.44 165 MET B C 1
ATOM 9915 O O . MET B 1 165 ? -41.312 16.516 18.922 1 92.44 165 MET B O 1
ATOM 9919 N N . LEU B 1 166 ? -40.5 14.625 18.078 1 92.12 166 LEU B N 1
ATOM 9920 C CA . LEU B 1 166 ? -40.656 13.906 19.328 1 92.12 166 LEU B CA 1
ATOM 9921 C C . LEU B 1 166 ? -39.719 14.438 20.391 1 92.12 166 LEU B C 1
ATOM 9923 O O . LEU B 1 166 ? -40.094 14.555 21.562 1 92.12 166 LEU B O 1
ATOM 9927 N N . PHE B 1 167 ? -38.531 14.758 20.016 1 93.38 167 PHE B N 1
ATOM 9928 C CA . PHE B 1 167 ? -37.562 15.258 20.984 1 93.38 167 PHE B CA 1
ATOM 9929 C C . PHE B 1 167 ? -37.906 16.672 21.422 1 93.38 167 PHE B C 1
ATOM 9931 O O . PHE B 1 167 ? -37.625 17.062 22.547 1 93.38 167 PHE B O 1
ATOM 9938 N N . MET B 1 168 ? -38.531 17.438 20.469 1 90.19 168 MET B N 1
ATOM 9939 C CA . MET B 1 168 ? -39 18.766 20.844 1 90.19 168 MET B CA 1
ATOM 9940 C C . MET B 1 168 ? -40.094 18.672 21.922 1 90.19 168 MET B C 1
ATOM 9942 O O . MET B 1 168 ? -40.125 19.516 22.828 1 90.19 168 MET B O 1
ATOM 9946 N N . MET B 1 169 ? -40.875 17.641 21.828 1 87.44 169 MET B N 1
ATOM 9947 C CA . MET B 1 169 ? -41.906 17.438 22.844 1 87.44 169 MET B CA 1
ATOM 9948 C C . MET B 1 169 ? -41.281 17.109 24.188 1 87.44 169 MET B C 1
ATOM 9950 O O . MET B 1 169 ? -41.75 17.562 25.234 1 87.44 169 MET B O 1
ATOM 9954 N N . TYR B 1 170 ? -40.156 16.406 24.141 1 88.88 170 TYR B N 1
ATOM 9955 C CA . TYR B 1 170 ? -39.406 16.109 25.359 1 88.88 170 TYR B CA 1
ATOM 9956 C C . TYR B 1 170 ? -38.781 17.375 25.938 1 88.88 170 TYR B C 1
ATOM 9958 O O . TYR B 1 170 ? -38.875 17.625 27.141 1 88.88 170 TYR B O 1
ATOM 9966 N N . MET B 1 171 ? -38.219 18.219 25.062 1 86.56 171 MET B N 1
ATOM 9967 C CA . MET B 1 171 ? -37.562 19.438 25.531 1 86.56 171 MET B CA 1
ATOM 9968 C C . MET B 1 171 ? -38.562 20.422 26.094 1 86.56 171 MET B C 1
ATOM 9970 O O . MET B 1 171 ? -38.25 21.203 27 1 86.56 171 MET B O 1
ATOM 9974 N N . SER B 1 172 ? -39.812 20.391 25.578 1 81.38 172 SER B N 1
ATOM 9975 C CA . SER B 1 172 ? -40.844 21.281 26.078 1 81.38 172 SER B CA 1
ATOM 9976 C C . SER B 1 172 ? -41.281 20.906 27.484 1 81.38 172 SER B C 1
ATOM 9978 O O . SER B 1 172 ? -41.812 21.734 28.219 1 81.38 172 SER B O 1
ATOM 9980 N N . GLY B 1 173 ? -40.906 19.656 27.859 1 76.62 173 GLY B N 1
ATOM 9981 C CA . GLY B 1 173 ? -41.25 19.203 29.188 1 76.62 173 GLY B CA 1
ATOM 9982 C C . GLY B 1 173 ? -40.188 19.422 30.219 1 76.62 173 GLY B C 1
ATOM 9983 O O . GLY B 1 173 ? -40.406 19.219 31.406 1 76.62 173 GLY B O 1
ATOM 9984 N N . THR B 1 174 ? -38.969 20 29.719 1 76.25 174 THR B N 1
ATOM 9985 C CA . THR B 1 174 ? -37.906 20.203 30.656 1 76.25 174 THR B CA 1
ATOM 9986 C C . THR B 1 174 ? -38.031 21.562 31.359 1 76.25 174 THR B C 1
ATOM 9988 O O . THR B 1 174 ? -38.812 22.422 30.891 1 76.25 174 THR B O 1
ATOM 9991 N N . LYS B 1 175 ? -37.531 21.75 32.531 1 62.22 175 LYS B N 1
ATOM 9992 C CA . LYS B 1 175 ? -37.656 22.906 33.438 1 62.22 175 LYS B CA 1
ATOM 9993 C C . LYS B 1 175 ? -37.188 24.188 32.719 1 62.22 175 LYS B C 1
ATOM 9995 O O . LYS B 1 175 ? -37.75 25.266 32.969 1 62.22 175 LYS B O 1
ATOM 10000 N N . ASP B 1 176 ? -36.219 24.094 31.875 1 66.81 176 ASP B N 1
ATOM 10001 C CA . ASP B 1 176 ? -35.625 25.281 31.266 1 66.81 176 ASP B CA 1
ATOM 10002 C C . ASP B 1 176 ? -36.25 25.562 29.906 1 66.81 176 ASP B C 1
ATOM 10004 O O . ASP B 1 176 ? -35.594 26.172 29.047 1 66.81 176 ASP B O 1
ATOM 10008 N N . ALA B 1 177 ? -37.406 25.125 29.578 1 67.38 177 ALA B N 1
ATOM 10009 C CA . ALA B 1 177 ? -38.062 25.25 28.297 1 67.38 177 ALA B CA 1
ATOM 10010 C C . ALA B 1 177 ? -38.375 26.719 27.984 1 67.38 177 ALA B C 1
ATOM 10012 O O . ALA B 1 177 ? -38.344 27.141 26.828 1 67.38 177 ALA B O 1
ATOM 10013 N N . ASP B 1 178 ? -38.625 27.562 29.031 1 63.03 178 ASP B N 1
ATOM 10014 C CA . ASP B 1 178 ? -39.062 28.938 28.828 1 63.03 178 ASP B CA 1
ATOM 10015 C C . ASP B 1 178 ? -37.875 29.828 28.422 1 63.03 178 ASP B C 1
ATOM 10017 O O . ASP B 1 178 ? -38.094 30.891 27.812 1 63.03 178 ASP B O 1
ATOM 10021 N N . LYS B 1 179 ? -36.688 29.469 28.562 1 67.56 179 LYS B N 1
ATOM 10022 C CA . LYS B 1 179 ? -35.531 30.312 28.297 1 67.56 179 LYS B CA 1
ATOM 10023 C C . LYS B 1 179 ? -35.031 30.125 26.875 1 67.56 179 LYS B C 1
ATOM 10025 O O . LYS B 1 179 ? -34.094 30.828 26.438 1 67.56 179 LYS B O 1
ATOM 10030 N N . ARG B 1 180 ? -35.844 29.234 26.172 1 73 180 ARG B N 1
ATOM 10031 C CA . ARG B 1 180 ? -35.344 28.922 24.828 1 73 180 ARG B CA 1
ATOM 10032 C C . ARG B 1 180 ? -36.312 29.438 23.75 1 73 180 ARG B C 1
ATOM 10034 O O . ARG B 1 180 ? -37.531 29.359 23.906 1 73 180 ARG B O 1
ATOM 10041 N N . GLY B 1 181 ? -35.688 30.047 22.766 1 73.56 181 GLY B N 1
ATOM 10042 C CA . GLY B 1 181 ? -36.469 30.375 21.578 1 73.56 181 GLY B CA 1
ATOM 10043 C C . GLY B 1 181 ? -36.844 29.156 20.766 1 73.56 181 GLY B C 1
ATOM 10044 O O . GLY B 1 181 ? -36.281 28.078 20.938 1 73.56 181 GLY B O 1
ATOM 10045 N N . TRP B 1 182 ? -37.875 29.188 20.078 1 75.12 182 TRP B N 1
ATOM 10046 C CA . TRP B 1 182 ? -38.375 28.094 19.25 1 75.12 182 TRP B CA 1
ATOM 10047 C C . TRP B 1 182 ? -37.344 27.656 18.219 1 75.12 182 TRP B C 1
ATOM 10049 O O . TRP B 1 182 ? -37.156 26.453 17.984 1 75.12 182 TRP B O 1
ATOM 10059 N N . ALA B 1 183 ? -36.625 28.531 17.594 1 76.19 183 ALA B N 1
ATOM 10060 C CA . ALA B 1 183 ? -35.625 28.203 16.578 1 76.19 183 ALA B CA 1
ATOM 10061 C C . ALA B 1 183 ? -34.438 27.469 17.203 1 76.19 183 ALA B C 1
ATOM 10063 O O . ALA B 1 183 ? -33.906 26.531 16.609 1 76.19 183 ALA B O 1
ATOM 10064 N N . ASP B 1 184 ? -34.219 27.75 18.422 1 78.62 184 ASP B N 1
ATOM 10065 C CA . ASP B 1 184 ? -33.094 27.094 19.094 1 78.62 184 ASP B CA 1
ATOM 10066 C C . ASP B 1 184 ? -33.469 25.688 19.547 1 78.62 184 ASP B C 1
ATOM 10068 O O . ASP B 1 184 ? -32.656 24.781 19.531 1 78.62 184 ASP B O 1
ATOM 10072 N N . THR B 1 185 ? -34.781 25.594 19.859 1 83.44 185 THR B N 1
ATOM 10073 C CA . THR B 1 185 ? -35.219 24.266 20.266 1 83.44 185 THR B CA 1
ATOM 10074 C C . THR B 1 185 ? -35.219 23.297 19.094 1 83.44 185 THR B C 1
ATOM 10076 O O . THR B 1 185 ? -34.875 22.125 19.234 1 83.44 185 THR B O 1
ATOM 10079 N N . VAL B 1 186 ? -35.531 23.812 17.938 1 85.31 186 VAL B N 1
ATOM 10080 C CA . VAL B 1 186 ? -35.531 22.969 16.75 1 85.31 186 VAL B CA 1
ATOM 10081 C C . VAL B 1 186 ? -34.094 22.594 16.391 1 85.31 186 VAL B C 1
ATOM 10083 O O . VAL B 1 186 ? -33.812 21.438 16.078 1 85.31 186 VAL B O 1
ATOM 10086 N N . LEU B 1 187 ? -33.219 23.5 16.516 1 85.06 187 LEU B N 1
ATOM 10087 C CA . LEU B 1 187 ? -31.828 23.25 16.125 1 85.06 187 LEU B CA 1
ATOM 10088 C C . LEU B 1 187 ? -31.156 22.297 17.109 1 85.06 187 LEU B C 1
ATOM 10090 O O . LEU B 1 187 ? -30.438 21.391 16.688 1 85.06 187 LEU B O 1
ATOM 10094 N N . ILE B 1 188 ? -31.453 22.406 18.359 1 86.75 188 ILE B N 1
ATOM 10095 C CA . ILE B 1 188 ? -30.828 21.562 19.359 1 86.75 188 ILE B CA 1
ATOM 10096 C C . ILE B 1 188 ? -31.375 20.141 19.234 1 86.75 188 ILE B C 1
ATOM 10098 O O . ILE B 1 188 ? -30.641 19.156 19.359 1 86.75 188 ILE B O 1
ATOM 10102 N N . SER B 1 189 ? -32.688 20.094 19 1 89.62 189 SER B N 1
ATOM 10103 C CA . SER B 1 189 ? -33.281 18.781 18.828 1 89.62 189 SER B CA 1
ATOM 10104 C C . SER B 1 189 ? -32.75 18.094 17.578 1 89.62 189 SER B C 1
ATOM 10106 O O . SER B 1 189 ? -32.5 16.891 17.562 1 89.62 189 SER B O 1
ATOM 10108 N N . LEU B 1 190 ? -32.562 18.875 16.578 1 91.5 190 LEU B N 1
ATOM 10109 C CA . LEU B 1 190 ? -32 18.328 15.344 1 91.5 190 LEU B CA 1
ATOM 10110 C C . LEU B 1 190 ? -30.562 17.891 15.539 1 91.5 190 LEU B C 1
ATOM 10112 O O . LEU B 1 190 ? -30.156 16.859 15 1 91.5 190 LEU B O 1
ATOM 10116 N N . LEU B 1 191 ? -29.828 18.594 16.297 1 91.06 191 LEU B N 1
ATOM 10117 C CA . LEU B 1 191 ? -28.422 18.266 16.562 1 91.06 191 LEU B CA 1
ATOM 10118 C C . LEU B 1 191 ? -28.312 16.953 17.344 1 91.06 191 LEU B C 1
ATOM 10120 O O . LEU B 1 191 ? -27.422 16.141 17.078 1 91.06 191 LEU B O 1
ATOM 10124 N N . ILE B 1 192 ? -29.219 16.719 18.141 1 92.44 192 ILE B N 1
ATOM 10125 C CA . ILE B 1 192 ? -29.125 15.531 18.984 1 92.44 192 ILE B CA 1
ATOM 10126 C C . ILE B 1 192 ? -29.656 14.312 18.219 1 92.44 192 ILE B C 1
ATOM 10128 O O . ILE B 1 192 ? -29.109 13.219 18.344 1 92.44 192 ILE B O 1
ATOM 10132 N N . CYS B 1 193 ? -30.609 14.492 17.391 1 93.38 193 CYS B N 1
ATOM 10133 C CA . CYS B 1 193 ? -31.266 13.359 16.75 1 93.38 193 CYS B CA 1
ATOM 10134 C C . CYS B 1 193 ? -30.562 12.977 15.445 1 93.38 193 CYS B C 1
ATOM 10136 O O . CYS B 1 193 ? -30.703 11.859 14.961 1 93.38 193 CYS B O 1
ATOM 10138 N N . CYS B 1 194 ? -29.844 13.836 14.875 1 92.75 194 CYS B N 1
ATOM 10139 C CA . CYS B 1 194 ? -29.219 13.547 13.594 1 92.75 194 CYS B CA 1
ATOM 10140 C C . CYS B 1 194 ? -28.047 12.578 13.773 1 92.75 194 CYS B C 1
ATOM 10142 O O . CYS B 1 194 ? -27.125 12.852 14.539 1 92.75 194 CYS B O 1
ATOM 10144 N N . PRO B 1 195 ? -28.141 11.422 13.086 1 90.62 195 PRO B N 1
ATOM 10145 C CA . PRO B 1 195 ? -27.016 10.5 13.141 1 90.62 195 PRO B CA 1
ATOM 10146 C C . PRO B 1 195 ? -25.781 11.039 12.414 1 90.62 195 PRO B C 1
ATOM 10148 O O . PRO B 1 195 ? -25.906 11.805 11.453 1 90.62 195 PRO B O 1
ATOM 10151 N N . GLU B 1 196 ? -24.641 10.773 12.867 1 90.31 196 GLU B N 1
ATOM 10152 C CA . GLU B 1 196 ? -23.375 11.188 12.266 1 90.31 196 GLU B CA 1
ATOM 10153 C C . GLU B 1 196 ? -22.641 10 11.656 1 90.31 196 GLU B C 1
ATOM 10155 O O . GLU B 1 196 ? -22.812 8.859 12.094 1 90.31 196 GLU B O 1
ATOM 10160 N N . PRO B 1 197 ? -21.875 10.289 10.602 1 85.88 197 PRO B N 1
ATOM 10161 C CA . PRO B 1 197 ? -21.172 9.211 9.906 1 85.88 197 PRO B CA 1
ATOM 10162 C C . PRO B 1 197 ? -20.047 8.609 10.742 1 85.88 197 PRO B C 1
ATOM 10164 O O . PRO B 1 197 ? -19.234 9.352 11.312 1 85.88 197 PRO B O 1
ATOM 10167 N N . MET B 1 198 ? -20.156 7.309 11.016 1 76.31 198 MET B N 1
ATOM 10168 C CA . MET B 1 198 ? -19.094 6.547 11.672 1 76.31 198 MET B CA 1
ATOM 10169 C C . MET B 1 198 ? -18.578 5.438 10.758 1 76.31 198 MET B C 1
ATOM 10171 O O . MET B 1 198 ? -19.297 4.996 9.852 1 76.31 198 MET B O 1
ATOM 10175 N N . PHE B 1 199 ? -17.328 5.145 10.852 1 64.56 199 PHE B N 1
ATOM 10176 C CA . PHE B 1 199 ? -16.781 4.164 9.914 1 64.56 199 PHE B CA 1
ATOM 10177 C C . PHE B 1 199 ? -16.75 2.777 10.539 1 64.56 199 PHE B C 1
ATOM 10179 O O . PHE B 1 199 ? -16.625 2.643 11.758 1 64.56 199 PHE B O 1
ATOM 10186 N N . THR B 1 200 ? -16.984 1.882 9.594 1 57.12 200 THR B N 1
ATOM 10187 C CA . THR B 1 200 ? -17.094 0.469 9.938 1 57.12 200 THR B CA 1
ATOM 10188 C C . THR B 1 200 ? -15.836 -0.023 10.633 1 57.12 200 THR B C 1
ATOM 10190 O O . THR B 1 200 ? -15.906 -0.874 11.523 1 57.12 200 THR B O 1
ATOM 10193 N N . MET B 1 201 ? -14.773 0.503 10.156 1 57.31 201 MET B N 1
ATOM 10194 C CA . MET B 1 201 ? -13.531 -0.001 10.734 1 57.31 201 MET B CA 1
ATOM 10195 C C . MET B 1 201 ? -13.43 0.371 12.211 1 57.31 201 MET B C 1
ATOM 10197 O O . MET B 1 201 ? -12.75 -0.31 12.977 1 57.31 201 MET B O 1
ATOM 10201 N N . ASP B 1 202 ? -14.188 1.473 12.469 1 59.03 202 ASP B N 1
ATOM 10202 C CA . ASP B 1 202 ? -14.203 1.879 13.875 1 59.03 202 ASP B CA 1
ATOM 10203 C C . ASP B 1 202 ? -15.148 1.001 14.688 1 59.03 202 ASP B C 1
ATOM 10205 O O . ASP B 1 202 ? -14.984 0.859 15.898 1 59.03 202 ASP B O 1
ATOM 10209 N N . LEU B 1 203 ? -16.094 0.435 13.672 1 57 203 LEU B N 1
ATOM 10210 C CA . LEU B 1 203 ? -17.078 -0.416 14.32 1 57 203 LEU B CA 1
ATOM 10211 C C . LEU B 1 203 ? -16.781 -1.89 14.055 1 57 203 LEU B C 1
ATOM 10213 O O . LEU B 1 203 ? -17.188 -2.432 13.023 1 57 203 LEU B O 1
ATOM 10217 N N . SER B 1 204 ? -15.766 -2.529 14.609 1 55.19 204 SER B N 1
ATOM 10218 C CA . SER B 1 204 ? -15.391 -3.918 14.375 1 55.19 204 SER B CA 1
ATOM 10219 C C . SER B 1 204 ? -16.609 -4.789 14.102 1 55.19 204 SER B C 1
ATOM 10221 O O . SER B 1 204 ? -16.547 -5.715 13.289 1 55.19 204 SER B O 1
ATOM 10223 N N . ALA B 1 205 ? -17.75 -4.387 14.672 1 54.59 205 ALA B N 1
ATOM 10224 C CA . ALA B 1 205 ? -18.922 -5.27 14.617 1 54.59 205 ALA B CA 1
ATOM 10225 C C . ALA B 1 205 ? -19.578 -5.219 13.242 1 54.59 205 ALA B C 1
ATOM 10227 O O . ALA B 1 205 ? -20 -6.25 12.711 1 54.59 205 ALA B O 1
ATOM 10228 N N . LEU B 1 206 ? -19.578 -4.004 12.711 1 55.16 206 LEU B N 1
ATOM 10229 C CA . LEU B 1 206 ? -20.297 -3.871 11.438 1 55.16 206 LEU B CA 1
ATOM 10230 C C . LEU B 1 206 ? -19.469 -4.441 10.289 1 55.16 206 LEU B C 1
ATOM 10232 O O . LEU B 1 206 ? -20.016 -4.891 9.289 1 55.16 206 LEU B O 1
ATOM 10236 N N . SER B 1 207 ? -18.156 -4.414 10.547 1 60.41 207 SER B N 1
ATOM 10237 C CA . SER B 1 207 ? -17.328 -4.984 9.484 1 60.41 207 SER B CA 1
ATOM 10238 C C . SER B 1 207 ? -17.484 -6.5 9.422 1 60.41 207 SER B C 1
ATOM 10240 O O . SER B 1 207 ? -17.25 -7.109 8.375 1 60.41 207 SER B O 1
ATOM 10242 N N . CYS B 1 208 ? -18 -6.988 10.562 1 59.38 208 CYS B N 1
ATOM 10243 C CA . CYS B 1 208 ? -18.172 -8.438 10.625 1 59.38 208 CYS B CA 1
ATOM 10244 C C . CYS B 1 208 ? -19.594 -8.836 10.273 1 59.38 208 CYS B C 1
ATOM 10246 O O . CYS B 1 208 ? -19.906 -10.031 10.195 1 59.38 208 CYS B O 1
ATOM 10248 N N . ALA B 1 209 ? -20.375 -7.699 9.992 1 60.41 209 ALA B N 1
ATOM 10249 C CA . ALA B 1 209 ? -21.766 -8.031 9.688 1 60.41 209 ALA B CA 1
ATOM 10250 C C . ALA B 1 209 ? -21.875 -8.766 8.359 1 60.41 209 ALA B C 1
ATOM 10252 O O . ALA B 1 209 ? -21.125 -8.477 7.418 1 60.41 209 ALA B O 1
ATOM 10253 N N . ARG B 1 210 ? -22.688 -9.68 8.461 1 64.62 210 ARG B N 1
ATOM 10254 C CA . ARG B 1 210 ? -22.938 -10.516 7.293 1 64.62 210 ARG B CA 1
ATOM 10255 C C . ARG B 1 210 ? -23.562 -9.711 6.156 1 64.62 210 ARG B C 1
ATOM 10257 O O . ARG B 1 210 ? -23.172 -9.867 4.996 1 64.62 210 ARG B O 1
ATOM 10264 N N . SER B 1 211 ? -24.406 -8.711 6.578 1 75.19 211 SER B N 1
ATOM 10265 C CA . SER B 1 211 ? -25.188 -8.031 5.539 1 75.19 211 SER B CA 1
ATOM 10266 C C . SER B 1 211 ? -24.516 -6.738 5.102 1 75.19 211 SER B C 1
ATOM 10268 O O . SER B 1 211 ? -24.312 -5.832 5.914 1 75.19 211 SER B O 1
ATOM 10270 N N . GLN B 1 212 ? -24.25 -6.605 3.898 1 79 212 GLN B N 1
ATOM 10271 C CA . GLN B 1 212 ? -23.688 -5.387 3.334 1 79 212 GLN B CA 1
ATOM 10272 C C . GLN B 1 212 ? -24.766 -4.324 3.135 1 79 212 GLN B C 1
ATOM 10274 O O . GLN B 1 212 ? -24.469 -3.127 3.096 1 79 212 GLN B O 1
ATOM 10279 N N . ILE B 1 213 ? -26.031 -4.738 3.043 1 81.75 213 ILE B N 1
ATOM 10280 C CA . ILE B 1 213 ? -27.141 -3.805 2.877 1 81.75 213 ILE B CA 1
ATOM 10281 C C . ILE B 1 213 ? -27.359 -3.023 4.172 1 81.75 213 ILE B C 1
ATOM 10283 O O . ILE B 1 213 ? -27.531 -1.803 4.145 1 81.75 213 ILE B O 1
ATOM 10287 N N . LEU B 1 214 ? -27.266 -3.809 5.246 1 82.75 214 LEU B N 1
ATOM 10288 C CA . LEU B 1 214 ? -27.422 -3.154 6.539 1 82.75 214 LEU B CA 1
ATOM 10289 C C . LEU B 1 214 ? -26.312 -2.143 6.777 1 82.75 214 LEU B C 1
ATOM 10291 O O . LEU B 1 214 ? -26.562 -1.037 7.262 1 82.75 214 LEU B O 1
ATOM 10295 N N . GLU B 1 215 ? -25.156 -2.502 6.355 1 82.69 215 GLU B N 1
ATOM 10296 C CA . GLU B 1 215 ? -24.016 -1.596 6.508 1 82.69 215 GLU B CA 1
ATOM 10297 C C . GLU B 1 215 ? -24.188 -0.34 5.66 1 82.69 215 GLU B C 1
ATOM 10299 O O . GLU B 1 215 ? -23.891 0.767 6.109 1 82.69 215 GLU B O 1
ATOM 10304 N N . THR B 1 216 ? -24.719 -0.465 4.492 1 85.88 216 THR B N 1
ATOM 10305 C CA . THR B 1 216 ? -24.906 0.664 3.584 1 85.88 216 THR B CA 1
ATOM 10306 C C . THR B 1 216 ? -26 1.599 4.09 1 85.88 216 THR B C 1
ATOM 10308 O O . THR B 1 216 ? -25.891 2.818 3.953 1 85.88 216 THR B O 1
ATOM 10311 N N . ILE B 1 217 ? -27 1.074 4.719 1 88.31 217 ILE B N 1
ATOM 10312 C CA . ILE B 1 217 ? -28.078 1.912 5.227 1 88.31 217 ILE B CA 1
ATOM 10313 C C . ILE B 1 217 ? -27.609 2.678 6.457 1 88.31 217 ILE B C 1
ATOM 10315 O O . ILE B 1 217 ? -27.891 3.871 6.602 1 88.31 217 ILE B O 1
ATOM 10319 N N . ILE B 1 218 ? -26.859 2.002 7.27 1 87.56 218 ILE B N 1
ATOM 10320 C CA . ILE B 1 218 ? -26.375 2.631 8.492 1 87.56 218 ILE B CA 1
ATOM 10321 C C . ILE B 1 218 ? -25.359 3.727 8.148 1 87.56 218 ILE B C 1
ATOM 10323 O O . ILE B 1 218 ? -25.328 4.773 8.797 1 87.56 218 ILE B O 1
ATOM 10327 N N . MET B 1 219 ? -24.656 3.508 7.105 1 88 219 MET B N 1
ATOM 10328 C CA . MET B 1 219 ? -23.641 4.492 6.723 1 88 219 MET B CA 1
ATOM 10329 C C . MET B 1 219 ? -24.25 5.559 5.812 1 88 219 MET B C 1
ATOM 10331 O O . MET B 1 219 ? -23.75 6.691 5.766 1 88 219 MET B O 1
ATOM 10335 N N . GLY B 1 220 ? -25.266 5.262 5.098 1 90.25 220 GLY B N 1
ATOM 10336 C CA . GLY B 1 220 ? -25.875 6.195 4.156 1 90.25 220 GLY B CA 1
ATOM 10337 C C . GLY B 1 220 ? -26.844 7.164 4.812 1 90.25 220 GLY B C 1
ATOM 10338 O O . GLY B 1 220 ? -26.969 8.305 4.379 1 90.25 220 GLY B O 1
ATOM 10339 N N . GLU B 1 221 ? -27.516 6.793 5.887 1 92.44 221 GLU B N 1
ATOM 10340 C CA . GLU B 1 221 ? -28.484 7.637 6.582 1 92.44 221 GLU B CA 1
ATOM 10341 C C . GLU B 1 221 ? -27.844 8.906 7.117 1 92.44 221 GLU B C 1
ATOM 10343 O O . GLU B 1 221 ? -28.344 10.008 6.906 1 92.44 221 GLU B O 1
ATOM 10348 N N . PRO B 1 222 ? -26.688 8.766 7.727 1 92.81 222 PRO B N 1
ATOM 10349 C CA . PRO B 1 222 ? -26.094 9.984 8.289 1 92.81 222 PRO B CA 1
ATOM 10350 C C . PRO B 1 222 ? -25.672 10.984 7.215 1 92.81 222 PRO B C 1
ATOM 10352 O O . PRO B 1 222 ? -25.641 12.188 7.469 1 92.81 222 PRO B O 1
ATOM 10355 N N . LEU B 1 223 ? -25.375 10.539 6.027 1 92.56 223 LEU B N 1
ATOM 10356 C CA . LEU B 1 223 ? -24.969 11.461 4.969 1 92.56 223 LEU B CA 1
ATOM 10357 C C . LEU B 1 223 ? -26.141 12.328 4.531 1 92.56 223 LEU B C 1
ATOM 10359 O O . LEU B 1 223 ? -25.969 13.531 4.312 1 92.56 223 LEU B O 1
ATOM 10363 N N . ILE B 1 224 ? -27.281 11.766 4.504 1 92.62 224 ILE B N 1
ATOM 10364 C CA . ILE B 1 224 ? -28.484 12.523 4.16 1 92.62 224 ILE B CA 1
ATOM 10365 C C . ILE B 1 224 ? -28.906 13.383 5.348 1 92.62 224 ILE B C 1
ATOM 10367 O O . ILE B 1 224 ? -29.312 14.539 5.176 1 92.62 224 ILE B O 1
ATOM 10371 N N . GLY B 1 225 ? -28.781 12.828 6.48 1 92.56 225 GLY B N 1
ATOM 10372 C CA . GLY B 1 225 ? -29.141 13.586 7.676 1 92.56 225 GLY B CA 1
ATOM 10373 C C . GLY B 1 225 ? -28.266 14.812 7.875 1 92.56 225 GLY B C 1
ATOM 10374 O O . GLY B 1 225 ? -28.766 15.891 8.211 1 92.56 225 GLY B O 1
ATOM 10375 N N . VAL B 1 226 ? -27 14.734 7.645 1 92.38 226 VAL B N 1
ATOM 10376 C CA . VAL B 1 226 ? -26.078 15.844 7.824 1 92.38 226 VAL B CA 1
ATOM 10377 C C . VAL B 1 226 ? -26.375 16.922 6.789 1 92.38 226 VAL B C 1
ATOM 10379 O O . VAL B 1 226 ? -26.203 18.125 7.059 1 92.38 226 VAL B O 1
ATOM 10382 N N . THR B 1 227 ? -26.859 16.484 5.613 1 90.56 227 THR B N 1
ATOM 10383 C CA . THR B 1 227 ? -27.25 17.469 4.609 1 90.56 227 THR B CA 1
ATOM 10384 C C . THR B 1 227 ? -28.422 18.312 5.113 1 90.56 227 THR B C 1
ATOM 10386 O O . THR B 1 227 ? -28.406 19.531 4.988 1 90.56 227 THR B O 1
ATOM 10389 N N . CYS B 1 228 ? -29.328 17.672 5.766 1 89.81 228 CYS B N 1
ATOM 10390 C CA . CYS B 1 228 ? -30.484 18.391 6.32 1 89.81 228 CYS B CA 1
ATOM 10391 C C . CYS B 1 228 ? -30.062 19.25 7.508 1 89.81 228 CYS B C 1
ATOM 10393 O O . CYS B 1 228 ? -30.516 20.391 7.652 1 89.81 228 CYS B O 1
ATOM 10395 N N . LEU B 1 229 ? -29.203 18.703 8.289 1 90.38 229 LEU B N 1
ATOM 10396 C CA . LEU B 1 229 ? -28.734 19.438 9.453 1 90.38 229 LEU B CA 1
ATOM 10397 C C . LEU B 1 229 ? -27.938 20.672 9.023 1 90.38 229 LEU B C 1
ATOM 10399 O O . LEU B 1 229 ? -28.125 21.75 9.57 1 90.38 229 LEU B O 1
ATOM 10403 N N . TRP B 1 230 ? -27.094 20.5 8.039 1 87.44 230 TRP B N 1
ATOM 10404 C CA . TRP B 1 230 ? -26.25 21.594 7.574 1 87.44 230 TRP B CA 1
ATOM 10405 C C . TRP B 1 230 ? -27.109 22.688 6.934 1 87.44 230 TRP B C 1
ATOM 10407 O O . TRP B 1 230 ? -26.844 23.875 7.129 1 87.44 230 TRP B O 1
ATOM 10417 N N . MET B 1 231 ? -28.156 22.359 6.254 1 85.25 231 MET B N 1
ATOM 10418 C CA . MET B 1 231 ? -29.078 23.328 5.656 1 85.25 231 MET B CA 1
ATOM 10419 C C . MET B 1 231 ? -29.828 24.094 6.734 1 85.25 231 MET B C 1
ATOM 10421 O O . MET B 1 231 ? -29.938 25.328 6.656 1 85.25 231 MET B O 1
ATOM 10425 N N . THR B 1 232 ? -30.25 23.391 7.742 1 83.25 232 THR B N 1
ATOM 10426 C CA . THR B 1 232 ? -31 24.047 8.82 1 83.25 232 THR B CA 1
ATOM 10427 C C . THR B 1 232 ? -30.078 24.969 9.625 1 83.25 232 THR B C 1
ATOM 10429 O O . THR B 1 232 ? -30.5 26.047 10.047 1 83.25 232 THR B O 1
ATOM 10432 N N . TYR B 1 233 ? -28.875 24.5 9.844 1 82 233 TYR B N 1
ATOM 10433 C CA . TYR B 1 233 ? -27.922 25.312 10.57 1 82 233 TYR B CA 1
ATOM 10434 C C . TYR B 1 233 ? -27.609 26.609 9.812 1 82 233 TYR B C 1
ATOM 10436 O O . TYR B 1 233 ? -27.547 27.688 10.414 1 82 233 TYR B O 1
ATOM 10444 N N . ARG B 1 234 ? -27.516 26.609 8.562 1 77.56 234 ARG B N 1
ATOM 10445 C CA . ARG B 1 234 ? -27.234 27.781 7.766 1 77.56 234 ARG B CA 1
ATOM 10446 C C . ARG B 1 234 ? -28.406 28.75 7.773 1 77.56 234 ARG B C 1
ATOM 10448 O O . ARG B 1 234 ? -28.219 29.969 7.746 1 77.56 234 ARG B O 1
ATOM 10455 N N . PHE B 1 235 ? -29.625 28.172 7.898 1 77.25 235 PHE B N 1
ATOM 10456 C CA . PHE B 1 235 ? -30.812 29.016 7.957 1 77.25 235 PHE B CA 1
ATOM 10457 C C . PHE B 1 235 ? -30.922 29.719 9.312 1 77.25 235 PHE B C 1
ATOM 10459 O O . PHE B 1 235 ? -31.391 30.859 9.391 1 77.25 235 PHE B O 1
ATOM 10466 N N . SER B 1 236 ? -30.391 29.031 10.281 1 73 236 SER B N 1
ATOM 10467 C CA . SER B 1 236 ? -30.484 29.594 11.625 1 73 236 SER B CA 1
ATOM 10468 C C . SER B 1 236 ? -29.5 30.75 11.812 1 73 236 SER B C 1
ATOM 10470 O O . SER B 1 236 ? -29.75 31.656 12.602 1 73 236 SER B O 1
ATOM 10472 N N . THR B 1 237 ? -28.391 30.781 11.102 1 66.12 237 THR B N 1
ATOM 10473 C CA . THR B 1 237 ? -27.359 31.812 11.281 1 66.12 237 THR B CA 1
ATOM 10474 C C . THR B 1 237 ? -27.719 33.062 10.477 1 66.12 237 THR B C 1
ATOM 10476 O O . THR B 1 237 ? -27.172 34.125 10.727 1 66.12 237 THR B O 1
ATOM 10479 N N . ARG B 1 238 ? -28.781 33 9.555 1 61.09 238 ARG B N 1
ATOM 10480 C CA . ARG B 1 238 ? -29.156 34.156 8.742 1 61.09 238 ARG B CA 1
ATOM 10481 C C . ARG B 1 238 ? -30.188 35.031 9.477 1 61.09 238 ARG B C 1
ATOM 10483 O O . ARG B 1 238 ? -31.062 34.5 10.156 1 61.09 238 ARG B O 1
ATOM 10490 N N . GLU B 1 239 ? -29.828 36.188 9.719 1 56.62 239 GLU B N 1
ATOM 10491 C CA . GLU B 1 239 ? -30.703 37.156 10.406 1 56.62 239 GLU B CA 1
ATOM 10492 C C . GLU B 1 239 ? -32.031 37.281 9.688 1 56.62 239 GLU B C 1
ATOM 10494 O O . GLU B 1 239 ? -33.094 37.312 10.328 1 56.62 239 GLU B O 1
ATOM 10499 N N . THR B 1 240 ? -32.031 37.406 8.344 1 61.09 240 THR B N 1
ATOM 10500 C CA . THR B 1 240 ? -33.281 37.594 7.613 1 61.09 240 THR B CA 1
ATOM 10501 C C . THR B 1 240 ? -33.5 36.469 6.629 1 61.09 240 THR B C 1
ATOM 10503 O O . THR B 1 240 ? -32.625 36.156 5.801 1 61.09 240 THR B O 1
ATOM 10506 N N . LEU B 1 241 ? -34.438 35.531 7.023 1 68.06 241 LEU B N 1
ATOM 10507 C CA . LEU B 1 241 ? -34.781 34.438 6.129 1 68.06 241 LEU B CA 1
ATOM 10508 C C . LEU B 1 241 ? -35.844 34.875 5.109 1 68.06 241 LEU B C 1
ATOM 10510 O O . LEU B 1 241 ? -36.938 35.281 5.484 1 68.06 241 LEU B O 1
ATOM 10514 N N . THR B 1 242 ? -35.406 35.219 3.869 1 69.94 242 THR B N 1
ATOM 10515 C CA . THR B 1 242 ? -36.344 35.469 2.785 1 69.94 242 THR B CA 1
ATOM 10516 C C . THR B 1 242 ? -36.719 34.188 2.066 1 69.94 242 THR B C 1
ATOM 10518 O O . THR B 1 242 ? -36 33.188 2.135 1 69.94 242 THR B O 1
ATOM 10521 N N . ILE B 1 243 ? -37.906 34 1.667 1 75.88 243 ILE B N 1
ATOM 10522 C CA . ILE B 1 243 ? -38.406 32.812 0.944 1 75.88 243 ILE B CA 1
ATOM 10523 C C . ILE B 1 243 ? -37.531 32.531 -0.262 1 75.88 243 ILE B C 1
ATOM 10525 O O . ILE B 1 243 ? -37.25 31.391 -0.59 1 75.88 243 ILE B O 1
ATOM 10529 N N . ALA B 1 244 ? -37.094 33.656 -0.862 1 71.81 244 ALA B N 1
ATOM 10530 C CA . ALA B 1 244 ? -36.25 33.469 -2.021 1 71.81 244 ALA B CA 1
ATOM 10531 C C . ALA B 1 244 ? -34.906 32.812 -1.624 1 71.81 244 ALA B C 1
ATOM 10533 O O . ALA B 1 244 ? -34.406 31.922 -2.326 1 71.81 244 ALA B O 1
ATOM 10534 N N . SER B 1 245 ? -34.438 33.281 -0.445 1 75.25 245 SER B N 1
ATOM 10535 C CA . SER B 1 245 ? -33.188 32.688 -0.003 1 75.25 245 SER B CA 1
ATOM 10536 C C . SER B 1 245 ? -33.375 31.219 0.407 1 75.25 245 SER B C 1
ATOM 10538 O O . SER B 1 245 ? -32.469 30.391 0.214 1 75.25 245 SER B O 1
ATOM 10540 N N . PHE B 1 246 ? -34.562 30.938 0.826 1 79.25 246 PHE B N 1
ATOM 10541 C CA . PHE B 1 246 ? -34.875 29.562 1.221 1 79.25 246 PHE B CA 1
ATOM 10542 C C . PHE B 1 246 ? -34.938 28.656 -0 1 79.25 246 PHE B C 1
ATOM 10544 O O . PHE B 1 246 ? -34.312 27.594 -0.028 1 79.25 246 PHE B O 1
ATOM 10551 N N . VAL B 1 247 ? -35.625 29.094 -1.034 1 79.44 247 VAL B N 1
ATOM 10552 C CA . VAL B 1 247 ? -35.781 28.281 -2.232 1 79.44 247 VAL B CA 1
ATOM 10553 C C . VAL B 1 247 ? -34.438 28.141 -2.955 1 79.44 247 VAL B C 1
ATOM 10555 O O . VAL B 1 247 ? -34.125 27.078 -3.48 1 79.44 247 VAL B O 1
ATOM 10558 N N . GLN B 1 248 ? -33.719 29.172 -2.875 1 78.06 248 GLN B N 1
ATOM 10559 C CA . GLN B 1 248 ? -32.406 29.109 -3.527 1 78.06 248 GLN B CA 1
ATOM 10560 C C . GLN B 1 248 ? -31.469 28.141 -2.809 1 78.06 248 GLN B C 1
ATOM 10562 O O . GLN B 1 248 ? -30.734 27.391 -3.451 1 78.06 248 GLN B O 1
ATOM 10567 N N . THR B 1 249 ? -31.547 28.125 -1.521 1 80.62 249 THR B N 1
ATOM 10568 C CA . THR B 1 249 ? -30.672 27.234 -0.774 1 80.62 249 THR B CA 1
ATOM 10569 C C . THR B 1 249 ? -31.094 25.781 -0.95 1 80.62 249 THR B C 1
ATOM 10571 O O . THR B 1 249 ? -30.25 24.891 -1.111 1 80.62 249 THR B O 1
ATOM 10574 N N . VAL B 1 250 ? -32.406 25.609 -1.042 1 84.06 250 VAL B N 1
ATOM 10575 C CA . VAL B 1 250 ? -32.906 24.25 -1.175 1 84.06 250 VAL B CA 1
ATOM 10576 C C . VAL B 1 250 ? -32.656 23.734 -2.592 1 84.06 250 VAL B C 1
ATOM 10578 O O . VAL B 1 250 ? -32.219 22.594 -2.779 1 84.06 250 VAL B O 1
ATOM 10581 N N . ALA B 1 251 ? -32.812 24.594 -3.574 1 83.56 251 ALA B N 1
ATOM 10582 C CA . ALA B 1 251 ? -32.562 24.188 -4.961 1 83.56 251 ALA B CA 1
ATOM 10583 C C . ALA B 1 251 ? -31.094 23.969 -5.227 1 83.56 251 ALA B C 1
ATOM 10585 O O . ALA B 1 251 ? -30.719 23.031 -5.945 1 83.56 251 ALA B O 1
ATOM 10586 N N . SER B 1 252 ? -30.312 24.766 -4.617 1 85.88 252 SER B N 1
ATOM 10587 C CA . SER B 1 252 ? -28.875 24.594 -4.812 1 85.88 252 SER B CA 1
ATOM 10588 C C . SER B 1 252 ? -28.375 23.359 -4.098 1 85.88 252 SER B C 1
ATOM 10590 O O . SER B 1 252 ? -27.5 22.656 -4.609 1 85.88 252 SER B O 1
ATOM 10592 N N . SER B 1 253 ? -28.922 23.016 -2.973 1 87.06 253 SER B N 1
ATOM 10593 C CA . SER B 1 253 ? -28.438 21.875 -2.205 1 87.06 253 SER B CA 1
ATOM 10594 C C . SER B 1 253 ? -28.953 20.562 -2.785 1 87.06 253 SER B C 1
ATOM 10596 O O . SER B 1 253 ? -28.25 19.562 -2.773 1 87.06 253 SER B O 1
ATOM 10598 N N . LEU B 1 254 ? -30.125 20.547 -3.416 1 86.81 254 LEU B N 1
ATOM 10599 C CA . LEU B 1 254 ? -30.719 19.281 -3.834 1 86.81 254 LEU B CA 1
ATOM 10600 C C . LEU B 1 254 ? -30.469 19.016 -5.316 1 86.81 254 LEU B C 1
ATOM 10602 O O . LEU B 1 254 ? -30.406 17.875 -5.754 1 86.81 254 LEU B O 1
ATOM 10606 N N . LEU B 1 255 ? -30.266 20.125 -6.09 1 87.38 255 LEU B N 1
ATOM 10607 C CA . LEU B 1 255 ? -30.141 19.891 -7.523 1 87.38 255 LEU B CA 1
ATOM 10608 C C . LEU B 1 255 ? -28.766 20.344 -8.023 1 87.38 255 LEU B C 1
ATOM 10610 O O . LEU B 1 255 ? -27.984 19.516 -8.508 1 87.38 255 LEU B O 1
ATOM 10614 N N . VAL B 1 256 ? -28.391 21.594 -7.738 1 85.69 256 VAL B N 1
ATOM 10615 C CA . VAL B 1 256 ? -27.172 22.141 -8.32 1 85.69 256 VAL B CA 1
ATOM 10616 C C . VAL B 1 256 ? -25.953 21.484 -7.664 1 85.69 256 VAL B C 1
ATOM 10618 O O . VAL B 1 256 ? -24.984 21.141 -8.344 1 85.69 256 VAL B O 1
ATOM 10621 N N . GLY B 1 257 ? -26.047 21.312 -6.422 1 88 257 GLY B N 1
ATOM 10622 C CA . GLY B 1 257 ? -24.922 20.734 -5.707 1 88 257 GLY B CA 1
ATOM 10623 C C . GLY B 1 257 ? -24.578 19.328 -6.184 1 88 257 GLY B C 1
ATOM 10624 O O . GLY B 1 257 ? -23.453 19.062 -6.605 1 88 257 GLY B O 1
ATOM 10625 N N . PRO B 1 258 ? -25.531 18.453 -6.262 1 90.62 258 PRO B N 1
ATOM 10626 C CA . PRO B 1 258 ? -25.25 17.094 -6.695 1 90.62 258 PRO B CA 1
ATOM 10627 C C . PRO B 1 258 ? -24.812 17.016 -8.156 1 90.62 258 PRO B C 1
ATOM 10629 O O . PRO B 1 258 ? -23.984 16.188 -8.516 1 90.62 258 PRO B O 1
ATOM 10632 N N . LEU B 1 259 ? -25.266 17.906 -9.016 1 89.88 259 LEU B N 1
ATOM 10633 C CA . LEU B 1 259 ? -24.844 17.891 -10.414 1 89.88 259 LEU B CA 1
ATOM 10634 C C . LEU B 1 259 ? -23.406 18.359 -10.555 1 89.88 259 LEU B C 1
ATOM 10636 O O . LEU B 1 259 ? -22.625 17.766 -11.312 1 89.88 259 LEU B O 1
ATOM 10640 N N . LEU B 1 260 ? -23.141 19.406 -9.797 1 88.38 260 LEU B N 1
ATOM 10641 C CA . LEU B 1 260 ? -21.75 19.859 -9.805 1 88.38 260 LEU B CA 1
ATOM 10642 C C . LEU B 1 260 ? -20.844 18.812 -9.188 1 88.38 260 LEU B C 1
ATOM 10644 O O . LEU B 1 260 ? -19.719 18.594 -9.656 1 88.38 260 LEU B O 1
ATOM 10648 N N . GLY B 1 261 ? -21.312 18.203 -8.148 1 91.81 261 GLY B N 1
ATOM 10649 C CA . GLY B 1 261 ? -20.531 17.141 -7.535 1 91.81 261 GLY B CA 1
ATOM 10650 C C . GLY B 1 261 ? -20.266 15.977 -8.469 1 91.81 261 GLY B C 1
ATOM 10651 O O . GLY B 1 261 ? -19.172 15.422 -8.484 1 91.81 261 GLY B O 1
ATOM 10652 N N . LYS B 1 262 ? -21.219 15.68 -9.266 1 91.44 262 LYS B N 1
ATOM 10653 C CA . LYS B 1 262 ? -21.047 14.594 -10.227 1 91.44 262 LYS B CA 1
ATOM 10654 C C . LYS B 1 262 ? -20.016 14.961 -11.289 1 91.44 262 LYS B C 1
ATOM 10656 O O . LYS B 1 262 ? -19.172 14.141 -11.648 1 91.44 262 LYS B O 1
ATOM 10661 N N . LEU B 1 263 ? -20 16.172 -11.734 1 86.06 263 LEU B N 1
ATOM 10662 C CA . LEU B 1 263 ? -19.047 16.625 -12.742 1 86.06 263 LEU B CA 1
ATOM 10663 C C . LEU B 1 263 ? -17.625 16.656 -12.18 1 86.06 263 LEU B C 1
ATOM 10665 O O . LEU B 1 263 ? -16.688 16.156 -12.812 1 86.06 263 LEU B O 1
ATOM 10669 N N . LEU B 1 264 ? -17.594 17.219 -11 1 87.62 264 LEU B N 1
ATOM 10670 C CA . LEU B 1 264 ? -16.281 17.297 -10.383 1 87.62 264 LEU B CA 1
ATOM 10671 C C . LEU B 1 264 ? -15.805 15.914 -9.945 1 87.62 264 LEU B C 1
ATOM 10673 O O . LEU B 1 264 ? -14.602 15.664 -9.859 1 87.62 264 LEU B O 1
ATOM 10677 N N . GLY B 1 265 ? -16.734 15.039 -9.648 1 89.06 265 GLY B N 1
ATOM 10678 C CA . GLY B 1 265 ? -16.375 13.672 -9.312 1 89.06 265 GLY B CA 1
ATOM 10679 C C . GLY B 1 265 ? -15.773 12.914 -10.484 1 89.06 265 GLY B C 1
ATOM 10680 O O . GLY B 1 265 ? -14.789 12.188 -10.32 1 89.06 265 GLY B O 1
ATOM 10681 N N . HIS B 1 266 ? -16.281 13.164 -11.703 1 86.31 266 HIS B N 1
ATOM 10682 C CA . HIS B 1 266 ? -15.711 12.539 -12.898 1 86.31 266 HIS B CA 1
ATOM 10683 C C . HIS B 1 266 ? -14.336 13.109 -13.219 1 86.31 266 HIS B C 1
ATOM 10685 O O . HIS B 1 266 ? -13.438 12.383 -13.633 1 86.31 266 HIS B O 1
ATOM 10691 N N . ALA B 1 267 ? -14.219 14.352 -12.945 1 80.44 267 ALA B N 1
ATOM 10692 C CA . ALA B 1 267 ? -12.93 14.992 -13.18 1 80.44 267 ALA B CA 1
ATOM 10693 C C . ALA B 1 267 ? -11.883 14.477 -12.195 1 80.44 267 ALA B C 1
ATOM 10695 O O . ALA B 1 267 ? -10.734 14.234 -12.578 1 80.44 267 ALA B O 1
ATOM 10696 N N . LEU B 1 268 ? -12.281 14.344 -11.016 1 84.56 268 LEU B N 1
ATOM 10697 C CA . LEU B 1 268 ? -11.359 13.828 -10.008 1 84.56 268 LEU B CA 1
ATOM 10698 C C . LEU B 1 268 ? -10.969 12.391 -10.312 1 84.56 268 LEU B C 1
ATOM 10700 O O . LEU B 1 268 ? -9.812 12 -10.141 1 84.56 268 LEU B O 1
ATOM 10704 N N . ALA B 1 269 ? -11.945 11.555 -10.75 1 81.75 269 ALA B N 1
ATOM 10705 C CA . ALA B 1 269 ? -11.648 10.164 -11.109 1 81.75 269 ALA B CA 1
ATOM 10706 C C . ALA B 1 269 ? -10.688 10.102 -12.289 1 81.75 269 ALA B C 1
ATOM 10708 O O . ALA B 1 269 ? -9.734 9.312 -12.281 1 81.75 269 ALA B O 1
ATOM 10709 N N . ALA B 1 270 ? -10.875 10.984 -13.25 1 76.19 270 ALA B N 1
ATOM 10710 C CA . ALA B 1 270 ? -9.992 11.023 -14.414 1 76.19 270 ALA B CA 1
ATOM 10711 C C . ALA B 1 270 ? -8.586 11.469 -14.023 1 76.19 270 ALA B C 1
ATOM 10713 O O . ALA B 1 270 ? -7.598 10.93 -14.516 1 76.19 270 ALA B O 1
ATOM 10714 N N . ALA B 1 271 ? -8.531 12.398 -13.109 1 75.69 271 ALA B N 1
ATOM 10715 C CA . ALA B 1 271 ? -7.238 12.883 -12.648 1 75.69 271 ALA B CA 1
ATOM 10716 C C . ALA B 1 271 ? -6.516 11.812 -11.828 1 75.69 271 ALA B C 1
ATOM 10718 O O . ALA B 1 271 ? -5.297 11.648 -11.953 1 75.69 271 ALA B O 1
ATOM 10719 N N . THR B 1 272 ? -7.219 11.102 -11 1 77 272 THR B N 1
ATOM 10720 C CA . THR B 1 272 ? -6.605 10.07 -10.172 1 77 272 THR B CA 1
ATOM 10721 C C . THR B 1 272 ? -6.109 8.914 -11.023 1 77 272 THR B C 1
ATOM 10723 O O . THR B 1 272 ? -5.07 8.312 -10.727 1 77 272 THR B O 1
ATOM 10726 N N . ILE B 1 273 ? -6.867 8.594 -12.133 1 72.31 273 ILE B N 1
ATOM 10727 C CA . ILE B 1 273 ? -6.453 7.516 -13.023 1 72.31 273 ILE B CA 1
ATOM 10728 C C . ILE B 1 273 ? -5.211 7.938 -13.805 1 72.31 273 ILE B C 1
ATOM 10730 O O . ILE B 1 273 ? -4.273 7.156 -13.961 1 72.31 273 ILE B O 1
ATOM 10734 N N . ALA B 1 274 ? -5.195 9.18 -14.148 1 70.06 274 ALA B N 1
ATOM 10735 C CA . ALA B 1 274 ? -4.07 9.688 -14.93 1 70.06 274 ALA B CA 1
ATOM 10736 C C . ALA B 1 274 ? -2.809 9.781 -14.078 1 70.06 274 ALA B C 1
ATOM 10738 O O . ALA B 1 274 ? -1.696 9.594 -14.578 1 70.06 274 ALA B O 1
ATOM 10739 N N . LEU B 1 275 ? -2.971 9.992 -12.75 1 70 275 LEU B N 1
ATOM 10740 C CA . LEU B 1 275 ? -1.831 10.195 -11.867 1 70 275 LEU B CA 1
ATOM 10741 C C . LEU B 1 275 ? -1.566 8.945 -11.031 1 70 275 LEU B C 1
ATOM 10743 O O . LEU B 1 275 ? -0.955 9.031 -9.961 1 70 275 LEU B O 1
ATOM 10747 N N . SER B 1 276 ? -2.016 7.801 -11.391 1 67.12 276 SER B N 1
ATOM 10748 C CA . SER B 1 276 ? -1.946 6.582 -10.594 1 67.12 276 SER B CA 1
ATOM 10749 C C . SER B 1 276 ? -0.501 6.148 -10.367 1 67.12 276 SER B C 1
ATOM 10751 O O . SER B 1 276 ? -0.198 5.465 -9.383 1 67.12 276 SER B O 1
ATOM 10753 N N . GLN B 1 277 ? 0.466 6.66 -11.164 1 63 277 GLN B N 1
ATOM 10754 C CA . GLN B 1 277 ? 1.849 6.215 -11.031 1 63 277 GLN B CA 1
ATOM 10755 C C . GLN B 1 277 ? 2.582 7.023 -9.961 1 63 277 GLN B C 1
ATOM 10757 O O . GLN B 1 277 ? 3.57 6.559 -9.391 1 63 277 GLN B O 1
ATOM 10762 N N . ASP B 1 278 ? 2.109 8.211 -9.695 1 66.75 278 ASP B N 1
ATOM 10763 C CA . ASP B 1 278 ? 2.701 9.055 -8.656 1 66.75 278 ASP B CA 1
ATOM 10764 C C . ASP B 1 278 ? 1.738 9.25 -7.492 1 66.75 278 ASP B C 1
ATOM 10766 O O . ASP B 1 278 ? 0.927 10.18 -7.5 1 66.75 278 ASP B O 1
ATOM 10770 N N . LEU B 1 279 ? 1.927 8.453 -6.441 1 69.19 279 LEU B N 1
ATOM 10771 C CA . LEU B 1 279 ? 0.984 8.398 -5.328 1 69.19 279 LEU B CA 1
ATOM 10772 C C . LEU B 1 279 ? 0.994 9.703 -4.543 1 69.19 279 LEU B C 1
ATOM 10774 O O . LEU B 1 279 ? -0.065 10.234 -4.203 1 69.19 279 LEU B O 1
ATOM 10778 N N . PRO B 1 280 ? 2.135 10.367 -4.328 1 67.75 280 PRO B N 1
ATOM 10779 C CA . PRO B 1 280 ? 2.076 11.594 -3.527 1 67.75 280 PRO B CA 1
ATOM 10780 C C . PRO B 1 280 ? 1.338 12.727 -4.234 1 67.75 280 PRO B C 1
ATOM 10782 O O . PRO B 1 280 ? 0.596 13.477 -3.598 1 67.75 280 PRO B O 1
ATOM 10785 N N . VAL B 1 281 ? 1.499 12.758 -5.574 1 70.62 281 VAL B N 1
ATOM 10786 C CA . VAL B 1 281 ? 0.802 13.805 -6.309 1 70.62 281 VAL B CA 1
ATOM 10787 C C . VAL B 1 281 ? -0.695 13.508 -6.34 1 70.62 281 VAL B C 1
ATOM 10789 O O . VAL B 1 281 ? -1.52 14.422 -6.242 1 70.62 281 VAL B O 1
ATOM 10792 N N . SER B 1 282 ? -0.917 12.273 -6.422 1 77.81 282 SER B N 1
ATOM 10793 C CA . SER B 1 282 ? -2.332 11.914 -6.422 1 77.81 282 SER B CA 1
ATOM 10794 C C . SER B 1 282 ? -2.99 12.266 -5.09 1 77.81 282 SER B C 1
ATOM 10796 O O . SER B 1 282 ? -4.141 12.711 -5.059 1 77.81 282 SER B O 1
ATOM 10798 N N . PHE B 1 283 ? -2.316 12.18 -3.93 1 76.94 283 PHE B N 1
ATOM 10799 C CA . PHE B 1 283 ? -2.871 12.523 -2.625 1 76.94 283 PHE B CA 1
ATOM 10800 C C . PHE B 1 283 ? -3.096 14.031 -2.51 1 76.94 283 PHE B C 1
ATOM 10802 O O . PHE B 1 283 ? -4.137 14.469 -2.02 1 76.94 283 PHE B O 1
ATOM 10809 N N . VAL B 1 284 ? -2.16 14.766 -3.045 1 72.19 284 VAL B N 1
ATOM 10810 C CA . VAL B 1 284 ? -2.266 16.219 -2.936 1 72.19 284 VAL B CA 1
ATOM 10811 C C . VAL B 1 284 ? -3.404 16.719 -3.82 1 72.19 284 VAL B C 1
ATOM 10813 O O . VAL B 1 284 ? -4.191 17.578 -3.402 1 72.19 284 VAL B O 1
ATOM 10816 N N . VAL B 1 285 ? -3.57 16.078 -4.98 1 75.81 285 VAL B N 1
ATOM 10817 C CA . VAL B 1 285 ? -4.633 16.516 -5.883 1 75.81 285 VAL B CA 1
ATOM 10818 C C . VAL B 1 285 ? -5.992 16.125 -5.301 1 75.81 285 VAL B C 1
ATOM 10820 O O . VAL B 1 285 ? -6.957 16.891 -5.406 1 75.81 285 VAL B O 1
ATOM 10823 N N . ASN B 1 286 ? -6.031 15.094 -4.645 1 81.88 286 ASN B N 1
ATOM 10824 C CA . ASN B 1 286 ? -7.289 14.672 -4.035 1 81.88 286 ASN B CA 1
ATOM 10825 C C . ASN B 1 286 ? -7.672 15.586 -2.869 1 81.88 286 ASN B C 1
ATOM 10827 O O . ASN B 1 286 ? -8.82 16.016 -2.768 1 81.88 286 ASN B O 1
ATOM 10831 N N . VAL B 1 287 ? -6.758 15.906 -2.045 1 80.31 287 VAL B N 1
ATOM 10832 C CA . VAL B 1 287 ? -7.059 16.734 -0.881 1 80.31 287 VAL B CA 1
ATOM 10833 C C . VAL B 1 287 ? -7.414 18.156 -1.329 1 80.31 287 VAL B C 1
ATOM 10835 O O . VAL B 1 287 ? -8.383 18.734 -0.844 1 80.31 287 VAL B O 1
ATOM 10838 N N . ILE B 1 288 ? -6.758 18.594 -2.354 1 76.31 288 ILE B N 1
ATOM 10839 C CA . ILE B 1 288 ? -7.008 19.953 -2.824 1 76.31 288 ILE B CA 1
ATOM 10840 C C . ILE B 1 288 ? -8.352 20.016 -3.543 1 76.31 288 ILE B C 1
ATOM 10842 O O . ILE B 1 288 ? -9.109 20.984 -3.387 1 76.31 288 ILE B O 1
ATOM 10846 N N . SER B 1 289 ? -8.594 18.984 -4.285 1 82.75 289 SER B N 1
ATOM 10847 C CA . SER B 1 289 ? -9.875 18.984 -4.992 1 82.75 289 SER B CA 1
ATOM 10848 C C . SER B 1 289 ? -11.047 18.938 -4.02 1 82.75 289 SER B C 1
ATOM 10850 O O . SER B 1 289 ? -12.062 19.609 -4.23 1 82.75 289 SER B O 1
ATOM 10852 N N . VAL B 1 290 ? -10.906 18.266 -2.916 1 87.75 290 VAL B N 1
ATOM 10853 C CA . VAL B 1 290 ? -12 18.141 -1.953 1 87.75 290 VAL B CA 1
ATOM 10854 C C . VAL B 1 290 ? -12.164 19.469 -1.193 1 87.75 290 VAL B C 1
ATOM 10856 O O . VAL B 1 290 ? -13.289 19.953 -1.039 1 87.75 290 VAL B O 1
ATOM 10859 N N . VAL B 1 291 ? -11.078 20.109 -0.812 1 81.25 291 VAL B N 1
ATOM 10860 C CA . VAL B 1 291 ? -11.164 21.344 -0.05 1 81.25 291 VAL B CA 1
ATOM 10861 C C . VAL B 1 291 ? -11.594 22.5 -0.969 1 81.25 291 VAL B C 1
ATOM 10863 O O . VAL B 1 291 ? -12.398 23.344 -0.583 1 81.25 291 VAL B O 1
ATOM 10866 N N . ALA B 1 292 ? -11.133 22.438 -2.244 1 74.88 292 ALA B N 1
ATOM 10867 C CA . ALA B 1 292 ? -11.516 23.484 -3.195 1 74.88 292 ALA B CA 1
ATOM 10868 C C . ALA B 1 292 ? -12.992 23.391 -3.549 1 74.88 292 ALA B C 1
ATOM 10870 O O . ALA B 1 292 ? -13.68 24.406 -3.658 1 74.88 292 ALA B O 1
ATOM 10871 N N . THR B 1 293 ? -13.477 22.203 -3.688 1 85.06 293 THR B N 1
ATOM 10872 C CA . THR B 1 293 ? -14.898 22.031 -3.986 1 85.06 293 THR B CA 1
ATOM 10873 C C . THR B 1 293 ? -15.758 22.453 -2.799 1 85.06 293 THR B C 1
ATOM 10875 O O . THR B 1 293 ? -16.812 23.078 -2.979 1 85.06 293 THR B O 1
ATOM 10878 N N . TRP B 1 294 ? -15.289 22.172 -1.61 1 87.12 294 TRP B N 1
ATOM 10879 C CA . TRP B 1 294 ? -16.016 22.562 -0.407 1 87.12 294 TRP B CA 1
ATOM 10880 C C . TRP B 1 294 ? -16.094 24.094 -0.294 1 87.12 294 TRP B C 1
ATOM 10882 O O . TRP B 1 294 ? -17.172 24.656 -0.097 1 87.12 294 TRP B O 1
ATOM 10892 N N . VAL B 1 295 ? -14.992 24.812 -0.516 1 75.62 295 VAL B N 1
ATOM 10893 C CA . VAL B 1 295 ? -14.953 26.266 -0.37 1 75.62 295 VAL B CA 1
ATOM 10894 C C . VAL B 1 295 ? -15.766 26.922 -1.491 1 75.62 295 VAL B C 1
ATOM 10896 O O . VAL B 1 295 ? -16.5 27.875 -1.256 1 75.62 295 VAL B O 1
ATOM 10899 N N . PHE B 1 296 ? -15.703 26.266 -2.65 1 74.25 296 PHE B N 1
ATOM 10900 C CA . PHE B 1 296 ? -16.453 26.797 -3.783 1 74.25 296 PHE B CA 1
ATOM 10901 C C . PHE B 1 296 ? -17.953 26.625 -3.568 1 74.25 296 PHE B C 1
ATOM 10903 O O . PHE B 1 296 ? -18.734 27.562 -3.77 1 74.25 296 PHE B O 1
ATOM 10910 N N . ALA B 1 297 ? -18.344 25.484 -3.141 1 84.62 297 ALA B N 1
ATOM 10911 C CA . ALA B 1 297 ? -19.766 25.203 -2.973 1 84.62 297 ALA B CA 1
ATOM 10912 C C . ALA B 1 297 ? -20.344 25.984 -1.803 1 84.62 297 ALA B C 1
ATOM 10914 O O . ALA B 1 297 ? -21.484 26.438 -1.858 1 84.62 297 ALA B O 1
ATOM 10915 N N . GLU B 1 298 ? -19.578 26.203 -0.762 1 79.12 298 GLU B N 1
ATOM 10916 C CA . GLU B 1 298 ? -20.078 26.922 0.409 1 79.12 298 GLU B CA 1
ATOM 10917 C C . GLU B 1 298 ? -20.156 28.422 0.145 1 79.12 298 GLU B C 1
ATOM 10919 O O . GLU B 1 298 ? -21.078 29.094 0.626 1 79.12 298 GLU B O 1
ATOM 10924 N N . THR B 1 299 ? -19.203 28.859 -0.662 1 70.12 299 THR B N 1
ATOM 10925 C CA . THR B 1 299 ? -19.156 30.312 -0.856 1 70.12 299 THR B CA 1
ATOM 10926 C C . THR B 1 299 ? -20 30.719 -2.062 1 70.12 299 THR B C 1
ATOM 10928 O O . THR B 1 299 ? -20.719 31.719 -2.014 1 70.12 299 THR B O 1
ATOM 10931 N N . VAL B 1 300 ? -19.969 29.859 -3.133 1 67.19 300 VAL B N 1
ATOM 10932 C CA . VAL B 1 300 ? -20.609 30.281 -4.379 1 67.19 300 VAL B CA 1
ATOM 10933 C C . VAL B 1 300 ? -22 29.672 -4.48 1 67.19 300 VAL B C 1
ATOM 10935 O O . VAL B 1 300 ? -22.922 30.297 -4.992 1 67.19 300 VAL B O 1
ATOM 10938 N N . LEU B 1 301 ? -22.203 28.422 -3.936 1 75.38 301 LEU B N 1
ATOM 10939 C CA . LEU B 1 301 ? -23.5 27.766 -4.07 1 75.38 301 LEU B CA 1
ATOM 10940 C C . LEU B 1 301 ? -24.297 27.875 -2.779 1 75.38 301 LEU B C 1
ATOM 10942 O O . LEU B 1 301 ? -25.062 26.969 -2.439 1 75.38 301 LEU B O 1
ATOM 10946 N N . TYR B 1 302 ? -24.219 28.922 -2.178 1 67.25 302 TYR B N 1
ATOM 10947 C CA . TYR B 1 302 ? -25.047 29.266 -1.031 1 67.25 302 TYR B CA 1
ATOM 10948 C C . TYR B 1 302 ? -25.125 28.094 -0.052 1 67.25 302 TYR B C 1
ATOM 10950 O O . TYR B 1 302 ? -26.219 27.719 0.381 1 67.25 302 TYR B O 1
ATOM 10958 N N . GLY B 1 303 ? -24.078 27.344 0.176 1 70.31 303 GLY B N 1
ATOM 10959 C CA . GLY B 1 303 ? -24.047 26.375 1.269 1 70.31 303 GLY B CA 1
ATOM 10960 C C . GLY B 1 303 ? -24.312 24.953 0.815 1 70.31 303 GLY B C 1
ATOM 10961 O O . GLY B 1 303 ? -24.703 24.109 1.615 1 70.31 303 GLY B O 1
ATOM 10962 N N . ALA B 1 304 ? -24.219 24.672 -0.424 1 85.12 304 ALA B N 1
ATOM 10963 C CA . ALA B 1 304 ? -24.422 23.297 -0.873 1 85.12 304 ALA B CA 1
ATOM 10964 C C . ALA B 1 304 ? -23.125 22.484 -0.803 1 85.12 304 ALA B C 1
ATOM 10966 O O . ALA B 1 304 ? -22.875 21.641 -1.656 1 85.12 304 ALA B O 1
ATOM 10967 N N . GLY B 1 305 ? -22.375 22.734 0.252 1 87.12 305 GLY B N 1
ATOM 10968 C CA . GLY B 1 305 ? -21.078 22.078 0.338 1 87.12 305 GLY B CA 1
ATOM 10969 C C . GLY B 1 305 ? -21.188 20.594 0.621 1 87.12 305 GLY B C 1
ATOM 10970 O O . GLY B 1 305 ? -20.5 19.781 -0.013 1 87.12 305 GLY B O 1
ATOM 10971 N N . VAL B 1 306 ? -22.141 20.078 1.412 1 91.12 306 VAL B N 1
ATOM 10972 C CA . VAL B 1 306 ? -22.219 18.688 1.844 1 91.12 306 VAL B CA 1
ATOM 10973 C C . VAL B 1 306 ? -22.719 17.812 0.697 1 91.12 306 VAL B C 1
ATOM 10975 O O . VAL B 1 306 ? -22.125 16.781 0.377 1 91.12 306 VAL B O 1
ATOM 10978 N N . THR B 1 307 ? -23.734 18.266 0.009 1 92.19 307 THR B N 1
ATOM 10979 C CA . THR B 1 307 ? -24.297 17.453 -1.061 1 92.19 307 THR B CA 1
ATOM 10980 C C . THR B 1 307 ? -23.359 17.375 -2.254 1 92.19 307 THR B C 1
ATOM 10982 O O . THR B 1 307 ? -23.266 16.344 -2.92 1 92.19 307 THR B O 1
ATOM 10985 N N . THR B 1 308 ? -22.672 18.484 -2.463 1 93.25 308 THR B N 1
ATOM 10986 C CA . THR B 1 308 ? -21.719 18.484 -3.561 1 93.25 308 THR B CA 1
ATOM 10987 C C . THR B 1 308 ? -20.594 17.484 -3.287 1 93.25 308 THR B C 1
ATOM 10989 O O . THR B 1 308 ? -20.188 16.719 -4.172 1 93.25 308 THR B O 1
ATOM 10992 N N . LEU B 1 309 ? -20.172 17.453 -2.086 1 94 309 LEU B N 1
ATOM 10993 C CA . LEU B 1 309 ? -19.078 16.562 -1.745 1 94 309 LEU B CA 1
ATOM 10994 C C . LEU B 1 309 ? -19.531 15.117 -1.713 1 94 309 LEU B C 1
ATOM 10996 O O . LEU B 1 309 ? -18.766 14.211 -2.061 1 94 309 LEU B O 1
ATOM 11000 N N . VAL B 1 310 ? -20.75 14.867 -1.281 1 93.44 310 VAL B N 1
ATOM 11001 C CA . VAL B 1 310 ? -21.266 13.5 -1.251 1 93.44 310 VAL B CA 1
ATOM 11002 C C . VAL B 1 310 ? -21.391 12.961 -2.674 1 93.44 310 VAL B C 1
ATOM 11004 O O . VAL B 1 310 ? -20.969 11.836 -2.955 1 93.44 310 VAL B O 1
ATOM 11007 N N . SER B 1 311 ? -21.844 13.797 -3.508 1 92.94 311 SER B N 1
ATOM 11008 C CA . SER B 1 311 ? -21.984 13.367 -4.895 1 92.94 311 SER B CA 1
ATOM 11009 C C . SER B 1 311 ? -20.625 13.211 -5.562 1 92.94 311 SER B C 1
ATOM 11011 O O . SER B 1 311 ? -20.422 12.289 -6.352 1 92.94 311 SER B O 1
ATOM 11013 N N . MET B 1 312 ? -19.766 14.078 -5.203 1 93 312 MET B N 1
ATOM 11014 C CA . MET B 1 312 ? -18.422 13.977 -5.746 1 93 312 MET B CA 1
ATOM 11015 C C . MET B 1 312 ? -17.75 12.688 -5.289 1 93 312 MET B C 1
ATOM 11017 O O . MET B 1 312 ? -17.141 11.984 -6.09 1 93 312 MET B O 1
ATOM 11021 N N . ALA B 1 313 ? -17.844 12.398 -4.043 1 91.38 313 ALA B N 1
ATOM 11022 C CA . ALA B 1 313 ? -17.203 11.219 -3.473 1 91.38 313 ALA B CA 1
ATOM 11023 C C . ALA B 1 313 ? -17.812 9.93 -4.023 1 91.38 313 ALA B C 1
ATOM 11025 O O . ALA B 1 313 ? -17.094 8.984 -4.336 1 91.38 313 ALA B O 1
ATOM 11026 N N . LEU B 1 314 ? -19.094 9.867 -4.215 1 90.44 314 LEU B N 1
ATOM 11027 C CA . LEU B 1 314 ? -19.766 8.68 -4.727 1 90.44 314 LEU B CA 1
ATOM 11028 C C . LEU B 1 314 ? -19.375 8.414 -6.18 1 90.44 314 LEU B C 1
ATOM 11030 O O . LEU B 1 314 ? -19.094 7.277 -6.559 1 90.44 314 LEU B O 1
ATOM 11034 N N . THR B 1 315 ? -19.219 9.469 -6.898 1 88.88 315 THR B N 1
ATOM 11035 C CA . THR B 1 315 ? -18.875 9.312 -8.305 1 88.88 315 THR B CA 1
ATOM 11036 C C . THR B 1 315 ? -17.391 8.953 -8.453 1 88.88 315 THR B C 1
ATOM 11038 O O . THR B 1 315 ? -17.047 8.117 -9.289 1 88.88 315 THR B O 1
ATOM 11041 N N . ALA B 1 316 ? -16.656 9.609 -7.656 1 85.69 316 ALA B N 1
ATOM 11042 C CA . ALA B 1 316 ? -15.227 9.305 -7.715 1 85.69 316 ALA B CA 1
ATOM 11043 C C . ALA B 1 316 ? -14.953 7.867 -7.289 1 85.69 316 ALA B C 1
ATOM 11045 O O . ALA B 1 316 ? -14.07 7.207 -7.848 1 85.69 316 ALA B O 1
ATOM 11046 N N . SER B 1 317 ? -15.656 7.359 -6.301 1 81.06 317 SER B N 1
ATOM 11047 C CA . SER B 1 317 ? -15.445 5.992 -5.832 1 81.06 317 SER B CA 1
ATOM 11048 C C . SER B 1 317 ? -15.914 4.977 -6.867 1 81.06 317 SER B C 1
ATOM 11050 O O . SER B 1 317 ? -15.312 3.912 -7.02 1 81.06 317 SER B O 1
ATOM 11052 N N . ALA B 1 318 ? -16.922 5.301 -7.566 1 76.56 318 ALA B N 1
ATOM 11053 C CA . ALA B 1 318 ? -17.453 4.391 -8.578 1 76.56 318 ALA B CA 1
ATOM 11054 C C . ALA B 1 318 ? -16.5 4.27 -9.766 1 76.56 318 ALA B C 1
ATOM 11056 O O . ALA B 1 318 ? -16.266 3.172 -10.273 1 76.56 318 ALA B O 1
ATOM 11057 N N . ASP B 1 319 ? -15.852 5.383 -10.102 1 69.75 319 ASP B N 1
ATOM 11058 C CA . ASP B 1 319 ? -15 5.383 -11.289 1 69.75 319 ASP B CA 1
ATOM 11059 C C . ASP B 1 319 ? -13.57 4.969 -10.938 1 69.75 319 ASP B C 1
ATOM 11061 O O . ASP B 1 319 ? -12.875 4.367 -11.766 1 69.75 319 ASP B O 1
ATOM 11065 N N . SER B 1 320 ? -13.117 5.363 -9.719 1 60.41 320 SER B N 1
ATOM 11066 C CA . SER B 1 320 ? -11.734 5.051 -9.359 1 60.41 320 SER B CA 1
ATOM 11067 C C . SER B 1 320 ? -11.562 3.566 -9.07 1 60.41 320 SER B C 1
ATOM 11069 O O . SER B 1 320 ? -10.453 3.037 -9.141 1 60.41 320 SER B O 1
ATOM 11071 N N . ALA B 1 321 ? -12.641 2.902 -8.469 1 55 321 ALA B N 1
ATOM 11072 C CA . ALA B 1 321 ? -12.547 1.466 -8.219 1 55 321 ALA B CA 1
ATOM 11073 C C . ALA B 1 321 ? -12.164 0.716 -9.492 1 55 321 ALA B C 1
ATOM 11075 O O . ALA B 1 321 ? -11.656 -0.406 -9.43 1 55 321 ALA B O 1
ATOM 11076 N N . ILE B 1 322 ? -12.367 1.472 -10.609 1 50.12 322 ILE B N 1
ATOM 11077 C CA . ILE B 1 322 ? -12.086 0.861 -11.906 1 50.12 322 ILE B CA 1
ATOM 11078 C C . ILE B 1 322 ? -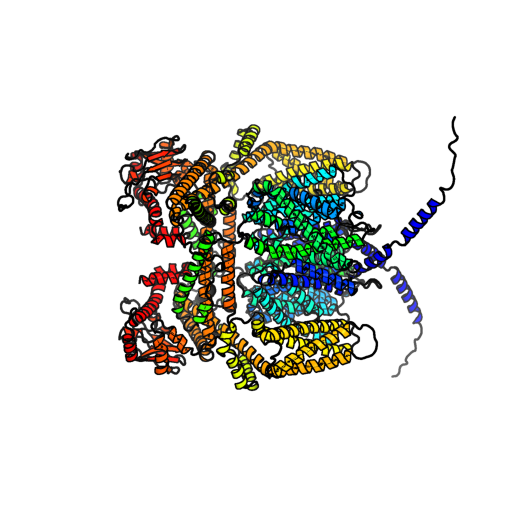10.578 0.773 -12.125 1 50.12 322 ILE B C 1
ATOM 11080 O O . ILE B 1 322 ? -10.094 -0.129 -12.812 1 50.12 322 ILE B O 1
ATOM 11084 N N . SER B 1 323 ? -9.797 1.684 -11.367 1 50.38 323 SER B N 1
ATOM 11085 C CA . SER B 1 323 ? -8.383 1.631 -11.711 1 50.38 323 SER B CA 1
ATOM 11086 C C . SER B 1 323 ? -7.594 0.804 -10.703 1 50.38 323 SER B C 1
ATOM 11088 O O . SER B 1 323 ? -7.926 0.786 -9.516 1 50.38 323 SER B O 1
ATOM 11090 N N . VAL B 1 324 ? -7.039 -0.251 -11.031 1 49.44 324 VAL B N 1
ATOM 11091 C CA . VAL B 1 324 ? -6.434 -1.43 -10.414 1 49.44 324 VAL B CA 1
ATOM 11092 C C . VAL B 1 324 ? -5.785 -1.046 -9.086 1 49.44 324 VAL B C 1
ATOM 11094 O O . VAL B 1 324 ? -6.031 -1.684 -8.062 1 49.44 324 VAL B O 1
ATOM 11097 N N . HIS B 1 325 ? -4.551 -0.485 -9.039 1 50.16 325 HIS B N 1
ATOM 11098 C CA . HIS B 1 325 ? -3.57 -0.758 -7.996 1 50.16 325 HIS B CA 1
ATOM 11099 C C . HIS B 1 325 ? -3.787 0.144 -6.785 1 50.16 325 HIS B C 1
ATOM 11101 O O . HIS B 1 325 ? -3.494 -0.247 -5.652 1 50.16 325 HIS B O 1
ATOM 11107 N N . ASN B 1 326 ? -4.66 1.291 -6.859 1 57.56 326 ASN B N 1
ATOM 11108 C CA . ASN B 1 326 ? -4.379 2.303 -5.848 1 57.56 326 ASN B CA 1
ATOM 11109 C C . ASN B 1 326 ? -5.621 2.641 -5.031 1 57.56 326 ASN B C 1
ATOM 11111 O O . ASN B 1 326 ? -5.621 3.602 -4.258 1 57.56 326 ASN B O 1
ATOM 11115 N N . PRO B 1 327 ? -6.805 1.776 -5.172 1 61.94 327 PRO B N 1
ATOM 11116 C CA . PRO B 1 327 ? -7.914 2.354 -4.41 1 61.94 327 PRO B CA 1
ATOM 11117 C C . PRO B 1 327 ? -7.805 2.08 -2.912 1 61.94 327 PRO B C 1
ATOM 11119 O O . PRO B 1 327 ? -8.25 2.893 -2.098 1 61.94 327 PRO B O 1
ATOM 11122 N N . VAL B 1 328 ? -7.16 1.084 -2.551 1 67 328 VAL B N 1
ATOM 11123 C CA . VAL B 1 328 ? -7.07 0.753 -1.132 1 67 328 VAL B CA 1
ATOM 11124 C C . VAL B 1 328 ? -6.164 1.755 -0.422 1 67 328 VAL B C 1
ATOM 11126 O O . VAL B 1 328 ? -6.445 2.164 0.708 1 67 328 VAL B O 1
ATOM 11129 N N . VAL B 1 329 ? -5.305 2.283 -1.248 1 68.56 329 VAL B N 1
ATOM 11130 C CA . VAL B 1 329 ? -4.367 3.219 -0.637 1 68.56 329 VAL B CA 1
ATOM 11131 C C . VAL B 1 329 ? -5.047 4.566 -0.421 1 68.56 329 VAL B C 1
ATOM 11133 O O . VAL B 1 329 ? -4.852 5.211 0.612 1 68.56 329 VAL B O 1
ATOM 11136 N N . MET B 1 330 ? -5.914 4.902 -1.344 1 76.06 330 MET B N 1
ATOM 11137 C CA . MET B 1 330 ? -6.621 6.168 -1.208 1 76.06 330 MET B CA 1
ATOM 11138 C C . MET B 1 330 ? -7.637 6.109 -0.07 1 76.06 330 MET B C 1
ATOM 11140 O O . MET B 1 330 ? -7.805 7.078 0.67 1 76.06 330 MET B O 1
ATOM 11144 N N . ARG B 1 331 ? -8.266 5.016 0.133 1 77.19 331 ARG B N 1
ATOM 11145 C CA . ARG B 1 331 ? -9.227 4.859 1.217 1 77.19 331 ARG B CA 1
ATOM 11146 C C . ARG B 1 331 ? -8.539 4.902 2.576 1 77.19 331 ARG B C 1
ATOM 11148 O O . ARG B 1 331 ? -9.023 5.562 3.5 1 77.19 331 ARG B O 1
ATOM 11155 N N . LYS B 1 332 ? -7.43 4.281 2.676 1 73.5 332 LYS B N 1
ATOM 11156 C CA . LYS B 1 332 ? -6.699 4.273 3.939 1 73.5 332 LYS B CA 1
ATOM 11157 C C . LYS B 1 332 ? -6.129 5.652 4.254 1 73.5 332 LYS B C 1
ATOM 11159 O O . LYS B 1 332 ? -6.043 6.043 5.422 1 73.5 332 LYS B O 1
ATOM 11164 N N . PHE B 1 333 ? -5.762 6.359 3.115 1 78.12 333 PHE B N 1
ATOM 11165 C CA . PHE B 1 333 ? -5.25 7.715 3.297 1 78.12 333 PHE B CA 1
ATOM 11166 C C . PHE B 1 333 ? -6.328 8.625 3.871 1 78.12 333 PHE B C 1
ATOM 11168 O O . PHE B 1 333 ? -6.078 9.375 4.82 1 78.12 333 PHE B O 1
ATOM 11175 N N . TRP B 1 334 ? -7.516 8.594 3.414 1 81.81 334 TRP B N 1
ATOM 11176 C CA . TRP B 1 334 ? -8.602 9.438 3.908 1 81.81 334 TRP B CA 1
ATOM 11177 C C . TRP B 1 334 ? -9.023 9.008 5.309 1 81.81 334 TRP B C 1
ATOM 11179 O O . TRP B 1 334 ? -9.414 9.844 6.129 1 81.81 334 TRP B O 1
ATOM 11189 N N . MET B 1 335 ? -8.953 7.754 5.652 1 79.81 335 MET B N 1
ATOM 11190 C CA . MET B 1 335 ? -9.281 7.285 6.996 1 79.81 335 MET B CA 1
ATOM 11191 C C . MET B 1 335 ? -8.258 7.785 8.008 1 79.81 335 MET B C 1
ATOM 11193 O O . MET B 1 335 ? -8.609 8.109 9.148 1 79.81 335 MET B O 1
ATOM 11197 N N . LEU B 1 336 ? -7.027 7.918 7.543 1 76.75 336 LEU B N 1
ATOM 11198 C CA . LEU B 1 336 ? -5.98 8.445 8.406 1 76.75 336 LEU B CA 1
ATOM 11199 C C . LEU B 1 336 ? -6.195 9.922 8.688 1 76.75 336 LEU B C 1
ATOM 11201 O O . LEU B 1 336 ? -6.062 10.375 9.828 1 76.75 336 LEU B O 1
ATOM 11205 N N . LEU B 1 337 ? -6.512 10.602 7.625 1 79.12 337 LEU B N 1
ATOM 11206 C CA . LEU B 1 337 ? -6.75 12.031 7.785 1 79.12 337 LEU B CA 1
ATOM 11207 C C . LEU B 1 337 ? -7.953 12.281 8.688 1 79.12 337 LEU B C 1
ATOM 11209 O O . LEU B 1 337 ? -7.922 13.172 9.539 1 79.12 337 LEU B O 1
ATOM 11213 N N . ARG B 1 338 ? -8.938 11.484 8.539 1 84.19 338 ARG B N 1
ATOM 11214 C CA . ARG B 1 338 ? -10.133 11.633 9.367 1 84.19 338 ARG B CA 1
ATOM 11215 C C . ARG B 1 338 ? -9.836 11.312 10.828 1 84.19 338 ARG B C 1
ATOM 11217 O O . ARG B 1 338 ? -10.297 12.016 11.727 1 84.19 338 ARG B O 1
ATOM 11224 N N . PHE B 1 339 ? -9.133 10.258 11.008 1 80.69 339 PHE B N 1
ATOM 11225 C CA . PHE B 1 339 ? -8.805 9.859 12.375 1 80.69 339 PHE B CA 1
ATOM 11226 C C . PHE B 1 339 ? -8.016 10.953 13.086 1 80.69 339 PHE B C 1
ATOM 11228 O O . PHE B 1 339 ? -8.328 11.312 14.219 1 80.69 339 PHE B O 1
ATOM 11235 N N . GLY B 1 340 ? -7.055 11.508 12.445 1 76.62 340 GLY B N 1
ATOM 11236 C CA . GLY B 1 340 ? -6.254 12.57 13.039 1 76.62 340 GLY B CA 1
ATOM 11237 C C . GLY B 1 340 ? -7.051 13.812 13.359 1 76.62 340 GLY B C 1
ATOM 11238 O O . GLY B 1 340 ? -6.965 14.352 14.469 1 76.62 340 GLY B O 1
ATOM 11239 N N . TYR B 1 341 ? -7.906 14.227 12.477 1 80.38 341 TYR B N 1
ATOM 11240 C CA . TYR B 1 341 ? -8.719 15.422 12.688 1 80.38 341 TYR B CA 1
ATOM 11241 C C . TYR B 1 341 ? -9.758 15.18 13.773 1 80.38 341 TYR B C 1
ATOM 11243 O O . TYR B 1 341 ? -10.031 16.078 14.578 1 80.38 341 TYR B O 1
ATOM 11251 N N . ASN B 1 342 ? -10.297 13.961 13.805 1 84.88 342 ASN B N 1
ATOM 11252 C CA . ASN B 1 342 ? -11.352 13.664 14.773 1 84.88 342 ASN B CA 1
ATOM 11253 C C . ASN B 1 342 ? -10.82 13.695 16.203 1 84.88 342 ASN B C 1
ATOM 11255 O O . ASN B 1 342 ? -11.469 14.25 17.094 1 84.88 342 ASN B O 1
ATOM 11259 N N . ILE B 1 343 ? -9.695 13.227 16.438 1 82.69 343 ILE B N 1
ATOM 11260 C CA . ILE B 1 343 ? -9.125 13.18 17.781 1 82.69 343 ILE B CA 1
ATOM 11261 C C . ILE B 1 343 ? -8.805 14.602 18.266 1 82.69 343 ILE B C 1
ATOM 11263 O O . ILE B 1 343 ? -9.133 14.969 19.391 1 82.69 343 ILE B O 1
ATOM 11267 N N . VAL B 1 344 ? -8.289 15.414 17.359 1 81.5 344 VAL B N 1
ATOM 11268 C CA . VAL B 1 344 ? -7.902 16.766 17.75 1 81.5 344 VAL B CA 1
ATOM 11269 C C . VAL B 1 344 ? -9.156 17.625 17.953 1 81.5 344 VAL B C 1
ATOM 11271 O O . VAL B 1 344 ? -9.242 18.375 18.906 1 81.5 344 VAL B O 1
ATOM 11274 N N . PHE B 1 345 ? -10.094 17.328 17.109 1 86.25 345 PHE B N 1
ATOM 11275 C CA . PHE B 1 345 ? -11.312 18.141 17.172 1 86.25 345 PHE B CA 1
ATOM 11276 C C . PHE B 1 345 ? -12.109 17.797 18.438 1 86.25 345 PHE B C 1
ATOM 11278 O O . PHE B 1 345 ? -12.539 18.703 19.156 1 86.25 345 PHE B O 1
ATOM 11285 N N . VAL B 1 346 ? -12.328 16.562 18.75 1 88.31 346 VAL B N 1
ATOM 11286 C CA . VAL B 1 346 ? -13.125 16.156 19.906 1 88.31 346 VAL B CA 1
ATOM 11287 C C . VAL B 1 346 ? -12.398 16.516 21.188 1 88.31 346 VAL B C 1
ATOM 11289 O O . VAL B 1 346 ? -13.023 16.922 22.172 1 88.31 346 VAL B O 1
ATOM 11292 N N . PHE B 1 347 ? -11.164 16.453 21.188 1 88.38 347 PHE B N 1
ATOM 11293 C CA . PHE B 1 347 ? -10.406 16.812 22.375 1 88.38 347 PHE B CA 1
ATOM 11294 C C . PHE B 1 347 ? -10.508 18.312 22.641 1 88.38 347 PHE B C 1
ATOM 11296 O O . PHE B 1 347 ? -10.781 18.734 23.766 1 88.38 347 PHE B O 1
ATOM 11303 N N . MET B 1 348 ? -10.336 19.172 21.594 1 86.81 348 MET B N 1
ATOM 11304 C CA . MET B 1 348 ? -10.367 20.609 21.766 1 86.81 348 MET B CA 1
ATOM 11305 C C . MET B 1 348 ? -11.766 21.078 22.172 1 86.81 348 MET B C 1
ATOM 11307 O O . MET B 1 348 ? -11.906 21.984 23 1 86.81 348 MET B O 1
ATOM 11311 N N . ALA B 1 349 ? -12.758 20.484 21.578 1 88.56 349 ALA B N 1
ATOM 11312 C CA . ALA B 1 349 ? -14.133 20.859 21.922 1 88.56 349 ALA B CA 1
ATOM 11313 C C . ALA B 1 349 ? -14.477 20.469 23.344 1 88.56 349 ALA B C 1
ATOM 11315 O O . ALA B 1 349 ? -15.07 21.25 24.094 1 88.56 349 ALA B O 1
ATOM 11316 N N . SER B 1 350 ? -14.094 19.281 23.797 1 89.81 350 SER B N 1
ATOM 11317 C CA . SER B 1 350 ? -14.375 18.828 25.156 1 89.81 350 SER B CA 1
ATOM 11318 C C . SER B 1 350 ? -13.531 19.578 26.172 1 89.81 350 SER B C 1
ATOM 11320 O O . SER B 1 350 ? -13.977 19.844 27.297 1 89.81 350 SER B O 1
ATOM 11322 N N . TYR B 1 351 ? -12.375 19.891 25.734 1 88 351 TYR B N 1
ATOM 11323 C CA . TYR B 1 351 ? -11.508 20.703 26.594 1 88 351 TYR B CA 1
ATOM 11324 C C . TYR B 1 351 ? -12.125 22.062 26.875 1 88 351 TYR B C 1
ATOM 11326 O O . TYR B 1 351 ? -12.117 22.531 28.016 1 88 351 TYR B O 1
ATOM 11334 N N . GLN B 1 352 ? -12.703 22.703 25.906 1 85.62 352 GLN B N 1
ATOM 11335 C CA . GLN B 1 352 ? -13.32 24.016 26.062 1 85.62 352 GLN B CA 1
ATOM 11336 C C . GLN B 1 352 ? -14.547 23.922 26.969 1 85.62 352 GLN B C 1
ATOM 11338 O O . GLN B 1 352 ? -14.742 24.781 27.828 1 85.62 352 GLN B O 1
ATOM 11343 N N . ILE B 1 353 ? -15.32 22.891 26.797 1 87.56 353 ILE B N 1
ATOM 11344 C CA . ILE B 1 353 ? -16.531 22.734 27.594 1 87.56 353 ILE B CA 1
ATOM 11345 C C . ILE B 1 353 ? -16.156 22.453 29.047 1 87.56 353 ILE B C 1
ATOM 11347 O O . ILE B 1 353 ? -16.781 22.984 29.969 1 87.56 353 ILE B O 1
ATOM 11351 N N . GLY B 1 354 ? -15.141 21.656 29.281 1 86.56 354 GLY B N 1
ATOM 11352 C CA . GLY B 1 354 ? -14.688 21.375 30.625 1 86.56 354 GLY B CA 1
ATOM 11353 C C . GLY B 1 354 ? -14.109 22.594 31.328 1 86.56 354 GLY B C 1
ATOM 11354 O O . GLY B 1 354 ? -14.344 22.797 32.531 1 86.56 354 GLY B O 1
ATOM 11355 N N . ARG B 1 355 ? -13.484 23.406 30.578 1 84.06 355 ARG B N 1
ATOM 11356 C CA . ARG B 1 355 ? -12.875 24.609 31.141 1 84.06 355 ARG B CA 1
ATOM 11357 C C . ARG B 1 355 ? -13.93 25.656 31.484 1 84.06 355 ARG B C 1
ATOM 11359 O O . ARG B 1 355 ? -13.883 26.25 32.562 1 84.06 355 ARG B O 1
ATOM 11366 N N . ASP B 1 356 ? -14.93 25.812 30.641 1 81.69 356 ASP B N 1
ATOM 11367 C CA . ASP B 1 356 ? -15.883 26.906 30.797 1 81.69 356 ASP B CA 1
ATOM 11368 C C . ASP B 1 356 ? -17 26.531 31.766 1 81.69 356 ASP B C 1
ATOM 11370 O O . ASP B 1 356 ? -17.656 27.391 32.344 1 81.69 356 ASP B O 1
ATOM 11374 N N . THR B 1 357 ? -17.234 25.25 31.984 1 84 357 THR B N 1
ATOM 11375 C CA . THR B 1 357 ? -18.344 24.828 32.812 1 84 357 THR B CA 1
ATOM 11376 C C . THR B 1 357 ? -17.891 24.578 34.25 1 84 357 THR B C 1
ATOM 11378 O O . THR B 1 357 ? -18.703 24.234 35.125 1 84 357 THR B O 1
ATOM 11381 N N . CYS B 1 358 ? -16.703 24.703 34.562 1 77.94 358 CYS B N 1
ATOM 11382 C CA . CYS B 1 358 ? -16.172 24.312 35.844 1 77.94 358 CYS B CA 1
ATOM 11383 C C . CYS B 1 358 ? -16.922 25.016 36.969 1 77.94 358 CYS B C 1
ATOM 11385 O O . CYS B 1 358 ? -17.25 24.406 38 1 77.94 358 CYS B O 1
ATOM 11387 N N . ASP B 1 359 ? -17.422 26.281 36.781 1 75.38 359 ASP B N 1
ATOM 11388 C CA . ASP B 1 359 ? -18.016 27.047 37.844 1 75.38 359 ASP B CA 1
ATOM 11389 C C . ASP B 1 359 ? -19.531 26.859 37.906 1 75.38 359 ASP B C 1
ATOM 11391 O O . ASP B 1 359 ? -20.172 27.219 38.906 1 75.38 359 ASP B O 1
ATOM 11395 N N . TYR B 1 360 ? -20.047 26.188 36.906 1 76.81 360 TYR B N 1
ATOM 11396 C CA . TYR B 1 360 ? -21.516 26.188 36.781 1 76.81 360 TYR B CA 1
ATOM 11397 C C . TYR B 1 360 ? -22.078 24.781 36.938 1 76.81 360 TYR B C 1
ATOM 11399 O O . TYR B 1 360 ? -23.281 24.594 37 1 76.81 360 TYR B O 1
ATOM 11407 N N . LEU B 1 361 ? -21.281 23.719 37.062 1 79.44 361 LEU B N 1
ATOM 11408 C CA . LEU B 1 361 ? -21.797 22.344 37.062 1 79.44 361 LEU B CA 1
ATOM 11409 C C . LEU B 1 361 ? -22.062 21.859 38.469 1 79.44 361 LEU B C 1
ATOM 11411 O O . LEU B 1 361 ? -21.156 21.891 39.312 1 79.44 361 LEU B O 1
ATOM 11415 N N . THR B 1 362 ? -23.375 21.734 38.906 1 71.19 362 THR B N 1
ATOM 11416 C CA . THR B 1 362 ? -23.781 21.109 40.156 1 71.19 362 THR B CA 1
ATOM 11417 C C . THR B 1 362 ? -24.141 19.641 39.969 1 71.19 362 THR B C 1
ATOM 11419 O O . THR B 1 362 ? -24.172 19.172 38.812 1 71.19 362 THR B O 1
ATOM 11422 N N . TRP B 1 363 ? -24.344 18.766 40.969 1 64.38 363 TRP B N 1
ATOM 11423 C CA . TRP B 1 363 ? -24.641 17.344 40.938 1 64.38 363 TRP B CA 1
ATOM 11424 C C . TRP B 1 363 ? -25.922 17.078 40.156 1 64.38 363 TRP B C 1
ATOM 11426 O O . TRP B 1 363 ? -26.062 16.047 39.5 1 64.38 363 TRP B O 1
ATOM 11436 N N . ARG B 1 364 ? -26.922 17.922 40.188 1 65.06 364 ARG B N 1
ATOM 11437 C CA . ARG B 1 364 ? -28.188 17.734 39.5 1 65.06 364 ARG B CA 1
ATOM 11438 C C . ARG B 1 364 ? -28 17.797 37.969 1 65.06 364 ARG B C 1
ATOM 11440 O O . ARG B 1 364 ? -28.672 17.094 37.219 1 65.06 364 ARG B O 1
ATOM 11447 N N . GLU B 1 365 ? -26.984 18.484 37.531 1 76.38 365 GLU B N 1
ATOM 11448 C CA . GLU B 1 365 ? -26.75 18.625 36.094 1 76.38 365 GLU B CA 1
ATOM 11449 C C . GLU B 1 365 ? -26.016 17.422 35.531 1 76.38 365 GLU B C 1
ATOM 11451 O O . GLU B 1 365 ? -26.094 17.141 34.312 1 76.38 365 GLU B O 1
ATOM 11456 N N . LEU B 1 366 ? -25.516 16.562 36.438 1 76.44 366 LEU B N 1
ATOM 11457 C CA . LEU B 1 366 ? -24.812 15.375 35.969 1 76.44 366 LEU B CA 1
ATOM 11458 C C . LEU B 1 366 ? -25.797 14.312 35.5 1 76.44 366 LEU B C 1
ATOM 11460 O O . LEU B 1 366 ? -25.453 13.445 34.688 1 76.44 366 LEU B O 1
ATOM 11464 N N . MET B 1 367 ? -27.156 14.406 35.875 1 81.44 367 MET B N 1
ATOM 11465 C CA . MET B 1 367 ? -28.156 13.422 35.469 1 81.44 367 MET B CA 1
ATOM 11466 C C . MET B 1 367 ? -28.844 13.852 34.188 1 81.44 367 MET B C 1
ATOM 11468 O O . MET B 1 367 ? -29.484 13.031 33.5 1 81.44 367 MET B O 1
ATOM 11472 N N . SER B 1 368 ? -28.609 15.055 33.781 1 84.31 368 SER B N 1
ATOM 11473 C CA . SER B 1 368 ? -29.297 15.57 32.625 1 84.31 368 SER B CA 1
ATOM 11474 C C . SER B 1 368 ? -28.797 14.898 31.328 1 84.31 368 SER B C 1
ATOM 11476 O O . SER B 1 368 ? -29.594 14.555 30.453 1 84.31 368 SER B O 1
ATOM 11478 N N . PRO B 1 369 ? -27.453 14.617 31.25 1 89.88 369 PRO B N 1
ATOM 11479 C CA . PRO B 1 369 ? -27.031 13.922 30.031 1 89.88 369 PRO B CA 1
ATOM 11480 C C . PRO B 1 369 ? -27.594 12.508 29.922 1 89.88 369 PRO B C 1
ATOM 11482 O O . PRO B 1 369 ? -27.859 12.023 28.812 1 89.88 369 PRO B O 1
ATOM 11485 N N . ILE B 1 370 ? -27.938 11.844 30.969 1 88.94 370 ILE B N 1
ATOM 11486 C CA . ILE B 1 370 ? -28.5 10.5 30.953 1 88.94 370 ILE B CA 1
ATOM 11487 C C . ILE B 1 370 ? -29.953 10.555 30.469 1 88.94 370 ILE B C 1
ATOM 11489 O O . ILE B 1 370 ? -30.359 9.719 29.656 1 88.94 370 ILE B O 1
ATOM 11493 N N . ASN B 1 371 ? -30.672 11.609 30.922 1 87 371 ASN B N 1
ATOM 11494 C CA . ASN B 1 371 ? -32.062 11.766 30.469 1 87 371 ASN B CA 1
ATOM 11495 C C . ASN B 1 371 ? -32.125 12.102 28.984 1 87 371 ASN B C 1
ATOM 11497 O O . ASN B 1 371 ? -33 11.625 28.281 1 87 371 ASN B O 1
ATOM 11501 N N . SER B 1 372 ? -31.219 12.938 28.594 1 89.88 372 SER B N 1
ATOM 11502 C CA . SER B 1 372 ? -31.203 13.266 27.188 1 89.88 372 SER B CA 1
ATOM 11503 C C . SER B 1 372 ? -30.844 12.047 26.344 1 89.88 372 SER B C 1
ATOM 11505 O O . SER B 1 372 ? -31.391 11.852 25.25 1 89.88 372 SER B O 1
ATOM 11507 N N . TYR B 1 373 ? -30 11.203 26.875 1 93.12 373 TYR B N 1
ATOM 11508 C CA . TYR B 1 373 ? -29.625 9.984 26.172 1 93.12 373 TYR B CA 1
ATOM 11509 C C . TYR B 1 373 ? -30.797 9.031 26.047 1 93.12 373 TYR B C 1
ATOM 11511 O O . TYR B 1 373 ? -31.047 8.477 24.969 1 93.12 373 TYR B O 1
ATOM 11519 N N . VAL B 1 374 ? -31.578 8.883 27.109 1 91.62 374 VAL B N 1
ATOM 11520 C CA . VAL B 1 374 ? -32.719 7.973 27.094 1 91.62 374 VAL B CA 1
ATOM 11521 C C . VAL B 1 374 ? -33.812 8.516 26.172 1 91.62 374 VAL B C 1
ATOM 11523 O O . VAL B 1 374 ? -34.438 7.758 25.453 1 91.62 374 VAL B O 1
ATOM 11526 N N . ALA B 1 375 ? -33.938 9.781 26.125 1 90.81 375 ALA B N 1
ATOM 11527 C CA . ALA B 1 375 ? -34.906 10.398 25.25 1 90.81 375 ALA B CA 1
ATOM 11528 C C . ALA B 1 375 ? -34.531 10.242 23.781 1 90.81 375 ALA B C 1
ATOM 11530 O O . ALA B 1 375 ? -35.375 10.016 22.922 1 90.81 375 ALA B O 1
ATOM 11531 N N . LYS B 1 376 ? -33.25 10.383 23.469 1 93.44 376 LYS B N 1
ATOM 11532 C CA . LYS B 1 376 ? -32.781 10.242 22.094 1 93.44 376 LYS B CA 1
ATOM 11533 C C . LYS B 1 376 ? -33 8.82 21.578 1 93.44 376 LYS B C 1
ATOM 11535 O O . LYS B 1 376 ? -33.5 8.625 20.469 1 93.44 376 LYS B O 1
ATOM 11540 N N . ILE B 1 377 ? -32.688 7.832 22.422 1 93.19 377 ILE B N 1
ATOM 11541 C CA . ILE B 1 377 ? -32.844 6.438 22.031 1 93.19 377 ILE B CA 1
ATOM 11542 C C . ILE B 1 377 ? -34.312 6.086 21.938 1 93.19 377 ILE B C 1
ATOM 11544 O O . ILE B 1 377 ? -34.75 5.355 21.047 1 93.19 377 ILE B O 1
ATOM 11548 N N . GLY B 1 378 ? -35.125 6.66 22.906 1 91.06 378 GLY B N 1
ATOM 11549 C CA . GLY B 1 378 ? -36.562 6.438 22.859 1 91.06 378 GLY B CA 1
ATOM 11550 C C . GLY B 1 378 ? -37.219 7.027 21.625 1 91.06 378 GLY B C 1
ATOM 11551 O O . GLY B 1 378 ? -38.062 6.383 21 1 91.06 378 GLY B O 1
ATOM 11552 N N . ALA B 1 379 ? -36.812 8.188 21.219 1 93.44 379 ALA B N 1
ATOM 11553 C CA . ALA B 1 379 ? -37.344 8.82 20.016 1 93.44 379 ALA B CA 1
ATOM 11554 C C . ALA B 1 379 ? -36.969 8.039 18.766 1 93.44 379 ALA B C 1
ATOM 11556 O O . ALA B 1 379 ? -37.781 7.891 17.844 1 93.44 379 ALA B O 1
ATOM 11557 N N . ARG B 1 380 ? -35.75 7.512 18.688 1 93.69 380 ARG B N 1
ATOM 11558 C CA . ARG B 1 380 ? -35.312 6.75 17.531 1 93.69 380 ARG B CA 1
ATOM 11559 C C . ARG B 1 380 ? -36.062 5.43 17.406 1 93.69 380 ARG B C 1
ATOM 11561 O O . ARG B 1 380 ? -36.406 5.012 16.312 1 93.69 380 ARG B O 1
ATOM 11568 N N . PHE B 1 381 ? -36.406 4.812 18.562 1 93.38 381 PHE B N 1
ATOM 11569 C CA . PHE B 1 381 ? -37.125 3.555 18.547 1 93.38 381 PHE B CA 1
ATOM 11570 C C . PHE B 1 381 ? -38.562 3.775 18.078 1 93.38 381 PHE B C 1
ATOM 11572 O O . PHE B 1 381 ? -39.094 3.014 17.266 1 93.38 381 PHE B O 1
ATOM 11579 N N . VAL B 1 382 ? -39.125 4.852 18.5 1 92.69 382 VAL B N 1
ATOM 11580 C CA . VAL B 1 382 ? -40.5 5.145 18.094 1 92.69 382 VAL B CA 1
ATOM 11581 C C . VAL B 1 382 ? -40.531 5.496 16.609 1 92.69 382 VAL B C 1
ATOM 11583 O O . VAL B 1 382 ? -41.438 5.051 15.891 1 92.69 382 VAL B O 1
ATOM 11586 N N . THR B 1 383 ? -39.594 6.211 16.156 1 93.69 383 THR B N 1
ATOM 11587 C CA . THR B 1 383 ? -39.531 6.602 14.758 1 93.69 383 THR B CA 1
ATOM 11588 C C . THR B 1 383 ? -39.344 5.379 13.867 1 93.69 383 THR B C 1
ATOM 11590 O O . THR B 1 383 ? -39.969 5.25 12.82 1 93.69 383 THR B O 1
ATOM 11593 N N . THR B 1 384 ? -38.469 4.484 14.258 1 91.81 384 THR B N 1
ATOM 11594 C CA . THR B 1 384 ? -38.188 3.32 13.422 1 91.81 384 THR B CA 1
ATOM 11595 C C . THR B 1 384 ? -39.375 2.363 13.406 1 91.81 384 THR B C 1
ATOM 11597 O O . THR B 1 384 ? -39.656 1.744 12.383 1 91.81 384 THR B O 1
ATOM 11600 N N . ILE B 1 385 ? -40.188 2.305 14.531 1 89.62 385 ILE B N 1
ATOM 11601 C CA . ILE B 1 385 ? -41.375 1.435 14.602 1 89.62 385 ILE B CA 1
ATOM 11602 C C . ILE B 1 385 ? -42.469 2.004 13.727 1 89.62 385 ILE B C 1
ATOM 11604 O O . ILE B 1 385 ? -43.156 1.261 13 1 89.62 385 ILE B O 1
ATOM 11608 N N . VAL B 1 386 ? -42.562 3.309 13.68 1 91.38 386 VAL B N 1
ATOM 11609 C CA . VAL B 1 386 ? -43.625 3.957 12.906 1 91.38 386 VAL B CA 1
ATOM 11610 C C . VAL B 1 386 ? -43.281 3.861 11.414 1 91.38 386 VAL B C 1
ATOM 11612 O O . VAL B 1 386 ? -44.188 3.646 10.586 1 91.38 386 VAL B O 1
ATOM 11615 N N . LEU B 1 387 ? -42.094 3.904 11.055 1 92.56 387 LEU B N 1
ATOM 11616 C CA . LEU B 1 387 ? -41.688 3.91 9.648 1 92.56 387 LEU B CA 1
ATOM 11617 C C . LEU B 1 387 ? -41.406 2.494 9.156 1 92.56 387 LEU B C 1
ATOM 11619 O O . LEU B 1 387 ? -41.125 2.291 7.98 1 92.56 387 LEU B O 1
ATOM 11623 N N . TYR B 1 388 ? -41.531 1.468 10 1 91 388 TYR B N 1
ATOM 11624 C CA . TYR B 1 388 ? -41.156 0.106 9.656 1 91 388 TYR B CA 1
ATOM 11625 C C . TYR B 1 388 ? -41.938 -0.412 8.469 1 91 388 TYR B C 1
ATOM 11627 O O . TYR B 1 388 ? -41.375 -0.981 7.531 1 91 388 TYR B O 1
ATOM 11635 N N . PRO B 1 389 ? -43.188 -0.121 8.32 1 88.12 389 PRO B N 1
ATOM 11636 C CA . PRO B 1 389 ? -43.906 -0.669 7.172 1 88.12 389 PRO B CA 1
ATOM 11637 C C . PRO B 1 389 ? -43.469 -0.063 5.844 1 88.12 389 PRO B C 1
ATOM 11639 O O . PRO B 1 389 ? -43.438 -0.757 4.824 1 88.12 389 PRO B O 1
ATOM 11642 N N . ILE B 1 390 ? -43 1.104 5.836 1 89.38 390 ILE B N 1
ATOM 11643 C CA . ILE B 1 390 ? -42.531 1.744 4.609 1 89.38 390 ILE B CA 1
ATOM 11644 C C . ILE B 1 390 ? -41.094 1.295 4.305 1 89.38 390 ILE B C 1
ATOM 11646 O O . ILE B 1 390 ? -40.75 1.058 3.145 1 89.38 390 ILE B O 1
ATOM 11650 N N . LEU B 1 391 ? -40.375 1.139 5.379 1 89.25 391 LEU B N 1
ATOM 11651 C CA . LEU B 1 391 ? -38.969 0.735 5.207 1 89.25 391 LEU B CA 1
ATOM 11652 C C . LEU B 1 391 ? -38.906 -0.695 4.684 1 89.25 391 LEU B C 1
ATOM 11654 O O . LEU B 1 391 ? -37.969 -1.038 3.955 1 89.25 391 LEU B O 1
ATOM 11658 N N . ALA B 1 392 ? -39.781 -1.519 5.02 1 86.12 392 ALA B N 1
ATOM 11659 C CA . ALA B 1 392 ? -39.781 -2.914 4.586 1 86.12 392 ALA B CA 1
ATOM 11660 C C . ALA B 1 392 ? -40.25 -3.041 3.139 1 86.12 392 ALA B C 1
ATOM 11662 O O . ALA B 1 392 ? -39.906 -3.996 2.445 1 86.12 392 ALA B O 1
ATOM 11663 N N . SER B 1 393 ? -40.969 -2.012 2.658 1 82.62 393 SER B N 1
ATOM 11664 C CA . SER B 1 393 ? -41.562 -2.131 1.324 1 82.62 393 SER B CA 1
ATOM 11665 C C . SER B 1 393 ? -40.688 -1.41 0.285 1 82.62 393 SER B C 1
ATOM 11667 O O . SER B 1 393 ? -40.719 -1.767 -0.895 1 82.62 393 SER B O 1
ATOM 11669 N N . VAL B 1 394 ? -40.031 -0.43 0.705 1 80.38 394 VAL B N 1
ATOM 11670 C CA . VAL B 1 394 ? -39.281 0.375 -0.244 1 80.38 394 VAL B CA 1
ATOM 11671 C C . VAL B 1 394 ? -37.812 -0.122 -0.299 1 80.38 394 VAL B C 1
ATOM 11673 O O . VAL B 1 394 ? -37.188 -0.356 0.74 1 80.38 394 VAL B O 1
ATOM 11676 N N . GLY B 1 395 ? -37.281 -0.298 -1.495 1 71.75 395 GLY B N 1
ATOM 11677 C CA . GLY B 1 395 ? -35.906 -0.703 -1.687 1 71.75 395 GLY B CA 1
ATOM 11678 C C . GLY B 1 395 ? -35.656 -2.164 -1.359 1 71.75 395 GLY B C 1
ATOM 11679 O O . GLY B 1 395 ? -36.344 -3.047 -1.896 1 71.75 395 GLY B O 1
ATOM 11680 N N . TYR B 1 396 ? -34.719 -2.357 -0.345 1 75.44 396 TYR B N 1
ATOM 11681 C CA . TYR B 1 396 ? -34.406 -3.717 0.066 1 75.44 396 TYR B CA 1
ATOM 11682 C C . TYR B 1 396 ? -35.219 -4.129 1.287 1 75.44 396 TYR B C 1
ATOM 11684 O O . TYR B 1 396 ? -35.531 -3.297 2.137 1 75.44 396 TYR B O 1
ATOM 11692 N N . ASP B 1 397 ? -35.75 -5.25 1.21 1 74.62 397 ASP B N 1
ATOM 11693 C CA . ASP B 1 397 ? -36.531 -5.746 2.328 1 74.62 397 ASP B CA 1
ATOM 11694 C C . ASP B 1 397 ? -35.688 -5.863 3.596 1 74.62 397 ASP B C 1
ATOM 11696 O O . ASP B 1 397 ? -34.656 -6.535 3.6 1 74.62 397 ASP B O 1
ATOM 11700 N N . LEU B 1 398 ? -36 -5.039 4.621 1 82.69 398 LEU B N 1
ATOM 11701 C CA . LEU B 1 398 ? -35.312 -5.074 5.91 1 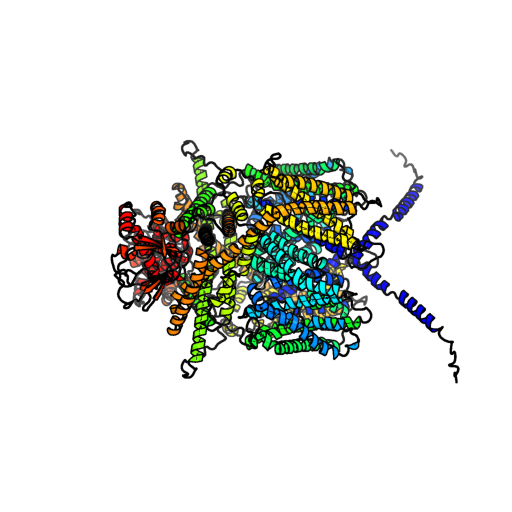82.69 398 LEU B CA 1
ATOM 11702 C C . LEU B 1 398 ? -36.094 -5.938 6.906 1 82.69 398 LEU B C 1
ATOM 11704 O O . LEU B 1 398 ? -37.312 -5.785 7.059 1 82.69 398 LEU B O 1
ATOM 11708 N N . SER B 1 399 ? -35.5 -6.898 7.516 1 83.88 399 SER B N 1
ATOM 11709 C CA . SER B 1 399 ? -36.094 -7.711 8.57 1 83.88 399 SER B CA 1
ATOM 11710 C C . SER B 1 399 ? -36.25 -6.906 9.859 1 83.88 399 SER B C 1
ATOM 11712 O O . SER B 1 399 ? -35.688 -5.816 9.992 1 83.88 399 SER B O 1
ATOM 11714 N N . TRP B 1 400 ? -37.125 -7.348 10.758 1 86.75 400 TRP B N 1
ATOM 11715 C CA . TRP B 1 400 ? -37.344 -6.648 12.023 1 86.75 400 TRP B CA 1
ATOM 11716 C C . TRP B 1 400 ? -36.062 -6.613 12.859 1 86.75 400 TRP B C 1
ATOM 11718 O O . TRP B 1 400 ? -35.844 -5.652 13.594 1 86.75 400 TRP B O 1
ATOM 11728 N N . GLN B 1 401 ? -35.219 -7.598 12.727 1 87.75 401 GLN B N 1
ATOM 11729 C CA . GLN B 1 401 ? -33.938 -7.609 13.445 1 87.75 401 GLN B CA 1
ATOM 11730 C C . GLN B 1 401 ? -33 -6.52 12.938 1 87.75 401 GLN B C 1
ATOM 11732 O O . GLN B 1 401 ? -32.344 -5.84 13.727 1 87.75 401 GLN B O 1
ATOM 11737 N N . GLN B 1 402 ? -33.094 -6.324 11.648 1 88.12 402 GLN B N 1
ATOM 11738 C CA . GLN B 1 402 ? -32.219 -5.305 11.062 1 88.12 402 GLN B CA 1
ATOM 11739 C C . GLN B 1 402 ? -32.719 -3.902 11.414 1 88.12 402 GLN B C 1
ATOM 11741 O O . GLN B 1 402 ? -31.906 -2.986 11.602 1 88.12 402 GLN B O 1
ATOM 11746 N N . CYS B 1 403 ? -33.969 -3.848 11.523 1 88.88 403 CYS B N 1
ATOM 11747 C CA . CYS B 1 403 ? -34.531 -2.549 11.867 1 88.88 403 CYS B CA 1
ATOM 11748 C C . CYS B 1 403 ? -34.188 -2.168 13.305 1 88.88 403 CYS B C 1
ATOM 11750 O O . CYS B 1 403 ? -33.969 -0.989 13.609 1 88.88 403 CYS B O 1
ATOM 11752 N N . LEU B 1 404 ? -34.094 -3.135 14.141 1 89.38 404 LEU B N 1
ATOM 11753 C CA . LEU B 1 404 ? -33.688 -2.869 15.523 1 89.38 404 LEU B CA 1
ATOM 11754 C C . LEU B 1 404 ? -32.219 -2.398 15.586 1 89.38 404 LEU B C 1
ATOM 11756 O O . LEU B 1 404 ? -31.891 -1.541 16.406 1 89.38 404 LEU B O 1
ATOM 11760 N N . ILE B 1 405 ? -31.453 -2.9 14.688 1 89.06 405 ILE B N 1
ATOM 11761 C CA . ILE B 1 405 ? -30.047 -2.49 14.656 1 89.06 405 ILE B CA 1
ATOM 11762 C C . ILE B 1 405 ? -29.938 -1.077 14.086 1 89.06 405 ILE B C 1
ATOM 11764 O O . ILE B 1 405 ? -29.109 -0.282 14.539 1 89.06 405 ILE B O 1
ATOM 11768 N N . VAL B 1 406 ? -30.797 -0.796 13.156 1 89.5 406 VAL B N 1
ATOM 11769 C CA . VAL B 1 406 ? -30.797 0.548 12.586 1 89.5 406 VAL B CA 1
ATOM 11770 C C . VAL B 1 406 ? -31.203 1.561 13.656 1 89.5 406 VAL B C 1
ATOM 11772 O O . VAL B 1 406 ? -30.672 2.67 13.711 1 89.5 406 VAL B O 1
ATOM 11775 N N . ALA B 1 407 ? -32.125 1.161 14.516 1 90.69 407 ALA B N 1
ATOM 11776 C CA . ALA B 1 407 ? -32.562 2.041 15.594 1 90.69 407 ALA B CA 1
ATOM 11777 C C . ALA B 1 407 ? -31.469 2.23 16.641 1 90.69 407 ALA B C 1
ATOM 11779 O O . ALA B 1 407 ? -31.281 3.332 17.172 1 90.69 407 ALA B O 1
ATOM 11780 N N . TRP B 1 408 ? -30.688 1.209 16.828 1 89.38 408 TRP B N 1
ATOM 11781 C CA . TRP B 1 408 ? -29.641 1.255 17.859 1 89.38 408 TRP B CA 1
ATOM 11782 C C . TRP B 1 408 ? -28.406 1.963 17.344 1 89.38 408 TRP B C 1
ATOM 11784 O O . TRP B 1 408 ? -27.656 2.561 18.109 1 89.38 408 TRP B O 1
ATOM 11794 N N . ALA B 1 409 ? -28.234 1.901 16.016 1 87.06 409 ALA B N 1
ATOM 11795 C CA . ALA B 1 409 ? -27.016 2.441 15.422 1 87.06 409 ALA B CA 1
ATOM 11796 C C . ALA B 1 409 ? -27.156 3.93 15.117 1 87.06 409 ALA B C 1
ATOM 11798 O O . ALA B 1 409 ? -26.906 4.367 13.992 1 87.06 409 ALA B O 1
ATOM 11799 N N . ASN B 1 410 ? -27.672 4.723 15.984 1 86.81 410 ASN B N 1
ATOM 11800 C CA . ASN B 1 410 ? -27.719 6.176 15.852 1 86.81 410 ASN B CA 1
ATOM 11801 C C . ASN B 1 410 ? -26.531 6.84 16.547 1 86.81 410 ASN B C 1
ATOM 11803 O O . ASN B 1 410 ? -26.688 7.461 17.594 1 86.81 410 ASN B O 1
ATOM 11807 N N . PHE B 1 411 ? -25.406 6.852 15.852 1 86.69 411 PHE B N 1
ATOM 11808 C CA . PHE B 1 411 ? -24.141 7.273 16.438 1 86.69 411 PHE B CA 1
ATOM 11809 C C . PHE B 1 411 ? -24 8.789 16.375 1 86.69 411 PHE B C 1
ATOM 11811 O O . PHE B 1 411 ? -24.672 9.445 15.57 1 86.69 411 PHE B O 1
ATOM 11818 N N . LYS B 1 412 ? -23.188 9.234 17.312 1 88.12 412 LYS B N 1
ATOM 11819 C CA . LYS B 1 412 ? -22.875 10.656 17.375 1 88.12 412 LYS B CA 1
ATOM 11820 C C . LYS B 1 412 ? -21.359 10.883 17.375 1 88.12 412 LYS B C 1
ATOM 11822 O O . LYS B 1 412 ? -20.594 10.008 17.766 1 88.12 412 LYS B O 1
ATOM 11827 N N . GLY B 1 413 ? -21.016 12.016 16.781 1 83.12 413 GLY B N 1
ATOM 11828 C CA . GLY B 1 413 ? -19.594 12.328 16.688 1 83.12 413 GLY B CA 1
ATOM 11829 C C . GLY B 1 413 ? -19.297 13.805 16.875 1 83.12 413 GLY B C 1
ATOM 11830 O O . GLY B 1 413 ? -19.938 14.477 17.688 1 83.12 413 GLY B O 1
ATOM 11831 N N . ALA B 1 414 ? -18.375 14.344 16.125 1 86.12 414 ALA B N 1
ATOM 11832 C CA . ALA B 1 414 ? -17.781 15.664 16.297 1 86.12 414 ALA B CA 1
ATOM 11833 C C . ALA B 1 414 ? -18.703 16.766 15.781 1 86.12 414 ALA B C 1
ATOM 11835 O O . ALA B 1 414 ? -18.641 17.906 16.234 1 86.12 414 ALA B O 1
ATOM 11836 N N . ILE B 1 415 ? -19.688 16.469 14.945 1 88.38 415 ILE B N 1
ATOM 11837 C CA . ILE B 1 415 ? -20.5 17.5 14.312 1 88.38 415 ILE B CA 1
ATOM 11838 C C . ILE B 1 415 ? -21.453 18.109 15.344 1 88.38 415 ILE B C 1
ATOM 11840 O O . ILE B 1 415 ? -21.641 19.328 15.367 1 88.38 415 ILE B O 1
ATOM 11844 N N . MET B 1 416 ? -21.969 17.344 16.203 1 87.38 416 MET B N 1
ATOM 11845 C CA . MET B 1 416 ? -22.922 17.844 17.203 1 87.38 416 MET B CA 1
ATOM 11846 C C . MET B 1 416 ? -22.25 18.844 18.125 1 87.38 416 MET B C 1
ATOM 11848 O O . MET B 1 416 ? -22.75 19.953 18.328 1 87.38 416 MET B O 1
ATOM 11852 N N . ILE B 1 417 ? -21.078 18.469 18.562 1 85.81 417 ILE B N 1
ATOM 11853 C CA . ILE B 1 417 ? -20.391 19.344 19.516 1 85.81 417 ILE B CA 1
ATOM 11854 C C . ILE B 1 417 ? -19.828 20.547 18.781 1 85.81 417 ILE B C 1
ATOM 11856 O O . ILE B 1 417 ? -19.875 21.672 19.297 1 85.81 417 ILE B O 1
ATOM 11860 N N . GLY B 1 418 ? -19.375 20.375 17.609 1 85.12 418 GLY B N 1
ATOM 11861 C CA . GLY B 1 418 ? -18.797 21.469 16.859 1 85.12 418 GLY B CA 1
ATOM 11862 C C . GLY B 1 418 ? -19.828 22.531 16.469 1 85.12 418 GLY B C 1
ATOM 11863 O O . GLY B 1 418 ? -19.594 23.719 16.672 1 85.12 418 GLY B O 1
ATOM 11864 N N . LEU B 1 419 ? -20.969 22.094 15.984 1 85.69 419 LEU B N 1
ATOM 11865 C CA . LEU B 1 419 ? -22 23.047 15.562 1 85.69 419 LEU B CA 1
ATOM 11866 C C . LEU B 1 419 ? -22.641 23.719 16.766 1 85.69 419 LEU B C 1
ATOM 11868 O O . LEU B 1 419 ? -23.031 24.891 16.688 1 85.69 419 LEU B O 1
ATOM 11872 N N . ASP B 1 420 ? -22.672 23.031 17.844 1 81.88 420 ASP B N 1
ATOM 11873 C CA . ASP B 1 420 ? -23.25 23.625 19.062 1 81.88 420 ASP B CA 1
ATOM 11874 C C . ASP B 1 420 ? -22.375 24.75 19.594 1 81.88 420 ASP B C 1
ATOM 11876 O O . ASP B 1 420 ? -22.875 25.781 20.016 1 81.88 420 ASP B O 1
ATOM 11880 N N . LEU B 1 421 ? -21.094 24.531 19.562 1 79.69 421 LEU B N 1
ATOM 11881 C CA . LEU B 1 421 ? -20.156 25.516 20.109 1 79.69 421 LEU B CA 1
ATOM 11882 C C . LEU B 1 421 ? -20.094 26.75 19.203 1 79.69 421 LEU B C 1
ATOM 11884 O O . LEU B 1 421 ? -19.766 27.844 19.672 1 79.69 421 LEU B O 1
ATOM 11888 N N . THR B 1 422 ? -20.422 26.625 17.922 1 74.75 422 THR B N 1
ATOM 11889 C CA . THR B 1 422 ? -20.328 27.75 17 1 74.75 422 THR B CA 1
ATOM 11890 C C . THR B 1 422 ? -21.578 28.609 17.047 1 74.75 422 THR B C 1
ATOM 11892 O O . THR B 1 422 ? -21.594 29.734 16.562 1 74.75 422 THR B O 1
ATOM 11895 N N . ARG B 1 423 ? -22.609 28.141 17.688 1 66.25 423 ARG B N 1
ATOM 11896 C CA . ARG B 1 423 ? -23.844 28.906 17.812 1 66.25 423 ARG B CA 1
ATOM 11897 C C . ARG B 1 423 ? -23.672 30.094 18.734 1 66.25 423 ARG B C 1
ATOM 11899 O O . ARG B 1 423 ? -23.016 29.984 19.781 1 66.25 423 ARG B O 1
ATOM 11906 N N . ALA B 1 424 ? -23.531 31.438 18.125 1 52.19 424 ALA B N 1
ATOM 11907 C CA . ALA B 1 424 ? -23.453 32.656 18.922 1 52.19 424 ALA B CA 1
ATOM 11908 C C . ALA B 1 424 ? -24.594 32.688 19.953 1 52.19 424 ALA B C 1
ATOM 11910 O O . ALA B 1 424 ? -25.766 32.562 19.594 1 52.19 424 ALA B O 1
ATOM 11911 N N . PHE B 1 425 ? -24.453 32.125 21.219 1 46.44 425 PHE B N 1
ATOM 11912 C CA . PHE B 1 425 ? -25.484 32.219 22.234 1 46.44 425 PHE B CA 1
ATOM 11913 C C . PHE B 1 425 ? -25.641 33.656 22.703 1 46.44 425 PHE B C 1
ATOM 11915 O O . PHE B 1 425 ? -24.656 34.406 22.797 1 46.44 425 PHE B O 1
ATOM 11922 N N . PRO B 1 426 ? -26.859 34.219 22.609 1 44.41 426 PRO B N 1
ATOM 11923 C CA . PRO B 1 426 ? -27.031 35.531 23.219 1 44.41 426 PRO B CA 1
ATOM 11924 C C . PRO B 1 426 ? -26.469 35.594 24.641 1 44.41 426 PRO B C 1
ATOM 11926 O O . PRO B 1 426 ? -26.469 34.594 25.359 1 44.41 426 PRO B O 1
ATOM 11929 N N . THR B 1 427 ? -25.516 36.562 24.969 1 46.88 427 THR B N 1
ATOM 11930 C CA . THR B 1 427 ? -24.828 36.906 26.219 1 46.88 427 THR B CA 1
ATOM 11931 C C . THR B 1 427 ? -25.781 36.781 27.406 1 46.88 427 THR B C 1
ATOM 11933 O O . THR B 1 427 ? -25.328 36.656 28.547 1 46.88 427 THR B O 1
ATOM 11936 N N . VAL B 1 428 ? -27.078 36.938 27.25 1 48.81 428 VAL B N 1
ATOM 11937 C CA . VAL B 1 428 ? -27.938 37.094 28.422 1 48.81 428 VAL B CA 1
ATOM 11938 C C . VAL B 1 428 ? -27.969 35.781 29.203 1 48.81 428 VAL B C 1
ATOM 11940 O O . VAL B 1 428 ? -27.984 35.781 30.438 1 48.81 428 VAL B O 1
ATOM 11943 N N . ASN B 1 429 ? -27.828 34.625 28.609 1 63.06 429 ASN B N 1
ATOM 11944 C CA . ASN B 1 429 ? -27.984 33.375 29.359 1 63.06 429 ASN B CA 1
ATOM 11945 C C . ASN B 1 429 ? -26.797 32.438 29.172 1 63.06 429 ASN B C 1
ATOM 11947 O O . ASN B 1 429 ? -26.969 31.312 28.688 1 63.06 429 ASN B O 1
ATOM 11951 N N . LEU B 1 430 ? -25.562 32.938 29.453 1 69.44 430 LEU B N 1
ATOM 11952 C CA . LEU B 1 430 ? -24.328 32.219 29.266 1 69.44 430 LEU B CA 1
ATOM 11953 C C . LEU B 1 430 ? -24.312 30.938 30.125 1 69.44 430 LEU B C 1
ATOM 11955 O O . LEU B 1 430 ? -23.859 29.891 29.672 1 69.44 430 LEU B O 1
ATOM 11959 N N . GLU B 1 431 ? -24.938 31.125 31.359 1 75.19 431 GLU B N 1
ATOM 11960 C CA . GLU B 1 431 ? -24.953 29.953 32.25 1 75.19 431 GLU B CA 1
ATOM 11961 C C . GLU B 1 431 ? -25.797 28.828 31.641 1 75.19 431 GLU B C 1
ATOM 11963 O O . GLU B 1 431 ? -25.375 27.672 31.656 1 75.19 431 GLU B O 1
ATOM 11968 N N . TYR B 1 432 ? -26.859 29.281 31.094 1 74.19 432 TYR B N 1
ATOM 11969 C CA . TYR B 1 432 ? -27.75 28.281 30.5 1 74.19 432 TYR B CA 1
ATOM 11970 C C . TYR B 1 432 ? -27.109 27.641 29.281 1 74.19 432 TYR B C 1
ATOM 11972 O O . TYR B 1 432 ? -27.188 26.422 29.094 1 74.19 432 TYR B O 1
ATOM 11980 N N . ALA B 1 433 ? -26.422 28.375 28.531 1 77.31 433 ALA B N 1
ATOM 11981 C CA . ALA B 1 433 ? -25.797 27.859 27.312 1 77.31 433 ALA B CA 1
ATOM 11982 C C . ALA B 1 433 ? -24.688 26.859 27.641 1 77.31 433 ALA B C 1
ATOM 11984 O O . ALA B 1 433 ? -24.547 25.844 26.969 1 77.31 433 ALA B O 1
ATOM 11985 N N . LEU B 1 434 ? -24.016 27.125 28.719 1 80.81 434 LEU B N 1
ATOM 11986 C CA . LEU B 1 434 ? -22.906 26.25 29.109 1 80.81 434 LEU B CA 1
ATOM 11987 C C . LEU B 1 434 ? -23.422 24.938 29.672 1 80.81 434 LEU B C 1
ATOM 11989 O O . LEU B 1 434 ? -22.844 23.875 29.422 1 80.81 434 LEU B O 1
ATOM 11993 N N . LYS B 1 435 ? -24.484 25 30.344 1 80.81 435 LYS B N 1
ATOM 11994 C CA . LYS B 1 435 ? -25.078 23.781 30.891 1 80.81 435 LYS B CA 1
ATOM 11995 C C . LYS B 1 435 ? -25.641 22.906 29.766 1 80.81 435 LYS B C 1
ATOM 11997 O O . LYS B 1 435 ? -25.516 21.672 29.812 1 80.81 435 LYS B O 1
ATOM 12002 N N . GLU B 1 436 ? -26.156 23.547 28.812 1 80.81 436 GLU B N 1
ATOM 12003 C CA . GLU B 1 436 ? -26.703 22.812 27.672 1 80.81 436 GLU B CA 1
ATOM 12004 C C . GLU B 1 436 ? -25.609 22.156 26.844 1 80.81 436 GLU B C 1
ATOM 12006 O O . GLU B 1 436 ? -25.781 21.062 26.312 1 80.81 436 GLU B O 1
ATOM 12011 N N . GLN B 1 437 ? -24.531 22.859 26.781 1 86.31 437 GLN B N 1
ATOM 12012 C CA . GLN B 1 437 ? -23.406 22.281 26.062 1 86.31 437 GLN B CA 1
ATOM 12013 C C . GLN B 1 437 ? -22.859 21.062 26.781 1 86.31 437 GLN B C 1
ATOM 12015 O O . GLN B 1 437 ? -22.422 20.094 26.156 1 86.31 437 GLN B O 1
ATOM 12020 N N . PHE B 1 438 ? -22.922 21.109 28.047 1 88.88 438 PHE B N 1
ATOM 12021 C CA . PHE B 1 438 ? -22.5 19.953 28.844 1 88.88 438 PHE B CA 1
ATOM 12022 C C . PHE B 1 438 ? -23.438 18.766 28.625 1 88.88 438 PHE B C 1
ATOM 12024 O O . PHE B 1 438 ? -22.984 17.625 28.531 1 88.88 438 PHE B O 1
ATOM 12031 N N . VAL B 1 439 ? -24.672 19.016 28.438 1 87 439 VAL B N 1
ATOM 12032 C CA . VAL B 1 439 ? -25.641 17.953 28.219 1 87 439 VAL B CA 1
ATOM 12033 C C . VAL B 1 439 ? -25.391 17.312 26.844 1 87 439 VAL B C 1
ATOM 12035 O O . VAL B 1 439 ? -25.453 16.078 26.719 1 87 439 VAL B O 1
ATOM 12038 N N . ARG B 1 440 ? -25.078 18.078 25.938 1 89.69 440 ARG B N 1
ATOM 12039 C CA . ARG B 1 440 ? -24.828 17.531 24.609 1 89.69 440 ARG B CA 1
ATOM 12040 C C . ARG B 1 440 ? -23.531 16.734 24.578 1 89.69 440 ARG B C 1
ATOM 12042 O O . ARG B 1 440 ? -23.469 15.672 23.953 1 89.69 440 ARG B O 1
ATOM 12049 N N . MET B 1 441 ? -22.516 17.234 25.203 1 90.75 441 MET B N 1
ATOM 12050 C CA . MET B 1 441 ? -21.266 16.484 25.281 1 90.75 441 MET B CA 1
ATOM 12051 C C . MET B 1 441 ? -21.453 15.188 26.047 1 90.75 441 MET B C 1
ATOM 12053 O O . MET B 1 441 ? -20.922 14.148 25.656 1 90.75 441 MET B O 1
ATOM 12057 N N . GLY B 1 442 ? -22.219 15.258 27.109 1 90.06 442 GLY B N 1
ATOM 12058 C CA . GLY B 1 442 ? -22.516 14.055 27.875 1 90.06 442 GLY B CA 1
ATOM 12059 C C . GLY B 1 442 ? -23.312 13.039 27.078 1 90.06 442 GLY B C 1
ATOM 12060 O O . GLY B 1 442 ? -23.078 11.828 27.188 1 90.06 442 GLY B O 1
ATOM 12061 N N . THR B 1 443 ? -24.25 13.523 26.266 1 90.75 443 THR B N 1
ATOM 12062 C CA . THR B 1 443 ? -25.016 12.617 25.422 1 90.75 443 THR B CA 1
ATOM 12063 C C . THR B 1 443 ? -24.109 11.914 24.422 1 90.75 443 THR B C 1
ATOM 12065 O O . THR B 1 443 ? -24.266 10.719 24.156 1 90.75 443 THR B O 1
ATOM 12068 N N . LEU B 1 444 ? -23.203 12.68 23.859 1 91.69 444 LEU B N 1
ATOM 12069 C CA . LEU B 1 444 ? -22.234 12.086 22.938 1 91.69 444 LEU B CA 1
ATOM 12070 C C . LEU B 1 444 ? -21.406 11.023 23.641 1 91.69 444 LEU B C 1
ATOM 12072 O O . LEU B 1 444 ? -21.141 9.961 23.078 1 91.69 444 LEU B O 1
ATOM 12076 N N . PHE B 1 445 ? -21.047 11.273 24.875 1 90.94 445 PHE B N 1
ATOM 12077 C CA . PHE B 1 445 ? -20.234 10.344 25.641 1 90.94 445 PHE B CA 1
ATOM 12078 C C . PHE B 1 445 ? -20.984 9.047 25.891 1 90.94 445 PHE B C 1
ATOM 12080 O O . PHE B 1 445 ? -20.453 7.957 25.672 1 90.94 445 PHE B O 1
ATOM 12087 N N . PHE B 1 446 ? -22.25 9.125 26.203 1 90.38 446 PHE B N 1
ATOM 12088 C CA . PHE B 1 446 ? -23.016 7.926 26.516 1 90.38 446 PHE B CA 1
ATOM 12089 C C . PHE B 1 446 ? -23.359 7.156 25.25 1 90.38 446 PHE B C 1
ATOM 12091 O O . PHE B 1 446 ? -23.422 5.926 25.266 1 90.38 446 PHE B O 1
ATOM 12098 N N . VAL B 1 447 ? -23.562 7.84 24.203 1 90.62 447 VAL B N 1
ATOM 12099 C CA . VAL B 1 447 ? -23.844 7.148 22.953 1 90.62 447 VAL B CA 1
ATOM 12100 C C . VAL B 1 447 ? -22.625 6.352 22.516 1 90.62 447 VAL B C 1
ATOM 12102 O O . VAL B 1 447 ? -22.734 5.191 22.109 1 90.62 447 VAL B O 1
ATOM 12105 N N . GLN B 1 448 ? -21.453 6.977 22.594 1 88 448 GLN B N 1
ATOM 12106 C CA . GLN B 1 448 ? -20.234 6.301 22.172 1 88 448 GLN B CA 1
ATOM 12107 C C . GLN B 1 448 ? -19.875 5.172 23.125 1 88 448 GLN B C 1
ATOM 12109 O O . GLN B 1 448 ? -19.391 4.121 22.703 1 88 448 GLN B O 1
ATOM 12114 N N . LEU B 1 449 ? -20.172 5.312 24.406 1 87.44 449 LEU B N 1
ATOM 12115 C CA . LEU B 1 449 ? -19.797 4.309 25.391 1 87.44 449 LEU B CA 1
ATOM 12116 C C . LEU B 1 449 ? -20.766 3.127 25.359 1 87.44 449 LEU B C 1
ATOM 12118 O O . LEU B 1 449 ? -20.328 1.971 25.344 1 87.44 449 LEU B O 1
ATOM 12122 N N . LEU B 1 450 ? -22.062 3.426 25.219 1 88 450 LEU B N 1
ATOM 12123 C CA . LEU B 1 450 ? -23.031 2.352 25.359 1 88 450 LEU B CA 1
ATOM 12124 C C . LEU B 1 450 ? -23.422 1.78 24 1 88 450 LEU B C 1
ATOM 12126 O O . LEU B 1 450 ? -23.422 0.561 23.812 1 88 450 LEU B O 1
ATOM 12130 N N . ASN B 1 451 ? -23.672 2.576 23.047 1 87.31 451 ASN B N 1
ATOM 12131 C CA . ASN B 1 451 ? -24.156 2.064 21.766 1 87.31 451 ASN B CA 1
ATOM 12132 C C . ASN B 1 451 ? -23.031 1.388 20.969 1 87.31 451 ASN B C 1
ATOM 12134 O O . ASN B 1 451 ? -23.25 0.35 20.344 1 87.31 451 ASN B O 1
ATOM 12138 N N . THR B 1 452 ? -21.875 1.933 20.969 1 79.81 452 THR B N 1
ATOM 12139 C CA . THR B 1 452 ? -20.781 1.366 20.156 1 79.81 452 THR B CA 1
ATOM 12140 C C . THR B 1 452 ? -20.266 0.078 20.797 1 79.81 452 THR B C 1
ATOM 12142 O O . THR B 1 452 ? -19.875 -0.854 20.094 1 79.81 452 THR B O 1
ATOM 12145 N N . THR B 1 453 ? -20.312 -0.036 22.156 1 79.69 453 THR B N 1
ATOM 12146 C CA . THR B 1 453 ? -19.781 -1.218 22.812 1 79.69 453 THR B CA 1
ATOM 12147 C C . THR B 1 453 ? -20.797 -2.352 22.812 1 79.69 453 THR B C 1
ATOM 12149 O O . THR B 1 453 ? -20.438 -3.525 22.719 1 79.69 453 THR B O 1
ATOM 12152 N N . THR B 1 454 ? -22.094 -2.041 22.734 1 84 454 THR B N 1
ATOM 12153 C CA . THR B 1 454 ? -23.109 -3.078 22.859 1 84 454 THR B CA 1
ATOM 12154 C C . THR B 1 454 ? -23.609 -3.52 21.5 1 84 454 THR B C 1
ATOM 12156 O O . THR B 1 454 ? -24.281 -4.547 21.375 1 84 454 THR B O 1
ATOM 12159 N N . LEU B 1 455 ? -23.234 -2.832 20.484 1 84.31 455 LEU B N 1
ATOM 12160 C CA . LEU B 1 455 ? -23.766 -3.139 19.172 1 84.31 455 LEU B CA 1
ATOM 12161 C C . LEU B 1 455 ? -23.344 -4.531 18.719 1 84.31 455 LEU B C 1
ATOM 12163 O O . LEU B 1 455 ? -24.172 -5.32 18.266 1 84.31 455 LEU B O 1
ATOM 12167 N N . PRO B 1 456 ? -22.062 -4.926 18.875 1 78 456 PRO B N 1
ATOM 12168 C CA . PRO B 1 456 ? -21.703 -6.266 18.406 1 78 456 PRO B CA 1
ATOM 12169 C C . PRO B 1 456 ? -22.391 -7.371 19.203 1 78 456 PRO B C 1
ATOM 12171 O O . PRO B 1 456 ? -22.75 -8.414 18.641 1 78 456 PRO B O 1
ATOM 12174 N N . LYS B 1 457 ? -22.656 -7.148 20.516 1 79.94 457 LYS B N 1
ATOM 12175 C CA . LYS B 1 457 ? -23.344 -8.133 21.328 1 79.94 457 LYS B CA 1
ATOM 12176 C C . LYS B 1 457 ? -24.828 -8.211 20.969 1 79.94 457 LYS B C 1
ATOM 12178 O O . LYS B 1 457 ? -25.406 -9.289 20.938 1 79.94 457 LYS B O 1
ATOM 12183 N N . LEU B 1 458 ? -25.375 -7.082 20.641 1 85.81 458 LEU B N 1
ATOM 12184 C CA . LEU B 1 458 ? -26.766 -7.062 20.203 1 85.81 458 LEU B CA 1
ATOM 12185 C C . LEU B 1 458 ? -26.938 -7.77 18.875 1 85.81 458 LEU B C 1
ATOM 12187 O O . LEU B 1 458 ? -27.906 -8.484 18.656 1 85.81 458 LEU B O 1
ATOM 12191 N N . MET B 1 459 ? -26 -7.594 18.016 1 84.75 459 MET B N 1
ATOM 12192 C CA . MET B 1 459 ? -26.062 -8.25 16.703 1 84.75 459 MET B CA 1
ATOM 12193 C C . MET B 1 459 ? -25.906 -9.758 16.859 1 84.75 459 MET B C 1
ATOM 12195 O O . MET B 1 459 ? -26.547 -10.531 16.141 1 84.75 459 MET B O 1
ATOM 12199 N N . SER B 1 460 ? -25.047 -10.125 17.797 1 78.94 460 SER B N 1
ATOM 12200 C CA . SER B 1 460 ? -24.844 -11.555 18.016 1 78.94 460 SER B CA 1
ATOM 12201 C C . SER B 1 460 ? -26.078 -12.195 18.641 1 78.94 460 SER B C 1
ATOM 12203 O O . SER B 1 460 ? -26.453 -13.312 18.297 1 78.94 460 SER B O 1
ATOM 12205 N N . MET B 1 461 ? -26.812 -11.398 19.562 1 82.75 461 MET B N 1
ATOM 12206 C CA . MET B 1 461 ? -28.016 -11.891 20.219 1 82.75 461 MET B CA 1
ATOM 12207 C C . MET B 1 461 ? -29.156 -12.039 19.234 1 82.75 461 MET B C 1
ATOM 12209 O O . MET B 1 461 ? -30 -12.93 19.359 1 82.75 461 MET B O 1
ATOM 12213 N N . LEU B 1 462 ? -29.047 -11.234 18.156 1 85.56 462 LEU B N 1
ATOM 12214 C CA . LEU B 1 462 ? -30.109 -11.258 17.156 1 85.56 462 LEU B CA 1
ATOM 12215 C C . LEU B 1 462 ? -29.75 -12.195 16.016 1 85.56 462 LEU B C 1
ATOM 12217 O O . LEU B 1 462 ? -30.531 -12.352 15.07 1 85.56 462 LEU B O 1
ATOM 12221 N N . GLY B 1 463 ? -28.562 -12.859 15.984 1 74.75 463 GLY B N 1
ATOM 12222 C CA . GLY B 1 463 ? -28.172 -13.852 14.992 1 74.75 463 GLY B CA 1
ATOM 12223 C C . GLY B 1 463 ? -27.703 -13.242 13.688 1 74.75 463 GLY B C 1
ATOM 12224 O O . GLY B 1 463 ? -27.797 -13.875 12.633 1 74.75 463 GLY B O 1
ATOM 12225 N N . LEU B 1 464 ? -27.297 -12.008 13.703 1 77.56 464 LEU B N 1
ATOM 12226 C CA . LEU B 1 464 ? -26.906 -11.352 12.453 1 77.56 464 LEU B CA 1
ATOM 12227 C C . LEU B 1 464 ? -25.422 -11.555 12.172 1 77.56 464 LEU B C 1
ATOM 12229 O O . LEU B 1 464 ? -24.938 -11.227 11.078 1 77.56 464 LEU B O 1
ATOM 12233 N N . LEU B 1 465 ? -24.609 -12.078 13.117 1 72.38 465 LEU B N 1
ATOM 12234 C CA . LEU B 1 465 ? -23.188 -12.328 12.922 1 72.38 465 LEU B CA 1
ATOM 12235 C C . LEU B 1 465 ? -22.953 -13.781 12.539 1 72.38 465 LEU B C 1
ATOM 12237 O O . LEU B 1 465 ? -21.859 -14.141 12.094 1 72.38 465 LEU B O 1
ATOM 12241 N N . ASN B 1 466 ? -23.984 -14.617 12.617 1 67.81 466 ASN B N 1
ATOM 12242 C CA . ASN B 1 466 ? -23.797 -16.047 12.367 1 67.81 466 ASN B CA 1
ATOM 12243 C C . ASN B 1 466 ? -23.609 -16.328 10.883 1 67.81 466 ASN B C 1
ATOM 12245 O O . ASN B 1 466 ? -24.219 -15.672 10.039 1 67.81 466 ASN B O 1
ATOM 12249 N N . MET B 1 467 ? -22.688 -17.156 10.672 1 71.19 467 MET B N 1
ATOM 12250 C CA . MET B 1 467 ? -22.422 -17.594 9.305 1 71.19 467 MET B CA 1
ATOM 12251 C C . MET B 1 467 ? -23.547 -18.484 8.797 1 71.19 467 MET B C 1
ATOM 12253 O O . MET B 1 467 ? -24.203 -19.172 9.586 1 71.19 467 MET B O 1
ATOM 12257 N N . SER B 1 468 ? -23.797 -18.375 7.59 1 70.81 468 SER B N 1
ATOM 12258 C CA . SE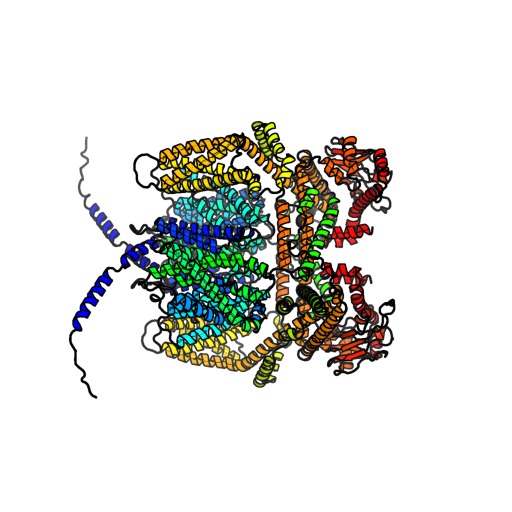R B 1 468 ? -24.734 -19.297 6.961 1 70.81 468 SER B CA 1
ATOM 12259 C C . SER B 1 468 ? -24.219 -20.734 7.016 1 70.81 468 SER B C 1
ATOM 12261 O O . SER B 1 468 ? -23.031 -20.969 7.273 1 70.81 468 SER B O 1
ATOM 12263 N N . ASP B 1 469 ? -25.031 -21.656 6.914 1 68.06 469 ASP B N 1
ATOM 12264 C CA . ASP B 1 469 ? -24.641 -23.062 6.945 1 68.06 469 ASP B CA 1
ATOM 12265 C C . ASP B 1 469 ? -23.641 -23.375 5.844 1 68.06 469 ASP B C 1
ATOM 12267 O O . ASP B 1 469 ? -22.703 -24.156 6.051 1 68.06 469 ASP B O 1
ATOM 12271 N N . VAL B 1 470 ? -23.828 -22.656 4.777 1 71.12 470 VAL B N 1
ATOM 12272 C CA . VAL B 1 470 ? -22.906 -22.922 3.678 1 71.12 470 VAL B CA 1
ATOM 12273 C C . VAL B 1 470 ? -21.531 -22.328 4 1 71.12 470 VAL B C 1
ATOM 12275 O O . VAL B 1 470 ? -20.5 -22.953 3.736 1 71.12 470 VAL B O 1
ATOM 12278 N N . GLU B 1 471 ? -21.578 -21.203 4.578 1 75.69 471 GLU B N 1
ATOM 12279 C CA . GLU B 1 471 ? -20.312 -20.578 4.938 1 75.69 471 GLU B CA 1
ATOM 12280 C C . GLU B 1 471 ? -19.594 -21.391 6.012 1 75.69 471 GLU B C 1
ATOM 12282 O O . GLU B 1 471 ? -18.359 -21.484 6 1 75.69 471 GLU B O 1
ATOM 12287 N N . ARG B 1 472 ? -20.297 -22.031 6.906 1 75.81 472 ARG B N 1
ATOM 12288 C CA . ARG B 1 472 ? -19.703 -22.844 7.953 1 75.81 472 ARG B CA 1
ATOM 12289 C C . ARG B 1 472 ? -19.109 -24.125 7.371 1 75.81 472 ARG B C 1
ATOM 12291 O O . ARG B 1 472 ? -18.016 -24.547 7.773 1 75.81 472 ARG B O 1
ATOM 12298 N N . ALA B 1 473 ? -19.828 -24.656 6.426 1 72.19 473 ALA B N 1
ATOM 12299 C CA . ALA B 1 473 ? -19.312 -25.859 5.781 1 72.19 473 ALA B CA 1
ATOM 12300 C C . ALA B 1 473 ? -18.062 -25.547 4.977 1 72.19 473 ALA B C 1
ATOM 12302 O O . ALA B 1 473 ? -17.094 -26.312 4.996 1 72.19 473 ALA B O 1
ATOM 12303 N N . ASN B 1 474 ? -18.094 -24.469 4.398 1 73.75 474 ASN B N 1
ATOM 12304 C CA . ASN B 1 474 ? -16.906 -24.078 3.631 1 73.75 474 ASN B CA 1
ATOM 12305 C C . ASN B 1 474 ? -15.727 -23.781 4.539 1 73.75 474 ASN B C 1
ATOM 12307 O O . ASN B 1 474 ? -14.586 -24.125 4.219 1 73.75 474 ASN B O 1
ATOM 12311 N N . MET B 1 475 ? -16 -23.203 5.625 1 80.31 475 MET B N 1
ATOM 12312 C CA . MET B 1 475 ? -14.922 -22.906 6.566 1 80.31 475 MET B CA 1
ATOM 12313 C C . MET B 1 475 ? -14.305 -24.172 7.121 1 80.31 475 MET B C 1
ATOM 12315 O O . MET B 1 475 ? -13.086 -24.281 7.254 1 80.31 475 MET B O 1
ATOM 12319 N N . ASN B 1 476 ? -15.109 -25.156 7.371 1 78.12 476 ASN B N 1
ATOM 12320 C CA . ASN B 1 476 ? -14.586 -26.422 7.867 1 78.12 476 ASN B CA 1
ATOM 12321 C C . ASN B 1 476 ? -13.766 -27.156 6.805 1 78.12 476 ASN B C 1
ATOM 12323 O O . ASN B 1 476 ? -12.727 -27.75 7.117 1 78.12 476 ASN B O 1
ATOM 12327 N N . LEU B 1 477 ? -14.203 -26.953 5.629 1 76.75 477 LEU B N 1
ATOM 12328 C CA . LEU B 1 477 ? -13.445 -27.562 4.543 1 76.75 477 LEU B CA 1
ATOM 12329 C C . LEU B 1 477 ? -12.102 -26.859 4.355 1 76.75 477 LEU B C 1
ATOM 12331 O O . LEU B 1 477 ? -11.086 -27.516 4.098 1 76.75 477 LEU B O 1
ATOM 12335 N N . VAL B 1 478 ? -12.133 -25.672 4.484 1 83.94 478 VAL B N 1
ATOM 12336 C CA . VAL B 1 478 ? -10.898 -24.906 4.309 1 83.94 478 VAL B CA 1
ATOM 12337 C C . VAL B 1 478 ? -9.93 -25.234 5.441 1 83.94 478 VAL B C 1
ATOM 12339 O O . VAL B 1 478 ? -8.734 -25.438 5.207 1 83.94 478 VAL B O 1
ATOM 12342 N N . ILE B 1 479 ? -10.438 -25.359 6.664 1 87 479 ILE B N 1
ATOM 12343 C CA . ILE B 1 479 ? -9.578 -25.656 7.805 1 87 479 ILE B CA 1
ATOM 12344 C C . ILE B 1 479 ? -9.016 -27.062 7.676 1 87 479 ILE B C 1
ATOM 12346 O O . ILE B 1 479 ? -7.844 -27.312 7.965 1 87 479 ILE B O 1
ATOM 12350 N N . MET B 1 480 ? -9.828 -27.891 7.18 1 82.56 480 MET B N 1
ATOM 12351 C CA . MET B 1 480 ? -9.352 -29.266 6.961 1 82.56 480 MET B CA 1
ATOM 12352 C C . MET B 1 480 ? -8.281 -29.297 5.875 1 82.56 480 MET B C 1
ATOM 12354 O O . MET B 1 480 ? -7.277 -29.984 6.012 1 82.56 480 MET B O 1
ATOM 12358 N N . ALA B 1 481 ? -8.484 -28.531 4.887 1 82.94 481 ALA B N 1
ATOM 12359 C CA . ALA B 1 481 ? -7.496 -28.469 3.816 1 82.94 481 ALA B CA 1
ATOM 12360 C C . ALA B 1 481 ? -6.191 -27.859 4.316 1 82.94 481 ALA B C 1
ATOM 12362 O O . ALA B 1 481 ? -5.105 -28.312 3.965 1 82.94 481 ALA B O 1
ATOM 12363 N N . LEU B 1 482 ? -6.301 -26.906 5.117 1 87.94 482 LEU B N 1
ATOM 12364 C CA . LEU B 1 482 ? -5.105 -26.25 5.648 1 87.94 482 LEU B CA 1
ATOM 12365 C C . LEU B 1 482 ? -4.375 -27.172 6.617 1 87.94 482 LEU B C 1
ATOM 12367 O O . LEU B 1 482 ? -3.143 -27.234 6.617 1 87.94 482 LEU B O 1
ATOM 12371 N N . ARG B 1 483 ? -5.145 -27.844 7.43 1 88.06 483 ARG B N 1
ATOM 12372 C CA . ARG B 1 483 ? -4.539 -28.797 8.359 1 88.06 483 ARG B CA 1
ATOM 12373 C C . ARG B 1 483 ? -3.855 -29.938 7.605 1 88.06 483 ARG B C 1
ATOM 12375 O O . ARG B 1 483 ? -2.773 -30.375 7.996 1 88.06 483 ARG B O 1
ATOM 12382 N N . ASN B 1 484 ? -4.438 -30.266 6.488 1 79.56 484 ASN B N 1
ATOM 12383 C CA . ASN B 1 484 ? -3.824 -31.312 5.672 1 79.56 484 ASN B CA 1
ATOM 12384 C C . ASN B 1 484 ? -2.555 -30.812 4.988 1 79.56 484 ASN B C 1
ATOM 12386 O O . ASN B 1 484 ? -1.569 -31.547 4.887 1 79.56 484 ASN B O 1
ATOM 12390 N N . THR B 1 485 ? -2.611 -29.672 4.551 1 84.81 485 THR B N 1
ATOM 12391 C CA . THR B 1 485 ? -1.411 -29.109 3.949 1 84.81 485 THR B CA 1
ATOM 12392 C C . THR B 1 485 ? -0.3 -28.969 4.984 1 84.81 485 THR B C 1
ATOM 12394 O O . THR B 1 485 ? 0.862 -29.266 4.703 1 84.81 485 THR B O 1
ATOM 12397 N N . ALA B 1 486 ? -0.682 -28.516 6.156 1 88.06 486 ALA B N 1
ATOM 12398 C CA . ALA B 1 486 ? 0.308 -28.391 7.223 1 88.06 486 ALA B CA 1
ATOM 12399 C C . ALA B 1 486 ? 0.856 -29.75 7.629 1 88.06 486 ALA B C 1
ATOM 12401 O O . ALA B 1 486 ? 2.059 -29.906 7.855 1 88.06 486 ALA B O 1
ATOM 12402 N N . ARG B 1 487 ? -0.005 -30.766 7.656 1 83.25 487 ARG B N 1
ATOM 12403 C CA . ARG B 1 487 ? 0.412 -32.125 8.031 1 83.25 487 ARG B CA 1
ATOM 12404 C C . ARG B 1 487 ? 1.294 -32.75 6.957 1 83.25 487 ARG B C 1
ATOM 12406 O O . ARG B 1 487 ? 2.312 -33.375 7.266 1 83.25 487 ARG B O 1
ATOM 12413 N N . THR B 1 488 ? 0.912 -32.5 5.727 1 79.31 488 THR B N 1
ATOM 12414 C CA . THR B 1 488 ? 1.726 -33.031 4.641 1 79.31 488 THR B CA 1
ATOM 12415 C C . THR B 1 488 ? 3.082 -32.312 4.59 1 79.31 488 THR B C 1
ATOM 12417 O O . THR B 1 488 ? 4.109 -32.969 4.371 1 79.31 488 THR B O 1
ATOM 12420 N N . SER B 1 489 ? 3.07 -31.094 4.82 1 85 489 SER B N 1
ATOM 12421 C CA . SER B 1 489 ? 4.336 -30.375 4.832 1 85 489 SER B CA 1
ATOM 12422 C C . SER B 1 489 ? 5.203 -30.797 6.016 1 85 489 SER B C 1
ATOM 12424 O O . SER B 1 489 ? 6.426 -30.875 5.895 1 85 489 SER B O 1
ATOM 12426 N N . THR B 1 490 ? 4.57 -31.062 7.164 1 84.69 490 THR B N 1
ATOM 12427 C CA . THR B 1 490 ? 5.312 -31.531 8.328 1 84.69 490 THR B CA 1
ATOM 12428 C C . THR B 1 490 ? 5.93 -32.906 8.055 1 84.69 490 THR B C 1
ATOM 12430 O O . THR B 1 490 ? 7.094 -33.125 8.391 1 84.69 490 THR B O 1
ATOM 12433 N N . GLY B 1 491 ? 5.145 -33.719 7.395 1 73.56 491 GLY B N 1
ATOM 12434 C CA . GLY B 1 491 ? 5.676 -35.031 7.051 1 73.56 491 GLY B CA 1
ATOM 12435 C C . GLY B 1 491 ? 6.84 -34.969 6.082 1 73.56 491 GLY B C 1
ATOM 12436 O O . GLY B 1 491 ? 7.828 -35.688 6.238 1 73.56 491 GLY B O 1
ATOM 12437 N N . TYR B 1 492 ? 6.832 -33.969 5.27 1 72.94 492 TYR B N 1
ATOM 12438 C CA . TYR B 1 492 ? 7.898 -33.812 4.289 1 72.94 492 TYR B CA 1
ATOM 12439 C C . TYR B 1 492 ? 9.141 -33.219 4.93 1 72.94 492 TYR B C 1
ATOM 12441 O O . TYR B 1 492 ? 10.258 -33.656 4.676 1 72.94 492 TYR B O 1
ATOM 12449 N N . GLN B 1 493 ? 9 -32.281 5.781 1 79.81 493 GLN B N 1
ATOM 12450 C CA . GLN B 1 493 ? 10.133 -31.578 6.367 1 79.81 493 GLN B CA 1
ATOM 12451 C C . GLN B 1 493 ? 10.836 -32.438 7.418 1 79.81 493 GLN B C 1
ATOM 12453 O O . GLN B 1 493 ? 12.039 -32.281 7.641 1 79.81 493 GLN B O 1
ATOM 12458 N N . ARG B 1 494 ? 10.062 -33.25 8.016 1 74.5 494 ARG B N 1
ATOM 12459 C CA . ARG B 1 494 ? 10.656 -34.156 8.992 1 74.5 494 ARG B CA 1
ATOM 12460 C C . ARG B 1 494 ? 11.664 -35.094 8.336 1 74.5 494 ARG B C 1
ATOM 12462 O O . ARG B 1 494 ? 12.625 -35.531 8.977 1 74.5 494 ARG B O 1
ATOM 12469 N N . ARG B 1 495 ? 11.516 -35.219 7.016 1 64.94 495 ARG B N 1
ATOM 12470 C CA . ARG B 1 495 ? 12.383 -36.156 6.305 1 64.94 495 ARG B CA 1
ATOM 12471 C C . ARG B 1 495 ? 13.531 -35.406 5.617 1 64.94 495 ARG B C 1
ATOM 12473 O O . ARG B 1 495 ? 14.477 -36.031 5.137 1 64.94 495 ARG B O 1
ATOM 12480 N N . ASP B 1 496 ? 13.492 -34.062 5.66 1 70.06 496 ASP B N 1
ATOM 12481 C CA . ASP B 1 496 ? 14.539 -33.281 5.023 1 70.06 496 ASP B CA 1
ATOM 12482 C C . ASP B 1 496 ? 15.781 -33.188 5.918 1 70.06 496 ASP B C 1
ATOM 12484 O O . ASP B 1 496 ? 15.664 -32.906 7.113 1 70.06 496 ASP B O 1
ATOM 12488 N N . LYS B 1 497 ? 16.984 -33.375 5.352 1 68.5 497 LYS B N 1
ATOM 12489 C CA . LYS B 1 497 ? 18.281 -33.375 6.047 1 68.5 497 LYS B CA 1
ATOM 12490 C C . LYS B 1 497 ? 18.562 -32.031 6.68 1 68.5 497 LYS B C 1
ATOM 12492 O O . LYS B 1 497 ? 19.203 -31.938 7.723 1 68.5 497 LYS B O 1
ATOM 12497 N N . LYS B 1 498 ? 18 -31.047 6.133 1 74.88 498 LYS B N 1
ATOM 12498 C CA . LYS B 1 498 ? 18.312 -29.703 6.594 1 74.88 498 LYS B CA 1
ATOM 12499 C C . LYS B 1 498 ? 17.688 -29.438 7.965 1 74.88 498 LYS B C 1
ATOM 12501 O O . LYS B 1 498 ? 18.203 -28.609 8.734 1 74.88 498 LYS B O 1
ATOM 12506 N N . PHE B 1 499 ? 16.641 -30.219 8.219 1 81.25 499 PHE B N 1
ATOM 12507 C CA . PHE B 1 499 ? 15.945 -29.969 9.477 1 81.25 499 PHE B CA 1
ATOM 12508 C C . PHE B 1 499 ? 16.156 -31.109 10.453 1 81.25 499 PHE B C 1
ATOM 12510 O O . PHE B 1 499 ? 15.359 -31.297 11.383 1 81.25 499 PHE B O 1
ATOM 12517 N N . SER B 1 500 ? 17.281 -31.703 10.234 1 74.88 500 SER B N 1
ATOM 12518 C CA . SER B 1 500 ? 17.594 -32.812 11.148 1 74.88 500 SER B CA 1
ATOM 12519 C C . SER B 1 500 ? 17.922 -32.281 12.539 1 74.88 500 SER B C 1
ATOM 12521 O O . SER B 1 500 ? 18.672 -31.328 12.688 1 74.88 500 SER B O 1
ATOM 12523 N N . GLY B 1 501 ? 17.156 -32.656 13.555 1 74.5 501 GLY B N 1
ATOM 12524 C CA . GLY B 1 501 ? 17.438 -32.25 14.922 1 74.5 501 GLY B CA 1
ATOM 12525 C C . GLY B 1 501 ? 16.484 -31.219 15.461 1 74.5 501 GLY B C 1
ATOM 12526 O O . GLY B 1 501 ? 16.672 -30.703 16.562 1 74.5 501 GLY B O 1
ATOM 12527 N N . ALA B 1 502 ? 15.531 -30.906 14.625 1 79.56 502 ALA B N 1
ATOM 12528 C CA . ALA B 1 502 ? 14.555 -29.922 15.078 1 79.56 502 ALA B CA 1
ATOM 12529 C C . ALA B 1 502 ? 13.617 -30.516 16.125 1 79.56 502 ALA B C 1
ATOM 12531 O O . ALA B 1 502 ? 13.492 -31.734 16.234 1 79.56 502 ALA B O 1
ATOM 12532 N N . ASP B 1 503 ? 13.109 -29.688 17.047 1 78.75 503 ASP B N 1
ATOM 12533 C CA . ASP B 1 503 ? 12.094 -30.078 18.016 1 78.75 503 ASP B CA 1
ATOM 12534 C C . ASP B 1 503 ? 10.711 -30.125 17.375 1 78.75 503 ASP B C 1
ATOM 12536 O O . ASP B 1 503 ? 10.039 -29.094 17.25 1 78.75 503 ASP B O 1
ATOM 12540 N N . TRP B 1 504 ? 10.242 -31.266 17.062 1 78.88 504 TRP B N 1
ATOM 12541 C CA . TRP B 1 504 ? 9.016 -31.422 16.297 1 78.88 504 TRP B CA 1
ATOM 12542 C C . TRP B 1 504 ? 7.789 -31.312 17.188 1 78.88 504 TRP B C 1
ATOM 12544 O O . TRP B 1 504 ? 6.68 -31.062 16.703 1 78.88 504 TRP B O 1
ATOM 12554 N N . LYS B 1 505 ? 7.988 -31.469 18.516 1 76.19 505 LYS B N 1
ATOM 12555 C CA . LYS B 1 505 ? 6.863 -31.234 19.422 1 76.19 505 LYS B CA 1
ATOM 12556 C C . LYS B 1 505 ? 6.508 -29.75 19.469 1 76.19 505 LYS B C 1
ATOM 12558 O O . LYS B 1 505 ? 5.328 -29.391 19.438 1 76.19 505 LYS B O 1
ATOM 12563 N N . TRP B 1 506 ? 7.562 -29.094 19.453 1 78.5 506 TRP B N 1
ATOM 12564 C CA . TRP B 1 506 ? 7.352 -27.641 19.438 1 78.5 506 TRP B CA 1
ATOM 12565 C C . TRP B 1 506 ? 6.754 -27.188 18.109 1 78.5 506 TRP B C 1
ATOM 12567 O O . TRP B 1 506 ? 5.883 -26.312 18.094 1 78.5 506 TRP B O 1
ATOM 12577 N N . VAL B 1 507 ? 7.188 -27.75 17.047 1 86.56 507 VAL B N 1
ATOM 12578 C CA . VAL B 1 507 ? 6.699 -27.391 15.719 1 86.56 507 VAL B CA 1
ATOM 12579 C C . VAL B 1 507 ? 5.211 -27.719 15.609 1 86.56 507 VAL B C 1
ATOM 12581 O O . VAL B 1 507 ? 4.426 -26.906 15.117 1 86.56 507 VAL B O 1
ATOM 12584 N N . GLN B 1 508 ? 4.824 -28.828 16.172 1 83.31 508 GLN B N 1
ATOM 12585 C CA . GLN B 1 508 ? 3.43 -29.234 16.078 1 83.31 508 GLN B CA 1
ATOM 12586 C C . GLN B 1 508 ? 2.533 -28.359 16.938 1 83.31 508 GLN B C 1
ATOM 12588 O O . GLN B 1 508 ? 1.418 -28.016 16.531 1 83.31 508 GLN B O 1
ATOM 12593 N N . MET B 1 509 ? 3.066 -27.906 17.969 1 80.19 509 MET B N 1
ATOM 12594 C CA . MET B 1 509 ? 2.285 -27.078 18.859 1 80.19 509 MET B CA 1
ATOM 12595 C C . MET B 1 509 ? 2.074 -25.688 18.281 1 80.19 509 MET B C 1
ATOM 12597 O O . MET B 1 509 ? 1.012 -25.078 18.453 1 80.19 509 MET B O 1
ATOM 12601 N N . HIS B 1 510 ? 2.953 -25.297 17.484 1 81.44 510 HIS B N 1
ATOM 12602 C CA . HIS B 1 510 ? 2.863 -23.922 17.016 1 81.44 510 HIS B CA 1
ATOM 12603 C C . HIS B 1 510 ? 2.365 -23.875 15.57 1 81.44 510 HIS B C 1
ATOM 12605 O O . HIS B 1 510 ? 2.232 -22.781 14.992 1 81.44 510 HIS B O 1
ATOM 12611 N N . THR B 1 511 ? 2.08 -24.969 14.938 1 86.69 511 THR B N 1
ATOM 12612 C CA . THR B 1 511 ? 1.571 -24.969 13.57 1 86.69 511 THR B CA 1
ATOM 12613 C C . THR B 1 511 ? 0.12 -25.438 13.539 1 86.69 511 THR B C 1
ATOM 12615 O O . THR B 1 511 ? -0.483 -25.531 12.469 1 86.69 511 THR B O 1
ATOM 12618 N N . TYR B 1 512 ? -0.435 -25.531 14.75 1 83.31 512 TYR B N 1
ATOM 12619 C CA . TYR B 1 512 ? -1.824 -25.969 14.781 1 83.31 512 TYR B CA 1
ATOM 12620 C C . TYR B 1 512 ? -2.77 -24.812 14.484 1 83.31 512 TYR B C 1
ATOM 12622 O O . TYR B 1 512 ? -2.723 -23.781 15.148 1 83.31 512 TYR B O 1
ATOM 12630 N N . ILE B 1 513 ? -3.588 -25.062 13.445 1 87.38 513 ILE B N 1
ATOM 12631 C CA . ILE B 1 513 ? -4.527 -24.031 13.008 1 87.38 513 ILE B CA 1
ATOM 12632 C C . ILE B 1 513 ? -5.895 -24.281 13.641 1 87.38 513 ILE B C 1
ATOM 12634 O O . ILE B 1 513 ? -6.543 -25.281 13.344 1 87.38 513 ILE B O 1
ATOM 12638 N N . ALA B 1 514 ? -6.289 -23.438 14.469 1 79.75 514 ALA B N 1
ATOM 12639 C CA . ALA B 1 514 ? -7.578 -23.547 15.148 1 79.75 514 ALA B CA 1
ATOM 12640 C C . ALA B 1 514 ? -8.695 -22.922 14.32 1 79.75 514 ALA B C 1
ATOM 12642 O O . ALA B 1 514 ? -8.453 -22.016 13.523 1 79.75 514 ALA B O 1
ATOM 12643 N N . ASN B 1 515 ? -9.898 -23.531 14.367 1 77.5 515 ASN B N 1
ATOM 12644 C CA . ASN B 1 515 ? -11.086 -22.953 13.75 1 77.5 515 ASN B CA 1
ATOM 12645 C C . ASN B 1 515 ? -11.625 -21.781 14.562 1 77.5 515 ASN B C 1
ATOM 12647 O O . ASN B 1 515 ? -12.031 -21.953 15.711 1 77.5 515 ASN B O 1
ATOM 12651 N N . PRO B 1 516 ? -11.555 -20.656 14 1 72.12 516 PRO B N 1
ATOM 12652 C CA . PRO B 1 516 ? -12.016 -19.484 14.75 1 72.12 516 PRO B CA 1
ATOM 12653 C C . PRO B 1 516 ? -13.492 -19.562 15.102 1 72.12 516 PRO B C 1
ATOM 12655 O O . PRO B 1 516 ? -13.945 -18.875 16.031 1 72.12 516 PRO B O 1
ATOM 12658 N N . TYR B 1 517 ? -14.359 -20.297 14.328 1 66.81 517 TYR B N 1
ATOM 12659 C CA . TYR B 1 517 ? -15.797 -20.344 14.57 1 66.81 517 TYR B CA 1
ATOM 12660 C C . TYR B 1 517 ? -16.188 -21.625 15.305 1 66.81 517 TYR B C 1
ATOM 12662 O O . TYR B 1 517 ? -17.375 -21.953 15.398 1 66.81 517 TYR B O 1
ATOM 12670 N N . ALA B 1 518 ? -15.305 -22.516 15.836 1 62.44 518 ALA B N 1
ATOM 12671 C CA . ALA B 1 518 ? -15.648 -23.797 16.453 1 62.44 518 ALA B CA 1
ATOM 12672 C C . ALA B 1 518 ? -16.594 -23.594 17.641 1 62.44 518 ALA B C 1
ATOM 12674 O O . ALA B 1 518 ? -17.422 -24.453 17.922 1 62.44 518 ALA B O 1
ATOM 12675 N N . GLY B 1 519 ? -16.609 -22.609 18.516 1 52.19 519 GLY B N 1
ATOM 12676 C CA . GLY B 1 519 ? -17.438 -22.594 19.703 1 52.19 519 GLY B CA 1
ATOM 12677 C C . GLY B 1 519 ? -18.922 -22.547 19.391 1 52.19 519 GLY B C 1
ATOM 12678 O O . GLY B 1 519 ? -19.766 -22.641 20.297 1 52.19 519 GLY B O 1
ATOM 12679 N N . SER B 1 520 ? -19.312 -21.906 18.375 1 46 520 SER B N 1
ATOM 12680 C CA . SER B 1 520 ? -20.734 -21.641 18.344 1 46 520 SER B CA 1
ATOM 12681 C C . SER B 1 520 ? -21.547 -22.938 18.188 1 46 520 SER B C 1
ATOM 12683 O O . SER B 1 520 ? -22.5 -23.172 18.938 1 46 520 SER B O 1
ATOM 12685 N N . ALA B 1 521 ? -22.141 -23.359 16.953 1 43.16 521 ALA B N 1
ATOM 12686 C CA . ALA B 1 521 ? -23.266 -24.297 16.859 1 43.16 521 ALA B CA 1
ATOM 12687 C C . ALA B 1 521 ? -22.812 -25.719 17.203 1 43.16 521 ALA B C 1
ATOM 12689 O O . ALA B 1 521 ? -21.766 -26.172 16.734 1 43.16 521 ALA B O 1
ATOM 12690 N N . VAL B 1 522 ? -22.906 -26.047 18.391 1 41.25 522 VAL B N 1
ATOM 12691 C CA . VAL B 1 522 ? -23.219 -27.438 18.688 1 41.25 522 VAL B CA 1
ATOM 12692 C C . VAL B 1 522 ? -23.859 -28.094 17.453 1 41.25 522 VAL B C 1
ATOM 12694 O O . VAL B 1 522 ? -24.891 -27.656 16.969 1 41.25 522 VAL B O 1
ATOM 12697 N N . GLU B 1 523 ? -23.109 -28.484 16.562 1 40.34 523 GLU B N 1
ATOM 12698 C CA . GLU B 1 523 ? -23.734 -29.406 15.617 1 40.34 523 GLU B CA 1
ATOM 12699 C C . GLU B 1 523 ? -24.797 -30.266 16.297 1 40.34 523 GLU B C 1
ATOM 12701 O O . GLU B 1 523 ? -24.5 -31.094 17.141 1 40.34 523 GLU B O 1
ATOM 12706 N N . GLU B 1 524 ? -25.812 -29.734 16.797 1 36.91 524 GLU B N 1
ATOM 12707 C CA . GLU B 1 524 ? -26.781 -30.797 17.031 1 36.91 524 GLU B CA 1
ATOM 12708 C C . GLU B 1 524 ? -26.781 -31.812 15.883 1 36.91 524 GLU B C 1
ATOM 12710 O O . GLU B 1 524 ? -26.875 -31.422 14.711 1 36.91 524 GLU B O 1
ATOM 12715 N N . PRO B 1 525 ? -25.938 -32.781 16 1 35.06 525 PRO B N 1
ATOM 12716 C CA . PRO B 1 525 ? -26.234 -33.781 14.969 1 35.06 525 PRO B CA 1
ATOM 12717 C C . PRO B 1 525 ? -27.672 -33.719 14.484 1 35.06 525 PRO B C 1
ATOM 12719 O O . PRO B 1 525 ? -28.609 -33.812 15.289 1 35.06 525 PRO B O 1
ATOM 12722 N N . VAL B 1 526 ? -27.969 -32.844 13.68 1 36.22 526 VAL B N 1
ATOM 12723 C CA . VAL B 1 526 ? -29.297 -33.125 13.133 1 36.22 526 VAL B CA 1
ATOM 12724 C C . VAL B 1 526 ? -29.484 -34.625 12.953 1 36.22 526 VAL B C 1
ATOM 12726 O O . VAL B 1 526 ? -28.797 -35.25 12.125 1 36.22 526 VAL B O 1
ATOM 12729 N N . GLU B 1 527 ? -29.391 -35.344 13.992 1 33.28 527 GLU B N 1
ATOM 12730 C CA . GLU B 1 527 ? -30.125 -36.594 13.789 1 33.28 527 GLU B CA 1
ATOM 12731 C C . GLU B 1 527 ? -31.266 -36.406 12.789 1 33.28 527 GLU B C 1
ATOM 12733 O O . GLU B 1 527 ? -32.156 -35.594 13.023 1 33.28 527 GLU B O 1
ATOM 12738 N N . LEU B 1 528 ? -30.922 -36.375 11.5 1 36 528 LEU B N 1
ATOM 12739 C CA . LEU B 1 528 ? -31.938 -36.688 10.492 1 36 528 LEU B CA 1
ATOM 12740 C C . LEU B 1 528 ? -33 -37.594 11.07 1 36 528 LEU B C 1
ATOM 12742 O O . LEU B 1 528 ? -33.688 -38.312 10.336 1 36 528 LEU B O 1
ATOM 12746 N N . THR B 1 529 ? -32.875 -37.969 12.258 1 33.06 529 THR B N 1
ATOM 12747 C CA . THR B 1 529 ? -33.938 -38.875 12.617 1 33.06 529 THR B CA 1
ATOM 12748 C C . THR B 1 529 ? -35.312 -38.188 12.43 1 33.06 529 THR B C 1
ATOM 12750 O O . THR B 1 529 ? -36.344 -38.812 12.539 1 33.06 529 THR B O 1
ATOM 12753 N N . ASP B 1 530 ? -35.5 -37 13.078 1 35.25 530 ASP B N 1
ATOM 12754 C CA . ASP B 1 530 ? -36.938 -36.719 13.227 1 35.25 530 ASP B CA 1
ATOM 12755 C C . ASP B 1 530 ? -37.594 -36.531 11.867 1 35.25 530 ASP B C 1
ATOM 12757 O O . ASP B 1 530 ? -37.062 -35.875 10.969 1 35.25 530 ASP B O 1
ATOM 12761 N N . SER B 1 531 ? -38.5 -37.375 11.508 1 37.28 531 SER B N 1
ATOM 12762 C CA . SER B 1 531 ? -39.531 -37.656 10.484 1 37.28 531 SER B CA 1
ATOM 12763 C C . SER B 1 531 ? -40.125 -36.406 9.906 1 37.28 531 SER B C 1
ATOM 12765 O O . SER B 1 531 ? -40.469 -36.344 8.727 1 37.28 531 SER B O 1
ATOM 12767 N N . TYR B 1 532 ? -40.75 -35.344 10.781 1 37.5 532 TYR B N 1
ATOM 12768 C CA . TYR B 1 532 ? -41.812 -34.438 10.336 1 37.5 532 TYR B CA 1
ATOM 12769 C C . TYR B 1 532 ? -41.219 -33.125 9.844 1 37.5 532 TYR B C 1
ATOM 12771 O O . TYR B 1 532 ? -41.875 -32.094 9.977 1 37.5 532 TYR B O 1
ATOM 12779 N N . VAL B 1 533 ? -39.969 -32.875 9.859 1 47.25 533 VAL B N 1
ATOM 12780 C CA . VAL B 1 533 ? -39.781 -31.578 9.227 1 47.25 533 VAL B CA 1
ATOM 12781 C C . VAL B 1 533 ? -40.469 -31.547 7.871 1 47.25 533 VAL B C 1
ATOM 12783 O O . VAL B 1 533 ? -40.25 -32.406 7.027 1 47.25 533 VAL B O 1
ATOM 12786 N N . PRO B 1 534 ? -41.594 -30.719 7.797 1 53.03 534 PRO B N 1
ATOM 12787 C CA . PRO B 1 534 ? -42.312 -30.688 6.531 1 53.03 534 PRO B CA 1
ATOM 12788 C C . PRO B 1 534 ? -41.406 -30.531 5.32 1 53.03 534 PRO B C 1
ATOM 12790 O O . PRO B 1 534 ? -40.344 -29.922 5.418 1 53.03 534 PRO B O 1
ATOM 12793 N N . ALA B 1 535 ? -41.594 -31.5 4.391 1 56.06 535 ALA B N 1
ATOM 12794 C CA . ALA B 1 535 ? -40.906 -31.625 3.121 1 56.06 535 ALA B CA 1
ATOM 12795 C C . ALA B 1 535 ? -40.625 -30.266 2.5 1 56.06 535 ALA B C 1
ATOM 12797 O O . ALA B 1 535 ? -39.562 -30.062 1.871 1 56.06 535 ALA B O 1
ATOM 12798 N N . ARG B 1 536 ? -41.5 -29.344 3.057 1 63.97 536 ARG B N 1
ATOM 12799 C CA . ARG B 1 536 ? -41.375 -28.047 2.406 1 63.97 536 ARG B CA 1
ATOM 12800 C C . ARG B 1 536 ? -40.219 -27.266 2.982 1 63.97 536 ARG B C 1
ATOM 12802 O O . ARG B 1 536 ? -39.469 -26.594 2.246 1 63.97 536 ARG B O 1
ATOM 12809 N N . VAL B 1 537 ? -40 -27.266 4.227 1 66.81 537 VAL B N 1
ATOM 12810 C CA . VAL B 1 537 ? -38.938 -26.5 4.871 1 66.81 537 VAL B CA 1
ATOM 12811 C C . VAL B 1 537 ? -37.562 -27.078 4.48 1 66.81 537 VAL B C 1
ATOM 12813 O O . VAL B 1 537 ? -36.625 -26.328 4.242 1 66.81 537 VAL B O 1
ATOM 12816 N N . TYR B 1 538 ? -37.656 -28.359 4.43 1 63.78 538 TYR B N 1
ATOM 12817 C CA . TYR B 1 538 ? -36.406 -29 4.004 1 63.78 538 TYR B CA 1
ATOM 12818 C C . TYR B 1 538 ? -36.094 -28.625 2.562 1 63.78 538 TYR B C 1
ATOM 12820 O O . TYR B 1 538 ? -34.938 -28.375 2.232 1 63.78 538 TYR B O 1
ATOM 12828 N N . ARG B 1 539 ? -37.188 -28.625 1.848 1 73.12 539 ARG B N 1
ATOM 12829 C CA . ARG B 1 539 ? -36.969 -28.297 0.444 1 73.12 539 ARG B CA 1
ATOM 12830 C C . ARG B 1 539 ? -36.5 -26.859 0.289 1 73.12 539 ARG B C 1
ATOM 12832 O O . ARG B 1 539 ? -35.625 -26.562 -0.528 1 73.12 539 ARG B O 1
ATOM 12839 N N . ASN B 1 540 ? -36.969 -26.078 1.123 1 76.31 540 ASN B N 1
ATOM 12840 C CA . ASN B 1 540 ? -36.562 -24.672 1.026 1 76.31 540 ASN B CA 1
ATOM 12841 C C . ASN B 1 540 ? -35.156 -24.453 1.523 1 76.31 540 ASN B C 1
ATOM 12843 O O . ASN B 1 540 ? -34.406 -23.672 0.944 1 76.31 540 ASN B O 1
ATOM 12847 N N . ALA B 1 541 ? -34.875 -25.172 2.523 1 74.81 541 ALA B N 1
ATOM 12848 C CA . ALA B 1 541 ? -33.5 -25.047 3.043 1 74.81 541 ALA B CA 1
ATOM 12849 C C . ALA B 1 541 ? -32.5 -25.594 2.053 1 74.81 541 ALA B C 1
ATOM 12851 O O . ALA B 1 541 ? -31.406 -25.016 1.889 1 74.81 541 ALA B O 1
ATOM 12852 N N . ALA B 1 542 ? -32.875 -26.609 1.466 1 76.38 542 ALA B N 1
ATOM 12853 C CA . ALA B 1 542 ? -31.969 -27.188 0.468 1 76.38 542 ALA B CA 1
ATOM 12854 C C . ALA B 1 542 ? -31.844 -26.281 -0.748 1 76.38 542 ALA B C 1
ATOM 12856 O O . ALA B 1 542 ? -30.75 -26.156 -1.322 1 76.38 542 ALA B O 1
ATOM 12857 N N . SER B 1 543 ? -32.938 -25.688 -1.065 1 81.69 543 SER B N 1
ATOM 12858 C CA . SER B 1 543 ? -32.906 -24.766 -2.197 1 81.69 543 SER B CA 1
ATOM 12859 C C . SER B 1 543 ? -32.031 -23.547 -1.886 1 81.69 543 SER B C 1
ATOM 12861 O O . SER B 1 543 ? -31.297 -23.062 -2.746 1 81.69 543 SER B O 1
ATOM 12863 N N . LYS B 1 544 ? -32.094 -23.172 -0.709 1 81.38 544 LYS B N 1
ATOM 12864 C CA . LYS B 1 544 ? -31.297 -22.016 -0.308 1 81.38 544 LYS B CA 1
ATOM 12865 C C . LYS B 1 544 ? -29.812 -22.375 -0.275 1 81.38 544 LYS B C 1
ATOM 12867 O O . LYS B 1 544 ? -28.984 -21.578 -0.708 1 81.38 544 LYS B O 1
ATOM 12872 N N . LYS B 1 545 ? -29.578 -23.516 0.159 1 77.38 545 LYS B N 1
ATOM 12873 C CA . LYS B 1 545 ? -28.188 -23.953 0.179 1 77.38 545 LYS B CA 1
ATOM 12874 C C . LYS B 1 545 ? -27.641 -24.109 -1.236 1 77.38 545 LYS B C 1
ATOM 12876 O O . LYS B 1 545 ? -26.484 -23.75 -1.511 1 77.38 545 LYS B O 1
ATOM 12881 N N . ALA B 1 546 ? -28.438 -24.562 -2.029 1 82.94 546 ALA B N 1
ATOM 12882 C CA . ALA B 1 546 ? -28.016 -24.75 -3.416 1 82.94 546 ALA B CA 1
ATOM 12883 C C . ALA B 1 546 ? -27.812 -23.406 -4.113 1 82.94 546 ALA B C 1
ATOM 12885 O O . ALA B 1 546 ? -26.828 -23.219 -4.832 1 82.94 546 ALA B O 1
ATOM 12886 N N . SER B 1 547 ? -28.719 -22.594 -3.863 1 85.06 547 SER B N 1
ATOM 12887 C CA . SER B 1 547 ? -28.609 -21.281 -4.5 1 85.06 547 SER B CA 1
ATOM 12888 C C . SER B 1 547 ? -27.344 -20.562 -4.043 1 85.06 547 SER B C 1
ATOM 12890 O O . SER B 1 547 ? -26.656 -19.922 -4.844 1 85.06 547 SER B O 1
ATOM 12892 N N . CYS B 1 548 ? -27.016 -20.734 -2.875 1 79.88 548 CYS B N 1
ATOM 12893 C CA . CYS B 1 548 ? -25.844 -20.062 -2.342 1 79.88 548 CYS B CA 1
ATOM 12894 C C . CYS B 1 548 ? -24.562 -20.656 -2.906 1 79.88 548 CYS B C 1
ATOM 12896 O O . CYS B 1 548 ? -23.609 -19.938 -3.205 1 79.88 548 CYS B O 1
ATOM 12898 N N . SER B 1 549 ? -24.594 -21.891 -3.057 1 79.38 549 SER B N 1
ATOM 12899 C CA . SER B 1 549 ? -23.422 -22.547 -3.609 1 79.38 549 SER B CA 1
ATOM 12900 C C . SER B 1 549 ? -23.188 -22.141 -5.062 1 79.38 549 SER B C 1
ATOM 12902 O O . SER B 1 549 ? -22.047 -21.938 -5.492 1 79.38 549 SER B O 1
ATOM 12904 N N . ILE B 1 550 ? -24.219 -21.938 -5.75 1 85.81 550 ILE B N 1
ATOM 12905 C CA . ILE B 1 550 ? -24.109 -21.578 -7.16 1 85.81 550 ILE B CA 1
ATOM 12906 C C . ILE B 1 550 ? -23.672 -20.109 -7.285 1 85.81 550 ILE B C 1
ATOM 12908 O O . ILE B 1 550 ? -22.859 -19.781 -8.156 1 85.81 550 ILE B O 1
ATOM 12912 N N . LEU B 1 551 ? -24.172 -19.344 -6.477 1 86.62 551 LEU B N 1
ATOM 12913 C CA . LEU B 1 551 ? -23.797 -17.938 -6.527 1 86.62 551 LEU B CA 1
ATOM 12914 C C . LEU B 1 551 ? -22.312 -17.766 -6.172 1 86.62 551 LEU B C 1
ATOM 12916 O O . LEU B 1 551 ? -21.641 -16.906 -6.738 1 86.62 551 LEU B O 1
ATOM 12920 N N . ARG B 1 552 ? -21.891 -18.531 -5.352 1 80.38 552 ARG B N 1
ATOM 12921 C CA . ARG B 1 552 ? -20.469 -18.453 -4.992 1 80.38 552 ARG B CA 1
ATOM 12922 C C . ARG B 1 552 ? -19.594 -18.938 -6.141 1 80.38 552 ARG B C 1
ATOM 12924 O O . ARG B 1 552 ? -18.516 -18.391 -6.387 1 80.38 552 ARG B O 1
ATOM 12931 N N . LEU B 1 553 ? -20.062 -19.922 -6.738 1 81.56 553 LEU B N 1
ATOM 12932 C CA . LEU B 1 553 ? -19.359 -20.406 -7.914 1 81.56 553 LEU B CA 1
ATOM 12933 C C . LEU B 1 553 ? -19.312 -19.344 -9 1 81.56 553 LEU B C 1
ATOM 12935 O O . LEU B 1 553 ? -18.266 -19.141 -9.641 1 81.56 553 LEU B O 1
ATOM 12939 N N . GLN B 1 554 ? -20.359 -18.703 -9.148 1 88.69 554 GLN B N 1
ATOM 12940 C CA . GLN B 1 554 ? -20.391 -17.656 -10.164 1 88.69 554 GLN B CA 1
ATOM 12941 C C . GLN B 1 554 ? -19.484 -16.5 -9.781 1 88.69 554 GLN B C 1
ATOM 12943 O O . GLN B 1 554 ? -18.844 -15.898 -10.648 1 88.69 554 GLN B O 1
ATOM 12948 N N . LYS B 1 555 ? -19.422 -16.188 -8.602 1 83.88 555 LYS B N 1
ATOM 12949 C CA . LYS B 1 555 ? -18.547 -15.109 -8.148 1 83.88 555 LYS B CA 1
ATOM 12950 C C . LYS B 1 555 ? -17.078 -15.438 -8.43 1 83.88 555 LYS B C 1
ATOM 12952 O O . LYS B 1 555 ? -16.312 -14.578 -8.867 1 83.88 555 LYS B O 1
ATOM 12957 N N . VAL B 1 556 ? -16.703 -16.672 -8.227 1 80 556 VAL B N 1
ATOM 12958 C CA . VAL B 1 556 ? -15.336 -17.109 -8.5 1 80 556 VAL B CA 1
ATOM 12959 C C . VAL B 1 556 ? -15.055 -17.031 -9.992 1 80 556 VAL B C 1
ATOM 12961 O O . VAL B 1 556 ? -13.961 -16.625 -10.406 1 80 556 VAL B O 1
ATOM 12964 N N . CYS B 1 557 ? -16.016 -17.281 -10.727 1 86.56 557 CYS B N 1
ATOM 12965 C CA . CYS B 1 557 ? -15.859 -17.234 -12.18 1 86.56 557 CYS B CA 1
ATOM 12966 C C . CYS B 1 557 ? -15.672 -15.797 -12.656 1 86.56 557 CYS B C 1
ATOM 12968 O O . CYS B 1 557 ? -14.828 -15.531 -13.516 1 86.56 557 CYS B O 1
ATOM 12970 N N . TYR B 1 558 ? -16.422 -14.922 -12.094 1 88.44 558 TYR B N 1
ATOM 12971 C CA . TYR B 1 558 ? -16.281 -13.523 -12.484 1 88.44 558 TYR B CA 1
ATOM 12972 C C . TYR B 1 558 ? -14.883 -13 -12.148 1 88.44 558 TYR B C 1
ATOM 12974 O O . TYR B 1 558 ? -14.273 -12.281 -12.945 1 88.44 558 TYR B O 1
ATOM 12982 N N . ASN B 1 559 ? -14.328 -13.352 -11.086 1 80.25 559 ASN B N 1
ATOM 12983 C CA . ASN B 1 559 ? -13 -12.914 -10.688 1 80.25 559 ASN B CA 1
ATOM 12984 C C . ASN B 1 559 ? -11.914 -13.531 -11.57 1 80.25 559 ASN B C 1
ATOM 12986 O O . ASN B 1 559 ? -10.93 -12.867 -11.898 1 80.25 559 ASN B O 1
ATOM 12990 N N . LYS B 1 560 ? -12.172 -14.695 -11.953 1 81.81 560 LYS B N 1
ATOM 12991 C CA . LYS B 1 560 ? -11.211 -15.352 -12.836 1 81.81 560 LYS B CA 1
ATOM 12992 C C . LYS B 1 560 ? -11.219 -14.711 -14.219 1 81.81 560 LYS B C 1
ATOM 12994 O O . LYS B 1 560 ? -10.164 -14.547 -14.836 1 81.81 560 LYS B O 1
ATOM 12999 N N . GLN B 1 561 ? -12.375 -14.328 -14.648 1 87.94 561 GLN B N 1
ATOM 13000 C CA . GLN B 1 561 ? -12.484 -13.672 -15.945 1 87.94 561 GLN B CA 1
ATOM 13001 C C . GLN B 1 561 ? -11.766 -12.32 -15.938 1 87.94 561 GLN B C 1
ATOM 13003 O O . GLN B 1 561 ? -11.141 -11.938 -16.938 1 87.94 561 GLN B O 1
ATOM 13008 N N . TYR B 1 562 ? -11.789 -11.742 -14.828 1 84.12 562 TYR B N 1
ATOM 13009 C CA . TYR B 1 562 ? -11.109 -10.453 -14.727 1 84.12 562 TYR B CA 1
ATOM 13010 C C . TYR B 1 562 ? -9.602 -10.633 -14.688 1 84.12 562 TYR B C 1
ATOM 13012 O O . TYR B 1 562 ? -8.867 -9.883 -15.344 1 84.12 562 TYR B O 1
ATOM 13020 N N . GLU B 1 563 ? -9.148 -11.602 -14.023 1 78 563 GLU B N 1
ATOM 13021 C CA . GLU B 1 563 ? -7.711 -11.844 -13.922 1 78 563 GLU B CA 1
ATOM 13022 C C . GLU B 1 563 ? -7.129 -12.266 -15.266 1 78 563 GLU B C 1
ATOM 13024 O O . GLU B 1 563 ? -5.988 -11.922 -15.594 1 78 563 GLU B O 1
ATOM 13029 N N . ASP B 1 564 ? -8.016 -12.828 -16.062 1 82.12 564 ASP B N 1
ATOM 13030 C CA . ASP B 1 564 ? -7.582 -13.258 -17.391 1 82.12 564 ASP B CA 1
ATOM 13031 C C . ASP B 1 564 ? -7.684 -12.109 -18.391 1 82.12 564 ASP B C 1
ATOM 13033 O O . ASP B 1 564 ? -7.117 -12.188 -19.484 1 82.12 564 ASP B O 1
ATOM 13037 N N . GLY B 1 565 ? -8.281 -11.102 -18.031 1 80.25 565 GLY B N 1
ATOM 13038 C CA . GLY B 1 565 ? -8.398 -9.953 -18.922 1 80.25 565 GLY B CA 1
ATOM 13039 C C . GLY B 1 565 ? -9.586 -10.039 -19.859 1 80.25 565 GLY B C 1
ATOM 13040 O O . GLY B 1 565 ? -9.633 -9.336 -20.875 1 80.25 565 GLY B O 1
ATOM 13041 N N . MET B 1 566 ? -10.578 -10.82 -19.5 1 86.5 566 MET B N 1
ATOM 13042 C CA . MET B 1 566 ? -11.711 -11.016 -20.391 1 86.5 566 MET B CA 1
ATOM 13043 C C . MET B 1 566 ? -12.797 -9.969 -20.141 1 86.5 566 MET B C 1
ATOM 13045 O O . MET B 1 566 ? -13.68 -9.781 -20.969 1 86.5 566 MET B O 1
ATOM 13049 N N . ILE B 1 567 ? -12.758 -9.422 -18.953 1 87.44 567 ILE B N 1
ATOM 13050 C CA . ILE B 1 567 ? -13.773 -8.414 -18.656 1 87.44 567 ILE B CA 1
ATOM 13051 C C . ILE B 1 567 ? -13.102 -7.152 -18.125 1 87.44 567 ILE B C 1
ATOM 13053 O O . ILE B 1 567 ? -11.992 -7.207 -17.594 1 87.44 567 ILE B O 1
ATOM 13057 N N . HIS B 1 568 ? -13.812 -6.086 -18.375 1 79.88 568 HIS B N 1
ATOM 13058 C CA . HIS B 1 568 ? -13.359 -4.785 -17.891 1 79.88 568 HIS B CA 1
ATOM 13059 C C . HIS B 1 568 ? -13.633 -4.629 -16.406 1 79.88 568 HIS B C 1
ATOM 13061 O O . HIS B 1 568 ? -14.477 -5.328 -15.844 1 79.88 568 HIS B O 1
ATOM 13067 N N . ASN B 1 569 ? -12.891 -3.789 -15.75 1 75.94 569 ASN B N 1
ATOM 13068 C CA . ASN B 1 569 ? -13.055 -3.566 -14.32 1 75.94 569 ASN B CA 1
ATOM 13069 C C . ASN B 1 569 ? -14.445 -3.029 -13.984 1 75.94 569 ASN B C 1
ATOM 13071 O O . ASN B 1 569 ? -15.031 -3.395 -12.969 1 75.94 569 ASN B O 1
ATOM 13075 N N . LYS B 1 570 ? -14.992 -2.201 -14.859 1 77.31 570 LYS B N 1
ATOM 13076 C CA . LYS B 1 570 ? -16.328 -1.676 -14.633 1 77.31 570 LYS B CA 1
ATOM 13077 C C . LYS B 1 570 ? -17.375 -2.785 -14.695 1 77.31 570 LYS B C 1
ATOM 13079 O O . LYS B 1 570 ? -18.328 -2.803 -13.906 1 77.31 570 LYS B O 1
ATOM 13084 N N . THR B 1 571 ? -17.141 -3.688 -15.562 1 84.94 571 THR B N 1
ATOM 13085 C CA . THR B 1 571 ? -18.078 -4.809 -15.695 1 84.94 571 THR B CA 1
ATOM 13086 C C . THR B 1 571 ? -18 -5.715 -14.469 1 84.94 571 THR B C 1
ATOM 13088 O O . THR B 1 571 ? -19.031 -6.172 -13.969 1 84.94 571 THR B O 1
ATOM 13091 N N . ARG B 1 572 ? -16.859 -5.93 -13.992 1 83.5 572 ARG B N 1
ATOM 13092 C CA . ARG B 1 572 ? -16.703 -6.762 -12.805 1 83.5 572 ARG B CA 1
ATOM 13093 C C . ARG B 1 572 ? -17.406 -6.137 -11.602 1 83.5 572 ARG B C 1
ATOM 13095 O O . ARG B 1 572 ? -18.125 -6.816 -10.867 1 83.5 572 ARG B O 1
ATOM 13102 N N . THR B 1 573 ? -17.234 -4.824 -11.461 1 78.19 573 THR B N 1
ATOM 13103 C CA . THR B 1 573 ? -17.828 -4.145 -10.312 1 78.19 573 THR B CA 1
ATOM 13104 C C . THR B 1 573 ? -19.344 -4.113 -10.422 1 78.19 573 THR B C 1
ATOM 13106 O O . THR B 1 573 ? -20.047 -4.281 -9.422 1 78.19 573 THR B O 1
ATOM 13109 N N . THR B 1 574 ? -19.859 -4.008 -11.609 1 82.25 574 THR B N 1
ATOM 13110 C CA . THR B 1 574 ? -21.297 -3.955 -11.812 1 82.25 574 THR B CA 1
ATOM 13111 C C . THR B 1 574 ? -21.938 -5.32 -11.57 1 82.25 574 THR B C 1
ATOM 13113 O O . THR B 1 574 ? -23 -5.418 -10.953 1 82.25 574 THR B O 1
ATOM 13116 N N . ILE B 1 575 ? -21.297 -6.32 -12.008 1 88.88 575 ILE B N 1
ATOM 13117 C CA . ILE B 1 575 ? -21.891 -7.641 -11.852 1 88.88 575 ILE B CA 1
ATOM 13118 C C . ILE B 1 575 ? -21.797 -8.078 -10.391 1 88.88 575 ILE B C 1
ATOM 13120 O O . ILE B 1 575 ? -22.703 -8.734 -9.875 1 88.88 575 ILE B O 1
ATOM 13124 N N . LEU B 1 576 ? -20.75 -7.742 -9.695 1 81.94 576 LEU B N 1
ATOM 13125 C CA . LEU B 1 576 ? -20.641 -8.086 -8.281 1 81.94 576 LEU B CA 1
ATOM 13126 C C . LEU B 1 576 ? -21.656 -7.312 -7.449 1 81.94 576 LEU B C 1
ATOM 13128 O O . LEU B 1 576 ? -22.188 -7.832 -6.457 1 81.94 576 LEU B O 1
ATOM 13132 N N . ALA B 1 577 ? -21.938 -6.137 -7.922 1 78.62 577 ALA B N 1
ATOM 13133 C CA . ALA B 1 577 ? -22.984 -5.367 -7.242 1 78.62 577 ALA B CA 1
ATOM 13134 C C . ALA B 1 577 ? -24.359 -5.969 -7.484 1 78.62 577 ALA B C 1
ATOM 13136 O O . ALA B 1 577 ? -25.203 -5.992 -6.586 1 78.62 577 ALA B O 1
ATOM 13137 N N . ALA B 1 578 ? -24.547 -6.488 -8.641 1 83.38 578 ALA B N 1
ATOM 13138 C CA . ALA B 1 578 ? -25.828 -7.113 -8.961 1 83.38 578 ALA B CA 1
ATOM 13139 C C . ALA B 1 578 ? -26.016 -8.414 -8.18 1 83.38 578 ALA B C 1
ATOM 13141 O O . ALA B 1 578 ? -27.141 -8.805 -7.883 1 83.38 578 ALA B O 1
ATOM 13142 N N . MET B 1 579 ? -24.922 -9.008 -7.777 1 87.44 579 MET B N 1
ATOM 13143 C CA . MET B 1 579 ? -24.984 -10.297 -7.094 1 87.44 579 MET B CA 1
ATOM 13144 C C . MET B 1 579 ? -25.234 -10.109 -5.602 1 87.44 579 MET B C 1
ATOM 13146 O O . MET B 1 579 ? -25.625 -11.047 -4.914 1 87.44 579 MET B O 1
ATOM 13150 N N . GLN B 1 580 ? -25.156 -8.977 -5.109 1 79.38 580 GLN B N 1
ATOM 13151 C CA . GLN B 1 580 ? -25.234 -8.781 -3.668 1 79.38 580 GLN B CA 1
ATOM 13152 C C . GLN B 1 580 ? -26.641 -9.055 -3.148 1 79.38 580 GLN B C 1
ATOM 13154 O O . GLN B 1 580 ? -26.812 -9.688 -2.104 1 79.38 580 GLN B O 1
ATOM 13159 N N . TYR B 1 581 ? -27.656 -8.664 -3.965 1 78.44 581 TYR B N 1
ATOM 13160 C CA . TYR B 1 581 ? -29.031 -8.891 -3.531 1 78.44 581 TYR B CA 1
ATOM 13161 C C . TYR B 1 581 ? -29.359 -10.375 -3.52 1 78.44 581 TYR B C 1
ATOM 13163 O O . TYR B 1 581 ? -29.844 -10.906 -2.51 1 78.44 581 TYR B O 1
ATOM 13171 N N . PRO B 1 582 ? -28.969 -11.047 -4.484 1 84.25 582 PRO B N 1
ATOM 13172 C CA . PRO B 1 582 ? -29.281 -12.477 -4.469 1 84.25 582 PRO B CA 1
ATOM 13173 C C . PRO B 1 582 ? -28.453 -13.242 -3.436 1 84.25 582 PRO B C 1
ATOM 13175 O O . PRO B 1 582 ? -28.906 -14.25 -2.893 1 84.25 582 PRO B O 1
ATOM 13178 N N . MET B 1 583 ? -27.359 -12.828 -3.09 1 81 583 MET B N 1
ATOM 13179 C CA . MET B 1 583 ? -26.531 -13.508 -2.105 1 81 583 MET B CA 1
ATOM 13180 C C . MET B 1 583 ? -27.078 -13.32 -0.698 1 81 583 MET B C 1
ATOM 13182 O O . MET B 1 583 ? -27.047 -14.242 0.12 1 81 583 MET B O 1
ATOM 13186 N N . GLU B 1 584 ? -27.625 -12.203 -0.463 1 76.88 584 GLU B N 1
ATOM 13187 C CA . GLU B 1 584 ? -28.188 -11.938 0.859 1 76.88 584 GLU B CA 1
ATOM 13188 C C . GLU B 1 584 ? -29.531 -12.641 1.044 1 76.88 584 GLU B C 1
ATOM 13190 O O . GLU B 1 584 ? -29.812 -13.164 2.123 1 76.88 584 GLU B O 1
ATOM 13195 N N . LYS B 1 585 ? -30.406 -12.625 -0.049 1 76.19 585 LYS B N 1
ATOM 13196 C CA . LYS B 1 585 ? -31.719 -13.281 0.031 1 76.19 585 LYS B CA 1
ATOM 13197 C C . LYS B 1 585 ? -31.609 -14.766 -0.309 1 76.19 585 LYS B C 1
ATOM 13199 O O . LYS B 1 585 ? -32.562 -15.508 -0.177 1 76.19 585 LYS B O 1
ATOM 13204 N N . GLU B 1 586 ? -30.375 -15.18 -0.642 1 79.12 586 GLU B N 1
ATOM 13205 C CA . GLU B 1 586 ? -30.109 -16.578 -0.984 1 79.12 586 GLU B CA 1
ATOM 13206 C C . GLU B 1 586 ? -31.016 -17.047 -2.121 1 79.12 586 GLU B C 1
ATOM 13208 O O . GLU B 1 586 ? -31.641 -18.094 -2.023 1 79.12 586 GLU B O 1
ATOM 13213 N N . THR B 1 587 ? -31.125 -16.109 -3.137 1 82.75 587 THR B N 1
ATOM 13214 C CA . THR B 1 587 ? -31.844 -16.438 -4.363 1 82.75 587 THR B CA 1
ATOM 13215 C C . THR B 1 587 ? -30.875 -16.531 -5.543 1 82.75 587 THR B C 1
ATOM 13217 O O . THR B 1 587 ? -29.656 -16.5 -5.355 1 82.75 587 THR B O 1
ATOM 13220 N N . TYR B 1 588 ? -31.406 -16.812 -6.727 1 86.31 588 TYR B N 1
ATOM 13221 C CA . TYR B 1 588 ? -30.594 -16.938 -7.93 1 86.31 588 TYR B CA 1
ATOM 13222 C C . TYR B 1 588 ? -30.547 -15.617 -8.688 1 86.31 588 TYR B C 1
ATOM 13224 O O . TYR B 1 588 ? -31.406 -14.75 -8.492 1 86.31 588 TYR B O 1
ATOM 13232 N N . LEU B 1 589 ? -29.453 -15.422 -9.375 1 89.56 589 LEU B N 1
ATOM 13233 C CA . LEU B 1 589 ? -29.328 -14.266 -10.258 1 89.56 589 LEU B CA 1
ATOM 13234 C C . LEU B 1 589 ? -29.984 -14.539 -11.609 1 89.56 589 LEU B C 1
ATOM 13236 O O . LEU B 1 589 ? -29.359 -15.117 -12.5 1 89.56 589 LEU B O 1
ATOM 13240 N N . ASP B 1 590 ? -31.188 -14.055 -11.758 1 88.5 590 ASP B N 1
ATOM 13241 C CA . ASP B 1 590 ? -31.953 -14.336 -12.969 1 88.5 590 ASP B CA 1
ATOM 13242 C C . ASP B 1 590 ? -31.781 -13.227 -14 1 88.5 590 ASP B C 1
ATOM 13244 O O . ASP B 1 590 ? -31.25 -12.156 -13.688 1 88.5 590 ASP B O 1
ATOM 13248 N N . PHE B 1 591 ? -32.25 -13.609 -15.25 1 89.06 591 PHE B N 1
ATOM 13249 C CA . PHE B 1 591 ? -32.156 -12.695 -16.375 1 89.06 591 PHE B CA 1
ATOM 13250 C C . PHE B 1 591 ? -32.969 -11.43 -16.125 1 89.06 591 PHE B C 1
ATOM 13252 O O . PHE B 1 591 ? -32.562 -10.336 -16.531 1 89.06 591 PHE B O 1
ATOM 13259 N N . SER B 1 592 ? -34 -11.492 -15.414 1 85.69 592 SER B N 1
ATOM 13260 C CA . SER B 1 592 ? -34.844 -10.328 -15.156 1 85.69 592 SER B CA 1
ATOM 13261 C C . SER B 1 592 ? -34.125 -9.289 -14.305 1 85.69 592 SER B C 1
ATOM 13263 O O . SER B 1 592 ? -34.312 -8.086 -14.508 1 85.69 592 SER B O 1
ATOM 13265 N N . MET B 1 593 ? -33.25 -9.828 -13.508 1 85.75 593 MET B N 1
ATOM 13266 C CA . MET B 1 593 ? -32.469 -8.922 -12.68 1 85.75 593 MET B CA 1
ATOM 13267 C C . MET B 1 593 ? -31.328 -8.312 -13.469 1 85.75 593 MET B C 1
ATOM 13269 O O . MET B 1 593 ? -30.953 -7.16 -13.242 1 85.75 593 MET B O 1
ATOM 13273 N N . MET B 1 594 ? -30.828 -9.086 -14.414 1 88.25 594 MET B N 1
ATOM 13274 C CA . MET B 1 594 ? -29.688 -8.641 -15.211 1 88.25 594 MET B CA 1
ATOM 13275 C C . MET B 1 594 ? -30.141 -7.723 -16.344 1 88.25 594 MET B C 1
ATOM 13277 O O . MET B 1 594 ? -29.344 -6.941 -16.875 1 88.25 594 MET B O 1
ATOM 13281 N N . LYS B 1 595 ? -31.422 -7.758 -16.688 1 86.69 595 LYS B N 1
ATOM 13282 C CA . LYS B 1 595 ? -31.953 -7.02 -17.844 1 86.69 595 LYS B CA 1
ATOM 13283 C C . LYS B 1 595 ? -31.719 -5.52 -17.672 1 86.69 595 LYS B C 1
ATOM 13285 O O . LYS B 1 595 ? -31.375 -4.828 -18.641 1 86.69 595 LYS B O 1
ATOM 13290 N N . ARG B 1 596 ? -31.703 -5.109 -16.469 1 81.88 596 ARG B N 1
ATOM 13291 C CA . ARG B 1 596 ? -31.547 -3.68 -16.219 1 81.88 596 ARG B CA 1
ATOM 13292 C C . ARG B 1 596 ? -30.109 -3.227 -16.516 1 81.88 596 ARG B C 1
ATOM 13294 O O . ARG B 1 596 ? -29.891 -2.061 -16.859 1 81.88 596 ARG B O 1
ATOM 13301 N N . PHE B 1 597 ? -29.188 -4.109 -16.516 1 84.31 597 PHE B N 1
ATOM 13302 C CA . PHE B 1 597 ? -27.781 -3.748 -16.703 1 84.31 597 PHE B CA 1
ATOM 13303 C C . PHE B 1 597 ? -27.344 -4.016 -18.141 1 84.31 597 PHE B C 1
ATOM 13305 O O . PHE B 1 597 ? -26.406 -3.402 -18.641 1 84.31 597 PHE B O 1
ATOM 13312 N N . ILE B 1 598 ? -28.047 -4.867 -18.859 1 87.69 598 ILE B N 1
ATOM 13313 C CA . ILE B 1 598 ? -27.594 -5.309 -20.172 1 87.69 598 ILE B CA 1
ATOM 13314 C C . ILE B 1 598 ? -28.328 -4.543 -21.266 1 87.69 598 ILE B C 1
ATOM 13316 O O . ILE B 1 598 ? -27.859 -4.461 -22.391 1 87.69 598 ILE B O 1
ATOM 13320 N N . THR B 1 599 ? -29.406 -3.924 -20.938 1 86.12 599 THR B N 1
ATOM 13321 C CA . THR B 1 599 ? -30.141 -3.215 -21.969 1 86.12 599 THR B CA 1
ATOM 13322 C C . THR B 1 599 ? -29.938 -1.707 -21.844 1 86.12 599 THR B C 1
ATOM 13324 O O . THR B 1 599 ? -29.688 -1.2 -20.75 1 86.12 599 THR B O 1
ATOM 13327 N N . VAL B 1 600 ? -29.875 -1.1 -23 1 87.94 600 VAL B N 1
ATOM 13328 C CA . VAL B 1 600 ? -29.766 0.355 -23.062 1 87.94 600 VAL B CA 1
ATOM 13329 C C . VAL B 1 600 ? -31.172 0.976 -23.031 1 87.94 600 VAL B C 1
ATOM 13331 O O . VAL B 1 600 ? -32.094 0.482 -23.688 1 87.94 600 VAL B O 1
ATOM 13334 N N . PRO B 1 601 ? -31.344 1.907 -22.266 1 83.75 601 PRO B N 1
ATOM 13335 C CA . PRO B 1 601 ? -32.656 2.541 -22.219 1 83.75 601 PRO B CA 1
ATOM 13336 C C . PRO B 1 601 ? -33.094 3.127 -23.562 1 83.75 601 PRO B C 1
ATOM 13338 O O . PRO B 1 601 ? -32.25 3.693 -24.281 1 83.75 601 PRO B O 1
ATOM 13341 N N . ASP B 1 602 ? -34.375 3.053 -23.969 1 84.06 602 ASP B N 1
ATOM 13342 C CA . ASP B 1 602 ? -34.906 3.414 -25.281 1 84.06 602 ASP B CA 1
ATOM 13343 C C . ASP B 1 602 ? -34.844 4.922 -25.5 1 84.06 602 ASP B C 1
ATOM 13345 O O . ASP B 1 602 ? -34.781 5.379 -26.641 1 84.06 602 ASP B O 1
ATOM 13349 N N . TRP B 1 603 ? -34.719 5.582 -24.469 1 83.75 603 TRP B N 1
ATOM 13350 C CA . TRP B 1 603 ? -34.719 7.027 -24.641 1 83.75 603 TRP B CA 1
ATOM 13351 C C . TRP B 1 603 ? -33.438 7.5 -25.344 1 83.75 603 TRP B C 1
ATOM 13353 O O . TRP B 1 603 ? -33.469 8.508 -26.047 1 83.75 603 TRP B O 1
ATOM 13363 N N . ILE B 1 604 ? -32.406 6.812 -25.172 1 86.75 604 ILE B N 1
ATOM 13364 C CA . ILE B 1 604 ? -31.172 7.215 -25.828 1 86.75 604 ILE B CA 1
ATOM 13365 C C . ILE B 1 604 ? -31.281 7.004 -27.344 1 86.75 604 ILE B C 1
ATOM 13367 O O . ILE B 1 604 ? -30.844 7.844 -28.125 1 86.75 604 ILE B O 1
ATOM 13371 N N . TYR B 1 605 ? -31.938 5.867 -27.734 1 85.69 605 TYR B N 1
ATOM 13372 C CA . TYR B 1 605 ? -32.156 5.605 -29.156 1 85.69 605 TYR B CA 1
ATOM 13373 C C . TYR B 1 605 ? -33.062 6.664 -29.781 1 85.69 605 TYR B C 1
ATOM 13375 O O . TYR B 1 605 ? -32.75 7.191 -30.859 1 85.69 605 TYR B O 1
ATOM 13383 N N . ARG B 1 606 ? -34.062 7.074 -29.109 1 85.81 606 ARG B N 1
ATOM 13384 C CA . ARG B 1 606 ? -35.031 8.055 -29.609 1 85.81 606 ARG B CA 1
ATOM 13385 C C . ARG B 1 606 ? -34.375 9.438 -29.703 1 85.81 606 ARG B C 1
ATOM 13387 O O . ARG B 1 606 ? -34.625 10.164 -30.672 1 85.81 606 ARG B O 1
ATOM 13394 N N . LEU B 1 607 ? -33.594 9.594 -28.719 1 86.06 607 LEU B N 1
ATOM 13395 C CA . LEU B 1 607 ? -32.938 10.898 -28.719 1 86.06 607 LEU B CA 1
ATOM 13396 C C . LEU B 1 607 ? -31.938 10.984 -29.859 1 86.06 607 LEU B C 1
ATOM 13398 O O . LEU B 1 607 ? -31.797 12.039 -30.5 1 86.06 607 LEU B O 1
ATOM 13402 N N . LYS B 1 608 ? -31.219 10.016 -30.094 1 86.19 608 LYS B N 1
ATOM 13403 C CA . LYS B 1 608 ? -30.266 9.992 -31.188 1 86.19 608 LYS B CA 1
ATOM 13404 C C . LYS B 1 608 ? -30.953 10.133 -32.531 1 86.19 608 LYS B C 1
ATOM 13406 O O . LYS B 1 608 ? -30.516 10.898 -33.406 1 86.19 608 LYS B O 1
ATOM 13411 N N . ASP B 1 609 ? -32.094 9.43 -32.656 1 82.38 609 ASP B N 1
ATOM 13412 C CA . ASP B 1 609 ? -32.844 9.516 -33.906 1 82.38 609 ASP B CA 1
ATOM 13413 C C . ASP B 1 609 ? -33.469 10.906 -34.094 1 82.38 609 ASP B C 1
ATOM 13415 O O . ASP B 1 609 ? -33.5 11.43 -35.188 1 82.38 609 ASP B O 1
ATOM 13419 N N . PHE B 1 610 ? -33.781 11.438 -33 1 82.62 610 PHE B N 1
ATOM 13420 C CA . PHE B 1 610 ? -34.344 12.773 -33.031 1 82.62 610 PHE B CA 1
ATOM 13421 C C . PHE B 1 610 ? -33.312 13.797 -33.469 1 82.62 610 PHE B C 1
ATOM 13423 O O . PHE B 1 610 ? -33.594 14.656 -34.312 1 82.62 610 PHE B O 1
ATOM 13430 N N . VAL B 1 611 ? -32.125 13.633 -33 1 81.81 611 VAL B N 1
ATOM 13431 C CA . VAL B 1 611 ? -31.047 14.562 -33.344 1 81.81 611 VAL B CA 1
ATOM 13432 C C . VAL B 1 611 ? -30.609 14.32 -34.781 1 81.81 611 VAL B C 1
ATOM 13434 O O . VAL B 1 611 ? -30.281 15.273 -35.5 1 81.81 611 VAL B O 1
ATOM 13437 N N . GLN B 1 612 ? -30.656 13.086 -35.219 1 81.19 612 GLN B N 1
ATOM 13438 C CA . GLN B 1 612 ? -30.297 12.75 -36.594 1 81.19 612 GLN B CA 1
ATOM 13439 C C . GLN B 1 612 ? -31.281 13.344 -37.562 1 81.19 612 GLN B C 1
ATOM 13441 O O . GLN B 1 612 ? -30.906 13.758 -38.688 1 81.19 612 GLN B O 1
ATOM 13446 N N . MET B 1 613 ? -32.5 13.414 -37.188 1 76.62 613 MET B N 1
ATOM 13447 C CA . MET B 1 613 ? -33.531 13.992 -38.031 1 76.62 613 MET B CA 1
ATOM 13448 C C . MET B 1 613 ? -33.281 15.484 -38.25 1 76.62 613 MET B C 1
ATOM 13450 O O . MET B 1 613 ? -33.5 16.016 -39.344 1 76.62 613 MET B O 1
ATOM 13454 N N . PHE B 1 614 ? -32.688 15.961 -37.156 1 71.88 614 PHE B N 1
ATOM 13455 C CA . PHE B 1 614 ? -32.438 17.391 -37.219 1 71.88 614 PHE B CA 1
ATOM 13456 C C . PHE B 1 614 ? -31.141 17.688 -37.969 1 71.88 614 PHE B C 1
ATOM 13458 O O . PHE B 1 614 ? -31.062 18.672 -38.719 1 71.88 614 PHE B O 1
ATOM 13465 N N . ALA B 1 615 ? -30.047 16.922 -37.75 1 70 615 ALA B N 1
ATOM 13466 C CA . ALA B 1 615 ? -28.75 17.156 -38.375 1 70 615 ALA B CA 1
ATOM 13467 C C . ALA B 1 615 ? -28.766 16.703 -39.844 1 70 615 ALA B C 1
ATOM 13469 O O . ALA B 1 615 ? -28.094 17.281 -40.688 1 70 615 ALA B O 1
ATOM 13470 N N . GLY B 1 616 ? -29.547 15.922 -40.406 1 65.19 616 GLY B N 1
ATOM 13471 C CA . GLY B 1 616 ? -29.562 15.352 -41.75 1 65.19 616 GLY B CA 1
ATOM 13472 C C . GLY B 1 616 ? -28.562 14.219 -41.906 1 65.19 616 GLY B C 1
ATOM 13473 O O . GLY B 1 616 ? -27.453 14.266 -41.375 1 65.19 616 GLY B O 1
ATOM 13474 N N . LYS B 1 617 ? -28.859 13.062 -42.344 1 67.88 617 LYS B N 1
ATOM 13475 C CA . LYS B 1 617 ? -28.031 11.875 -42.594 1 67.88 617 LYS B CA 1
ATOM 13476 C C . LYS B 1 617 ? -26.781 12.227 -43.406 1 67.88 617 LYS B C 1
ATOM 13478 O O . LYS B 1 617 ? -25.703 11.688 -43.156 1 67.88 617 LYS B O 1
ATOM 13483 N N . GLU B 1 618 ? -26.922 13.188 -44.25 1 61.72 618 GLU B N 1
ATOM 13484 C CA . GLU B 1 618 ? -25.797 13.547 -45.125 1 61.72 618 GLU B CA 1
ATOM 13485 C C . GLU B 1 618 ? -24.719 14.281 -44.344 1 61.72 618 GLU B C 1
ATOM 13487 O O . GLU B 1 618 ? -23.531 14.055 -44.562 1 61.72 618 GLU B O 1
ATOM 13492 N N . ALA B 1 619 ? -25.109 14.953 -43.438 1 62.22 619 ALA B N 1
ATOM 13493 C CA . ALA B 1 619 ? -24.125 15.711 -42.656 1 62.22 619 ALA B CA 1
ATOM 13494 C C . ALA B 1 619 ? -23.312 14.797 -41.75 1 62.22 619 ALA B C 1
ATOM 13496 O O . ALA B 1 619 ? -22.109 14.992 -41.594 1 62.22 619 ALA B O 1
ATOM 13497 N N . ILE B 1 620 ? -23.922 13.773 -41.219 1 69.31 620 ILE B N 1
ATOM 13498 C CA . ILE B 1 620 ? -23.234 12.828 -40.344 1 69.31 620 ILE B CA 1
ATOM 13499 C C . ILE B 1 620 ? -22.281 11.961 -41.156 1 69.31 620 ILE B C 1
ATOM 13501 O O . ILE B 1 620 ? -21.156 11.711 -40.75 1 69.31 620 ILE B O 1
ATOM 13505 N N . GLU B 1 621 ? -22.734 11.523 -42.344 1 62.88 621 GLU B N 1
ATOM 13506 C CA . GLU B 1 621 ? -21.891 10.695 -43.188 1 62.88 621 GLU B CA 1
ATOM 13507 C C . GLU B 1 621 ? -20.672 11.469 -43.688 1 62.88 621 GLU B C 1
ATOM 13509 O O . GLU B 1 621 ? -19.562 10.922 -43.781 1 62.88 621 GLU B O 1
ATOM 13514 N N . LYS B 1 622 ? -20.875 12.625 -43.938 1 56.44 622 LYS B N 1
ATOM 13515 C CA . LYS B 1 622 ? -19.781 13.453 -44.438 1 56.44 622 LYS B CA 1
ATOM 13516 C C . LYS B 1 622 ? -18.734 13.664 -43.344 1 56.44 622 LYS B C 1
ATOM 13518 O O . LYS B 1 622 ? -17.531 13.711 -43.625 1 56.44 622 LYS B O 1
ATOM 13523 N N . HIS B 1 623 ? -19.203 13.656 -42.125 1 55.16 623 HIS B N 1
ATOM 13524 C CA . HIS B 1 623 ? -18.297 13.875 -41 1 55.16 623 HIS B CA 1
ATOM 13525 C C . HIS B 1 623 ? -17.453 12.633 -40.75 1 55.16 623 HIS B C 1
ATOM 13527 O O . HIS B 1 623 ? -16.281 12.742 -40.375 1 55.16 623 HIS B O 1
ATOM 13533 N N . HIS B 1 624 ? -18.062 11.469 -40.844 1 54.53 624 HIS B N 1
ATOM 13534 C CA . HIS B 1 624 ? -17.344 10.227 -40.531 1 54.53 624 HIS B CA 1
ATOM 13535 C C . HIS B 1 624 ? -16.547 9.766 -41.75 1 54.53 624 HIS B C 1
ATOM 13537 O O . HIS B 1 624 ? -15.516 9.094 -41.594 1 54.53 624 HIS B O 1
ATOM 13543 N N . THR B 1 625 ? -16.953 10.086 -43 1 46.22 625 THR B N 1
ATOM 13544 C CA . THR B 1 625 ? -16.156 9.719 -44.188 1 46.22 625 THR B CA 1
ATOM 13545 C C . THR B 1 625 ? -14.938 10.633 -44.312 1 46.22 625 THR B C 1
ATOM 13547 O O . THR B 1 625 ? -13.953 10.273 -44.969 1 46.22 625 THR B O 1
ATOM 13550 N N . ARG B 1 626 ? -15.047 11.859 -43.875 1 43.88 626 ARG B N 1
ATOM 13551 C CA . ARG B 1 626 ? -13.875 12.711 -44.031 1 43.88 626 ARG B CA 1
ATOM 13552 C C . ARG B 1 626 ? -12.703 12.164 -43.219 1 43.88 626 ARG B C 1
ATOM 13554 O O . ARG B 1 626 ? -11.547 12.422 -43.531 1 43.88 626 ARG B O 1
ATOM 13561 N N . SER B 1 627 ? -12.891 11.477 -42.188 1 40.16 627 SER B N 1
ATOM 13562 C CA . SER B 1 627 ? -11.789 11.117 -41.281 1 40.16 627 SER B CA 1
ATOM 13563 C C . SER B 1 627 ? -10.961 9.977 -41.875 1 40.16 627 SER B C 1
ATOM 13565 O O . SER B 1 627 ? -9.836 9.727 -41.438 1 40.16 627 SER B O 1
ATOM 13567 N N . ARG B 1 628 ? -11.453 8.992 -42.656 1 38.28 628 ARG B N 1
ATOM 13568 C CA . ARG B 1 628 ? -10.656 7.859 -43.125 1 38.28 628 ARG B CA 1
ATOM 13569 C C . ARG B 1 628 ? -10 8.164 -44.469 1 38.28 628 ARG B C 1
ATOM 13571 O O . ARG B 1 628 ? -9.625 7.25 -45.188 1 38.28 628 ARG B O 1
ATOM 13578 N N . SER B 1 629 ? -10.047 9.242 -45.031 1 33.97 629 SER B N 1
ATOM 13579 C CA . SER B 1 629 ? -9.383 9.227 -46.344 1 33.97 629 SER B CA 1
ATOM 13580 C C . SER B 1 629 ? -7.941 8.734 -46.219 1 33.97 629 SER B C 1
ATOM 13582 O O . SER B 1 629 ? -7.27 9.023 -45.219 1 33.97 629 SER B O 1
ATOM 13584 N N . GLU B 1 630 ? -7.586 7.734 -47.031 1 35.19 630 GLU B N 1
ATOM 13585 C CA . GLU B 1 630 ? -6.312 7.074 -47.312 1 35.19 630 GLU B CA 1
ATOM 13586 C C . GLU B 1 630 ? -5.152 8.062 -47.219 1 35.19 630 GLU B C 1
ATOM 13588 O O . GLU B 1 630 ? -4.027 7.68 -46.906 1 35.19 630 GLU B O 1
ATOM 13593 N N . ASP B 1 631 ? -5.297 9.227 -47.844 1 34.41 631 ASP B N 1
ATOM 13594 C CA . ASP B 1 631 ? -4.188 10.148 -48.062 1 34.41 631 ASP B CA 1
ATOM 13595 C C . ASP B 1 631 ? -3.643 10.664 -46.719 1 34.41 631 ASP B C 1
ATOM 13597 O O . ASP B 1 631 ? -2.52 11.164 -46.656 1 34.41 631 ASP B O 1
ATOM 13601 N N . ASP B 1 632 ? -4.445 10.688 -45.688 1 35.81 632 ASP B N 1
ATOM 13602 C CA . ASP B 1 632 ? -3.912 11.266 -44.469 1 35.81 632 ASP B CA 1
ATOM 13603 C C . ASP B 1 632 ? -3.033 10.258 -43.719 1 35.81 632 ASP B C 1
ATOM 13605 O O . ASP B 1 632 ? -2.439 10.578 -42.688 1 35.81 632 ASP B O 1
ATOM 13609 N N . GLU B 1 633 ? -3.092 8.953 -43.969 1 36.12 633 GLU B N 1
ATOM 13610 C CA . GLU B 1 633 ? -2.162 7.965 -43.438 1 36.12 633 GLU B CA 1
ATOM 13611 C C . GLU B 1 633 ? -0.715 8.344 -43.75 1 36.12 633 GLU B C 1
ATOM 13613 O O . GLU B 1 633 ? 0.187 8.062 -42.938 1 36.12 633 GLU B O 1
ATOM 13618 N N . GLU B 1 634 ? -0.448 8.711 -45 1 36.25 634 GLU B N 1
ATOM 13619 C CA . GLU B 1 634 ? 0.958 8.953 -45.312 1 36.25 634 GLU B CA 1
ATOM 13620 C C . GLU B 1 634 ? 1.52 10.094 -44.469 1 36.25 634 GLU B C 1
ATOM 13622 O O . GLU B 1 634 ? 2.707 10.102 -44.156 1 36.25 634 GLU B O 1
ATOM 13627 N N . GLY B 1 635 ? 0.768 11.219 -44.469 1 33.69 635 GLY B N 1
ATOM 13628 C CA . GLY B 1 635 ? 1.337 12.383 -43.812 1 33.69 635 GLY B CA 1
ATOM 13629 C C . GLY B 1 635 ? 1.411 12.242 -42.281 1 33.69 635 GLY B C 1
ATOM 13630 O O . GLY B 1 635 ? 1.682 13.211 -41.594 1 33.69 635 GLY B O 1
ATOM 13631 N N . LEU B 1 636 ? 0.786 11.297 -41.75 1 35.12 636 LEU B N 1
ATOM 13632 C CA . LEU B 1 636 ? 0.765 11.094 -40.281 1 35.12 636 LEU B CA 1
ATOM 13633 C C . LEU B 1 636 ? 2.168 10.812 -39.75 1 35.12 636 LEU B C 1
ATOM 13635 O O . LEU B 1 636 ? 2.34 10.508 -38.594 1 35.12 636 LEU B O 1
ATOM 13639 N N . GLU B 1 637 ? 3.07 10.602 -40.656 1 36.59 637 GLU B N 1
ATOM 13640 C CA . GLU B 1 637 ? 4.363 10.328 -40.031 1 36.59 637 GLU B CA 1
ATOM 13641 C C . GLU B 1 637 ? 4.695 11.352 -38.969 1 36.59 637 GLU B C 1
ATOM 13643 O O . GLU B 1 637 ? 5.16 10.992 -37.875 1 36.59 637 GLU B O 1
ATOM 13648 N N . ASN B 1 638 ? 5.219 12.633 -39.5 1 35.81 638 ASN B N 1
ATOM 13649 C CA . ASN B 1 638 ? 5.859 13.602 -38.594 1 35.81 638 ASN B CA 1
ATOM 13650 C C . ASN B 1 638 ? 4.828 14.43 -37.844 1 35.81 638 ASN B C 1
ATOM 13652 O O . ASN B 1 638 ? 4.574 15.586 -38.188 1 35.81 638 ASN B O 1
ATOM 13656 N N . VAL B 1 639 ? 3.625 13.992 -37.688 1 41.59 639 VAL B N 1
ATOM 13657 C CA . VAL B 1 639 ? 2.668 14.812 -36.969 1 41.59 639 VAL B CA 1
ATOM 13658 C C . VAL B 1 639 ? 3.264 15.234 -35.625 1 41.59 639 VAL B C 1
ATOM 13660 O O . VAL B 1 639 ? 3.596 14.391 -34.781 1 41.59 639 VAL B O 1
ATOM 13663 N N . SER B 1 640 ? 3.979 16.344 -35.688 1 43.75 640 SER B N 1
ATOM 13664 C CA . SER B 1 640 ? 4.504 16.938 -34.469 1 43.75 640 SER B CA 1
ATOM 13665 C C . SER B 1 640 ? 3.438 17 -33.375 1 43.75 640 SER B C 1
ATOM 13667 O O . SER B 1 640 ? 2.242 16.906 -33.656 1 43.75 640 SER B O 1
ATOM 13669 N N . MET B 1 641 ? 3.83 16.766 -32.156 1 44.69 641 MET B N 1
ATOM 13670 C CA . MET B 1 641 ? 2.979 16.766 -30.969 1 44.69 641 MET B CA 1
ATOM 13671 C C . MET B 1 641 ? 1.878 17.812 -31.078 1 44.69 641 MET B C 1
ATOM 13673 O O . MET B 1 641 ? 0.724 17.547 -30.734 1 44.69 641 MET B O 1
ATOM 13677 N N . LEU B 1 642 ? 2.273 18.859 -31.719 1 45.78 642 LEU B N 1
ATOM 13678 C CA . LEU B 1 642 ? 1.312 19.969 -31.781 1 45.78 642 LEU B CA 1
ATOM 13679 C C . LEU B 1 642 ? 0.272 19.719 -32.875 1 45.78 642 LEU B C 1
ATOM 13681 O O . LEU B 1 642 ? -0.898 20.078 -32.688 1 45.78 642 LEU B O 1
ATOM 13685 N N . SER B 1 643 ? 0.728 19.141 -33.906 1 47.34 643 SER B N 1
ATOM 13686 C CA . SER B 1 643 ? -0.233 18.859 -34.969 1 47.34 643 SER B CA 1
ATOM 13687 C C . SER B 1 643 ? -1.212 17.766 -34.562 1 47.34 643 SER B C 1
ATOM 13689 O O . SER B 1 643 ? -2.391 17.812 -34.906 1 47.34 643 SER B O 1
ATOM 13691 N N . ALA B 1 644 ? -0.731 16.797 -33.812 1 49.72 644 ALA B N 1
ATOM 13692 C CA . ALA B 1 644 ? -1.612 15.75 -33.312 1 49.72 644 ALA B CA 1
ATOM 13693 C C . ALA B 1 644 ? -2.602 16.328 -32.281 1 49.72 644 ALA B C 1
ATOM 13695 O O . ALA B 1 644 ? -3.756 15.891 -32.219 1 49.72 644 ALA B O 1
ATOM 13696 N N . MET B 1 645 ? -2.145 17.328 -31.578 1 47.62 645 MET B N 1
ATOM 13697 C CA . MET B 1 645 ? -3.041 17.969 -30.625 1 47.62 645 MET B CA 1
ATOM 13698 C C . MET B 1 645 ? -4.191 18.672 -31.328 1 47.62 645 MET B C 1
ATOM 13700 O O . MET B 1 645 ? -5.32 18.688 -30.828 1 47.62 645 MET B O 1
ATOM 13704 N N . SER B 1 646 ? -3.838 19.203 -32.5 1 48.72 646 SER B N 1
ATOM 13705 C CA . SER B 1 646 ? -4.859 19.953 -33.219 1 48.72 646 SER B CA 1
ATOM 13706 C C . SER B 1 646 ? -5.875 19.031 -33.875 1 48.72 646 SER B C 1
ATOM 13708 O O . SER B 1 646 ? -7.027 19.422 -34.094 1 48.72 646 SER B O 1
ATOM 13710 N N . LYS B 1 647 ? -5.363 17.938 -34.219 1 49.53 647 LYS B N 1
ATOM 13711 C CA . LYS B 1 647 ? -6.258 17 -34.906 1 49.53 647 LYS B CA 1
ATOM 13712 C C . LYS B 1 647 ? -7.035 16.172 -33.875 1 49.53 647 LYS B C 1
ATOM 13714 O O . LYS B 1 647 ? -8.055 15.562 -34.219 1 49.53 647 LYS B O 1
ATOM 13719 N N . GLU B 1 648 ? -6.484 16.109 -32.594 1 47.22 648 GLU B N 1
ATOM 13720 C CA . GLU B 1 648 ? -7.094 15.203 -31.641 1 47.22 648 GLU B CA 1
ATOM 13721 C C . GLU B 1 648 ? -8.344 15.828 -31.016 1 47.22 648 GLU B C 1
ATOM 13723 O O . GLU B 1 648 ? -8.453 17.047 -30.922 1 47.22 648 GLU B O 1
ATOM 13728 N N . GLY B 1 649 ? -9.453 14.992 -30.812 1 47.47 649 GLY B N 1
ATOM 13729 C CA . GLY B 1 649 ? -10.758 15.242 -30.219 1 47.47 649 GLY B CA 1
ATOM 13730 C C . GLY B 1 649 ? -10.688 16.094 -28.953 1 47.47 649 GLY B C 1
ATOM 13731 O O . GLY B 1 649 ? -11.562 16.922 -28.703 1 47.47 649 GLY B O 1
ATOM 13732 N N . TRP B 1 650 ? -9.617 16.047 -28.312 1 49.53 650 TRP B N 1
ATOM 13733 C CA . TRP B 1 650 ? -9.586 16.797 -27.047 1 49.53 650 TRP B CA 1
ATOM 13734 C C . TRP B 1 650 ? -9.5 18.297 -27.312 1 49.53 650 TRP B C 1
ATOM 13736 O O . TRP B 1 650 ? -10.055 19.109 -26.562 1 49.53 650 TRP B O 1
ATOM 13746 N N . TYR B 1 651 ? -8.805 18.688 -28.359 1 50.75 651 TYR B N 1
ATOM 13747 C CA . TYR B 1 651 ? -8.734 20.125 -28.656 1 50.75 651 TYR B CA 1
ATOM 13748 C C . TYR B 1 651 ? -10.117 20.672 -29 1 50.75 651 TYR B C 1
ATOM 13750 O O . TYR B 1 651 ? -10.5 21.75 -28.531 1 50.75 651 TYR B O 1
ATOM 13758 N N . HIS B 1 652 ? -10.742 19.844 -29.719 1 49.38 652 HIS B N 1
ATOM 13759 C CA . HIS B 1 652 ? -12.102 20.281 -30 1 49.38 652 HIS B CA 1
ATOM 13760 C C . HIS B 1 652 ? -12.961 20.297 -28.75 1 49.38 652 HIS B C 1
ATOM 13762 O O . HIS B 1 652 ? -13.812 21.172 -28.578 1 49.38 652 HIS B O 1
ATOM 13768 N N . VAL B 1 653 ? -12.656 19.406 -27.891 1 52.47 653 VAL B N 1
ATOM 13769 C CA . VAL B 1 653 ? -13.383 19.375 -26.625 1 52.47 653 VAL B CA 1
ATOM 13770 C C . VAL B 1 653 ? -12.953 20.562 -25.766 1 52.47 653 VAL B C 1
ATOM 13772 O O . VAL B 1 653 ? -13.797 21.203 -25.125 1 52.47 653 VAL B O 1
ATOM 13775 N N . LEU B 1 654 ? -11.781 20.891 -25.797 1 53.75 654 LEU B N 1
ATOM 13776 C CA . LEU B 1 654 ? -11.328 22.047 -25.031 1 53.75 654 LEU B CA 1
ATOM 13777 C C . LEU B 1 654 ? -11.906 23.344 -25.594 1 53.75 654 LEU B C 1
ATOM 13779 O O . LEU B 1 654 ? -12.359 24.203 -24.828 1 53.75 654 LEU B O 1
ATOM 13783 N N . VAL B 1 655 ? -11.945 23.344 -26.891 1 53.56 655 VAL B N 1
ATOM 13784 C CA . VAL B 1 655 ? -12.523 24.531 -27.5 1 53.56 655 VAL B CA 1
ATOM 13785 C C . VAL B 1 655 ? -14.023 24.578 -27.219 1 53.56 655 VAL B C 1
ATOM 13787 O O . VAL B 1 655 ? -14.578 25.656 -26.984 1 53.56 655 VAL B O 1
ATOM 13790 N N . GLY B 1 656 ? -14.547 23.422 -27.188 1 53.34 656 GLY B N 1
ATOM 13791 C CA . GLY B 1 656 ? -15.953 23.375 -26.812 1 53.34 656 GLY B CA 1
ATOM 13792 C C . GLY B 1 656 ? -16.188 23.797 -25.375 1 53.34 656 GLY B C 1
ATOM 13793 O O . GLY B 1 656 ? -17.109 24.562 -25.094 1 53.34 656 GLY B O 1
ATOM 13794 N N . PHE B 1 657 ? -15.398 23.375 -24.5 1 55.34 657 PHE B N 1
ATOM 13795 C CA . PHE B 1 657 ? -15.539 23.75 -23.094 1 55.34 657 PHE B CA 1
ATOM 13796 C C . PHE B 1 657 ? -15.234 25.234 -22.906 1 55.34 657 PHE B C 1
ATOM 13798 O O . PHE B 1 657 ? -15.898 25.906 -22.109 1 55.34 657 PHE B O 1
ATOM 13805 N N . VAL B 1 658 ? -14.398 25.672 -23.641 1 54.88 658 VAL B N 1
ATOM 13806 C CA . VAL B 1 658 ? -14.102 27.109 -23.578 1 54.88 658 VAL B CA 1
ATOM 13807 C C . VAL B 1 658 ? -15.297 27.906 -24.109 1 54.88 658 VAL B C 1
ATOM 13809 O O . VAL B 1 658 ? -15.664 28.938 -23.531 1 54.88 658 VAL B O 1
ATOM 13812 N N . ALA B 1 659 ? -15.883 27.234 -25.078 1 53.94 659 ALA B N 1
ATOM 13813 C CA . ALA B 1 659 ? -17.062 27.906 -25.594 1 53.94 659 ALA B CA 1
ATOM 13814 C C . ALA B 1 659 ? -18.203 27.875 -24.578 1 53.94 659 ALA B C 1
ATOM 13816 O O . ALA B 1 659 ? -18.906 28.875 -24.391 1 53.94 659 ALA B O 1
ATOM 13817 N N . LEU B 1 660 ? -18.297 26.75 -23.938 1 54.59 660 LEU B N 1
ATOM 13818 C CA . LEU B 1 660 ? -19.328 26.656 -22.922 1 54.59 660 LEU B CA 1
ATOM 13819 C C . LEU B 1 660 ? -18.984 27.547 -21.719 1 54.59 660 LEU B C 1
ATOM 13821 O O . LEU B 1 660 ? -19.875 28.203 -21.172 1 54.59 660 LEU B O 1
ATOM 13825 N N . GLY B 1 661 ? -17.797 27.594 -21.328 1 54.16 661 GLY B N 1
ATOM 13826 C CA . GLY B 1 661 ? -17.375 28.484 -20.266 1 54.16 661 GLY B CA 1
ATOM 13827 C C . GLY B 1 661 ? -17.578 29.953 -20.625 1 54.16 661 GLY B C 1
ATOM 13828 O O . GLY B 1 661 ? -17.984 30.75 -19.781 1 54.16 661 GLY B O 1
ATOM 13829 N N . PHE B 1 662 ? -17.469 30.094 -21.844 1 53.5 662 PHE B N 1
ATOM 13830 C CA . PHE B 1 662 ? -17.703 31.453 -22.312 1 53.5 662 PHE B CA 1
ATOM 13831 C C . PHE B 1 662 ? -19.188 31.797 -22.219 1 53.5 662 PHE B C 1
ATOM 13833 O O . PHE B 1 662 ? -19.547 32.906 -21.828 1 53.5 662 PHE B O 1
ATOM 13840 N N . VAL B 1 663 ? -19.953 30.797 -22.5 1 53.12 663 VAL B N 1
ATOM 13841 C CA . VAL B 1 663 ? -21.375 31.047 -22.359 1 53.12 663 VAL B CA 1
ATOM 13842 C C . VAL B 1 663 ? -21.719 31.266 -20.891 1 53.12 663 VAL B C 1
ATOM 13844 O O . VAL B 1 663 ? -22.5 32.156 -20.547 1 53.12 663 VAL B O 1
ATOM 13847 N N . LEU B 1 664 ? -21.062 30.5 -20.094 1 53.12 664 LEU B N 1
ATOM 13848 C CA . LEU B 1 664 ? -21.344 30.656 -18.672 1 53.12 664 LEU B CA 1
ATOM 13849 C C . LEU B 1 664 ? -20.797 31.984 -18.141 1 53.12 664 LEU B C 1
ATOM 13851 O O . LEU B 1 664 ? -21.422 32.656 -17.328 1 53.12 664 LEU B O 1
ATOM 13855 N N . LEU B 1 665 ? -19.719 32.344 -18.641 1 54.75 665 LEU B N 1
ATOM 13856 C CA . LEU B 1 665 ? -19.172 33.625 -18.266 1 54.75 665 LEU B CA 1
ATOM 13857 C C . LEU B 1 665 ? -20.031 34.75 -18.797 1 54.75 665 LEU B C 1
ATOM 13859 O O . LEU B 1 665 ? -20.25 35.75 -18.078 1 54.75 665 LEU B O 1
ATOM 13863 N N . LEU B 1 666 ? -20.594 34.406 -19.922 1 52.81 666 LEU B N 1
ATOM 13864 C CA . LEU B 1 666 ? -21.5 35.406 -20.484 1 52.81 666 LEU B CA 1
ATOM 13865 C C . LEU B 1 666 ? -22.766 35.531 -19.641 1 52.81 666 LEU B C 1
ATOM 13867 O O . LEU B 1 666 ? -23.266 36.625 -19.406 1 52.81 666 LEU B O 1
ATOM 13871 N N . SER B 1 667 ? -23.156 34.406 -19.281 1 52.34 667 SER B N 1
ATOM 13872 C CA . SER B 1 667 ? -24.344 34.438 -18.438 1 52.34 667 SER B CA 1
ATOM 13873 C C . SER B 1 667 ? -24.047 35.094 -17.094 1 52.34 667 SER B C 1
ATOM 13875 O O . SER B 1 667 ? -24.859 35.844 -16.562 1 52.34 667 SER B O 1
ATOM 13877 N N . GLY B 1 668 ? -22.906 34.938 -16.656 1 52.34 668 GLY B N 1
ATOM 13878 C CA . GLY B 1 668 ? -22.547 35.594 -15.414 1 52.34 668 GLY B CA 1
ATOM 13879 C C . GLY B 1 668 ? -22.344 37.094 -15.562 1 52.34 668 GLY B C 1
ATOM 13880 O O . GLY B 1 668 ? -22.766 37.875 -14.703 1 52.34 668 GLY B O 1
ATOM 13881 N N . LEU B 1 669 ? -21.75 37.406 -16.703 1 53.88 669 LEU B N 1
ATOM 13882 C CA . LEU B 1 669 ? -21.609 38.844 -16.969 1 53.88 669 LEU B CA 1
ATOM 13883 C C . LEU B 1 669 ? -22.969 39.469 -17.156 1 53.88 669 LEU B C 1
ATOM 13885 O O . LEU B 1 669 ? -23.188 40.625 -16.703 1 53.88 669 LEU B O 1
ATOM 13889 N N . ALA B 1 670 ? -23.844 38.719 -17.781 1 52.91 670 ALA B N 1
ATOM 13890 C CA . ALA B 1 670 ? -25.203 39.281 -17.891 1 52.91 670 ALA B CA 1
ATOM 13891 C C . ALA B 1 670 ? -25.844 39.406 -16.516 1 52.91 670 ALA B C 1
ATOM 13893 O O . ALA B 1 670 ? -26.516 40.406 -16.234 1 52.91 670 ALA B O 1
ATOM 13894 N N . LEU B 1 671 ? -25.531 38.469 -15.719 1 51.06 671 LEU B N 1
ATOM 13895 C CA . LEU B 1 671 ? -26.094 38.562 -14.375 1 51.06 671 LEU B CA 1
ATOM 13896 C C . LEU B 1 671 ? -25.406 39.656 -13.578 1 51.06 671 LEU B C 1
ATOM 13898 O O . LEU B 1 671 ? -26.047 40.344 -12.797 1 51.06 671 LEU B O 1
ATOM 13902 N N . PHE B 1 672 ? -24.141 39.812 -13.883 1 51.56 672 PHE B N 1
ATOM 13903 C CA . PHE B 1 672 ? -23.422 40.906 -13.25 1 51.56 672 PHE B CA 1
ATOM 13904 C C . PHE B 1 672 ? -23.969 42.25 -13.695 1 51.56 672 PHE B C 1
ATOM 13906 O O . PHE B 1 672 ? -24.156 43.156 -12.875 1 51.56 672 PHE B O 1
ATOM 13913 N N . ARG B 1 673 ? -24.281 42.281 -14.922 1 52.16 673 ARG B N 1
ATOM 13914 C CA . ARG B 1 673 ? -24.875 43.531 -15.406 1 52.16 673 ARG B CA 1
ATOM 13915 C C . ARG B 1 673 ? -26.219 43.812 -14.719 1 52.16 673 ARG B C 1
ATOM 13917 O O . ARG B 1 673 ? -26.531 44.938 -14.398 1 52.16 673 ARG B O 1
ATOM 13924 N N . HIS B 1 674 ? -26.75 42.719 -14.547 1 49.12 674 HIS B N 1
ATOM 13925 C CA . HIS B 1 674 ? -28.016 42.938 -13.852 1 49.12 674 HIS B CA 1
ATOM 13926 C C . HIS B 1 674 ? -27.781 43.281 -12.383 1 49.12 674 HIS B C 1
ATOM 13928 O O . HIS B 1 674 ? -28.484 44.125 -11.828 1 49.12 674 HIS B O 1
ATOM 13934 N N . ALA B 1 675 ? -26.719 42.781 -11.805 1 48.94 675 ALA B N 1
ATOM 13935 C CA . ALA B 1 675 ? -26.453 43.031 -10.391 1 48.94 675 ALA B CA 1
ATOM 13936 C C . ALA B 1 675 ? -25.734 44.375 -10.211 1 48.94 675 ALA B C 1
ATOM 13938 O O . ALA B 1 675 ? -25.891 45.031 -9.188 1 48.94 675 ALA B O 1
ATOM 13939 N N . LYS B 1 676 ? -24.812 44.625 -11.055 1 51.59 676 LYS B N 1
ATOM 13940 C CA . LYS B 1 676 ? -24.172 45.938 -10.938 1 51.59 676 LYS B CA 1
ATOM 13941 C C . LYS B 1 676 ? -25.219 47.031 -10.781 1 51.59 676 LYS B C 1
ATOM 13943 O O . LYS B 1 676 ? -24.953 48.062 -10.133 1 51.59 676 LYS B O 1
ATOM 13948 N N . GLY B 1 677 ? -26.312 46.906 -11.5 1 45.56 677 GLY B N 1
ATOM 13949 C CA . GLY B 1 677 ? -27.234 47.938 -11.102 1 45.56 677 GLY B CA 1
ATOM 13950 C C . GLY B 1 677 ? -27.469 48 -9.609 1 45.56 677 GLY B C 1
ATOM 13951 O O . GLY B 1 677 ? -28.062 48.969 -9.102 1 45.56 677 GLY B O 1
ATOM 13952 N N . SER B 1 678 ? -27.344 46.781 -9.031 1 43.41 678 SER B N 1
ATOM 13953 C CA . SER B 1 678 ? -27.594 46.875 -7.594 1 43.41 678 SER B CA 1
ATOM 13954 C C . SER B 1 678 ? -26.312 47.188 -6.836 1 43.41 678 SER B C 1
ATOM 13956 O O . SER B 1 678 ? -25.203 46.938 -7.332 1 43.41 678 SER B O 1
ATOM 13958 N N . GLU B 1 679 ? -26 48.25 -6.012 1 45.22 679 GLU B N 1
ATOM 13959 C CA . GLU B 1 679 ? -24.953 48.812 -5.188 1 45.22 679 GLU B CA 1
ATOM 13960 C C . GLU B 1 679 ? -24 47.75 -4.656 1 45.22 679 GLU B C 1
ATOM 13962 O O . GLU B 1 679 ? -23.266 48 -3.701 1 45.22 679 GLU B O 1
ATOM 13967 N N . SER B 1 680 ? -23.969 46.469 -5.113 1 46.34 680 SER B N 1
ATOM 13968 C CA . SER B 1 680 ? -23.25 45.469 -4.336 1 46.34 680 SER B CA 1
ATOM 13969 C C . SER B 1 680 ? -21.766 45.469 -4.664 1 46.34 680 SER B C 1
ATOM 13971 O O . SER B 1 680 ? -21.375 45.656 -5.816 1 46.34 680 SER B O 1
ATOM 13973 N N . PRO B 1 681 ? -20.828 45.719 -3.654 1 47.06 681 PRO B N 1
ATOM 13974 C CA . PRO B 1 681 ? -19.359 45.781 -3.641 1 47.06 681 PRO B CA 1
ATOM 13975 C C . PRO B 1 681 ? -18.719 44.625 -4.414 1 47.06 681 PRO B C 1
ATOM 13977 O O . PRO B 1 681 ? -17.516 44.688 -4.727 1 47.06 681 PRO B O 1
ATOM 13980 N N . HIS B 1 682 ? -19.438 43.625 -4.703 1 49.12 682 HIS B N 1
ATOM 13981 C CA . HIS B 1 682 ? -18.828 42.438 -5.285 1 49.12 682 HIS B CA 1
ATOM 13982 C C . HIS B 1 682 ? -18.578 42.625 -6.777 1 49.12 682 HIS B C 1
ATOM 13984 O O . HIS B 1 682 ? -18.078 41.719 -7.441 1 49.12 682 HIS B O 1
ATOM 13990 N N . SER B 1 683 ? -18.859 43.812 -7.305 1 50.94 683 SER B N 1
ATOM 13991 C CA . SER B 1 683 ? -18.75 44.062 -8.742 1 50.94 683 SER B CA 1
ATOM 13992 C C . SER B 1 683 ? -17.297 44.062 -9.188 1 50.94 683 SER B C 1
ATOM 13994 O O . SER B 1 683 ? -16.969 43.562 -10.273 1 50.94 683 SER B O 1
ATOM 13996 N N . ASP B 1 684 ? -16.531 44.562 -8.281 1 51.78 684 ASP B N 1
ATOM 13997 C CA . ASP B 1 684 ? -15.141 44.656 -8.695 1 51.78 684 ASP B CA 1
ATOM 13998 C C . ASP B 1 684 ? -14.492 43.281 -8.773 1 51.78 684 ASP B C 1
ATOM 14000 O O . ASP B 1 684 ? -13.688 43 -9.664 1 51.78 684 ASP B O 1
ATOM 14004 N N . VAL B 1 685 ? -14.875 42.469 -7.875 1 53.28 685 VAL B N 1
ATOM 14005 C CA . VAL B 1 685 ? -14.305 41.125 -7.875 1 53.28 685 VAL B CA 1
ATOM 14006 C C . VAL B 1 685 ? -14.789 40.344 -9.102 1 53.28 685 VAL B C 1
ATOM 14008 O O . VAL B 1 685 ? -14.016 39.625 -9.742 1 53.28 685 VAL B O 1
ATOM 14011 N N . MET B 1 686 ? -15.969 40.688 -9.461 1 53.34 686 MET B N 1
ATOM 14012 C CA . MET B 1 686 ? -16.516 40 -10.625 1 53.34 686 MET B CA 1
ATOM 14013 C C . MET B 1 686 ? -15.852 40.469 -11.906 1 53.34 686 MET B C 1
ATOM 14015 O O . MET B 1 686 ? -15.578 39.688 -12.812 1 53.34 686 MET B O 1
ATOM 14019 N N . LEU B 1 687 ? -15.547 41.688 -11.859 1 55.06 687 LEU B N 1
ATOM 14020 C CA . LEU B 1 687 ? -14.844 42.219 -13.016 1 55.06 687 LEU B CA 1
ATOM 14021 C C . LEU B 1 687 ? -13.445 41.625 -13.125 1 55.06 687 LEU B C 1
ATOM 14023 O O . LEU B 1 687 ? -12.977 41.312 -14.219 1 55.06 687 LEU B O 1
ATOM 14027 N N . SER B 1 688 ? -12.977 41.531 -11.977 1 55.53 688 SER B N 1
ATOM 14028 C CA . SER B 1 688 ? -11.633 40.969 -11.992 1 55.53 688 SER B CA 1
ATOM 14029 C C . SER B 1 688 ? -11.656 39.5 -12.406 1 55.53 688 SER B C 1
ATOM 14031 O O . SER B 1 688 ? -10.773 39.031 -13.133 1 55.53 688 SER B O 1
ATOM 14033 N N . LEU B 1 689 ? -12.625 38.844 -12.117 1 56.09 689 LEU B N 1
ATOM 14034 C CA . LEU B 1 689 ? -12.758 37.469 -12.492 1 56.09 689 LEU B CA 1
ATOM 14035 C C . LEU B 1 689 ? -13.031 37.312 -13.984 1 56.09 689 LEU B C 1
ATOM 14037 O O . LEU B 1 689 ? -12.461 36.438 -14.648 1 56.09 689 LEU B O 1
ATOM 14041 N N . VAL B 1 690 ? -13.797 38.219 -14.406 1 57.31 690 VAL B N 1
ATOM 14042 C CA . VAL B 1 690 ? -14.133 38.188 -15.828 1 57.31 690 VAL B CA 1
ATOM 14043 C C . VAL B 1 690 ? -12.898 38.5 -16.656 1 57.31 690 VAL B C 1
ATOM 14045 O O . VAL B 1 690 ? -12.648 37.875 -17.703 1 57.31 690 VAL B O 1
ATOM 14048 N N . THR B 1 691 ? -12.156 39.344 -16.062 1 57.22 691 THR B N 1
ATOM 14049 C CA . THR B 1 691 ? -10.953 39.719 -16.797 1 57.22 691 THR B CA 1
ATOM 14050 C C . THR B 1 691 ? -9.953 38.562 -16.781 1 57.22 691 THR B C 1
ATOM 14052 O O . THR B 1 691 ? -9.281 38.281 -17.781 1 57.22 691 THR B O 1
ATOM 14055 N N . SER B 1 692 ? -9.898 37.969 -15.75 1 58.72 692 SER B N 1
ATOM 14056 C CA . SER B 1 692 ? -8.953 36.875 -15.672 1 58.72 692 SER B CA 1
ATOM 14057 C C . SER B 1 692 ? -9.391 35.719 -16.547 1 58.72 692 SER B C 1
ATOM 14059 O O . SER B 1 692 ? -8.562 35.062 -17.203 1 58.72 692 SER B O 1
ATOM 14061 N N . VAL B 1 693 ? -10.625 35.469 -16.672 1 60.28 693 VAL B N 1
ATOM 14062 C CA . VAL B 1 693 ? -11.141 34.375 -17.516 1 60.28 693 VAL B CA 1
ATOM 14063 C C . VAL B 1 693 ? -10.938 34.75 -18.984 1 60.28 693 VAL B C 1
ATOM 14065 O O . VAL B 1 693 ? -10.586 33.875 -19.797 1 60.28 693 VAL B O 1
ATOM 14068 N N . GLN B 1 694 ? -11.086 36 -19.219 1 58.47 694 GLN B N 1
ATOM 14069 C CA . GLN B 1 694 ? -10.812 36.469 -20.578 1 58.47 694 GLN B CA 1
ATOM 14070 C C . GLN B 1 694 ? -9.336 36.281 -20.938 1 58.47 694 GLN B C 1
ATOM 14072 O O . GLN B 1 694 ? -9.008 35.938 -22.078 1 58.47 694 GLN B O 1
ATOM 14077 N N . GLY B 1 695 ? -8.625 36.531 -19.922 1 59.5 695 GLY B N 1
ATOM 14078 C CA . GLY B 1 695 ? -7.211 36.312 -20.172 1 59.5 695 GLY B CA 1
ATOM 14079 C C . GLY B 1 695 ? -6.879 34.875 -20.484 1 59.5 695 GLY B C 1
ATOM 14080 O O . GLY B 1 695 ? -6.082 34.594 -21.375 1 59.5 695 GLY B O 1
ATOM 14081 N N . VAL B 1 696 ? -7.484 33.969 -19.906 1 61.81 696 VAL B N 1
ATOM 14082 C CA . VAL B 1 696 ? -7.258 32.562 -20.156 1 61.81 696 VAL B CA 1
ATOM 14083 C C . VAL B 1 696 ? -7.797 32.188 -21.531 1 61.81 696 VAL B C 1
ATOM 14085 O O . VAL B 1 696 ? -7.176 31.406 -22.25 1 61.81 696 VAL B O 1
ATOM 14088 N N . TYR B 1 697 ? -8.852 32.875 -21.859 1 60.34 697 TYR B N 1
ATOM 14089 C CA . TYR B 1 697 ? -9.398 32.594 -23.188 1 60.34 697 TYR B CA 1
ATOM 14090 C C . TYR B 1 697 ? -8.453 33.094 -24.281 1 60.34 697 TYR B C 1
ATOM 14092 O O . TYR B 1 697 ? -8.258 32.438 -25.297 1 60.34 697 TYR B O 1
ATOM 14100 N N . VAL B 1 698 ? -7.906 34.188 -23.969 1 60.94 698 VAL B N 1
ATOM 14101 C CA . VAL B 1 698 ? -6.953 34.719 -24.938 1 60.94 698 VAL B CA 1
ATOM 14102 C C . VAL B 1 698 ? -5.758 33.781 -25.047 1 60.94 698 VAL B C 1
ATOM 14104 O O . VAL B 1 698 ? -5.266 33.531 -26.156 1 60.94 698 VAL B O 1
ATOM 14107 N N . LEU B 1 699 ? -5.449 33.219 -23.969 1 61.88 699 LEU B N 1
ATOM 14108 C CA . LEU B 1 699 ? -4.309 32.312 -24 1 61.88 699 LEU B CA 1
ATOM 14109 C C . LEU B 1 699 ? -4.656 31.047 -24.75 1 61.88 699 LEU B C 1
ATOM 14111 O O . LEU B 1 699 ? -3.85 30.531 -25.531 1 61.88 699 LEU B O 1
ATOM 14115 N N . LEU B 1 700 ? -5.809 30.594 -24.562 1 62.94 700 LEU B N 1
ATOM 14116 C CA . LEU B 1 700 ? -6.199 29.359 -25.203 1 62.94 700 LEU B CA 1
ATOM 14117 C C . LEU B 1 700 ? -6.383 29.547 -26.703 1 62.94 700 LEU B C 1
ATOM 14119 O O . LEU B 1 700 ? -5.969 28.703 -27.5 1 62.94 700 LEU B O 1
ATOM 14123 N N . TYR B 1 701 ? -6.984 30.688 -27 1 60.78 701 TYR B N 1
ATOM 14124 C CA . TYR B 1 701 ? -7.156 30.953 -28.422 1 60.78 701 TYR B CA 1
ATOM 14125 C C . TYR B 1 701 ? -5.82 31.234 -29.094 1 60.78 701 TYR B C 1
ATOM 14127 O O . TYR B 1 701 ? -5.617 30.891 -30.266 1 60.78 701 TYR B O 1
ATOM 14135 N N . SER B 1 702 ? -4.992 31.797 -28.266 1 61.22 702 SER B N 1
ATOM 14136 C CA . SER B 1 702 ? -3.656 32 -28.812 1 61.22 702 SER B CA 1
ATOM 14137 C C . SER B 1 702 ? -2.941 30.672 -29.031 1 61.22 702 SER B C 1
ATOM 14139 O O . SER B 1 702 ? -2.275 30.484 -30.062 1 61.22 702 SER B O 1
ATOM 14141 N N . LEU B 1 703 ? -3.127 29.812 -28.188 1 61.88 703 LEU B N 1
ATOM 14142 C CA . LEU B 1 703 ? -2.523 28.484 -28.344 1 61.88 703 LEU B CA 1
ATOM 14143 C C . LEU B 1 703 ? -3.141 27.75 -29.531 1 61.88 703 LEU B C 1
ATOM 14145 O O . LEU B 1 703 ? -2.434 27.094 -30.297 1 61.88 703 LEU B O 1
ATOM 14149 N N . GLU B 1 704 ? -4.438 27.906 -29.656 1 61.97 704 GLU B N 1
ATOM 14150 C CA . GLU B 1 704 ? -5.094 27.297 -30.797 1 61.97 704 GLU B CA 1
ATOM 14151 C C . GLU B 1 704 ? -4.551 27.875 -32.125 1 61.97 704 GLU B C 1
ATOM 14153 O O . GLU B 1 704 ? -4.32 27.141 -33.062 1 61.97 704 GLU B O 1
ATOM 14158 N N . MET B 1 705 ? -4.328 29.156 -32.031 1 60.94 705 MET B N 1
ATOM 14159 C CA . MET B 1 705 ? -3.811 29.797 -33.25 1 60.94 705 MET B CA 1
ATOM 14160 C C . MET B 1 705 ? -2.383 29.344 -33.531 1 60.94 705 MET B C 1
ATOM 14162 O O . MET B 1 705 ? -2.018 29.125 -34.688 1 60.94 705 MET B O 1
ATOM 14166 N N . VAL B 1 706 ? -1.712 29.156 -32.5 1 61.31 706 VAL B N 1
ATOM 14167 C CA . VAL B 1 706 ? -0.334 28.719 -32.688 1 61.31 706 VAL B CA 1
ATOM 14168 C C . VAL B 1 706 ? -0.317 27.281 -33.219 1 61.31 706 VAL B C 1
ATOM 14170 O O . VAL B 1 706 ? 0.452 26.953 -34.125 1 61.31 706 VAL B O 1
ATOM 14173 N N . LEU B 1 707 ? -1.183 26.531 -32.688 1 62.5 707 LEU B N 1
ATOM 14174 C CA . LEU B 1 707 ? -1.237 25.156 -33.156 1 62.5 707 LEU B CA 1
ATOM 14175 C C . LEU B 1 707 ? -1.726 25.078 -34.594 1 62.5 707 LEU B C 1
ATOM 14177 O O . LEU B 1 707 ? -1.231 24.281 -35.375 1 62.5 707 LEU B O 1
ATOM 14181 N N . TYR B 1 708 ? -2.672 25.984 -34.844 1 58.84 708 TYR B N 1
ATOM 14182 C CA . TYR B 1 708 ? -3.176 26.031 -36.188 1 58.84 708 TYR B CA 1
ATOM 14183 C C . TYR B 1 708 ? -2.094 26.516 -37.156 1 58.84 708 TYR B C 1
ATOM 14185 O O . TYR B 1 708 ? -1.922 25.938 -38.25 1 58.84 708 TYR B O 1
ATOM 14193 N N . VAL B 1 709 ? -1.431 27.516 -36.719 1 58.69 709 VAL B N 1
ATOM 14194 C CA . VAL B 1 709 ? -0.392 28.062 -37.594 1 58.69 709 VAL B CA 1
ATOM 14195 C C . VAL B 1 709 ? 0.739 27.047 -37.719 1 58.69 709 VAL B C 1
ATOM 14197 O O . VAL B 1 709 ? 1.293 26.891 -38.812 1 58.69 709 VAL B O 1
ATOM 14200 N N . TYR B 1 710 ? 0.883 26.422 -36.625 1 56.75 710 TYR B N 1
ATOM 14201 C CA . TYR B 1 710 ? 1.975 25.453 -36.688 1 56.75 710 TYR B CA 1
ATOM 14202 C C . TYR B 1 710 ? 1.587 24.25 -37.531 1 56.75 710 TYR B C 1
ATOM 14204 O O . TYR B 1 710 ? 2.408 23.703 -38.281 1 56.75 710 TYR B O 1
ATOM 14212 N N . SER B 1 711 ? 0.384 23.766 -37.312 1 54.75 711 SER B N 1
ATOM 14213 C CA . SER B 1 711 ? -0.033 22.578 -38.031 1 54.75 711 SER B CA 1
ATOM 14214 C C . SER B 1 711 ? -0.365 22.922 -39.5 1 54.75 711 SER B C 1
ATOM 14216 O O . SER B 1 711 ? -0.019 22.156 -40.406 1 54.75 711 SER B O 1
ATOM 14218 N N . ALA B 1 712 ? -1.219 23.969 -39.625 1 54.53 712 ALA B N 1
ATOM 14219 C CA . ALA B 1 712 ? -1.671 24.25 -40.969 1 54.53 712 ALA B CA 1
ATOM 14220 C C . ALA B 1 712 ? -0.748 25.25 -41.656 1 54.53 712 ALA B C 1
ATOM 14222 O O . ALA B 1 712 ? -0.779 25.391 -42.875 1 54.53 712 ALA B O 1
ATOM 14223 N N . GLY B 1 713 ? 0.378 25.688 -41.062 1 50.22 713 GLY B N 1
ATOM 14224 C CA . GLY B 1 713 ? 1.225 26.734 -41.625 1 50.22 713 GLY B CA 1
ATOM 14225 C C . GLY B 1 713 ? 0.604 28.109 -41.531 1 50.22 713 GLY B C 1
ATOM 14226 O O . GLY B 1 713 ? -0.614 28.25 -41.375 1 50.22 713 GLY B O 1
ATOM 14227 N N . MET B 1 714 ? 1.275 29.312 -41.188 1 48.81 714 MET B N 1
ATOM 14228 C CA . MET B 1 714 ? 0.84 30.688 -41 1 48.81 714 MET B CA 1
ATOM 14229 C C . MET B 1 714 ? -0.269 31.062 -41.969 1 48.81 714 MET B C 1
ATOM 14231 O O . MET B 1 714 ? -1.202 31.781 -41.625 1 48.81 714 MET B O 1
ATOM 14235 N N . LEU B 1 715 ? -0.013 31.141 -43.25 1 45.81 715 LEU B N 1
ATOM 14236 C CA . LEU B 1 715 ? -0.706 31.812 -44.312 1 45.81 715 LEU B CA 1
ATOM 14237 C C . LEU B 1 715 ? -1.859 30.969 -44.844 1 45.81 715 LEU B C 1
ATOM 14239 O O . LEU B 1 715 ? -2.529 31.359 -45.812 1 45.81 715 LEU B O 1
ATOM 14243 N N . ARG B 1 716 ? -2.01 29.734 -44.562 1 46.25 716 ARG B N 1
ATOM 14244 C CA . ARG B 1 716 ? -2.943 29.078 -45.469 1 46.25 716 ARG B CA 1
ATOM 14245 C C . ARG B 1 716 ? -4.312 28.906 -44.812 1 46.25 716 ARG B C 1
ATOM 14247 O O . ARG B 1 716 ? -4.703 27.781 -44.469 1 46.25 716 ARG B O 1
ATOM 14254 N N . PRO B 1 717 ? -4.797 29.906 -44.094 1 48.66 717 PRO B N 1
ATOM 14255 C CA . PRO B 1 717 ? -6.199 29.719 -43.719 1 48.66 717 PRO B CA 1
ATOM 14256 C C . PRO B 1 717 ? -7.094 29.375 -44.906 1 48.66 717 PRO B C 1
ATOM 14258 O O . PRO B 1 717 ? -7.105 30.109 -45.875 1 48.66 717 PRO B O 1
ATOM 14261 N N . GLY B 1 718 ? -6.691 28.562 -45.812 1 48.34 718 GLY B N 1
ATOM 14262 C CA . GLY B 1 718 ? -7.414 28.234 -47.031 1 48.34 718 GLY B CA 1
ATOM 14263 C C . GLY B 1 718 ? -8.719 28.984 -47.156 1 48.34 718 GLY B C 1
ATOM 14264 O O . GLY B 1 718 ? -8.93 30 -46.5 1 48.34 718 GLY B O 1
ATOM 14265 N N . HIS B 1 719 ? -9.656 28.625 -48.219 1 50.28 719 HIS B N 1
ATOM 14266 C CA . HIS B 1 719 ? -10.953 29.203 -48.562 1 50.28 719 HIS B CA 1
ATOM 14267 C C . HIS B 1 719 ? -12 28.844 -47.5 1 50.28 719 HIS B C 1
ATOM 14269 O O . HIS B 1 719 ? -13.18 29.156 -47.688 1 50.28 719 HIS B O 1
ATOM 14275 N N . ASP B 1 720 ? -11.617 28.219 -46.438 1 49.16 720 ASP B N 1
ATOM 14276 C CA . ASP B 1 720 ? -12.688 27.844 -45.531 1 49.16 720 ASP B CA 1
ATOM 14277 C C . ASP B 1 720 ? -13.031 28.984 -44.594 1 49.16 720 ASP B C 1
ATOM 14279 O O . ASP B 1 720 ? -12.164 29.5 -43.875 1 49.16 720 ASP B O 1
ATOM 14283 N N . VAL B 1 721 ? -14.125 29.562 -44.75 1 56.03 721 VAL B N 1
ATOM 14284 C CA . VAL B 1 721 ? -14.664 30.75 -44.094 1 56.03 721 VAL B CA 1
ATOM 14285 C C . VAL B 1 721 ? -14.625 30.594 -42.594 1 56.03 721 VAL B C 1
ATOM 14287 O O . VAL B 1 721 ? -14.359 31.547 -41.844 1 56.03 721 VAL B O 1
ATOM 14290 N N . TRP B 1 722 ? -14.727 29.359 -42.219 1 56.19 722 TRP B N 1
ATOM 14291 C CA . TRP B 1 722 ? -14.781 29.172 -40.781 1 56.19 722 TRP B CA 1
ATOM 14292 C C . TRP B 1 722 ? -13.391 29.312 -40.156 1 56.19 722 TRP B C 1
ATOM 14294 O O . TRP B 1 722 ? -13.234 29.875 -39.062 1 56.19 722 TRP B O 1
ATOM 14304 N N . LYS B 1 723 ? -12.453 28.875 -40.875 1 61.38 723 LYS B N 1
ATOM 14305 C CA . LYS B 1 723 ? -11.086 29.047 -40.406 1 61.38 723 LYS B CA 1
ATOM 14306 C C . LYS B 1 723 ? -10.672 30.516 -40.406 1 61.38 723 LYS B C 1
ATOM 14308 O O . LYS B 1 723 ? -9.945 30.953 -39.5 1 61.38 723 LYS B O 1
ATOM 14313 N N . GLN B 1 724 ? -11.203 31.156 -41.438 1 61.69 724 GLN B N 1
ATOM 14314 C CA . GLN B 1 724 ? -10.938 32.594 -41.5 1 61.69 724 GLN B CA 1
ATOM 14315 C C . GLN B 1 724 ? -11.617 33.312 -40.375 1 61.69 724 GLN B C 1
ATOM 14317 O O . GLN B 1 724 ? -11.039 34.219 -39.781 1 61.69 724 GLN B O 1
ATOM 14322 N N . LEU B 1 725 ? -12.758 32.844 -40.062 1 59.75 725 LEU B N 1
ATOM 14323 C CA . LEU B 1 725 ? -13.477 33.438 -38.938 1 59.75 725 LEU B CA 1
ATOM 14324 C C . LEU B 1 725 ? -12.805 33.125 -37.594 1 59.75 725 LEU B C 1
ATOM 14326 O O . LEU B 1 725 ? -12.75 33.969 -36.719 1 59.75 725 LEU B O 1
ATOM 14330 N N . ASP B 1 726 ? -12.195 31.984 -37.562 1 61.06 726 ASP B N 1
ATOM 14331 C CA . ASP B 1 726 ? -11.484 31.641 -36.344 1 61.06 726 ASP B CA 1
ATOM 14332 C C . ASP B 1 726 ? -10.242 32.5 -36.156 1 61.06 726 ASP B C 1
ATOM 14334 O O . ASP B 1 726 ? -9.93 32.938 -35.031 1 61.06 726 ASP B O 1
ATOM 14338 N N . ILE B 1 727 ? -9.656 32.812 -37.312 1 64.44 727 ILE B N 1
ATOM 14339 C CA . ILE B 1 727 ? -8.492 33.688 -37.219 1 64.44 727 ILE B CA 1
ATOM 14340 C C . ILE B 1 727 ? -8.93 35.094 -36.844 1 64.44 727 ILE B C 1
ATOM 14342 O O . ILE B 1 727 ? -8.281 35.75 -36.031 1 64.44 727 ILE B O 1
ATOM 14346 N N . ILE B 1 728 ? -10.062 35.5 -37.375 1 63.72 728 ILE B N 1
ATOM 14347 C CA . ILE B 1 728 ? -10.57 36.812 -37.062 1 63.72 728 ILE B CA 1
ATOM 14348 C C . ILE B 1 728 ? -11.016 36.875 -35.594 1 63.72 728 ILE B C 1
ATOM 14350 O O . ILE B 1 728 ? -10.75 37.844 -34.875 1 63.72 728 ILE B O 1
ATOM 14354 N N . LEU B 1 729 ? -11.555 35.781 -35.188 1 61.59 729 LEU B N 1
ATOM 14355 C CA . LEU B 1 729 ? -12.023 35.719 -33.812 1 61.59 729 LEU B CA 1
ATOM 14356 C C . LEU B 1 729 ? -10.844 35.719 -32.844 1 61.59 729 LEU B C 1
ATOM 14358 O O . LEU B 1 729 ? -10.922 36.312 -31.766 1 61.59 729 LEU B O 1
ATOM 14362 N N . TYR B 1 730 ? -9.797 35.219 -33.281 1 64.69 730 TYR B N 1
ATOM 14363 C CA . TYR B 1 730 ? -8.594 35.25 -32.469 1 64.69 730 TYR B CA 1
ATOM 14364 C C . TYR B 1 730 ? -8.109 36.656 -32.281 1 64.69 730 TYR B C 1
ATOM 14366 O O . TYR B 1 730 ? -7.816 37.094 -31.156 1 64.69 730 TYR B O 1
ATOM 14374 N N . PHE B 1 731 ? -8.031 37.438 -33.344 1 65.69 731 PHE B N 1
ATOM 14375 C CA . PHE B 1 731 ? -7.547 38.781 -33.25 1 65.69 731 PHE B CA 1
ATOM 14376 C C . PHE B 1 731 ? -8.555 39.656 -32.5 1 65.69 731 PHE B C 1
ATOM 14378 O O . PHE B 1 731 ? -8.172 40.562 -31.75 1 65.69 731 PHE B O 1
ATOM 14385 N N . LEU B 1 732 ? -9.758 39.219 -32.531 1 62.41 732 LEU B N 1
ATOM 14386 C CA . LEU B 1 732 ? -10.766 40 -31.812 1 62.41 732 LEU B CA 1
ATOM 14387 C C . LEU B 1 732 ? -10.688 39.719 -30.328 1 62.41 732 LEU B C 1
ATOM 14389 O O . LEU B 1 732 ? -10.852 40.625 -29.5 1 62.41 732 LEU B O 1
ATOM 14393 N N . VAL B 1 733 ? -10.305 38.469 -29.984 1 62.19 733 VAL B N 1
ATOM 14394 C CA . VAL B 1 733 ? -10.203 38.125 -28.578 1 62.19 733 VAL B CA 1
ATOM 14395 C C . VAL B 1 733 ? -8.961 38.781 -27.969 1 62.19 733 VAL B C 1
ATOM 14397 O O . VAL B 1 733 ? -8.984 39.25 -26.844 1 62.19 733 VAL B O 1
ATOM 14400 N N . ILE B 1 734 ? -7.953 38.875 -28.75 1 64.38 734 ILE B N 1
ATOM 14401 C CA . ILE B 1 734 ? -6.758 39.594 -28.297 1 64.38 734 ILE B CA 1
ATOM 14402 C C . ILE B 1 734 ? -7.066 41.062 -28.109 1 64.38 734 ILE B C 1
ATOM 14404 O O . ILE B 1 734 ? -6.664 41.656 -27.109 1 64.38 734 ILE B O 1
ATOM 14408 N N . MET B 1 735 ? -7.781 41.625 -29.062 1 62.69 735 MET B N 1
ATOM 14409 C CA . MET B 1 735 ? -8.141 43.031 -28.953 1 62.69 735 MET B CA 1
ATOM 14410 C C . MET B 1 735 ? -9.047 43.281 -27.766 1 62.69 735 MET B C 1
ATOM 14412 O O . MET B 1 735 ? -8.898 44.281 -27.062 1 62.69 735 MET B O 1
ATOM 14416 N N . GLU B 1 736 ? -9.742 42.281 -27.516 1 59.09 736 GLU B N 1
ATOM 14417 C CA . GLU B 1 736 ? -10.617 42.406 -26.344 1 59.09 736 GLU B CA 1
ATOM 14418 C C . GLU B 1 736 ? -9.82 42.344 -25.047 1 59.09 736 GLU B C 1
ATOM 14420 O O . GLU B 1 736 ? -10.078 43.125 -24.125 1 59.09 736 GLU B O 1
ATOM 14425 N N . PHE B 1 737 ? -8.969 41.5 -25.031 1 60.81 737 PHE B N 1
ATOM 14426 C CA . PHE B 1 737 ? -8.141 41.375 -23.828 1 60.81 737 PHE B CA 1
ATOM 14427 C C . PHE B 1 737 ? -7.348 42.656 -23.594 1 60.81 737 PHE B C 1
ATOM 14429 O O . PHE B 1 737 ? -7.246 43.125 -22.453 1 60.81 737 PHE B O 1
ATOM 14436 N N . VAL B 1 738 ? -6.875 43.219 -24.578 1 61.72 738 VAL B N 1
ATOM 14437 C CA . VAL B 1 738 ? -6.094 44.438 -24.438 1 61.72 738 VAL B CA 1
ATOM 14438 C C . VAL B 1 738 ? -7 45.594 -24 1 61.72 738 VAL B C 1
ATOM 14440 O O . VAL B 1 738 ? -6.625 46.375 -23.141 1 61.72 738 VAL B O 1
ATOM 14443 N N . LEU B 1 739 ? -8.125 45.5 -24.391 1 58.47 739 LEU B N 1
ATOM 14444 C CA . LEU B 1 739 ? -9.031 46.594 -24.047 1 58.47 739 LEU B CA 1
ATOM 14445 C C . LEU B 1 739 ? -9.5 46.469 -22.609 1 58.47 739 LEU B C 1
ATOM 14447 O O . LEU B 1 739 ? -9.594 47.469 -21.891 1 58.47 739 LEU B O 1
ATOM 14451 N N . ILE B 1 740 ? -9.641 45.219 -22.219 1 57.62 740 ILE B N 1
ATOM 14452 C CA . ILE B 1 740 ? -10.07 45 -20.828 1 57.62 740 ILE B CA 1
ATOM 14453 C C . ILE B 1 740 ? -8.922 45.312 -19.875 1 57.62 740 ILE B C 1
ATOM 14455 O O . ILE B 1 740 ? -9.125 45.938 -18.828 1 57.62 740 ILE B O 1
ATOM 14459 N N . SER B 1 741 ? -7.746 44.906 -20.219 1 56.78 741 SER B N 1
ATOM 14460 C CA . SER B 1 741 ? -6.578 45.156 -19.391 1 56.78 741 SER B CA 1
ATOM 14461 C C . SER B 1 741 ? -6.285 46.656 -19.297 1 56.78 741 SER B C 1
ATOM 14463 O O . SER B 1 741 ? -5.871 47.156 -18.25 1 56.78 741 SER B O 1
ATOM 14465 N N . LEU B 1 742 ? -6.516 47.344 -20.297 1 54.97 742 LEU B N 1
ATOM 14466 C CA . LEU B 1 742 ? -6.305 48.781 -20.297 1 54.97 742 LEU B CA 1
ATOM 14467 C C . LEU B 1 742 ? -7.371 49.469 -19.469 1 54.97 742 LEU B C 1
ATOM 14469 O O . LEU B 1 742 ? -7.09 50.469 -18.797 1 54.97 742 LEU B O 1
ATOM 14473 N N . ALA B 1 743 ? -8.438 48.812 -19.484 1 51.97 743 ALA B N 1
ATOM 14474 C CA . ALA B 1 743 ? -9.5 49.438 -18.688 1 51.97 743 ALA B CA 1
ATOM 14475 C C . ALA B 1 743 ? -9.266 49.219 -17.203 1 51.97 743 ALA B C 1
ATOM 14477 O O . ALA B 1 743 ? -9.633 50.062 -16.375 1 51.97 743 ALA B O 1
ATOM 14478 N N . SER B 1 744 ? -8.781 48 -16.875 1 48.81 744 SER B N 1
ATOM 14479 C CA . SER B 1 744 ? -8.516 47.719 -15.461 1 48.81 744 SER B CA 1
ATOM 14480 C C . SER B 1 744 ? -7.418 48.625 -14.922 1 48.81 744 SER B C 1
ATOM 14482 O O . SER B 1 744 ? -7.414 48.969 -13.734 1 48.81 744 SER B O 1
ATOM 14484 N N . VAL B 1 745 ? -6.395 48.969 -15.633 1 46.28 745 VAL B N 1
ATOM 14485 C CA . VAL B 1 745 ? -5.316 49.844 -15.18 1 46.28 745 VAL B CA 1
ATOM 14486 C C . VAL B 1 745 ? -5.797 51.281 -15.156 1 46.28 745 VAL B C 1
ATOM 14488 O O . VAL B 1 745 ? -5.324 52.094 -14.352 1 46.28 745 VAL B O 1
ATOM 14491 N N . GLN B 1 746 ? -6.578 51.719 -16.078 1 43.19 746 GLN B N 1
ATOM 14492 C CA . GLN B 1 746 ? -6.934 53.125 -16.062 1 43.19 746 GLN B CA 1
ATOM 14493 C C . GLN B 1 746 ? -7.953 53.438 -14.961 1 43.19 746 GLN B C 1
ATOM 14495 O O . GLN B 1 746 ? -9.062 52.906 -14.984 1 43.19 746 GLN B O 1
ATOM 14500 N N . GLY B 1 747 ? -7.488 53.594 -13.672 1 38.97 747 GLY B N 1
ATOM 14501 C CA . GLY B 1 747 ? -8.117 54.094 -12.453 1 38.97 747 GLY B CA 1
ATOM 14502 C C . GLY B 1 747 ? -9.375 54.875 -12.719 1 38.97 747 GLY B C 1
ATOM 14503 O O . GLY B 1 747 ? -10.469 54.312 -12.859 1 38.97 747 GLY B O 1
ATOM 14504 N N . SER B 1 748 ? -9.305 56.344 -12.391 1 39.59 748 SER B N 1
ATOM 14505 C CA . SER B 1 748 ? -10.117 57.406 -11.828 1 39.59 748 SER B CA 1
ATOM 14506 C C . SER B 1 748 ? -11.07 58 -12.867 1 39.59 748 SER B C 1
ATOM 14508 O O . SER B 1 748 ? -11.773 58.969 -12.602 1 39.59 748 SER B O 1
ATOM 14510 N N . LYS B 1 749 ? -10.773 58.094 -14.164 1 44.75 749 LYS B N 1
ATOM 14511 C CA . LYS B 1 749 ? -11.602 59.156 -14.75 1 44.75 749 LYS B CA 1
ATOM 14512 C C . LYS B 1 749 ? -13.055 58.719 -14.844 1 44.75 749 LYS B C 1
ATOM 14514 O O . LYS B 1 749 ? -13.344 57.531 -15.117 1 44.75 749 LYS B O 1
ATOM 14519 N N . PRO B 1 750 ? -14.031 59.75 -14.352 1 38.44 750 PRO B N 1
ATOM 14520 C CA . PRO B 1 750 ? -15.453 59.688 -14.016 1 38.44 750 PRO B CA 1
ATOM 14521 C C . PRO B 1 750 ? -16.281 58.969 -15.086 1 38.44 750 PRO B C 1
ATOM 14523 O O . PRO B 1 750 ? -17.188 58.188 -14.766 1 38.44 750 PRO B O 1
ATOM 14526 N N . ASN B 1 751 ? -16.578 59.781 -16.234 1 37.19 751 ASN B N 1
ATOM 14527 C CA . ASN B 1 751 ? -17.828 59.75 -16.984 1 37.19 751 ASN B CA 1
ATOM 14528 C C . ASN B 1 751 ? -17.969 58.438 -17.781 1 37.19 751 ASN B C 1
ATOM 14530 O O . ASN B 1 751 ? -19.078 57.969 -18.016 1 37.19 751 ASN B O 1
ATOM 14534 N N . LEU B 1 752 ? -17.375 58.531 -19.047 1 39.34 752 LEU B N 1
ATOM 14535 C CA . LEU B 1 752 ? -17.75 57.562 -20.078 1 39.34 752 LEU B CA 1
ATOM 14536 C C . LEU B 1 752 ? -17.516 56.156 -19.594 1 39.34 752 LEU B C 1
ATOM 14538 O O . LEU B 1 752 ? -16.422 55.812 -19.141 1 39.34 752 LEU B O 1
ATOM 14542 N N . SER B 1 753 ? -18.672 55.625 -19.156 1 42.72 753 SER B N 1
ATOM 14543 C CA . SER B 1 753 ? -19.062 54.281 -18.703 1 42.72 753 SER B CA 1
ATOM 14544 C C . SER B 1 753 ? -18.344 53.188 -19.484 1 42.72 753 SER B C 1
ATOM 14546 O O . SER B 1 753 ? -18.75 52.844 -20.594 1 42.72 753 SER B O 1
ATOM 14548 N N . TYR B 1 754 ? -17.094 53.406 -19.812 1 42.22 754 TYR B N 1
ATOM 14549 C CA . TYR B 1 754 ? -16.219 52.406 -20.469 1 42.22 754 TYR B CA 1
ATOM 14550 C C . TYR B 1 754 ? -16.578 51 -20.031 1 42.22 754 TYR B C 1
ATOM 14552 O O . TYR B 1 754 ? -16.531 50.062 -20.828 1 42.22 754 TYR B O 1
ATOM 14560 N N . THR B 1 755 ? -17.094 50.938 -18.812 1 46.25 755 THR B N 1
ATOM 14561 C CA . THR B 1 755 ? -17.625 49.625 -18.422 1 46.25 755 THR B CA 1
ATOM 14562 C C . THR B 1 755 ? -18.781 49.25 -19.328 1 46.25 755 THR B C 1
ATOM 14564 O O . THR B 1 755 ? -18.953 48.062 -19.641 1 46.25 755 THR B O 1
ATOM 14567 N N . ASP B 1 756 ? -19.562 50.344 -19.812 1 48.03 756 ASP B N 1
ATOM 14568 C CA . ASP B 1 756 ? -20.672 50.031 -20.688 1 48.03 756 ASP B CA 1
ATOM 14569 C C . ASP B 1 756 ? -20.188 49.594 -22.078 1 48.03 756 ASP B C 1
ATOM 14571 O O . ASP B 1 756 ? -20.734 48.688 -22.688 1 48.03 756 ASP B O 1
ATOM 14575 N N . PHE B 1 757 ? -19.219 50.406 -22.609 1 47.72 757 PHE B N 1
ATOM 14576 C CA . PHE B 1 757 ? -18.719 50.031 -23.922 1 47.72 757 PHE B CA 1
ATOM 14577 C C . PHE B 1 757 ? -18.078 48.656 -23.891 1 47.72 757 PHE B C 1
ATOM 14579 O O . PHE B 1 757 ? -18.25 47.844 -24.797 1 47.72 757 PHE B O 1
ATOM 14586 N N . LEU B 1 758 ? -17.375 48.406 -22.828 1 47.84 758 LEU B N 1
ATOM 14587 C CA . LEU B 1 758 ? -16.75 47.094 -22.672 1 47.84 758 LEU B CA 1
ATOM 14588 C C . LEU B 1 758 ? -17.797 46 -22.531 1 47.84 758 LEU B C 1
ATOM 14590 O O . LEU B 1 758 ? -17.625 44.906 -23.094 1 47.84 758 LEU B O 1
ATOM 14594 N N . GLN B 1 759 ? -18.938 46.469 -21.938 1 48.97 759 GLN B N 1
ATOM 14595 C CA . GLN B 1 759 ? -20.047 45.531 -21.844 1 48.97 759 GLN B CA 1
ATOM 14596 C C . GLN B 1 759 ? -20.672 45.281 -23.219 1 48.97 759 GLN B C 1
ATOM 14598 O O . GLN B 1 759 ? -20.984 44.156 -23.562 1 48.97 759 GLN B O 1
ATOM 14603 N N . GLY B 1 760 ? -20.938 46.438 -24 1 49.34 760 GLY B N 1
ATOM 14604 C CA . GLY B 1 760 ? -21.531 46.281 -25.328 1 49.34 760 GLY B CA 1
ATOM 14605 C C . GLY B 1 760 ? -20.625 45.5 -26.281 1 49.34 760 GLY B C 1
ATOM 14606 O O . GLY B 1 760 ? -21.094 44.656 -27.016 1 49.34 760 GLY B O 1
ATOM 14607 N N . SER B 1 761 ? -19.391 45.906 -26.359 1 48.22 761 SER B N 1
ATOM 14608 C CA . SER B 1 761 ? -18.484 45.219 -27.266 1 48.22 761 SER B CA 1
ATOM 14609 C C . SER B 1 761 ? -18.312 43.75 -26.844 1 48.22 761 SER B C 1
ATOM 14611 O O . SER B 1 761 ? -18.219 42.875 -27.703 1 48.22 761 SER B O 1
ATOM 14613 N N . PHE B 1 762 ? -18.422 43.5 -25.531 1 49.09 762 PHE B N 1
ATOM 14614 C CA . PHE B 1 762 ? -18.328 42.156 -25 1 49.09 762 PHE B CA 1
ATOM 14615 C C . PHE B 1 762 ? -19.516 41.312 -25.453 1 49.09 762 PHE B C 1
ATOM 14617 O O . PHE B 1 762 ? -19.359 40.188 -25.891 1 49.09 762 PHE B O 1
ATOM 14624 N N . ILE B 1 763 ? -20.766 41.969 -25.359 1 48.84 763 ILE B N 1
ATOM 14625 C CA . ILE B 1 763 ? -21.953 41.25 -25.812 1 48.84 763 ILE B CA 1
ATOM 14626 C C . ILE B 1 763 ? -21.859 41 -27.328 1 48.84 763 ILE B C 1
ATOM 14628 O O . ILE B 1 763 ? -22.172 39.906 -27.797 1 48.84 763 ILE B O 1
ATOM 14632 N N . THR B 1 764 ? -21.5 42.062 -28.094 1 46.31 764 THR B N 1
ATOM 14633 C CA . THR B 1 764 ? -21.547 41.875 -29.531 1 46.31 764 THR B CA 1
ATOM 14634 C C . THR B 1 764 ? -20.5 40.844 -29.984 1 46.31 764 THR B C 1
ATOM 14636 O O . THR B 1 764 ? -20.781 40 -30.828 1 46.31 764 THR B O 1
ATOM 14639 N N . LEU B 1 765 ? -19.344 40.938 -29.453 1 49.28 765 LEU B N 1
ATOM 14640 C CA . LEU B 1 765 ? -18.297 40.031 -29.922 1 49.28 765 LEU B CA 1
ATOM 14641 C C . LEU B 1 765 ? -18.5 38.625 -29.359 1 49.28 765 LEU B C 1
ATOM 14643 O O . LEU B 1 765 ? -18.234 37.656 -30.047 1 49.28 765 LEU B O 1
ATOM 14647 N N . VAL B 1 766 ? -19.109 38.562 -28.188 1 49.56 766 VAL B N 1
ATOM 14648 C CA . VAL B 1 766 ? -19.516 37.25 -27.656 1 49.56 766 VAL B CA 1
ATOM 14649 C C . VAL B 1 766 ? -20.594 36.656 -28.547 1 49.56 766 VAL B C 1
ATOM 14651 O O . VAL B 1 766 ? -20.578 35.438 -28.812 1 49.56 766 VAL B O 1
ATOM 14654 N N . SER B 1 767 ? -21.531 37.594 -29.062 1 47.88 767 SER B N 1
ATOM 14655 C CA . SER B 1 767 ? -22.547 37.094 -29.969 1 47.88 767 SER B CA 1
ATOM 14656 C C . SER B 1 767 ? -21.922 36.562 -31.25 1 47.88 767 SER B C 1
ATOM 14658 O O . SER B 1 767 ? -22.391 35.562 -31.812 1 47.88 767 SER B O 1
ATOM 14660 N N . CYS B 1 768 ? -20.875 37.125 -31.719 1 49.78 768 CYS B N 1
ATOM 14661 C CA . CYS B 1 768 ? -20.266 36.594 -32.938 1 49.78 768 CYS B CA 1
ATOM 14662 C C . CYS B 1 768 ? -19.562 35.281 -32.656 1 49.78 768 CYS B C 1
ATOM 14664 O O . CYS B 1 768 ? -19.5 34.406 -33.531 1 49.78 768 CYS B O 1
ATOM 14666 N N . ARG B 1 769 ? -19.078 35.125 -31.406 1 50.28 769 ARG B N 1
ATOM 14667 C CA . ARG B 1 769 ? -18.484 33.844 -31.062 1 50.28 769 ARG B CA 1
ATOM 14668 C C . ARG B 1 769 ? -19.547 32.75 -30.953 1 50.28 769 ARG B C 1
ATOM 14670 O O . ARG B 1 769 ? -19.281 31.578 -31.203 1 50.28 769 ARG B O 1
ATOM 14677 N N . ILE B 1 770 ? -20.844 33.188 -30.672 1 50.31 770 ILE B N 1
ATOM 14678 C CA . ILE B 1 770 ? -21.969 32.25 -30.812 1 50.31 770 ILE B CA 1
ATOM 14679 C C . ILE B 1 770 ? -22.078 31.766 -32.25 1 50.31 770 ILE B C 1
ATOM 14681 O O . ILE B 1 770 ? -22.438 30.625 -32.5 1 50.31 770 ILE B O 1
ATOM 14685 N N . VAL B 1 771 ? -21.859 32.656 -33.156 1 48.97 771 VAL B N 1
ATOM 14686 C CA . VAL B 1 771 ? -21.984 32.25 -34.562 1 48.97 771 VAL B CA 1
ATOM 14687 C C . VAL B 1 771 ? -20.938 31.188 -34.875 1 48.97 771 VAL B C 1
ATOM 14689 O O . VAL B 1 771 ? -21.203 30.266 -35.625 1 48.97 771 VAL B O 1
ATOM 14692 N N . LYS B 1 772 ? -19.766 31.328 -34.188 1 50.5 772 LYS B N 1
ATOM 14693 C CA . LYS B 1 772 ? -18.828 30.219 -34.375 1 50.5 772 LYS B CA 1
ATOM 14694 C C . LYS B 1 772 ? -19.375 28.938 -33.719 1 50.5 772 LYS B C 1
ATOM 14696 O O . LYS B 1 772 ? -19.172 27.844 -34.25 1 50.5 772 LYS B O 1
ATOM 14701 N N . THR B 1 773 ? -20.203 29.203 -32.719 1 50.03 773 THR B N 1
ATOM 14702 C CA . THR B 1 773 ? -20.891 28.047 -32.156 1 50.03 773 THR B CA 1
ATOM 14703 C C . THR B 1 773 ? -21.984 27.547 -33.094 1 50.03 773 THR B C 1
ATOM 14705 O O . THR B 1 773 ? -22.281 26.344 -33.125 1 50.03 773 THR B O 1
ATOM 14708 N N . LEU B 1 774 ? -22.641 28.516 -33.844 1 49.69 774 LEU B N 1
ATOM 14709 C CA . LEU B 1 774 ? -23.656 28.078 -34.812 1 49.69 774 LEU B CA 1
ATOM 14710 C C . LEU B 1 774 ? -23.047 27.266 -35.938 1 49.69 774 LEU B C 1
ATOM 14712 O O . LEU B 1 774 ? -23.672 26.344 -36.469 1 49.69 774 LEU B O 1
ATOM 14716 N N . GLN B 1 775 ? -22.031 27.828 -36.469 1 49 775 GLN B N 1
ATOM 14717 C CA . GLN B 1 775 ? -21.312 27 -37.406 1 49 775 GLN B CA 1
ATOM 14718 C C . GLN B 1 775 ? -20.938 25.656 -36.781 1 49 775 GLN B C 1
ATOM 14720 O O . GLN B 1 775 ? -21 24.609 -37.438 1 49 775 GLN B O 1
ATOM 14725 N N . GLN B 1 776 ? -20.719 25.812 -35.562 1 47.62 776 GLN B N 1
ATOM 14726 C CA . GLN B 1 776 ? -20.297 24.703 -34.719 1 47.62 776 GLN B CA 1
ATOM 14727 C C . GLN B 1 776 ? -21.516 23.938 -34.188 1 47.62 776 GLN B C 1
ATOM 14729 O O . GLN B 1 776 ? -21.391 22.766 -33.812 1 47.62 776 GLN B O 1
ATOM 14734 N N . ARG B 1 777 ? -22.719 24.609 -34.469 1 51.19 777 ARG B N 1
ATOM 14735 C CA . ARG B 1 777 ? -23.953 23.891 -34.125 1 51.19 777 ARG B CA 1
ATOM 14736 C C . ARG B 1 777 ? -24.094 22.609 -34.938 1 51.19 777 ARG B C 1
ATOM 14738 O O . ARG B 1 777 ? -24.469 21.578 -34.375 1 51.19 777 ARG B O 1
ATOM 14745 N N . VAL B 1 778 ? -24.094 22.953 -36.344 1 51.84 778 VAL B N 1
ATOM 14746 C CA . VAL B 1 778 ? -24.062 21.703 -37.094 1 51.84 778 VAL B CA 1
ATOM 14747 C C . VAL B 1 778 ? -22.969 20.797 -36.562 1 51.84 778 VAL B C 1
ATOM 14749 O O . VAL B 1 778 ? -23.156 19.594 -36.375 1 51.84 778 VAL B O 1
ATOM 14752 N N . VAL B 1 779 ? -22 21.594 -36.25 1 53.41 779 VAL B N 1
ATOM 14753 C CA . VAL B 1 779 ? -20.891 20.828 -35.688 1 53.41 779 VAL B CA 1
ATOM 14754 C C . VAL B 1 779 ? -21.25 20.406 -34.25 1 53.41 779 VAL B C 1
ATOM 14756 O O . VAL B 1 779 ? -20.938 19.281 -33.844 1 53.41 779 VAL B O 1
ATOM 14759 N N . LEU B 1 780 ? -22.094 21.328 -33.781 1 56.47 780 LEU B N 1
ATOM 14760 C CA . LEU B 1 780 ? -22.5 20.984 -32.438 1 56.47 780 LEU B CA 1
ATOM 14761 C C . LEU B 1 780 ? -23.469 19.812 -32.438 1 56.47 780 LEU B C 1
ATOM 14763 O O . LEU B 1 780 ? -23.391 18.922 -31.594 1 56.47 780 LEU B O 1
ATOM 14767 N N . ILE B 1 781 ? -24.5 20.094 -33.469 1 63.69 781 ILE B N 1
ATOM 14768 C CA . ILE B 1 781 ? -25.453 18.984 -33.5 1 63.69 781 ILE B CA 1
ATOM 14769 C C . ILE B 1 781 ? -24.719 17.688 -33.875 1 63.69 781 ILE B C 1
ATOM 14771 O O . ILE B 1 781 ? -25.047 16.625 -33.344 1 63.69 781 ILE B O 1
ATOM 14775 N N . VAL B 1 782 ? -23.844 17.906 -34.75 1 66.38 782 VAL B N 1
ATOM 14776 C CA . VAL B 1 782 ? -23.062 16.719 -35.094 1 66.38 782 VAL B CA 1
ATOM 14777 C C . VAL B 1 782 ? -22.219 16.297 -33.875 1 66.38 782 VAL B C 1
ATOM 14779 O O . VAL B 1 782 ? -22.062 15.102 -33.625 1 66.38 782 VAL B O 1
ATOM 14782 N N . TRP B 1 783 ? -21.859 17.312 -33.156 1 64.69 783 TRP B N 1
ATOM 14783 C CA . TRP B 1 783 ? -21.109 16.969 -31.953 1 64.69 783 TRP B CA 1
ATOM 14784 C C . TRP B 1 783 ? -22 16.281 -30.938 1 64.69 783 TRP B C 1
ATOM 14786 O O . TRP B 1 783 ? -21.578 15.328 -30.266 1 64.69 783 TRP B O 1
ATOM 14796 N N . ILE B 1 784 ? -23.219 16.812 -30.828 1 70.5 784 ILE B N 1
ATOM 14797 C CA . ILE B 1 784 ? -24.141 16.172 -29.906 1 70.5 784 ILE B CA 1
ATOM 14798 C C . ILE B 1 784 ? -24.453 14.75 -30.375 1 70.5 784 ILE B C 1
ATOM 14800 O O . ILE B 1 784 ? -24.531 13.828 -29.562 1 70.5 784 ILE B O 1
ATOM 14804 N N . TRP B 1 785 ? -24.547 14.789 -31.719 1 75.88 785 TRP B N 1
ATOM 14805 C CA . TRP B 1 785 ? -24.781 13.453 -32.25 1 75.88 785 TRP B CA 1
ATOM 14806 C C . TRP B 1 785 ? -23.594 12.531 -31.969 1 75.88 785 TRP B C 1
ATOM 14808 O O . TRP B 1 785 ? -23.781 11.375 -31.594 1 75.88 785 TRP B O 1
ATOM 14818 N N . ASP B 1 786 ? -22.484 13.047 -32.062 1 74.19 786 ASP B N 1
ATOM 14819 C CA . ASP B 1 786 ? -21.297 12.242 -31.812 1 74.19 786 ASP B CA 1
ATOM 14820 C C . ASP B 1 786 ? -21.188 11.883 -30.328 1 74.19 786 ASP B C 1
ATOM 14822 O O . ASP B 1 786 ? -20.797 10.766 -29.984 1 74.19 786 ASP B O 1
ATOM 14826 N N . ALA B 1 787 ? -21.562 12.812 -29.594 1 75.88 787 ALA B N 1
ATOM 14827 C CA . ALA B 1 787 ? -21.531 12.539 -28.156 1 75.88 787 ALA B CA 1
ATOM 14828 C C . ALA B 1 787 ? -22.531 11.469 -27.766 1 75.88 787 ALA B C 1
ATOM 14830 O O . ALA B 1 787 ? -22.25 10.609 -26.922 1 75.88 787 ALA B O 1
ATOM 14831 N N . LEU B 1 788 ? -23.688 11.586 -28.422 1 81.38 788 LEU B N 1
ATOM 14832 C CA . LEU B 1 788 ? -24.703 10.586 -28.141 1 81.38 788 LEU B CA 1
ATOM 14833 C C . LEU B 1 788 ? -24.312 9.227 -28.703 1 81.38 788 LEU B C 1
ATOM 14835 O O . LEU B 1 788 ? -24.578 8.188 -28.078 1 81.38 788 LEU B O 1
ATOM 14839 N N . ASP B 1 789 ? -23.641 9.312 -29.781 1 81.5 789 ASP B N 1
ATOM 14840 C CA . ASP B 1 789 ? -23.156 8.055 -30.344 1 81.5 789 ASP B CA 1
ATOM 14841 C C . ASP B 1 789 ? -22.062 7.449 -29.484 1 81.5 789 ASP B C 1
ATOM 14843 O O . ASP B 1 789 ? -22 6.23 -29.297 1 81.5 789 ASP B O 1
ATOM 14847 N N . ARG B 1 790 ? -21.281 8.289 -29 1 81.44 790 ARG B N 1
ATOM 14848 C CA . ARG B 1 790 ? -20.234 7.797 -28.125 1 81.44 790 ARG B CA 1
ATOM 14849 C C . ARG B 1 790 ? -20.828 7.23 -26.828 1 81.44 790 ARG B C 1
ATOM 14851 O O . ARG B 1 790 ? -20.359 6.215 -26.312 1 81.44 790 ARG B O 1
ATOM 14858 N N . LEU B 1 791 ? -21.828 7.895 -26.391 1 84.88 791 LEU B N 1
ATOM 14859 C CA . LEU B 1 791 ? -22.484 7.406 -25.188 1 84.88 791 LEU B CA 1
ATOM 14860 C C . LEU B 1 791 ? -23.188 6.074 -25.453 1 84.88 791 LEU B C 1
ATOM 14862 O O . LEU B 1 791 ? -23.109 5.16 -24.625 1 84.88 791 LEU B O 1
ATOM 14866 N N . LEU B 1 792 ? -23.859 6.023 -26.578 1 86.31 792 LEU B N 1
ATOM 14867 C CA . LEU B 1 792 ? -24.531 4.777 -26.938 1 86.31 792 LEU B CA 1
ATOM 14868 C C . LEU B 1 792 ? -23.516 3.652 -27.125 1 86.31 792 LEU B C 1
ATOM 14870 O O . LEU B 1 792 ? -23.703 2.549 -26.609 1 86.31 792 LEU B O 1
ATOM 14874 N N . ASN B 1 793 ? -22.453 3.932 -27.781 1 86.88 793 ASN B N 1
ATOM 14875 C CA . ASN B 1 793 ? -21.438 2.908 -28.016 1 86.88 793 ASN B CA 1
ATOM 14876 C C . ASN B 1 793 ? -20.781 2.463 -26.719 1 86.88 793 ASN B C 1
ATOM 14878 O O . ASN B 1 793 ? -20.484 1.281 -26.531 1 86.88 793 ASN B O 1
ATOM 14882 N N . ARG B 1 794 ? -20.656 3.344 -25.859 1 86.5 794 ARG B N 1
ATOM 14883 C CA . ARG B 1 794 ? -20.062 2.986 -24.578 1 86.5 794 ARG B CA 1
ATOM 14884 C C . ARG B 1 794 ? -20.984 2.096 -23.766 1 86.5 794 ARG B C 1
ATOM 14886 O O . ARG B 1 794 ? -20.547 1.108 -23.172 1 86.5 794 ARG B O 1
ATOM 14893 N N . LYS B 1 795 ? -22.25 2.426 -23.781 1 87.81 795 LYS B N 1
ATOM 14894 C CA . LYS B 1 795 ? -23.203 1.608 -23.031 1 87.81 795 LYS B CA 1
ATOM 14895 C C . LYS B 1 795 ? -23.375 0.235 -23.672 1 87.81 795 LYS B C 1
ATOM 14897 O O . LYS B 1 795 ? -23.5 -0.772 -22.984 1 87.81 795 LYS B O 1
ATOM 14902 N N . LEU B 1 796 ? -23.359 0.268 -24.984 1 89.81 796 LEU B N 1
ATOM 14903 C CA . LEU B 1 796 ? -23.469 -1.004 -25.688 1 89.81 796 LEU B CA 1
ATOM 14904 C C . LEU B 1 796 ? -22.234 -1.862 -25.469 1 89.81 796 LEU B C 1
ATOM 14906 O O . LEU B 1 796 ? -22.328 -3.086 -25.359 1 89.81 796 LEU B O 1
ATOM 14910 N N . PHE B 1 797 ? -21.188 -1.22 -25.422 1 89.62 797 PHE B N 1
ATOM 14911 C CA . PHE B 1 797 ? -19.938 -1.938 -25.172 1 89.62 797 PHE B CA 1
ATOM 14912 C C . PHE B 1 797 ? -19.984 -2.641 -23.812 1 89.62 797 PHE B C 1
ATOM 14914 O O . PHE B 1 797 ? -19.688 -3.834 -23.719 1 89.62 797 PHE B O 1
ATOM 14921 N N . TYR B 1 798 ? -20.359 -2.016 -22.781 1 88.44 798 TYR B N 1
ATOM 14922 C CA . TYR B 1 798 ? -20.391 -2.615 -21.453 1 88.44 798 TYR B CA 1
ATOM 14923 C C . TYR B 1 798 ? -21.531 -3.623 -21.344 1 88.44 798 TYR B C 1
ATOM 14925 O O . TYR B 1 798 ? -21.406 -4.621 -20.625 1 88.44 798 TYR B O 1
ATOM 14933 N N . ALA B 1 799 ? -22.609 -3.348 -22.062 1 90.75 799 ALA B N 1
ATOM 14934 C CA . ALA B 1 799 ? -23.703 -4.32 -22.062 1 90.75 799 ALA B CA 1
ATOM 14935 C C . ALA B 1 799 ? -23.266 -5.625 -22.719 1 90.75 799 ALA B C 1
ATOM 14937 O O . ALA B 1 799 ? -23.594 -6.711 -22.234 1 90.75 799 ALA B O 1
ATOM 14938 N N . TYR B 1 800 ? -22.516 -5.445 -23.766 1 90.25 800 TYR B N 1
ATOM 14939 C CA . TYR B 1 800 ? -22.016 -6.621 -24.469 1 90.25 800 TYR B CA 1
ATOM 14940 C C . TYR B 1 800 ? -21.016 -7.383 -23.609 1 90.25 800 TYR B C 1
ATOM 14942 O O . TYR B 1 800 ? -21.078 -8.609 -23.5 1 90.25 800 TYR B O 1
ATOM 14950 N N . ASP B 1 801 ? -20.141 -6.707 -22.984 1 90.81 801 ASP B N 1
ATOM 14951 C CA . ASP B 1 801 ? -19.141 -7.312 -22.125 1 90.81 801 ASP B CA 1
ATOM 14952 C C . ASP B 1 801 ? -19.781 -7.992 -20.922 1 90.81 801 ASP B C 1
ATOM 14954 O O . ASP B 1 801 ? -19.406 -9.102 -20.531 1 90.81 801 ASP B O 1
ATOM 14958 N N . LEU B 1 802 ? -20.766 -7.383 -20.406 1 92.44 802 LEU B N 1
ATOM 14959 C CA . LEU B 1 802 ? -21.484 -7.93 -19.25 1 92.44 802 LEU B CA 1
ATOM 14960 C C . LEU B 1 802 ? -22.266 -9.172 -19.641 1 92.44 802 LEU B C 1
ATOM 14962 O O . LEU B 1 802 ? -22.344 -10.133 -18.875 1 92.44 802 LEU B O 1
ATOM 14966 N N . SER B 1 803 ? -22.859 -9.148 -20.781 1 92.12 803 SER B N 1
ATOM 14967 C CA . SER B 1 803 ? -23.641 -10.289 -21.25 1 92.12 803 SER B CA 1
ATOM 14968 C C . SER B 1 803 ? -22.766 -11.523 -21.438 1 92.12 803 SER B C 1
ATOM 14970 O O . SER B 1 803 ? -23.125 -12.625 -21.016 1 92.12 803 SER B O 1
ATOM 14972 N N . TRP B 1 804 ? -21.672 -11.289 -21.984 1 89.81 804 TRP B N 1
ATOM 14973 C CA . TRP B 1 804 ? -20.781 -12.43 -22.203 1 89.81 804 TRP B CA 1
ATOM 14974 C C . TRP B 1 804 ? -20.219 -12.938 -20.875 1 89.81 804 TRP B C 1
ATOM 14976 O O . TRP B 1 804 ? -20.016 -14.141 -20.703 1 89.81 804 TRP B O 1
ATOM 14986 N N . SER B 1 805 ? -19.906 -12.094 -20 1 91.62 805 SER B N 1
ATOM 14987 C CA . SER B 1 805 ? -19.453 -12.523 -18.688 1 91.62 805 SER B CA 1
ATOM 14988 C C . SER B 1 805 ? -20.516 -13.344 -17.969 1 91.62 805 SER B C 1
ATOM 14990 O O . SER B 1 805 ? -20.203 -14.359 -17.344 1 91.62 805 SER B O 1
ATOM 14992 N N . TYR B 1 806 ? -21.75 -12.891 -18.109 1 93.19 806 TYR B N 1
ATOM 14993 C CA . TYR B 1 806 ? -22.859 -13.594 -17.484 1 93.19 806 TYR B CA 1
ATOM 14994 C C . TYR B 1 806 ? -23.078 -14.953 -18.141 1 93.19 806 TYR B C 1
ATOM 14996 O O . TYR B 1 806 ? -23.344 -15.945 -17.453 1 93.19 806 TYR B O 1
ATOM 15004 N N . ILE B 1 807 ? -22.906 -15.094 -19.422 1 90.94 807 ILE B N 1
ATOM 15005 C CA . ILE B 1 807 ? -23.078 -16.328 -20.172 1 90.94 807 ILE B CA 1
ATOM 15006 C C . ILE B 1 807 ? -22 -17.344 -19.766 1 90.94 807 ILE B C 1
ATOM 15008 O O . ILE B 1 807 ? -22.297 -18.516 -19.516 1 90.94 807 ILE B O 1
ATOM 15012 N N . THR B 1 808 ? -20.797 -16.859 -19.641 1 88.88 808 THR B N 1
ATOM 15013 C CA . THR B 1 808 ? -19.688 -17.75 -19.281 1 88.88 808 THR B CA 1
ATOM 15014 C C . THR B 1 808 ? -19.875 -18.297 -17.859 1 88.88 808 THR B C 1
ATOM 15016 O O . THR B 1 808 ? -19.562 -19.453 -17.594 1 88.88 808 THR B O 1
ATOM 15019 N N . ALA B 1 809 ? -20.359 -17.484 -17 1 91.38 809 ALA B N 1
ATOM 15020 C CA . ALA B 1 809 ? -20.594 -17.922 -15.625 1 91.38 809 ALA B CA 1
ATOM 15021 C C . ALA B 1 809 ? -21.734 -18.938 -15.562 1 91.38 809 ALA B C 1
ATOM 15023 O O . ALA B 1 809 ? -21.688 -19.906 -14.797 1 91.38 809 ALA B O 1
ATOM 15024 N N . GLU B 1 810 ? -22.812 -18.688 -16.375 1 89.31 810 GLU B N 1
ATOM 15025 C CA . GLU B 1 810 ? -23.922 -19.641 -16.406 1 89.31 810 GLU B CA 1
ATOM 15026 C C . GLU B 1 810 ? -23.5 -20.969 -17.016 1 89.31 810 GLU B C 1
ATOM 15028 O O . GLU B 1 810 ? -23.953 -22.031 -16.578 1 89.31 810 GLU B O 1
ATOM 15033 N N . ASP B 1 811 ? -22.562 -20.938 -17.906 1 83.56 811 ASP B N 1
ATOM 15034 C CA . ASP B 1 811 ? -22.031 -22.156 -18.5 1 83.56 811 ASP B CA 1
ATOM 15035 C C . ASP B 1 811 ? -21.219 -22.953 -17.469 1 83.56 811 ASP B C 1
ATOM 15037 O O . ASP B 1 811 ? -21.344 -24.188 -17.406 1 83.56 811 ASP B O 1
ATOM 15041 N N . GLU B 1 812 ? -20.469 -22.281 -16.766 1 82.81 812 GLU B N 1
ATOM 15042 C CA . GLU B 1 812 ? -19.672 -22.953 -15.75 1 82.81 812 GLU B CA 1
ATOM 15043 C C . GLU B 1 812 ? -20.562 -23.531 -14.648 1 82.81 812 GLU B C 1
ATOM 15045 O O . GLU B 1 812 ? -20.281 -24.609 -14.117 1 82.81 812 GLU B O 1
ATOM 15050 N N . ALA B 1 813 ? -21.625 -22.828 -14.359 1 86.5 813 ALA B N 1
ATOM 15051 C CA . ALA B 1 813 ? -22.562 -23.312 -13.344 1 86.5 813 ALA B CA 1
ATOM 15052 C C . ALA B 1 813 ? -23.312 -24.547 -13.836 1 86.5 813 ALA B C 1
ATOM 15054 O O . ALA B 1 813 ? -23.547 -25.484 -13.07 1 86.5 813 ALA B O 1
ATOM 15055 N N . MET B 1 814 ? -23.641 -24.609 -15.109 1 81.56 814 MET B N 1
ATOM 15056 C CA . MET B 1 814 ? -24.375 -25.734 -15.688 1 81.56 814 MET B CA 1
ATOM 15057 C C . MET B 1 814 ? -23.516 -27 -15.664 1 81.56 814 MET B C 1
ATOM 15059 O O . MET B 1 814 ? -24.031 -28.078 -15.383 1 81.56 814 MET B O 1
ATOM 15063 N N . VAL B 1 815 ? -22.266 -26.781 -15.805 1 72.62 815 VAL B N 1
ATOM 15064 C CA . VAL B 1 815 ? -21.359 -27.922 -15.883 1 72.62 815 VAL B CA 1
ATOM 15065 C C . VAL B 1 815 ? -21.047 -28.422 -14.477 1 72.62 815 VAL B C 1
ATOM 15067 O O . VAL B 1 815 ? -20.984 -29.641 -14.242 1 72.62 815 VAL B O 1
ATOM 15070 N N . LYS B 1 816 ? -20.953 -27.609 -13.469 1 76.06 816 LYS B N 1
ATOM 15071 C CA . LYS B 1 816 ? -20.469 -27.984 -12.141 1 76.06 816 LYS B CA 1
ATOM 15072 C C . LYS B 1 816 ? -21.609 -28.109 -11.141 1 76.06 816 LYS B C 1
ATOM 15074 O O . LYS B 1 816 ? -21.391 -28.375 -9.961 1 76.06 816 LYS B O 1
ATOM 15079 N N . VAL B 1 817 ? -22.859 -27.938 -11.57 1 81.31 817 VAL B N 1
ATOM 15080 C CA . VAL B 1 817 ? -24 -27.906 -10.672 1 81.31 817 VAL B CA 1
ATOM 15081 C C . VAL B 1 817 ? -24.109 -29.219 -9.898 1 81.31 817 VAL B C 1
ATOM 15083 O O . VAL B 1 817 ? -24.406 -29.219 -8.703 1 81.31 817 VAL B O 1
ATOM 15086 N N . PHE B 1 818 ? -23.75 -30.328 -10.453 1 70.69 818 PHE B N 1
ATOM 15087 C CA . PHE B 1 818 ? -23.953 -31.609 -9.812 1 70.69 818 PHE B CA 1
ATOM 15088 C C . PHE B 1 818 ? -22.875 -31.859 -8.758 1 70.69 818 PHE B C 1
ATOM 15090 O O . PHE B 1 818 ? -23.062 -32.688 -7.863 1 70.69 818 PHE B O 1
ATOM 15097 N N . ARG B 1 819 ? -21.875 -31.125 -8.781 1 67.31 819 ARG B N 1
ATOM 15098 C CA . ARG B 1 819 ? -20.812 -31.266 -7.793 1 67.31 819 ARG B CA 1
ATOM 15099 C C . ARG B 1 819 ? -21.156 -30.531 -6.504 1 67.31 819 ARG B C 1
ATOM 15101 O O . ARG B 1 819 ? -20.703 -30.906 -5.426 1 67.31 819 ARG B O 1
ATOM 15108 N N . PHE B 1 820 ? -22.031 -29.578 -6.641 1 72.81 820 PHE B N 1
ATOM 15109 C CA . PHE B 1 820 ? -22.266 -28.719 -5.488 1 72.81 820 PHE B CA 1
ATOM 15110 C C . PHE B 1 820 ? -23.625 -29.016 -4.871 1 72.81 820 PHE B C 1
ATOM 15112 O O . PHE B 1 820 ? -23.859 -28.734 -3.689 1 72.81 820 PHE B O 1
ATOM 15119 N N . VAL B 1 821 ? -24.531 -29.516 -5.77 1 78.94 821 VAL B N 1
ATOM 15120 C CA . VAL B 1 821 ? -25.891 -29.781 -5.281 1 78.94 821 VAL B CA 1
ATOM 15121 C C . VAL B 1 821 ? -26.109 -31.281 -5.168 1 78.94 821 VAL B C 1
ATOM 15123 O O . VAL B 1 821 ? -26.031 -32 -6.16 1 78.94 821 VAL B O 1
ATOM 15126 N N . GLN B 1 822 ? -26.375 -31.719 -3.922 1 72.69 822 GLN B N 1
ATOM 15127 C CA . GLN B 1 822 ? -26.5 -33.125 -3.635 1 72.69 822 GLN B CA 1
ATOM 15128 C C . GLN B 1 822 ? -27.875 -33.656 -4.074 1 72.69 822 GLN B C 1
ATOM 15130 O O . GLN B 1 822 ? -28 -34.812 -4.473 1 72.69 822 GLN B O 1
ATOM 15135 N N . THR B 1 823 ? -28.969 -32.75 -4.109 1 77.5 823 THR B N 1
ATOM 15136 C CA . THR B 1 823 ? -30.297 -33.188 -4.512 1 77.5 823 THR B CA 1
ATOM 15137 C C . THR B 1 823 ? -30.453 -33.156 -6.027 1 77.5 823 THR B C 1
ATOM 15139 O O . THR B 1 823 ? -30.406 -32.062 -6.629 1 77.5 823 THR B O 1
ATOM 15142 N N . PRO B 1 824 ? -30.656 -34.219 -6.582 1 77.81 824 PRO B N 1
ATOM 15143 C CA . PRO B 1 824 ? -30.641 -34.281 -8.047 1 77.81 824 PRO B CA 1
ATOM 15144 C C . PRO B 1 824 ? -31.797 -33.469 -8.672 1 77.81 824 PRO B C 1
ATOM 15146 O O . PRO B 1 824 ? -31.609 -32.844 -9.703 1 77.81 824 PRO B O 1
ATOM 15149 N N . HIS B 1 825 ? -32.969 -33.5 -8.039 1 80.44 825 HIS B N 1
ATOM 15150 C CA . HIS B 1 825 ? -34.094 -32.75 -8.641 1 80.44 825 HIS B CA 1
ATOM 15151 C C . HIS B 1 825 ? -33.812 -31.266 -8.633 1 80.44 825 HIS B C 1
ATOM 15153 O O . HIS B 1 825 ? -34.156 -30.562 -9.586 1 80.44 825 HIS B O 1
ATOM 15159 N N . LEU B 1 826 ? -33.219 -30.922 -7.656 1 85.31 826 LEU B N 1
ATOM 15160 C CA . LEU B 1 826 ? -32.875 -29.5 -7.566 1 85.31 826 LEU B CA 1
ATOM 15161 C C . LEU B 1 826 ? -31.734 -29.156 -8.539 1 85.31 826 LEU B C 1
ATOM 15163 O O . LEU B 1 826 ? -31.734 -28.078 -9.125 1 85.31 826 LEU B O 1
ATOM 15167 N N . ALA B 1 827 ? -30.906 -30.062 -8.766 1 86.19 827 ALA B N 1
ATOM 15168 C CA . ALA B 1 827 ? -29.797 -29.828 -9.688 1 86.19 827 ALA B CA 1
ATOM 15169 C C . ALA B 1 827 ? -30.297 -29.703 -11.125 1 86.19 827 ALA B C 1
ATOM 15171 O O . ALA B 1 827 ? -29.812 -28.859 -11.883 1 86.19 827 ALA B O 1
ATOM 15172 N N . ILE B 1 828 ? -31.312 -30.469 -11.406 1 82 828 ILE B N 1
ATOM 15173 C CA . ILE B 1 828 ? -31.859 -30.438 -12.758 1 82 828 ILE B CA 1
ATOM 15174 C C . ILE B 1 828 ? -32.625 -29.141 -12.953 1 82 828 ILE B C 1
ATOM 15176 O O . ILE B 1 828 ? -32.531 -28.5 -14.008 1 82 828 ILE B O 1
ATOM 15180 N N . ALA B 1 829 ? -33.281 -28.75 -11.953 1 85.69 829 ALA B N 1
ATOM 15181 C CA . ALA B 1 829 ? -34.031 -27.516 -12.047 1 85.69 829 ALA B CA 1
ATOM 15182 C C . ALA B 1 829 ? -33.125 -26.312 -12.211 1 85.69 829 ALA B C 1
ATOM 15184 O O . ALA B 1 829 ? -33.406 -25.391 -12.977 1 85.69 829 ALA B O 1
ATOM 15185 N N . ILE B 1 830 ? -32.094 -26.359 -11.531 1 89 830 ILE B N 1
ATOM 15186 C CA . ILE B 1 830 ? -31.141 -25.25 -11.617 1 89 830 ILE B CA 1
ATOM 15187 C C . ILE B 1 830 ? -30.484 -25.25 -12.992 1 89 830 ILE B C 1
ATOM 15189 O O . ILE B 1 830 ? -30.266 -24.188 -13.578 1 89 830 ILE B O 1
ATOM 15193 N N . ARG B 1 831 ? -30.188 -26.359 -13.445 1 85.38 831 ARG B N 1
ATOM 15194 C CA . ARG B 1 831 ? -29.578 -26.469 -14.766 1 85.38 831 ARG B CA 1
ATOM 15195 C C . ARG B 1 831 ? -30.516 -25.938 -15.844 1 85.38 831 ARG B C 1
ATOM 15197 O O . ARG B 1 831 ? -30.094 -25.234 -16.766 1 85.38 831 ARG B O 1
ATOM 15204 N N . GLU B 1 832 ? -31.75 -26.188 -15.695 1 82.88 832 GLU B N 1
ATOM 15205 C CA . GLU B 1 832 ? -32.719 -25.703 -16.656 1 82.88 832 GLU B CA 1
ATOM 15206 C C . GLU B 1 832 ? -32.906 -24.188 -16.547 1 82.88 832 GLU B C 1
ATOM 15208 O O . GLU B 1 832 ? -33.031 -23.5 -17.562 1 82.88 832 GLU B O 1
ATOM 15213 N N . ASN B 1 833 ? -32.844 -23.797 -15.438 1 88 833 ASN B N 1
ATOM 15214 C CA . ASN B 1 833 ? -32.969 -22.344 -15.266 1 88 833 ASN B CA 1
ATOM 15215 C C . ASN B 1 833 ? -31.734 -21.625 -15.812 1 88 833 ASN B C 1
ATOM 15217 O O . ASN B 1 833 ? -31.844 -20.547 -16.391 1 88 833 ASN B O 1
ATOM 15221 N N . CYS B 1 834 ? -30.625 -22.188 -15.594 1 89.25 834 CYS B N 1
ATOM 15222 C CA . CYS B 1 834 ? -29.406 -21.609 -16.141 1 89.25 834 CYS B CA 1
ATOM 15223 C C . CYS B 1 834 ? -29.422 -21.625 -17.672 1 89.25 834 CYS B C 1
ATOM 15225 O O . CYS B 1 834 ? -28.984 -20.672 -18.312 1 89.25 834 CYS B O 1
ATOM 15227 N N . GLY B 1 835 ? -30 -22.656 -18.203 1 83.94 835 GLY B N 1
ATOM 15228 C CA . GLY B 1 835 ? -30.141 -22.734 -19.641 1 83.94 835 GLY B CA 1
ATOM 15229 C C . GLY B 1 835 ? -31.078 -21.688 -20.203 1 83.94 835 GLY B C 1
ATOM 15230 O O . GLY B 1 835 ? -30.812 -21.094 -21.25 1 83.94 835 GLY B O 1
ATOM 15231 N N . HIS B 1 836 ? -32.062 -21.484 -19.484 1 86.88 836 HIS B N 1
ATOM 15232 C CA . HIS B 1 836 ? -33.031 -20.469 -19.906 1 86.88 836 HIS B CA 1
ATOM 15233 C C . HIS B 1 836 ? -32.406 -19.062 -19.828 1 86.88 836 HIS B C 1
ATOM 15235 O O . HIS B 1 836 ? -32.594 -18.25 -20.734 1 86.88 836 HIS B O 1
ATOM 15241 N N . ASN B 1 837 ? -31.734 -18.797 -18.75 1 90.5 837 ASN B N 1
ATOM 15242 C CA . ASN B 1 837 ? -31.078 -17.5 -18.609 1 90.5 837 ASN B CA 1
ATOM 15243 C C . ASN B 1 837 ? -30.016 -17.297 -19.688 1 90.5 837 ASN B C 1
ATOM 15245 O O . ASN B 1 837 ? -29.859 -16.188 -20.203 1 90.5 837 ASN B O 1
ATOM 15249 N N . LYS B 1 838 ? -29.297 -18.312 -19.984 1 89.62 838 LYS B N 1
ATOM 15250 C CA . LYS B 1 838 ? -28.266 -18.25 -21.031 1 89.62 838 LYS B CA 1
ATOM 15251 C C . LYS B 1 838 ? -28.891 -17.938 -22.391 1 89.62 838 LYS B C 1
ATOM 15253 O O . LYS B 1 838 ? -28.406 -17.078 -23.109 1 89.62 838 LYS B O 1
ATOM 15258 N N . LEU B 1 839 ? -30.062 -18.531 -22.688 1 87 839 LEU B N 1
ATOM 15259 C CA . LEU B 1 839 ? -30.719 -18.359 -23.984 1 87 839 LEU B CA 1
ATOM 15260 C C . LEU B 1 839 ? -31.25 -16.938 -24.125 1 87 839 LEU B C 1
ATOM 15262 O O . LEU B 1 839 ? -31.047 -16.297 -25.156 1 87 839 LEU B O 1
ATOM 15266 N N . GLN B 1 840 ? -31.781 -16.5 -23.094 1 89.81 840 GLN B N 1
ATOM 15267 C CA . GLN B 1 840 ? -32.344 -15.148 -23.156 1 89.81 840 GLN B CA 1
ATOM 15268 C C . GLN B 1 840 ? -31.219 -14.102 -23.297 1 89.81 840 GLN B C 1
ATOM 15270 O O . GLN B 1 840 ? -31.375 -13.117 -24.016 1 89.81 840 GLN B O 1
ATOM 15275 N N . THR B 1 841 ? -30.141 -14.297 -22.609 1 91.81 841 THR B N 1
ATOM 15276 C CA . THR B 1 841 ? -29.016 -13.359 -22.703 1 91.81 841 THR B CA 1
ATOM 15277 C C . THR B 1 841 ? -28.344 -13.453 -24.062 1 91.81 841 THR B C 1
ATOM 15279 O O . THR B 1 841 ? -27.906 -12.438 -24.609 1 91.81 841 THR B O 1
ATOM 15282 N N . LEU B 1 842 ? -28.312 -14.633 -24.641 1 89.44 842 LEU B N 1
ATOM 15283 C CA . LEU B 1 842 ? -27.719 -14.82 -25.969 1 89.44 842 LEU B CA 1
ATOM 15284 C C . LEU B 1 842 ? -28.562 -14.117 -27.031 1 89.44 842 LEU B C 1
ATOM 15286 O O . LEU B 1 842 ? -28 -13.578 -28 1 89.44 842 LEU B O 1
ATOM 15290 N N . LYS B 1 843 ? -29.812 -14.148 -26.875 1 87.5 843 LYS B N 1
ATOM 15291 C CA . LYS B 1 843 ? -30.672 -13.445 -27.812 1 87.5 843 LYS B CA 1
ATOM 15292 C C . LYS B 1 843 ? -30.391 -11.945 -27.812 1 87.5 843 LYS B C 1
ATOM 15294 O O . LYS B 1 843 ? -30.359 -11.305 -28.859 1 87.5 843 LYS B O 1
ATOM 15299 N N . ASN B 1 844 ? -30.125 -11.516 -26.656 1 87.94 844 ASN B N 1
ATOM 15300 C CA . ASN B 1 844 ? -29.781 -10.102 -26.562 1 87.94 844 ASN B CA 1
ATOM 15301 C C . ASN B 1 844 ? -28.422 -9.805 -27.188 1 87.94 844 ASN B C 1
ATOM 15303 O O . ASN B 1 844 ? -28.25 -8.766 -27.812 1 87.94 844 ASN B O 1
ATOM 15307 N N . VAL B 1 845 ? -27.453 -10.641 -27.016 1 89.44 845 VAL B N 1
ATOM 15308 C CA . VAL B 1 845 ? -26.125 -10.469 -27.578 1 89.44 845 VAL B CA 1
ATOM 15309 C C . VAL B 1 845 ? -26.203 -10.492 -29.094 1 89.44 845 VAL B C 1
ATOM 15311 O O . VAL B 1 845 ? -25.547 -9.68 -29.766 1 89.44 845 VAL B O 1
ATOM 15314 N N . VAL B 1 846 ? -27.031 -11.336 -29.672 1 85.62 846 VAL B N 1
ATOM 15315 C CA . VAL B 1 846 ? -27.156 -11.453 -31.109 1 85.62 846 VAL B CA 1
ATOM 15316 C C . VAL B 1 846 ? -27.844 -10.211 -31.688 1 85.62 846 VAL B C 1
ATOM 15318 O O . VAL B 1 846 ? -27.484 -9.742 -32.781 1 85.62 846 VAL B O 1
ATOM 15321 N N . ASP B 1 847 ? -28.703 -9.742 -30.906 1 84.38 847 ASP B N 1
ATOM 15322 C CA . ASP B 1 847 ? -29.359 -8.5 -31.328 1 84.38 847 ASP B CA 1
ATOM 15323 C C . ASP B 1 847 ? -28.344 -7.359 -31.422 1 84.38 847 ASP B C 1
ATOM 15325 O O . ASP B 1 847 ? -28.375 -6.57 -32.375 1 84.38 847 ASP B O 1
ATOM 15329 N N . ILE B 1 848 ? -27.438 -7.32 -30.531 1 86.88 848 ILE B N 1
ATOM 15330 C CA . ILE B 1 848 ? -26.422 -6.273 -30.531 1 86.88 848 ILE B CA 1
ATOM 15331 C C . ILE B 1 848 ? -25.438 -6.52 -31.672 1 86.88 848 ILE B C 1
ATOM 15333 O O . ILE B 1 848 ? -25.016 -5.578 -32.344 1 86.88 848 ILE B O 1
ATOM 15337 N N . GLN B 1 849 ? -25.125 -7.715 -31.938 1 83.62 849 GLN B N 1
ATOM 15338 C CA . GLN B 1 849 ? -24.172 -8.055 -32.969 1 83.62 849 GLN B CA 1
ATOM 15339 C C . GLN B 1 849 ? -24.719 -7.727 -34.375 1 83.62 849 GLN B C 1
ATOM 15341 O O . GLN B 1 849 ? -23.984 -7.266 -35.25 1 83.62 849 GLN B O 1
ATOM 15346 N N . GLN B 1 850 ? -25.969 -7.871 -34.531 1 80.06 850 GLN B N 1
ATOM 15347 C CA . GLN B 1 850 ? -26.578 -7.648 -35.844 1 80.06 850 GLN B CA 1
ATOM 15348 C C . GLN B 1 850 ? -26.812 -6.16 -36.094 1 80.06 850 GLN B C 1
ATOM 15350 O O . GLN B 1 850 ? -26.562 -5.66 -37.188 1 80.06 850 GLN B O 1
ATOM 15355 N N . ARG B 1 851 ? -27.25 -5.402 -35.094 1 81.25 851 ARG B N 1
ATOM 15356 C CA . ARG B 1 851 ? -27.562 -3.984 -35.25 1 81.25 851 ARG B CA 1
ATOM 15357 C C . ARG B 1 851 ? -26.281 -3.145 -35.188 1 81.25 851 ARG B C 1
ATOM 15359 O O . ARG B 1 851 ? -26.172 -2.145 -35.906 1 81.25 851 ARG B O 1
ATOM 15366 N N . TYR B 1 852 ? -25.297 -3.699 -34.312 1 84.31 852 TYR B N 1
ATOM 15367 C CA . TYR B 1 852 ? -24.062 -2.947 -34.156 1 84.31 852 TYR B CA 1
ATOM 15368 C C . TYR B 1 852 ? -22.859 -3.873 -34.188 1 84.31 852 TYR B C 1
ATOM 15370 O O . TYR B 1 852 ? -22.219 -4.098 -33.156 1 84.31 852 TYR B O 1
ATOM 15378 N N . PRO B 1 853 ? -22.359 -4.32 -35.281 1 79.56 853 PRO B N 1
ATOM 15379 C CA . PRO B 1 853 ? -21.266 -5.281 -35.375 1 79.56 853 PRO B CA 1
ATOM 15380 C C . PRO B 1 853 ? -19.922 -4.68 -34.938 1 79.56 853 PRO B C 1
ATOM 15382 O O . PRO B 1 853 ? -19.016 -5.41 -34.531 1 79.56 853 PRO B O 1
ATOM 15385 N N . ASN B 1 854 ? -19.781 -3.367 -34.938 1 83.19 854 ASN B N 1
ATOM 15386 C CA . ASN B 1 854 ? -18.531 -2.727 -34.562 1 83.19 854 ASN B CA 1
ATOM 15387 C C . ASN B 1 854 ? -18.25 -2.932 -33.062 1 83.19 854 ASN B C 1
ATOM 15389 O O . ASN B 1 854 ? -17.078 -2.912 -32.656 1 83.19 854 ASN B O 1
ATOM 15393 N N . ILE B 1 855 ? -19.281 -3.16 -32.344 1 87.5 855 ILE B N 1
ATOM 15394 C CA . ILE B 1 855 ? -19.109 -3.311 -30.906 1 87.5 855 ILE B CA 1
ATOM 15395 C C . ILE B 1 855 ? -18.5 -4.68 -30.594 1 87.5 855 ILE B C 1
ATOM 15397 O O . ILE B 1 855 ? -17.656 -4.809 -29.703 1 87.5 855 ILE B O 1
ATOM 15401 N N . GLU B 1 856 ? -18.875 -5.617 -31.312 1 84.19 856 GLU B N 1
ATOM 15402 C CA . GLU B 1 856 ? -18.344 -6.957 -31.109 1 84.19 856 GLU B CA 1
ATOM 15403 C C . GLU B 1 856 ? -16.844 -7.004 -31.422 1 84.19 856 GLU B C 1
ATOM 15405 O O . GLU B 1 856 ? -16.062 -7.551 -30.656 1 84.19 856 GLU B O 1
ATOM 15410 N N . VAL B 1 857 ? -16.5 -6.387 -32.531 1 82.81 857 VAL B N 1
ATOM 15411 C CA . VAL B 1 857 ? -15.109 -6.41 -32.938 1 82.81 857 VAL B CA 1
ATOM 15412 C C . VAL B 1 857 ? -14.25 -5.637 -31.953 1 82.81 857 VAL B C 1
ATOM 15414 O O . VAL B 1 857 ? -13.164 -6.078 -31.594 1 82.81 857 VAL B O 1
ATOM 15417 N N . ALA B 1 858 ? -14.781 -4.605 -31.547 1 85.25 858 ALA B N 1
ATOM 15418 C CA . ALA B 1 858 ? -14.031 -3.785 -30.609 1 85.25 858 ALA B CA 1
ATOM 15419 C C . ALA B 1 858 ? -13.852 -4.508 -29.266 1 85.25 858 ALA B C 1
ATOM 15421 O O . ALA B 1 858 ? -12.773 -4.48 -28.688 1 85.25 858 ALA B O 1
ATOM 15422 N N . THR B 1 859 ? -14.883 -5.129 -28.781 1 87.12 859 THR B N 1
ATOM 15423 C CA . THR B 1 859 ? -14.82 -5.809 -27.484 1 87.12 859 THR B CA 1
ATOM 15424 C C . THR B 1 859 ? -13.875 -7 -27.547 1 87.12 859 THR B C 1
ATOM 15426 O O . THR B 1 859 ? -13.023 -7.168 -26.672 1 87.12 859 THR B O 1
ATOM 15429 N N . LYS B 1 860 ? -13.945 -7.762 -28.578 1 85.75 860 LYS B N 1
ATOM 15430 C CA . LYS B 1 860 ? -13.086 -8.938 -28.719 1 85.75 860 LYS B CA 1
ATOM 15431 C C . LYS B 1 860 ? -11.633 -8.539 -28.922 1 85.75 860 LYS B C 1
ATOM 15433 O O . LYS B 1 860 ? -10.719 -9.219 -28.453 1 85.75 860 LYS B O 1
ATOM 15438 N N . THR B 1 861 ? -11.43 -7.473 -29.656 1 85.12 861 THR B N 1
ATOM 15439 C CA . THR B 1 861 ? -10.062 -6.992 -29.859 1 85.12 861 THR B CA 1
ATOM 15440 C C . THR B 1 861 ? -9.453 -6.512 -28.547 1 85.12 861 THR B C 1
ATOM 15442 O O . THR B 1 861 ? -8.297 -6.805 -28.266 1 85.12 861 THR B O 1
ATOM 15445 N N . ARG B 1 862 ? -10.211 -5.852 -27.828 1 87.75 862 ARG B N 1
ATOM 15446 C CA . ARG B 1 862 ? -9.727 -5.355 -26.547 1 87.75 862 ARG B CA 1
ATOM 15447 C C . ARG B 1 862 ? -9.445 -6.508 -25.578 1 87.75 862 ARG B C 1
ATOM 15449 O O . ARG B 1 862 ? -8.445 -6.496 -24.859 1 87.75 862 ARG B O 1
ATOM 15456 N N . GLN B 1 863 ? -10.305 -7.465 -25.562 1 88.25 863 GLN B N 1
ATOM 15457 C CA . GLN B 1 863 ? -10.141 -8.609 -24.672 1 88.25 863 GLN B CA 1
ATOM 15458 C C . GLN B 1 863 ? -8.922 -9.438 -25.062 1 88.25 863 GLN B C 1
ATOM 15460 O O . GLN B 1 863 ? -8.164 -9.883 -24.188 1 88.25 863 GLN B O 1
ATOM 15465 N N . ALA B 1 864 ? -8.734 -9.609 -26.281 1 88 864 ALA B N 1
ATOM 15466 C CA . ALA B 1 864 ? -7.566 -10.359 -26.734 1 88 864 ALA B CA 1
ATOM 15467 C C . ALA B 1 864 ? -6.273 -9.633 -26.391 1 88 864 ALA B C 1
ATOM 15469 O O . ALA B 1 864 ? -5.309 -10.25 -25.938 1 88 864 ALA B O 1
ATOM 15470 N N . THR B 1 865 ? -6.309 -8.367 -26.641 1 89 865 THR B N 1
ATOM 15471 C CA . THR B 1 865 ? -5.121 -7.574 -26.328 1 89 865 THR B CA 1
ATOM 15472 C C . THR B 1 865 ? -4.816 -7.633 -24.844 1 89 865 THR B C 1
ATOM 15474 O O . THR B 1 865 ? -3.662 -7.82 -24.438 1 89 865 THR B O 1
ATOM 15477 N N . ARG B 1 866 ? -5.812 -7.516 -24.016 1 88.75 866 ARG B N 1
ATOM 15478 C CA . ARG B 1 866 ? -5.625 -7.527 -22.578 1 88.75 866 ARG B CA 1
ATOM 15479 C C . ARG B 1 866 ? -5.152 -8.898 -22.094 1 88.75 866 ARG B C 1
ATOM 15481 O O . ARG B 1 866 ? -4.309 -8.984 -21.188 1 88.75 866 ARG B O 1
ATOM 15488 N N . LYS B 1 867 ? -5.703 -9.898 -22.625 1 88.31 867 LYS B N 1
ATOM 15489 C CA . LYS B 1 867 ? -5.309 -11.242 -22.234 1 88.31 867 LYS B CA 1
ATOM 15490 C C . LYS B 1 867 ? -3.844 -11.508 -22.578 1 88.31 867 LYS B C 1
ATOM 15492 O O . LYS B 1 867 ? -3.105 -12.078 -21.766 1 88.31 867 LYS B O 1
ATOM 15497 N N . ILE B 1 868 ? -3.393 -11.078 -23.719 1 90 868 ILE B N 1
ATOM 15498 C CA . ILE B 1 868 ? -2.01 -11.273 -24.141 1 90 868 ILE B CA 1
ATOM 15499 C C . ILE B 1 868 ? -1.081 -10.461 -23.25 1 90 868 ILE B C 1
ATOM 15501 O O . ILE B 1 868 ? -0.038 -10.953 -22.812 1 90 868 ILE B O 1
ATOM 15505 N N . LEU B 1 869 ? -1.487 -9.305 -22.984 1 89.56 869 LEU B N 1
ATOM 15506 C CA . LEU B 1 869 ? -0.652 -8.438 -22.156 1 89.56 869 LEU B CA 1
ATOM 15507 C C . LEU B 1 869 ? -0.609 -8.93 -20.719 1 89.56 869 LEU B C 1
ATOM 15509 O O . LEU B 1 869 ? 0.419 -8.82 -20.047 1 89.56 869 LEU B O 1
ATOM 15513 N N . ASN B 1 870 ? -1.719 -9.461 -20.188 1 87.88 870 ASN B N 1
ATOM 15514 C CA . ASN B 1 870 ? -1.709 -10.023 -18.844 1 87.88 870 ASN B CA 1
ATOM 15515 C C . ASN B 1 870 ? -0.786 -11.242 -18.75 1 87.88 870 ASN B C 1
ATOM 15517 O O . ASN B 1 870 ? -0.105 -11.438 -17.75 1 87.88 870 ASN B O 1
ATOM 15521 N N . LYS B 1 871 ? -0.771 -12 -19.797 1 86.88 871 LYS B N 1
ATOM 15522 C CA . LYS B 1 871 ? 0.142 -13.141 -19.812 1 86.88 871 LYS B CA 1
ATOM 15523 C C . LYS B 1 871 ? 1.596 -12.672 -19.875 1 86.88 871 LYS B C 1
ATOM 15525 O O . LYS B 1 871 ? 2.473 -13.297 -19.266 1 86.88 871 LYS B O 1
ATOM 15530 N N . ALA B 1 872 ? 1.807 -11.633 -20.578 1 89.19 872 ALA B N 1
ATOM 15531 C CA . ALA B 1 872 ? 3.15 -11.062 -20.625 1 89.19 872 ALA B CA 1
ATOM 15532 C C . ALA B 1 872 ? 3.553 -10.516 -19.25 1 89.19 872 ALA B C 1
ATOM 15534 O O . ALA B 1 872 ? 4.711 -10.641 -18.844 1 89.19 872 ALA B O 1
ATOM 15535 N N . LEU B 1 873 ? 2.631 -9.945 -18.625 1 88.44 873 LEU B N 1
ATOM 15536 C CA . LEU B 1 873 ? 2.91 -9.43 -17.281 1 88.44 873 LEU B CA 1
ATOM 15537 C C . LEU B 1 873 ? 3.205 -10.562 -16.312 1 88.44 873 LEU B C 1
ATOM 15539 O O . LEU B 1 873 ? 4.09 -10.438 -15.461 1 88.44 873 LEU B O 1
ATOM 15543 N N . GLU B 1 874 ? 2.459 -11.641 -16.438 1 82.44 874 GLU B N 1
ATOM 15544 C CA . GLU B 1 874 ? 2.738 -12.812 -15.625 1 82.44 874 GLU B CA 1
ATOM 15545 C C . GLU B 1 874 ? 4.117 -13.383 -15.93 1 82.44 874 GLU B C 1
ATOM 15547 O O . GLU B 1 874 ? 4.848 -13.781 -15.023 1 82.44 874 GLU B O 1
ATOM 15552 N N . GLY B 1 875 ? 4.484 -13.383 -17.188 1 81.31 875 GLY B N 1
ATOM 15553 C CA . GLY B 1 875 ? 5.812 -13.82 -17.578 1 81.31 875 GLY B CA 1
ATOM 15554 C C . GLY B 1 875 ? 6.918 -12.938 -17.031 1 81.31 875 GLY B C 1
ATOM 15555 O O . GLY B 1 875 ? 7.969 -13.438 -16.609 1 81.31 875 GLY B O 1
ATOM 15556 N N . LEU B 1 876 ? 6.668 -11.711 -16.969 1 87.75 876 LEU B N 1
ATOM 15557 C CA . LEU B 1 876 ? 7.648 -10.773 -16.438 1 87.75 876 LEU B CA 1
ATOM 15558 C C . LEU B 1 876 ? 7.867 -10.992 -14.938 1 87.75 876 LEU B C 1
ATOM 15560 O O . LEU B 1 876 ? 9 -10.961 -14.461 1 87.75 876 LEU B O 1
ATOM 15564 N N . THR B 1 877 ? 6.777 -11.211 -14.242 1 82.19 877 THR B N 1
ATOM 15565 C CA . THR B 1 877 ? 6.895 -11.453 -12.812 1 82.19 877 THR B CA 1
ATOM 15566 C C . THR B 1 877 ? 7.613 -12.773 -12.539 1 82.19 877 THR B C 1
ATOM 15568 O O . THR B 1 877 ? 8.398 -12.875 -11.602 1 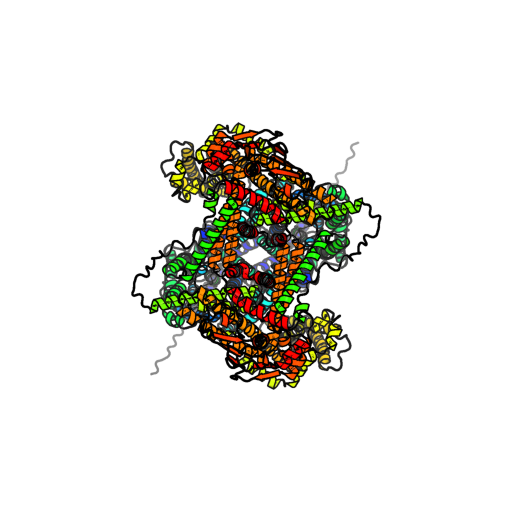82.19 877 THR B O 1
ATOM 15571 N N . ASP B 1 878 ? 7.398 -13.711 -13.43 1 75.88 878 ASP B N 1
ATOM 15572 C CA . ASP B 1 878 ? 8.078 -14.992 -13.297 1 75.88 878 ASP B CA 1
ATOM 15573 C C . ASP B 1 878 ? 9.578 -14.852 -13.547 1 75.88 878 ASP B C 1
ATOM 15575 O O . ASP B 1 878 ? 10.391 -15.461 -12.852 1 75.88 878 ASP B O 1
ATOM 15579 N N . LEU B 1 879 ? 9.938 -14.047 -14.484 1 78.81 879 LEU B N 1
ATOM 15580 C CA . LEU B 1 879 ? 11.344 -13.844 -14.812 1 78.81 879 LEU B CA 1
ATOM 15581 C C . LEU B 1 879 ? 12.047 -13.039 -13.727 1 78.81 879 LEU B C 1
ATOM 15583 O O . LEU B 1 879 ? 13.234 -13.234 -13.469 1 78.81 879 LEU B O 1
ATOM 15587 N N . HIS B 1 880 ? 11.359 -12.125 -13.133 1 79.44 880 HIS B N 1
ATOM 15588 C CA . HIS B 1 880 ? 11.922 -11.359 -12.023 1 79.44 880 HIS B CA 1
ATOM 15589 C C . HIS B 1 880 ? 12.164 -12.25 -10.805 1 79.44 880 HIS B C 1
ATOM 15591 O O . HIS B 1 880 ? 13.219 -12.156 -10.164 1 79.44 880 HIS B O 1
ATOM 15597 N N . ASP B 1 881 ? 11.133 -13.164 -10.633 1 68.88 881 ASP B N 1
ATOM 15598 C CA . ASP B 1 881 ? 11.258 -14.078 -9.508 1 68.88 881 ASP B CA 1
ATOM 15599 C C . ASP B 1 881 ? 12.359 -15.102 -9.758 1 68.88 881 ASP B C 1
ATOM 15601 O O . ASP B 1 881 ? 12.961 -15.617 -8.812 1 68.88 881 ASP B O 1
ATOM 15605 N N . GLY B 1 882 ? 12.664 -15.273 -11.117 1 62.75 882 GLY B N 1
ATOM 15606 C CA . GLY B 1 882 ? 13.734 -16.172 -11.5 1 62.75 882 GLY B CA 1
ATOM 15607 C C . GLY B 1 882 ? 15.109 -15.539 -11.391 1 62.75 882 GLY B C 1
ATOM 15608 O O . GLY B 1 882 ? 16.125 -16.234 -11.508 1 62.75 882 GLY B O 1
ATOM 15609 N N . GLY B 1 883 ? 15.289 -14.172 -11.117 1 66.12 883 GLY B N 1
ATOM 15610 C CA . GLY B 1 883 ? 16.562 -13.508 -10.867 1 66.12 883 GLY B CA 1
ATOM 15611 C C . GLY B 1 883 ? 17.203 -12.961 -12.125 1 66.12 883 GLY B C 1
ATOM 15612 O O . GLY B 1 883 ? 18.344 -12.492 -12.086 1 66.12 883 GLY B O 1
ATOM 15613 N N . LEU B 1 884 ? 16.484 -13.078 -13.164 1 68.31 884 LEU B N 1
ATOM 15614 C CA . LEU B 1 884 ? 17.094 -12.617 -14.398 1 68.31 884 LEU B CA 1
ATOM 15615 C C . LEU B 1 884 ? 17.094 -11.094 -14.477 1 68.31 884 LEU B C 1
ATOM 15617 O O . LEU B 1 884 ? 17.906 -10.5 -15.195 1 68.31 884 LEU B O 1
ATOM 15621 N N . LEU B 1 885 ? 16.109 -10.531 -13.75 1 75.19 885 LEU B N 1
ATOM 15622 C CA . LEU B 1 885 ? 15.977 -9.078 -13.812 1 75.19 885 LEU B CA 1
ATOM 15623 C C . LEU B 1 885 ? 16.203 -8.453 -12.438 1 75.19 885 LEU B C 1
ATOM 15625 O O . LEU B 1 885 ? 15.805 -9.016 -11.422 1 75.19 885 LEU B O 1
ATOM 15629 N N . ASP B 1 886 ? 16.891 -7.328 -12.5 1 70.5 886 ASP B N 1
ATOM 15630 C CA . ASP B 1 886 ? 17.031 -6.531 -11.289 1 70.5 886 ASP B CA 1
ATOM 15631 C C . ASP B 1 886 ? 15.781 -5.703 -11.023 1 70.5 886 ASP B C 1
ATOM 15633 O O . ASP B 1 886 ? 14.922 -5.574 -11.891 1 70.5 886 ASP B O 1
ATOM 15637 N N . ASP B 1 887 ? 15.625 -5.137 -9.883 1 68.75 887 ASP B N 1
ATOM 15638 C CA . ASP B 1 887 ? 14.438 -4.395 -9.469 1 68.75 887 ASP B CA 1
ATOM 15639 C C . ASP B 1 887 ? 14.242 -3.152 -10.336 1 68.75 887 ASP B C 1
ATOM 15641 O O . ASP B 1 887 ? 13.109 -2.799 -10.68 1 68.75 887 ASP B O 1
ATOM 15645 N N . LYS B 1 888 ? 15.414 -2.58 -10.773 1 71.5 888 LYS B N 1
ATOM 15646 C CA . LYS B 1 888 ? 15.289 -1.375 -11.594 1 71.5 888 LYS B CA 1
ATOM 15647 C C . LYS B 1 888 ? 14.812 -1.714 -13 1 71.5 888 LYS B C 1
ATOM 15649 O O . LYS B 1 888 ? 13.953 -1.029 -13.555 1 71.5 888 LYS B O 1
ATOM 15654 N N . GLN B 1 889 ? 15.422 -2.758 -13.484 1 77.25 889 GLN B N 1
ATOM 15655 C CA . GLN B 1 889 ? 15 -3.186 -14.812 1 77.25 889 GLN B CA 1
ATOM 15656 C C . GLN B 1 889 ? 13.562 -3.701 -14.797 1 77.25 889 GLN B C 1
ATOM 15658 O O . GLN B 1 889 ? 12.805 -3.471 -15.742 1 77.25 889 GLN B O 1
ATOM 15663 N N . PHE B 1 890 ? 13.219 -4.277 -13.688 1 82.75 890 PHE B N 1
ATOM 15664 C CA . PHE B 1 890 ? 11.852 -4.762 -13.555 1 82.75 890 PHE B CA 1
ATOM 15665 C C . PHE B 1 890 ? 10.859 -3.602 -13.5 1 82.75 890 PHE B C 1
ATOM 15667 O O . PHE B 1 890 ? 9.82 -3.631 -14.164 1 82.75 890 PHE B O 1
ATOM 15674 N N . SER B 1 891 ? 11.219 -2.602 -12.742 1 73.69 891 SER B N 1
ATOM 15675 C CA . SER B 1 891 ? 10.297 -1.479 -12.594 1 73.69 891 SER B CA 1
ATOM 15676 C C . SER B 1 891 ? 10.109 -0.744 -13.914 1 73.69 891 SER B C 1
ATOM 15678 O O . SER B 1 891 ? 9.008 -0.275 -14.219 1 73.69 891 SER B O 1
ATOM 15680 N N . LEU B 1 892 ? 11.125 -0.74 -14.727 1 77.12 892 LEU B N 1
ATOM 15681 C CA . LEU B 1 892 ? 11.031 -0.066 -16.016 1 77.12 892 LEU B CA 1
ATOM 15682 C C . LEU B 1 892 ? 10.156 -0.864 -16.984 1 77.12 892 LEU B C 1
ATOM 15684 O O . LEU B 1 892 ? 9.266 -0.306 -17.625 1 77.12 892 LEU B O 1
ATOM 15688 N N . LEU B 1 893 ? 10.453 -2.156 -17.031 1 83.5 893 LEU B N 1
ATOM 15689 C CA . LEU B 1 893 ? 9.664 -2.986 -17.938 1 83.5 893 LEU B CA 1
ATOM 15690 C C . LEU B 1 893 ? 8.227 -3.109 -17.438 1 83.5 893 LEU B C 1
ATOM 15692 O O . LEU B 1 893 ? 7.293 -3.146 -18.25 1 83.5 893 LEU B O 1
ATOM 15696 N N . PHE B 1 894 ? 7.996 -3.137 -16.172 1 82.88 894 PHE B N 1
ATOM 15697 C CA . PHE B 1 894 ? 6.656 -3.199 -15.602 1 82.88 894 PHE B CA 1
ATOM 15698 C C . PHE B 1 894 ? 5.875 -1.926 -15.906 1 82.88 894 PHE B C 1
ATOM 15700 O O . PHE B 1 894 ? 4.688 -1.981 -16.234 1 82.88 894 PHE B O 1
ATOM 15707 N N . ALA B 1 895 ? 6.57 -0.796 -15.812 1 74.62 895 ALA B N 1
ATOM 15708 C CA . ALA B 1 895 ? 5.906 0.47 -16.109 1 74.62 895 ALA B CA 1
ATOM 15709 C C . ALA B 1 895 ? 5.504 0.538 -17.578 1 74.62 895 ALA B C 1
ATOM 15711 O O . ALA B 1 895 ? 4.418 1.02 -17.922 1 74.62 895 ALA B O 1
ATOM 15712 N N . ASN B 1 896 ? 6.332 0.037 -18.438 1 80.62 896 ASN B N 1
ATOM 15713 C CA . ASN B 1 896 ? 6.012 0.037 -19.859 1 80.62 896 ASN B CA 1
ATOM 15714 C C . ASN B 1 896 ? 4.84 -0.889 -20.172 1 80.62 896 ASN B C 1
ATOM 15716 O O . ASN B 1 896 ? 3.928 -0.513 -20.922 1 80.62 896 ASN B O 1
ATOM 15720 N N . LEU B 1 897 ? 4.898 -2.045 -19.594 1 86.12 897 LEU B N 1
ATOM 15721 C CA . LEU B 1 897 ? 3.818 -2.99 -19.859 1 86.12 897 LEU B CA 1
ATOM 15722 C C . LEU B 1 897 ? 2.514 -2.51 -19.234 1 86.12 897 LEU B C 1
ATOM 15724 O O . LEU B 1 897 ? 1.44 -2.68 -19.812 1 86.12 897 LEU B O 1
ATOM 15728 N N . SER B 1 898 ? 2.594 -1.879 -18.094 1 78.94 898 SER B N 1
ATOM 15729 C CA . SER B 1 898 ? 1.394 -1.351 -17.453 1 78.94 898 SER B CA 1
ATOM 15730 C C . SER B 1 898 ? 0.788 -0.213 -18.266 1 78.94 898 SER B C 1
ATOM 15732 O O . SER B 1 898 ? -0.435 -0.076 -18.344 1 78.94 898 SER B O 1
ATOM 15734 N N . ARG B 1 899 ? 1.6 0.549 -18.984 1 76 899 ARG B N 1
ATOM 15735 C CA . ARG B 1 899 ? 1.112 1.605 -19.859 1 76 899 ARG B CA 1
ATOM 15736 C C . ARG B 1 899 ? 0.425 1.02 -21.094 1 76 899 ARG B C 1
ATOM 15738 O O . ARG B 1 899 ? -0.563 1.573 -21.578 1 76 899 ARG B O 1
ATOM 15745 N N . MET B 1 900 ? 0.979 -0.019 -21.453 1 83.19 900 MET B N 1
ATOM 15746 C CA . MET B 1 900 ? 0.353 -0.672 -22.594 1 83.19 900 MET B CA 1
ATOM 15747 C C . MET B 1 900 ? -1.015 -1.234 -22.219 1 83.19 900 MET B C 1
ATOM 15749 O O . MET B 1 900 ? -1.952 -1.183 -23.016 1 83.19 900 MET B O 1
ATOM 15753 N N . VAL B 1 901 ? -1.14 -1.751 -21.047 1 81.75 901 VAL B N 1
ATOM 15754 C CA . VAL B 1 901 ? -2.422 -2.273 -20.594 1 81.75 901 VAL B CA 1
ATOM 15755 C C . VAL B 1 901 ? -3.422 -1.129 -20.438 1 81.75 901 VAL B C 1
ATOM 15757 O O . VAL B 1 901 ? -4.59 -1.267 -20.812 1 81.75 901 VAL B O 1
ATOM 15760 N N . GLN B 1 902 ? -2.932 0.03 -19.969 1 74.19 902 GLN B N 1
ATOM 15761 C CA . GLN B 1 902 ? -3.82 1.18 -19.828 1 74.19 902 GLN B CA 1
ATOM 15762 C C . GLN B 1 902 ? -4.266 1.697 -21.188 1 74.19 902 GLN B C 1
ATOM 15764 O O . GLN B 1 902 ? -5.41 2.119 -21.359 1 74.19 902 GLN B O 1
ATOM 15769 N N . ARG B 1 903 ? -3.381 1.616 -22.109 1 74.25 903 ARG B N 1
ATOM 15770 C CA . ARG B 1 903 ? -3.729 2.033 -23.469 1 74.25 903 ARG B CA 1
ATOM 15771 C C . ARG B 1 903 ? -4.734 1.072 -24.094 1 74.25 903 ARG B C 1
ATOM 15773 O O . ARG B 1 903 ? -5.625 1.494 -24.828 1 74.25 903 ARG B O 1
ATOM 15780 N N . ALA B 1 904 ? -4.566 -0.137 -23.703 1 79.12 904 ALA B N 1
ATOM 15781 C CA . ALA B 1 904 ? -5.516 -1.122 -24.219 1 79.12 904 ALA B CA 1
ATOM 15782 C C . ALA B 1 904 ? -6.898 -0.92 -23.609 1 79.12 904 ALA B C 1
ATOM 15784 O O . ALA B 1 904 ? -7.914 -1.087 -24.297 1 79.12 904 ALA B O 1
ATOM 15785 N N . ASP B 1 905 ? -6.945 -0.465 -22.422 1 73.62 905 ASP B N 1
ATOM 15786 C CA . ASP B 1 905 ? -8.227 -0.229 -21.766 1 73.62 905 ASP B CA 1
ATOM 15787 C C . ASP B 1 905 ? -8.891 1.041 -22.297 1 73.62 905 ASP B C 1
ATOM 15789 O O . ASP B 1 905 ? -10.117 1.183 -22.234 1 73.62 905 ASP B O 1
ATOM 15793 N N . GLY B 1 906 ? -8.078 1.955 -22.859 1 70.44 906 GLY B N 1
ATOM 15794 C CA . GLY B 1 906 ? -8.617 3.193 -23.391 1 70.44 906 GLY B CA 1
ATOM 15795 C C . GLY B 1 906 ? -8.914 3.113 -24.875 1 70.44 906 GLY B C 1
ATOM 15796 O O . GLY B 1 906 ? -9.164 4.137 -25.531 1 70.44 906 GLY B O 1
ATOM 15797 N N . MET B 1 907 ? -8.938 1.872 -25.359 1 74.56 907 MET B N 1
ATOM 15798 C CA . MET B 1 907 ? -9.281 1.694 -26.781 1 74.56 907 MET B CA 1
ATOM 15799 C C . MET B 1 907 ? -10.719 2.123 -27.047 1 74.56 907 MET B C 1
ATOM 15801 O O . MET B 1 907 ? -11.586 1.984 -26.188 1 74.56 907 MET B O 1
ATOM 15805 N N . PRO B 1 908 ? -10.812 2.533 -28.188 1 73.31 908 PRO B N 1
ATOM 15806 C CA . PRO B 1 908 ? -12.172 2.965 -28.516 1 73.31 908 PRO B CA 1
ATOM 15807 C C . PRO B 1 908 ? -13.18 1.815 -28.5 1 73.31 908 PRO B C 1
ATOM 15809 O O . PRO B 1 908 ? -12.805 0.664 -28.75 1 73.31 908 PRO B O 1
ATOM 15812 N N . THR B 1 909 ? -14.352 2.18 -28.188 1 77.62 909 THR B N 1
ATOM 15813 C CA . THR B 1 909 ? -15.414 1.196 -28.031 1 77.62 909 THR B CA 1
ATOM 15814 C C . THR B 1 909 ? -16 0.806 -29.375 1 77.62 909 THR B C 1
ATOM 15816 O O . THR B 1 909 ? -16.734 -0.188 -29.484 1 77.62 909 THR B O 1
ATOM 15819 N N . ASP B 1 910 ? -15.672 1.592 -30.484 1 75.5 910 ASP B N 1
ATOM 15820 C CA . ASP B 1 910 ? -16.203 1.271 -31.797 1 75.5 910 ASP B CA 1
ATOM 15821 C C . ASP B 1 910 ? -15.094 1.195 -32.844 1 75.5 910 ASP B C 1
ATOM 15823 O O . ASP B 1 910 ? -14.289 2.123 -32.969 1 75.5 910 ASP B O 1
ATOM 15827 N N . LEU B 1 911 ? -14.664 0.048 -33.219 1 68.44 911 LEU B N 1
ATOM 15828 C CA . LEU B 1 911 ? -13.664 -0.127 -34.281 1 68.44 911 LEU B CA 1
ATOM 15829 C C . LEU B 1 911 ? -14.328 -0.497 -35.594 1 68.44 911 LEU B C 1
ATOM 15831 O O . LEU B 1 911 ? -15.125 -1.438 -35.656 1 68.44 911 LEU B O 1
ATOM 15835 N N . ALA B 1 912 ? -14.141 0.443 -36.531 1 62.22 912 ALA B N 1
ATOM 15836 C CA . ALA B 1 912 ? -14.758 0.201 -37.812 1 62.22 912 ALA B CA 1
ATOM 15837 C C . ALA B 1 912 ? -14.039 -0.927 -38.562 1 62.22 912 ALA B C 1
ATOM 15839 O O . ALA B 1 912 ? -12.812 -0.92 -38.688 1 62.22 912 ALA B O 1
ATOM 15840 N N . VAL B 1 913 ? -14.609 -2.092 -38.375 1 64.31 913 VAL B N 1
ATOM 15841 C CA . VAL B 1 913 ? -13.977 -3.09 -39.25 1 64.31 913 VAL B CA 1
ATOM 15842 C C . VAL B 1 913 ? -14.844 -3.326 -40.469 1 64.31 913 VAL B C 1
ATOM 15844 O O . VAL B 1 913 ? -16.062 -3.141 -40.438 1 64.31 913 VAL B O 1
ATOM 15847 N N . GLY B 1 914 ? -14.336 -3.406 -41.594 1 59.53 914 GLY B N 1
ATOM 15848 C CA . GLY B 1 914 ? -15.031 -3.67 -42.844 1 59.53 914 GLY B CA 1
ATOM 15849 C C . GLY B 1 914 ? -16.156 -4.68 -42.719 1 59.53 914 GLY B C 1
ATOM 15850 O O . GLY B 1 914 ? -17.047 -4.516 -41.875 1 59.53 914 GLY B O 1
ATOM 15851 N N . ASN B 1 915 ? -16.078 -5.918 -43.312 1 65.56 915 ASN B N 1
ATOM 15852 C CA . ASN B 1 915 ? -17.047 -6.992 -43.375 1 65.56 915 ASN B CA 1
ATOM 15853 C C . ASN B 1 915 ? -16.922 -7.949 -42.219 1 65.56 915 ASN B C 1
ATOM 15855 O O . ASN B 1 915 ? -15.938 -8.695 -42.125 1 65.56 915 ASN B O 1
ATOM 15859 N N . ALA B 1 916 ? -17.859 -7.867 -41.219 1 72.81 916 ALA B N 1
ATOM 15860 C CA . ALA B 1 916 ? -17.859 -8.703 -40.031 1 72.81 916 ALA B CA 1
ATOM 15861 C C . ALA B 1 916 ? -17.859 -10.188 -40.375 1 72.81 916 ALA B C 1
ATOM 15863 O O . ALA B 1 916 ? -17.203 -10.992 -39.719 1 72.81 916 ALA B O 1
ATOM 15864 N N . ALA B 1 917 ? -18.547 -10.516 -41.406 1 77 917 ALA B N 1
ATOM 15865 C CA . ALA B 1 917 ? -18.609 -11.914 -41.844 1 77 917 ALA B CA 1
ATOM 15866 C C . ALA B 1 917 ? -17.25 -12.414 -42.281 1 77 917 ALA B C 1
ATOM 15868 O O . ALA B 1 917 ? -16.875 -13.57 -42.031 1 77 917 ALA B O 1
ATOM 15869 N N . LEU B 1 918 ? -16.562 -11.531 -42.875 1 77.75 918 LEU B N 1
ATOM 15870 C CA . LEU B 1 918 ? -15.227 -11.898 -43.312 1 77.75 918 LEU B CA 1
AT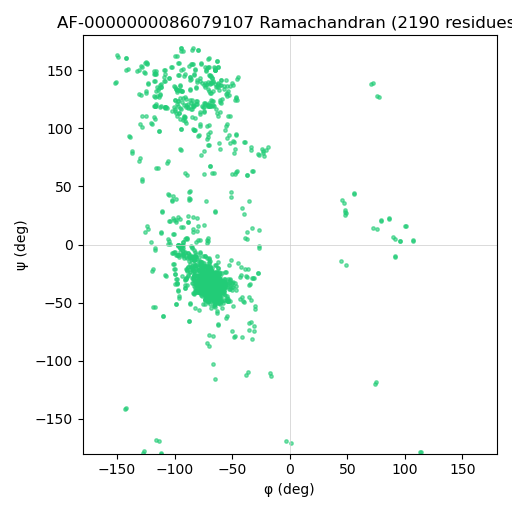OM 15871 C C . LEU B 1 918 ? -14.297 -12.188 -42.156 1 77.75 918 LEU B C 1
ATOM 15873 O O . LEU B 1 918 ? -13.555 -13.172 -42.156 1 77.75 918 LEU B O 1
ATOM 15877 N N . CYS B 1 919 ? -14.469 -11.445 -41.125 1 75.75 919 CYS B N 1
ATOM 15878 C CA . CYS B 1 919 ? -13.602 -11.617 -39.969 1 75.75 919 CYS B CA 1
ATOM 15879 C C . CYS B 1 919 ? -13.93 -12.906 -39.219 1 75.75 919 CYS B C 1
ATOM 15881 O O . CYS B 1 919 ? -13.039 -13.594 -38.719 1 75.75 919 CYS B O 1
ATOM 15883 N N . THR B 1 920 ? -15.133 -13.227 -39.156 1 78.81 920 THR B N 1
ATOM 15884 C CA . THR B 1 920 ? -15.555 -14.445 -38.469 1 78.81 920 THR B CA 1
ATOM 15885 C C . THR B 1 920 ? -15.086 -15.68 -39.25 1 78.81 920 THR B C 1
ATOM 15887 O O . THR B 1 920 ? -14.648 -16.672 -38.656 1 78.81 920 THR B O 1
ATOM 15890 N N . MET B 1 921 ? -15.117 -15.555 -40.531 1 82.06 921 MET B N 1
ATOM 15891 C CA . MET B 1 921 ? -14.734 -16.703 -41.375 1 82.06 921 MET B CA 1
ATOM 15892 C C . MET B 1 921 ? -13.227 -16.906 -41.344 1 82.06 921 MET B C 1
ATOM 15894 O O . MET B 1 921 ? -12.75 -18.047 -41.438 1 82.06 921 MET B O 1
ATOM 15898 N N . LEU B 1 922 ? -12.547 -15.867 -41.125 1 77.25 922 LEU B N 1
ATOM 15899 C CA . LEU B 1 922 ? -11.094 -15.961 -41.062 1 77.25 922 LEU B CA 1
ATOM 15900 C C . LEU B 1 922 ? -10.648 -16.609 -39.75 1 77.25 922 LEU B C 1
ATOM 15902 O O . LEU B 1 922 ? -9.531 -17.125 -39.656 1 77.25 922 LEU B O 1
ATOM 15906 N N . SER B 1 923 ? -11.523 -16.641 -38.812 1 77.5 923 SER B N 1
ATOM 15907 C CA . SER B 1 923 ? -11.164 -17.203 -37.5 1 77.5 923 SER B CA 1
ATOM 15908 C C . SER B 1 923 ? -11.422 -18.703 -37.469 1 77.5 923 SER B C 1
ATOM 15910 O O . SER B 1 923 ? -11.031 -19.375 -36.531 1 77.5 923 SER B O 1
ATOM 15912 N N . VAL B 1 924 ? -12.023 -19.234 -38.469 1 81.06 924 VAL B N 1
ATOM 15913 C CA . VAL B 1 924 ? -12.227 -20.688 -38.531 1 81.06 924 VAL B CA 1
ATOM 15914 C C . VAL B 1 924 ? -10.891 -21.375 -38.781 1 81.06 924 VAL B C 1
ATOM 15916 O O . VAL B 1 924 ? -10.211 -21.094 -39.75 1 81.06 924 VAL B O 1
ATOM 15919 N N . PRO B 1 925 ? -10.477 -22.203 -37.906 1 76.12 925 PRO B N 1
ATOM 15920 C CA . PRO B 1 925 ? -9.117 -22.734 -37.938 1 76.12 925 PRO B CA 1
ATOM 15921 C C . PRO B 1 925 ? -8.812 -23.531 -39.188 1 76.12 925 PRO B C 1
ATOM 15923 O O . PRO B 1 925 ? -7.656 -23.578 -39.656 1 76.12 925 PRO B O 1
ATOM 15926 N N . TRP B 1 926 ? -9.852 -24.219 -39.844 1 80.38 926 TRP B N 1
ATOM 15927 C CA . TRP B 1 926 ? -9.547 -25.094 -40.969 1 80.38 926 TRP B CA 1
ATOM 15928 C C . TRP B 1 926 ? -9.672 -24.359 -42.312 1 80.38 926 TRP B C 1
ATOM 15930 O O . TRP B 1 926 ? -9.266 -24.875 -43.344 1 80.38 926 TRP B O 1
ATOM 15940 N N . LEU B 1 927 ? -10.109 -23.156 -42.281 1 82.62 927 LEU B N 1
ATOM 15941 C CA . LEU B 1 927 ? -10.258 -22.391 -43.5 1 82.62 927 LEU B CA 1
ATOM 15942 C C . LEU B 1 927 ? -9.016 -21.531 -43.75 1 82.62 927 LEU B C 1
ATOM 15944 O O . LEU B 1 927 ? -8.453 -20.953 -42.844 1 82.62 927 LEU B O 1
ATOM 15948 N N . THR B 1 928 ? -8.578 -21.641 -45 1 78.56 928 THR B N 1
ATOM 15949 C CA . THR B 1 928 ? -7.441 -20.812 -45.375 1 78.56 928 THR B CA 1
ATOM 15950 C C . THR B 1 928 ? -7.895 -19.391 -45.75 1 78.56 928 THR B C 1
ATOM 15952 O O . THR B 1 928 ? -9.016 -19.203 -46.219 1 78.56 928 THR B O 1
ATOM 15955 N N . ALA B 1 929 ? -7.094 -18.375 -45.562 1 77.5 929 ALA B N 1
ATOM 15956 C CA . ALA B 1 929 ? -7.395 -16.953 -45.781 1 77.5 929 ALA B CA 1
ATOM 15957 C C . ALA B 1 929 ? -7.73 -16.672 -47.25 1 77.5 929 ALA B C 1
ATOM 15959 O O . ALA B 1 929 ? -8.516 -15.773 -47.531 1 77.5 929 ALA B O 1
ATOM 15960 N N . ASP B 1 930 ? -7.266 -17.5 -48.125 1 79.06 930 ASP B N 1
ATOM 15961 C CA . ASP B 1 930 ? -7.441 -17.234 -49.562 1 79.06 930 ASP B CA 1
ATOM 15962 C C . ASP B 1 930 ? -8.812 -17.703 -50.031 1 79.06 930 ASP B C 1
ATOM 15964 O O . ASP B 1 930 ? -9.391 -17.125 -50.969 1 79.06 930 ASP B O 1
ATOM 15968 N N . ALA B 1 931 ? -9.359 -18.688 -49.375 1 84.75 931 ALA B N 1
ATOM 15969 C CA . ALA B 1 931 ? -10.609 -19.281 -49.844 1 84.75 931 ALA B CA 1
ATOM 15970 C C . ALA B 1 931 ? -11.812 -18.531 -49.281 1 84.75 931 ALA B C 1
ATOM 15972 O O . ALA B 1 931 ? -12.906 -18.594 -49.844 1 84.75 931 ALA B O 1
ATOM 15973 N N . VAL B 1 932 ? -11.633 -17.703 -48.281 1 86.38 932 VAL B N 1
ATOM 15974 C CA . VAL B 1 932 ? -12.734 -17.156 -47.531 1 86.38 932 VAL B CA 1
ATOM 15975 C C . VAL B 1 932 ? -13.5 -16.125 -48.344 1 86.38 932 VAL B C 1
ATOM 15977 O O . VAL B 1 932 ? -14.727 -16.172 -48.438 1 86.38 932 VAL B O 1
ATOM 15980 N N . PRO B 1 933 ? -12.781 -15.289 -49.094 1 84.88 933 PRO B N 1
ATOM 15981 C CA . PRO B 1 933 ? -13.562 -14.297 -49.844 1 84.88 933 PRO B CA 1
ATOM 15982 C C . PRO B 1 933 ? -14.398 -14.93 -50.969 1 84.88 933 PRO B C 1
ATOM 15984 O O . PRO B 1 933 ? -15.531 -14.492 -51.188 1 84.88 933 PRO B O 1
ATOM 15987 N N . ARG B 1 934 ? -13.953 -15.969 -51.562 1 86.62 934 ARG B N 1
ATOM 15988 C CA . ARG B 1 934 ? -14.688 -16.656 -52.625 1 86.62 934 ARG B CA 1
ATOM 15989 C C . ARG B 1 934 ? -15.906 -17.375 -52.062 1 86.62 934 ARG B C 1
ATOM 15991 O O . ARG B 1 934 ? -16.984 -17.328 -52.656 1 86.62 934 ARG B O 1
ATOM 15998 N N . LEU B 1 935 ? -15.727 -17.984 -50.938 1 89.25 935 LEU B N 1
ATOM 15999 C CA . LEU B 1 935 ? -16.812 -18.734 -50.344 1 89.25 935 LEU B CA 1
ATOM 16000 C C . LEU B 1 935 ? -17.922 -17.797 -49.875 1 89.25 935 LEU B C 1
ATOM 16002 O O . LEU B 1 935 ? -19.109 -18.109 -50.031 1 89.25 935 LEU B O 1
ATOM 16006 N N . LEU B 1 936 ? -17.531 -16.672 -49.344 1 88.25 936 LEU B N 1
ATOM 16007 C CA . LEU B 1 936 ? -18.516 -15.703 -48.844 1 88.25 936 LEU B CA 1
ATOM 16008 C C . LEU B 1 936 ? -19.312 -15.102 -50 1 88.25 936 LEU B C 1
ATOM 16010 O O . LEU B 1 936 ? -20.516 -14.852 -49.844 1 88.25 936 LEU B O 1
ATOM 16014 N N . LYS B 1 937 ? -18.625 -14.859 -51.031 1 85.06 937 LYS B N 1
ATOM 16015 C CA . LYS B 1 937 ? -19.297 -14.25 -52.188 1 85.06 937 LYS B CA 1
ATOM 16016 C C . LYS B 1 937 ? -20.281 -15.234 -52.844 1 85.06 937 LYS B C 1
ATOM 16018 O O . LYS B 1 937 ? -21.359 -14.836 -53.281 1 85.06 937 LYS B O 1
ATOM 16023 N N . THR B 1 938 ? -20 -16.562 -52.75 1 87.94 938 THR B N 1
ATOM 16024 C CA . THR B 1 938 ? -20.766 -17.547 -53.531 1 87.94 938 THR B CA 1
ATOM 16025 C C . THR B 1 938 ? -21.828 -18.188 -52.625 1 87.94 938 THR B C 1
ATOM 16027 O O . THR B 1 938 ? -22.938 -18.484 -53.094 1 87.94 938 THR B O 1
ATOM 16030 N N . PHE B 1 939 ? -21.547 -18.359 -51.375 1 89.75 939 PHE B N 1
ATOM 16031 C CA . PHE B 1 939 ? -22.406 -19.266 -50.625 1 89.75 939 PHE B CA 1
ATOM 16032 C C . PHE B 1 939 ? -22.984 -18.547 -49.406 1 89.75 939 PHE B C 1
ATOM 16034 O O . PHE B 1 939 ? -23.516 -19.188 -48.5 1 89.75 939 PHE B O 1
ATOM 16041 N N . TYR B 1 940 ? -22.922 -17.281 -49.375 1 90.62 940 TYR B N 1
ATOM 16042 C CA . TYR B 1 940 ? -23.5 -16.531 -48.281 1 90.62 940 TYR B CA 1
ATOM 16043 C C . TYR B 1 940 ? -25.016 -16.562 -48.312 1 90.62 940 TYR B C 1
ATOM 16045 O O . TYR B 1 940 ? -25.625 -16.266 -49.375 1 90.62 940 TYR B O 1
ATOM 16053 N N . ALA B 1 941 ? -25.719 -17.078 -47.281 1 87.81 941 ALA B N 1
ATOM 16054 C CA . ALA B 1 941 ? -27.172 -17.219 -47.25 1 87.81 941 ALA B CA 1
ATOM 16055 C C . ALA B 1 941 ? -27.766 -16.672 -45.969 1 87.81 941 ALA B C 1
ATOM 16057 O O . ALA B 1 941 ? -27.094 -16.594 -44.938 1 87.81 941 ALA B O 1
ATOM 16058 N N . TYR B 1 942 ? -28.984 -16.188 -46.062 1 90.12 942 TYR B N 1
ATOM 16059 C CA . TYR B 1 942 ? -29.781 -15.719 -44.938 1 90.12 942 TYR B CA 1
ATOM 16060 C C . TYR B 1 942 ? -30.922 -16.688 -44.625 1 90.12 942 TYR B C 1
ATOM 16062 O O . TYR B 1 942 ? -31.734 -16.984 -45.5 1 90.12 942 TYR B O 1
ATOM 16070 N N . VAL B 1 943 ? -30.891 -17.234 -43.406 1 90.75 943 VAL B N 1
ATOM 16071 C CA . VAL B 1 943 ? -31.938 -18.172 -42.969 1 90.75 943 VAL B CA 1
ATOM 16072 C C . VAL B 1 943 ? -32.781 -17.547 -41.875 1 90.75 943 VAL B C 1
ATOM 16074 O O . VAL B 1 943 ? -32.25 -16.969 -40.906 1 90.75 943 VAL B O 1
ATOM 16077 N N . LYS B 1 944 ? -34.062 -17.672 -41.938 1 88.75 944 LYS B N 1
ATOM 16078 C CA . LYS B 1 944 ? -34.969 -17.047 -40.969 1 88.75 944 LYS B CA 1
ATOM 16079 C C . LYS B 1 944 ? -35.125 -17.891 -39.719 1 88.75 944 LYS B C 1
ATOM 16081 O O . LYS B 1 944 ? -34.812 -19.094 -39.719 1 88.75 944 LYS B O 1
ATOM 16086 N N . GLU B 1 945 ? -35.719 -17.281 -38.781 1 90 945 GLU B N 1
ATOM 16087 C CA . GLU B 1 945 ? -36 -17.922 -37.5 1 90 945 GLU B CA 1
ATOM 16088 C C . GLU B 1 945 ? -36.969 -19.094 -37.656 1 90 945 GLU B C 1
ATOM 16090 O O . GLU B 1 945 ? -37.969 -18.984 -38.375 1 90 945 GLU B O 1
ATOM 16095 N N . GLY B 1 946 ? -36.625 -20.203 -36.969 1 86.81 946 GLY B N 1
ATOM 16096 C CA . GLY B 1 946 ? -37.531 -21.359 -36.938 1 86.81 946 GLY B CA 1
ATOM 16097 C C . GLY B 1 946 ? -37.25 -22.359 -38.062 1 86.81 946 GLY B C 1
ATOM 16098 O O . GLY B 1 946 ? -37.812 -23.469 -38.031 1 86.81 946 GLY B O 1
ATOM 16099 N N . GLU B 1 947 ? -36.438 -22.047 -39 1 89.25 947 GLU B N 1
ATOM 16100 C CA . GLU B 1 947 ? -36.188 -22.938 -40.125 1 89.25 947 GLU B CA 1
ATOM 16101 C C . GLU B 1 947 ? -35.25 -24.094 -39.688 1 89.25 947 GLU B C 1
ATOM 16103 O O . GLU B 1 947 ? -34.344 -23.891 -38.875 1 89.25 947 GLU B O 1
ATOM 16108 N N . LEU B 1 948 ? -35.625 -25.266 -40.188 1 90 948 LEU B N 1
ATOM 16109 C CA . LEU B 1 948 ? -34.844 -26.469 -39.906 1 90 948 LEU B CA 1
ATOM 16110 C C . LEU B 1 948 ? -33.656 -26.609 -40.844 1 90 948 LEU B C 1
ATOM 16112 O O . LEU B 1 948 ? -33.812 -26.609 -42.062 1 90 948 LEU B O 1
ATOM 16116 N N . LEU B 1 949 ? -32.469 -26.625 -40.375 1 87.88 949 LEU B N 1
ATOM 16117 C CA . LEU B 1 949 ? -31.25 -26.75 -41.156 1 87.88 949 LEU B CA 1
ATOM 16118 C C . LEU B 1 949 ? -30.906 -28.203 -41.406 1 87.88 949 LEU B C 1
ATOM 16120 O O . LEU B 1 949 ? -30.594 -28.594 -42.531 1 87.88 949 LEU B O 1
ATOM 16124 N N . VAL B 1 950 ? -30.891 -28.984 -40.219 1 87.44 950 VAL B N 1
ATOM 16125 C CA . VAL B 1 950 ? -30.562 -30.406 -40.281 1 87.44 950 VAL B CA 1
ATOM 16126 C C . VAL B 1 950 ? -31.609 -31.219 -39.562 1 87.44 950 VAL B C 1
ATOM 16128 O O . VAL B 1 950 ? -31.969 -30.891 -38.406 1 87.44 950 VAL B O 1
ATOM 16131 N N . ARG B 1 951 ? -32.188 -32.25 -40.156 1 86.19 951 ARG B N 1
ATOM 16132 C CA . ARG B 1 951 ? -33.125 -33.156 -39.531 1 86.19 951 ARG B CA 1
ATOM 16133 C C . ARG B 1 951 ? -32.406 -34.344 -38.906 1 86.19 951 ARG B C 1
ATOM 16135 O O . ARG B 1 951 ? -31.391 -34.812 -39.438 1 86.19 951 ARG B O 1
ATOM 16142 N N . ARG B 1 952 ? -32.938 -34.75 -37.906 1 86.12 952 ARG B N 1
ATOM 16143 C CA . ARG B 1 952 ? -32.344 -35.906 -37.219 1 86.12 952 ARG B CA 1
ATOM 16144 C C . ARG B 1 952 ? -32.25 -37.094 -38.156 1 86.12 952 ARG B C 1
ATOM 16146 O O . ARG B 1 952 ? -33.156 -37.344 -38.938 1 86.12 952 ARG B O 1
ATOM 16153 N N . SER B 1 953 ? -31.141 -37.844 -38.188 1 80.31 953 SER B N 1
ATOM 16154 C CA . SER B 1 953 ? -30.891 -39.094 -38.906 1 80.31 953 SER B CA 1
ATOM 16155 C C . SER B 1 953 ? -30.75 -38.844 -40.406 1 80.31 953 SER B C 1
ATOM 16157 O O . SER B 1 953 ? -30.875 -39.781 -41.219 1 80.31 953 SER B O 1
ATOM 16159 N N . SER B 1 954 ? -30.578 -37.594 -40.812 1 81.5 954 SER B N 1
ATOM 16160 C CA . SER B 1 954 ? -30.344 -37.25 -42.219 1 81.5 954 SER B CA 1
ATOM 16161 C C . SER B 1 954 ? -28.875 -36.938 -42.5 1 81.5 954 SER B C 1
ATOM 16163 O O . SER B 1 954 ? -28.125 -36.656 -41.562 1 81.5 954 SER B O 1
ATOM 16165 N N . GLU B 1 955 ? -28.5 -37.188 -43.75 1 82.31 955 GLU B N 1
ATOM 16166 C CA . GLU B 1 955 ? -27.141 -36.875 -44.156 1 82.31 955 GLU B CA 1
ATOM 16167 C C . GLU B 1 955 ? -26.984 -35.375 -44.406 1 82.31 955 GLU B C 1
ATOM 16169 O O . GLU B 1 955 ? -27.938 -34.719 -44.844 1 82.31 955 GLU B O 1
ATOM 16174 N N . HIS B 1 956 ? -25.859 -34.812 -44 1 83.69 956 HIS B N 1
ATOM 16175 C CA . HIS B 1 956 ? -25.594 -33.375 -44.219 1 83.69 956 HIS B CA 1
ATOM 16176 C C . HIS B 1 956 ? -25.375 -33.062 -45.688 1 83.69 956 HIS B C 1
ATOM 16178 O O . HIS B 1 956 ? -24.672 -33.812 -46.375 1 83.69 956 HIS B O 1
ATOM 16184 N N . GLU B 1 957 ? -26 -32.125 -46.219 1 81.56 957 GLU B N 1
ATOM 16185 C CA . GLU B 1 957 ? -25.828 -31.672 -47.594 1 81.56 957 GLU B CA 1
ATOM 16186 C C . GLU B 1 957 ? -24.766 -30.578 -47.688 1 81.56 957 GLU B C 1
ATOM 16188 O O . GLU B 1 957 ? -24.172 -30.375 -48.75 1 81.56 957 GLU B O 1
ATOM 16193 N N . CYS B 1 958 ? -24.656 -29.891 -46.656 1 88.44 958 CYS B N 1
ATOM 16194 C CA . CYS B 1 958 ? -23.734 -28.766 -46.625 1 88.44 958 CYS B CA 1
ATOM 16195 C C . CYS B 1 958 ? -23.016 -28.672 -45.312 1 88.44 958 CYS B C 1
ATOM 16197 O O . CYS B 1 958 ? -23.453 -29.234 -44.312 1 88.44 958 CYS B O 1
ATOM 16199 N N . VAL B 1 959 ? -21.844 -28.141 -45.344 1 89.44 959 VAL B N 1
ATOM 16200 C CA . VAL B 1 959 ? -21.172 -27.688 -44.156 1 89.44 959 VAL B CA 1
ATOM 16201 C C . VAL B 1 959 ? -21.5 -26.219 -43.875 1 89.44 959 VAL B C 1
ATOM 16203 O O . VAL B 1 959 ? -21.312 -25.375 -44.75 1 89.44 959 VAL B O 1
ATOM 16206 N N . PHE B 1 960 ? -22.078 -25.984 -42.812 1 90.5 960 PHE B N 1
ATOM 16207 C CA . PHE B 1 960 ? -22.531 -24.641 -42.469 1 90.5 960 PHE B CA 1
ATOM 16208 C C . PHE B 1 960 ? -21.531 -23.953 -41.562 1 90.5 960 PHE B C 1
ATOM 16210 O O . PHE B 1 960 ? -21.031 -24.547 -40.625 1 90.5 960 PHE B O 1
ATOM 16217 N N . VAL B 1 961 ? -21.156 -22.719 -41.875 1 89.25 961 VAL B N 1
ATOM 16218 C CA . VAL B 1 961 ? -20.391 -21.859 -41 1 89.25 961 VAL B CA 1
ATOM 16219 C C . VAL B 1 961 ? -21.25 -20.688 -40.531 1 89.25 961 VAL B C 1
ATOM 16221 O O . VAL B 1 961 ? -21.688 -19.875 -41.344 1 89.25 961 VAL B O 1
ATOM 16224 N N . ILE B 1 962 ? -21.453 -20.578 -39.219 1 87.62 962 ILE B N 1
ATOM 16225 C CA . ILE B 1 962 ? -22.312 -19.547 -38.656 1 87.62 962 ILE B CA 1
ATOM 16226 C C . ILE B 1 962 ? -21.562 -18.219 -38.562 1 87.62 962 ILE B C 1
ATOM 16228 O O . ILE B 1 962 ? -20.5 -18.156 -37.938 1 87.62 962 ILE B O 1
ATOM 16232 N N . CYS B 1 963 ? -22.031 -17.219 -39.188 1 83.19 963 CYS B N 1
ATOM 16233 C CA . CYS B 1 963 ? -21.422 -15.898 -39.125 1 83.19 963 CYS B CA 1
ATOM 16234 C C . CYS B 1 963 ? -22.109 -15.016 -38.094 1 83.19 963 CYS B C 1
ATOM 16236 O O . CYS B 1 963 ? -21.469 -14.195 -37.469 1 83.19 963 CYS B O 1
ATOM 16238 N N . SER B 1 964 ? -23.438 -15.156 -38.094 1 83.62 964 SER B N 1
ATOM 16239 C CA . SER B 1 964 ? -24.234 -14.406 -37.125 1 83.62 964 SER B CA 1
ATOM 16240 C C . SER B 1 964 ? -25.516 -15.148 -36.781 1 83.62 964 SER B C 1
ATOM 16242 O O . SER B 1 964 ? -26.109 -15.805 -37.625 1 83.62 964 SER B O 1
ATOM 16244 N N . GLY B 1 965 ? -25.828 -15.094 -35.531 1 84.88 965 GLY B N 1
ATOM 16245 C CA . GLY B 1 965 ? -27.062 -15.719 -35.094 1 84.88 965 GLY B CA 1
ATOM 16246 C C . GLY B 1 965 ? -26.828 -16.906 -34.188 1 84.88 965 GLY B C 1
ATOM 16247 O O . GLY B 1 965 ? -25.703 -17.188 -33.781 1 84.88 965 GLY B O 1
ATOM 16248 N N . ILE B 1 966 ? -28.078 -17.547 -33.781 1 89.25 966 ILE B N 1
ATOM 16249 C CA . ILE B 1 966 ? -28.031 -18.688 -32.844 1 89.25 966 ILE B CA 1
ATOM 16250 C C . ILE B 1 966 ? -28.75 -19.875 -33.469 1 89.25 966 ILE B C 1
ATOM 16252 O O . ILE B 1 966 ? -29.844 -19.734 -34 1 89.25 966 ILE B O 1
ATOM 16256 N N . VAL B 1 967 ? -28.078 -21 -33.438 1 89.25 967 VAL B N 1
ATOM 16257 C CA . VAL B 1 967 ? -28.672 -22.25 -33.875 1 89.25 967 VAL B CA 1
ATOM 16258 C C . VAL B 1 967 ? -28.828 -23.203 -32.719 1 89.25 967 VAL B C 1
ATOM 16260 O O . VAL B 1 967 ? -27.891 -23.406 -31.938 1 89.25 967 VAL B O 1
ATOM 16263 N N . ARG B 1 968 ? -29.984 -23.688 -32.531 1 89.31 968 ARG B N 1
ATOM 16264 C CA . ARG B 1 968 ? -30.266 -24.641 -31.453 1 89.31 968 ARG B CA 1
ATOM 16265 C C . ARG B 1 968 ? -30.062 -26.078 -31.938 1 89.31 968 ARG B C 1
ATOM 16267 O O . ARG B 1 968 ? -30.562 -26.469 -33 1 89.31 968 ARG B O 1
ATOM 16274 N N . VAL B 1 969 ? -29.234 -26.781 -31.219 1 87.88 969 VAL B N 1
ATOM 16275 C CA . VAL B 1 969 ? -29 -28.188 -31.484 1 87.88 969 VAL B CA 1
ATOM 16276 C C . VAL B 1 969 ? -29.656 -29.047 -30.422 1 87.88 969 VAL B C 1
ATOM 16278 O O . VAL B 1 969 ? -29.422 -28.844 -29.219 1 87.88 969 VAL B O 1
ATOM 16281 N N . SER B 1 970 ? -30.562 -29.844 -30.766 1 86 970 SER B N 1
ATOM 16282 C CA . SER B 1 970 ? -31.266 -30.719 -29.828 1 86 970 SER B CA 1
ATOM 16283 C C . SER B 1 970 ? -31.016 -32.188 -30.156 1 86 970 SER B C 1
ATOM 16285 O O . SER B 1 970 ? -30.969 -32.562 -31.328 1 86 970 SER B O 1
ATOM 16287 N N . GLY B 1 971 ? -30.609 -32.906 -29.234 1 79.31 971 GLY B N 1
ATOM 16288 C CA . GLY B 1 971 ? -30.406 -34.344 -29.438 1 79.31 971 GLY B CA 1
ATOM 16289 C C . GLY B 1 971 ? -30.625 -35.156 -28.172 1 79.31 971 GLY B C 1
ATOM 16290 O O . GLY B 1 971 ? -30.906 -34.594 -27.109 1 79.31 971 GLY B O 1
ATOM 16291 N N . CYS B 1 972 ? -30.812 -36.406 -28.172 1 70.81 972 CYS B N 1
ATOM 16292 C CA . CYS B 1 972 ? -31 -37.312 -27.062 1 70.81 972 CYS B CA 1
ATOM 16293 C C . CYS B 1 972 ? -30.031 -38.5 -27.156 1 70.81 972 CYS B C 1
ATOM 16295 O O . CYS B 1 972 ? -29.922 -39.125 -28.203 1 70.81 972 CYS B O 1
ATOM 16297 N N . ASN B 1 973 ? -29.062 -38.469 -26.172 1 66 973 ASN B N 1
ATOM 16298 C CA . ASN B 1 973 ? -28.188 -39.656 -26.125 1 66 973 ASN B CA 1
ATOM 16299 C C . ASN B 1 973 ? -28.875 -40.812 -25.438 1 66 973 ASN B C 1
ATOM 16301 O O . ASN B 1 973 ? -29.172 -40.75 -24.234 1 66 973 ASN B O 1
ATOM 16305 N N . GLU B 1 974 ? -29.562 -41.812 -25.922 1 59.31 974 GLU B N 1
ATOM 16306 C CA . GLU B 1 974 ? -30.266 -42.938 -25.344 1 59.31 974 GLU B CA 1
ATOM 16307 C C . GLU B 1 974 ? -29.297 -43.844 -24.578 1 59.31 974 GLU B C 1
ATOM 16309 O O . GLU B 1 974 ? -29.703 -44.562 -23.656 1 59.31 974 GLU B O 1
ATOM 16314 N N . ASP B 1 975 ? -27.984 -44.094 -24.828 1 51.94 975 ASP B N 1
ATOM 16315 C CA . ASP B 1 975 ? -27.094 -45 -24.109 1 51.94 975 ASP B CA 1
ATOM 16316 C C . ASP B 1 975 ? -25.781 -44.344 -23.734 1 51.94 975 ASP B C 1
ATOM 16318 O O . ASP B 1 975 ? -24.766 -44.5 -24.422 1 51.94 975 ASP B O 1
ATOM 16322 N N . PRO B 1 976 ? -25.797 -43.406 -22.734 1 53.38 976 PRO B N 1
ATOM 16323 C CA . PRO B 1 976 ? -24.609 -42.625 -22.375 1 53.38 976 PRO B CA 1
ATOM 16324 C C . PRO B 1 976 ? -23.422 -43.5 -21.984 1 53.38 976 PRO B C 1
ATOM 16326 O O . PRO B 1 976 ? -22.297 -43.031 -21.953 1 53.38 976 PRO B O 1
ATOM 16329 N N . GLY B 1 977 ? -23.562 -44.594 -21.047 1 45.5 977 GLY B N 1
ATOM 16330 C CA . GLY B 1 977 ? -22.531 -45.5 -20.531 1 45.5 977 GLY B CA 1
ATOM 16331 C C . GLY B 1 977 ? -21.688 -46.125 -21.625 1 45.5 977 GLY B C 1
ATOM 16332 O O . GLY B 1 977 ? -20.719 -46.812 -21.344 1 45.5 977 GLY B O 1
ATOM 16333 N N . VAL B 1 978 ? -22.266 -46.469 -22.688 1 42.78 978 VAL B N 1
ATOM 16334 C CA . VAL B 1 978 ? -21.547 -47.312 -23.625 1 42.78 978 VAL B CA 1
ATOM 16335 C C . VAL B 1 978 ? -20.297 -46.594 -24.109 1 42.78 978 VAL B C 1
ATOM 16337 O O . VAL B 1 978 ? -20.297 -45.375 -24.25 1 42.78 978 VAL B O 1
ATOM 16340 N N . ASN B 1 979 ? -19.109 -47.281 -24.125 1 43.22 979 ASN B N 1
ATOM 16341 C CA . ASN B 1 979 ? -17.719 -47 -24.5 1 43.22 979 ASN B CA 1
ATOM 16342 C C . ASN B 1 979 ? -17.641 -46.031 -25.688 1 43.22 979 ASN B C 1
ATOM 16344 O O . ASN B 1 979 ? -18.062 -46.375 -26.797 1 43.22 979 ASN B O 1
ATOM 16348 N N . PRO B 1 980 ? -17.703 -44.781 -25.609 1 47.66 980 PRO B N 1
ATOM 16349 C CA . PRO B 1 980 ? -17.703 -43.781 -26.688 1 47.66 980 PRO B CA 1
ATOM 16350 C C . PRO B 1 980 ? -16.688 -44.125 -27.781 1 47.66 980 PRO B C 1
ATOM 16352 O O . PRO B 1 980 ? -15.656 -43.438 -27.906 1 47.66 980 PRO B O 1
ATOM 16355 N N . VAL B 1 981 ? -16.391 -45.312 -28.062 1 47.56 981 VAL B N 1
ATOM 16356 C CA . VAL B 1 981 ? -15.367 -45.625 -29.078 1 47.56 981 VAL B CA 1
ATOM 16357 C C . VAL B 1 981 ? -15.664 -44.812 -30.344 1 47.56 981 VAL B C 1
ATOM 16359 O O . VAL B 1 981 ? -14.758 -44.281 -30.984 1 47.56 981 VAL B O 1
ATOM 16362 N N . ASN B 1 982 ? -16.938 -44.844 -30.953 1 58.03 982 ASN B N 1
ATOM 16363 C CA . ASN B 1 982 ? -17.156 -44.25 -32.25 1 58.03 982 ASN B CA 1
ATOM 16364 C C . ASN B 1 982 ? -17.625 -42.781 -32.156 1 58.03 982 ASN B C 1
ATOM 16366 O O . ASN B 1 982 ? -18.5 -42.469 -31.344 1 58.03 982 ASN B O 1
ATOM 16370 N N . LEU B 1 983 ? -16.938 -41.875 -32.688 1 71.5 983 LEU B N 1
ATOM 16371 C CA . LEU B 1 983 ? -17.281 -40.438 -32.75 1 71.5 983 LEU B CA 1
ATOM 16372 C C . LEU B 1 983 ? -18.656 -40.25 -33.375 1 71.5 983 LEU B C 1
ATOM 16374 O O . LEU B 1 983 ? -18.875 -40.625 -34.531 1 71.5 983 LEU B O 1
ATOM 16378 N N . ALA B 1 984 ? -19.688 -39.969 -32.562 1 74.69 984 ALA B N 1
ATOM 16379 C CA . ALA B 1 984 ? -21.016 -39.688 -33.094 1 74.69 984 ALA B CA 1
ATOM 16380 C C . ALA B 1 984 ? -21 -38.375 -33.875 1 74.69 984 ALA B C 1
ATOM 16382 O O . ALA B 1 984 ? -20.234 -37.469 -33.562 1 74.69 984 ALA B O 1
ATOM 16383 N N . ASN B 1 985 ? -21.734 -38.406 -35.031 1 81.12 985 ASN B N 1
ATOM 16384 C CA . ASN B 1 985 ? -21.875 -37.188 -35.812 1 81.12 985 ASN B CA 1
ATOM 16385 C C . ASN B 1 985 ? -22.734 -36.156 -35.094 1 81.12 985 ASN B C 1
ATOM 16387 O O . ASN B 1 985 ? -23.906 -35.969 -35.469 1 81.12 985 ASN B O 1
ATOM 16391 N N . SER B 1 986 ? -22.25 -35.656 -34.031 1 77.19 986 SER B N 1
ATOM 16392 C CA . SER B 1 986 ? -22.922 -34.594 -33.281 1 77.19 986 SER B CA 1
ATOM 16393 C C . SER B 1 986 ? -22.141 -33.281 -33.344 1 77.19 986 SER B C 1
ATOM 16395 O O . SER B 1 986 ? -20.922 -33.281 -33.281 1 77.19 986 SER B O 1
ATOM 16397 N N . ASP B 1 987 ? -22.906 -32.25 -33.531 1 75.5 987 ASP B N 1
ATOM 16398 C CA . ASP B 1 987 ? -22.281 -30.938 -33.594 1 75.5 987 ASP B CA 1
ATOM 16399 C C . ASP B 1 987 ? -22.141 -30.312 -32.219 1 75.5 987 ASP B C 1
ATOM 16401 O O . ASP B 1 987 ? -21.547 -29.25 -32.062 1 75.5 987 ASP B O 1
ATOM 16405 N N . SER B 1 988 ? -22.734 -30.891 -31.219 1 77.69 988 SER B N 1
ATOM 16406 C CA . SER B 1 988 ? -22.656 -30.391 -29.859 1 77.69 988 SER B CA 1
ATOM 16407 C C . SER B 1 988 ? -21.812 -31.297 -28.984 1 77.69 988 SER B C 1
ATOM 16409 O O . SER B 1 988 ? -21.859 -32.531 -29.125 1 77.69 988 SER B O 1
ATOM 16411 N N . THR B 1 989 ? -21.047 -30.719 -28.141 1 72.56 989 THR B N 1
ATOM 16412 C CA . THR B 1 989 ? -20.219 -31.5 -27.219 1 72.56 989 THR B CA 1
ATOM 16413 C C . THR B 1 989 ? -21.047 -32.031 -26.062 1 72.56 989 THR B C 1
ATOM 16415 O O . THR B 1 989 ? -20.625 -32.938 -25.344 1 72.56 989 THR B O 1
ATOM 16418 N N . LEU B 1 990 ? -22.234 -31.547 -25.859 1 72.94 990 LEU B N 1
ATOM 16419 C CA . LEU B 1 990 ? -23.078 -31.969 -24.75 1 72.94 990 LEU B CA 1
ATOM 16420 C C . LEU B 1 990 ? -23.625 -33.375 -24.969 1 72.94 990 LEU B C 1
ATOM 16422 O O . LEU B 1 990 ? -24.062 -34.031 -24.016 1 72.94 990 LEU B O 1
ATOM 16426 N N . TYR B 1 991 ? -23.594 -33.781 -26.188 1 72.44 991 TYR B N 1
ATOM 16427 C CA . TYR B 1 991 ? -24.062 -35.125 -26.531 1 72.44 991 TYR B CA 1
ATOM 16428 C C . TYR B 1 991 ? -23.312 -36.188 -25.734 1 72.44 991 TYR B C 1
ATOM 16430 O O . TYR B 1 991 ? -23.891 -37.188 -25.359 1 72.44 991 TYR B O 1
ATOM 16438 N N . TYR B 1 992 ? -22.109 -35.844 -25.422 1 66.81 992 TYR B N 1
ATOM 16439 C CA . TYR B 1 992 ? -21.266 -36.844 -24.812 1 66.81 992 TYR B CA 1
ATOM 16440 C C . TYR B 1 992 ? -21.5 -36.938 -23.312 1 66.81 992 TYR B C 1
ATOM 16442 O O . TYR B 1 992 ? -21.109 -37.906 -22.672 1 66.81 992 TYR B O 1
ATOM 16450 N N . PHE B 1 993 ? -22.172 -36 -22.719 1 64.56 993 PHE B N 1
ATOM 16451 C CA . PHE B 1 993 ? -22.297 -35.969 -21.266 1 64.56 993 PHE B CA 1
ATOM 16452 C C . PHE B 1 993 ? -23.766 -36.062 -20.844 1 64.56 993 PHE B C 1
ATOM 16454 O O . PHE B 1 993 ? -24.062 -36.25 -19.656 1 64.56 993 PHE B O 1
ATOM 16461 N N . SER B 1 994 ? -24.594 -35.719 -21.688 1 61.12 994 SER B N 1
ATOM 16462 C CA . SER B 1 994 ? -25.984 -35.594 -21.234 1 61.12 994 SER B CA 1
ATOM 16463 C C . SER B 1 994 ? -26.734 -36.906 -21.438 1 61.12 994 SER B C 1
ATOM 16465 O O . SER B 1 994 ? -26.672 -37.5 -22.516 1 61.12 994 SER B O 1
ATOM 16467 N N . GLU B 1 995 ? -27.062 -37.594 -20.375 1 59.56 995 GLU B N 1
ATOM 16468 C CA . GLU B 1 995 ? -27.844 -38.844 -20.422 1 59.56 995 GLU B CA 1
ATOM 16469 C C . GLU B 1 995 ? -29.234 -38.594 -21 1 59.56 995 GLU B C 1
ATOM 16471 O O . GLU B 1 995 ? -29.859 -39.5 -21.547 1 59.56 995 GLU B O 1
ATOM 16476 N N . SER B 1 996 ? -29.766 -37.375 -20.875 1 63.38 996 SER B N 1
ATOM 16477 C CA . SER B 1 996 ? -31.125 -37.094 -21.359 1 63.38 996 SER B CA 1
ATOM 16478 C C . SER B 1 996 ? -31.125 -36.125 -22.516 1 63.38 996 SER B C 1
ATOM 16480 O O . SER B 1 996 ? -30.062 -35.844 -23.094 1 63.38 996 SER B O 1
ATOM 16482 N N . SER B 1 997 ? -32.281 -35.656 -22.859 1 69.88 997 SER B N 1
ATOM 16483 C CA . SER B 1 997 ? -32.469 -34.656 -23.891 1 69.88 997 SER B CA 1
ATOM 16484 C C . SER B 1 997 ? -31.719 -33.375 -23.562 1 69.88 997 SER B C 1
ATOM 16486 O O . SER B 1 997 ? -31.688 -32.938 -22.422 1 69.88 997 SER B O 1
ATOM 16488 N N . PHE B 1 998 ? -30.797 -33.031 -24.547 1 74.88 998 PHE B N 1
ATOM 16489 C CA . PHE B 1 998 ? -30.047 -31.812 -24.281 1 74.88 998 PHE B CA 1
ATOM 16490 C C . PHE B 1 998 ? -30.344 -30.75 -25.344 1 74.88 998 PHE B C 1
ATOM 16492 O O . PHE B 1 998 ? -30.781 -31.078 -26.453 1 74.88 998 PHE B O 1
ATOM 16499 N N . HIS B 1 999 ? -30.312 -29.547 -24.969 1 77.38 999 HIS B N 1
ATOM 16500 C CA . HIS B 1 999 ? -30.359 -28.391 -25.875 1 77.38 999 HIS B CA 1
ATOM 16501 C C . HIS B 1 999 ? -29.078 -27.578 -25.781 1 77.38 999 HIS B C 1
ATOM 16503 O O . HIS B 1 999 ? -28.625 -27.25 -24.688 1 77.38 999 HIS B O 1
ATOM 16509 N N . ASP B 1 1000 ? -28.375 -27.484 -26.938 1 81.06 1000 ASP B N 1
ATOM 16510 C CA . ASP B 1 1000 ? -27.188 -26.641 -27.016 1 81.06 1000 ASP B CA 1
ATOM 16511 C C . ASP B 1 1000 ? -27.391 -25.5 -28 1 81.06 1000 ASP B C 1
ATOM 16513 O O . ASP B 1 1000 ? -28.203 -25.594 -28.906 1 81.06 1000 ASP B O 1
ATOM 16517 N N . HIS B 1 1001 ? -26.797 -24.469 -27.75 1 84.38 1001 HIS B N 1
ATOM 16518 C CA . HIS B 1 1001 ? -26.859 -23.312 -28.641 1 84.38 1001 HIS B CA 1
ATOM 16519 C C . HIS B 1 1001 ? -25.484 -23 -29.219 1 84.38 1001 HIS B C 1
ATOM 16521 O O . HIS B 1 1001 ? -24.531 -22.734 -28.484 1 84.38 1001 HIS B O 1
ATOM 16527 N N . LEU B 1 1002 ? -25.391 -23.031 -30.516 1 85.19 1002 LEU B N 1
ATOM 16528 C CA . LEU B 1 1002 ? -24.156 -22.719 -31.219 1 85.19 1002 LEU B CA 1
ATOM 16529 C C . LEU B 1 1002 ? -24.125 -21.266 -31.656 1 85.19 1002 LEU B C 1
ATOM 16531 O O . LEU B 1 1002 ? -25.156 -20.719 -32.062 1 85.19 1002 LEU B O 1
ATOM 16535 N N . VAL B 1 1003 ? -22.969 -20.703 -31.438 1 81.25 1003 VAL B N 1
ATOM 16536 C CA . VAL B 1 1003 ? -22.75 -19.297 -31.797 1 81.25 1003 VAL B CA 1
ATOM 16537 C C . VAL B 1 1003 ? -21.547 -19.188 -32.719 1 81.25 1003 VAL B C 1
ATOM 16539 O O . VAL B 1 1003 ? -20.781 -20.125 -32.875 1 81.25 1003 VAL B O 1
ATOM 16542 N N . PRO B 1 1004 ? -21.422 -18.125 -33.531 1 81.19 1004 PRO B N 1
ATOM 16543 C CA . PRO B 1 1004 ? -20.25 -17.953 -34.375 1 81.19 1004 PRO B CA 1
ATOM 16544 C C . PRO B 1 1004 ? -18.938 -18.125 -33.625 1 81.19 1004 PRO B C 1
ATOM 16546 O O . PRO B 1 1004 ? -18.844 -17.75 -32.438 1 81.19 1004 PRO B O 1
ATOM 16549 N N . PRO B 1 1005 ? -18.016 -18.75 -34.125 1 81.38 1005 PRO B N 1
ATOM 16550 C CA . PRO B 1 1005 ? -17.859 -19.297 -35.5 1 81.38 1005 PRO B CA 1
ATOM 16551 C C . PRO B 1 1005 ? -18.031 -20.812 -35.531 1 81.38 1005 PRO B C 1
ATOM 16553 O O . PRO B 1 1005 ? -17.234 -21.5 -36.188 1 81.38 1005 PRO B O 1
ATOM 16556 N N . ASP B 1 1006 ? -18.953 -21.219 -34.875 1 83.38 1006 ASP B N 1
ATOM 16557 C CA . ASP B 1 1006 ? -19.172 -22.672 -34.844 1 83.38 1006 ASP B CA 1
ATOM 16558 C C . ASP B 1 1006 ? -19.625 -23.172 -36.219 1 83.38 1006 ASP B C 1
ATOM 16560 O O . ASP B 1 1006 ? -20.281 -22.438 -36.969 1 83.38 1006 ASP B O 1
ATOM 16564 N N . THR B 1 1007 ? -19.125 -24.406 -36.562 1 87.12 1007 THR B N 1
ATOM 16565 C CA . THR B 1 1007 ? -19.484 -25.031 -37.844 1 87.12 1007 THR B CA 1
ATOM 16566 C C . THR B 1 1007 ? -20.406 -26.219 -37.594 1 87.12 1007 THR B C 1
ATOM 16568 O O . THR B 1 1007 ? -20.328 -26.891 -36.562 1 87.12 1007 THR B O 1
ATOM 16571 N N . LEU B 1 1008 ? -21.328 -26.344 -38.562 1 89.06 1008 LEU B N 1
ATOM 16572 C CA . LEU B 1 1008 ? -22.266 -27.469 -38.531 1 89.06 1008 LEU B CA 1
ATOM 16573 C C . LEU B 1 1008 ? -22.016 -28.391 -39.719 1 89.06 1008 LEU B C 1
ATOM 16575 O O . LEU B 1 1008 ? -21.766 -27.938 -40.844 1 89.06 1008 LEU B O 1
ATOM 16579 N N . GLY B 1 1009 ? -21.953 -29.641 -39.438 1 88.38 1009 GLY B N 1
ATOM 16580 C CA . GLY B 1 1009 ? -21.875 -30.625 -40.531 1 88.38 1009 GLY B CA 1
ATOM 16581 C C . GLY B 1 1009 ? -20.453 -31.047 -40.844 1 88.38 1009 GLY B C 1
ATOM 16582 O O . GLY B 1 1009 ? -20.219 -31.828 -41.75 1 88.38 1009 GLY B O 1
ATOM 16583 N N . LEU B 1 1010 ? -19.5 -30.531 -40.062 1 88.81 1010 LEU B N 1
ATOM 16584 C CA . LEU B 1 1010 ? -18.109 -30.875 -40.312 1 88.81 1010 LEU B CA 1
ATOM 16585 C C . LEU B 1 1010 ? -17.844 -32.344 -40.031 1 88.81 1010 LEU B C 1
ATOM 16587 O O . LEU B 1 1010 ? -17.156 -33.031 -40.781 1 88.81 1010 LEU B O 1
ATOM 16591 N N . VAL B 1 1011 ? -18.422 -32.75 -38.906 1 87.31 1011 VAL B N 1
ATOM 16592 C CA . VAL B 1 1011 ? -18.266 -34.125 -38.531 1 87.31 1011 VAL B CA 1
ATOM 16593 C C . VAL B 1 1011 ? -18.984 -35.031 -39.531 1 87.31 1011 VAL B C 1
ATOM 16595 O O . VAL B 1 1011 ? -18.516 -36.125 -39.844 1 87.31 1011 VAL B O 1
ATOM 16598 N N . GLY B 1 1012 ? -20.047 -34.656 -40.062 1 85.81 1012 GLY B N 1
ATOM 16599 C CA . GLY B 1 1012 ? -20.75 -35.375 -41.125 1 85.81 1012 GLY B CA 1
ATOM 16600 C C . GLY B 1 1012 ? -19.953 -35.5 -42.406 1 85.81 1012 GLY B C 1
ATOM 16601 O O . GLY B 1 1012 ? -20 -36.562 -43.062 1 85.81 1012 GLY B O 1
ATOM 16602 N N . PHE B 1 1013 ? -19.266 -34.531 -42.688 1 89 1013 PHE B N 1
ATOM 16603 C CA . PHE B 1 1013 ? -18.406 -34.562 -43.875 1 89 1013 PHE B CA 1
ATOM 16604 C C . PHE B 1 1013 ? -17.266 -35.562 -43.688 1 89 1013 PHE B C 1
ATOM 16606 O O . PHE B 1 1013 ? -16.938 -36.312 -44.594 1 89 1013 PHE B O 1
ATOM 16613 N N . LEU B 1 1014 ? -16.719 -35.531 -42.469 1 87.44 1014 LEU B N 1
ATOM 16614 C CA . LEU B 1 1014 ? -15.531 -36.344 -42.219 1 87.44 1014 LEU B CA 1
ATOM 16615 C C . LEU B 1 1014 ? -15.906 -37.812 -42.031 1 87.44 1014 LEU B C 1
ATOM 16617 O O . LEU B 1 1014 ? -15.148 -38.719 -42.406 1 87.44 1014 LEU B O 1
ATOM 16621 N N . THR B 1 1015 ? -17.031 -38.094 -41.406 1 85.44 1015 THR B N 1
ATOM 16622 C CA . THR B 1 1015 ? -17.422 -39.469 -41.094 1 85.44 1015 THR B CA 1
ATOM 16623 C C . THR B 1 1015 ? -18.469 -39.969 -42.094 1 85.44 1015 THR B C 1
ATOM 16625 O O . THR B 1 1015 ? -18.719 -41.188 -42.156 1 85.44 1015 THR B O 1
ATOM 16628 N N . SER B 1 1016 ? -19.047 -39.312 -42.969 1 79.44 1016 SER B N 1
ATOM 16629 C CA . SER B 1 1016 ? -20.109 -39.656 -43.906 1 79.44 1016 SER B CA 1
ATOM 16630 C C . SER B 1 1016 ? -21.266 -40.375 -43.188 1 79.44 1016 SER B C 1
ATOM 16632 O O . SER B 1 1016 ? -21.906 -41.25 -43.781 1 79.44 1016 SER B O 1
ATOM 16634 N N . GLY B 1 1017 ? -21.438 -40.125 -41.844 1 81.06 1017 GLY B N 1
ATOM 16635 C CA . GLY B 1 1017 ? -22.531 -40.719 -41.094 1 81.06 1017 GLY B CA 1
ATOM 16636 C C . GLY B 1 1017 ? -23.719 -39.781 -40.938 1 81.06 1017 GLY B C 1
ATOM 16637 O O . GLY B 1 1017 ? -23.609 -38.562 -41.188 1 81.06 1017 GLY B O 1
ATOM 16638 N N . PRO B 1 1018 ? -24.922 -40.312 -40.594 1 83.69 1018 PRO B N 1
ATOM 16639 C CA . PRO B 1 1018 ? -26.094 -39.469 -40.375 1 83.69 1018 PRO B CA 1
ATOM 16640 C C . PRO B 1 1018 ? -26.016 -38.656 -39.094 1 83.69 1018 PRO B C 1
ATOM 16642 O O . PRO B 1 1018 ? -25.328 -39.062 -38.156 1 83.69 1018 PRO B O 1
ATOM 16645 N N . SER B 1 1019 ? -26.688 -37.531 -39.125 1 85.88 1019 SER B N 1
ATOM 16646 C CA . SER B 1 1019 ? -26.688 -36.656 -37.969 1 85.88 1019 SER B CA 1
ATOM 16647 C C . SER B 1 1019 ? -27.516 -37.25 -36.844 1 85.88 1019 SER B C 1
ATOM 16649 O O . SER B 1 1019 ? -28.578 -37.812 -37.062 1 85.88 1019 SER B O 1
ATOM 16651 N N . VAL B 1 1020 ? -27.016 -37.156 -35.625 1 81.62 1020 VAL B N 1
ATOM 16652 C CA . VAL B 1 1020 ? -27.719 -37.656 -34.438 1 81.62 1020 VAL B CA 1
ATOM 16653 C C . VAL B 1 1020 ? -28.5 -36.531 -33.781 1 81.62 1020 VAL B C 1
ATOM 16655 O O . VAL B 1 1020 ? -29.328 -36.75 -32.906 1 81.62 1020 VAL B O 1
ATOM 16658 N N . CYS B 1 1021 ? -28.312 -35.344 -34.281 1 85.56 1021 CYS B N 1
ATOM 16659 C CA . CYS B 1 1021 ? -28.953 -34.156 -33.656 1 85.56 1021 CYS B CA 1
ATOM 16660 C C . CYS B 1 1021 ? -29.797 -33.406 -34.688 1 85.56 1021 CYS B C 1
ATOM 16662 O O . CYS B 1 1021 ? -29.656 -33.625 -35.875 1 85.56 1021 CYS B O 1
ATOM 16664 N N . GLU B 1 1022 ? -30.781 -32.688 -34.188 1 88.31 1022 GLU B N 1
ATOM 16665 C CA . GLU B 1 1022 ? -31.578 -31.734 -34.969 1 88.31 1022 GLU B CA 1
ATOM 16666 C C . GLU B 1 1022 ? -31.094 -30.297 -34.781 1 88.31 1022 GLU B C 1
ATOM 16668 O O . GLU B 1 1022 ? -30.75 -29.906 -33.656 1 88.31 1022 GLU B O 1
ATOM 16673 N N . CYS B 1 1023 ? -30.953 -29.594 -35.844 1 90.5 1023 CYS B N 1
ATOM 16674 C CA . CYS B 1 1023 ? -30.516 -28.203 -35.781 1 90.5 1023 CYS B CA 1
ATOM 16675 C C . CYS B 1 1023 ? -31.594 -27.25 -36.281 1 90.5 1023 CYS B C 1
ATOM 16677 O O . CYS B 1 1023 ? -32.062 -27.375 -37.406 1 90.5 1023 CYS B O 1
ATOM 16679 N N . VAL B 1 1024 ? -32.062 -26.344 -35.406 1 91 1024 VAL B N 1
ATOM 16680 C CA . VAL B 1 1024 ? -33.094 -25.359 -35.719 1 91 1024 VAL B CA 1
ATOM 16681 C C . VAL B 1 1024 ? -32.531 -23.953 -35.438 1 91 1024 VAL B C 1
ATOM 16683 O O . VAL B 1 1024 ? -31.797 -23.734 -34.5 1 91 1024 VAL B O 1
ATOM 16686 N N . CYS B 1 1025 ? -32.844 -23.047 -36.344 1 91.19 1025 CYS B N 1
ATOM 16687 C CA . CYS B 1 1025 ? -32.438 -21.656 -36.156 1 91.19 1025 CYS B CA 1
ATOM 16688 C C . CYS B 1 1025 ? -33.312 -20.984 -35.094 1 91.19 1025 CYS B C 1
ATOM 16690 O O . CYS B 1 1025 ? -34.531 -20.906 -35.219 1 91.19 1025 CYS B O 1
ATOM 16692 N N . GLU B 1 1026 ? -32.719 -20.547 -34.031 1 88.12 1026 GLU B N 1
ATOM 16693 C CA . GLU B 1 1026 ? -33.438 -19.859 -32.938 1 88.12 1026 GLU B CA 1
ATOM 16694 C C . GLU B 1 1026 ? -33.656 -18.391 -33.281 1 88.12 1026 GLU B C 1
ATOM 16696 O O . GLU B 1 1026 ? -34.625 -17.781 -32.812 1 88.12 1026 GLU B O 1
ATOM 16701 N N . THR B 1 1027 ? -32.719 -17.828 -33.969 1 89.12 1027 THR B N 1
ATOM 16702 C CA . THR B 1 1027 ? -32.812 -16.453 -34.469 1 89.12 1027 THR B CA 1
ATOM 16703 C C . THR B 1 1027 ? -32.531 -16.391 -35.969 1 89.12 1027 THR B C 1
ATOM 16705 O O . THR B 1 1027 ? -32.375 -17.422 -36.625 1 89.12 1027 THR B O 1
ATOM 16708 N N . ASP B 1 1028 ? -32.594 -15.094 -36.531 1 86.25 1028 ASP B N 1
ATOM 16709 C CA . ASP B 1 1028 ? -32.156 -14.914 -37.906 1 86.25 1028 ASP B CA 1
ATOM 16710 C C . ASP B 1 1028 ? -30.641 -15.172 -38.031 1 86.25 1028 ASP B C 1
ATOM 16712 O O . ASP B 1 1028 ? -29.859 -14.609 -37.281 1 86.25 1028 ASP B O 1
ATOM 16716 N N . VAL B 1 1029 ? -30.406 -16.156 -38.844 1 91 1029 VAL B N 1
ATOM 16717 C CA . VAL B 1 1029 ? -29.016 -16.594 -38.906 1 91 1029 VAL B CA 1
ATOM 16718 C C . VAL B 1 1029 ? -28.438 -16.266 -40.281 1 91 1029 VAL B C 1
ATOM 16720 O O . VAL B 1 1029 ? -29.109 -16.422 -41.281 1 91 1029 VAL B O 1
ATOM 16723 N N . GLU B 1 1030 ? -27.312 -15.617 -40.312 1 88.12 1030 GLU B N 1
ATOM 16724 C CA . GLU B 1 1030 ? -26.484 -15.484 -41.5 1 88.12 1030 GLU B CA 1
ATOM 16725 C C . GLU B 1 1030 ? -25.359 -16.516 -41.531 1 88.12 1030 GLU B C 1
ATOM 16727 O O . GLU B 1 1030 ? -24.609 -16.625 -40.531 1 88.12 1030 GLU B O 1
ATOM 16732 N N . MET B 1 1031 ? -25.328 -17.312 -42.469 1 90.12 1031 MET B N 1
ATOM 16733 C CA . MET B 1 1031 ? -24.312 -18.375 -42.469 1 90.12 1031 MET B CA 1
ATOM 16734 C C . MET B 1 1031 ? -23.797 -18.609 -43.906 1 90.12 1031 MET B C 1
ATOM 16736 O O . MET B 1 1031 ? -24.406 -18.141 -44.875 1 90.12 1031 MET B O 1
ATOM 16740 N N . CYS B 1 1032 ? -22.672 -19.203 -43.969 1 90.56 1032 CYS B N 1
ATOM 16741 C CA . CYS B 1 1032 ? -22.094 -19.656 -45.25 1 90.56 1032 CYS B CA 1
ATOM 16742 C C . CYS B 1 1032 ? -22.359 -21.141 -45.438 1 90.56 1032 CYS B C 1
ATOM 16744 O O . CYS B 1 1032 ? -21.875 -21.984 -44.688 1 90.56 1032 CYS B O 1
ATOM 16746 N N . CYS B 1 1033 ? -23.172 -21.484 -46.406 1 92.12 1033 CYS B N 1
ATOM 16747 C CA . CYS B 1 1033 ? -23.531 -22.859 -46.719 1 92.12 1033 CYS B CA 1
ATOM 16748 C C . CYS B 1 1033 ? -22.641 -23.438 -47.812 1 92.12 1033 CYS B C 1
ATOM 16750 O O . CYS B 1 1033 ? -22.953 -23.281 -49 1 92.12 1033 CYS B O 1
ATOM 16752 N N . ILE B 1 1034 ? -21.688 -24.172 -47.406 1 91.94 1034 ILE B N 1
ATOM 16753 C CA . ILE B 1 1034 ? -20.75 -24.75 -48.375 1 91.94 1034 ILE B CA 1
ATOM 16754 C C . ILE B 1 1034 ? -21.188 -26.156 -48.75 1 91.94 1034 ILE B C 1
ATOM 16756 O O . ILE B 1 1034 ? -21.156 -27.062 -47.906 1 91.94 1034 ILE B O 1
ATOM 16760 N N . PRO B 1 1035 ? -21.516 -26.422 -49.938 1 91.5 1035 PRO B N 1
ATOM 16761 C CA . PRO B 1 1035 ? -21.922 -27.766 -50.344 1 91.5 1035 PRO B CA 1
ATOM 16762 C C . PRO B 1 1035 ? -20.781 -28.781 -50.219 1 91.5 1035 PRO B C 1
ATOM 16764 O O . PRO B 1 1035 ? -19.609 -28.406 -50.344 1 91.5 1035 PRO B O 1
ATOM 16767 N N . MET B 1 1036 ? -21.172 -30.031 -50 1 90.31 1036 MET B N 1
ATOM 16768 C CA . MET B 1 1036 ? -20.188 -31.078 -49.781 1 90.31 1036 MET B CA 1
ATOM 16769 C C . MET B 1 1036 ? -19.234 -31.203 -51 1 90.31 1036 MET B C 1
ATOM 16771 O O . MET B 1 1036 ? -18.062 -31.5 -50.812 1 90.31 1036 MET B O 1
ATOM 16775 N N . GLU B 1 1037 ? -19.734 -30.984 -52.188 1 88.19 1037 GLU B N 1
ATOM 16776 C CA . GLU B 1 1037 ? -18.922 -31.078 -53.406 1 88.19 1037 GLU B CA 1
ATOM 16777 C C . GLU B 1 1037 ? -17.844 -30 -53.406 1 88.19 1037 GLU B C 1
ATOM 16779 O O . GLU B 1 1037 ? -16.719 -30.25 -53.812 1 88.19 1037 GLU B O 1
ATOM 16784 N N . GLU B 1 1038 ? -18.312 -28.906 -52.875 1 89.62 1038 GLU B N 1
ATOM 16785 C CA . GLU B 1 1038 ? -17.375 -27.797 -52.844 1 89.62 1038 GLU B CA 1
ATOM 16786 C C . GLU B 1 1038 ? -16.281 -28.016 -51.812 1 89.62 1038 GLU B C 1
ATOM 16788 O O . GLU B 1 1038 ? -15.133 -27.625 -52 1 89.62 1038 GLU B O 1
ATOM 16793 N N . VAL B 1 1039 ? -16.656 -28.516 -50.75 1 90 1039 VAL B N 1
ATOM 16794 C CA . VAL B 1 1039 ? -15.68 -28.781 -49.688 1 90 1039 VAL B CA 1
ATOM 16795 C C . VAL B 1 1039 ? -14.648 -29.797 -50.188 1 90 1039 VAL B C 1
ATOM 16797 O O . VAL B 1 1039 ? -13.453 -29.672 -49.906 1 90 1039 VAL B O 1
ATOM 16800 N N . THR B 1 1040 ? -15.109 -30.781 -50.875 1 88.62 1040 THR B N 1
ATOM 16801 C CA . THR B 1 1040 ? -14.203 -31.781 -51.438 1 88.62 1040 THR B CA 1
ATOM 16802 C C . THR B 1 1040 ? -13.234 -31.125 -52.438 1 88.62 1040 THR B C 1
ATOM 16804 O O . THR B 1 1040 ? -12.055 -31.469 -52.469 1 88.62 1040 THR B O 1
ATOM 16807 N N . LEU B 1 1041 ? -13.781 -30.203 -53.188 1 87.75 1041 LEU B N 1
ATOM 16808 C CA . LEU B 1 1041 ? -12.938 -29.469 -54.125 1 87.75 1041 LEU B CA 1
ATOM 16809 C C . LEU B 1 1041 ? -11.875 -28.656 -53.375 1 87.75 1041 LEU B C 1
ATOM 16811 O O . LEU B 1 1041 ? -10.734 -28.562 -53.844 1 87.75 1041 LEU B O 1
ATOM 16815 N N . LEU B 1 1042 ? -12.32 -28.047 -52.281 1 88.31 1042 LEU B N 1
ATOM 16816 C CA . LEU B 1 1042 ? -11.398 -27.234 -51.5 1 88.31 1042 LEU B CA 1
ATOM 16817 C C . LEU B 1 1042 ? -10.281 -28.094 -50.938 1 88.31 1042 LEU B C 1
ATOM 16819 O O . LEU B 1 1042 ? -9.133 -27.656 -50.844 1 88.31 1042 LEU B O 1
ATOM 16823 N N . VAL B 1 1043 ? -10.609 -29.25 -50.438 1 87.75 1043 VAL B N 1
ATOM 16824 C CA . VAL B 1 1043 ? -9.648 -30.188 -49.844 1 87.75 1043 VAL B CA 1
ATOM 16825 C C . VAL B 1 1043 ? -8.633 -30.609 -50.938 1 87.75 1043 VAL B C 1
ATOM 16827 O O . VAL B 1 1043 ? -7.441 -30.734 -50.625 1 87.75 1043 VAL B O 1
ATOM 16830 N N . GLU B 1 1044 ? -9.07 -30.781 -52.156 1 83.75 1044 GLU B N 1
ATOM 16831 C CA . GLU B 1 1044 ? -8.211 -31.219 -53.25 1 83.75 1044 GLU B CA 1
ATOM 16832 C C . GLU B 1 1044 ? -7.285 -30.078 -53.688 1 83.75 1044 GLU B C 1
ATOM 16834 O O . GLU B 1 1044 ? -6.164 -30.328 -54.156 1 83.75 1044 GLU B O 1
ATOM 16839 N N . GLN B 1 1045 ? -7.723 -28.891 -53.5 1 82.56 1045 GLN B N 1
ATOM 16840 C CA . GLN B 1 1045 ? -6.945 -27.734 -53.906 1 82.56 1045 GLN B CA 1
ATOM 16841 C C . GLN B 1 1045 ? -5.824 -27.438 -52.906 1 82.56 1045 GLN B C 1
ATOM 16843 O O . GLN B 1 1045 ? -4.828 -26.797 -53.281 1 82.56 1045 GLN B O 1
ATOM 16848 N N . HIS B 1 1046 ? -5.965 -27.781 -51.719 1 79.81 1046 HIS B N 1
ATOM 16849 C CA . HIS B 1 1046 ? -4.953 -27.5 -50.688 1 79.81 1046 HIS B CA 1
ATOM 16850 C C . HIS B 1 1046 ? -4.34 -28.781 -50.156 1 79.81 1046 HIS B C 1
ATOM 16852 O O . HIS B 1 1046 ? -4.488 -29.094 -48.969 1 79.81 1046 HIS B O 1
ATOM 16858 N N . PRO B 1 1047 ? -3.588 -29.531 -51 1 72.94 1047 PRO B N 1
ATOM 16859 C CA . PRO B 1 1047 ? -3.018 -30.812 -50.562 1 72.94 1047 PRO B CA 1
ATOM 16860 C C . PRO B 1 1047 ? -1.78 -30.641 -49.688 1 72.94 1047 PRO B C 1
ATOM 16862 O O . PRO B 1 1047 ? -1.311 -31.609 -49.094 1 72.94 1047 PRO B O 1
ATOM 16865 N N . GLU B 1 1048 ? -1.262 -29.438 -49.531 1 72.31 1048 GLU B N 1
ATOM 16866 C CA . GLU B 1 1048 ? 0.003 -29.25 -48.812 1 72.31 1048 GLU B CA 1
ATOM 16867 C C . GLU B 1 1048 ? -0.149 -29.531 -47.344 1 72.31 1048 GLU B C 1
ATOM 16869 O O . GLU B 1 1048 ? -1.2 -29.266 -46.75 1 72.31 1048 GLU B O 1
ATOM 16874 N N . PRO B 1 1049 ? 0.848 -30.25 -46.625 1 70.31 1049 PRO B N 1
ATOM 16875 C CA . PRO B 1 1049 ? 0.821 -30.438 -45.156 1 70.31 1049 PRO B CA 1
ATOM 16876 C C . PRO B 1 1049 ? 1.02 -29.141 -44.406 1 70.31 1049 PRO B C 1
ATOM 16878 O O . PRO B 1 1049 ? 1.816 -28.297 -44.812 1 70.31 1049 PRO B O 1
ATOM 16881 N N . PRO B 1 1050 ? 0.353 -29.031 -43.438 1 75.69 1050 PRO B N 1
ATOM 16882 C CA . PRO B 1 1050 ? -0.797 -29.766 -42.906 1 75.69 1050 PRO B CA 1
ATOM 16883 C C . PRO B 1 1050 ? -2.045 -29.609 -43.781 1 75.69 1050 PRO B C 1
ATOM 16885 O O . PRO B 1 1050 ? -2.488 -28.484 -44.031 1 75.69 1050 PRO B O 1
ATOM 16888 N N . ASN B 1 1051 ? -2.584 -30.719 -44.312 1 80.94 1051 ASN B N 1
ATOM 16889 C CA . ASN B 1 1051 ? -3.73 -30.766 -45.219 1 80.94 1051 ASN B CA 1
ATOM 16890 C C . ASN B 1 1051 ? -4.996 -30.234 -44.562 1 80.94 1051 ASN B C 1
ATOM 16892 O O . ASN B 1 1051 ? -5.055 -30.125 -43.312 1 80.94 1051 ASN B O 1
ATOM 16896 N N . MET B 1 1052 ? -5.883 -29.734 -45.344 1 86.31 1052 MET B N 1
ATOM 16897 C CA . MET B 1 1052 ? -7.137 -29.188 -44.812 1 86.31 1052 MET B CA 1
ATOM 16898 C C . MET B 1 1052 ? -7.895 -30.234 -44 1 86.31 1052 MET B C 1
ATOM 16900 O O . MET B 1 1052 ? -8.516 -29.922 -43 1 86.31 1052 MET B O 1
ATOM 16904 N N . VAL B 1 1053 ? -7.832 -31.469 -44.438 1 86.69 1053 VAL B N 1
ATOM 16905 C CA . VAL B 1 1053 ? -8.523 -32.531 -43.75 1 86.69 1053 VAL B CA 1
ATOM 16906 C C . VAL B 1 1053 ? -7.895 -32.719 -42.344 1 86.69 1053 VAL B C 1
ATOM 16908 O O . VAL B 1 1053 ? -8.602 -32.969 -41.375 1 86.69 1053 VAL B O 1
ATOM 16911 N N . TYR B 1 1054 ? -6.66 -32.625 -42.375 1 85.69 1054 TYR B N 1
ATOM 16912 C CA . TYR B 1 1054 ? -5.988 -32.719 -41.062 1 85.69 1054 TYR B CA 1
ATOM 16913 C C . TYR B 1 1054 ? -6.422 -31.562 -40.156 1 85.69 1054 TYR B C 1
ATOM 16915 O O . TYR B 1 1054 ? -6.668 -31.781 -38.969 1 85.69 1054 TYR B O 1
ATOM 16923 N N . ARG B 1 1055 ? -6.555 -30.422 -40.656 1 83.25 1055 ARG B N 1
ATOM 16924 C CA . ARG B 1 1055 ? -6.973 -29.266 -39.875 1 83.25 1055 ARG B CA 1
ATOM 16925 C C . ARG B 1 1055 ? -8.398 -29.453 -39.344 1 83.25 1055 ARG B C 1
ATOM 16927 O O . ARG B 1 1055 ? -8.719 -29.047 -38.25 1 83.25 1055 ARG B O 1
ATOM 16934 N N . MET B 1 1056 ? -9.141 -30.047 -40.188 1 87 1056 MET B N 1
ATOM 16935 C CA . MET B 1 1056 ? -10.523 -30.297 -39.812 1 87 1056 MET B CA 1
ATOM 16936 C C . MET B 1 1056 ? -10.586 -31.328 -38.656 1 87 1056 MET B C 1
ATOM 16938 O O . MET B 1 1056 ? -11.289 -31.109 -37.688 1 87 1056 MET B O 1
ATOM 16942 N N . TRP B 1 1057 ? -9.82 -32.312 -38.75 1 83.94 1057 TRP B N 1
ATOM 16943 C CA . TRP B 1 1057 ? -9.789 -33.312 -37.719 1 83.94 1057 TRP B CA 1
ATOM 16944 C C . TRP B 1 1057 ? -9.219 -32.75 -36.438 1 83.94 1057 TRP B C 1
ATOM 16946 O O . TRP B 1 1057 ? -9.688 -33.062 -35.344 1 83.94 1057 TRP B O 1
ATOM 16956 N N . LEU B 1 1058 ? -8.258 -31.984 -36.625 1 79.75 1058 LEU B N 1
ATOM 16957 C CA . LEU B 1 1058 ? -7.656 -31.359 -35.438 1 79.75 1058 LEU B CA 1
ATOM 16958 C C . LEU B 1 1058 ? -8.656 -30.469 -34.719 1 79.75 1058 LEU B C 1
ATOM 16960 O O . LEU B 1 1058 ? -8.711 -30.453 -33.5 1 79.75 1058 LEU B O 1
ATOM 16964 N N . SER B 1 1059 ? -9.375 -29.703 -35.438 1 79.62 1059 SER B N 1
ATOM 16965 C CA . SER B 1 1059 ? -10.383 -28.828 -34.844 1 79.62 1059 SER B CA 1
ATOM 16966 C C . SER B 1 1059 ? -11.438 -29.625 -34.062 1 79.62 1059 SER B C 1
ATOM 16968 O O . SER B 1 1059 ? -11.844 -29.25 -32.969 1 79.62 1059 SER B O 1
ATOM 16970 N N . VAL B 1 1060 ? -11.844 -30.734 -34.625 1 80.38 1060 VAL B N 1
ATOM 16971 C CA . VAL B 1 1060 ? -12.844 -31.578 -34 1 80.38 1060 VAL B CA 1
ATOM 16972 C C . VAL B 1 1060 ? -12.25 -32.25 -32.75 1 80.38 1060 VAL B C 1
ATOM 16974 O O . VAL B 1 1060 ? -12.906 -32.344 -31.719 1 80.38 1060 VAL B O 1
ATOM 16977 N N . ALA B 1 1061 ? -11.031 -32.656 -32.844 1 75.5 1061 ALA B N 1
ATOM 16978 C CA . ALA B 1 1061 ? -10.367 -33.312 -31.75 1 75.5 1061 ALA B CA 1
ATOM 16979 C C . ALA B 1 1061 ? -10.219 -32.375 -30.547 1 75.5 1061 ALA B C 1
ATOM 16981 O O . ALA B 1 1061 ? -10.414 -32.781 -29.406 1 75.5 1061 ALA B O 1
ATOM 16982 N N . ILE B 1 1062 ? -9.922 -31.219 -30.797 1 71.31 1062 ILE B N 1
ATOM 16983 C CA . ILE B 1 1062 ? -9.742 -30.25 -29.719 1 71.31 1062 ILE B CA 1
ATOM 16984 C C . ILE B 1 1062 ? -11.086 -29.953 -29.062 1 71.31 1062 ILE B C 1
ATOM 16986 O O . ILE B 1 1062 ? -11.18 -29.906 -27.828 1 71.31 1062 ILE B O 1
ATOM 16990 N N . ARG B 1 1063 ? -12.047 -29.828 -29.812 1 72.88 1063 ARG B N 1
ATOM 16991 C CA . ARG B 1 1063 ? -13.375 -29.516 -29.281 1 72.88 1063 ARG B CA 1
ATOM 16992 C C . ARG B 1 1063 ? -13.906 -30.656 -28.422 1 72.88 1063 ARG B C 1
ATOM 16994 O O . ARG B 1 1063 ? -14.406 -30.438 -27.328 1 72.88 1063 ARG B O 1
ATOM 17001 N N . VAL B 1 1064 ? -13.82 -31.812 -28.891 1 73.31 1064 VAL B N 1
ATOM 17002 C CA . VAL B 1 1064 ? -14.336 -32.969 -28.188 1 73.31 1064 VAL B CA 1
ATOM 17003 C C . VAL B 1 1064 ? -13.406 -33.344 -27.031 1 73.31 1064 VAL B C 1
ATOM 17005 O O . VAL B 1 1064 ? -13.867 -33.688 -25.938 1 73.31 1064 VAL B O 1
ATOM 17008 N N . GLY B 1 1065 ? -12.117 -33.219 -27.25 1 68.12 1065 GLY B N 1
ATOM 17009 C CA . GLY B 1 1065 ? -11.141 -33.531 -26.203 1 68.12 1065 GLY B CA 1
ATOM 17010 C C . GLY B 1 1065 ? -11.273 -32.625 -24.984 1 68.12 1065 GLY B C 1
ATOM 17011 O O . GLY B 1 1065 ? -11.219 -33.125 -23.859 1 68.12 1065 GLY B O 1
ATOM 17012 N N . LEU B 1 1066 ? -11.508 -31.406 -25.203 1 65.31 1066 LEU B N 1
ATOM 17013 C CA . LEU B 1 1066 ? -11.641 -30.469 -24.078 1 65.31 1066 LEU B CA 1
ATOM 17014 C C . LEU B 1 1066 ? -12.883 -30.781 -23.25 1 65.31 1066 LEU B C 1
ATOM 17016 O O . LEU B 1 1066 ? -12.867 -30.656 -22.031 1 65.31 1066 LEU B O 1
ATOM 17020 N N . ALA B 1 1067 ? -13.922 -31.219 -23.891 1 65.25 1067 ALA B N 1
ATOM 17021 C CA . ALA B 1 1067 ? -15.172 -31.516 -23.188 1 65.25 1067 ALA B CA 1
ATOM 17022 C C . ALA B 1 1067 ? -15.062 -32.812 -22.406 1 65.25 1067 ALA B C 1
ATOM 17024 O O . ALA B 1 1067 ? -15.516 -32.906 -21.266 1 65.25 1067 ALA B O 1
ATOM 17025 N N . VAL B 1 1068 ? -14.398 -33.844 -22.938 1 65.69 1068 VAL B N 1
ATOM 17026 C CA . VAL B 1 1068 ? -14.328 -35.156 -22.328 1 65.69 1068 VAL B CA 1
ATOM 17027 C C . VAL B 1 1068 ? -13.266 -35.156 -21.234 1 65.69 1068 VAL B C 1
ATOM 17029 O O . VAL B 1 1068 ? -13.484 -35.719 -20.156 1 65.69 1068 VAL B O 1
ATOM 17032 N N . LEU B 1 1069 ? -12.156 -34.5 -21.5 1 60.19 1069 LEU B N 1
ATOM 17033 C CA . LEU B 1 1069 ? -11.055 -34.531 -20.547 1 60.19 1069 LEU B CA 1
ATOM 17034 C C . LEU B 1 1069 ? -11.359 -33.688 -19.312 1 60.19 1069 LEU B C 1
ATOM 17036 O O . LEU B 1 1069 ? -10.875 -34 -18.219 1 60.19 1069 LEU B O 1
ATOM 17040 N N . ALA B 1 1070 ? -12.086 -32.656 -19.453 1 59 1070 ALA B N 1
ATOM 17041 C CA . ALA B 1 1070 ? -12.43 -31.812 -18.328 1 59 1070 ALA B CA 1
ATOM 17042 C C . ALA B 1 1070 ? -13.266 -32.562 -17.297 1 59 1070 ALA B C 1
ATOM 17044 O O . ALA B 1 1070 ? -13.25 -32.25 -16.109 1 59 1070 ALA B O 1
ATOM 17045 N N . ASN B 1 1071 ? -13.945 -33.594 -17.672 1 56.94 1071 ASN B N 1
ATOM 17046 C CA . ASN B 1 1071 ? -14.812 -34.344 -16.781 1 56.94 1071 ASN B CA 1
ATOM 17047 C C . ASN B 1 1071 ? -14.078 -35.5 -16.109 1 56.94 1071 ASN B C 1
ATOM 17049 O O . ASN B 1 1071 ? -14.609 -36.156 -15.211 1 56.94 1071 ASN B O 1
ATOM 17053 N N . GLN B 1 1072 ? -12.875 -35.688 -16.562 1 54.34 1072 GLN B N 1
ATOM 17054 C CA . GLN B 1 1072 ? -12.133 -36.781 -15.93 1 54.34 1072 GLN B CA 1
ATOM 17055 C C . GLN B 1 1072 ? -11.422 -36.281 -14.664 1 54.34 1072 GLN B C 1
ATOM 17057 O O . GLN B 1 1072 ? -10.953 -35.156 -14.609 1 54.34 1072 GLN B O 1
ATOM 17062 N N . LYS B 1 1073 ? -11.68 -36.938 -13.477 1 49.12 1073 LYS B N 1
ATOM 17063 C CA . LYS B 1 1073 ? -11.195 -36.656 -12.133 1 49.12 1073 LYS B CA 1
ATOM 17064 C C . LYS B 1 1073 ? -9.727 -36.25 -12.156 1 49.12 1073 LYS B C 1
ATOM 17066 O O . LYS B 1 1073 ? -9.312 -35.344 -11.414 1 49.12 1073 LYS B O 1
ATOM 17071 N N . ARG B 1 1074 ? -8.969 -37.094 -12.867 1 45.78 1074 ARG B N 1
ATOM 17072 C CA . ARG B 1 1074 ? -7.52 -36.906 -12.898 1 45.78 1074 ARG B CA 1
ATOM 17073 C C . ARG B 1 1074 ? -7.184 -35.469 -13.312 1 45.78 1074 ARG B C 1
ATOM 17075 O O . ARG B 1 1074 ? -6.207 -34.875 -12.828 1 45.78 1074 ARG B O 1
ATOM 17082 N N . TYR B 1 1075 ? -8.016 -35.062 -14.141 1 45.69 1075 TYR B N 1
ATOM 17083 C CA . TYR B 1 1075 ? -7.711 -33.75 -14.711 1 45.69 1075 TYR B CA 1
ATOM 17084 C C . TYR B 1 1075 ? -8.453 -32.656 -13.969 1 45.69 1075 TYR B C 1
ATOM 17086 O O . TYR B 1 1075 ? -8.156 -31.453 -14.148 1 45.69 1075 TYR B O 1
ATOM 17094 N N . GLN B 1 1076 ? -9.312 -33.125 -13.18 1 46.91 1076 GLN B N 1
ATOM 17095 C CA . GLN B 1 1076 ? -10.086 -32.156 -12.398 1 46.91 1076 GLN B CA 1
ATOM 17096 C C . GLN B 1 1076 ? -9.195 -31.391 -11.43 1 46.91 1076 GLN B C 1
ATOM 17098 O O . GLN B 1 1076 ? -9.414 -30.203 -11.188 1 46.91 1076 GLN B O 1
ATOM 17103 N N . VAL B 1 1077 ? -8.461 -32.188 -10.633 1 39.5 1077 VAL B N 1
ATOM 17104 C CA . VAL B 1 1077 ? -7.621 -31.531 -9.641 1 39.5 1077 VAL B CA 1
ATOM 17105 C C . VAL B 1 1077 ? -6.734 -30.5 -10.32 1 39.5 1077 VAL B C 1
ATOM 17107 O O . VAL B 1 1077 ? -6.484 -29.422 -9.766 1 39.5 1077 VAL B O 1
ATOM 17110 N N . LEU B 1 1078 ? -6.152 -31 -11.344 1 35.94 1078 LEU B N 1
ATOM 17111 C CA . LEU B 1 1078 ? -5.266 -30.109 -12.078 1 35.94 1078 LEU B CA 1
ATOM 17112 C C . LEU B 1 1078 ? -6.016 -28.859 -12.555 1 35.94 1078 LEU B C 1
ATOM 17114 O O . LEU B 1 1078 ? -5.434 -27.781 -12.664 1 35.94 1078 LEU B O 1
ATOM 17118 N N . VAL B 1 1079 ? -7.258 -29.094 -12.891 1 39.16 1079 VAL B N 1
ATOM 17119 C CA . VAL B 1 1079 ? -8.133 -28.047 -13.43 1 39.16 1079 VAL B CA 1
ATOM 17120 C C . VAL B 1 1079 ? -8.477 -27.047 -12.336 1 39.16 1079 VAL B C 1
ATOM 17122 O O . VAL B 1 1079 ? -8.562 -25.844 -12.602 1 39.16 1079 VAL B O 1
ATOM 17125 N N . TRP B 1 1080 ? -8.883 -27.578 -11.203 1 35.91 1080 TRP B N 1
ATOM 17126 C CA . TRP B 1 1080 ? -9.32 -26.672 -10.148 1 35.91 1080 TRP B CA 1
ATOM 17127 C C . TRP B 1 1080 ? -8.18 -25.766 -9.711 1 35.91 1080 TRP B C 1
ATOM 17129 O O . TRP B 1 1080 ? -8.383 -24.562 -9.492 1 35.91 1080 TRP B O 1
ATOM 17139 N N . ALA B 1 1081 ? -7.113 -26.391 -9.023 1 33.91 1081 ALA B N 1
ATOM 17140 C CA . ALA B 1 1081 ? -6.047 -25.578 -8.445 1 33.91 1081 ALA B CA 1
ATOM 17141 C C . ALA B 1 1081 ? -5.414 -24.672 -9.492 1 33.91 1081 ALA B C 1
ATOM 17143 O O . ALA B 1 1081 ? -5.086 -23.516 -9.211 1 33.91 1081 ALA B O 1
ATOM 17144 N N . ARG B 1 1082 ? -4.742 -25.312 -10.594 1 40.03 1082 ARG B N 1
ATOM 17145 C CA . ARG B 1 1082 ? -3.939 -24.719 -11.664 1 40.03 1082 ARG B CA 1
ATOM 17146 C C . ARG B 1 1082 ? -4.824 -24.219 -12.797 1 40.03 1082 ARG B C 1
ATOM 17148 O O . ARG B 1 1082 ? -4.637 -24.594 -13.953 1 40.03 1082 ARG B O 1
ATOM 17155 N N . ASN B 1 1083 ? -6.031 -24.047 -12.82 1 33.53 1083 ASN B N 1
ATOM 17156 C CA . ASN B 1 1083 ? -6.801 -23.703 -14.008 1 33.53 1083 ASN B CA 1
ATOM 17157 C C . ASN B 1 1083 ? -6.062 -22.688 -14.875 1 33.53 1083 ASN B C 1
ATOM 17159 O O . ASN B 1 1083 ? -6.371 -22.516 -16.062 1 33.53 1083 ASN B O 1
ATOM 17163 N N . PHE B 1 1084 ? -5.516 -21.578 -14.438 1 30.48 1084 PHE B N 1
ATOM 17164 C CA . PHE B 1 1084 ? -5.145 -20.594 -15.438 1 30.48 1084 PHE B CA 1
ATOM 17165 C C . PHE B 1 1084 ? -3.971 -21.078 -16.281 1 30.48 1084 PHE B C 1
ATOM 17167 O O . PHE B 1 1084 ? -3.902 -20.797 -17.484 1 30.48 1084 PHE B O 1
ATOM 17174 N N . SER B 1 1085 ? -2.914 -21.516 -15.766 1 31.2 1085 SER B N 1
ATOM 17175 C CA . SER B 1 1085 ? -1.819 -21.875 -16.656 1 31.2 1085 SER B CA 1
ATOM 17176 C C . SER B 1 1085 ? -2.137 -23.156 -17.422 1 31.2 1085 SER B C 1
ATOM 17178 O O . SER B 1 1085 ? -1.27 -23.719 -18.109 1 31.2 1085 SER B O 1
ATOM 17180 N N . THR B 1 1086 ? -3.143 -23.719 -17.297 1 34.28 1086 THR B N 1
ATOM 17181 C CA . THR B 1 1086 ? -3.482 -25.062 -17.766 1 34.28 1086 THR B CA 1
ATOM 17182 C C . THR B 1 1086 ? -3.719 -25.062 -19.281 1 34.28 1086 THR B C 1
ATOM 17184 O O . THR B 1 1086 ? -3.732 -26.109 -19.906 1 34.28 1086 THR B O 1
ATOM 17187 N N . GLN B 1 1087 ? -4.289 -24.031 -19.719 1 32.91 1087 GLN B N 1
ATOM 17188 C CA . GLN B 1 1087 ? -4.512 -24.25 -21.141 1 32.91 1087 GLN B CA 1
ATOM 17189 C C . GLN B 1 1087 ? -3.201 -24.562 -21.859 1 32.91 1087 GLN B C 1
ATOM 17191 O O . GLN B 1 1087 ? -3.18 -25.328 -22.828 1 32.91 1087 GLN B O 1
ATOM 17196 N N . THR B 1 1088 ? -2.24 -23.969 -21.422 1 32.22 1088 THR B N 1
ATOM 17197 C CA . THR B 1 1088 ? -1.001 -24.312 -22.109 1 32.22 1088 THR B CA 1
ATOM 17198 C C . THR B 1 1088 ? -0.558 -25.734 -21.75 1 32.22 1088 THR B C 1
ATOM 17200 O O . THR B 1 1088 ? 0.027 -26.438 -22.578 1 32.22 1088 THR B O 1
ATOM 17203 N N . GLU B 1 1089 ? -0.799 -26.141 -20.578 1 34.91 1089 GLU B N 1
ATOM 17204 C CA . GLU B 1 1089 ? -0.422 -27.531 -20.281 1 34.91 1089 GLU B CA 1
ATOM 17205 C C . GLU B 1 1089 ? -1.416 -28.516 -20.891 1 34.91 1089 GLU B C 1
ATOM 17207 O O . GLU B 1 1089 ? -1.025 -29.578 -21.375 1 34.91 1089 GLU B O 1
ATOM 17212 N N . VAL B 1 1090 ? -2.643 -28.203 -20.953 1 36.28 1090 VAL B N 1
ATOM 17213 C CA . VAL B 1 1090 ? -3.512 -29.062 -21.734 1 36.28 1090 VAL B CA 1
ATOM 17214 C C . VAL B 1 1090 ? -3.08 -29.031 -23.203 1 36.28 1090 VAL B C 1
ATOM 17216 O O . VAL B 1 1090 ? -3.117 -30.062 -23.891 1 36.28 1090 VAL B O 1
ATOM 17219 N N . ARG B 1 1091 ? -2.75 -28 -23.75 1 36.56 1091 ARG B N 1
ATOM 17220 C CA . ARG B 1 1091 ? -2.24 -28.016 -25.125 1 36.56 1091 ARG B CA 1
ATOM 17221 C C . ARG B 1 1091 ? -0.929 -28.797 -25.203 1 36.56 1091 ARG B C 1
ATOM 17223 O O . ARG B 1 1091 ? -0.669 -29.469 -26.203 1 36.56 1091 ARG B O 1
ATOM 17230 N N . SER B 1 1092 ? -0.191 -28.625 -24.25 1 33.91 1092 SER B N 1
ATOM 17231 C CA . SER B 1 1092 ? 0.97 -29.5 -24.312 1 33.91 1092 SER B CA 1
ATOM 17232 C C . SER B 1 1092 ? 0.561 -30.969 -24.188 1 33.91 1092 SER B C 1
ATOM 17234 O O . SER B 1 1092 ? 1.189 -31.844 -24.797 1 33.91 1092 SER B O 1
ATOM 17236 N N . PHE B 1 1093 ? -0.325 -31.297 -23.391 1 34.12 1093 PHE B N 1
ATOM 17237 C CA . PHE B 1 1093 ? -0.847 -32.656 -23.422 1 34.12 1093 PHE B CA 1
ATOM 17238 C C . PHE B 1 1093 ? -1.61 -32.906 -24.719 1 34.12 1093 PHE B C 1
ATOM 17240 O O . PHE B 1 1093 ? -1.629 -34.031 -25.234 1 34.12 1093 PHE B O 1
ATOM 17247 N N . SER B 1 1094 ? -2.348 -31.984 -25.25 1 33.75 1094 SER B N 1
ATOM 17248 C CA . SER B 1 1094 ? -3.025 -32.281 -26.5 1 33.75 1094 SER B CA 1
ATOM 17249 C C . SER B 1 1094 ? -2.031 -32.719 -27.578 1 33.75 1094 SER B C 1
ATOM 17251 O O . SER B 1 1094 ? -2.377 -33.469 -28.5 1 33.75 1094 SER B O 1
ATOM 17253 N N . VAL B 1 1095 ? -0.98 -32.031 -27.641 1 32.53 1095 VAL B N 1
ATOM 17254 C CA . VAL B 1 1095 ? -0.084 -32.562 -28.656 1 32.53 1095 VAL B CA 1
ATOM 17255 C C . VAL B 1 1095 ? 0.245 -34.031 -28.328 1 32.53 1095 VAL B C 1
ATOM 17257 O O . VAL B 1 1095 ? 0.442 -34.844 -29.234 1 32.53 1095 VAL B O 1
ATOM 17260 N N . GLU B 1 1096 ? 0.463 -34.5 -27.125 1 32.66 1096 GLU B N 1
ATOM 17261 C CA . GLU B 1 1096 ? 0.662 -35.906 -26.906 1 32.66 1096 GLU B CA 1
ATOM 17262 C C . GLU B 1 1096 ? -0.605 -36.719 -27.234 1 32.66 1096 GLU B C 1
ATOM 17264 O O . GLU B 1 1096 ? -0.534 -37.844 -27.719 1 32.66 1096 GLU B O 1
ATOM 17269 N N . MET B 1 1097 ? -1.804 -36.25 -27.141 1 31.12 1097 MET B N 1
ATOM 17270 C CA . MET B 1 1097 ? -2.955 -36.969 -27.672 1 31.12 1097 MET B CA 1
ATOM 17271 C C . MET B 1 1097 ? -2.949 -36.938 -29.203 1 31.12 1097 MET B C 1
ATOM 17273 O O . MET B 1 1097 ? -3.479 -37.875 -29.844 1 31.12 1097 MET B O 1
#

Solvent-accessible surface area (backbone atoms only — not comparable to full-atom values): 115784 Å² total; per-residue (Å²): 138,78,82,82,82,81,71,90,72,72,88,69,65,69,68,59,57,62,53,51,54,54,50,50,57,58,53,66,64,44,68,56,57,66,59,49,52,58,56,44,29,66,58,3,54,70,67,50,80,50,90,85,31,65,34,33,36,62,64,27,55,49,42,31,51,48,50,53,46,50,48,52,49,52,46,34,49,35,56,63,39,30,82,81,49,70,52,53,46,67,34,54,38,37,52,48,14,28,50,50,14,35,53,26,47,74,66,70,39,46,74,52,45,60,76,74,48,64,62,55,49,46,52,49,44,64,62,40,48,57,47,49,45,28,44,54,29,40,71,45,59,50,67,60,43,64,54,37,41,64,46,21,44,41,48,17,47,56,35,38,56,51,27,22,53,51,40,40,56,53,47,62,69,41,92,70,36,84,82,50,54,70,70,55,47,52,51,53,26,42,46,68,58,41,32,39,74,66,57,44,85,80,34,65,45,57,65,55,36,68,50,65,64,61,49,46,45,60,45,44,20,16,58,45,17,44,44,52,49,53,52,51,52,56,52,67,72,41,90,74,81,46,70,66,58,50,51,51,35,51,47,26,33,69,47,52,15,34,54,51,10,39,54,52,6,52,50,50,24,53,50,45,61,71,31,61,87,44,61,56,43,36,52,52,50,48,54,43,52,51,52,50,49,35,54,46,22,40,69,72,40,63,55,12,25,59,37,16,37,35,30,16,20,32,39,21,40,60,53,33,66,47,47,82,84,55,48,67,56,52,54,52,49,43,51,38,53,38,51,58,51,48,55,54,49,40,26,52,54,25,21,47,52,21,36,70,31,61,88,71,68,55,77,75,59,66,53,46,16,57,51,52,40,53,48,50,52,51,28,36,45,52,38,46,64,71,43,40,70,56,43,37,67,40,67,57,74,54,51,73,68,53,49,50,48,56,38,59,61,61,42,60,61,62,64,47,59,44,56,57,64,56,51,85,66,69,78,88,48,52,70,57,53,44,54,51,50,50,32,52,51,39,27,40,38,49,42,34,54,50,42,63,53,43,45,48,56,51,36,51,76,68,56,50,54,61,71,51,73,64,55,50,52,39,48,53,50,49,50,50,51,42,51,47,48,35,49,52,42,48,61,51,45,56,66,34,61,86,36,46,34,36,50,60,69,59,36,54,65,65,64,63,81,78,67,89,74,67,83,62,76,69,70,61,70,70,61,78,64,70,81,73,69,52,70,61,60,53,48,50,50,50,48,32,51,39,28,44,54,50,52,40,51,35,52,35,43,54,53,50,36,42,70,50,24,66,44,52,52,63,47,52,55,52,52,55,52,62,43,48,60,24,62,73,71,34,40,71,88,48,53,80,70,45,45,72,67,49,52,77,66,65,63,59,58,52,48,48,51,52,48,43,68,70,56,38,69,66,55,55,50,52,60,62,57,63,72,65,51,70,70,56,64,71,62,54,71,78,50,47,74,53,33,46,45,65,71,33,69,62,44,56,45,48,50,46,48,50,50,50,50,45,49,52,48,44,52,46,50,52,48,41,58,60,40,56,74,43,90,59,79,61,49,59,59,49,48,51,48,51,47,51,51,43,47,51,47,36,48,50,45,48,50,49,47,48,31,42,28,65,54,61,40,81,80,56,59,59,91,48,62,65,54,46,46,49,53,50,47,42,55,48,43,47,53,45,43,52,50,49,54,52,51,68,66,58,73,76,82,84,75,82,54,51,71,50,49,52,46,49,53,46,52,52,52,49,51,52,51,47,47,54,43,50,67,29,29,60,46,36,47,45,40,49,46,47,50,47,46,49,50,49,39,47,53,49,36,50,15,51,52,42,44,51,53,52,41,55,31,37,49,53,44,54,70,48,36,69,79,72,28,87,53,60,71,58,34,51,51,48,38,51,49,37,51,50,38,39,51,56,47,48,55,52,51,42,50,44,41,72,79,40,50,33,36,52,29,22,50,28,26,42,26,52,40,36,28,34,51,46,51,33,50,51,49,49,54,50,40,40,71,62,38,65,41,54,71,67,60,43,52,52,54,49,52,52,53,51,49,44,50,52,51,49,70,67,48,65,48,64,37,90,61,82,63,65,56,57,36,27,51,59,36,32,84,52,52,56,77,80,54,46,64,59,46,51,74,72,28,56,45,82,44,56,57,68,42,74,80,41,55,62,67,35,70,67,65,38,34,35,37,36,53,39,39,37,36,34,38,37,38,62,32,90,67,61,84,57,80,75,77,71,84,70,36,52,82,54,70,58,59,76,72,32,63,48,78,42,79,44,74,46,45,51,52,42,60,39,36,58,54,24,67,76,64,73,41,48,24,64,33,29,33,32,25,71,31,60,27,36,30,34,53,42,40,54,69,54,50,53,50,52,42,67,70,39,68,57,85,81,27,40,65,55,38,45,50,50,54,50,46,51,56,48,45,55,60,56,47,60,70,34,68,83,43,33,57,53,42,64,79,45,44,78,72,30,61,62,50,49,48,56,46,50,69,74,102,139,82,78,78,83,77,75,91,73,74,88,72,65,71,68,58,57,61,54,51,52,52,50,50,56,58,53,65,65,44,68,58,56,65,58,48,54,57,57,47,30,65,56,4,58,69,66,48,78,50,88,83,35,68,34,34,37,61,64,27,56,49,42,30,51,48,49,53,46,49,49,52,48,51,45,36,50,37,57,65,39,30,83,79,49,69,52,53,46,67,35,53,38,37,51,48,14,28,51,49,13,32,53,26,45,74,65,71,39,47,74,53,45,61,76,73,48,64,64,55,49,47,53,50,45,65,62,40,48,56,47,51,45,29,43,54,29,40,71,46,58,51,67,60,44,64,54,36,43,65,46,21,44,42,47,18,46,58,36,38,54,52,25,23,54,49,40,41,56,53,48,63,70,41,93,70,37,83,84,51,55,70,71,54,47,53,51,53,27,41,45,69,59,41,32,39,74,68,56,45,83,80,34,65,44,58,65,54,37,68,51,66,65,60,50,47,47,61,45,44,20,15,58,45,17,45,44,52,50,53,53,51,52,57,55,67,73,42,88,76,82,46,71,66,59,48,53,50,34,50,46,24,32,70,48,50,15,34,53,51,10,39,54,51,7,51,51,50,23,52,49,45,60,72,31,62,86,42,60,57,43,36,52,53,51,50,53,44,51,50,54,49,50,33,53,44,23,40,69,72,40,62,55,12,25,60,37,16,38,35,30,16,21,32,39,21,40,59,53,34,66,41,45,78,89,55,48,67,56,53,54,53,50,42,51,37,53,38,52,54,49,50,55,54,49,40,25,53,55,26,20,47,52,21,35,71,31,61,89,71,68,54,78,76,59,66,53,46,16,56,52,53,40,52,48,49,52,49,28,36,47,52,38,47,62,72,43,38,72,56,44,38,68,41,65,58,75,54,53,74,68,55,49,54,47,56,38,58,59,62,43,61,59,61,62,47,59,44,56,57,63,56,51,84,67,69,79,89,47,53,70,58,53,46,54,52,50,49,31,52,52,39,27,41,38,50,42,34,54,50,41,64,52,42,42,47,57,52,36,51,76,69,55,50,54,60,69,51,72,64,56,50,53,38,49,51,50,49,50,50,51,42,51,46,49,34,49,53,43,48,59,50,44,58,64,34,62,84,37,47,32,36,51,61,68,59,35,53,66,66,65,62,82,77,66,90,69,64,82,64,74,70,70,62,70,70,60,80,64,73,81,72,69,53,70,61,60,54,48,47,50,50,48,32,50,39,28,44,54,50,51,41,52,34,52,34,42,54,54,49,36,42,73,48,24,66,44,54,54,62,47,51,56,50,53,54,53,61,44,48,61,24,62,75,72,33,41,71,90,47,53,80,70,46,44,72,66,49,51,77,66,66,64,58,58,51,49,49,52,52,49,42,67,69,57,38,69,65,56,55,49,52,58,63,56,63,72,65,50,71,74,58,64,70,66,53,69,80,50,47,75,52,35,47,44,65,70,33,68,59,44,56,47,49,52,46,48,50,49,50,49,45,49,51,50,46,50,46,49,52,47,40,57,61,40,56,73,43,91,58,81,62,49,60,58,48,50,50,48,51,49,52,52,44,47,50,47,36,49,50,44,46,48,50,48,48,31,41,27,64,55,62,41,81,81,54,59,59,93,48,62,64,53,45,46,50,54,51,48,41,56,49,42,48,52,46,43,52,52,50,53,51,50,70,67,57,76,79,85,83,71,82,56,52,69,51,52,54,46,50,54,45,52,54,54,49,52,52,51,45,47,56,42,50,65,30,29,61,45,36,46,47,42,49,46,47,50,47,47,50,51,49,39,46,52,48,35,50,15,49,52,41,44,52,54,52,40,54,30,37,51,53,45,54,71,48,35,69,80,73,27,86,52,62,71,58,32,52,52,48,38,50,50,38,50,49,38,40,51,57,48,48,54,52,49,42,50,44,43,71,80,39,49,34,35,52,29,20,51,28,26,40,26,51,40,36,28,35,50,47,50,34,51,51,50,50,53,51,41,40,72,62,37,66,41,52,73,67,57,42,52,52,53,48,53,54,51,51,49,44,51,52,51,50,70,65,48,63,48,65,38,91,60,83,62,67,55,57,36,26,53,60,35,33,84,51,51,56,79,80,53,46,64,59,46,50,73,72,28,56,46,79,44,56,57,68,43,74,79,41,54,60,67,35,70,66,65,38,33,35,38,36,52,39,38,38,35,35,38,38,37,62,31,89,67,60,83,58,78,78,75,71,84,69,35,50,79,54,70,56,58,74,72,33,60,47,79,42,79,46,75,46,47,49,54,43,60,39,38,58,54,24,66,76,65,71,42,48,25,62,32,29,34,32,24,71,31,61,27,35,31,33,51,42,40,54,71,54,51,53,51,52,42,67,72,40,66,58,86,83,27,39,63,55,37,45,51,50,55,52,46,52,56,48,45,56,59,56,47,60,70,34,68,83,43,32,57,52,41,63,82,47,45,79,70,31,61,60,49,48,48,56,46,50,68,74,101

Radius of gyration: 42.27 Å; Cα contacts (8 Å, |Δi|>4): 2588; chains: 2; bounding box: 140×129×111 Å

InterPro domains:
  IPR000595 Cyclic nucleotide-binding domain [cd00038] (927-1048)
  IPR014710 RmlC-like jelly roll fold [G3DSA:2.60.120.10] (933-1071)
  IPR018422 Cation/H+ exchanger, CPA1 family [PTHR10110] (63-899)
  IPR018490 Cyclic nucleotide-binding domain superfamily [SSF51206] (939-1048)

pLDDT: mean 71.42, std 18.59, range [16.91, 94.94]

Secondary structure (DSSP, 8-state):
------------SGGGHHHHHHHHHHHHS-STTHHHHTTTTGGGGSS---SSS----HHHHHHHHHHHHHHHHHHHHHHHHTTTS---HHHHHHHHHHHHHHHHHHTT-HHHH----HHHHHHHHHHHHHHHHHHHHHTS-HHHHHHTHHHHHIIIIIIHHHHHHHHHHHHHTSTTGGGS-HHHHHHHHHHHHS-----TTT-HHHHT-S-HHHHHHHHHHHHHHHHHHHHHHHHHH-SS--HHHHHHHHHIIIIIHHHHHHHHHHHHHHHHHHTTT-HHHHHHHHHHHHHHHHHHHHHHSTT-HHHHHHHHHHHHHHHHTTSSSSHHHHHHHHHHHHHHHHHHHHHHHHHHHHHHSTTT--GGGGGHHHHHHHHHHHHHHHHHHHHHHHHHHSSS---HHHHHHHHH-----HHHHHHHHHS---GGGHHHHHHHHHHHHHHHHHIIIIIHHHHHHHHHHTTSSPPPHHHHHHHHHHHHHHHHHHHHHHHHHHT-GGGTT--HHHHHHHS----TTTTS-------TT-TTS-HHHHHHHHHHHHHHHHHHHHHHHHHHHHHHT-S-HHHHHHHHHHHHHHHHHT----HHHHHHHHS--HHHHHHHHHHHHHH-HHHHHHHHHSTT-THHHHTTTT--HHHHHHHSHHHHHHHHHHHHHHHHHHHHHHHHHHHHTTT-TTHHHHHHHHHHHHHHHHHHHHHHHHHHHHHH-TT---S-HHHHHHHHHHHHHHHHHHHHHHHHH--------HHHHHHHHHHHHHHHHHHHHHHHHHHHHHHHHHHHHHHHHHHHHHHHHHHHHHHHHHHHHHHHHHHH---HHHHHHHHHHHHHHHHHHHHHHHHHHHH-HHHHHHHHHHHHHHHHHHHHHHHHHHHHHTTSS-HHHHHHHHHHHHHHHHHHHT--S----S-HHHHHHHT-TTS-TTTHHHHHHHHEEEE-TT-EEE-TTPPPSEEEEEEES-EEEEEE-S-TTS-TTS----S-GGGGT-SSEEEEEE-TT-EESHHHHHH-PPPSSEEEESS-EEEEEEEHHHHHHHHHH--SSSPHHHHHHHHHHHHHHHHHHTTSHHHHHHHHHS-STHHHHHHHHHHH-/------------SGGGHHHHHHHHHHHHS-STTHHHHTTTTGGGGSS---SSS----HHHHHHHHHHHHHHHHHHHHHHHHTTTS---HHHHHHHHHHHHHHHHHHTT-HHHH----HHHHHHHHHHHHHHHHHHHHHTS-HHHHHHTHHHHHIIIIIIHHHHHHHHHHHHHTSTTGGGS-HHHHHHHHHHHHS-----TTT-HHHHT-S-HHHHHHHHHHHHHHHHHHHHHHHHHH-SS--HHHHHHHHHIIIIIHHHHHHHHHHHHHHHHHHTTT-HHHHHHHHHHHHHHHHHHHHHHSTT-HHHHHHHHHHHHHHHHTTSSSSHHHHHHHHHHHHHHHHHHHHHHHHHHHHHHSTTT--GGGGGHHHHHHHHHHHHHHHHHHHHHHHHHHSSS---HHHHHHHHH-----HHHHHHHHHS---GGGHHHHHHHHHHHHHHHHHIIIIIHHHHHHHHHHTTSSPPPHHHHHHHHHHHHHHHHHHHHHHHHHHT-GGGTT--HHHHHHHS----TTTTS-------TT-S-S-HHHHHHHHHHHHHHHHHHHHHHHHHHHHHHT-S-HHHHHHHHHHHHHHHHHT----HHHHHHHHS--HHHHHHHHHHHHHH-HHHHHHHHHGGG-THHHHTTTT--HHHHHHHSHHHHHHHHHHHHHHHHHHHHHHHHHHHHTTT-TTHHHHHHHHHHHHHHHHHHHHHHHHHHHHHH-TT---S-HHHHHHHHHHHHHHHHHHHHHHHHH-----SS-HHHHHHHHHHHHHHHHHHHHHHHHHHHHHHHHHHHHHHHHHHHHHHHHHHHHHHHHHHHHHHHHHHH---HHHHHHHHHHHHHHHHHHHHHHHHHHHH-HHHHHHHHHHHHHHHHHHHHHHHHHHHHHTTSS-HHHHHHHHHHHHHHHHHHHT--S----S-HHHHHHHT-TTS-TTTHHHHHHHHEEEE-TT-EEE-TTPPPSEEEEEEES-EEEEEE-S-TTS-TTS----S-GGGGT-SSEEEEEE-TT-EESHHHHHH-PPPSSEEEESS-EEEEEEEHHHHHHHHHH--SSSPHHHHHHHHHHHHHHHHHHHTSHHHHHHHHHS-STHHHHHHHHHHH-

Nearest PDB structures (foldseek):
  8pd2-assembly1_A  TM=7.798E-01  e=8.546E-38  Strongylocentrotus purpuratus
  8pd9-assembly1_A  TM=7.820E-01  e=1.108E-36  Strongylocentrotus purpuratus
  8pd8-assembly1_A  TM=8.006E-01  e=1.818E-35  Strongylocentrotus purpuratus
  8otx-assembly1_B  TM=7.650E-01  e=7.225E-35  Strongylocentrotus purpuratus
  8xpq-assembly1_B  TM=7.729E-01  e=2.936E-33  Strongylocentrotus purpuratus

Organism: Haemaphysalis longicornis (NCBI:txid44386)

Foldseek 3Di:
DDPDDDPPPDDPPPVVVVVVVVVVVVVVVCCVVVVVLVVLAVCLCVPDCPPPRPSQHVVLVVQQVVVLVVLVVQLVVVLVCCVPPVAQSLLVLLVVLLVLLQVCQVVVVQSRHDVQDLVNLLVLCLLQLLLQLLLLLLPAQLLLCVLCVVLLCCCQPVLLVQLLVLVLVVLCPDPCNVVDDPLVSSLLSLLLQQFAADDCVSQVQVVLFPASNLVNSLSSNNLSNVLVSQLSLLCSVDPDDDPVLNVQLVCLQPPVLLVLLLVLLVVLLVVCLVCVVPQVVNQVSVSCSSSVQQCCCVVPSVRNNSNNSSNSSSNNSLRNLQRPDPPVVVSVVSVVVNSSSQSSSSSSLSSVLSNVCSVQDDPVLVCLLVVSLVSSLVSLVVSLVVCVVVSCPGRHHDDPLSSVLSSLSRADGNCSSSSLSNPPPPPPCVSVSSSSSVSSSSSNSCSSRPSSSCSSVSCVVSVRSDDDPLVVVVLVVVLVVLVVVLVVVLVVVCPDPVCPPPDVVVVVVVSRDDRPPVPPDPCPVPPVPPPPPPPVVVVVVLLLQLLLLLLVLLLVLLVVCVLLLQFRSSLSSVVVSLSSSCNVVSHHNFLVSCVVQQDDDCVLVVVLVVLCVVLDPVLLVVVVVVPPDPVVVVVVPPCDPLNCVLVDPVLVVVVVVLLVVLVVLVVVVVVLVVCVVPPDPCSVVNLVVSLVSLVVVLVSLVSSLVSCCVNVNVPPLDPPVLSVVSVVLSVVSVVLSVLSVVVVPPPDDPDDPSVVVNVVSSVVSSVVVVVSVVVCVSVVSSVVSVVSVQVVLVSNLSSLSNLVSLLVSLVVCLVCSVVSRVDVVSSVVSNVSSVVRNVVSVVSNLVCCVVAVQQVVLSVVLSVQLSVLSVVLVVLVVVVVVVPDDPVRSVVVNVVSVVSNVVSVVDRSGDDDPDLLLVLQPPQQLDDNVCSVVLCVPFKDKDFAFDWQADAQAQHFWKKFWSGAKKKKKAAQCDQPPDPPDDAQEQDLCSNPDNGIDIDIDGTGRMHNLSCLLVVGTHRIIIGGRGTTIIRTGGSVRVVVVQVVAVDPVGSSVSSVLVVCVNNVVSVVCPDPVCVVVCVPVVPVCVVVVVVVVVVD/DPPDPDDPPDDPPPPVVVVVVVVVVVVVVPVVVVVVLVVVAVCLCVPDCPPPRPSQHVVLVVLQVVVLVVLVVQLVVVLVCCVPPVAQSLLVLLVVLLVLLQVCQVVVVQSRHDVQDLVNLLVLCLLQLLLQLLLLLLPAQLLLCVLCVVLLLCCQPVLLVQLLVLVLVVLCPDPCNVVDDPLVSSLLSLLQQQFAADDCVSQVQVVLFPASSLVNSLSSNNLSNVLVSQLSLLQSVDPDDDPVLNVQLVCLQPPVLLVLLLVLLVVLLVVCLVCVVPVVVNQVSVSCSSSVQQCCCVVPSVRNNSNNSSNSSSNNSLSNLQRPDPPVVVSVVSVVVNSSSQSSSSSSLSSVLSNVCSVQDDPVLVCLLVVSLVSSLVSLVVSLVVCVVVSCPGRHHDDPLSSVLSSLSRADGNPSSSSLSNPPPDPPCVSVSSSSSVSSSSNNSCSSRPSSSCSSVSCVVSVRSDDDPLVVVVLVVVLVVLVVVLVVVLVVVCPDPVCPPPDVVVVVVVSRDDRPPVPPDPCPVPPPPDDPPPPVVVVVSLLLQLLLLLLVLLLVLLVVCVLLLQFRSSLSSVVVSLSSSCNVVSHHNFLVSCVVQQDDDCVLVVVLVVLCVVLDPVLLVVVVVVVPDPVVVVVVPCCDPLNCVLVDPVLVVVVVVLLVVLVVLLVVVVVLVVCVVPPDPCNVVNLVVSLVSLVVVLVSLVSSLVSCCVNVNPPPLDPPVLSVVSVVLSVLSVVLSVLSVVVVPPPDDPDDCSVVVNVVSSVVSSVVVVVNVVVCVSVVSSVVSVVSVQVVLVSNLSSLSNLVSLLVSLVVCLVCSCVSRVDVVSSVVSNVSSVVRNVVSVVSNLVCCVVAVQQVVLSVVLSVQLSVLSVVLVVLVVVVVVVVDDPVRSVVVNVVSVVSNVVSVVDRSGDDDDDLLLVLQPPQQLDDNVCSVVLCVPFKDKDFAFDWQADAQDQHFWKKFFSGAKKKKKAAQCDQPPDPPDDAQEQDLCSNPDNGIDIDIDGTGRMHCLSCLLVVGTHRIIIGGRGTTIIRTGGSVRVVVVQVVQVDPVGSSVSSVLVVCVNNVVSVVCPDPVCVVVCVPVVPVCVVVVVVVVVVD

Sequence (2194 aa):
MAPQAATSGGQTKTTVQHVHELHDRARRRSLLPSLWSSQSKMNSLIGQDVEGEVTLTLRDRQYSVILLLLVAVVGGVCRALRRIVNIPVVAVIVALGFGAGRLASTHNLKERLLPVTDAQIRELLFMYLPVLVFTAAFNLRHQLFRQCFWQCVLLGCGGLAFSTMLFMMYMSGTKDADKRGWADTVLISLLICCPEPMFTMDLSALSCARSQILETIIMGEPLIGVTCLWMTYRFSTRETLTIASFVQTVASSLLVGPLLGKLLGHALAAATIALSQDLPVSFVVNVISVVATWVFAETVLYGAGVTTLVSMALTASADSAISVHNPVVMRKFWMLLRFGYNIVFVFMASYQIGRDTCDYLTWRELMSPINSYVAKIGARFVTTIVLYPILASVGYDLSWQQCLIVAWANFKGAIMIGLDLTRAFPTVNLEYALKEQFVRMGTLFFVQLLNTTTLPKLMSMLGLLNMSDVERANMNLVIMALRNTARTSTGYQRRDKKFSGADWKWVQMHTYIANPYAGSAVEEPVELTDSYVPARVYRNAASKKASCSILRLQKVCYNKQYEDGMIHNKTRTTILAAMQYPMEKETYLDFSMMKRFITVPDWIYRLKDFVQMFAGKEAIEKHHTRSRSEDDEEGLENVSMLSAMSKEGWYHVLVGFVALGFVLLLSGLALFRHAKGSESPHSDVMLSLVTSVQGVYVLLYSLEMVLYVYSAGMLRPGHDVWKQLDIILYFLVIMEFVLISLASVQGSKPNLSYTDFLQGSFITLVSCRIVKTLQQRVVLIVWIWDALDRLLNRKLFYAYDLSWSYITAEDEAMVKVFRFVQTPHLAIAIRENCGHNKLQTLKNVVDIQQRYPNIEVATKTRQATRKILNKALEGLTDLHDGGLLDDKQFSLLFANLSRMVQRADGMPTDLAVGNAALCTMLSVPWLTADAVPRLLKTFYAYVKEGELLVRRSSEHECVFVICSGIVRVSGCNEDPGVNPVNLANSDSTLYYFSESSFHDHLVPPDTLGLVGFLTSGPSVCECVCETDVEMCCIPMEEVTLLVEQHPEPPNMVYRMWLSVAIRVGLAVLANQKRYQVLVWARNFSTQTEVRSFSVEMMAPQAATSGGQTKTTVQHVHELHDRARRRSLLPSLWSSQSKMNSLIGQDVEGEVTLTLRDRQYSVILLLLVAVVGGVCRALRRIVNIPVVAVIVALGFGAGRLASTHNLKERLLPVTDAQIRELLFMYLPVLVFTAAFNLRHQLFRQCFWQCVLLGCGGLAFSTMLFMMYMSGTKDADKRGWADTVLISLLICCPEPMFTMDLSALSCARSQILETIIMGEPLIGVTCLWMTYRFSTRETLTIASFVQTVASSLLVGPLLGKLLGHALAAATIALSQDLPVSFVVNVISVVATWVFAETVLYGAGVTTLVSMALTASADSAISVHNPVVMRKFWMLLRFGYNIVFVFMASYQIGRDTCDYLTWRELMSPINSYVAKIGARFVTTIVLYPILASVGYDLSWQQCLIVAWANFKGAIMIGLDLTRAFPTVNLEYALKEQFVRMGTLFFVQLLNTTTLPKLMSMLGLLNMSDVERANMNLVIMALRNTARTSTGYQRRDKKFSGADWKWVQMHTYIANPYAGSAVEEPVELTDSYVPARVYRNAASKKASCSILRLQKVCYNKQYEDGMIHNKTRTTILAAMQYPMEKETYLDFSMMKRFITVPDWIYRLKDFVQMFAGKEAIEKHHTRSRSEDDEEGLENVSMLSAMSKEGWYHVLVGFVALGFVLLLSGLALFRHAKGSESPHSDVMLSLVTSVQGVYVLLYSLEMVLYVYSAGMLRPGHDVWKQLDIILYFLVIMEFVLISLASVQGSKPNLSYTDFLQGSFITLVSCRIVKTLQQRVVLIVWIWDALDRLLNRKLFYAYDLSWSYITAEDEAMVKVFRFVQTPHLAIAIRENCGHNKLQTLKNVVDIQQRYPNIEVATKTRQATRKILNKALEGLTDLHDGGLLDDKQFSLLFANLSRMVQRADGMPTDLAVGNAALCTMLSVPWLTADAVPRLLKTFYAYVKEGELLVRRSSEHECVFVICSGIVRVSGCNEDPGVNPVNLANSDSTLYYFSESSFHDHLVPPDTLGLVGFLTSGPSVCECVCETDVEMCCIPMEEVTLLVEQHPEPPNMVYRMWLSVAIRVGLAVLANQKRYQVLVWARNFSTQTEVRSFSVEM